Protein 4OHF (pdb70)

GO terms:
  GO:0042802 identical protein binding (F, IPI)

B-factor: mean 60.12, std 16.85, range [23.58, 120.41]

Solvent-accessible surface area: 79864 Å² total; per-residue (Å²): 126,21,35,15,29,44,94,3,22,0,95,137,3,101,2,1,0,0,17,0,28,34,1,3,3,44,7,56,35,110,40,7,7,30,14,1,2,67,13,3,18,93,22,0,20,98,49,64,164,10,45,126,107,2,116,171,27,151,19,63,55,82,40,5,21,9,22,18,2,7,0,3,137,29,0,1,5,0,8,3,0,31,15,6,0,1,86,29,2,18,44,1,69,138,107,19,55,136,78,81,16,89,168,70,18,172,8,52,22,9,39,47,64,63,123,19,36,35,36,79,11,13,30,14,16,18,5,8,6,8,3,0,3,30,0,1,38,71,16,71,108,54,90,118,144,5,59,66,53,84,31,0,0,114,26,0,39,109,0,4,74,72,0,53,97,70,15,33,2,40,73,74,0,29,149,60,27,164,101,9,5,57,110,26,45,68,5,2,56,8,0,52,29,0,60,158,35,61,18,81,1,0,0,0,2,62,5,100,22,73,13,0,77,94,0,0,71,40,6,4,31,55,37,9,68,153,68,59,123,13,82,67,10,15,50,2,9,0,0,69,1,63,18,28,114,0,10,56,37,119,60,171,2,44,39,9,53,74,142,98,30,83,89,93,93,36,162,47,92,10,94,80,30,16,10,35,13,1,12,3,137,58,0,14,104,40,34,64,26,31,6,88,38,0,0,12,0,3,11,30,2,85,32,90,11,56,109,6,23,85,58,11,86,4,52,2,0,0,7,0,68,47,1,20,121,12,38,39,8,18,83,122,2,45,87,17,20,118,106,10,31,79,2,33,52,93,10,87,103,15,33,44,105,8,4,58,24,14,27,120,52,23,114,108,132,168,120,131,70,30,94,80,8,36,92,85,9,49,94,10,17,113,57,1,43,152,15,64,130,92,9,55,93,54,18,27,126,38,0,42,27,6,2,9,0,40,63,23,27,4,48,2,5,42,16,3,42,44,8,0,2,0,6,0,58,54,1,3,11,0,3,108,56,14,0,39,8,68,13,72,34,59,76,60,55,53,53,87,15,116,60,7,103,120,83,124,60,5,41,19,56,33,32,16,60,1,34,0,139,143,5,104,2,1,0,0,11,0,28,38,1,3,2,46,4,50,41,102,32,14,16,32,13,1,2,68,16,4,22,86,45,0,18,106,62,62,157,14,27,131,86,0,113,149,30,162,42,69,58,87,42,6,24,5,19,19,1,8,1,4,122,33,0,0,6,0,5,2,2,24,29,2,16,6,112,22,1,16,43,3,71,157,98,23,58,147,71,72,8,86,126,74,27,197,29,51,59,12,41,52,66,47,127,46,35,40,30,74,11,31,22,27,19,13,4,10,7,7,3,0,5,32,0,0,54,34,28,69,109,49,76,119,142,7,54,60,51,61,30,0,0,104,24,0,39,102,0,2,70,86,2,64,91,69,17,56,8,45,101,55,2,60,154,53,20,178,98,9,7,69,103,20,85,39,8,0,49,2,0,38,23,0,58,162,95,64,10,88,2,0,0,0,2,70,4,88,20,79,11,0,78,64,1,0,65,42,6,2,37,72,54,26,90,211,58,81,131,11,81,67,13,16,56,5,10,0,0,74,0,58,13,41,113,0,5,52,41,113,64,169,2,43,39,8,54,65,132,101,28,88,89,86,87,29,164,44,89,7,93,81,30,19,10,33,14,0,12,4,132,54,0,19,107,45,30,63,32,29,6,56,38,0,0,0,0,0,14,32,2,41,29,82,10,47,97,1,12,66,64,17,49,3,54,3,0,0,5,0,56,47,9,22,113,11,32,32,7,14,64,119,0,12,81,18,16,96,92,2,17,113,2,50,41,93,28,78,113,16,18,95,102,51,4,69,13,18,12,115,20,86,76,76,84,21,152,123,21,69,120,83,41,85,64,6,86,86,92,18,65,90,10,56,89,91,18,66,147,18,76,133,87,20,61,92,52,15,21,123,44,3,32,32,4,19,33,4,29,91,70,49,2,32,2,7,44,9,2,29,29,1,0,3,0,35,0,54,19,2,1,4,0,2,3,17,7,0,40,7,62,8,27,31,102,81,72,43,28,23,3,4,90,88,106,125,21,28,19,33,45,91,2,22,0,99,140,3,104,3,1,0,0,18,0,28,33,1,3,2,42,6,45,37,112,40,8,7,30,14,2,3,65,14,4,19,94,22,0,20,94,48,64,165,10,45,127,105,2,115,171,27,151,20,62,55,82,41,5,19,7,20,18,2,7,1,3,136,29,0,0,3,0,5,2,0,32,13,5,0,1,84,31,2,18,44,1,69,139,107,19,55,137,78,80,17,91,169,69,18,180,9,51,26,11,44,48,63,63,123,18,36,33,34,80,10,12,30,14,15,15,4,9,6,9,3,0,3,30,0,1,38,72,15,71,107,56,90,120,142,6,58,66,56,82,32,0,0,111,26,0,38,109,0,4,75,73,0,52,95,71,16,32,2,39,73,76,0,27,148,62,27,111,99,9,6,60,115,26,68,78,5,0,74,8,0,43,33,0,63,158,36,61,18,86,2,0,0,0,2,60,6,99,20,73,12,0,75,96,0,0,71,41,7,4,38,67,42,13,58,74,44,76,129,12,81,67,13,15,50,2,9,0,0,69,1,61,18,28,114,0,9,57,38,119,58,170,1,42,40,8,53,73,143,98,31,84,86,93,94,35,163,46,91,10,95,83,30,16,10,33,13,1,12,3,140,56,0,14,106,40,35,65,28,32,5,88,38,0,0,12,0,2,12,32,1,79,28,90,8,47,106,6,16,67,58,11,77,4,50,2,0,0,8,0,62,49,0,23,114,22,45,33,8,23,92,117,2,64,68,42,38,141,94,17,46,82,6,42,48,82,12,152,76,10,32,56,92,15,18,95,156,159,136,27,23,118,98,15,20,84,11,23,116,66,0,61,130,24,58,121,98,13,65,94,56,21,28,129,35,1,33,34,6,5,15,0,33,60,23,14,4,46,1,9,40,12,3,43,30,6,0,2,0,6,0,61,57,0,4,12,0,4,108,58,21,0,42,15,71,13,64,38,81,125,99,78,24,34,2,32,85,157,124,44,107,19,20,17,11,13,61,2,30,1,113,143,5,105,1,2,0,1,12,0,28,39,1,4,2,47,5,50,43,104,34,13,16,30,12,1,2,66,16,4,22,88,43,0,16,104,62,62,155,14,27,128,87,0,112,149,28,164,42,71,59,82,42,5,24,5,19,18,0,8,1,4,123,33,0,0,5,0,7,1,4,18,18,1,21,7,127,32,1,20,42,2,71,158,95,22,60,148,70,71,8,87,127,75,26,196,19,50,40,7,42,52,67,50,126,46,35,39,30,72,12,31,22,27,18,14,4,10,6,7,2,0,5,32,0,0,55,34,28,69,108,48,78,120,144,7,53,60,52,62,31,0,0,106,23,0,40,102,0,3,72,85,2,64,92,69,18,53,8,45,100,54,1,58,155,55,19,178,97,9,6,69,105,21,107,64,9,0,71,0,0,39,32,1,58,161,78,64,7,88,2,0,0,0,2,71,4,87,19,79,10,0,77,68,1,0,66,42,6,3,37,70,51,27,91,211,59,81,130,11,79,67,13,16,57,4,10,0,0,74,0,58,14,40,114,0,6,52,42,114,63,168,2,42,39,9,54,64,133,103,27,86,89,87,89,30,162,44,89,7,95,81,30,17,10,33,13,0,12,4,139,55,0,19,104,45,30,64,32,28,6,61,39,0,0,1,0,0,14,31,2,43,27,79,11,44,95,3,18,72,66,16,54,4,56,2,0,0,5,0,59,45,0,18,114,10,42,37,6,19,85,125,2,45,77,23,76,117,110,27,33,110,4,63,40,81,14,86,109,26,30,129,88,46,16,66,10,21,11,108,29,85,78,84,96,32,135,125,31,69,131,85,26,107,56,8,78,110,81,16,64,75,19,58,96,87,10,61,125,22,77,121,84,17,75,94,53,23,22,123,43,2,34,35,6,1,19,5,23,70,63,45,2,29,2,3,33,10,2,16,50,2,0,3,0,4,0,53,41,1,0,3,0,1,30,18,9,0,29,7,54,12,32,16,85,92,75,81,29,36,13,11,90,145

CATH classification: 3.40.50.1000 (+1 more: 1.20.58.1160)

Radius of gyration: 46.02 Å; Cα contacts (8 Å, |Δi|>4): 3090; chains: 4; bounding box: 128×84×125 Å

InterPro domains:
  IPR008380 HAD-superfamily hydrolase, subfamily IG, 5'-nucleotidase [PF05761] (6-457)
  IPR008380 HAD-superfamily hydrolase, subfamily IG, 5'-nucleotidase [PTHR12103] (4-457)
  IPR008380 HAD-superfamily hydrolase, subfamily IG, 5'-nucleotidase [TIGR02244] (6-339)
  IPR016695 Purine 5'-nucleotidase [PIRSF017434] (2-458)
  IPR023214 HAD superfamily [G3DSA:3.40.50.1000] (156-358)
  IPR036412 HAD-like superfamily [SSF56784] (3-458)

Nearest PDB structures (foldseek):
  4ohf-assembly3_C  TM=1.002E+00  e=3.548E-86  Legionella pneumophila subsp. pneumophila str. Philadelphia 1
  4ohf-assembly1_A  TM=9.945E-01  e=1.325E-82  Legionella pneumophila subsp. pneumophila str. Philadelphia 1
  2bde-assembly1_A  TM=9.712E-01  e=4.718E-77  Legionella pneumophila
  5cqz-assembly1_A-2  TM=8.942E-01  e=8.001E-34  Homo sapiens
  2xcx-assembly1_A  TM=8.498E-01  e=1.090E-32  Homo sapiens

Secondary structure (DSSP, 8-state):
-EEESS-EETTT--EEEE-TBTTTBEE-HHHHHHHHHHHHHHHHHHHS---GGGGG----GGG--TT-EEETTTTEEEEEBTTSBEEEEEETTEE--HHHHHHH-SSSB--TTSTTEE----TTHHHHHHHHHHHHHTTTT-TTTS--HHHHHHHHHHHHHHHTTSSHHHHHHHTTHHHHEE--HHHHHHHHHHHHTT-EEEEE-SS-HHHHHHHHHHHHGGGS-TT--GGGG-SEEEES--TTHHHHS-PPEEEE-TTT--EEE--SS--SEEEEE--HHHHHHHTT--GGGEEEEESS--S-HHHHHHS---EEEEE-TTHHHHHHHHHHHHHHHHHHHHHHHHHHHHHHHHHHHHHHTTS---TTHHHHHHHHHHHHHHHHHHHHHHHGGGS-TTT--SSEETTEEBHHHHHHHHH-SEEESSHHHHHTS-TT-EE---THHHHHTTTTTT-/-----EESS-EEGGG--EEEE-TBTTTBEE-HHHHHHHHHHHHHHHHHHHS---GGGGGPPP-GGG--TT-EEETTTTEEEEEBTT-BEEEEEETTEEPPHHHHHHHHSSSB--TTSTTEE----TTHHHHHHHHHHHHHHHTTSTTTS--HHHHHHHHHHHHHHHHHHSHHHHHHHTTHHHHEEP-HHHHHHHHHHHHTT-EEEEE-SS-HHHHHHHHHHHHGGGSPTT--GGGG-SEEEES--TTHHHHS-PPEEEE-TTT--EEE--S---SEEEEE--HHHHHHHTT--GGGEEEEESS--S-HHHHHHH---EEEEE-TTHHHHHHHHHHTHHHHHHHHHHHHHHHHHHHHHHHHHHHHHHTT--SSHHHHHHHHHHHHHHHHHHHHHHHHHHTTS-TTT--SSEETTEEBHHHHHHHHH-SEEESSHHHHHTS-TT-EE-PPP---TTSPP-/-EEESS-EETTT--EEEE-TBTTTBEE-HHHHHHHHHHHHHHHHHHHS---GGGGG----GGG--TT-EEETTTTEEEEEBTTSBEEEEEETTEEPPHHHHHHH-SSSB--TTSTTEE----TTHHHHHHHHHHHHHTTTT-TTTS--HHHHHHHHHHHHHHHTTSSHHHHHHHTTHHHHEE--HHHHHHHHHHHHTT-EEEEE-SS-HHHHHHHHHHHHGGGSPTT--GGGG-SEEEES--TTHHHHS-PPEEEE-TTT--EEE--SS--SEEEEE--HHHHHHHTT--GGGEEEEESS--S-HHHHHHS---EEEEE-TTHHHHHHHHHHTHHHHHHHHHHTHHHHHHHHHHTT--TTHHHHHHHHHHHHHHHHHHGGGS-TTT--SSEETTEEBHHHHHHHHH-SEEESSHHHHHTS-TT-EE-------TT---/----EESS-EEGGG--EEEE-TBTTTBEE-HHHHHHHHHHHHHHHHHHHS---GGGGGPPP-GGG--TT-EEETTTTEEEEEBTT-BEEEEEETTEEPPHHHHHHHHSSSB--TTSTTEE----TTHHHHHHHHHHHHHHHTTSTTTS--HHHHHHHHHHHHHHHHHHSHHHHHHHTTHHHHEEP-HHHHHHHHHHHHTT-EEEEE-SS-HHHHHHHHHHHHGGGSPTT--GGGG-SEEEES--TTHHHHS-PPEEEE-TTT--EEE--S---SEEEEE--HHHHHHHTT--GGGEEEEESS--S-HHHHHHH---EEEEE-TTHHHHHHHHHHTHHHHHHHHHHHHHHHHHHHHHHHHHHHHHHTT--TTHHHHHHHHHHHHHHHHHHHHHHHHHGGGS-TTT--TTEETTEEBHHHHHHHHH-SEEESSHHHHHTS-TT-EE-------TT---

Sequence (1807 aa):
KVFVNRIINMRKIKLIGLDMDHTLIRYNSKNFESLVYDLVKERLAESFHYPEEIKKFKFNFDDAIRGLVIDSKNGNILKLSRYGAIRLSYHGTKQISFSDQKKIYRSIYVDLGDPNYMAIDTSFSIAFCILYGQLVDLKDTNPDKMPSYQAIAQDVQYCVDKVHSDGTLKNIIIKNLKKYVIREKEVVEGLKHFIRYGKKIFILTNSEYSYSKLLLDYALSPFLDKGEHWQGLFEFVITLANKPRFFYDNLRFLSVNPENGTMTNVHGPIVPGVYQGGNAKKFTEDLGVGGDEILYIGDHIYGDILRLKKDCNWRTALVVEELGEEIASQIRALPIEKKIGEAMAIKKELEQKYVDLCTRSIDESYDQEIHDLQLQISTVDLQISRLLQEQNSFYNPKWERVFRAGAEESYFAYQVDRFACIYMEKLSDLLEHSPMTYFRANRRLLAHDIDILEHDTHKVFVNRIINMRKIKLIGLDMDHTLIRYNSKNFESLVYDLVKERLAESFHYPEEIKKFKFNFDDAIRGLVIDSKNGNILKLSRYGAIRLSYHGTKQISFSDQKKIYRSIYVDLGDPNYMAIDTSFSIAFCILYGQLVDLKDTNPDKMPSYQAIAQDVQYCVDKVHSDGTLKNIIIKNLKKYVIREKEVVEGLKHFIRYGKKIFILTNSEYSYSKLLLDYALSPFLDKGEHWQGLFEFVITLANKPRFFYDNLRFLSVNPENGTMTNVHGPIVPGVYQGGNAKKFTEDLGVGGDEILYIGDHIYGDILRLKKDCNWRTALVVEELGEEIASQIRALPIEKKIGEAMAIKKELEQKYVDLCTRSIDESSQQYDQEIHDLQLQISTVDLQISRLLQEQNSFYNPKWERVFRAGAEESYFAYQVDRFACIYMEKLSDLLEHSPMTYFRANRRLLAHDIDIKVFVNRIINMRKIKLIGLDMDHTLIRYNSKNFESLVYDLVKERLAESFHYPEEIKKFKFNFDDAIRGLVIDSKNGNILKLSRYGAIRLSYHGTKQISFSDQKKIYRSIYVDLGDPNYMAIDTSFSIAFCILYGQLVDLKDTNPDKMPSYQAIAQDVQYCVDKVHSDGTLKNIIIKNLKKYVIREKEVVEGLKHFIRYGKKIFILTNSEYSYSKLLLDYALSPFLDKGEHWQGLFEFVITLANKPRFFYDNLRFLSVNPENGTMTNVHGPIVPGVYQGGNAKKFTEDLGVGGDEILYIGDHIYGDILRLKKDCNWRTALVVEELGEEIASQIRALPIEKKIGEAMAIKKELEQKYVDLHDLQLQISTVDLQISRLLQEQNSFYNPKWERVFRAGAEESYFAYQVDRFACIYMEKLSDLLEHSPMTYFRANRRLLAHDIDTHKVFVNRIINMRKIKLIGLDMDHTLIRYNSKNFESLVYDLVKERLAESFHYPEEIKKFKFNFDDAIRGLVIDSKNGNILKLSRYGAIRLSYHGTKQISFSDQKKIYRSIYVDLGDPNYMAIDTSFSIAFCILYGQLVDLKDTNPDKMPSYQAIAQDVQYCVDKVHSDGTLKNIIIKNLKKYVIREKEVVEGLKHFIRYGKKIFILTNSEYSYSKLLLDYALSPFLDKGEHWQGLFEFVITLANKPRFFYDNLRFLSVNPENGTMTNVHGPIVPGVYQGGNAKKFTEDLGVGGDEILYIGDHIYGDILRLKKDCNWRTALVVEELGEEIASQIRALPIEKKIGEAMAIKKELEQKYVDLCTRSIDESSQQYDQEIHDLQLQISTVDLQISRLLQEQNSFYNPKWERVFRAGAEESYFAYQVDRFACIYMEKLSDLLEHSPMTYFRANRRLLAHDID

Structure (mmCIF, N/CA/C/O backbone):
data_4OHF
#
_entry.id   4OHF
#
_cell.length_a   156.334
_cell.length_b   92.720
_cell.length_c   161.892
_cell.angle_alpha   90.00
_cell.angle_beta   96.60
_cell.angle_gamma   90.00
#
_symmetry.space_group_name_H-M   'C 1 2 1'
#
loop_
_entity.id
_entity.type
_entity.pdbx_description
1 polymer "Cytosolic IMP-GMP specific 5'-nucleotidase"
2 non-polymer "GUANOSINE-5'-MONOPHOSPHATE"
3 non-polymer 'PHOSPHATE ION'
4 non-polymer 'MAGNESIUM ION'
5 water water
#
loop_
_atom_site.group_PDB
_atom_site.id
_atom_site.type_symbol
_atom_site.label_atom_id
_atom_site.label_alt_id
_atom_site.label_comp_id
_atom_site.label_asym_id
_atom_site.label_entity_id
_atom_site.label_seq_id
_atom_site.pdbx_PDB_ins_code
_atom_site.Cartn_x
_atom_site.Cartn_y
_atom_site.Cartn_z
_atom_site.occupancy
_atom_site.B_iso_or_equiv
_atom_site.auth_seq_id
_atom_site.auth_comp_id
_atom_site.auth_asym_id
_atom_site.auth_atom_id
_atom_site.pdbx_PDB_model_num
ATOM 1 N N . LYS A 1 5 ? 39.482 53.702 50.525 1.00 45.02 5 LYS A N 1
ATOM 2 C CA . LYS A 1 5 ? 40.715 53.786 49.670 1.00 46.75 5 LYS A CA 1
ATOM 3 C C . LYS A 1 5 ? 41.892 54.428 50.435 1.00 45.75 5 LYS A C 1
ATOM 4 O O . LYS A 1 5 ? 42.880 53.759 50.723 1.00 45.11 5 LYS A O 1
ATOM 10 N N . VAL A 1 6 ? 41.796 55.717 50.759 1.00 44.71 6 VAL A N 1
ATOM 11 C CA . VAL A 1 6 ? 42.859 56.391 51.511 1.00 41.93 6 VAL A CA 1
ATOM 12 C C . VAL A 1 6 ? 42.338 56.881 52.845 1.00 41.41 6 VAL A C 1
ATOM 13 O O . VAL A 1 6 ? 41.454 57.738 52.891 1.00 43.27 6 VAL A O 1
ATOM 17 N N . PHE A 1 7 ? 42.908 56.362 53.925 1.00 39.96 7 PHE A N 1
ATOM 18 C CA . PHE A 1 7 ? 42.484 56.723 55.277 1.00 40.86 7 PHE A CA 1
ATOM 19 C C . PHE A 1 7 ? 43.328 57.832 55.888 1.00 39.75 7 PHE A C 1
ATOM 20 O O . PHE A 1 7 ? 44.547 57.746 55.928 1.00 41.61 7 PHE A O 1
ATOM 28 N N . VAL A 1 8 ? 42.666 58.868 56.384 1.00 40.82 8 VAL A N 1
ATOM 29 C CA . VAL A 1 8 ? 43.357 60.036 56.940 1.00 39.66 8 VAL A CA 1
ATOM 30 C C . VAL A 1 8 ? 43.388 60.135 58.456 1.00 40.38 8 VAL A C 1
ATOM 31 O O . VAL A 1 8 ? 42.366 60.016 59.115 1.00 42.18 8 VAL A O 1
ATOM 35 N N . ASN A 1 9 ? 44.572 60.370 59.004 1.00 41.62 9 ASN A N 1
ATOM 36 C CA . ASN A 1 9 ? 44.736 60.518 60.445 1.00 42.66 9 ASN A CA 1
ATOM 37 C C . ASN A 1 9 ? 44.949 61.990 60.732 1.00 43.84 9 ASN A C 1
ATOM 38 O O . ASN A 1 9 ? 44.431 62.528 61.709 1.00 42.83 9 ASN A O 1
ATOM 43 N N . ARG A 1 10 ? 45.726 62.629 59.862 1.00 44.60 10 ARG A N 1
ATOM 44 C CA . ARG A 1 10 ? 46.036 64.045 59.967 1.00 45.26 10 ARG A CA 1
ATOM 45 C C . ARG A 1 10 ? 45.980 64.694 58.585 1.00 47.02 10 ARG A C 1
ATOM 46 O O . ARG A 1 10 ? 46.300 64.065 57.568 1.00 45.47 10 ARG A O 1
ATOM 54 N N . ILE A 1 11 ? 45.592 65.965 58.569 1.00 46.69 11 ILE A N 1
ATOM 55 C CA . ILE A 1 11 ? 45.494 66.743 57.342 1.00 47.18 11 ILE A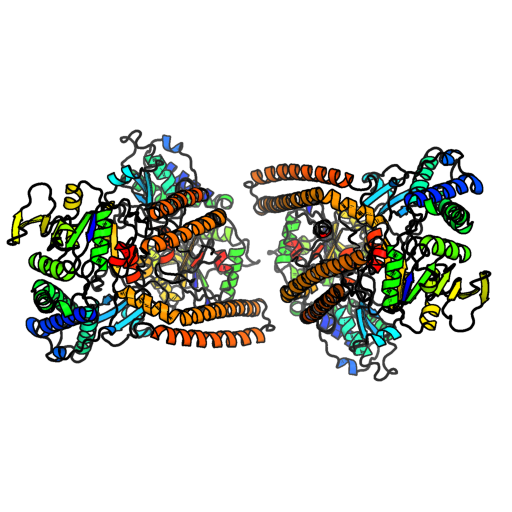 CA 1
ATOM 56 C C . ILE A 1 11 ? 46.770 66.758 56.498 1.00 45.85 11 ILE A C 1
ATOM 57 O O . ILE A 1 11 ? 47.879 66.824 57.017 1.00 45.32 11 ILE A O 1
ATOM 62 N N . ILE A 1 12 ? 46.598 66.694 55.187 1.00 45.76 12 ILE A N 1
ATOM 63 C CA . ILE A 1 12 ? 47.719 66.804 54.267 1.00 48.00 12 ILE A CA 1
ATOM 64 C C . ILE A 1 12 ? 47.186 67.249 52.909 1.00 49.67 12 ILE A C 1
ATOM 65 O O . ILE A 1 12 ? 46.412 66.542 52.253 1.00 51.50 12 ILE A O 1
ATOM 70 N N . ASN A 1 13 ? 47.565 68.457 52.516 1.00 50.54 13 ASN A N 1
ATOM 71 C CA . ASN A 1 13 ? 47.124 69.012 51.250 1.00 51.24 13 ASN A CA 1
ATOM 72 C C . ASN A 1 13 ? 48.183 68.668 50.216 1.00 51.53 13 ASN A C 1
ATOM 73 O O . ASN A 1 13 ? 49.305 69.179 50.263 1.00 49.50 13 ASN A O 1
ATOM 78 N N . MET A 1 14 ? 47.827 67.786 49.289 1.00 51.11 14 MET A N 1
ATOM 79 C CA . MET A 1 14 ? 48.777 67.359 48.276 1.00 52.21 14 MET A CA 1
ATOM 80 C C . MET A 1 14 ? 49.260 68.499 47.392 1.00 52.32 14 MET A C 1
ATOM 81 O O . MET A 1 14 ? 50.301 68.384 46.744 1.00 51.14 14 MET A O 1
ATOM 86 N N . ARG A 1 15 ? 48.509 69.597 47.362 1.00 53.24 15 ARG A N 1
ATOM 87 C CA . ARG A 1 15 ? 48.916 70.737 46.549 1.00 54.19 15 ARG A CA 1
ATOM 88 C C . ARG A 1 15 ? 50.224 71.305 47.089 1.00 53.79 15 ARG A C 1
ATOM 89 O O . ARG A 1 15 ? 51.035 71.835 46.326 1.00 53.08 15 ARG A O 1
ATOM 97 N N . LYS A 1 16 ? 50.428 71.178 48.402 1.00 52.51 16 LYS A N 1
ATOM 98 C CA . LYS A 1 16 ? 51.634 71.678 49.048 1.00 52.00 16 LYS A CA 1
ATOM 99 C C . LYS A 1 16 ? 52.819 70.730 48.970 1.00 51.21 16 LYS A C 1
ATOM 100 O O . LYS A 1 16 ? 53.957 71.139 49.168 1.00 52.48 16 LYS A O 1
ATOM 106 N N . ILE A 1 17 ? 52.561 69.460 48.690 1.00 49.90 17 ILE A N 1
ATOM 107 C CA . ILE A 1 17 ? 53.635 68.488 48.582 1.00 47.44 17 ILE A CA 1
ATOM 108 C C . ILE A 1 17 ? 54.367 68.698 47.258 1.00 47.13 17 ILE A C 1
ATOM 109 O O . ILE A 1 17 ? 53.753 68.699 46.196 1.00 47.42 17 ILE A O 1
ATOM 114 N N . LYS A 1 18 ? 55.681 68.882 47.332 1.00 47.09 18 LYS A N 1
ATOM 115 C CA . LYS A 1 18 ? 56.506 69.090 46.154 1.00 46.65 18 LYS A CA 1
ATOM 116 C C . LYS A 1 18 ? 57.231 67.816 45.761 1.00 47.22 18 LYS A C 1
ATOM 117 O O . LYS A 1 18 ? 57.499 67.590 44.578 1.00 47.61 18 LYS A O 1
ATOM 123 N N . LEU A 1 19 ? 57.573 66.996 46.752 1.00 46.50 19 LEU A N 1
ATOM 124 C CA . LEU A 1 19 ? 58.259 65.736 46.482 1.00 46.39 19 LEU A CA 1
ATOM 125 C C . LEU A 1 19 ? 57.624 64.592 47.236 1.00 46.29 19 LEU A C 1
ATOM 126 O O . LEU A 1 19 ? 57.190 64.743 48.377 1.00 47.94 19 LEU A O 1
ATOM 131 N N . ILE A 1 20 ? 57.578 63.440 46.587 1.00 44.42 20 ILE A N 1
ATOM 132 C CA . ILE A 1 20 ? 57.047 62.240 47.197 1.00 41.81 20 ILE A CA 1
ATOM 133 C C . ILE A 1 20 ? 58.194 61.249 47.159 1.00 41.64 20 ILE A C 1
ATOM 134 O O . ILE A 1 20 ? 58.707 60.921 46.081 1.00 41.07 20 ILE A O 1
ATOM 139 N N . GLY A 1 21 ? 58.620 60.814 48.344 1.00 40.44 21 GLY A N 1
ATOM 140 C CA . GLY A 1 21 ? 59.708 59.862 48.448 1.00 39.67 21 GLY A CA 1
ATOM 141 C C . GLY A 1 21 ? 59.104 58.500 48.661 1.00 40.70 21 GLY A C 1
ATOM 142 O O . GLY A 1 21 ? 58.231 58.331 49.504 1.00 39.98 21 GLY A O 1
ATOM 143 N N . LEU A 1 22 ? 59.567 57.518 47.902 1.00 42.07 22 LEU A N 1
ATOM 144 C CA . LEU A 1 22 ? 59.007 56.190 48.015 1.00 42.24 22 LEU A CA 1
ATOM 145 C C . LEU A 1 22 ? 59.974 55.106 48.413 1.00 43.97 22 LEU A C 1
ATOM 146 O O . LEU A 1 22 ? 61.124 55.060 47.972 1.00 45.71 22 LEU A O 1
ATOM 151 N N . ASP A 1 23 ? 59.471 54.229 49.265 1.00 44.62 23 ASP A N 1
ATOM 152 C CA . ASP A 1 23 ? 60.182 53.052 49.727 1.00 43.64 23 ASP A CA 1
ATOM 153 C C . ASP A 1 23 ? 60.072 52.163 48.486 1.00 43.89 23 ASP A C 1
ATOM 154 O O . ASP A 1 23 ? 59.054 52.208 47.786 1.00 45.18 23 ASP A O 1
ATOM 159 N N . MET A 1 24 ? 61.092 51.373 48.181 1.00 43.35 24 MET A N 1
ATOM 160 C CA . MET A 1 24 ? 61.014 50.522 46.994 1.00 43.95 24 MET A CA 1
ATOM 161 C C . MET A 1 24 ? 60.337 49.188 47.285 1.00 43.26 24 MET A C 1
ATOM 162 O O . MET A 1 24 ? 59.203 48.949 46.879 1.00 44.84 24 MET A O 1
ATOM 167 N N . ASP A 1 25 ? 61.042 48.319 47.992 1.00 43.09 25 ASP A N 1
ATOM 168 C CA . ASP A 1 25 ? 60.519 47.006 48.333 1.00 41.92 25 ASP A CA 1
ATOM 169 C C . ASP A 1 25 ? 59.291 47.078 49.219 1.00 41.56 25 ASP A C 1
ATOM 170 O O . ASP A 1 25 ? 59.334 47.658 50.308 1.00 43.02 25 ASP A O 1
ATOM 175 N N . HIS A 1 26 ? 58.206 46.474 48.740 1.00 39.90 26 HIS A N 1
ATOM 176 C CA . HIS A 1 26 ? 56.930 46.420 49.445 1.00 39.40 26 HIS A CA 1
ATOM 177 C C . HIS A 1 26 ? 56.091 47.685 49.469 1.00 38.63 26 HIS A C 1
ATOM 178 O O . HIS A 1 26 ? 55.033 47.688 50.085 1.00 39.89 26 HIS A O 1
ATOM 185 N N . THR A 1 27 ? 56.552 48.750 48.815 1.00 37.87 27 THR A N 1
ATOM 186 C CA . THR A 1 27 ? 55.781 49.987 48.735 1.00 38.16 27 THR A CA 1
ATOM 187 C C . THR A 1 27 ? 55.570 50.315 47.256 1.00 38.99 27 THR A C 1
ATOM 188 O O . THR A 1 27 ? 54.476 50.098 46.732 1.00 40.63 27 THR A O 1
ATOM 192 N N . LEU A 1 28 ? 56.596 50.830 46.582 1.00 37.62 28 LEU A N 1
ATOM 193 C CA . LEU A 1 28 ? 56.476 51.135 45.155 1.00 37.93 28 LEU A CA 1
ATOM 194 C C . LEU A 1 28 ? 56.321 49.809 44.405 1.00 38.95 28 LEU A C 1
ATOM 195 O O . LEU A 1 28 ? 55.450 49.660 43.540 1.00 37.23 28 LEU A O 1
ATOM 200 N N . ILE A 1 29 ? 57.163 48.846 44.760 1.00 38.68 29 ILE A N 1
ATOM 201 C CA . ILE A 1 29 ? 57.126 47.534 44.142 1.00 41.45 29 ILE A CA 1
ATOM 202 C C . ILE A 1 29 ? 56.465 46.524 45.075 1.00 44.91 29 ILE A C 1
ATOM 203 O O . ILE A 1 29 ? 56.942 46.274 46.186 1.00 46.19 29 ILE A O 1
ATOM 208 N N . ARG A 1 30 ? 55.358 45.944 44.617 1.00 46.31 30 ARG A N 1
ATOM 209 C CA . ARG A 1 30 ? 54.621 44.967 45.408 1.00 45.74 30 ARG A CA 1
ATOM 210 C C . ARG A 1 30 ? 55.172 43.552 45.251 1.00 47.22 30 ARG A C 1
ATOM 211 O O . ARG A 1 30 ? 55.594 43.151 44.161 1.00 46.53 30 ARG A O 1
ATOM 219 N N . TYR A 1 31 ? 55.194 42.812 46.357 1.00 48.12 31 TYR A N 1
ATOM 220 C CA . TYR A 1 31 ? 55.665 41.427 46.362 1.00 49.27 31 TYR A CA 1
ATOM 221 C C . TYR A 1 31 ? 54.506 40.506 46.733 1.00 49.67 31 TYR A C 1
ATOM 222 O O . TYR A 1 31 ? 53.547 40.932 47.359 1.00 49.23 31 TYR A O 1
ATOM 231 N N . ASN A 1 32 ? 54.591 39.243 46.342 1.00 51.96 32 ASN A N 1
ATOM 232 C CA . ASN A 1 32 ? 53.559 38.292 46.721 1.00 54.89 32 ASN A CA 1
ATOM 233 C C . ASN A 1 32 ? 53.939 37.973 48.161 1.00 56.54 32 ASN A C 1
ATOM 234 O O . ASN A 1 32 ? 54.890 37.221 48.404 1.00 56.40 32 ASN A O 1
ATOM 239 N N . SER A 1 33 ? 53.220 38.561 49.115 1.00 58.41 33 SER A N 1
ATOM 240 C CA . SER A 1 33 ? 53.536 38.358 50.531 1.00 59.83 33 SER A CA 1
ATOM 241 C C . SER A 1 33 ? 53.705 36.907 50.954 1.00 60.13 33 SER A C 1
ATOM 242 O O . SER A 1 33 ? 54.723 36.540 51.543 1.00 60.46 33 SER A O 1
ATOM 245 N N . LYS A 1 34 ? 52.703 36.091 50.659 1.00 60.66 34 LYS A N 1
ATOM 246 C CA . LYS A 1 34 ? 52.739 34.681 51.003 1.00 60.67 34 LYS A CA 1
ATOM 247 C C . LYS A 1 34 ? 54.072 34.076 50.551 1.00 59.41 34 LYS A C 1
ATOM 248 O O . LYS A 1 34 ? 54.821 33.535 51.356 1.00 60.12 34 LYS A O 1
ATOM 254 N N . ASN A 1 35 ? 54.370 34.190 49.264 1.00 58.63 35 ASN A N 1
ATOM 255 C CA . ASN A 1 35 ? 55.610 33.660 48.700 1.00 59.02 35 ASN A CA 1
ATOM 256 C C . ASN A 1 35 ? 56.866 34.204 49.374 1.00 58.87 35 ASN A C 1
ATOM 257 O O . ASN A 1 35 ? 57.743 33.446 49.792 1.00 59.37 35 ASN A O 1
ATOM 262 N N . PHE A 1 36 ? 56.956 35.528 49.441 1.00 57.99 36 PHE A N 1
ATOM 263 C CA . PHE A 1 36 ? 58.098 36.204 50.034 1.00 57.40 36 PHE A CA 1
ATOM 264 C C . PHE A 1 36 ? 58.320 35.800 51.487 1.00 57.54 36 PHE A C 1
ATOM 265 O O . PHE A 1 36 ? 59.450 35.525 51.894 1.00 55.78 36 PHE A O 1
ATOM 273 N N . GLU A 1 37 ? 57.246 35.770 52.272 1.00 58.41 37 GLU A N 1
ATOM 274 C CA . GLU A 1 37 ? 57.367 35.399 53.672 1.00 59.57 37 GLU A CA 1
ATOM 275 C C . GLU A 1 37 ? 57.974 34.019 53.830 1.00 59.04 37 GLU A C 1
ATOM 276 O O . GLU A 1 37 ? 58.865 33.820 54.656 1.00 58.81 37 GLU A O 1
ATOM 282 N N . SER A 1 38 ? 57.497 33.073 53.029 1.00 58.43 38 SER A N 1
ATOM 283 C CA . SER A 1 38 ? 57.999 31.713 53.102 1.00 59.76 38 SER A CA 1
ATOM 284 C C . SER A 1 38 ? 59.463 31.596 52.684 1.00 59.24 38 SER A C 1
ATOM 285 O O . SER A 1 38 ? 60.230 30.870 53.320 1.00 58.16 38 SER A O 1
ATOM 288 N N . LEU A 1 39 ? 59.849 32.304 51.622 1.00 59.39 39 LEU A N 1
ATOM 289 C CA . LEU A 1 39 ? 61.236 32.275 51.162 1.00 60.09 39 LEU A CA 1
ATOM 290 C C . LEU A 1 39 ? 62.140 32.674 52.327 1.00 61.90 39 LEU A C 1
ATOM 291 O O . LEU A 1 39 ? 63.095 31.972 52.645 1.00 63.73 39 LEU A O 1
ATOM 296 N N . VAL A 1 40 ? 61.833 33.804 52.960 1.00 63.79 40 VAL A N 1
ATOM 297 C CA . VAL A 1 40 ? 62.622 34.291 54.090 1.00 64.22 40 VAL A CA 1
ATOM 298 C C . VAL A 1 40 ? 62.550 33.286 55.225 1.00 65.59 40 VAL A C 1
ATOM 299 O O . VAL A 1 40 ? 63.515 33.078 55.958 1.00 65.58 40 VAL A O 1
ATOM 303 N N . TYR A 1 41 ? 61.394 32.654 55.354 1.00 67.52 41 TYR A N 1
ATOM 304 C CA . TYR A 1 41 ? 61.184 31.657 56.386 1.00 68.88 41 TYR A CA 1
ATOM 305 C C . TYR A 1 41 ? 62.126 30.478 56.174 1.00 69.88 41 TYR A C 1
ATOM 306 O O . TYR A 1 41 ? 62.785 30.040 57.117 1.00 71.41 41 TYR A O 1
ATOM 315 N N . ASP A 1 42 ? 62.190 29.975 54.939 1.00 69.53 42 ASP A N 1
ATOM 316 C CA . ASP A 1 42 ? 63.058 28.843 54.606 1.00 69.01 42 ASP A CA 1
ATOM 317 C C . ASP A 1 42 ? 64.535 29.191 54.722 1.00 69.90 42 ASP A C 1
ATOM 318 O O . ASP A 1 42 ? 65.323 28.414 55.261 1.00 70.46 42 ASP A O 1
ATOM 323 N N . LEU A 1 43 ? 64.913 30.352 54.205 1.00 69.63 43 LEU A N 1
ATOM 324 C CA . LEU A 1 43 ? 66.303 30.759 54.248 1.00 70.64 43 LEU A CA 1
ATOM 325 C C . LEU A 1 43 ? 66.826 30.933 55.665 1.00 72.04 43 LEU A C 1
ATOM 326 O O . LEU A 1 43 ? 68.014 30.741 55.917 1.00 73.72 43 LEU A O 1
ATOM 331 N N . VAL A 1 44 ? 65.952 31.290 56.598 1.00 73.32 44 VAL A N 1
ATOM 332 C CA . VAL A 1 44 ? 66.391 31.491 57.973 1.00 74.27 44 VAL A CA 1
ATOM 333 C C . VAL A 1 44 ? 66.539 30.190 58.737 1.00 75.00 44 VAL A C 1
ATOM 334 O O . VAL A 1 44 ? 67.518 30.014 59.454 1.00 74.90 44 VAL A O 1
ATOM 338 N N . LYS A 1 45 ? 65.579 29.283 58.594 1.00 76.21 45 LYS A N 1
ATOM 339 C CA . LYS A 1 45 ? 65.673 28.004 59.286 1.00 79.04 45 LYS A CA 1
ATOM 340 C C . LYS A 1 45 ? 66.875 27.272 58.704 1.00 81.30 45 LYS A C 1
ATOM 341 O O . LYS A 1 45 ? 67.626 26.595 59.413 1.00 80.66 45 LYS A O 1
ATOM 347 N N . GLU A 1 46 ? 67.056 27.440 57.400 1.00 84.37 46 GLU A N 1
ATOM 348 C CA . GLU A 1 46 ? 68.162 26.827 56.684 1.00 87.25 46 GLU A CA 1
ATOM 349 C C . GLU A 1 46 ? 69.480 27.338 57.248 1.00 88.88 46 GLU A C 1
ATOM 350 O O . GLU A 1 46 ? 70.384 26.554 57.533 1.00 89.86 46 GLU A O 1
ATOM 356 N N . ARG A 1 47 ? 69.585 28.653 57.418 1.00 89.86 47 ARG A N 1
ATOM 357 C CA . ARG A 1 47 ? 70.808 29.250 57.941 1.00 91.61 47 ARG A CA 1
ATOM 358 C C . ARG A 1 47 ? 71.029 28.923 59.422 1.00 93.58 47 ARG A C 1
ATOM 359 O O . ARG A 1 47 ? 72.155 28.997 59.919 1.00 93.66 47 ARG A O 1
ATOM 367 N N . LEU A 1 48 ? 69.958 28.568 60.129 1.00 95.32 48 LEU A N 1
ATOM 368 C CA . LEU A 1 48 ? 70.076 28.223 61.542 1.00 96.94 48 LEU A CA 1
ATOM 369 C C . LEU A 1 48 ? 70.728 26.852 61.683 1.00 98.40 48 LEU A C 1
ATOM 370 O O . LEU A 1 48 ? 71.740 26.705 62.379 1.00 98.43 48 LEU A O 1
ATOM 375 N N . ALA A 1 49 ? 70.145 25.853 61.021 1.00 99.46 49 ALA A N 1
ATOM 376 C CA . ALA A 1 49 ? 70.683 24.496 61.050 1.00 100.01 49 ALA A CA 1
ATOM 377 C C . ALA A 1 49 ? 71.905 24.469 60.137 1.00 100.62 49 ALA A C 1
ATOM 378 O O . ALA A 1 49 ? 71.961 23.716 59.166 1.00 100.04 49 ALA A O 1
ATOM 380 N N . GLU A 1 50 ? 72.879 25.312 60.460 1.00 101.59 50 GLU A N 1
ATOM 381 C CA . GLU A 1 50 ? 74.102 25.413 59.679 1.00 102.63 50 GLU A CA 1
ATOM 382 C C . GLU A 1 50 ? 75.118 26.302 60.391 1.00 102.72 50 GLU A C 1
ATOM 383 O O . GLU A 1 50 ? 76.093 25.804 60.955 1.00 103.76 50 GLU A O 1
ATOM 389 N N . SER A 1 51 ? 74.891 27.614 60.363 1.00 101.57 51 SER A N 1
ATOM 390 C CA . SER A 1 51 ? 75.799 28.552 61.014 1.00 100.66 51 SER A CA 1
ATOM 391 C C . SER A 1 51 ? 75.612 28.541 62.533 1.00 100.57 51 SER A C 1
ATOM 392 O O . SER A 1 51 ? 76.278 29.287 63.254 1.00 100.42 51 SER A O 1
ATOM 395 N N . PHE A 1 52 ? 74.709 27.688 63.013 1.00 100.25 52 PHE A N 1
ATOM 396 C CA . PHE A 1 52 ? 74.435 27.587 64.444 1.00 99.92 52 PHE A CA 1
ATOM 397 C C . PHE A 1 52 ? 74.188 26.148 64.895 1.00 99.70 52 PHE A C 1
ATOM 398 O O . PHE A 1 52 ? 73.925 25.889 66.067 1.00 99.58 52 PHE A O 1
ATOM 406 N N . HIS A 1 53 ? 74.273 25.217 63.953 1.00 99.81 53 HIS A N 1
ATOM 407 C CA . HIS A 1 53 ? 74.089 23.797 64.244 1.00 100.34 53 HIS A CA 1
ATOM 408 C C . HIS A 1 53 ? 72.827 23.491 65.047 1.00 99.47 53 HIS A C 1
ATOM 409 O O . HIS A 1 53 ? 72.898 22.791 66.057 1.00 100.04 53 HIS A O 1
ATOM 416 N N . TYR A 1 54 ? 71.678 24.003 64.614 1.00 98.43 54 TYR A N 1
ATOM 417 C CA . TYR A 1 54 ? 70.429 23.738 65.331 1.00 97.57 54 TYR A CA 1
ATOM 418 C C . TYR A 1 54 ? 69.890 22.344 64.987 1.00 96.91 54 TYR A C 1
ATOM 419 O O . TYR A 1 54 ? 70.122 21.836 63.890 1.00 96.22 54 TYR A O 1
ATOM 428 N N . PRO A 1 55 ? 69.158 21.712 65.926 1.00 96.73 55 PRO A N 1
ATOM 429 C CA . PRO A 1 55 ? 68.586 20.375 65.731 1.00 96.89 55 PRO A CA 1
ATOM 430 C C . PRO A 1 55 ? 68.048 20.146 64.327 1.00 97.60 55 PRO A C 1
ATOM 431 O O . PRO A 1 55 ? 67.109 20.808 63.902 1.00 98.49 55 PRO A O 1
ATOM 435 N N . GLU A 1 56 ? 68.651 19.203 63.611 1.00 98.47 56 GLU A N 1
ATOM 436 C CA . GLU A 1 56 ? 68.237 18.886 62.250 1.00 98.20 56 GLU A CA 1
ATOM 437 C C . GLU A 1 56 ? 66.72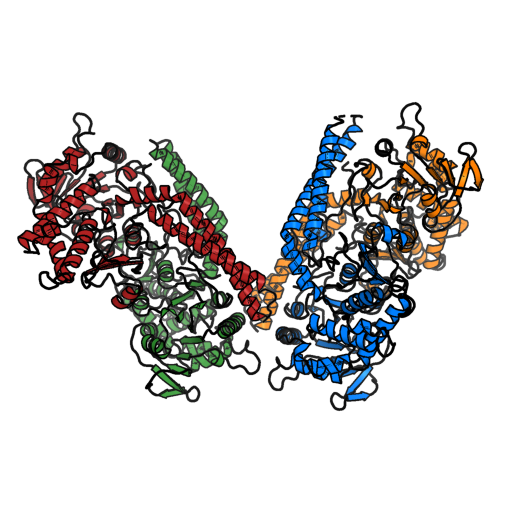8 18.760 62.082 1.00 97.42 56 GLU A C 1
ATOM 438 O O . GLU A 1 56 ? 66.211 18.891 60.973 1.00 97.34 56 GLU A O 1
ATOM 444 N N . GLU A 1 57 ? 66.021 18.514 63.178 1.00 96.70 57 GLU A N 1
ATOM 445 C CA . GLU A 1 57 ? 64.573 18.353 63.117 1.00 96.57 57 GLU A CA 1
ATOM 446 C C . GLU A 1 57 ? 63.794 19.605 62.702 1.00 95.94 57 GLU A C 1
ATOM 447 O O . GLU A 1 57 ? 62.650 19.506 62.248 1.00 95.45 57 GLU A O 1
ATOM 453 N N . ILE A 1 58 ? 64.406 20.776 62.848 1.00 95.40 58 ILE A N 1
ATOM 454 C CA . ILE A 1 58 ? 63.736 22.016 62.477 1.00 94.81 58 ILE A CA 1
ATOM 455 C C . ILE A 1 58 ? 63.461 22.076 60.978 1.00 95.57 58 ILE A C 1
ATOM 456 O O . ILE A 1 58 ? 62.546 22.776 60.543 1.00 96.41 58 ILE A O 1
ATOM 461 N N . LYS A 1 59 ? 64.245 21.343 60.191 1.00 95.72 59 LYS A N 1
ATOM 462 C CA . LYS A 1 59 ? 64.060 21.321 58.739 1.00 95.84 59 LYS A CA 1
ATOM 463 C C . LYS A 1 59 ? 62.681 20.754 58.405 1.00 95.22 59 LYS A C 1
ATOM 464 O O . LYS A 1 59 ? 62.153 20.959 57.309 1.00 94.08 59 LYS A O 1
ATOM 470 N N . LYS A 1 60 ? 62.106 20.044 59.372 1.00 94.83 60 LYS A N 1
ATOM 471 C CA . LYS A 1 60 ? 60.798 19.422 59.216 1.00 94.19 60 LYS A CA 1
ATOM 472 C C . LYS A 1 60 ? 59.666 20.434 59.378 1.00 93.08 60 LYS A C 1
ATOM 473 O O . LYS A 1 60 ? 58.575 20.242 58.842 1.00 92.92 60 LYS A O 1
ATOM 479 N N . PHE A 1 61 ? 59.943 21.507 60.119 1.00 91.55 61 PHE A N 1
ATOM 480 C CA . PHE A 1 61 ? 58.972 22.572 60.385 1.00 89.58 61 PHE A CA 1
ATOM 481 C C . PHE A 1 61 ? 58.308 23.116 59.133 1.00 88.15 61 PHE A C 1
ATOM 482 O O . PHE A 1 61 ? 58.978 23.473 58.163 1.00 88.34 61 PHE A O 1
ATOM 490 N N . LYS A 1 62 ? 56.983 23.184 59.165 1.00 86.81 62 LYS A N 1
ATOM 491 C CA . LYS A 1 62 ? 56.223 23.700 58.038 1.00 85.24 62 LYS A CA 1
ATOM 492 C C . LYS A 1 62 ? 55.861 25.169 58.285 1.00 84.08 62 LYS A C 1
ATOM 493 O O . LYS A 1 62 ? 55.842 25.634 59.432 1.00 83.25 62 LYS A O 1
ATOM 499 N N . PHE A 1 63 ? 55.574 25.892 57.204 1.00 81.88 63 PHE A N 1
ATOM 500 C CA . PHE A 1 63 ? 55.222 27.306 57.281 1.00 79.32 63 PHE A CA 1
ATOM 501 C C . PHE A 1 63 ? 53.741 27.541 57.019 1.00 78.10 63 PHE A C 1
ATOM 502 O O . PHE A 1 63 ? 53.240 27.265 55.928 1.00 77.60 63 PHE A O 1
ATOM 510 N N . ASN A 1 64 ? 53.039 28.039 58.031 1.00 76.67 64 ASN A N 1
ATOM 511 C CA . ASN A 1 64 ? 51.623 28.326 57.886 1.00 74.49 64 ASN A CA 1
ATOM 512 C C . ASN A 1 64 ? 51.380 29.804 58.104 1.00 72.77 64 ASN A C 1
ATOM 513 O O . ASN A 1 64 ? 51.229 30.270 59.234 1.00 71.97 64 ASN A O 1
ATOM 518 N N . PHE A 1 65 ? 51.352 30.528 56.993 1.00 70.38 65 PHE A N 1
ATOM 519 C CA . PHE A 1 65 ? 51.150 31.969 56.966 1.00 68.54 65 PHE A CA 1
ATOM 520 C C . PHE A 1 65 ? 50.179 32.521 58.011 1.00 67.99 65 PHE A C 1
ATOM 521 O O . PHE A 1 65 ? 50.356 33.644 58.482 1.00 68.95 65 PHE A O 1
ATOM 529 N N . ASP A 1 66 ? 49.164 31.748 58.383 1.00 67.34 66 ASP A N 1
ATOM 530 C CA . ASP A 1 66 ? 48.175 32.214 59.357 1.00 65.83 66 ASP A CA 1
ATOM 531 C C . ASP A 1 66 ? 48.492 31.920 60.824 1.00 65.10 66 ASP A C 1
ATOM 532 O O . ASP A 1 66 ? 47.645 32.129 61.690 1.00 66.13 66 ASP A O 1
ATOM 537 N N . ASP A 1 67 ? 49.691 31.436 61.121 1.00 63.84 67 ASP A N 1
ATOM 538 C CA . ASP A 1 67 ? 50.028 31.150 62.509 1.00 63.14 67 ASP A CA 1
ATOM 539 C C . ASP A 1 67 ? 50.421 32.406 63.265 1.00 61.20 67 ASP A C 1
ATOM 540 O O . ASP A 1 67 ? 50.463 32.411 64.497 1.00 59.94 67 ASP A O 1
ATOM 545 N N . ALA A 1 68 ? 50.730 33.462 62.519 1.00 58.76 68 ALA A N 1
ATOM 546 C CA . ALA A 1 68 ? 51.108 34.740 63.106 1.00 55.47 68 ALA A CA 1
ATOM 547 C C . ALA A 1 68 ? 50.383 35.873 62.390 1.00 54.50 68 ALA A C 1
ATOM 548 O O . ALA A 1 68 ? 49.847 35.710 61.295 1.00 52.75 68 ALA A O 1
ATOM 550 N N . ILE A 1 69 ? 50.377 37.034 63.026 1.00 54.72 69 ILE A N 1
ATOM 551 C CA . ILE A 1 69 ? 49.714 38.192 62.466 1.00 51.83 69 ILE A CA 1
ATOM 552 C C . ILE A 1 69 ? 50.645 39.371 62.640 1.00 51.59 69 ILE A C 1
ATOM 553 O O . ILE A 1 69 ? 51.589 39.320 63.423 1.00 51.82 69 ILE A O 1
ATOM 558 N N . ARG A 1 70 ? 50.407 40.432 61.891 1.00 50.95 70 ARG A N 1
ATOM 559 C CA . ARG A 1 70 ? 51.258 41.599 61.996 1.00 48.99 70 ARG A CA 1
ATOM 560 C C . ARG A 1 70 ? 51.056 42.295 63.340 1.00 49.04 70 ARG A C 1
ATOM 561 O O . ARG A 1 70 ? 49.999 42.175 63.950 1.00 48.97 70 ARG A O 1
ATOM 569 N N . GLY A 1 71 ? 52.078 43.009 63.807 1.00 48.49 71 GLY A N 1
ATOM 570 C CA . GLY A 1 71 ? 51.956 43.733 65.058 1.00 48.61 71 GLY A CA 1
ATOM 571 C C . GLY A 1 71 ? 52.345 43.022 66.335 1.00 48.23 71 GLY A C 1
ATOM 572 O O . GLY A 1 71 ? 52.517 43.662 67.368 1.00 48.66 71 GLY A O 1
ATOM 573 N N . LEU A 1 72 ? 52.491 41.708 66.278 1.00 48.94 72 LEU A N 1
ATOM 574 C CA . LEU A 1 72 ? 52.854 40.937 67.459 1.00 49.17 72 LEU A CA 1
ATOM 575 C C . LEU A 1 72 ? 54.236 41.311 67.999 1.00 50.45 72 LEU A C 1
ATOM 576 O O . LEU A 1 72 ? 55.076 41.846 67.271 1.00 51.31 72 LEU A O 1
ATOM 581 N N . VAL A 1 73 ? 54.448 41.040 69.287 1.00 50.88 73 VAL A N 1
ATOM 582 C CA . VAL A 1 73 ? 55.711 41.324 69.956 1.00 53.59 73 VAL A CA 1
ATOM 583 C C . VAL A 1 73 ? 56.307 40.046 70.535 1.00 54.62 73 VAL A C 1
ATOM 584 O O . VAL A 1 73 ? 55.587 39.192 71.054 1.00 54.02 73 VAL A O 1
ATOM 588 N N . ILE A 1 74 ? 57.626 39.922 70.449 1.00 56.05 74 ILE A N 1
ATOM 589 C CA . ILE A 1 74 ? 58.299 38.741 70.973 1.00 57.70 74 ILE A CA 1
ATOM 590 C C . ILE A 1 74 ? 58.970 39.025 72.311 1.00 58.93 74 ILE A C 1
ATOM 591 O O . ILE A 1 74 ? 59.697 40.005 72.472 1.00 58.15 74 ILE A O 1
ATOM 596 N N . ASP A 1 75 ? 58.701 38.149 73.269 1.00 61.67 75 ASP A N 1
ATOM 597 C CA . ASP A 1 75 ? 59.270 38.233 74.604 1.00 64.18 75 ASP A CA 1
ATOM 598 C C . ASP A 1 75 ? 60.412 37.216 74.604 1.00 64.98 75 ASP A C 1
ATOM 599 O O . ASP A 1 75 ? 60.216 36.059 74.962 1.00 64.73 75 ASP A O 1
ATOM 604 N N . SER A 1 76 ? 61.597 37.643 74.181 1.00 66.73 76 SER A N 1
ATOM 605 C CA . SER A 1 76 ? 62.739 36.738 74.122 1.00 68.37 76 SER A CA 1
ATOM 606 C C . SER A 1 76 ? 62.983 36.047 75.454 1.00 68.92 76 SER A C 1
ATOM 607 O O . SER A 1 76 ? 63.093 34.825 75.497 1.00 70.26 76 SER A O 1
ATOM 610 N N . LYS A 1 77 ? 63.055 36.824 76.533 1.00 68.99 77 LYS A N 1
ATOM 611 C CA . LYS A 1 77 ? 63.284 36.280 77.870 1.00 69.19 77 LYS A CA 1
ATOM 612 C C . LYS A 1 77 ? 62.464 35.022 78.170 1.00 68.80 77 LYS A C 1
ATOM 613 O O . LYS A 1 77 ? 63.022 33.991 78.538 1.00 68.93 77 LYS A O 1
ATOM 619 N N . ASN A 1 78 ? 61.145 35.095 78.005 1.00 67.86 78 ASN A N 1
ATOM 620 C CA . ASN A 1 78 ? 60.287 33.946 78.298 1.00 66.70 78 ASN A CA 1
ATOM 621 C C . ASN A 1 78 ? 59.845 33.130 77.089 1.00 64.76 78 ASN A C 1
ATOM 622 O O . ASN A 1 78 ? 59.012 32.226 77.215 1.00 63.52 78 ASN A O 1
ATOM 627 N N . GLY A 1 79 ? 60.397 33.439 75.922 1.00 63.30 79 GLY A N 1
ATOM 628 C CA . GLY A 1 79 ? 60.015 32.715 74.722 1.00 62.12 79 GLY A CA 1
ATOM 629 C C . GLY A 1 79 ? 58.522 32.814 74.430 1.00 61.67 79 GLY A C 1
ATOM 630 O O . GLY A 1 79 ? 57.851 31.801 74.185 1.00 60.44 79 GLY A O 1
ATOM 631 N N . ASN A 1 80 ? 57.992 34.038 74.460 1.00 60.89 80 ASN A N 1
ATOM 632 C CA . ASN A 1 80 ? 56.568 34.267 74.196 1.00 58.38 80 ASN A CA 1
ATOM 633 C C . ASN A 1 80 ? 56.298 35.290 73.105 1.00 57.02 80 ASN A C 1
ATOM 634 O O . ASN A 1 80 ? 57.141 36.120 72.765 1.00 56.16 80 ASN A O 1
ATOM 639 N N . ILE A 1 81 ? 55.098 35.209 72.558 1.00 56.01 81 ILE A N 1
ATOM 640 C CA . ILE A 1 81 ? 54.664 36.112 71.517 1.00 54.59 81 ILE A CA 1
ATOM 641 C C . ILE A 1 81 ? 53.443 36.784 72.114 1.00 53.42 81 ILE A C 1
ATOM 642 O O . ILE A 1 81 ? 52.487 36.111 72.500 1.00 51.95 81 ILE A O 1
ATOM 647 N N . LEU A 1 82 ? 53.489 38.110 72.192 1.00 52.08 82 LEU A N 1
ATOM 648 C CA . LEU A 1 82 ? 52.411 38.889 72.789 1.00 51.26 82 LEU A CA 1
ATOM 649 C C . LEU A 1 82 ? 51.716 39.887 71.853 1.00 50.65 82 LEU A C 1
ATOM 650 O O . LEU A 1 82 ? 52.336 40.474 70.966 1.00 49.71 82 LEU A O 1
ATOM 655 N N . LYS A 1 83 ? 50.417 40.067 72.063 1.00 49.66 83 LYS A N 1
ATOM 656 C CA . LYS A 1 83 ? 49.647 41.045 71.309 1.00 48.34 83 LYS A CA 1
ATOM 657 C C . LYS A 1 83 ? 49.253 42.120 72.329 1.00 48.31 83 LYS A C 1
ATOM 658 O O . LYS A 1 83 ? 48.374 41.916 73.181 1.00 44.86 83 LYS A O 1
ATOM 664 N N . LEU A 1 84 ? 49.922 43.263 72.243 1.00 48.48 84 LEU A N 1
ATOM 665 C CA . LEU A 1 84 ? 49.674 44.351 73.162 1.00 48.06 84 LEU A CA 1
ATOM 666 C C . LEU A 1 84 ? 48.639 45.362 72.674 1.00 47.91 84 LEU A C 1
ATOM 667 O O . LEU A 1 84 ? 48.415 45.519 71.470 1.00 47.19 84 LEU A O 1
ATOM 672 N N . SER A 1 85 ? 48.006 46.036 73.631 1.00 47.10 85 SER A N 1
ATOM 673 C CA . SER A 1 85 ? 47.028 47.081 73.338 1.00 45.45 85 SER A CA 1
ATOM 674 C C . SER A 1 85 ? 47.847 48.339 73.060 1.00 45.01 85 SER A C 1
ATOM 675 O O . SER A 1 85 ? 49.063 48.333 73.240 1.00 43.10 85 SER A O 1
ATOM 678 N N . ARG A 1 86 ? 47.200 49.422 72.641 1.00 46.20 86 ARG A N 1
ATOM 679 C CA . ARG A 1 86 ? 47.953 50.632 72.342 1.00 48.04 86 ARG A CA 1
ATOM 680 C C . ARG A 1 86 ? 48.785 51.106 73.533 1.00 49.12 86 ARG A C 1
ATOM 681 O O . ARG A 1 86 ? 49.791 51.785 73.353 1.00 48.62 86 ARG A O 1
ATOM 689 N N . TYR A 1 87 ? 48.381 50.741 74.746 1.00 49.55 87 TYR A N 1
ATOM 690 C CA . TYR A 1 87 ? 49.123 51.172 75.927 1.00 51.26 87 TYR A CA 1
ATOM 691 C C . TYR A 1 87 ? 50.106 50.167 76.496 1.00 52.35 87 TYR A C 1
ATOM 692 O O . TYR A 1 87 ? 50.680 50.395 77.567 1.00 52.91 87 TYR A O 1
ATOM 701 N N . GLY A 1 88 ? 50.305 49.064 75.780 1.00 52.51 88 GLY A N 1
ATOM 702 C CA . GLY A 1 88 ? 51.255 48.059 76.228 1.00 50.98 88 GLY A CA 1
ATOM 703 C C . GLY A 1 88 ? 50.692 46.955 77.096 1.00 49.82 88 GLY A C 1
ATOM 704 O O . GLY A 1 88 ? 51.447 46.233 77.743 1.00 50.40 88 GLY A O 1
ATOM 705 N N . ALA A 1 89 ? 49.374 46.820 77.124 1.00 48.98 89 ALA A N 1
ATOM 706 C CA . ALA A 1 89 ? 48.756 45.774 77.927 1.00 49.89 89 ALA A CA 1
ATOM 707 C C . ALA A 1 89 ? 48.639 44.492 77.119 1.00 50.43 89 ALA A C 1
ATOM 708 O O . ALA A 1 89 ? 48.233 44.512 75.952 1.00 50.20 89 ALA A O 1
ATOM 710 N N . ILE A 1 90 ? 48.991 43.378 77.747 1.00 51.45 90 ILE A N 1
ATOM 711 C CA . ILE A 1 90 ? 48.909 42.081 77.098 1.00 53.47 90 ILE A CA 1
ATOM 712 C C . ILE A 1 90 ? 47.439 41.703 77.030 1.00 54.18 90 ILE A C 1
ATOM 713 O O . ILE A 1 90 ? 46.772 41.645 78.057 1.00 55.70 90 ILE A O 1
ATOM 718 N N . ARG A 1 91 ? 46.928 41.462 75.829 1.00 54.17 91 ARG A N 1
ATOM 719 C CA . ARG A 1 91 ? 45.526 41.101 75.688 1.00 56.03 91 ARG A CA 1
ATOM 720 C C . ARG A 1 91 ? 45.362 39.710 75.086 1.00 57.27 91 ARG A C 1
ATOM 721 O O . ARG A 1 91 ? 44.245 39.223 74.925 1.00 56.71 91 ARG A O 1
ATOM 729 N N . LEU A 1 92 ? 46.488 39.078 74.770 1.00 57.83 92 LEU A N 1
ATOM 730 C CA . LEU A 1 92 ? 46.508 37.744 74.194 1.00 58.83 92 LEU A CA 1
ATOM 731 C C . LEU A 1 92 ? 47.969 37.319 74.208 1.00 60.71 92 LEU A C 1
ATOM 732 O O . LEU A 1 92 ? 48.830 38.049 73.717 1.00 61.24 92 LEU A O 1
ATOM 737 N N . SER A 1 93 ? 48.261 36.157 74.782 1.00 61.91 93 SER A N 1
ATOM 738 C CA . SER A 1 93 ? 49.643 35.695 74.851 1.00 63.21 93 SER A CA 1
ATOM 739 C C . SER A 1 93 ? 49.812 34.229 74.480 1.00 63.97 93 SER A C 1
ATOM 740 O O . SER A 1 93 ? 48.873 33.441 74.558 1.00 63.59 93 SER A O 1
ATOM 743 N N . TYR A 1 94 ? 51.025 33.880 74.073 1.00 64.99 94 TYR A N 1
ATOM 744 C CA . TYR A 1 94 ? 51.364 32.516 73.691 1.00 66.66 94 TYR A CA 1
ATOM 745 C C . TYR A 1 94 ? 52.815 32.197 74.035 1.00 67.42 94 TYR A C 1
ATOM 746 O O . TYR A 1 94 ? 53.673 33.082 74.079 1.00 66.36 94 TYR A O 1
ATOM 755 N N . HIS A 1 95 ? 53.069 30.916 74.280 1.00 69.79 95 HIS A N 1
ATOM 756 C CA . HIS A 1 95 ? 54.408 30.412 74.560 1.00 71.09 95 HIS A CA 1
ATOM 757 C C . HIS A 1 95 ? 54.569 29.416 73.423 1.00 71.10 95 HIS A C 1
ATOM 758 O O . HIS A 1 95 ? 53.996 28.330 73.457 1.00 71.90 95 HIS A O 1
ATOM 765 N N . GLY A 1 96 ? 55.320 29.793 72.402 1.00 71.56 96 GLY A N 1
ATOM 766 C CA . GLY A 1 96 ? 55.453 28.913 71.261 1.00 73.36 96 GLY A CA 1
ATOM 767 C C . GLY A 1 96 ? 54.121 28.927 70.529 1.00 74.63 96 GLY A C 1
ATOM 768 O O . GLY A 1 96 ? 53.625 29.990 70.153 1.00 75.52 96 GLY A O 1
ATOM 769 N N . THR A 1 97 ? 53.530 27.753 70.342 1.00 75.42 97 THR A N 1
ATOM 770 C CA . THR A 1 97 ? 52.248 27.638 69.654 1.00 76.78 97 THR A CA 1
ATOM 771 C C . THR A 1 97 ? 51.124 27.463 70.672 1.00 78.08 97 THR A C 1
ATOM 772 O O . THR A 1 97 ? 49.948 27.396 70.311 1.00 78.53 97 THR A O 1
ATOM 776 N N . LYS A 1 98 ? 51.497 27.411 71.949 1.00 79.19 98 LYS A N 1
ATOM 777 C CA . LYS A 1 98 ? 50.538 27.220 73.038 1.00 80.47 98 LYS A CA 1
ATOM 778 C C . LYS A 1 98 ? 50.047 28.518 73.694 1.00 79.87 98 LYS A C 1
ATOM 779 O O . LYS A 1 98 ? 50.832 29.274 74.269 1.00 78.95 98 LYS A O 1
ATOM 785 N N . GLN A 1 99 ? 48.740 28.756 73.619 1.00 79.44 99 GLN A N 1
ATOM 786 C CA . GLN A 1 99 ? 48.137 29.955 74.199 1.00 79.29 99 GLN A CA 1
ATOM 787 C C . GLN A 1 99 ? 48.213 29.951 75.720 1.00 79.91 99 GLN A C 1
ATOM 788 O O . GLN A 1 99 ? 47.603 29.104 76.368 1.00 79.77 99 GLN A O 1
ATOM 794 N N . ILE A 1 100 ? 48.955 30.908 76.277 1.00 80.87 100 ILE A N 1
ATOM 795 C CA . ILE A 1 100 ? 49.122 31.030 77.724 1.00 82.12 100 ILE A CA 1
ATOM 796 C C . ILE A 1 100 ? 47.806 31.347 78.426 1.00 84.47 100 ILE A C 1
ATOM 797 O O . ILE A 1 100 ? 47.105 32.292 78.067 1.00 85.08 100 ILE A O 1
ATOM 802 N N . SER A 1 101 ? 47.488 30.552 79.442 1.00 87.00 101 SER A N 1
ATOM 803 C CA . SER A 1 101 ? 46.256 30.711 80.208 1.00 89.30 101 SER A CA 1
ATOM 804 C C . SER A 1 101 ? 46.165 32.041 80.951 1.00 90.11 101 SER A C 1
ATOM 805 O O . SER A 1 101 ? 47.183 32.625 81.332 1.00 90.06 101 SER A O 1
ATOM 808 N N . PHE A 1 102 ? 44.936 32.509 81.156 1.00 90.97 102 PHE A N 1
ATOM 809 C CA . PHE A 1 102 ? 44.703 33.761 81.861 1.00 91.96 102 PHE A CA 1
ATOM 810 C C . PHE A 1 102 ? 45.452 33.727 83.191 1.00 92.14 102 PHE A C 1
ATOM 811 O O . PHE A 1 102 ? 46.123 34.690 83.564 1.00 91.90 102 PHE A O 1
ATOM 819 N N . SER A 1 103 ? 45.334 32.601 83.893 1.00 92.46 103 SER A N 1
ATOM 820 C CA . SER A 1 103 ? 45.986 32.408 85.186 1.00 92.57 103 SER A CA 1
ATOM 821 C C . SER A 1 103 ? 47.503 32.310 85.040 1.00 93.07 103 SER A C 1
ATOM 822 O O . SER A 1 103 ? 48.251 32.995 85.744 1.00 92.93 103 SER A O 1
ATOM 825 N N . ASP A 1 104 ? 47.952 31.449 84.131 1.00 92.65 104 ASP A N 1
ATOM 826 C CA . ASP A 1 104 ? 49.379 31.270 83.887 1.00 92.23 104 ASP A CA 1
ATOM 827 C C . ASP A 1 104 ? 50.038 32.596 83.525 1.00 91.16 104 ASP A C 1
ATOM 828 O O . ASP A 1 104 ? 51.176 32.862 83.914 1.00 90.81 104 ASP A O 1
ATOM 833 N N . GLN A 1 105 ? 49.315 33.421 82.775 1.00 90.20 105 GLN A N 1
ATOM 834 C CA . GLN A 1 105 ? 49.821 34.722 82.361 1.00 89.47 105 GLN A CA 1
ATOM 835 C C . GLN A 1 105 ? 50.122 35.573 83.593 1.00 89.35 105 GLN A C 1
ATOM 836 O O . GLN A 1 105 ? 51.155 36.248 83.663 1.00 88.57 105 GLN A O 1
ATOM 842 N N . LYS A 1 106 ? 49.213 35.522 84.564 1.00 89.40 106 LYS A N 1
ATOM 843 C CA . LYS A 1 106 ? 49.347 36.274 85.809 1.00 89.23 106 LYS A CA 1
ATOM 844 C C . LYS A 1 106 ? 50.649 35.963 86.542 1.00 88.70 106 LYS A C 1
ATOM 845 O O . LYS A 1 106 ? 51.292 36.864 87.084 1.00 88.79 106 LYS A O 1
ATOM 851 N N . LYS A 1 107 ? 51.037 34.689 86.560 1.00 87.72 107 LYS A N 1
ATOM 852 C CA . LYS A 1 107 ? 52.257 34.287 87.250 1.00 86.87 107 LYS A CA 1
ATOM 853 C C . LYS A 1 107 ? 53.527 34.741 86.531 1.00 85.39 107 LYS A C 1
ATOM 854 O O . LYS A 1 107 ? 54.473 35.217 87.163 1.00 84.97 107 LYS A O 1
ATOM 860 N N . ILE A 1 108 ? 53.539 34.603 85.210 1.00 83.68 108 ILE A N 1
ATOM 861 C CA . ILE A 1 108 ? 54.699 34.985 84.413 1.00 81.97 108 ILE A CA 1
ATOM 862 C C . ILE A 1 108 ? 54.934 36.490 84.434 1.00 80.00 108 ILE A C 1
ATOM 863 O O . ILE A 1 108 ? 56.059 36.951 84.629 1.00 79.05 108 ILE A O 1
ATOM 868 N N . TYR A 1 109 ? 53.865 37.249 84.223 1.00 78.35 109 TYR A N 1
ATOM 869 C CA . TYR A 1 109 ? 53.955 38.705 84.205 1.00 77.28 109 TYR A CA 1
ATOM 870 C C . TYR A 1 109 ? 53.285 39.336 85.422 1.00 77.60 109 TYR A C 1
ATOM 871 O O . TYR A 1 109 ? 52.076 39.194 85.617 1.00 78.01 109 TYR A O 1
ATOM 880 N N . ARG A 1 110 ? 54.070 40.045 86.230 1.00 77.76 110 ARG A N 1
ATOM 881 C CA . ARG A 1 110 ? 53.546 40.703 87.425 1.00 77.60 110 ARG A CA 1
ATOM 882 C C . ARG A 1 110 ? 52.382 41.603 87.019 1.00 75.65 110 ARG A C 1
ATOM 883 O O . ARG A 1 110 ? 51.255 41.458 87.508 1.00 75.80 110 ARG A O 1
ATOM 891 N N . SER A 1 111 ? 52.669 42.524 86.109 1.00 72.67 111 SER A N 1
ATOM 892 C CA . SER A 1 111 ? 51.670 43.451 85.604 1.00 70.18 111 SER A CA 1
ATOM 893 C C . SER A 1 111 ? 51.252 42.987 84.217 1.00 67.51 111 SER A C 1
ATOM 894 O O . SER A 1 111 ? 51.953 42.203 83.591 1.00 66.95 111 SER A O 1
ATOM 897 N N . ILE A 1 112 ? 50.109 43.468 83.741 1.00 65.64 112 ILE A N 1
ATOM 898 C CA . ILE A 1 112 ? 49.635 43.097 82.416 1.00 62.64 112 ILE A CA 1
ATOM 899 C C . ILE A 1 112 ? 50.267 44.039 81.378 1.00 61.86 112 ILE A C 1
ATOM 900 O O . ILE A 1 112 ? 50.160 43.825 80.172 1.00 61.33 112 ILE A O 1
ATOM 905 N N . TYR A 1 113 ? 50.942 45.075 81.865 1.00 60.30 113 TYR A N 1
ATOM 906 C CA . TYR A 1 113 ? 51.606 46.040 81.003 1.00 60.38 113 TYR A CA 1
ATOM 907 C C . TYR A 1 113 ? 53.090 45.724 80.883 1.00 60.72 113 TYR A C 1
ATOM 908 O O . TYR A 1 113 ? 53.769 45.498 81.882 1.00 60.71 113 TYR A O 1
ATOM 917 N N . VAL A 1 114 ? 53.598 45.713 79.660 1.00 61.33 114 VAL A N 1
ATOM 918 C CA . VAL A 1 114 ? 55.012 45.450 79.455 1.00 62.27 114 VAL A CA 1
ATOM 919 C C . VAL A 1 114 ? 55.676 46.755 79.053 1.00 63.41 114 VAL A C 1
ATOM 920 O O . VAL A 1 114 ? 55.022 47.642 78.505 1.00 62.79 114 VAL A O 1
ATOM 924 N N . ASP A 1 115 ? 56.968 46.878 79.344 1.00 64.07 115 ASP A N 1
ATOM 925 C CA . ASP A 1 115 ? 57.729 48.075 78.995 1.00 65.17 115 ASP A CA 1
ATOM 926 C C . ASP A 1 115 ? 58.558 47.746 77.751 1.00 64.77 115 ASP A C 1
ATOM 927 O O . ASP A 1 115 ? 59.551 47.024 77.833 1.00 65.70 115 ASP A O 1
ATOM 932 N N . LEU A 1 116 ? 58.144 48.259 76.599 1.00 63.76 116 LEU A N 1
ATOM 933 C CA . LEU A 1 116 ? 58.867 48.000 75.360 1.00 62.34 116 LEU A CA 1
ATOM 934 C C . LEU A 1 116 ? 60.196 48.749 75.343 1.00 62.71 116 LEU A C 1
ATOM 935 O O . LEU A 1 116 ? 60.939 48.689 74.367 1.00 62.66 116 LEU A O 1
ATOM 940 N N . GLY A 1 117 ? 60.486 49.461 76.428 1.00 63.37 117 GLY A N 1
ATOM 941 C CA . GLY A 1 117 ? 61.747 50.178 76.522 1.00 65.11 117 GLY A CA 1
ATOM 942 C C . GLY A 1 117 ? 62.827 49.176 76.898 1.00 66.04 117 GLY A C 1
ATOM 943 O O . GLY A 1 117 ? 64.023 49.385 76.656 1.00 65.25 117 GLY A O 1
ATOM 944 N N . ASP A 1 118 ? 62.382 48.076 77.503 1.00 66.07 118 ASP A N 1
ATOM 945 C CA . ASP A 1 118 ? 63.261 46.998 77.909 1.00 66.83 118 ASP A CA 1
ATOM 946 C C . ASP A 1 118 ? 63.659 46.275 76.634 1.00 68.79 118 ASP A C 1
ATOM 947 O O . ASP A 1 118 ? 62.824 45.658 75.970 1.00 68.25 118 ASP A O 1
ATOM 952 N N . PRO A 1 119 ? 64.947 46.350 76.270 1.00 69.94 119 PRO A N 1
ATOM 953 C CA . PRO A 1 119 ? 65.487 45.710 75.065 1.00 70.20 119 PRO A CA 1
ATOM 954 C C . PRO A 1 119 ? 65.207 44.209 74.967 1.00 69.81 119 PRO A C 1
ATOM 955 O O . PRO A 1 119 ? 65.485 43.580 73.948 1.00 68.93 119 PRO A O 1
ATOM 959 N N . ASN A 1 120 ? 64.644 43.641 76.026 1.00 69.90 120 ASN A N 1
ATOM 960 C CA . ASN A 1 120 ? 64.320 42.221 76.032 1.00 70.23 120 ASN A CA 1
ATOM 961 C C . ASN A 1 120 ? 63.165 41.899 75.088 1.00 69.88 120 ASN A C 1
ATOM 962 O O . ASN A 1 120 ? 63.059 40.779 74.582 1.00 70.08 120 ASN A O 1
ATOM 967 N N . TYR A 1 121 ? 62.277 42.867 74.882 1.00 68.02 121 TYR A N 1
ATOM 968 C CA . TYR A 1 121 ? 61.152 42.659 73.983 1.00 65.86 121 TYR A CA 1
ATOM 969 C C . TYR A 1 121 ? 61.551 43.032 72.557 1.00 66.95 121 TYR A C 1
ATOM 970 O O . TYR A 1 121 ? 62.260 44.019 72.333 1.00 65.95 121 TYR A O 1
ATOM 979 N N . MET A 1 122 ? 61.098 42.234 71.596 1.00 67.92 122 MET A N 1
ATOM 980 C CA . MET A 1 122 ? 61.389 42.496 70.193 1.00 68.46 122 MET A CA 1
ATOM 981 C C . MET A 1 122 ? 60.106 43.034 69.587 1.00 67.99 122 MET A C 1
ATOM 982 O O . MET A 1 122 ? 59.203 42.270 69.242 1.00 68.72 122 MET A O 1
ATOM 987 N N . ALA A 1 123 ? 60.025 44.356 69.476 1.00 66.94 123 ALA A N 1
ATOM 988 C CA . ALA A 1 123 ? 58.831 45.000 68.950 1.00 67.20 123 ALA A CA 1
ATOM 989 C C . ALA A 1 123 ? 59.064 45.787 67.661 1.00 67.35 123 ALA A C 1
ATOM 990 O O . ALA A 1 123 ? 58.616 46.929 67.522 1.00 67.85 123 ALA A O 1
ATOM 992 N N . ILE A 1 124 ? 59.745 45.164 66.707 1.00 67.30 124 ILE A N 1
ATOM 993 C CA . ILE A 1 124 ? 60.039 45.812 65.433 1.00 66.68 124 ILE A CA 1
ATOM 994 C C . ILE A 1 124 ? 59.144 45.359 64.283 1.00 64.57 124 ILE A C 1
ATOM 995 O O . ILE A 1 124 ? 59.086 44.173 63.939 1.00 63.83 124 ILE A O 1
ATOM 1000 N N . ASP A 1 125 ? 58.448 46.324 63.694 1.00 62.25 125 ASP A N 1
ATOM 1001 C CA . ASP A 1 125 ? 57.551 46.067 62.576 1.00 60.93 125 ASP A CA 1
ATOM 1002 C C . ASP A 1 125 ? 58.390 45.945 61.306 1.00 59.74 125 ASP A C 1
ATOM 1003 O O . ASP A 1 125 ? 58.921 46.936 60.808 1.00 57.41 125 ASP A O 1
ATOM 1008 N N . THR A 1 126 ? 58.509 44.719 60.802 1.00 60.46 126 THR A N 1
ATOM 1009 C CA . THR A 1 126 ? 59.281 44.435 59.594 1.00 61.05 126 THR A CA 1
ATOM 1010 C C . THR A 1 126 ? 58.463 43.636 58.596 1.00 61.97 126 THR A C 1
ATOM 1011 O O . THR A 1 126 ? 57.381 43.140 58.912 1.00 60.48 126 THR A O 1
ATOM 1015 N N . SER A 1 127 ? 58.998 43.512 57.386 1.00 64.49 127 SER A N 1
ATOM 1016 C CA . SER A 1 127 ? 58.334 42.767 56.323 1.00 65.77 127 SER A CA 1
ATOM 1017 C C . SER A 1 127 ? 58.481 41.261 56.533 1.00 66.97 127 SER A C 1
ATOM 1018 O O . SER A 1 127 ? 57.996 40.470 55.727 1.00 67.11 127 SER A O 1
ATOM 1021 N N . PHE A 1 128 ? 59.156 40.875 57.615 1.00 68.56 128 PHE A N 1
ATOM 1022 C CA . PHE A 1 128 ? 59.365 39.464 57.941 1.00 69.70 128 PHE A CA 1
ATOM 1023 C C . PHE A 1 128 ? 58.929 39.150 59.374 1.00 68.28 128 PHE A C 1
ATOM 1024 O O . PHE A 1 128 ? 59.259 38.098 59.927 1.00 67.32 128 PHE A O 1
ATOM 1032 N N . SER A 1 129 ? 58.169 40.072 59.956 1.00 67.26 129 SER A N 1
ATOM 1033 C CA . SER A 1 129 ? 57.664 39.924 61.316 1.00 67.28 129 SER A CA 1
ATOM 1034 C C . SER A 1 129 ? 56.893 38.623 61.478 1.00 66.00 129 SER A C 1
ATOM 1035 O O . SER A 1 129 ? 57.103 37.874 62.436 1.00 65.29 129 SER A O 1
ATOM 1038 N N . ILE A 1 130 ? 55.995 38.364 60.536 1.00 64.44 130 ILE A N 1
ATOM 1039 C CA . ILE A 1 130 ? 55.178 37.162 60.571 1.00 62.89 130 ILE A CA 1
ATOM 1040 C C . ILE A 1 130 ? 56.046 35.905 60.544 1.00 61.59 130 ILE A C 1
ATOM 1041 O O . ILE A 1 130 ? 55.879 35.011 61.370 1.00 60.73 130 ILE A O 1
ATOM 1046 N N . ALA A 1 131 ? 56.979 35.846 59.602 1.00 60.81 131 ALA A N 1
ATOM 1047 C CA . ALA A 1 131 ? 57.863 34.697 59.488 1.00 60.17 131 ALA A CA 1
ATOM 1048 C C . ALA A 1 131 ? 58.607 34.530 60.804 1.00 60.29 131 ALA A C 1
ATOM 1049 O O . ALA A 1 131 ? 58.726 33.422 61.327 1.00 59.51 131 ALA A O 1
ATOM 1051 N N . PHE A 1 132 ? 59.091 35.640 61.347 1.00 60.00 132 PHE A N 1
ATOM 1052 C CA . PHE A 1 132 ? 59.827 35.601 62.601 1.00 60.94 132 PHE A CA 1
ATOM 1053 C C . PHE A 1 132 ? 59.008 34.914 63.693 1.00 61.39 132 PHE A C 1
ATOM 1054 O O . PHE A 1 132 ? 59.468 33.951 64.306 1.00 62.50 132 PHE A O 1
ATOM 1062 N N . CYS A 1 133 ? 57.797 35.403 63.935 1.00 60.91 133 CYS A N 1
ATOM 1063 C CA . CYS A 1 133 ? 56.948 34.812 64.958 1.00 60.56 133 CYS A CA 1
ATOM 1064 C C . CYS A 1 133 ? 56.710 33.325 64.725 1.00 61.23 133 CYS A C 1
ATOM 1065 O O . CYS A 1 133 ? 57.045 32.502 65.576 1.00 62.00 133 CYS A O 1
ATOM 1068 N N . ILE A 1 134 ? 56.147 32.979 63.573 1.00 61.54 134 ILE A N 1
ATOM 1069 C CA . ILE A 1 134 ? 55.867 31.584 63.265 1.00 62.70 134 ILE A CA 1
ATOM 1070 C C . ILE A 1 134 ? 57.039 30.671 63.577 1.00 63.17 134 ILE A C 1
ATOM 1071 O O . ILE A 1 134 ? 56.887 29.699 64.304 1.00 63.91 134 ILE A O 1
ATOM 1076 N N . LEU A 1 135 ? 58.207 30.987 63.032 1.00 64.77 135 LEU A N 1
ATOM 1077 C CA . LEU A 1 135 ? 59.388 30.169 63.267 1.00 65.06 135 LEU A CA 1
ATOM 1078 C C . LEU A 1 135 ? 59.749 30.138 64.745 1.00 66.25 135 LEU A C 1
ATOM 1079 O O . LEU A 1 135 ? 59.811 29.068 65.349 1.00 66.57 135 LEU A O 1
ATOM 1084 N N . TYR A 1 136 ? 59.981 31.314 65.322 1.00 67.53 136 TYR A N 1
ATOM 1085 C CA . TYR A 1 136 ? 60.354 31.416 66.728 1.00 68.77 136 TYR A CA 1
ATOM 1086 C C . TYR A 1 136 ? 59.451 30.602 67.623 1.00 69.15 136 TYR A C 1
ATOM 1087 O O . TYR A 1 136 ? 59.884 30.102 68.654 1.00 68.53 136 TYR A O 1
ATOM 1096 N N . GLY A 1 137 ? 58.190 30.484 67.227 1.00 71.00 137 GLY A N 1
ATOM 1097 C CA . GLY A 1 137 ? 57.237 29.733 68.020 1.00 73.02 137 GLY A CA 1
ATOM 1098 C C . GLY A 1 137 ? 57.522 28.247 67.989 1.00 74.27 137 GLY A C 1
ATOM 1099 O O . GLY A 1 137 ? 57.577 27.593 69.029 1.00 74.80 137 GLY A O 1
ATOM 1100 N N . GLN A 1 138 ? 57.698 27.714 66.786 1.00 75.57 138 GLN A N 1
ATOM 1101 C CA . GLN A 1 138 ? 57.984 26.296 66.607 1.00 77.10 138 GLN A CA 1
ATOM 1102 C C . GLN A 1 138 ? 59.341 25.956 67.224 1.00 78.38 138 GLN A C 1
ATOM 1103 O O . GLN A 1 138 ? 59.526 24.871 67.784 1.00 78.02 138 GLN A O 1
ATOM 1109 N N . LEU A 1 139 ? 60.286 26.889 67.119 1.00 79.67 139 LEU A N 1
ATOM 1110 C CA . LEU A 1 139 ? 61.614 26.687 67.682 1.00 81.45 139 LEU A CA 1
ATOM 1111 C C . LEU A 1 139 ? 61.503 26.434 69.175 1.00 82.74 139 LEU A C 1
ATOM 1112 O O . LEU A 1 139 ? 62.077 25.476 69.687 1.00 83.66 139 LEU A O 1
ATOM 1117 N N . VAL A 1 140 ? 60.760 27.285 69.875 1.00 84.45 140 VAL A N 1
ATOM 1118 C CA . VAL A 1 140 ? 60.586 27.110 71.311 1.00 85.54 140 VAL A CA 1
ATOM 1119 C C . VAL A 1 140 ? 59.646 25.929 71.555 1.00 86.51 140 VAL A C 1
ATOM 1120 O O . VAL A 1 140 ? 59.752 25.237 72.569 1.00 86.81 140 VAL A O 1
ATOM 1124 N N . ASP A 1 141 ? 58.735 25.698 70.614 1.00 87.47 141 ASP A N 1
ATOM 1125 C CA . ASP A 1 141 ? 57.788 24.591 70.713 1.00 88.86 141 ASP A CA 1
ATOM 1126 C C . ASP A 1 141 ? 58.580 23.292 70.854 1.00 90.67 141 ASP A C 1
ATOM 1127 O O . ASP A 1 141 ? 58.296 22.463 71.721 1.00 91.02 141 ASP A O 1
ATOM 1132 N N . LEU A 1 142 ? 59.575 23.124 69.987 1.00 92.19 142 LEU A N 1
ATOM 1133 C CA . LEU A 1 142 ? 60.435 21.947 70.010 1.00 93.45 142 LEU A CA 1
ATOM 1134 C C . LEU A 1 142 ? 61.801 22.349 70.557 1.00 94.46 142 LEU A C 1
ATOM 1135 O O . LEU A 1 142 ? 62.834 22.133 69.918 1.00 94.34 142 LEU A O 1
ATOM 1140 N N . LYS A 1 143 ? 61.780 22.956 71.740 1.00 95.19 143 LYS A N 1
ATOM 1141 C CA . LYS A 1 143 ? 62.983 23.402 72.437 1.00 95.83 143 LYS A CA 1
ATOM 1142 C C . LYS A 1 143 ? 62.833 22.949 73.875 1.00 96.67 143 LYS A C 1
ATOM 1143 O O . LYS A 1 143 ? 63.819 22.686 74.564 1.00 96.27 143 LYS A O 1
ATOM 1149 N N . ASP A 1 144 ? 61.585 22.869 74.322 1.00 97.65 144 ASP A N 1
ATOM 1150 C CA . ASP A 1 144 ? 61.299 22.440 75.678 1.00 99.05 144 ASP A CA 1
ATOM 1151 C C . ASP A 1 144 ? 61.375 20.922 75.753 1.00 100.04 144 ASP A C 1
ATOM 1152 O O . ASP A 1 144 ? 61.421 20.348 76.843 1.00 100.14 144 ASP A O 1
ATOM 1157 N N . THR A 1 145 ? 61.401 20.278 74.587 1.00 101.34 145 THR A N 1
ATOM 1158 C CA . THR A 1 145 ? 61.481 18.820 74.516 1.00 102.48 145 THR A CA 1
ATOM 1159 C C . THR A 1 145 ? 62.897 18.344 74.852 1.00 103.10 145 THR A C 1
ATOM 1160 O O . THR A 1 145 ? 63.181 17.144 74.834 1.00 103.91 145 THR A O 1
ATOM 1164 N N . ASN A 1 146 ? 63.778 19.292 75.157 1.00 103.47 146 ASN A N 1
ATOM 1165 C CA . ASN A 1 146 ? 65.165 18.994 75.500 1.00 104.23 146 ASN A CA 1
ATOM 1166 C C . ASN A 1 146 ? 65.927 20.306 75.655 1.00 104.05 146 ASN A C 1
ATOM 1167 O O . ASN A 1 146 ? 66.707 20.696 74.786 1.00 103.89 146 ASN A O 1
ATOM 1172 N N . PRO A 1 147 ? 65.706 21.007 76.774 1.00 104.21 147 PRO A N 1
ATOM 1173 C CA . PRO A 1 147 ? 66.364 22.284 77.055 1.00 104.98 147 PRO A CA 1
ATOM 1174 C C . PRO A 1 147 ? 67.883 22.217 77.188 1.00 106.03 147 PRO A C 1
ATOM 1175 O O . PRO A 1 147 ? 68.489 23.063 77.843 1.00 106.53 147 PRO A O 1
ATOM 1179 N N . ASP A 1 148 ? 68.498 21.215 76.567 1.00 107.08 148 ASP A N 1
ATOM 1180 C CA . ASP A 1 148 ? 69.951 21.058 76.621 1.00 107.54 148 ASP A CA 1
ATOM 1181 C C . ASP A 1 148 ? 70.559 21.180 75.232 1.00 107.30 148 ASP A C 1
ATOM 1182 O O . ASP A 1 148 ? 71.768 21.372 75.084 1.00 106.93 148 ASP A O 1
ATOM 1187 N N . LYS A 1 149 ? 69.711 21.067 74.215 1.00 107.12 149 LYS A N 1
ATOM 1188 C CA . LYS A 1 149 ? 70.161 21.159 72.835 1.00 107.09 149 LYS A CA 1
ATOM 1189 C C . LYS A 1 149 ? 70.143 22.598 72.322 1.00 106.55 149 LYS A C 1
ATOM 1190 O O . LYS A 1 149 ? 71.199 23.214 72.142 1.00 106.72 149 LYS A O 1
ATOM 1196 N N . MET A 1 150 ? 68.947 23.132 72.092 1.00 105.47 150 MET A N 1
ATOM 1197 C CA . MET A 1 150 ? 68.800 24.501 71.603 1.00 103.65 150 MET A CA 1
ATOM 1198 C C . MET A 1 150 ? 69.028 25.476 72.751 1.00 102.29 150 MET A C 1
ATOM 1199 O O . MET A 1 150 ? 68.529 25.263 73.856 1.00 102.88 150 MET A O 1
ATOM 1204 N N . PRO A 1 151 ? 69.789 26.560 72.504 1.00 100.64 151 PRO A N 1
ATOM 1205 C CA . PRO A 1 151 ? 70.098 27.584 73.511 1.00 99.12 151 PRO A CA 1
ATOM 1206 C C . PRO A 1 151 ? 68.887 28.124 74.280 1.00 97.83 151 PRO A C 1
ATOM 1207 O O . PRO A 1 151 ? 67.778 27.594 74.179 1.00 97.58 151 PRO A O 1
ATOM 1211 N N . SER A 1 152 ? 69.110 29.183 75.051 1.00 96.45 152 SER A N 1
ATOM 1212 C CA . SER A 1 152 ? 68.047 29.793 75.846 1.00 94.96 152 SER A CA 1
ATOM 1213 C C . SER A 1 152 ? 67.037 30.562 74.995 1.00 94.24 152 SER A C 1
ATOM 1214 O O . SER A 1 152 ? 67.357 31.031 73.896 1.00 94.59 152 SER A O 1
ATOM 1217 N N . TYR A 1 153 ? 65.819 30.688 75.518 1.00 92.40 153 TYR A N 1
ATOM 1218 C CA . TYR A 1 153 ? 64.746 31.401 74.835 1.00 89.51 153 TYR A CA 1
ATOM 1219 C C . TYR A 1 153 ? 65.245 32.707 74.229 1.00 88.85 153 TYR A C 1
ATOM 1220 O O . TYR A 1 153 ? 64.981 33.003 73.069 1.00 87.96 153 TYR A O 1
ATOM 1229 N N . GLN A 1 154 ? 65.971 33.481 75.028 1.00 88.91 154 GLN A N 1
ATOM 1230 C CA . GLN A 1 154 ? 66.499 34.762 74.576 1.00 89.86 154 GLN A CA 1
ATOM 1231 C C . GLN A 1 154 ? 67.643 34.588 73.583 1.00 90.19 154 GLN A C 1
ATOM 1232 O O . GLN A 1 154 ? 67.899 35.459 72.748 1.00 90.46 154 GLN A O 1
ATOM 1238 N N . ALA A 1 155 ? 68.342 33.465 73.684 1.00 90.14 155 ALA A N 1
ATOM 1239 C CA . ALA A 1 155 ? 69.453 33.187 72.782 1.00 89.04 155 ALA A CA 1
ATOM 1240 C C . ALA A 1 155 ? 68.887 32.893 71.398 1.00 87.86 155 ALA A C 1
ATOM 1241 O O . ALA A 1 155 ? 69.300 33.494 70.404 1.00 87.76 155 ALA A O 1
ATOM 1243 N N . ILE A 1 156 ? 67.936 31.966 71.349 1.00 85.73 156 ILE A N 1
ATOM 1244 C CA . ILE A 1 156 ? 67.298 31.587 70.098 1.00 84.94 156 ILE A CA 1
ATOM 1245 C C . ILE A 1 156 ? 66.852 32.837 69.348 1.00 84.84 156 ILE A C 1
ATOM 1246 O O . ILE A 1 156 ? 67.217 33.052 68.187 1.00 85.52 156 ILE A O 1
ATOM 1251 N N . ALA A 1 157 ? 66.064 33.662 70.027 1.00 83.99 157 ALA A N 1
ATOM 1252 C CA . ALA A 1 157 ? 65.549 34.893 69.445 1.00 83.49 157 ALA A CA 1
ATOM 1253 C C . ALA A 1 157 ? 66.643 35.754 68.828 1.00 82.85 157 ALA A C 1
ATOM 1254 O O . ALA A 1 157 ? 66.458 36.325 67.753 1.00 83.58 157 ALA A O 1
ATOM 1256 N N . GLN A 1 158 ? 67.781 35.851 69.503 1.00 81.94 158 GLN A N 1
ATOM 1257 C CA . GLN A 1 158 ? 68.874 36.666 68.994 1.00 81.98 158 GLN A CA 1
ATOM 1258 C C . GLN A 1 158 ? 69.534 36.043 67.780 1.00 81.84 158 GLN A C 1
ATOM 1259 O O . GLN A 1 158 ? 70.042 36.756 66.911 1.00 81.53 158 GLN A O 1
ATOM 1265 N N . ASP A 1 159 ? 69.536 34.714 67.723 1.00 81.49 159 ASP A N 1
ATOM 1266 C CA . ASP A 1 159 ? 70.137 34.023 66.592 1.00 81.41 159 ASP A CA 1
ATOM 1267 C C . ASP A 1 159 ? 69.249 34.212 65.371 1.00 81.44 159 ASP A C 1
ATOM 1268 O O . ASP A 1 159 ? 69.710 34.668 64.317 1.00 80.76 159 ASP A O 1
ATOM 1273 N N . VAL A 1 160 ? 67.972 33.870 65.523 1.00 80.86 160 VAL A N 1
ATOM 1274 C CA . VAL A 1 160 ? 67.018 34.012 64.437 1.00 80.21 160 VAL A CA 1
ATOM 1275 C C . VAL A 1 160 ? 67.164 35.394 63.817 1.00 80.44 160 VAL A C 1
ATOM 1276 O O . VAL A 1 160 ? 67.124 35.541 62.598 1.00 81.25 160 VAL A O 1
ATOM 1280 N N . GLN A 1 161 ? 67.351 36.403 64.659 1.00 80.78 161 GLN A N 1
ATOM 1281 C CA . GLN A 1 161 ? 67.498 37.772 64.180 1.00 82.02 161 GLN A CA 1
ATOM 1282 C C . GLN A 1 161 ? 68.748 37.923 63.322 1.00 82.54 161 GLN A C 1
ATOM 1283 O O . GLN A 1 161 ? 68.733 38.580 62.277 1.00 83.21 161 GLN A O 1
ATOM 1289 N N . TYR A 1 162 ? 69.834 37.309 63.771 1.00 83.58 162 TYR A N 1
ATOM 1290 C CA . TYR A 1 162 ? 71.097 37.373 63.051 1.00 84.27 162 TYR A CA 1
ATOM 1291 C C . TYR A 1 162 ? 70.963 36.750 61.663 1.00 83.96 162 TYR A C 1
ATOM 1292 O O . TYR A 1 162 ? 71.523 37.261 60.692 1.00 84.65 162 TYR A O 1
ATOM 1301 N N . CYS A 1 163 ? 70.214 35.654 61.573 1.00 82.46 163 CYS A N 1
ATOM 1302 C CA . CYS A 1 163 ? 70.008 34.985 60.296 1.00 82.06 163 CYS A CA 1
ATOM 1303 C C . CYS A 1 163 ? 69.235 35.875 59.331 1.00 81.30 163 CYS A C 1
ATOM 1304 O O . CYS A 1 163 ? 69.605 36.017 58.167 1.00 80.83 163 CYS A O 1
ATOM 1307 N N . VAL A 1 164 ? 68.161 36.481 59.818 1.00 80.58 164 VAL A N 1
ATOM 1308 C CA . VAL A 1 164 ? 67.364 37.348 58.977 1.00 80.19 164 VAL A CA 1
ATOM 1309 C C . VAL A 1 164 ? 68.227 38.483 58.458 1.00 80.79 164 VAL A C 1
ATOM 1310 O O . VAL A 1 164 ? 68.163 38.832 57.280 1.00 81.37 164 VAL A O 1
ATOM 1314 N N . ASP A 1 165 ? 69.046 39.056 59.332 1.00 81.38 165 ASP A N 1
ATOM 1315 C CA . ASP A 1 165 ? 69.903 40.169 58.931 1.00 82.16 165 ASP A CA 1
ATOM 1316 C C . ASP A 1 165 ? 71.001 39.773 57.960 1.00 82.05 165 ASP A C 1
ATOM 1317 O O . ASP A 1 165 ? 71.305 40.512 57.021 1.00 80.86 165 ASP A O 1
ATOM 1322 N N . LYS A 1 166 ? 71.593 38.604 58.188 1.00 82.30 166 LYS A N 1
ATOM 1323 C CA . LYS A 1 166 ? 72.666 38.123 57.329 1.00 82.47 166 LYS A CA 1
ATOM 1324 C C . LYS A 1 166 ? 72.120 37.741 55.958 1.00 81.97 166 LYS A C 1
ATOM 1325 O O . LYS A 1 166 ? 72.617 38.204 54.934 1.00 81.15 166 LYS A O 1
ATOM 1331 N N . VAL A 1 167 ? 71.086 36.906 55.946 1.00 82.31 167 VAL A N 1
ATOM 1332 C CA . VAL A 1 167 ? 70.478 36.466 54.699 1.00 82.85 167 VAL A CA 1
ATOM 1333 C C . VAL A 1 167 ? 70.028 37.664 53.855 1.00 83.99 167 VAL A C 1
ATOM 1334 O O . VAL A 1 167 ? 69.882 37.549 52.633 1.00 84.18 167 VAL A O 1
ATOM 1338 N N . HIS A 1 168 ? 69.818 38.810 54.507 1.00 84.62 168 HIS A N 1
ATOM 1339 C CA . HIS A 1 168 ? 69.398 40.033 53.817 1.00 84.92 168 HIS A CA 1
ATOM 1340 C C . HIS A 1 168 ? 70.590 40.830 53.300 1.00 84.69 168 HIS A C 1
ATOM 1341 O O . HIS A 1 168 ? 70.417 41.857 52.638 1.00 84.83 168 HIS A O 1
ATOM 1348 N N . SER A 1 169 ? 71.794 40.351 53.601 1.00 83.76 169 SER A N 1
ATOM 1349 C CA . SER A 1 169 ? 73.016 41.017 53.167 1.00 82.99 169 SER A CA 1
ATOM 1350 C C . SER A 1 169 ? 73.923 40.069 52.399 1.00 82.51 169 SER A C 1
ATOM 1351 O O . SER A 1 169 ? 74.758 40.506 51.603 1.00 82.23 169 SER A O 1
ATOM 1354 N N . ASP A 1 170 ? 73.768 38.772 52.648 1.00 81.84 170 ASP A N 1
ATOM 1355 C CA . ASP A 1 170 ? 74.549 37.770 51.935 1.00 80.52 170 ASP A CA 1
ATOM 1356 C C . ASP A 1 170 ? 74.148 37.875 50.480 1.00 79.58 170 ASP A C 1
ATOM 1357 O O . ASP A 1 170 ? 74.894 37.476 49.587 1.00 80.02 170 ASP A O 1
ATOM 1362 N N . GLY A 1 171 ? 72.950 38.408 50.260 1.00 77.93 171 GLY A N 1
ATOM 1363 C CA . GLY A 1 171 ? 72.426 38.539 48.917 1.00 76.32 171 GLY A CA 1
ATOM 1364 C C . GLY A 1 171 ? 71.668 37.263 48.618 1.00 75.22 171 GLY A C 1
ATOM 1365 O O . GLY A 1 171 ? 71.091 37.091 47.542 1.00 75.22 171 GLY A O 1
ATOM 1366 N N . THR A 1 172 ? 71.672 36.362 49.595 1.00 73.35 172 THR A N 1
ATOM 1367 C CA . THR A 1 172 ? 70.999 35.080 49.463 1.00 71.88 172 THR A CA 1
ATOM 1368 C C . THR A 1 172 ? 69.549 35.263 49.054 1.00 71.08 172 THR A C 1
ATOM 1369 O O . THR A 1 172 ? 69.073 34.613 48.130 1.00 70.83 172 THR A O 1
ATOM 1373 N N . LEU A 1 173 ? 68.855 36.152 49.757 1.00 71.08 173 LEU A N 1
ATOM 1374 C CA . LEU A 1 173 ? 67.445 36.434 49.498 1.00 70.45 173 LEU A CA 1
ATOM 1375 C C . LEU A 1 173 ? 67.252 37.162 48.174 1.00 69.59 173 LEU A C 1
ATOM 1376 O O . LEU A 1 173 ? 66.422 36.771 47.357 1.00 68.82 173 LEU A O 1
ATOM 1381 N N . LYS A 1 174 ? 68.036 38.210 47.957 1.00 69.83 174 LYS A N 1
ATOM 1382 C CA . LYS A 1 174 ? 67.927 38.995 46.733 1.00 71.49 174 LYS A CA 1
ATOM 1383 C C . LYS A 1 174 ? 68.179 38.155 45.488 1.00 71.41 174 LYS A C 1
ATOM 1384 O O . LYS A 1 174 ? 67.430 38.236 44.515 1.00 71.37 174 LYS A O 1
ATOM 1390 N N . ASN A 1 175 ? 69.240 37.355 45.522 1.00 71.77 175 ASN A N 1
ATOM 1391 C CA . ASN A 1 175 ? 69.587 36.498 44.396 1.00 72.01 175 ASN A CA 1
ATOM 1392 C C . ASN A 1 175 ? 68.453 35.553 44.001 1.00 71.26 175 ASN A C 1
ATOM 1393 O O . ASN A 1 175 ? 68.173 35.376 42.812 1.00 71.27 175 ASN A O 1
ATOM 1398 N N . ILE A 1 176 ? 67.802 34.947 44.988 1.00 69.14 176 ILE A N 1
ATOM 1399 C CA . ILE A 1 176 ? 66.713 34.032 44.694 1.00 67.28 176 ILE A CA 1
ATOM 1400 C C . ILE A 1 176 ? 65.566 34.736 43.969 1.00 67.66 176 ILE A C 1
ATOM 1401 O O . ILE A 1 176 ? 65.145 34.293 42.898 1.00 68.26 176 ILE A O 1
ATOM 1406 N N . ILE A 1 177 ? 65.066 35.830 44.539 1.00 67.36 177 ILE A N 1
ATOM 1407 C CA . ILE A 1 177 ? 63.951 36.550 4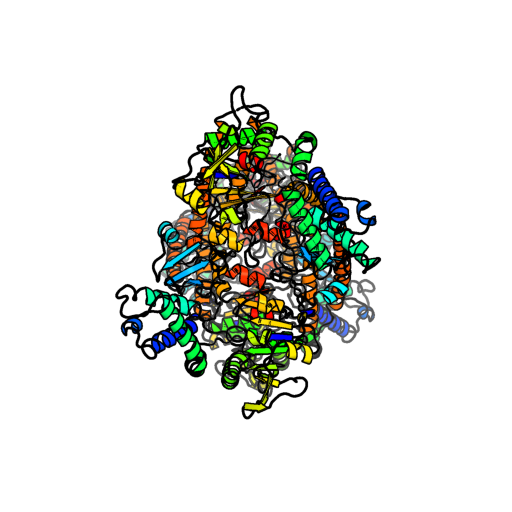3.925 1.00 67.77 177 ILE A CA 1
ATOM 1408 C C . ILE A 1 177 ? 64.316 37.226 42.609 1.00 67.35 177 ILE A C 1
ATOM 1409 O O . ILE A 1 177 ? 63.446 37.473 41.775 1.00 66.79 177 ILE A O 1
ATOM 1414 N N . ILE A 1 178 ? 65.599 37.515 42.413 1.00 66.56 178 ILE A N 1
ATOM 1415 C CA . ILE A 1 178 ? 66.031 38.152 41.177 1.00 66.36 178 ILE A CA 1
ATOM 1416 C C . ILE A 1 178 ? 66.021 37.127 40.034 1.00 66.86 178 ILE A C 1
ATOM 1417 O O . ILE A 1 178 ? 65.793 37.467 38.874 1.00 66.98 178 ILE A O 1
ATOM 1422 N N . LYS A 1 179 ? 66.260 35.865 40.379 1.00 67.30 179 LYS A N 1
ATOM 1423 C CA . LYS A 1 179 ? 66.275 34.782 39.402 1.00 67.62 179 LYS A CA 1
ATOM 1424 C C . LYS A 1 179 ? 64.892 34.154 39.215 1.00 67.30 179 LYS A C 1
ATOM 1425 O O . LYS A 1 179 ? 64.771 33.097 38.596 1.00 69.31 179 LYS A O 1
ATOM 1431 N N . ASN A 1 180 ? 63.854 34.783 39.757 1.00 65.29 180 ASN A N 1
ATOM 1432 C CA . ASN A 1 180 ? 62.499 34.260 39.611 1.00 62.99 180 ASN A CA 1
ATOM 1433 C C . ASN A 1 180 ? 61.484 35.369 39.911 1.00 61.39 180 ASN A C 1
ATOM 1434 O O . ASN A 1 180 ? 60.496 35.164 40.620 1.00 60.79 180 ASN A O 1
ATOM 1439 N N . LEU A 1 181 ? 61.744 36.544 39.346 1.00 59.89 181 LEU A N 1
ATOM 1440 C CA . LEU A 1 181 ? 60.903 37.719 39.533 1.00 59.28 181 LEU A CA 1
ATOM 1441 C C . LEU A 1 181 ? 59.408 37.453 39.393 1.00 59.78 181 LEU A C 1
ATOM 1442 O O . LEU A 1 181 ? 58.595 38.015 40.132 1.00 57.65 181 LEU A O 1
ATOM 1447 N N . LYS A 1 182 ? 59.043 36.588 38.452 1.00 61.09 182 LYS A N 1
ATOM 1448 C CA . LYS A 1 182 ? 57.635 36.277 38.219 1.00 60.91 182 LYS A CA 1
ATOM 1449 C C . LYS A 1 182 ? 56.949 35.674 39.442 1.00 59.76 182 LYS A C 1
ATOM 1450 O O . LYS A 1 182 ? 55.764 35.897 39.669 1.00 58.74 182 LYS A O 1
ATOM 1456 N N . LYS A 1 183 ? 57.704 34.921 40.235 1.00 58.58 183 LYS A N 1
ATOM 1457 C CA . LYS A 1 183 ? 57.151 34.269 41.416 1.00 57.91 183 LYS A CA 1
ATOM 1458 C C . LYS A 1 183 ? 57.038 35.161 42.653 1.00 57.72 183 LYS A C 1
ATOM 1459 O O . LYS A 1 183 ? 56.230 34.889 43.539 1.00 57.02 183 LYS A O 1
ATOM 1465 N N . TYR A 1 184 ? 57.833 36.226 42.718 1.00 56.58 184 TYR A N 1
ATOM 1466 C CA . TYR A 1 184 ? 57.828 37.080 43.905 1.00 54.96 184 TYR A CA 1
ATOM 1467 C C . TYR A 1 184 ? 57.290 38.501 43.793 1.00 53.23 184 TYR A C 1
ATOM 1468 O O . TYR A 1 184 ? 56.647 38.994 44.722 1.00 52.29 184 TYR A O 1
ATOM 1477 N N . VAL A 1 185 ? 57.539 39.169 42.676 1.00 50.77 185 VAL A N 1
ATOM 1478 C CA . VAL A 1 185 ? 57.054 40.532 42.551 1.00 49.61 185 VAL A CA 1
ATOM 1479 C C . VAL A 1 185 ? 55.809 40.583 41.684 1.00 51.11 185 VAL A C 1
ATOM 1480 O O . VAL A 1 185 ? 55.663 39.799 40.755 1.00 53.76 185 VAL A O 1
ATOM 1484 N N . ILE A 1 186 ? 54.895 41.496 41.986 1.00 51.22 186 ILE A N 1
ATOM 1485 C CA . ILE A 1 186 ? 53.703 41.582 41.179 1.00 51.03 186 ILE A CA 1
ATOM 1486 C C . ILE A 1 186 ? 53.646 42.916 40.458 1.00 51.67 186 ILE A C 1
ATOM 1487 O O . ILE A 1 186 ? 53.888 43.967 41.041 1.00 52.30 186 ILE A O 1
ATOM 1492 N N . ARG A 1 187 ? 53.348 42.858 39.166 1.00 52.18 187 ARG A N 1
ATOM 1493 C CA . ARG A 1 187 ? 53.263 44.049 38.340 1.00 51.79 187 ARG A CA 1
ATOM 1494 C C . ARG A 1 187 ? 51.897 44.709 38.457 1.00 51.84 187 ARG A C 1
ATOM 1495 O O . ARG A 1 187 ? 50.892 44.035 38.677 1.00 52.82 187 ARG A O 1
ATOM 1503 N N . GLU A 1 188 ? 51.864 46.031 38.314 1.00 51.86 188 GLU A N 1
ATOM 1504 C CA . GLU A 1 188 ? 50.612 46.767 38.398 1.00 50.53 188 GLU A CA 1
ATOM 1505 C C . GLU A 1 188 ? 50.669 48.060 37.622 1.00 50.08 188 GLU A C 1
ATOM 1506 O O . GLU A 1 188 ? 51.248 49.042 38.079 1.00 50.81 188 GLU A O 1
ATOM 1512 N N . LYS A 1 189 ? 50.058 48.044 36.444 1.00 50.59 189 LYS A N 1
ATOM 1513 C CA . LYS A 1 189 ? 50.006 49.195 35.542 1.00 49.74 189 LYS A CA 1
ATOM 1514 C C . LYS A 1 189 ? 49.641 50.477 36.271 1.00 49.32 189 LYS A C 1
ATOM 1515 O O . LYS A 1 189 ? 50.273 51.510 36.075 1.00 50.29 189 LYS A O 1
ATOM 1521 N N . GLU A 1 190 ? 48.609 50.398 37.105 1.00 49.24 190 GLU A N 1
ATOM 1522 C CA . GLU A 1 190 ? 48.120 51.541 37.863 1.00 49.50 190 GLU A CA 1
ATOM 1523 C C . GLU A 1 190 ? 49.239 52.373 38.485 1.00 48.79 190 GLU A C 1
ATOM 1524 O O . GLU A 1 190 ? 49.219 53.607 38.424 1.00 47.25 190 GLU A O 1
ATOM 1530 N N . VAL A 1 191 ? 50.211 51.689 39.084 1.00 47.19 191 VAL A N 1
ATOM 1531 C CA . VAL A 1 191 ? 51.339 52.336 39.736 1.00 44.22 191 VAL A CA 1
ATOM 1532 C C . VAL A 1 191 ? 52.081 53.299 38.816 1.00 45.01 191 VAL A C 1
ATOM 1533 O O . VAL A 1 191 ? 52.369 54.443 39.206 1.00 45.45 191 VAL A O 1
ATOM 1537 N N . VAL A 1 192 ? 52.400 52.843 37.605 1.00 44.41 192 VAL A N 1
ATOM 1538 C CA . VAL A 1 192 ? 53.120 53.686 36.662 1.00 44.92 192 VAL A CA 1
ATOM 1539 C C . VAL A 1 192 ? 52.249 54.835 36.166 1.00 45.78 192 VAL A C 1
ATOM 1540 O O . VAL A 1 192 ? 52.726 55.956 35.997 1.00 44.87 192 VAL A O 1
ATOM 1544 N N . GLU A 1 193 ? 50.975 54.556 35.932 1.00 47.11 193 GLU A N 1
ATOM 1545 C CA . GLU A 1 193 ? 50.058 55.595 35.474 1.00 49.88 193 GLU A CA 1
ATOM 1546 C C . GLU A 1 193 ? 49.956 56.714 36.509 1.00 48.84 193 GLU A C 1
ATOM 1547 O O . GLU A 1 193 ? 50.117 57.895 36.177 1.00 48.99 193 GLU A O 1
ATOM 1553 N N . GLY A 1 194 ? 49.697 56.334 37.760 1.00 47.07 194 GLY A N 1
ATOM 1554 C CA . GLY A 1 194 ? 49.578 57.304 38.835 1.00 45.31 194 GLY A CA 1
ATOM 1555 C C . GLY A 1 194 ? 50.837 58.119 38.998 1.00 44.77 194 GLY A C 1
ATOM 1556 O O . GLY A 1 194 ? 50.791 59.333 39.163 1.00 44.28 194 GLY A O 1
ATOM 1557 N N . LEU A 1 195 ? 51.980 57.457 38.962 1.00 45.75 195 LEU A N 1
ATOM 1558 C CA . LEU A 1 195 ? 53.223 58.181 39.093 1.00 46.29 195 LEU A CA 1
ATOM 1559 C C . LEU A 1 195 ? 53.287 59.252 38.014 1.00 48.17 195 LEU A C 1
ATOM 1560 O O . LEU A 1 195 ? 53.518 60.430 38.308 1.00 49.74 195 LEU A O 1
ATOM 1565 N N . LYS A 1 196 ? 53.067 58.850 36.765 1.00 48.70 196 LYS A N 1
ATOM 1566 C CA . LYS A 1 196 ? 53.120 59.786 35.644 1.00 49.13 196 LYS A CA 1
ATOM 1567 C C . LYS A 1 196 ? 52.083 60.899 35.795 1.00 49.10 196 LYS A C 1
ATOM 1568 O O . LYS A 1 196 ? 52.309 62.043 35.386 1.00 49.04 196 LYS A O 1
ATOM 1574 N N . HIS A 1 197 ? 50.951 60.565 36.401 1.00 49.21 197 HIS A N 1
ATOM 1575 C CA . HIS A 1 197 ? 49.901 61.551 36.624 1.00 50.00 197 HIS A CA 1
ATOM 1576 C C . HIS A 1 197 ? 50.420 62.630 37.583 1.00 49.20 197 HIS A C 1
ATOM 1577 O O . HIS A 1 197 ? 50.298 63.828 37.317 1.00 51.31 197 HIS A O 1
ATOM 1584 N N . PHE A 1 198 ? 51.006 62.200 38.698 1.00 48.53 198 PHE A N 1
ATOM 1585 C CA . PHE A 1 198 ? 51.555 63.129 39.686 1.00 46.48 198 PHE A CA 1
ATOM 1586 C C . PHE A 1 198 ? 52.712 63.941 39.112 1.00 45.80 198 PHE A C 1
ATOM 1587 O O . PHE A 1 198 ? 52.860 65.122 39.401 1.00 45.24 198 PHE A O 1
ATOM 1595 N N . ILE A 1 199 ? 53.544 63.302 38.302 1.00 46.13 199 ILE A N 1
ATOM 1596 C CA . ILE A 1 199 ? 54.665 64.004 37.711 1.00 46.90 199 ILE A CA 1
ATOM 1597 C C . ILE A 1 199 ? 54.116 65.030 36.736 1.00 48.75 199 ILE A C 1
ATOM 1598 O O . ILE A 1 199 ? 54.692 66.100 36.565 1.00 48.66 199 ILE A O 1
ATOM 1603 N N . ARG A 1 200 ? 52.987 64.706 36.114 1.00 50.49 200 ARG A N 1
ATOM 1604 C CA . ARG A 1 200 ? 52.347 65.617 35.168 1.00 53.89 200 ARG A CA 1
ATOM 1605 C C . ARG A 1 200 ? 51.831 66.850 35.909 1.00 54.32 200 ARG A C 1
ATOM 1606 O O . ARG A 1 200 ? 51.610 67.904 35.307 1.00 55.40 200 ARG A O 1
ATOM 1614 N N . TYR A 1 201 ? 51.635 66.706 37.217 1.00 53.71 201 TYR A N 1
ATOM 1615 C CA . TYR A 1 201 ? 51.155 67.804 38.051 1.00 52.55 201 TYR A CA 1
ATOM 1616 C C . TYR A 1 201 ? 52.260 68.507 38.842 1.00 50.05 201 TYR A C 1
ATOM 1617 O O . TYR A 1 201 ? 51.987 69.147 39.856 1.00 50.83 201 TYR A O 1
ATOM 1626 N N . GLY A 1 202 ? 53.504 68.377 38.395 1.00 48.96 202 GLY A N 1
ATOM 1627 C CA . GLY A 1 202 ? 54.604 69.047 39.074 1.00 47.25 202 GLY A CA 1
ATOM 1628 C C . GLY A 1 202 ? 55.308 68.305 40.190 1.00 46.26 202 GLY A C 1
ATOM 1629 O O . GLY A 1 202 ? 56.359 68.737 40.645 1.00 46.69 202 GLY A O 1
ATOM 1630 N N . LYS A 1 203 ? 54.744 67.197 40.649 1.00 46.81 203 LYS A N 1
ATOM 1631 C CA . LYS A 1 203 ? 55.378 66.436 41.721 1.00 46.92 203 LYS A CA 1
ATOM 1632 C C . LYS A 1 203 ? 56.710 65.802 41.303 1.00 45.78 203 LYS A C 1
ATOM 1633 O O . LYS A 1 203 ? 56.897 65.398 40.156 1.00 46.71 203 LYS A O 1
ATOM 1639 N N . LYS A 1 204 ? 57.651 65.745 42.233 1.00 44.73 204 LYS A N 1
ATOM 1640 C CA . LYS A 1 204 ? 58.932 65.115 41.969 1.00 44.01 204 LYS A CA 1
ATOM 1641 C C . LYS A 1 204 ? 58.948 63.841 42.804 1.00 42.61 204 LYS A C 1
ATOM 1642 O O . LYS A 1 204 ? 58.746 63.889 44.006 1.00 42.92 204 LYS A O 1
ATOM 1648 N N . ILE A 1 205 ? 59.166 62.703 42.161 1.00 41.16 205 ILE A N 1
ATOM 1649 C CA . ILE A 1 205 ? 59.175 61.440 42.859 1.00 41.10 205 ILE A CA 1
ATOM 1650 C C . ILE A 1 205 ? 60.597 60.944 43.028 1.00 41.40 205 ILE A C 1
ATOM 1651 O O . ILE A 1 205 ? 61.441 61.158 42.157 1.00 42.27 205 ILE A O 1
ATOM 1656 N N . PHE A 1 206 ? 60.867 60.291 44.153 1.00 38.89 206 PHE A N 1
ATOM 1657 C CA . PHE A 1 206 ? 62.190 59.742 44.369 1.00 37.86 206 PHE A CA 1
ATOM 1658 C C . PHE A 1 206 ? 62.113 58.467 45.179 1.00 38.46 206 PHE A C 1
ATOM 1659 O O . PHE A 1 206 ? 61.181 58.253 45.955 1.00 37.77 206 PHE A O 1
ATOM 1667 N N . ILE A 1 207 ? 63.091 57.605 44.961 1.00 38.74 207 ILE A N 1
ATOM 1668 C CA . ILE A 1 207 ? 63.142 56.339 45.651 1.00 40.80 207 ILE A CA 1
ATOM 1669 C C . ILE A 1 207 ? 64.124 56.425 46.819 1.00 42.79 207 ILE A C 1
ATOM 1670 O O . ILE A 1 207 ? 65.173 57.098 46.733 1.00 42.93 207 ILE A O 1
ATOM 1675 N N . LEU A 1 208 ? 63.763 55.756 47.912 1.00 41.27 208 LEU A N 1
ATOM 1676 C CA . LEU A 1 208 ? 64.592 55.721 49.104 1.00 41.34 208 LEU A CA 1
ATOM 1677 C C . LEU A 1 208 ? 64.537 54.281 49.587 1.00 40.36 208 LEU A C 1
ATOM 1678 O O . LEU A 1 208 ? 63.668 53.911 50.366 1.00 41.62 208 LEU A O 1
ATOM 1683 N N . THR A 1 209 ? 65.470 53.468 49.106 1.00 39.87 209 THR A N 1
ATOM 1684 C CA . THR A 1 209 ? 65.506 52.052 49.438 1.00 39.07 209 THR A CA 1
ATOM 1685 C C . THR A 1 209 ? 66.754 51.603 50.173 1.00 39.57 209 THR A C 1
ATOM 1686 O O . THR A 1 209 ? 67.836 52.137 49.949 1.00 39.09 209 THR A O 1
ATOM 1690 N N . ASN A 1 210 ? 66.599 50.599 51.036 1.00 40.61 210 ASN A N 1
ATOM 1691 C CA . ASN A 1 210 ? 67.727 50.053 51.782 1.00 42.24 210 ASN A CA 1
ATOM 1692 C C . ASN A 1 210 ? 68.498 49.070 50.907 1.00 44.69 210 ASN A C 1
ATOM 1693 O O . ASN A 1 210 ? 69.571 48.596 51.287 1.00 43.91 210 ASN A O 1
ATOM 1698 N N . SER A 1 211 ? 67.950 48.782 49.728 1.00 48.47 211 SER A N 1
ATOM 1699 C CA . SER A 1 211 ? 68.572 47.852 48.792 1.00 52.50 211 SER A CA 1
ATOM 1700 C C . SER A 1 211 ? 69.678 48.464 47.956 1.00 53.66 211 SER A C 1
ATOM 1701 O O . SER A 1 211 ? 69.749 49.678 47.767 1.00 53.82 211 SER A O 1
ATOM 1704 N N . GLU A 1 212 ? 70.537 47.592 47.448 1.00 55.29 212 GLU A N 1
ATOM 1705 C CA . GLU A 1 212 ? 71.662 47.993 46.617 1.00 57.01 212 GLU A CA 1
ATOM 1706 C C . GLU A 1 212 ? 71.145 48.458 45.251 1.00 56.45 212 GLU A C 1
ATOM 1707 O O . GLU A 1 212 ? 70.044 48.090 44.839 1.00 57.61 212 GLU A O 1
ATOM 1713 N N . TYR A 1 213 ? 71.938 49.257 44.546 1.00 55.12 213 TYR A N 1
ATOM 1714 C CA . TYR A 1 213 ? 71.533 49.767 43.245 1.00 54.01 213 TYR A CA 1
ATOM 1715 C C . TYR A 1 213 ? 71.409 48.693 42.162 1.00 53.85 213 TYR A C 1
ATOM 1716 O O . TYR A 1 213 ? 70.439 48.679 41.400 1.00 53.32 213 TYR A O 1
ATOM 1725 N N . SER A 1 214 ? 72.377 47.790 42.090 1.00 54.07 214 SER A N 1
ATOM 1726 C CA . SER A 1 214 ? 72.332 46.742 41.075 1.00 55.16 214 SER A CA 1
ATOM 1727 C C . SER A 1 214 ? 71.013 45.983 41.146 1.00 55.47 214 SER A C 1
ATOM 1728 O O . SER A 1 214 ? 70.417 45.643 40.122 1.00 57.07 214 SER A O 1
ATOM 1731 N N . TYR A 1 215 ? 70.565 45.719 42.366 1.00 55.11 215 TYR A N 1
ATOM 1732 C CA . TYR A 1 215 ? 69.331 44.989 42.599 1.00 52.68 215 TYR A CA 1
ATOM 1733 C C . TYR A 1 215 ? 68.144 45.862 42.256 1.00 51.99 215 TYR A C 1
ATOM 1734 O O . TYR A 1 215 ? 67.156 45.388 41.696 1.00 52.26 215 TYR A O 1
ATOM 1743 N N . SER A 1 216 ? 68.251 47.142 42.591 1.00 50.47 216 SER A N 1
ATOM 1744 C CA . SER A 1 216 ? 67.185 48.094 42.336 1.00 50.49 216 SER A CA 1
ATOM 1745 C C . SER A 1 216 ? 66.878 48.211 40.848 1.00 51.70 216 SER A C 1
ATOM 1746 O O . SER A 1 216 ? 65.712 48.227 40.443 1.00 50.94 216 SER A O 1
ATOM 1749 N N . LYS A 1 217 ? 67.930 48.300 40.035 1.00 52.20 217 LYS A N 1
ATOM 1750 C CA . LYS A 1 217 ? 67.770 48.422 38.587 1.00 53.11 217 LYS A CA 1
ATOM 1751 C C . LYS A 1 217 ? 66.974 47.251 38.040 1.00 52.53 217 LYS A C 1
ATOM 1752 O O . LYS A 1 217 ? 65.996 47.434 37.311 1.00 53.14 217 LYS A O 1
ATOM 1758 N N . LEU A 1 218 ? 67.405 46.047 38.390 1.00 50.72 218 LEU A N 1
ATOM 1759 C CA . LEU A 1 218 ? 66.735 44.845 37.936 1.00 50.31 218 LEU A CA 1
ATOM 1760 C C . LEU A 1 218 ? 65.250 44.816 38.318 1.00 51.01 218 LEU A C 1
ATOM 1761 O O . LEU A 1 218 ? 64.381 44.571 37.467 1.00 49.75 218 LEU A O 1
ATOM 1766 N N . LEU A 1 219 ? 64.954 45.090 39.586 1.00 50.89 219 LEU A N 1
ATOM 1767 C CA . LEU A 1 219 ? 63.574 45.058 40.057 1.00 51.32 219 LEU A CA 1
ATOM 1768 C C . LEU A 1 219 ? 62.706 46.156 39.452 1.00 50.90 219 LEU A C 1
ATOM 1769 O O . LEU A 1 219 ? 61.554 45.922 39.088 1.00 50.29 219 LEU A O 1
ATOM 1774 N N . LEU A 1 220 ? 63.259 47.355 39.341 1.00 51.44 220 LEU A N 1
ATOM 1775 C CA . LEU A 1 220 ? 62.514 48.484 38.786 1.00 50.97 220 LEU A CA 1
ATOM 1776 C C . LEU A 1 220 ? 62.215 48.320 37.295 1.00 53.05 220 LEU A C 1
ATOM 1777 O O . LEU A 1 220 ? 61.132 48.702 36.814 1.00 53.68 220 LEU A O 1
ATOM 1782 N N . ASP A 1 221 ? 63.178 47.761 36.566 1.00 52.48 221 ASP A N 1
ATOM 1783 C CA . ASP A 1 221 ? 63.015 47.553 35.143 1.00 53.21 221 ASP A CA 1
ATOM 1784 C C . ASP A 1 221 ? 61.926 46.500 34.931 1.00 53.59 221 ASP A C 1
ATOM 1785 O O . ASP A 1 221 ? 61.026 46.660 34.093 1.00 54.43 221 ASP A O 1
ATOM 1790 N N . TYR A 1 222 ? 62.000 45.431 35.711 1.00 51.88 222 TYR A N 1
ATOM 1791 C CA . TYR A 1 222 ? 61.024 44.367 35.612 1.00 50.66 222 TYR A CA 1
ATOM 1792 C C . TYR A 1 222 ? 59.602 44.814 35.930 1.00 50.89 222 TYR A C 1
ATOM 1793 O O . TYR A 1 222 ? 58.665 44.462 35.223 1.00 52.36 222 TYR A O 1
ATOM 1802 N N . ALA A 1 223 ? 59.442 45.579 37.004 1.00 50.70 223 ALA A N 1
ATOM 1803 C CA . ALA A 1 223 ? 58.117 46.012 37.439 1.00 48.90 223 ALA A CA 1
ATOM 1804 C C . ALA A 1 223 ? 57.520 47.286 36.859 1.00 47.01 223 ALA A C 1
ATOM 1805 O O . ALA A 1 223 ? 56.310 47.458 36.925 1.00 47.40 223 ALA A O 1
ATOM 1807 N N . LEU A 1 224 ? 58.336 48.178 36.305 1.00 46.39 224 LEU A N 1
ATOM 1808 C CA . LEU A 1 224 ? 57.796 49.430 35.770 1.00 46.31 224 LEU A CA 1
ATOM 1809 C C . LEU A 1 224 ? 57.861 49.562 34.248 1.00 47.69 224 LEU A C 1
ATOM 1810 O O . LEU A 1 224 ? 56.933 50.088 33.617 1.00 47.33 224 LEU A O 1
ATOM 1815 N N . SER A 1 225 ? 58.960 49.084 33.665 1.00 48.58 225 SER A N 1
ATOM 1816 C CA . SER A 1 225 ? 59.175 49.153 32.218 1.00 47.98 225 SER A CA 1
ATOM 1817 C C . SER A 1 225 ? 58.031 48.589 31.363 1.00 48.03 225 SER A C 1
ATOM 1818 O O . SER A 1 225 ? 57.661 49.185 30.352 1.00 49.10 225 SER A O 1
ATOM 1821 N N . PRO A 1 226 ? 57.469 47.424 31.740 1.00 48.30 226 PRO A N 1
ATOM 1822 C CA . PRO A 1 226 ? 56.369 46.818 30.974 1.00 48.93 226 PRO A CA 1
ATOM 1823 C C . PRO A 1 226 ? 55.184 47.746 30.780 1.00 49.89 226 PRO A C 1
ATOM 1824 O O . PRO A 1 226 ? 54.240 47.411 30.075 1.00 50.93 226 PRO A O 1
ATOM 1828 N N . PHE A 1 227 ? 55.237 48.910 31.416 1.00 50.71 227 PHE A N 1
ATOM 1829 C CA . PHE A 1 227 ? 54.165 49.885 31.315 1.00 49.20 227 PHE A CA 1
ATOM 1830 C C . PHE A 1 227 ? 54.684 51.207 30.769 1.00 50.26 227 PHE A C 1
ATOM 1831 O O . PHE A 1 227 ? 54.023 52.232 30.902 1.00 47.69 227 PHE A O 1
ATOM 1839 N N . LEU A 1 228 ? 55.866 51.160 30.151 1.00 53.35 228 LEU A N 1
ATOM 1840 C CA . LEU A 1 228 ? 56.532 52.332 29.569 1.00 59.31 228 LEU A CA 1
ATOM 1841 C C . LEU A 1 228 ? 56.743 52.235 28.050 1.00 63.39 228 LEU A C 1
ATOM 1842 O O . LEU A 1 228 ? 57.342 51.269 27.561 1.00 63.78 228 LEU A O 1
ATOM 1847 N N . ASP A 1 229 ? 56.271 53.240 27.312 1.00 66.67 229 ASP A N 1
ATOM 1848 C CA . ASP A 1 229 ? 56.432 53.263 25.857 1.00 70.38 229 ASP A CA 1
ATOM 1849 C C . ASP A 1 229 ? 57.846 52.859 25.476 1.00 72.74 229 ASP A C 1
ATOM 1850 O O . ASP A 1 229 ? 58.737 52.800 26.325 1.00 73.15 229 ASP A O 1
ATOM 1855 N N . LYS A 1 230 ? 58.052 52.599 24.187 1.00 75.53 230 LYS A N 1
ATOM 1856 C CA . LYS A 1 230 ? 59.362 52.199 23.682 1.00 76.86 230 LYS A CA 1
ATOM 1857 C C . LYS A 1 230 ? 60.307 53.391 23.772 1.00 77.26 230 LYS A C 1
ATOM 1858 O O . LYS A 1 230 ? 60.003 54.483 23.284 1.00 78.63 230 LYS A O 1
ATOM 1864 N N . GLY A 1 231 ? 61.450 53.186 24.414 1.00 77.06 231 GLY A N 1
ATOM 1865 C CA . GLY A 1 231 ? 62.399 54.274 24.558 1.00 75.93 231 GLY A CA 1
ATOM 1866 C C . GLY A 1 231 ? 62.158 55.119 25.801 1.00 75.03 231 GLY A C 1
ATOM 1867 O O . GLY A 1 231 ? 62.952 56.017 26.107 1.00 74.83 231 GLY A O 1
ATOM 1868 N N . GLU A 1 232 ? 61.051 54.861 26.501 1.00 73.44 232 GLU A N 1
ATOM 1869 C CA . GLU A 1 232 ? 60.741 55.581 27.737 1.00 70.34 232 GLU A CA 1
ATOM 1870 C C . GLU A 1 232 ? 61.433 54.774 28.829 1.00 67.51 232 GLU A C 1
ATOM 1871 O O . GLU A 1 232 ? 61.134 53.598 29.005 1.00 67.04 232 GLU A O 1
ATOM 1877 N N . HIS A 1 233 ? 62.377 55.390 29.532 1.00 64.70 233 HIS A N 1
ATOM 1878 C CA . HIS A 1 233 ? 63.097 54.690 30.588 1.00 63.98 233 HIS A CA 1
ATOM 1879 C C . HIS A 1 233 ? 62.473 54.959 31.953 1.00 61.04 233 HIS A C 1
ATOM 1880 O O . HIS A 1 233 ? 62.188 56.107 32.292 1.00 60.88 233 HIS A O 1
ATOM 1887 N N . TRP A 1 234 ? 62.251 53.899 32.729 1.00 57.50 234 TRP A N 1
ATOM 1888 C CA . TRP A 1 234 ? 61.668 54.037 34.059 1.00 54.74 234 TRP A CA 1
ATOM 1889 C C . TRP A 1 234 ? 62.398 55.087 34.903 1.00 54.03 234 TRP A C 1
ATOM 1890 O O . TRP A 1 234 ? 61.767 55.785 35.699 1.00 54.89 234 TRP A O 1
ATOM 1901 N N . GLN A 1 235 ? 63.714 55.214 34.733 1.00 52.54 235 GLN A N 1
ATOM 1902 C CA . GLN A 1 235 ? 64.454 56.195 35.520 1.00 51.73 235 GLN A CA 1
ATOM 1903 C C . GLN A 1 235 ? 63.962 57.623 35.333 1.00 50.12 235 GLN A C 1
ATOM 1904 O O . GLN A 1 235 ? 64.240 58.496 36.158 1.00 49.68 235 GLN A O 1
ATOM 1910 N N . GLY A 1 236 ? 63.220 57.858 34.257 1.00 49.21 236 GLY A N 1
ATOM 1911 C CA . GLY A 1 236 ? 62.687 59.187 34.013 1.00 48.55 236 GLY A CA 1
ATOM 1912 C C . GLY A 1 236 ? 61.502 59.482 34.924 1.00 48.29 236 GLY A C 1
ATOM 1913 O O . GLY A 1 236 ? 61.009 60.616 34.992 1.00 49.14 236 GLY A O 1
ATOM 1914 N N . LEU A 1 237 ? 61.028 58.451 35.620 1.00 45.56 237 LEU A N 1
ATOM 1915 C CA . LEU A 1 237 ? 59.907 58.603 36.536 1.00 43.57 237 LEU A CA 1
ATOM 1916 C C . LEU A 1 237 ? 60.413 59.180 37.846 1.00 42.75 237 LEU A C 1
ATOM 1917 O O . LEU A 1 237 ? 59.659 59.766 38.622 1.00 42.08 237 LEU A O 1
ATOM 1922 N N . PHE A 1 238 ? 61.709 59.035 38.080 1.00 43.06 238 PHE A N 1
ATOM 1923 C CA . PHE A 1 238 ? 62.278 59.493 39.335 1.00 43.79 238 PHE A CA 1
ATOM 1924 C C . PHE A 1 238 ? 63.331 60.589 39.273 1.00 43.79 238 PHE A C 1
ATOM 1925 O O . PHE A 1 238 ? 64.324 60.475 38.560 1.00 44.79 238 PHE A O 1
ATOM 1933 N N . GLU A 1 239 ? 63.101 61.648 40.045 1.00 44.11 239 GLU A N 1
ATOM 1934 C CA . GLU A 1 239 ? 64.024 62.776 40.119 1.00 45.40 239 GLU A CA 1
ATOM 1935 C C . GLU A 1 239 ? 65.320 62.306 40.780 1.00 43.61 239 GLU A C 1
ATOM 1936 O O . GLU A 1 239 ? 66.418 62.616 40.327 1.00 45.15 239 GLU A O 1
ATOM 1942 N N . PHE A 1 240 ? 65.182 61.564 41.867 1.00 41.86 240 PHE A N 1
ATOM 1943 C CA . PHE A 1 240 ? 66.337 61.032 42.587 1.00 42.55 240 PHE A CA 1
ATOM 1944 C C . PHE A 1 240 ? 66.103 59.569 42.949 1.00 41.05 240 PHE A C 1
ATOM 1945 O O . PHE A 1 240 ? 64.985 59.154 43.241 1.00 40.03 240 PHE A O 1
ATOM 1953 N N . VAL A 1 241 ? 67.163 58.785 42.939 1.00 40.84 241 VAL A N 1
ATOM 1954 C CA . VAL A 1 241 ? 67.038 57.399 43.341 1.00 42.75 241 VAL A CA 1
ATOM 1955 C C . VAL A 1 241 ? 68.203 57.142 44.297 1.00 42.40 241 VAL A C 1
ATOM 1956 O O . VAL A 1 241 ? 69.364 57.001 43.899 1.00 42.03 241 VAL A O 1
ATOM 1960 N N . ILE A 1 242 ? 67.858 57.131 45.582 1.00 42.69 242 ILE A N 1
ATOM 1961 C CA . ILE A 1 242 ? 68.806 56.952 46.672 1.00 41.69 242 ILE A CA 1
ATOM 1962 C C . ILE A 1 242 ? 68.843 55.502 47.139 1.00 42.86 242 ILE A C 1
ATOM 1963 O O . ILE A 1 242 ? 67.845 54.978 47.633 1.00 45.44 242 ILE A O 1
ATOM 1968 N N . THR A 1 243 ? 69.997 54.858 46.982 1.00 42.12 243 THR A N 1
ATOM 1969 C CA . THR A 1 243 ? 70.159 53.460 47.354 1.00 41.63 243 THR A CA 1
ATOM 1970 C C . THR A 1 243 ? 70.973 53.242 48.625 1.00 43.61 243 THR A C 1
ATOM 1971 O O . THR A 1 243 ? 71.739 54.117 49.035 1.00 43.92 243 THR A O 1
ATOM 1975 N N . LEU A 1 244 ? 70.830 52.063 49.234 1.00 44.03 244 LEU A N 1
ATOM 1976 C CA . LEU A 1 244 ? 71.533 51.762 50.486 1.00 45.21 244 LEU A CA 1
ATOM 1977 C C . LEU A 1 244 ? 71.325 52.959 51.399 1.00 45.22 244 LEU A C 1
ATOM 1978 O O . LEU A 1 244 ? 72.257 53.443 52.051 1.00 46.28 244 LEU A O 1
ATOM 1983 N N . ALA A 1 245 ? 70.091 53.449 51.405 1.00 44.40 245 ALA A N 1
ATOM 1984 C CA . ALA A 1 245 ? 69.714 54.600 52.206 1.00 44.28 245 ALA A CA 1
ATOM 1985 C C . ALA A 1 245 ? 70.046 54.402 53.685 1.00 42.84 245 ALA A C 1
ATOM 1986 O O . ALA A 1 245 ? 70.248 55.370 54.408 1.00 41.68 245 ALA A O 1
ATOM 1988 N N . ASN A 1 246 ? 70.100 53.149 54.122 1.00 43.59 246 ASN A N 1
ATOM 1989 C CA . ASN A 1 246 ? 70.396 52.844 55.510 1.00 43.97 246 ASN A CA 1
ATOM 1990 C C . ASN A 1 246 ? 69.364 53.493 56.440 1.00 44.03 246 ASN A C 1
ATOM 1991 O O . ASN A 1 246 ? 69.709 54.264 57.348 1.00 43.36 246 ASN A O 1
ATOM 1996 N N . LYS A 1 247 ? 68.091 53.207 56.183 1.00 43.89 247 LYS A N 1
ATOM 1997 C CA . LYS A 1 247 ? 67.017 53.708 57.026 1.00 42.99 247 LYS A CA 1
ATOM 1998 C C . LYS A 1 247 ? 67.030 52.764 58.232 1.00 41.76 247 LYS A C 1
ATOM 1999 O O . LYS A 1 247 ? 67.459 51.622 58.118 1.00 40.47 247 LYS A O 1
ATOM 2005 N N . PRO A 1 248 ? 66.562 53.225 59.396 1.00 42.13 248 PRO A N 1
ATOM 2006 C CA . PRO A 1 248 ? 66.010 54.552 59.703 1.00 42.26 248 PRO A CA 1
ATOM 2007 C C . PRO A 1 248 ? 67.007 55.689 59.816 1.00 43.96 248 PRO A C 1
ATOM 2008 O O . PRO A 1 248 ? 66.656 56.852 59.613 1.00 45.97 248 PRO A O 1
ATOM 2012 N N . ARG A 1 249 ? 68.253 55.364 60.131 1.00 46.21 249 ARG A N 1
ATOM 2013 C CA . ARG A 1 249 ? 69.272 56.399 60.305 1.00 47.51 249 ARG A CA 1
ATOM 2014 C C . ARG A 1 249 ? 69.282 57.468 59.230 1.00 46.36 249 ARG A C 1
ATOM 2015 O O . ARG A 1 249 ? 69.637 58.617 59.500 1.00 46.10 249 ARG A O 1
ATOM 2023 N N . PHE A 1 250 ? 68.910 57.094 58.009 1.00 42.95 250 PHE A N 1
ATOM 2024 C CA . PHE A 1 250 ? 68.897 58.060 56.935 1.00 40.39 250 PHE A CA 1
ATOM 2025 C C . PHE A 1 250 ? 68.091 59.279 57.371 1.00 42.65 250 PHE A C 1
ATOM 2026 O O . PHE A 1 250 ? 68.450 60.425 57.064 1.00 43.06 250 PHE A O 1
ATOM 2034 N N . PHE A 1 251 ? 67.008 59.027 58.102 1.00 41.16 251 PHE A N 1
ATOM 2035 C CA . PHE A 1 251 ? 66.124 60.095 58.519 1.00 41.99 251 PHE A CA 1
ATOM 2036 C C . PHE A 1 251 ? 66.609 61.045 59.586 1.00 43.08 251 PHE A C 1
ATOM 2037 O O . PHE A 1 251 ? 66.405 62.248 59.470 1.00 45.80 251 PHE A O 1
ATOM 2045 N N . TYR A 1 252 ? 67.237 60.522 60.626 1.00 44.14 252 TYR A N 1
ATOM 2046 C CA . TYR A 1 252 ? 67.690 61.373 61.720 1.00 46.13 252 TYR A CA 1
ATOM 2047 C C . TYR A 1 252 ? 69.196 61.505 61.898 1.00 46.67 252 TYR A C 1
ATOM 2048 O O . TYR A 1 252 ? 69.662 62.419 62.577 1.00 48.42 252 TYR A O 1
ATOM 2057 N N . ASP A 1 253 ? 69.956 60.606 61.289 1.00 45.76 253 ASP A N 1
ATOM 2058 C CA . ASP A 1 253 ? 71.402 60.632 61.412 1.00 46.62 253 ASP A CA 1
ATOM 2059 C C . ASP A 1 253 ? 72.044 61.651 60.459 1.00 47.40 253 ASP A C 1
ATOM 2060 O O . ASP A 1 253 ? 71.352 62.503 59.903 1.00 46.65 253 ASP A O 1
ATOM 2065 N N . ASN A 1 254 ? 73.360 61.562 60.263 1.00 47.23 254 ASN A N 1
ATOM 2066 C CA . ASN A 1 254 ? 74.064 62.510 59.393 1.00 47.23 254 ASN A CA 1
ATOM 2067 C C . ASN A 1 254 ? 75.065 61.843 58.441 1.00 47.11 254 ASN A C 1
ATOM 2068 O O . ASN A 1 254 ? 76.099 62.429 58.111 1.00 46.02 254 ASN A O 1
ATOM 2073 N N . LEU A 1 255 ? 74.765 60.624 58.003 1.00 46.52 255 LEU A N 1
ATOM 2074 C CA . LEU A 1 255 ? 75.656 59.917 57.093 1.00 43.99 255 LEU A CA 1
ATOM 2075 C C . LEU A 1 255 ? 75.693 60.643 55.761 1.00 44.61 255 LEU A C 1
ATOM 2076 O O . LEU A 1 255 ? 74.702 61.231 55.329 1.00 44.21 255 LEU A O 1
ATOM 2081 N N . ARG A 1 256 ? 76.843 60.604 55.101 1.00 46.48 256 ARG A N 1
ATOM 2082 C CA . ARG A 1 256 ? 77.004 61.319 53.844 1.00 46.97 256 ARG A CA 1
ATOM 2083 C C . ARG A 1 256 ? 76.474 60.629 52.594 1.00 46.12 256 ARG A C 1
ATOM 2084 O O . ARG A 1 256 ? 76.327 59.406 52.528 1.00 45.85 256 ARG A O 1
ATOM 2092 N N . PHE A 1 257 ? 76.202 61.447 51.591 1.00 44.55 257 PHE A N 1
ATOM 2093 C CA . PHE A 1 257 ? 75.712 60.969 50.311 1.00 45.01 257 PHE A CA 1
ATOM 2094 C C . PHE A 1 257 ? 76.874 60.567 49.410 1.00 45.60 257 PHE A C 1
ATOM 2095 O O . PHE A 1 257 ? 77.955 61.138 49.488 1.00 46.66 257 PHE A O 1
ATOM 2103 N N . LEU A 1 258 ? 76.642 59.583 48.554 1.00 46.35 258 LEU A N 1
ATOM 2104 C CA . LEU A 1 258 ? 77.651 59.165 47.598 1.00 47.65 258 LEU A CA 1
ATOM 2105 C C . LEU A 1 258 ? 76.986 59.249 46.239 1.00 47.94 258 LEU A C 1
ATOM 2106 O O . LEU A 1 258 ? 75.875 58.753 46.056 1.00 47.28 258 LEU A O 1
ATOM 2111 N N . SER A 1 259 ? 77.649 59.911 45.301 1.00 48.32 259 SER A N 1
ATOM 2112 C CA . SER A 1 259 ? 77.115 60.048 43.955 1.00 48.74 259 SER A CA 1
ATOM 2113 C C . SER A 1 259 ? 77.379 58.742 43.218 1.00 49.01 259 SER A C 1
ATOM 2114 O O . SER A 1 259 ? 78.492 58.217 43.242 1.00 48.19 259 SER A O 1
ATOM 2117 N N . VAL A 1 260 ? 76.352 58.199 42.582 1.00 50.39 260 VAL A N 1
ATOM 2118 C CA . VAL A 1 260 ? 76.528 56.953 41.854 1.00 52.38 260 VAL A CA 1
ATOM 2119 C C . VAL A 1 260 ? 76.488 57.165 40.344 1.00 54.44 260 VAL A C 1
ATOM 2120 O O . VAL A 1 260 ? 75.554 57.781 39.807 1.00 53.65 260 VAL A O 1
ATOM 2124 N N . ASN A 1 261 ? 77.519 56.666 39.670 1.00 56.28 261 ASN A N 1
ATOM 2125 C CA . ASN A 1 261 ? 77.618 56.750 38.222 1.00 58.36 261 ASN A CA 1
ATOM 2126 C C . ASN A 1 261 ? 76.690 55.631 37.707 1.00 60.74 261 ASN A C 1
ATOM 2127 O O . ASN A 1 261 ? 77.016 54.443 37.798 1.00 60.56 261 ASN A O 1
ATOM 2132 N N . PRO A 1 262 ? 75.522 56.006 37.157 1.00 61.94 262 PRO A N 1
ATOM 2133 C CA . PRO A 1 262 ? 74.521 55.069 36.632 1.00 64.60 262 PRO A CA 1
ATOM 2134 C C . PRO A 1 262 ? 75.090 54.007 35.697 1.00 66.80 262 PRO A C 1
ATOM 2135 O O . PRO A 1 262 ? 74.521 52.925 35.535 1.00 66.59 262 PRO A O 1
ATOM 2139 N N . GLU A 1 263 ? 76.227 54.328 35.097 1.00 69.61 263 GLU A N 1
ATOM 2140 C CA . GLU A 1 263 ? 76.891 53.435 34.169 1.00 72.43 263 GLU A CA 1
ATOM 2141 C C . GLU A 1 263 ? 77.669 52.342 34.910 1.00 73.57 263 GLU A C 1
ATOM 2142 O O . GLU A 1 263 ? 77.126 51.266 35.189 1.00 74.10 263 GLU A O 1
ATOM 2148 N N . ASN A 1 264 ? 78.931 52.632 35.236 1.00 73.60 264 ASN A N 1
ATOM 2149 C CA . ASN A 1 264 ? 79.819 51.689 35.925 1.00 72.63 264 ASN A CA 1
ATOM 2150 C C . ASN A 1 264 ? 79.489 51.393 37.395 1.00 71.75 264 ASN A C 1
ATOM 2151 O O . ASN A 1 264 ? 80.079 50.488 37.995 1.00 72.63 264 ASN A O 1
ATOM 2156 N N . GLY A 1 265 ? 78.564 52.152 37.978 1.00 69.61 265 GLY A N 1
ATOM 2157 C CA . GLY A 1 265 ? 78.200 51.926 39.368 1.00 66.58 265 GLY A CA 1
ATOM 2158 C C . GLY A 1 265 ? 79.170 52.507 40.396 1.00 65.77 265 GLY A C 1
ATOM 2159 O O . GLY A 1 265 ? 78.807 52.678 41.567 1.00 65.54 265 GLY A O 1
ATOM 2160 N N . THR A 1 266 ? 80.400 52.808 39.979 1.00 61.82 266 THR A N 1
ATOM 2161 C CA . THR A 1 266 ? 81.386 53.375 40.896 1.00 59.03 266 THR A CA 1
ATOM 2162 C C . THR A 1 266 ? 80.814 54.647 41.521 1.00 57.07 266 THR A C 1
ATOM 2163 O O . THR A 1 266 ? 79.861 55.227 40.991 1.00 54.88 266 THR A O 1
ATOM 2167 N N . MET A 1 267 ? 81.400 55.082 42.637 1.00 54.08 267 MET A N 1
ATOM 2168 C CA . MET A 1 267 ? 80.913 56.266 43.338 1.00 51.61 267 MET A CA 1
ATOM 2169 C C . MET A 1 267 ? 81.979 57.296 43.675 1.00 50.49 267 MET A C 1
ATOM 2170 O O . MET A 1 267 ? 83.158 56.974 43.794 1.00 51.42 267 MET A O 1
ATOM 2175 N N . THR A 1 268 ? 81.542 58.540 43.840 1.00 48.49 268 THR A N 1
ATOM 2176 C CA . THR A 1 268 ? 82.419 59.641 44.209 1.00 48.50 268 THR A CA 1
ATOM 2177 C C . THR A 1 268 ? 81.805 60.389 45.384 1.00 47.60 268 THR A C 1
ATOM 2178 O O . THR A 1 268 ? 80.590 60.403 45.546 1.00 46.61 268 THR A O 1
ATOM 2182 N N . ASN A 1 269 ? 82.649 60.999 46.208 1.00 47.90 269 ASN A N 1
ATOM 2183 C CA . ASN A 1 269 ? 82.160 61.747 47.351 1.00 48.96 269 ASN A CA 1
ATOM 2184 C C . ASN A 1 269 ? 81.450 62.980 46.861 1.00 50.11 269 ASN A C 1
ATOM 2185 O O . ASN A 1 269 ? 81.771 63.516 45.798 1.00 50.81 269 ASN A O 1
ATOM 2190 N N . VAL A 1 270 ? 80.492 63.440 47.653 1.00 51.59 270 VAL A N 1
ATOM 2191 C CA . VAL A 1 270 ? 79.722 64.610 47.283 1.00 54.43 270 VAL A CA 1
ATOM 2192 C C . VAL A 1 270 ? 80.224 65.912 47.895 1.00 54.58 270 VAL A C 1
ATOM 2193 O O . VAL A 1 270 ? 80.494 65.994 49.086 1.00 54.21 270 VAL A O 1
ATOM 2197 N N . HIS A 1 271 ? 80.344 66.921 47.046 1.00 56.41 271 HIS A N 1
ATOM 2198 C CA . HIS A 1 271 ? 80.759 68.259 47.447 1.00 57.32 271 HIS A CA 1
ATOM 2199 C C . HIS A 1 271 ? 79.631 69.099 46.871 1.00 56.77 271 HIS A C 1
ATOM 2200 O O . HIS A 1 271 ? 79.160 68.823 45.763 1.00 57.04 271 HIS A O 1
ATOM 2207 N N . GLY A 1 272 ? 79.173 70.097 47.618 1.00 55.67 272 GLY A N 1
ATOM 2208 C CA . GLY A 1 272 ? 78.066 70.909 47.136 1.00 54.89 272 GLY A CA 1
ATOM 2209 C C . GLY A 1 272 ? 76.722 70.191 47.237 1.00 53.93 272 GLY A C 1
ATOM 2210 O O . GLY A 1 272 ? 76.661 69.035 47.675 1.00 52.84 272 GLY A O 1
ATOM 2211 N N . PRO A 1 273 ? 75.618 70.851 46.837 1.00 53.20 273 PRO A N 1
ATOM 2212 C CA . PRO A 1 273 ? 74.269 70.271 46.886 1.00 51.09 273 PRO A CA 1
ATOM 2213 C C . PRO A 1 273 ? 74.100 69.131 45.895 1.00 49.46 273 PRO A C 1
ATOM 2214 O O . PRO A 1 273 ? 74.812 69.064 44.899 1.00 49.02 273 PRO A O 1
ATOM 2218 N N . ILE A 1 274 ? 73.161 68.232 46.173 1.00 49.02 274 ILE A N 1
ATOM 2219 C CA . ILE A 1 274 ? 72.922 67.099 45.294 1.00 48.16 274 ILE A CA 1
ATOM 2220 C C . ILE A 1 274 ? 72.041 67.551 44.151 1.00 48.28 274 ILE A C 1
ATOM 2221 O O . ILE A 1 274 ? 71.283 68.512 44.282 1.00 47.78 274 ILE A O 1
ATOM 2226 N N . VAL A 1 275 ? 72.149 66.847 43.031 1.00 49.00 275 VAL A N 1
ATOM 2227 C CA . VAL A 1 275 ? 71.362 67.137 41.836 1.00 49.18 275 VAL A CA 1
ATOM 2228 C C . VAL A 1 275 ? 70.702 65.854 41.358 1.00 48.72 275 VAL A C 1
ATOM 2229 O O . VAL A 1 275 ? 71.184 64.762 41.649 1.00 49.72 275 VAL A O 1
ATOM 2233 N N . PRO A 1 276 ? 69.589 65.969 40.612 1.00 48.42 276 PRO A N 1
ATOM 2234 C CA . PRO A 1 276 ? 68.879 64.796 40.103 1.00 47.50 276 PRO A CA 1
ATOM 2235 C C . PRO A 1 276 ? 69.829 63.703 39.607 1.00 47.18 276 PRO A C 1
ATOM 2236 O O . PRO A 1 276 ? 70.644 63.936 38.718 1.00 48.40 276 PRO A O 1
ATOM 2240 N N . GLY A 1 277 ? 69.714 62.511 40.184 1.00 45.71 277 GLY A N 1
ATOM 2241 C CA . GLY A 1 277 ? 70.578 61.417 39.787 1.00 45.33 277 GLY A CA 1
ATOM 2242 C C . GLY A 1 277 ? 70.541 60.291 40.801 1.00 45.75 277 GLY A C 1
ATOM 2243 O O . GLY A 1 277 ? 69.655 60.255 41.657 1.00 46.94 277 GLY A O 1
ATOM 2244 N N . VAL A 1 278 ? 71.495 59.369 40.713 1.00 45.35 278 VAL A N 1
ATOM 2245 C CA . VAL A 1 278 ? 71.545 58.236 41.631 1.00 45.36 278 VAL A CA 1
ATOM 2246 C C . VAL A 1 278 ? 72.567 58.432 42.743 1.00 46.36 278 VAL A C 1
ATOM 2247 O O . VAL A 1 278 ? 73.716 58.815 42.506 1.00 46.31 278 VAL A O 1
ATOM 2251 N N . TYR A 1 279 ? 72.139 58.151 43.965 1.00 46.51 279 TYR A N 1
ATOM 2252 C CA . TYR A 1 279 ? 73.004 58.293 45.118 1.00 45.42 279 TYR A CA 1
ATOM 2253 C C . TYR A 1 279 ? 72.947 57.077 46.024 1.00 45.12 279 TYR A C 1
ATOM 2254 O O . TYR A 1 279 ? 72.099 56.196 45.880 1.00 45.03 279 TYR A O 1
ATOM 2263 N N . GLN A 1 280 ? 73.867 57.052 46.975 1.00 45.59 280 GLN A N 1
ATOM 2264 C CA . GLN A 1 280 ? 73.946 55.991 47.968 1.00 44.86 280 GLN A CA 1
ATOM 2265 C C . GLN A 1 280 ? 74.077 56.677 49.343 1.00 42.47 280 GLN A C 1
ATOM 2266 O O . GLN A 1 280 ? 74.640 57.759 49.439 1.00 42.32 280 GLN A O 1
ATOM 2272 N N . GLY A 1 281 ? 73.535 56.068 50.391 1.00 43.07 281 GLY A N 1
ATOM 2273 C CA . GLY A 1 281 ? 73.632 56.657 51.723 1.00 42.13 281 GLY A CA 1
ATOM 2274 C C . GLY A 1 281 ? 72.855 57.950 51.905 1.00 41.65 281 GLY A C 1
ATOM 2275 O O . GLY A 1 281 ? 71.689 58.034 51.548 1.00 41.83 281 GLY A O 1
ATOM 2276 N N . GLY A 1 282 ? 73.486 58.965 52.484 1.00 41.83 282 GLY A N 1
ATOM 2277 C CA . GLY A 1 282 ? 72.799 60.237 52.656 1.00 40.22 282 GLY A CA 1
ATOM 2278 C C . GLY A 1 282 ? 71.992 60.368 53.932 1.00 39.70 282 GLY A C 1
ATOM 2279 O O . GLY A 1 282 ? 71.982 59.459 54.769 1.00 40.75 282 GLY A O 1
ATOM 2280 N N . ASN A 1 283 ? 71.327 61.510 54.082 1.00 37.02 283 ASN A N 1
ATOM 2281 C CA . ASN A 1 283 ? 70.502 61.777 55.253 1.00 39.35 283 ASN A CA 1
ATOM 2282 C C . ASN A 1 283 ? 69.430 62.786 54.870 1.00 38.41 283 ASN A C 1
ATOM 2283 O O . ASN A 1 283 ? 69.668 63.645 54.025 1.00 39.22 283 ASN A O 1
ATOM 2288 N N . ALA A 1 284 ? 68.253 62.670 55.481 1.00 38.86 284 ALA A N 1
ATOM 2289 C CA . ALA A 1 284 ? 67.130 63.560 55.172 1.00 42.19 284 ALA A CA 1
ATOM 2290 C C . ALA A 1 284 ? 67.427 65.054 55.299 1.00 42.76 284 ALA A C 1
ATOM 2291 O O . ALA A 1 284 ? 66.891 65.874 54.556 1.00 43.79 284 ALA A O 1
ATOM 2293 N N . LYS A 1 285 ? 68.292 65.396 56.241 1.00 44.48 285 LYS A N 1
ATOM 2294 C CA . LYS A 1 285 ? 68.660 66.781 56.490 1.00 46.60 285 LYS A CA 1
ATOM 2295 C C . LYS A 1 285 ? 69.261 67.437 55.251 1.00 46.83 285 LYS A C 1
ATOM 2296 O O . LYS A 1 285 ? 68.720 68.424 54.749 1.00 47.37 285 LYS A O 1
ATOM 2302 N N . LYS A 1 286 ? 70.376 66.895 54.766 1.00 46.07 286 LYS A N 1
ATOM 2303 C CA . LYS A 1 286 ? 71.031 67.462 53.596 1.00 49.12 286 LYS A CA 1
ATOM 2304 C C . LYS A 1 286 ? 70.120 67.467 52.368 1.00 50.39 286 LYS A C 1
ATOM 2305 O O . LYS A 1 286 ? 70.151 68.406 51.567 1.00 51.35 286 LYS A O 1
ATOM 2311 N N . PHE A 1 287 ? 69.311 66.418 52.230 1.00 50.05 287 PHE A N 1
ATOM 2312 C CA . PHE A 1 287 ? 68.391 66.293 51.101 1.00 50.10 287 PHE A CA 1
ATOM 2313 C C . PHE A 1 287 ? 67.383 67.446 51.100 1.00 49.15 287 PHE A C 1
ATOM 2314 O O . PHE A 1 287 ? 67.232 68.149 50.109 1.00 51.04 287 PHE A O 1
ATOM 2322 N N . THR A 1 288 ? 66.710 67.650 52.219 1.00 48.43 288 THR A N 1
ATOM 2323 C CA . THR A 1 288 ? 65.720 68.705 52.314 1.00 50.26 288 THR A CA 1
ATOM 2324 C C . THR A 1 288 ? 66.292 70.083 51.996 1.00 52.59 288 THR A C 1
ATOM 2325 O O . THR A 1 288 ? 65.686 70.869 51.260 1.00 53.14 288 THR A O 1
ATOM 2329 N N . GLU A 1 289 ? 67.458 70.385 52.555 1.00 54.62 289 GLU A N 1
ATOM 2330 C CA . GLU A 1 289 ? 68.062 71.685 52.319 1.00 55.45 289 GLU A CA 1
ATOM 2331 C C . GLU A 1 289 ? 68.496 71.825 50.873 1.00 54.71 289 GLU A C 1
ATOM 2332 O O . GLU A 1 289 ? 68.220 72.845 50.242 1.00 54.55 289 GLU A O 1
ATOM 2338 N N . ASP A 1 290 ? 69.147 70.794 50.342 1.00 54.10 290 ASP A N 1
ATOM 2339 C CA . ASP A 1 290 ? 69.609 70.827 48.962 1.00 54.84 290 ASP A CA 1
ATOM 2340 C C . ASP A 1 290 ? 68.476 71.080 47.981 1.00 54.93 290 ASP A C 1
ATOM 2341 O O . ASP A 1 290 ? 68.687 71.666 46.920 1.00 56.38 290 ASP A O 1
ATOM 2346 N N . LEU A 1 291 ? 67.272 70.641 48.325 1.00 54.28 291 LEU A N 1
ATOM 2347 C CA . LEU A 1 291 ? 66.133 70.859 47.446 1.00 54.75 291 LEU A CA 1
ATOM 2348 C C . LEU A 1 291 ? 65.430 72.177 47.767 1.00 55.85 291 LEU A C 1
ATOM 2349 O O . LEU A 1 291 ? 64.415 72.518 47.156 1.00 56.37 291 LEU A O 1
ATOM 2354 N N . GLY A 1 292 ? 65.983 72.912 48.731 1.00 56.13 292 GLY A N 1
ATOM 2355 C CA . GLY A 1 292 ? 65.435 74.203 49.116 1.00 56.02 292 GLY A CA 1
ATOM 2356 C C . GLY A 1 292 ? 63.951 74.233 49.431 1.00 55.40 292 GLY A C 1
ATOM 2357 O O . GLY A 1 292 ? 63.223 75.144 49.015 1.00 55.56 292 GLY A O 1
ATOM 2358 N N . VAL A 1 293 ? 63.494 73.237 50.175 1.00 53.78 293 VAL A N 1
ATOM 2359 C CA . VAL A 1 293 ? 62.092 73.173 50.544 1.00 52.07 293 VAL A CA 1
ATOM 2360 C C . VAL A 1 293 ? 61.981 72.900 52.037 1.00 51.14 293 VAL A C 1
ATOM 2361 O O . VAL A 1 293 ? 62.980 72.662 52.718 1.00 50.44 293 VAL A O 1
ATOM 2365 N N . GLY A 1 294 ? 60.763 72.959 52.552 1.00 50.48 294 GLY A N 1
ATOM 2366 C CA . GLY A 1 294 ? 60.563 72.663 53.952 1.00 49.33 294 GLY A CA 1
ATOM 2367 C C . GLY A 1 294 ? 60.196 71.197 54.086 1.00 49.41 294 GLY A C 1
ATOM 2368 O O . GLY A 1 294 ? 59.598 70.606 53.172 1.00 49.85 294 GLY A O 1
ATOM 2369 N N . GLY A 1 295 ? 60.557 70.599 55.215 1.00 48.62 295 GLY A N 1
ATOM 2370 C CA . GLY A 1 295 ? 60.244 69.200 55.432 1.00 49.36 295 GLY A CA 1
ATOM 2371 C C . GLY A 1 295 ? 58.775 68.872 55.191 1.00 50.41 295 GLY A C 1
ATOM 2372 O O . GLY A 1 295 ? 58.449 67.789 54.680 1.00 50.81 295 GLY A O 1
ATOM 2373 N N . ASP A 1 296 ? 57.884 69.803 55.537 1.00 48.32 296 ASP A N 1
ATOM 2374 C CA . ASP A 1 296 ? 56.455 69.573 55.371 1.00 47.17 296 ASP A CA 1
ATOM 2375 C C . ASP A 1 296 ? 55.971 69.577 53.917 1.00 46.98 296 ASP A C 1
ATOM 2376 O O . ASP A 1 296 ? 54.772 69.418 53.656 1.00 44.38 296 ASP A O 1
ATOM 2381 N N . GLU A 1 297 ? 56.900 69.743 52.977 1.00 45.57 297 GLU A N 1
ATOM 2382 C CA . GLU A 1 297 ? 56.549 69.755 51.566 1.00 46.73 297 GLU A CA 1
ATOM 2383 C C . GLU A 1 297 ? 57.005 68.451 50.946 1.00 47.07 297 GLU A C 1
ATOM 2384 O O . GLU A 1 297 ? 56.906 68.256 49.729 1.00 47.15 297 GLU A O 1
ATOM 2390 N N . ILE A 1 298 ? 57.518 67.566 51.798 1.00 45.84 298 ILE A N 1
ATOM 2391 C CA . ILE A 1 298 ? 57.988 66.246 51.381 1.00 44.53 298 ILE A CA 1
ATOM 2392 C C . ILE A 1 298 ? 57.144 65.155 52.036 1.00 44.16 298 ILE A C 1
ATOM 2393 O O . ILE A 1 298 ? 56.918 65.170 53.241 1.00 44.62 298 ILE A O 1
ATOM 2398 N N . LEU A 1 299 ? 56.657 64.222 51.231 1.00 42.52 299 LEU A N 1
ATOM 2399 C CA . LEU A 1 299 ? 55.873 63.118 51.742 1.00 40.98 299 LEU A CA 1
ATOM 2400 C C . LEU A 1 299 ? 56.586 61.811 51.452 1.00 41.68 299 LEU A C 1
ATOM 2401 O O . LEU A 1 299 ? 56.825 61.464 50.294 1.00 41.75 299 LEU A O 1
ATOM 2406 N N . TYR A 1 300 ? 56.930 61.085 52.511 1.00 41.52 300 TYR A N 1
ATOM 2407 C CA . TYR A 1 300 ? 57.596 59.808 52.361 1.00 39.30 300 TYR A CA 1
ATOM 2408 C C . TYR A 1 300 ? 56.612 58.693 52.657 1.00 38.16 300 TYR A C 1
ATOM 2409 O O . TYR A 1 300 ? 55.845 58.761 53.617 1.00 38.82 300 TYR A O 1
ATOM 2418 N N . ILE A 1 301 ? 56.622 57.664 51.820 1.00 38.81 301 ILE A N 1
ATOM 2419 C CA . ILE A 1 301 ? 55.720 56.532 52.000 1.00 37.23 301 ILE A CA 1
ATOM 2420 C C . ILE A 1 301 ? 56.509 55.247 52.125 1.00 37.59 301 ILE A C 1
ATOM 2421 O O . ILE A 1 301 ? 57.296 54.902 51.240 1.00 39.63 301 ILE A O 1
ATOM 2426 N N . GLY A 1 302 ? 56.317 54.553 53.240 1.00 36.91 302 GLY A N 1
ATOM 2427 C CA . GLY A 1 302 ? 56.998 53.289 53.459 1.00 35.91 302 GLY A CA 1
ATOM 2428 C C . GLY A 1 302 ? 55.965 52.209 53.729 1.00 37.79 302 GLY A C 1
ATOM 2429 O O . GLY A 1 302 ? 54.753 52.442 53.567 1.00 38.22 302 GLY A O 1
ATOM 2430 N N . ASP A 1 303 ? 56.418 51.026 54.138 1.00 38.73 303 ASP A N 1
ATOM 2431 C CA . ASP A 1 303 ? 55.494 49.935 54.422 1.00 40.14 303 ASP A CA 1
ATOM 2432 C C . ASP A 1 303 ? 55.620 49.420 55.840 1.00 41.74 303 ASP A C 1
ATOM 2433 O O . ASP A 1 303 ? 54.732 48.727 56.335 1.00 39.92 303 ASP A O 1
ATOM 2438 N N . HIS A 1 304 ? 56.717 49.761 56.503 1.00 46.33 304 HIS A N 1
ATOM 2439 C CA . HIS A 1 304 ? 56.913 49.319 57.870 1.00 50.88 304 HIS A CA 1
ATOM 2440 C C . HIS A 1 304 ? 57.475 50.410 58.747 1.00 54.53 304 HIS A C 1
ATOM 2441 O O . HIS A 1 304 ? 58.348 51.159 58.335 1.00 55.83 304 HIS A O 1
ATOM 2448 N N . ILE A 1 305 ? 56.943 50.498 59.961 1.00 59.92 305 ILE A N 1
ATOM 2449 C CA . ILE A 1 305 ? 57.367 51.493 60.932 1.00 64.36 305 ILE A CA 1
ATOM 2450 C C . ILE A 1 305 ? 58.730 51.112 61.470 1.00 68.84 305 ILE A C 1
ATOM 2451 O O . ILE A 1 305 ? 58.843 50.488 62.524 1.00 70.63 305 ILE A O 1
ATOM 2456 N N . TYR A 1 306 ? 59.763 51.493 60.724 1.00 74.41 306 TYR A N 1
ATOM 2457 C CA . TYR A 1 306 ? 61.150 51.193 61.077 1.00 79.44 306 TYR A CA 1
ATOM 2458 C C . TYR A 1 306 ? 61.680 51.986 62.275 1.00 80.64 306 TYR A C 1
ATOM 2459 O O . TYR A 1 306 ? 61.791 53.213 62.223 1.00 81.30 306 TYR A O 1
ATOM 2468 N N . GLY A 1 307 ? 61.990 51.266 63.353 1.00 81.55 307 GLY A N 1
ATOM 2469 C CA . GLY A 1 307 ? 62.534 51.883 64.550 1.00 81.81 307 GLY A CA 1
ATOM 2470 C C . GLY A 1 307 ? 61.574 52.634 65.452 1.00 82.26 307 GLY A C 1
ATOM 2471 O O . GLY A 1 307 ? 60.352 52.448 65.399 1.00 80.83 307 GLY A O 1
ATOM 2472 N N . ASP A 1 308 ? 62.161 53.486 66.290 1.00 82.95 308 ASP A N 1
ATOM 2473 C CA . ASP A 1 308 ? 61.428 54.313 67.242 1.00 83.68 308 ASP A CA 1
ATOM 2474 C C . ASP A 1 308 ? 60.786 55.510 66.545 1.00 82.89 308 ASP A C 1
ATOM 2475 O O . ASP A 1 308 ? 61.471 56.391 66.028 1.00 82.04 308 ASP A O 1
ATOM 2480 N N . ILE A 1 309 ? 59.459 55.531 66.553 1.00 83.17 309 ILE A N 1
ATOM 2481 C CA . ILE A 1 309 ? 58.676 56.591 65.924 1.00 82.97 309 ILE A CA 1
ATOM 2482 C C . ILE A 1 309 ? 59.015 58.000 66.419 1.00 83.18 309 ILE A C 1
ATOM 2483 O O . ILE A 1 309 ? 59.125 58.929 65.615 1.00 83.06 309 ILE A O 1
ATOM 2488 N N . LEU A 1 310 ? 59.174 58.154 67.734 1.00 83.17 310 LEU A N 1
ATOM 2489 C CA . LEU A 1 310 ? 59.469 59.456 68.342 1.00 82.87 310 LEU A CA 1
ATOM 2490 C C . LEU A 1 310 ? 60.769 60.085 67.825 1.00 81.93 310 LEU A C 1
ATOM 2491 O O . LEU A 1 310 ? 60.812 61.282 67.526 1.00 81.80 310 LEU A O 1
ATOM 2496 N N . ARG A 1 311 ? 61.820 59.277 67.719 1.00 80.87 311 ARG A N 1
ATOM 2497 C CA . ARG A 1 311 ? 63.112 59.759 67.229 1.00 80.50 311 ARG A CA 1
ATOM 2498 C C . ARG A 1 311 ? 62.979 60.115 65.743 1.00 80.27 311 ARG A C 1
ATOM 2499 O O . ARG A 1 311 ? 63.573 61.079 65.254 1.00 80.59 311 ARG A O 1
ATOM 2507 N N . LEU A 1 312 ? 62.164 59.335 65.044 1.00 79.25 312 LEU A N 1
ATOM 2508 C CA . LEU A 1 312 ? 61.940 59.518 63.625 1.00 77.83 312 LEU A CA 1
ATOM 2509 C C . LEU A 1 312 ? 60.965 60.652 63.293 1.00 77.52 312 LEU A C 1
ATOM 2510 O O . LEU A 1 312 ? 61.021 61.205 62.202 1.00 78.68 312 LEU A O 1
ATOM 2515 N N . LYS A 1 313 ? 60.075 61.007 64.217 1.00 76.84 313 LYS A N 1
ATOM 2516 C CA . LYS A 1 313 ? 59.110 62.080 63.956 1.00 76.13 313 LYS A CA 1
ATOM 2517 C C . LYS A 1 313 ? 59.532 63.410 64.577 1.00 77.86 313 LYS A C 1
ATOM 2518 O O . LYS A 1 313 ? 59.053 64.478 64.167 1.00 78.57 313 LYS A O 1
ATOM 2524 N N . LYS A 1 314 ? 60.418 63.347 65.569 1.00 78.48 314 LYS A N 1
ATOM 2525 C CA . LYS A 1 314 ? 60.891 64.555 66.243 1.00 78.84 314 LYS A CA 1
ATOM 2526 C C . LYS A 1 314 ? 62.068 65.150 65.498 1.00 77.65 314 LYS A C 1
ATOM 2527 O O . LYS A 1 314 ? 62.190 66.369 65.385 1.00 78.78 314 LYS A O 1
ATOM 2533 N N . ASP A 1 315 ? 62.924 64.278 64.979 1.00 75.99 315 ASP A N 1
ATOM 2534 C CA . ASP A 1 315 ? 64.117 64.715 64.277 1.00 74.69 315 ASP A CA 1
ATOM 2535 C C . ASP A 1 315 ? 64.001 64.802 62.758 1.00 72.64 315 ASP A C 1
ATOM 2536 O O . ASP A 1 315 ? 64.947 65.242 62.101 1.00 73.09 315 ASP A O 1
ATOM 2541 N N . CYS A 1 316 ? 62.865 64.403 62.185 1.00 69.17 316 CYS A N 1
ATOM 2542 C CA . CYS A 1 316 ? 62.747 64.464 60.729 1.00 64.94 316 CYS A CA 1
ATOM 2543 C C . CYS A 1 316 ? 61.932 65.626 60.188 1.00 63.60 316 CYS A C 1
ATOM 2544 O O . CYS A 1 316 ? 62.460 66.451 59.430 1.00 65.48 316 CYS A O 1
ATOM 2547 N N . ASN A 1 317 ? 60.653 65.683 60.552 1.00 59.01 317 ASN A N 1
ATOM 2548 C CA . ASN A 1 317 ? 59.769 66.764 60.109 1.00 55.20 317 ASN A CA 1
ATOM 2549 C C . ASN A 1 317 ? 59.114 66.538 58.728 1.00 52.19 317 ASN A C 1
ATOM 2550 O O . ASN A 1 317 ? 58.256 67.316 58.296 1.00 50.81 317 ASN A O 1
ATOM 2555 N N . TRP A 1 318 ? 59.508 65.461 58.053 1.00 48.70 318 TRP A N 1
ATOM 2556 C CA . TRP A 1 318 ? 58.923 65.091 56.762 1.00 45.34 318 TRP A CA 1
ATOM 2557 C C . TRP A 1 318 ? 57.531 64.515 57.030 1.00 43.49 318 TRP A C 1
ATOM 2558 O O . TRP A 1 318 ? 57.279 63.966 58.105 1.00 42.24 318 TRP A O 1
ATOM 2569 N N . ARG A 1 319 ? 56.627 64.642 56.062 1.00 42.38 319 ARG A N 1
ATOM 2570 C CA . ARG A 1 319 ? 55.294 64.061 56.207 1.00 41.32 319 ARG A CA 1
ATOM 2571 C C . ARG A 1 319 ? 55.497 62.577 55.906 1.00 41.79 319 ARG A C 1
ATOM 2572 O O . ARG A 1 319 ? 56.228 62.214 54.972 1.00 42.14 319 ARG A O 1
ATOM 2580 N N . THR A 1 320 ? 54.880 61.707 56.694 1.00 41.02 320 THR A N 1
ATOM 2581 C CA . THR A 1 320 ? 55.053 60.286 56.458 1.00 40.58 320 THR A CA 1
ATOM 2582 C C . THR A 1 320 ? 53.740 59.562 56.331 1.00 40.51 320 THR A C 1
ATOM 2583 O O . THR A 1 320 ? 52.818 59.760 57.117 1.00 39.70 320 THR A O 1
ATOM 2587 N N . ALA A 1 321 ? 53.672 58.732 55.299 1.00 40.87 321 ALA A N 1
ATOM 2588 C CA . ALA A 1 321 ? 52.494 57.930 55.011 1.00 40.65 321 ALA A CA 1
ATOM 2589 C C . ALA A 1 321 ? 52.926 56.465 55.062 1.00 39.94 321 ALA A C 1
ATOM 2590 O O . ALA A 1 321 ? 54.121 56.132 54.970 1.00 39.79 321 ALA A O 1
ATOM 2592 N N . LEU A 1 322 ? 51.945 55.593 55.179 1.00 39.05 322 LEU A N 1
ATOM 2593 C CA . LEU A 1 322 ? 52.223 54.180 55.311 1.00 39.85 322 LEU A CA 1
ATOM 2594 C C . LEU A 1 322 ? 51.319 53.309 54.450 1.00 39.72 322 LEU A C 1
ATOM 2595 O O . LEU A 1 322 ? 50.120 53.564 54.295 1.00 37.72 322 LEU A O 1
ATOM 2600 N N . VAL A 1 323 ? 51.916 52.277 53.876 1.00 41.08 323 VAL A N 1
ATOM 2601 C CA . VAL A 1 323 ? 51.172 51.326 53.074 1.00 40.90 323 VAL A CA 1
ATOM 2602 C C . VAL A 1 323 ? 51.058 50.116 53.999 1.00 41.19 323 VAL A C 1
ATOM 2603 O O . VAL A 1 323 ? 52.059 49.647 54.535 1.00 41.52 323 VAL A O 1
ATOM 2607 N N . VAL A 1 324 ? 49.840 49.639 54.221 1.00 41.66 324 VAL A N 1
ATOM 2608 C CA . VAL A 1 324 ? 49.633 48.488 55.089 1.00 43.75 324 VAL A CA 1
ATOM 2609 C C . VAL A 1 324 ? 48.847 47.434 54.321 1.00 44.65 324 VAL A C 1
ATOM 2610 O O . VAL A 1 324 ? 47.622 47.484 54.253 1.00 42.55 324 VAL A O 1
ATOM 2614 N N . GLU A 1 325 ? 49.560 46.478 53.735 1.00 46.52 325 GLU A N 1
ATOM 2615 C CA . GLU A 1 325 ? 48.922 45.436 52.934 1.00 46.56 325 GLU A CA 1
ATOM 2616 C C . GLU A 1 325 ? 47.829 44.616 53.616 1.00 45.03 325 GLU A C 1
ATOM 2617 O O . GLU A 1 325 ? 46.862 44.217 52.970 1.00 43.28 325 GLU A O 1
ATOM 2623 N N . GLU A 1 326 ? 47.990 44.374 54.914 1.00 44.18 326 GLU A N 1
ATOM 2624 C CA . GLU A 1 326 ? 47.041 43.591 55.685 1.00 42.82 326 GLU A CA 1
ATOM 2625 C C . GLU A 1 326 ? 45.666 44.230 55.758 1.00 45.10 326 GLU A C 1
ATOM 2626 O O . GLU A 1 326 ? 44.714 43.613 56.257 1.00 46.33 326 GLU A O 1
ATOM 2632 N N . LEU A 1 327 ? 45.543 45.460 55.270 1.00 45.61 327 LEU A N 1
ATOM 2633 C CA . LEU A 1 327 ? 44.246 46.132 55.307 1.00 47.05 327 LEU A CA 1
ATOM 2634 C C . LEU A 1 327 ? 43.202 45.417 54.472 1.00 46.67 327 LEU A C 1
ATOM 2635 O O . LEU A 1 327 ? 42.032 45.353 54.863 1.00 46.55 327 LEU A O 1
ATOM 2640 N N . GLY A 1 328 ? 43.630 44.890 53.326 1.00 46.05 328 GLY A N 1
ATOM 2641 C CA . GLY A 1 328 ? 42.723 44.193 52.438 1.00 46.85 328 GLY A CA 1
ATOM 2642 C C . GLY A 1 328 ? 41.854 43.214 53.195 1.00 49.53 328 GLY A C 1
ATOM 2643 O O . GLY A 1 328 ? 40.625 43.334 53.209 1.00 50.78 328 GLY A O 1
ATOM 2644 N N . GLU A 1 329 ? 42.495 42.249 53.844 1.00 50.10 329 GLU A N 1
ATOM 2645 C CA . GLU A 1 329 ? 41.772 41.246 54.599 1.00 51.15 329 GLU A CA 1
ATOM 2646 C C . GLU A 1 329 ? 41.046 41.819 55.789 1.00 50.23 329 GLU A C 1
ATOM 2647 O O . GLU A 1 329 ? 39.911 41.435 56.063 1.00 52.86 329 GLU A O 1
ATOM 2653 N N . GLU A 1 330 ? 41.687 42.734 56.505 1.00 48.97 330 GLU A N 1
ATOM 2654 C CA . GLU A 1 330 ? 41.042 43.320 57.669 1.00 47.87 330 GLU A CA 1
ATOM 2655 C C . GLU A 1 330 ? 39.722 43.965 57.281 1.00 45.15 330 GLU A C 1
ATOM 2656 O O . GLU A 1 330 ? 38.724 43.755 57.952 1.00 41.53 330 GLU A O 1
ATOM 2662 N N . ILE A 1 331 ? 39.718 44.749 56.203 1.00 44.14 331 ILE A N 1
ATOM 2663 C CA . ILE A 1 331 ? 38.496 45.424 55.774 1.00 44.38 331 ILE A CA 1
ATOM 2664 C C . ILE A 1 331 ? 37.440 44.387 55.393 1.00 46.11 331 ILE A C 1
ATOM 2665 O O . ILE A 1 331 ? 36.349 44.345 55.977 1.00 45.37 331 ILE A O 1
ATOM 2670 N N . ALA A 1 332 ? 37.772 43.542 54.421 1.00 47.40 332 ALA A N 1
ATOM 2671 C CA . ALA A 1 332 ? 36.854 42.493 53.967 1.00 48.80 332 ALA A CA 1
ATOM 2672 C C . ALA A 1 332 ? 36.187 41.789 55.153 1.00 48.70 332 ALA A C 1
ATOM 2673 O O . ALA A 1 332 ? 34.964 41.663 55.207 1.00 48.74 332 ALA A O 1
ATOM 2675 N N . SER A 1 333 ? 37.000 41.343 56.103 1.00 47.87 333 SER A N 1
ATOM 2676 C CA . SER A 1 333 ? 36.489 40.651 57.281 1.00 49.59 333 SER A CA 1
ATOM 2677 C C . SER A 1 333 ? 35.556 41.522 58.112 1.00 49.88 333 SER A C 1
ATOM 2678 O O . SER A 1 333 ? 34.564 41.050 58.647 1.00 50.13 333 SER A O 1
ATOM 2681 N N . GLN A 1 334 ? 35.862 42.803 58.215 1.00 51.86 334 GLN A N 1
ATOM 2682 C CA . GLN A 1 334 ? 35.012 43.693 58.987 1.00 55.22 334 GLN A CA 1
ATOM 2683 C C . GLN A 1 334 ? 33.695 43.913 58.250 1.00 56.15 334 GLN A C 1
ATOM 2684 O O . GLN A 1 334 ? 32.637 44.061 58.862 1.00 55.50 334 GLN A O 1
ATOM 2690 N N . ILE A 1 335 ? 33.770 43.912 56.924 1.00 57.55 335 ILE A N 1
ATOM 2691 C CA . ILE A 1 335 ? 32.589 44.079 56.095 1.00 58.09 335 ILE A CA 1
ATOM 2692 C C . ILE A 1 335 ? 31.680 42.850 56.258 1.00 59.03 335 ILE A C 1
ATOM 2693 O O . ILE A 1 335 ? 30.451 42.958 56.207 1.00 58.93 335 ILE A O 1
ATOM 2698 N N . ARG A 1 336 ? 32.282 41.680 56.458 1.00 59.23 336 ARG A N 1
ATOM 2699 C CA . ARG A 1 336 ? 31.496 40.462 56.646 1.00 58.66 336 ARG A CA 1
ATOM 2700 C C . ARG A 1 336 ? 30.877 40.483 58.047 1.00 57.82 336 ARG A C 1
ATOM 2701 O O . ARG A 1 336 ? 29.740 40.051 58.242 1.00 56.11 336 ARG A O 1
ATOM 2709 N N . ALA A 1 337 ? 31.626 41.003 59.017 1.00 55.83 337 ALA A N 1
ATOM 2710 C CA . ALA A 1 337 ? 31.136 41.072 60.385 1.00 54.18 337 ALA A CA 1
ATOM 2711 C C . ALA A 1 337 ? 30.262 42.291 60.603 1.00 53.91 337 ALA A C 1
ATOM 2712 O O . ALA A 1 337 ? 29.727 42.478 61.684 1.00 53.66 337 ALA A O 1
ATOM 2714 N N . LEU A 1 338 ? 30.102 43.110 59.570 1.00 55.22 338 LEU A N 1
ATOM 2715 C CA . LEU A 1 338 ? 29.300 44.320 59.683 1.00 56.13 338 LEU A CA 1
ATOM 2716 C C . LEU A 1 338 ? 27.941 44.109 60.355 1.00 57.22 338 LEU A C 1
ATOM 2717 O O . LEU A 1 338 ? 27.559 44.871 61.242 1.00 58.80 338 LEU A O 1
ATOM 2722 N N . PRO A 1 339 ? 27.177 43.088 59.938 1.00 57.63 339 PRO A N 1
ATOM 2723 C CA . PRO A 1 339 ? 25.881 42.915 60.606 1.00 57.21 339 PRO A CA 1
ATOM 2724 C C . PRO A 1 339 ? 25.947 42.634 62.116 1.00 55.89 339 PRO A C 1
ATOM 2725 O O . PRO A 1 339 ? 25.048 43.027 62.853 1.00 56.32 339 PRO A O 1
ATOM 2729 N N . ILE A 1 340 ? 27.000 41.964 62.575 1.00 55.07 340 ILE A N 1
ATOM 2730 C CA . ILE A 1 340 ? 27.159 41.681 64.000 1.00 54.68 340 ILE A CA 1
ATOM 2731 C C . ILE A 1 340 ? 27.426 43.004 64.709 1.00 55.10 340 ILE A C 1
ATOM 2732 O O . ILE A 1 340 ? 26.850 43.300 65.754 1.00 54.44 340 ILE A O 1
ATOM 2737 N N . GLU A 1 341 ? 28.326 43.794 64.137 1.00 56.30 341 GLU A N 1
ATOM 2738 C CA . GLU A 1 341 ? 28.685 45.080 64.718 1.00 57.06 341 GLU A CA 1
ATOM 2739 C C . GLU A 1 341 ? 27.430 45.909 64.958 1.00 55.66 341 GLU A C 1
ATOM 2740 O O . GLU A 1 341 ? 27.221 46.441 66.044 1.00 54.65 341 GLU A O 1
ATOM 2746 N N . LYS A 1 342 ? 26.601 46.008 63.928 1.00 55.60 342 LYS A N 1
ATOM 2747 C CA . LYS A 1 342 ? 25.360 46.752 64.007 1.00 56.20 342 LYS A CA 1
ATOM 2748 C C . LYS A 1 342 ? 24.560 46.263 65.213 1.00 55.62 342 LYS A C 1
ATOM 2749 O O . LYS A 1 342 ? 24.002 47.061 65.962 1.00 56.29 342 LYS A O 1
ATOM 2755 N N . LYS A 1 343 ? 24.523 44.951 65.407 1.00 54.49 343 LYS A N 1
ATOM 2756 C CA . LYS A 1 343 ? 23.800 44.367 66.533 1.00 54.19 343 LYS A CA 1
ATOM 2757 C C . LYS A 1 343 ? 24.410 44.804 67.862 1.00 52.92 343 LYS A C 1
ATOM 2758 O O . LYS A 1 343 ? 23.703 45.214 68.784 1.00 53.57 343 LYS A O 1
ATOM 2764 N N . ILE A 1 344 ? 25.728 44.712 67.965 1.00 51.21 344 ILE A N 1
ATOM 2765 C CA . ILE A 1 344 ? 26.404 45.103 69.194 1.00 49.06 344 ILE A CA 1
ATOM 2766 C C . ILE A 1 344 ? 26.114 46.576 69.513 1.00 48.33 344 ILE A C 1
ATOM 2767 O O . ILE A 1 344 ? 25.953 46.955 70.674 1.00 46.03 344 ILE A O 1
ATOM 2772 N N . GLY A 1 345 ? 26.022 47.395 68.473 1.00 47.62 345 GLY A N 1
ATOM 2773 C CA . GLY A 1 345 ? 25.759 48.808 68.682 1.00 49.15 345 GLY A CA 1
ATOM 2774 C C . GLY A 1 345 ? 24.398 49.065 69.296 1.00 50.68 345 GLY A C 1
ATOM 2775 O O . GLY A 1 345 ? 24.244 49.929 70.166 1.00 51.02 345 GLY A O 1
ATOM 2776 N N . GLU A 1 346 ? 23.407 48.307 68.842 1.00 51.07 346 GLU A N 1
ATOM 2777 C CA . GLU A 1 346 ? 22.045 48.439 69.333 1.00 52.61 346 GLU A CA 1
ATOM 2778 C C . GLU A 1 346 ? 21.914 48.012 70.789 1.00 51.70 346 GLU A C 1
ATOM 2779 O O . GLU A 1 346 ? 21.200 48.653 71.564 1.00 52.03 346 GLU A O 1
ATOM 2785 N N . ALA A 1 347 ? 22.605 46.932 71.155 1.00 50.28 347 ALA A N 1
ATOM 2786 C CA . ALA A 1 347 ? 22.567 46.405 72.517 1.00 47.36 347 ALA A CA 1
ATOM 2787 C C . ALA A 1 347 ? 23.267 47.351 73.483 1.00 46.39 347 ALA A C 1
ATOM 2788 O O . ALA A 1 347 ? 22.836 47.522 74.624 1.00 46.63 347 ALA A O 1
ATOM 2790 N N . MET A 1 348 ? 24.351 47.963 73.032 1.00 45.41 348 MET A N 1
ATOM 2791 C CA . MET A 1 348 ? 25.063 48.908 73.875 1.00 46.00 348 MET A CA 1
ATOM 2792 C C . MET A 1 348 ? 24.119 50.068 74.189 1.00 45.87 348 MET A C 1
ATOM 2793 O O . MET A 1 348 ? 24.082 50.558 75.321 1.00 47.69 348 MET A O 1
ATOM 2798 N N . ALA A 1 349 ? 23.349 50.481 73.185 1.00 44.48 349 ALA A N 1
ATOM 2799 C CA . ALA A 1 349 ? 22.409 51.593 73.316 1.00 43.70 349 ALA A CA 1
ATOM 2800 C C . ALA A 1 349 ? 21.275 51.253 74.252 1.00 44.29 349 ALA A C 1
ATOM 2801 O O . ALA A 1 349 ? 20.766 52.110 74.976 1.00 46.41 349 ALA A O 1
ATOM 2803 N N . ILE A 1 350 ? 20.868 49.995 74.233 1.00 43.38 350 ILE A N 1
ATOM 2804 C CA . ILE A 1 350 ? 19.800 49.541 75.096 1.00 41.52 350 ILE A CA 1
ATOM 2805 C C . ILE A 1 350 ? 20.390 49.373 76.475 1.00 42.64 350 ILE A C 1
ATOM 2806 O O . ILE A 1 350 ? 19.703 49.504 77.487 1.00 44.88 350 ILE A O 1
ATOM 2811 N N . LYS A 1 351 ? 21.678 49.074 76.522 1.00 42.34 351 LYS A N 1
ATOM 2812 C CA . LYS A 1 351 ? 22.324 48.900 77.799 1.00 42.94 351 LYS A CA 1
ATOM 2813 C C . LYS A 1 351 ? 22.402 50.271 78.458 1.00 44.06 351 LYS A C 1
ATOM 2814 O O . LYS A 1 351 ? 22.079 50.431 79.633 1.00 44.41 351 LYS A O 1
ATOM 2820 N N . LYS A 1 352 ? 22.832 51.266 77.695 1.00 45.46 352 LYS A N 1
ATOM 2821 C CA . LYS A 1 352 ? 22.949 52.600 78.236 1.00 46.27 352 LYS A CA 1
ATOM 2822 C C . LYS A 1 352 ? 21.587 53.085 78.732 1.00 47.24 352 LYS A C 1
ATOM 2823 O O . LYS A 1 352 ? 21.481 53.647 79.828 1.00 45.89 352 LYS A O 1
ATOM 2829 N N . GLU A 1 353 ? 20.540 52.858 77.946 1.00 48.00 353 GLU A N 1
ATOM 2830 C CA . GLU A 1 353 ? 19.209 53.298 78.361 1.00 51.77 353 GLU A CA 1
ATOM 2831 C C . GLU A 1 353 ? 18.826 52.690 79.723 1.00 52.03 353 GLU A C 1
ATOM 2832 O O . GLU A 1 353 ? 18.413 53.404 80.644 1.00 52.11 353 GLU A O 1
ATOM 2838 N N . LEU A 1 354 ? 18.977 51.372 79.844 1.00 49.79 354 LEU A N 1
ATOM 2839 C CA . LEU A 1 354 ? 18.668 50.675 81.083 1.00 48.46 354 LEU A CA 1
ATOM 2840 C C . LEU A 1 354 ? 19.549 51.075 82.274 1.00 47.17 354 LEU A C 1
ATOM 2841 O O . LEU A 1 354 ? 19.043 51.279 83.378 1.00 47.06 354 LEU A O 1
ATOM 2846 N N . GLU A 1 355 ? 20.859 51.174 82.083 1.00 46.62 355 GLU A N 1
ATOM 2847 C CA . GLU A 1 355 ? 21.700 51.556 83.215 1.00 48.98 355 GLU A CA 1
ATOM 2848 C C . GLU A 1 355 ? 21.372 52.979 83.676 1.00 49.42 355 GLU A C 1
ATOM 2849 O O . GLU A 1 355 ? 21.548 53.323 84.841 1.00 48.99 355 GLU A O 1
ATOM 2855 N N . GLN A 1 356 ? 20.874 53.811 82.773 1.00 50.30 356 GLN A N 1
ATOM 2856 C CA . GLN A 1 356 ? 20.528 55.163 83.172 1.00 50.83 356 GLN A CA 1
ATOM 2857 C C . GLN A 1 356 ? 19.248 55.114 83.995 1.00 51.61 356 GLN A C 1
ATOM 2858 O O . GLN A 1 356 ? 19.165 55.750 85.040 1.00 51.88 356 GLN A O 1
ATOM 2864 N N . LYS A 1 357 ? 18.244 54.380 83.520 1.00 51.62 357 LYS A N 1
ATOM 2865 C CA . LYS A 1 357 ? 17.008 54.269 84.275 1.00 54.41 357 LYS A CA 1
ATOM 2866 C C . LYS A 1 357 ? 17.371 53.681 85.632 1.00 54.90 357 LYS A C 1
ATOM 2867 O O . LYS A 1 357 ? 16.738 53.998 86.640 1.00 56.74 357 LYS A O 1
ATOM 2873 N N . TYR A 1 358 ? 18.396 52.829 85.663 1.00 54.38 358 TYR A N 1
ATOM 2874 C CA . TYR A 1 358 ? 18.826 52.223 86.929 1.00 55.50 358 TYR A CA 1
ATOM 2875 C C . TYR A 1 358 ? 19.314 53.277 87.925 1.00 55.10 358 TYR A C 1
ATOM 2876 O O . TYR A 1 358 ? 18.792 53.380 89.028 1.00 53.50 358 TYR A O 1
ATOM 2885 N N . VAL A 1 359 ? 20.332 54.039 87.529 1.00 56.31 359 VAL A N 1
ATOM 2886 C CA . VAL A 1 359 ? 20.889 55.070 88.387 1.00 58.40 359 VAL A CA 1
ATOM 2887 C C . VAL A 1 359 ? 19.832 56.098 88.768 1.00 59.94 359 VAL A C 1
ATOM 2888 O O . VAL A 1 359 ? 19.844 56.602 89.885 1.00 60.42 359 VAL A O 1
ATOM 2892 N N . ASP A 1 360 ? 18.909 56.405 87.860 1.00 61.99 360 ASP A N 1
ATOM 2893 C CA . ASP A 1 360 ? 17.856 57.363 88.182 1.00 64.30 360 ASP A CA 1
ATOM 2894 C C . ASP A 1 360 ? 17.070 56.867 89.394 1.00 66.97 360 ASP A C 1
ATOM 2895 O O . ASP A 1 360 ? 16.896 57.603 90.360 1.00 69.00 360 ASP A O 1
ATOM 2900 N N . LEU A 1 361 ? 16.611 55.620 89.362 1.00 69.39 361 LEU A N 1
ATOM 2901 C CA . LEU A 1 361 ? 15.871 55.068 90.495 1.00 71.78 361 LEU A CA 1
ATOM 2902 C C . LEU A 1 361 ? 16.759 54.978 91.729 1.00 73.35 361 LEU A C 1
ATOM 2903 O O . LEU A 1 361 ? 16.346 55.342 92.819 1.00 73.09 361 LEU A O 1
ATOM 2908 N N . CYS A 1 362 ? 17.982 54.496 91.548 1.00 77.47 362 CYS A N 1
ATOM 2909 C CA . CYS A 1 362 ? 18.945 54.372 92.645 1.00 81.74 362 CYS A CA 1
ATOM 2910 C C . CYS A 1 362 ? 19.245 55.750 93.246 1.00 83.55 362 CYS A C 1
ATOM 2911 O O . CYS A 1 362 ? 19.525 55.879 94.441 1.00 84.52 362 CYS A O 1
ATOM 2914 N N . THR A 1 363 ? 19.186 56.774 92.400 1.00 85.34 363 THR A N 1
ATOM 2915 C CA . THR A 1 363 ? 19.441 58.152 92.809 1.00 85.86 363 THR A CA 1
ATOM 2916 C C . THR A 1 363 ? 18.127 58.772 93.289 1.00 87.09 363 THR A C 1
ATOM 2917 O O . THR A 1 363 ? 18.119 59.824 93.924 1.00 87.36 363 THR A O 1
ATOM 2921 N N . ARG A 1 364 ? 17.021 58.099 92.982 1.00 88.57 364 ARG A N 1
ATOM 2922 C CA . ARG A 1 364 ? 15.682 58.550 93.355 1.00 90.13 364 ARG A CA 1
ATOM 2923 C C . ARG A 1 364 ? 15.285 57.987 94.713 1.00 91.00 364 ARG A C 1
ATOM 2924 O O . ARG A 1 364 ? 14.273 58.377 95.287 1.00 91.38 364 ARG A O 1
ATOM 2932 N N . SER A 1 365 ? 16.086 57.057 95.219 1.00 92.52 365 SER A N 1
ATOM 2933 C CA . SER A 1 365 ? 15.824 56.446 96.512 1.00 93.59 365 SER A CA 1
ATOM 2934 C C . SER A 1 365 ? 16.592 57.184 97.601 1.00 94.97 365 SER A C 1
ATOM 2935 O O . SER A 1 365 ? 16.555 56.803 98.768 1.00 95.20 365 SER A O 1
ATOM 2938 N N . ILE A 1 366 ? 17.299 58.237 97.205 1.00 97.06 366 ILE A N 1
ATOM 2939 C CA . ILE A 1 366 ? 18.071 59.051 98.143 1.00 99.52 366 ILE A CA 1
ATOM 2940 C C . ILE A 1 366 ? 17.367 60.406 98.305 1.00 100.64 366 ILE A C 1
ATOM 2941 O O . ILE A 1 366 ? 17.507 61.076 99.337 1.00 100.47 366 ILE A O 1
ATOM 2946 N N . ASP A 1 367 ? 16.617 60.795 97.272 1.00 101.66 367 ASP A N 1
ATOM 2947 C CA . ASP A 1 367 ? 15.853 62.042 97.276 1.00 102.14 367 ASP A CA 1
ATOM 2948 C C . ASP A 1 367 ? 14.493 61.782 97.931 1.00 102.40 367 ASP A C 1
ATOM 2949 O O . ASP A 1 367 ? 13.559 62.578 97.791 1.00 102.19 367 ASP A O 1
ATOM 2954 N N . GLU A 1 368 ? 14.393 60.655 98.633 1.00 101.93 368 GLU A N 1
ATOM 2955 C CA . GLU A 1 368 ? 13.170 60.269 99.327 1.00 101.27 368 GLU A CA 1
ATOM 2956 C C . GLU A 1 368 ? 13.347 58.907 99.988 1.00 101.65 368 GLU A C 1
ATOM 2957 O O . GLU A 1 368 ? 12.395 58.128 100.093 1.00 101.85 368 GLU A O 1
ATOM 2963 N N . SER A 1 369 ? 14.574 58.640 100.431 1.00 101.84 369 SER A N 1
ATOM 2964 C CA . SER A 1 369 ? 14.942 57.385 101.090 1.00 102.50 369 SER A CA 1
ATOM 2965 C C . SER A 1 369 ? 13.986 56.230 100.791 1.00 102.85 369 SER A C 1
ATOM 2966 O O . SER A 1 369 ? 13.029 55.991 101.529 1.00 102.85 369 SER A O 1
ATOM 2969 N N . TYR A 1 373 ? 9.497 49.984 96.233 1.00 106.05 373 TYR A N 1
ATOM 2970 C CA . TYR A 1 373 ? 10.181 50.181 94.961 1.00 106.36 373 TYR A CA 1
ATOM 2971 C C . TYR A 1 373 ? 11.590 49.594 95.019 1.00 105.29 373 TYR A C 1
ATOM 2972 O O . TYR A 1 373 ? 12.459 49.959 94.227 1.00 104.74 373 TYR A O 1
ATOM 2981 N N . ASP A 1 374 ? 11.804 48.676 95.956 1.00 104.14 374 ASP A N 1
ATOM 2982 C CA . ASP A 1 374 ? 13.110 48.048 96.134 1.00 102.77 374 ASP A CA 1
ATOM 2983 C C . ASP A 1 374 ? 13.386 46.910 95.144 1.00 101.48 374 ASP A C 1
ATOM 2984 O O . ASP A 1 374 ? 14.539 46.527 94.937 1.00 101.29 374 ASP A O 1
ATOM 2989 N N . GLN A 1 375 ? 12.333 46.369 94.539 1.00 100.05 375 GLN A N 1
ATOM 2990 C CA . GLN A 1 375 ? 12.481 45.275 93.582 1.00 97.96 375 GLN A CA 1
ATOM 2991 C C . GLN A 1 375 ? 12.455 45.758 92.140 1.00 96.18 375 GLN A C 1
ATOM 2992 O O . GLN A 1 375 ? 12.979 45.090 91.246 1.00 96.10 375 GLN A O 1
ATOM 2998 N N . GLU A 1 376 ? 11.836 46.912 91.912 1.00 93.70 376 GLU A N 1
ATOM 2999 C CA . GLU A 1 376 ? 11.767 47.479 90.573 1.00 91.26 376 GLU A CA 1
ATOM 3000 C C . GLU A 1 376 ? 13.177 47.563 90.004 1.00 89.51 376 GLU A C 1
ATOM 3001 O O . GLU A 1 376 ? 13.400 47.384 88.803 1.00 88.99 376 GLU A O 1
ATOM 3007 N N . ILE A 1 377 ? 14.122 47.847 90.892 1.00 86.16 377 ILE A N 1
ATOM 3008 C CA . ILE A 1 377 ? 15.527 47.943 90.542 1.00 83.13 377 ILE A CA 1
ATOM 3009 C C . ILE A 1 377 ? 16.038 46.558 90.136 1.00 82.24 377 ILE A C 1
ATOM 3010 O O . ILE A 1 377 ? 16.725 46.405 89.124 1.00 81.32 377 ILE A O 1
ATOM 3015 N N . HIS A 1 378 ? 15.685 45.561 90.944 1.00 80.94 378 HIS A N 1
ATOM 3016 C CA . HIS A 1 378 ? 16.063 44.168 90.722 1.00 78.72 378 HIS A CA 1
ATOM 3017 C C . HIS A 1 378 ? 15.771 43.710 89.287 1.00 77.44 378 HIS A C 1
ATOM 3018 O O . HIS A 1 378 ? 16.659 43.207 88.597 1.00 77.90 378 HIS A O 1
ATOM 3025 N N . ASP A 1 379 ? 14.531 43.886 88.841 1.00 75.23 379 ASP A N 1
ATOM 3026 C CA . ASP A 1 379 ? 14.143 43.474 87.495 1.00 73.13 379 ASP A CA 1
ATOM 3027 C C . ASP A 1 379 ? 14.950 44.243 86.448 1.00 70.45 379 ASP A C 1
ATOM 3028 O O . ASP A 1 379 ? 15.168 43.776 85.326 1.00 69.12 379 ASP A O 1
ATOM 3033 N N . LEU A 1 380 ? 15.406 45.426 86.838 1.00 67.88 380 LEU A N 1
ATOM 3034 C CA . LEU A 1 380 ? 16.182 46.283 85.958 1.00 63.12 380 LEU A CA 1
ATOM 3035 C C . LEU A 1 380 ? 17.610 45.764 85.882 1.00 60.10 380 LEU A C 1
ATOM 3036 O O . LEU A 1 380 ? 18.222 45.761 84.817 1.00 59.04 380 LEU A O 1
ATOM 3041 N N . GLN A 1 381 ? 18.135 45.327 87.022 1.00 57.56 381 GLN A N 1
ATOM 3042 C CA . GLN A 1 381 ? 19.483 44.779 87.083 1.00 56.06 381 GLN A CA 1
ATOM 3043 C C . GLN A 1 381 ? 19.495 43.561 86.172 1.00 54.86 381 GLN A C 1
ATOM 3044 O O . GLN A 1 381 ? 20.413 43.370 85.367 1.00 53.55 381 GLN A O 1
ATOM 3050 N N . LEU A 1 382 ? 18.448 42.753 86.315 1.00 54.13 382 LEU A N 1
ATOM 3051 C CA . LEU A 1 382 ? 18.254 41.529 85.543 1.00 53.87 382 LEU A CA 1
ATOM 3052 C C . LEU A 1 382 ? 18.366 41.789 84.040 1.00 52.40 382 LEU A C 1
ATOM 3053 O O . LEU A 1 382 ? 19.086 41.080 83.330 1.00 50.78 382 LEU A O 1
ATOM 3058 N N . GLN A 1 383 ? 17.652 42.802 83.559 1.00 51.29 383 GLN A N 1
ATOM 3059 C CA . GLN A 1 383 ? 17.698 43.147 82.144 1.00 51.46 383 GLN A CA 1
ATOM 3060 C C . GLN A 1 383 ? 19.124 43.548 81.758 1.00 50.81 383 GLN A C 1
ATOM 3061 O O . GLN A 1 383 ? 19.618 43.163 80.693 1.00 50.69 383 GLN A O 1
ATOM 3067 N N . ILE A 1 384 ? 19.788 44.309 82.628 1.00 48.84 384 ILE A N 1
ATOM 3068 C CA . ILE A 1 384 ? 21.150 44.752 82.349 1.00 47.13 384 ILE A CA 1
ATOM 3069 C C . ILE A 1 384 ? 22.007 43.525 82.103 1.00 45.75 384 ILE A C 1
ATOM 3070 O O . ILE A 1 384 ? 22.677 43.408 81.076 1.00 45.08 384 ILE A O 1
ATOM 3075 N N . SER A 1 385 ? 21.974 42.603 83.056 1.00 44.93 385 SER A N 1
ATOM 3076 C CA . SER A 1 385 ? 22.749 41.378 82.957 1.00 43.98 385 SER A CA 1
ATOM 3077 C C . SER A 1 385 ? 22.508 40.614 81.663 1.00 43.90 385 SER A C 1
ATOM 3078 O O . SER A 1 385 ? 23.445 40.083 81.067 1.00 43.85 385 SER A O 1
ATOM 3081 N N . THR A 1 386 ? 21.254 40.576 81.227 1.00 42.37 386 THR A N 1
ATOM 3082 C CA . THR A 1 386 ? 20.891 39.841 80.033 1.00 42.42 386 THR A CA 1
ATOM 3083 C C . THR A 1 386 ? 21.453 40.465 78.771 1.00 44.83 386 THR A C 1
ATOM 3084 O O . THR A 1 386 ? 21.956 39.749 77.895 1.00 45.33 386 THR A O 1
ATOM 3088 N N . VAL A 1 387 ? 21.365 41.790 78.659 1.00 45.98 387 VAL A N 1
ATOM 3089 C CA . VAL A 1 387 ? 21.880 42.467 77.471 1.00 46.31 387 VAL A CA 1
ATOM 3090 C C . VAL A 1 387 ? 23.409 42.426 77.461 1.00 46.29 387 VAL A C 1
ATOM 3091 O O . VAL A 1 387 ? 24.036 42.408 76.402 1.00 47.07 387 VAL A O 1
ATOM 3095 N N . ASP A 1 388 ? 24.014 42.403 78.641 1.00 47.25 388 ASP A N 1
ATOM 3096 C CA . ASP A 1 388 ? 25.466 42.322 78.718 1.00 47.99 388 ASP A CA 1
ATOM 3097 C C . ASP A 1 388 ? 25.926 40.979 78.192 1.00 47.62 388 ASP A C 1
ATOM 3098 O O . ASP A 1 388 ? 26.871 40.904 77.402 1.00 49.01 388 ASP A O 1
ATOM 3103 N N . LEU A 1 389 ? 25.254 39.917 78.633 1.00 47.08 389 LEU A N 1
ATOM 3104 C CA . LEU A 1 389 ? 25.590 38.562 78.199 1.00 45.71 389 LEU A CA 1
ATOM 3105 C C . LEU A 1 389 ? 25.515 38.508 76.681 1.00 44.85 389 LEU A C 1
ATOM 3106 O O . LEU A 1 389 ? 26.416 37.979 76.020 1.00 44.86 389 LEU A O 1
ATOM 3111 N N . GLN A 1 390 ? 24.438 39.076 76.140 1.00 44.11 390 GLN A N 1
ATOM 3112 C CA . GLN A 1 390 ? 24.230 39.147 74.693 1.00 44.49 390 GLN A CA 1
ATOM 3113 C C . GLN A 1 390 ? 25.364 39.884 73.984 1.00 44.97 390 GLN A C 1
ATOM 3114 O O . GLN A 1 390 ? 25.731 39.538 72.866 1.00 44.59 390 GLN A O 1
ATOM 3120 N N . ILE A 1 391 ? 25.891 40.919 74.635 1.00 46.28 391 ILE A N 1
ATOM 3121 C CA . ILE A 1 391 ? 26.954 41.725 74.060 1.00 46.44 391 ILE A CA 1
ATOM 3122 C C . ILE A 1 391 ? 28.273 40.976 73.971 1.00 46.72 391 ILE A C 1
ATOM 3123 O O . ILE A 1 391 ? 28.939 41.015 72.926 1.00 46.12 391 ILE A O 1
ATOM 3128 N N . SER A 1 392 ? 28.656 40.300 75.052 1.00 46.39 392 SER A N 1
ATOM 3129 C CA . SER A 1 392 ? 29.920 39.578 75.044 1.00 47.07 392 SER A CA 1
ATOM 3130 C C . SER A 1 392 ? 29.849 38.365 74.141 1.00 48.52 392 SER A C 1
ATOM 3131 O O . SER A 1 392 ? 30.857 37.956 73.565 1.00 49.36 392 SER A O 1
ATOM 3134 N N . ARG A 1 393 ? 28.660 37.789 73.994 1.00 51.87 393 ARG A N 1
ATOM 3135 C CA . ARG A 1 393 ? 28.536 36.637 73.108 1.00 53.22 393 ARG A CA 1
ATOM 3136 C C . ARG A 1 393 ? 28.579 37.160 71.681 1.00 51.45 393 ARG A C 1
ATOM 3137 O O . ARG A 1 393 ? 29.089 36.489 70.787 1.00 53.75 393 ARG A O 1
ATOM 3145 N N . LEU A 1 394 ? 28.060 38.364 71.470 1.00 49.34 394 LEU A N 1
ATOM 3146 C CA . LEU A 1 394 ? 28.098 38.966 70.139 1.00 50.01 394 LEU A CA 1
ATOM 3147 C C . LEU A 1 394 ? 29.544 39.247 69.712 1.00 50.34 394 LEU A C 1
ATOM 3148 O O . LEU A 1 394 ? 29.919 38.977 68.573 1.00 48.51 394 LEU A O 1
ATOM 3153 N N . LEU A 1 395 ? 30.337 39.800 70.632 1.00 51.27 395 LEU A N 1
ATOM 3154 C CA . LEU A 1 395 ? 31.742 40.098 70.364 1.00 52.14 395 LEU A CA 1
ATOM 3155 C C . LEU A 1 395 ? 32.474 38.792 70.065 1.00 54.00 395 LEU A C 1
ATOM 3156 O O . LEU A 1 395 ? 33.373 38.742 69.223 1.00 51.73 395 LEU A O 1
ATOM 3161 N N . GLN A 1 396 ? 32.090 37.736 70.775 1.00 56.81 396 GLN A N 1
ATOM 3162 C CA . GLN A 1 396 ? 32.707 36.438 70.567 1.00 59.68 396 GLN A CA 1
ATOM 3163 C C . GLN A 1 396 ? 32.329 35.978 69.169 1.00 59.74 396 GLN A C 1
ATOM 3164 O O . GLN A 1 396 ? 33.182 35.547 68.400 1.00 58.80 396 GLN A O 1
ATOM 3170 N N . GLU A 1 397 ? 31.045 36.094 68.839 1.00 61.38 397 GLU A N 1
ATOM 3171 C CA . GLU A 1 397 ? 30.555 35.687 67.522 1.00 63.32 397 GLU A CA 1
ATOM 3172 C C . GLU A 1 397 ? 31.422 36.364 66.463 1.00 64.33 397 GLU A C 1
ATOM 3173 O O . GLU A 1 397 ? 31.837 35.737 65.487 1.00 66.05 397 GLU A O 1
ATOM 3179 N N . GLN A 1 398 ? 31.720 37.641 66.690 1.00 63.92 398 GLN A N 1
ATOM 3180 C CA . GLN A 1 398 ? 32.519 38.437 65.771 1.00 63.74 398 GLN A CA 1
ATOM 3181 C C . GLN A 1 398 ? 33.967 37.946 65.588 1.00 63.93 398 GLN A C 1
ATOM 3182 O O . GLN A 1 398 ? 34.569 38.173 64.540 1.00 64.57 398 GLN A O 1
ATOM 3188 N N . ASN A 1 399 ? 34.517 37.267 66.594 1.00 63.58 399 ASN A N 1
ATOM 3189 C CA . ASN A 1 399 ? 35.898 36.779 66.538 1.00 62.57 399 ASN A CA 1
ATOM 3190 C C . ASN A 1 399 ? 36.174 35.730 65.476 1.00 61.74 399 ASN A C 1
ATOM 3191 O O . ASN A 1 399 ? 37.329 35.483 65.137 1.00 62.33 399 ASN A O 1
ATOM 3196 N N . SER A 1 400 ? 35.130 35.102 64.955 1.00 60.04 400 SER A N 1
ATOM 3197 C CA . SER A 1 400 ? 35.321 34.051 63.969 1.00 58.66 400 SER A CA 1
ATOM 3198 C C . SER A 1 400 ? 35.569 34.577 62.568 1.00 58.14 400 SER A C 1
ATOM 3199 O O . SER A 1 400 ? 35.934 33.815 61.665 1.00 58.44 400 SER A O 1
ATOM 3202 N N . PHE A 1 401 ? 35.379 35.878 62.387 1.00 56.37 401 PHE A N 1
ATOM 3203 C CA . PHE A 1 401 ? 35.579 36.499 61.088 1.00 54.54 401 PHE A CA 1
ATOM 3204 C C . PHE A 1 401 ? 36.993 36.991 60.923 1.00 52.84 401 PHE A C 1
ATOM 3205 O O . PHE A 1 401 ? 37.335 37.599 59.906 1.00 52.10 401 PHE A O 1
ATOM 3213 N N . TYR A 1 402 ? 37.827 36.733 61.915 1.00 51.34 402 TYR A N 1
ATOM 3214 C CA . TYR A 1 402 ? 39.195 37.213 61.843 1.00 52.80 402 TYR A CA 1
ATOM 3215 C C . TYR A 1 402 ? 40.169 36.110 62.156 1.00 53.87 402 TYR A C 1
ATOM 3216 O O . TYR A 1 402 ? 39.751 35.021 62.525 1.00 55.27 402 TYR A O 1
ATOM 3225 N N . ASN A 1 403 ? 41.465 36.381 62.012 1.00 55.82 403 ASN A N 1
ATOM 3226 C CA . ASN A 1 403 ? 42.456 35.356 62.306 1.00 56.69 403 ASN A CA 1
ATOM 3227 C C . ASN A 1 403 ? 42.012 34.656 63.574 1.00 56.48 403 ASN A C 1
ATOM 3228 O O . ASN A 1 403 ? 41.848 35.293 64.610 1.00 57.09 403 ASN A O 1
ATOM 3233 N N . PRO A 1 404 ? 41.796 33.334 63.495 1.00 56.81 404 PRO A N 1
ATOM 3234 C CA . PRO A 1 404 ? 41.357 32.477 64.598 1.00 55.54 404 PRO A CA 1
ATOM 3235 C C . PRO A 1 404 ? 42.317 32.419 65.766 1.00 54.34 404 PRO A C 1
ATOM 3236 O O . PRO A 1 404 ? 41.908 32.182 66.891 1.00 54.51 404 PRO A O 1
ATOM 3240 N N . LYS A 1 405 ? 43.597 32.644 65.512 1.00 53.81 405 LYS A N 1
ATOM 3241 C CA . LYS A 1 405 ? 44.571 32.583 66.593 1.00 52.30 405 LYS A CA 1
ATOM 3242 C C . LYS A 1 405 ? 44.920 33.921 67.255 1.00 52.69 405 LYS A C 1
ATOM 3243 O O . LYS A 1 405 ? 45.209 33.957 68.448 1.00 51.81 405 LYS A O 1
ATOM 3249 N N . TRP A 1 406 ? 44.897 35.017 66.495 1.00 53.06 406 TRP A N 1
ATOM 3250 C CA . TRP A 1 406 ? 45.273 36.311 67.052 1.00 53.26 406 TRP A CA 1
ATOM 3251 C C . TRP A 1 406 ? 44.295 37.467 66.872 1.00 53.88 406 TRP A C 1
ATOM 3252 O O . TRP A 1 406 ? 44.580 38.589 67.293 1.00 53.07 406 TRP A O 1
ATOM 3263 N N . GLU A 1 407 ? 43.150 37.200 66.259 1.00 55.66 407 GLU A N 1
ATOM 3264 C CA . GLU A 1 407 ? 42.138 38.232 66.029 1.00 57.40 407 GLU A CA 1
ATOM 3265 C C . GLU A 1 407 ? 42.621 39.340 65.085 1.00 56.97 407 GLU A C 1
ATOM 3266 O O . GLU A 1 407 ? 43.554 39.123 64.297 1.00 55.85 407 GLU A O 1
ATOM 3272 N N . ARG A 1 408 ? 41.993 40.517 65.153 1.00 56.17 408 ARG A N 1
ATOM 3273 C CA . ARG A 1 408 ? 42.357 41.613 64.252 1.00 54.14 408 ARG A CA 1
ATOM 3274 C C . ARG A 1 408 ? 43.734 42.221 64.523 1.00 52.79 408 ARG A C 1
ATOM 3275 O O . ARG A 1 408 ? 44.291 42.103 65.612 1.00 53.30 408 ARG A O 1
ATOM 3283 N N . VAL A 1 409 ? 44.271 42.873 63.504 1.00 51.46 409 VAL A N 1
ATOM 3284 C CA . VAL A 1 409 ? 45.565 43.530 63.560 1.00 51.27 409 VAL A CA 1
ATOM 3285 C C . VAL A 1 409 ? 45.517 44.882 64.274 1.00 51.31 409 VAL A C 1
ATOM 3286 O O . VAL A 1 409 ? 46.430 45.232 65.017 1.00 50.59 409 VAL A O 1
ATOM 3290 N N . PHE A 1 410 ? 44.444 45.632 64.037 1.00 51.61 410 PHE A N 1
ATOM 3291 C CA . PHE A 1 410 ? 44.271 46.960 64.607 1.00 51.77 410 PHE A CA 1
ATOM 3292 C C . PHE A 1 410 ? 43.578 46.982 65.971 1.00 52.58 410 PHE A C 1
ATOM 3293 O O . PHE A 1 410 ? 43.499 48.028 66.617 1.00 50.42 410 PHE A O 1
ATOM 3301 N N . ARG A 1 411 ? 43.079 45.835 66.415 1.00 53.99 411 ARG A N 1
ATOM 3302 C CA . ARG A 1 411 ? 42.397 45.769 67.702 1.00 56.34 411 ARG A CA 1
ATOM 3303 C C . ARG A 1 411 ? 43.015 44.759 68.654 1.00 56.74 411 ARG A C 1
ATOM 3304 O O . ARG A 1 411 ? 43.279 43.623 68.277 1.00 57.41 411 ARG A O 1
ATOM 3312 N N . ALA A 1 412 ? 43.251 45.180 69.891 1.00 57.61 412 ALA A N 1
ATOM 3313 C CA . ALA A 1 412 ? 43.813 44.305 70.915 1.00 58.20 412 ALA A CA 1
ATOM 3314 C C . ALA A 1 412 ? 42.671 44.176 71.888 1.00 59.70 412 ALA A C 1
ATOM 3315 O O . ALA A 1 412 ? 42.492 45.018 72.768 1.00 60.57 412 ALA A O 1
ATOM 3317 N N . GLY A 1 413 ? 41.890 43.119 71.730 1.00 60.42 413 GLY A N 1
ATOM 3318 C CA . GLY A 1 413 ? 40.739 42.969 72.588 1.00 60.68 413 GLY A CA 1
ATOM 3319 C C . GLY A 1 413 ? 39.785 44.029 72.084 1.00 60.29 413 GLY A C 1
ATOM 3320 O O . GLY A 1 413 ? 39.609 44.174 70.877 1.00 60.47 413 GLY A O 1
ATOM 3321 N N . ALA A 1 414 ? 39.184 44.792 72.986 1.00 61.03 414 ALA A N 1
ATOM 3322 C CA . ALA A 1 414 ? 38.251 45.830 72.567 1.00 61.03 414 ALA A CA 1
ATOM 3323 C C . ALA A 1 414 ? 38.982 47.102 72.166 1.00 60.84 414 ALA A C 1
ATOM 3324 O O . ALA A 1 414 ? 38.483 47.877 71.353 1.00 60.14 414 ALA A O 1
ATOM 3326 N N . GLU A 1 415 ? 40.168 47.308 72.735 1.00 60.44 415 GLU A N 1
ATOM 3327 C CA . GLU A 1 415 ? 40.959 48.510 72.462 1.00 59.77 415 GLU A CA 1
ATOM 3328 C C . GLU A 1 415 ? 41.708 48.401 71.147 1.00 59.19 415 GLU A C 1
ATOM 3329 O O . GLU A 1 415 ? 41.743 47.344 70.521 1.00 59.97 415 GLU A O 1
ATOM 3335 N N . GLU A 1 416 ? 42.302 49.503 70.712 1.00 57.97 416 GLU A N 1
ATOM 3336 C CA . GLU A 1 416 ? 43.103 49.443 69.508 1.00 56.57 416 GLU A CA 1
ATOM 3337 C C . GLU A 1 416 ? 44.411 48.795 69.946 1.00 53.27 416 GLU A C 1
ATOM 3338 O O . GLU A 1 416 ? 44.809 48.898 71.106 1.00 54.11 416 GLU A O 1
ATOM 3344 N N . SER A 1 417 ? 45.077 48.116 69.028 1.00 49.35 417 SER A N 1
ATOM 3345 C CA . SER A 1 417 ? 46.331 47.459 69.343 1.00 46.50 417 SER A CA 1
ATOM 3346 C C . SER A 1 417 ? 47.512 48.436 69.332 1.00 45.86 417 SER A C 1
ATOM 3347 O O . SER A 1 417 ? 47.381 49.608 68.960 1.00 44.28 417 SER A O 1
ATOM 3350 N N . TYR A 1 418 ? 48.673 47.951 69.749 1.00 44.31 418 TYR A N 1
ATOM 3351 C CA . TYR A 1 418 ? 49.860 48.788 69.756 1.00 44.16 418 TYR A CA 1
ATOM 3352 C C . TYR A 1 418 ? 50.149 49.193 68.305 1.00 45.36 418 TYR A C 1
ATOM 3353 O O . TYR A 1 418 ? 50.552 50.331 68.028 1.00 47.24 418 TYR A O 1
ATOM 3362 N N . PHE A 1 419 ? 49.937 48.260 67.377 1.00 43.51 419 PHE A N 1
ATOM 3363 C CA . PHE A 1 419 ? 50.176 48.541 65.972 1.00 41.11 419 PHE A CA 1
ATOM 3364 C C . PHE A 1 419 ? 49.273 49.662 65.480 1.00 39.08 419 PHE A C 1
ATOM 3365 O O . PHE A 1 419 ? 49.695 50.517 64.709 1.00 37.61 419 PHE A O 1
ATOM 3373 N N . ALA A 1 420 ? 48.019 49.638 65.909 1.00 38.79 420 ALA A N 1
ATOM 3374 C CA . ALA A 1 420 ? 47.054 50.663 65.510 1.00 38.96 420 ALA A CA 1
ATOM 3375 C C . ALA A 1 420 ? 47.544 52.033 65.967 1.00 39.75 420 ALA A C 1
ATOM 3376 O O . ALA A 1 420 ? 47.389 53.031 65.263 1.00 37.46 420 ALA A O 1
ATOM 3378 N N . TYR A 1 421 ? 48.125 52.059 67.167 1.00 41.09 421 TYR A N 1
ATOM 3379 C CA . TYR A 1 421 ? 48.649 53.283 67.755 1.00 41.45 421 TYR A CA 1
ATOM 3380 C C . TYR A 1 421 ? 49.790 53.794 66.889 1.00 41.48 421 TYR A C 1
ATOM 3381 O O . TYR A 1 421 ? 49.856 54.981 66.548 1.00 41.37 421 TYR A O 1
ATOM 3390 N N . GLN A 1 422 ? 50.683 52.884 66.532 1.00 40.25 422 GLN A N 1
ATOM 3391 C CA . GLN A 1 422 ? 51.820 53.236 65.716 1.00 40.55 422 GLN A CA 1
ATOM 3392 C C . GLN A 1 422 ? 51.388 53.845 64.394 1.00 41.36 422 GLN A C 1
ATOM 3393 O O . GLN A 1 422 ? 51.962 54.832 63.938 1.00 42.46 422 GLN A O 1
ATOM 3399 N N . VAL A 1 423 ? 50.376 53.258 63.770 1.00 42.63 423 VAL A N 1
ATOM 3400 C CA . VAL A 1 423 ? 49.897 53.774 62.499 1.00 42.34 423 VAL A CA 1
ATOM 3401 C C . VAL A 1 423 ? 49.348 55.177 62.708 1.00 43.55 423 VAL A C 1
ATOM 3402 O O . VAL A 1 423 ? 49.679 56.107 61.972 1.00 44.35 423 VAL A O 1
ATOM 3406 N N . ASP A 1 424 ? 48.514 55.319 63.728 1.00 44.22 424 ASP A N 1
ATOM 3407 C CA . ASP A 1 424 ? 47.907 56.595 64.050 1.00 45.13 424 ASP A CA 1
ATOM 3408 C C . ASP A 1 424 ? 48.970 57.668 64.269 1.00 45.08 424 ASP A C 1
ATOM 3409 O O . ASP A 1 424 ? 48.893 58.763 63.734 1.00 45.89 424 ASP A O 1
ATOM 3414 N N . ARG A 1 425 ? 49.965 57.348 65.075 1.00 45.44 425 ARG A N 1
ATOM 3415 C CA . ARG A 1 425 ? 51.024 58.295 65.357 1.00 46.28 425 ARG A CA 1
ATOM 3416 C C . ARG A 1 425 ? 51.984 58.535 64.178 1.00 44.96 425 ARG A C 1
ATOM 3417 O O . ARG A 1 425 ? 52.329 59.671 63.883 1.00 46.25 425 ARG A O 1
ATOM 3425 N N . PHE A 1 426 ? 52.414 57.476 63.507 1.00 42.50 426 PHE A N 1
ATOM 3426 C CA . PHE A 1 426 ? 53.359 57.628 62.419 1.00 42.90 426 PHE A CA 1
ATOM 3427 C C . PHE A 1 426 ? 52.795 58.087 61.084 1.00 43.78 426 PHE A C 1
ATOM 3428 O O . PHE A 1 426 ? 53.435 58.872 60.377 1.00 44.93 426 PHE A O 1
ATOM 3436 N N . ALA A 1 427 ? 51.606 57.621 60.729 1.00 42.79 427 ALA A N 1
ATOM 3437 C CA . ALA A 1 427 ? 51.057 57.983 59.427 1.00 44.16 427 ALA A CA 1
ATOM 3438 C C . ALA A 1 427 ? 49.964 59.059 59.387 1.00 43.99 427 ALA A C 1
ATOM 3439 O O . ALA A 1 427 ? 49.011 59.018 60.172 1.00 43.98 427 ALA A O 1
ATOM 3441 N N . CYS A 1 428 ? 50.106 60.019 58.469 1.00 41.99 428 CYS A N 1
ATOM 3442 C CA . CYS A 1 428 ? 49.098 61.067 58.320 1.00 40.96 428 CYS A CA 1
ATOM 3443 C C . CYS A 1 428 ? 47.970 60.480 57.472 1.00 41.01 428 CYS A C 1
ATOM 3444 O O . CYS A 1 428 ? 46.793 60.822 57.635 1.00 38.45 428 CYS A O 1
ATOM 3447 N N . ILE A 1 429 ? 48.350 59.593 56.560 1.00 41.50 429 ILE A N 1
ATOM 3448 C CA . ILE A 1 429 ? 47.392 58.874 55.724 1.00 43.24 429 ILE A CA 1
ATOM 3449 C C . ILE A 1 429 ? 47.953 57.486 55.511 1.00 43.92 429 ILE A C 1
ATOM 3450 O O . ILE A 1 429 ? 49.179 57.302 55.472 1.00 45.10 429 ILE A O 1
ATOM 3455 N N . TYR A 1 430 ? 47.067 56.506 55.397 1.00 43.36 430 TYR A N 1
ATOM 3456 C CA . TYR A 1 430 ? 47.496 55.139 55.155 1.00 44.76 430 TYR A CA 1
ATOM 3457 C C . TYR A 1 430 ? 46.533 54.455 54.197 1.00 46.01 430 TYR A C 1
ATOM 3458 O O . TYR A 1 430 ? 45.346 54.803 54.123 1.00 45.79 430 TYR A O 1
ATOM 3467 N N . MET A 1 431 ? 47.055 53.489 53.451 1.00 46.85 431 MET A N 1
ATOM 3468 C CA . MET A 1 431 ? 46.256 52.767 52.467 1.00 46.49 431 MET A CA 1
ATOM 3469 C C . MET A 1 431 ? 46.717 51.338 52.355 1.00 45.38 431 MET A C 1
ATOM 3470 O O . MET A 1 431 ? 47.727 50.971 52.935 1.00 46.43 431 MET A O 1
ATOM 3475 N N . GLU A 1 432 ? 45.974 50.523 51.614 1.00 45.28 432 GLU A N 1
ATOM 3476 C CA . GLU A 1 432 ? 46.357 49.129 51.447 1.00 44.19 432 GLU A CA 1
ATOM 3477 C C . GLU A 1 432 ? 47.590 49.013 50.541 1.00 43.72 432 GLU A C 1
ATOM 3478 O O . GLU A 1 432 ? 48.528 48.253 50.821 1.00 43.22 432 GLU A O 1
ATOM 3484 N N . LYS A 1 433 ? 47.591 49.766 49.448 1.00 42.42 433 LYS A N 1
ATOM 3485 C CA . LYS A 1 433 ? 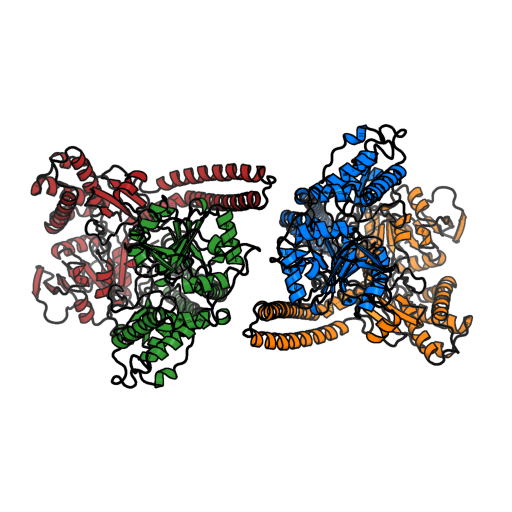48.731 49.756 48.544 1.00 41.58 433 LYS A CA 1
ATOM 3486 C C . LYS A 1 433 ? 48.936 51.150 47.974 1.00 39.75 433 LYS A C 1
ATOM 3487 O O . LYS A 1 433 ? 48.024 51.976 47.988 1.00 40.41 433 LYS A O 1
ATOM 3493 N N . LEU A 1 434 ? 50.133 51.406 47.471 1.00 37.29 434 LEU A N 1
ATOM 3494 C CA . LEU A 1 434 ? 50.475 52.712 46.926 1.00 37.89 434 LEU A CA 1
ATOM 3495 C C . LEU A 1 434 ? 49.570 53.276 45.824 1.00 39.07 434 LEU A C 1
ATOM 3496 O O . LEU A 1 434 ? 49.288 54.485 45.796 1.00 38.10 434 LEU A O 1
ATOM 3501 N N . SER A 1 435 ? 49.117 52.425 44.907 1.00 39.95 435 SER A N 1
ATOM 3502 C CA . SER A 1 435 ? 48.269 52.916 43.827 1.00 39.46 435 SER A CA 1
ATOM 3503 C C . SER A 1 435 ? 46.975 53.517 44.368 1.00 38.43 435 SER A C 1
ATOM 3504 O O . SER A 1 435 ? 46.335 54.316 43.704 1.00 39.87 435 SER A O 1
ATOM 3507 N N . ASP A 1 436 ? 46.590 53.149 45.578 1.00 39.44 436 ASP A N 1
ATOM 3508 C CA . ASP A 1 436 ? 45.364 53.700 46.159 1.00 41.08 436 ASP A CA 1
ATOM 3509 C C . ASP A 1 436 ? 45.495 55.220 46.329 1.00 40.73 436 ASP A C 1
ATOM 3510 O O . ASP A 1 436 ? 44.537 55.972 46.141 1.00 39.02 436 ASP A O 1
ATOM 3515 N N . LEU A 1 437 ? 46.695 55.666 46.682 1.00 41.43 437 LEU A N 1
ATOM 3516 C CA . LEU A 1 437 ? 46.958 57.081 46.871 1.00 40.38 437 LEU A CA 1
ATOM 3517 C C . LEU A 1 437 ? 47.133 57.710 45.495 1.00 41.52 437 LEU A C 1
ATOM 3518 O O . LEU A 1 437 ? 46.512 58.717 45.180 1.00 40.81 437 LEU A O 1
ATOM 3523 N N . LEU A 1 438 ? 47.950 57.082 44.660 1.00 44.14 438 LEU A N 1
ATOM 3524 C CA . LEU A 1 438 ? 48.212 57.592 43.326 1.00 46.31 438 LEU A CA 1
ATOM 3525 C C . LEU A 1 438 ? 46.975 57.679 42.430 1.00 47.79 438 LEU A C 1
ATOM 3526 O O . LEU A 1 438 ? 46.993 58.359 41.399 1.00 47.45 438 LEU A O 1
ATOM 3531 N N . GLU A 1 439 ? 45.901 57.005 42.827 1.00 49.03 439 GLU A N 1
ATOM 3532 C CA . GLU A 1 439 ? 44.663 57.017 42.058 1.00 49.88 439 GLU A CA 1
ATOM 3533 C C . GLU A 1 439 ? 43.964 58.360 42.256 1.00 48.38 439 GLU A C 1
ATOM 3534 O O . GLU A 1 439 ? 43.290 58.848 41.369 1.00 49.43 439 GLU A O 1
ATOM 3540 N N . HIS A 1 440 ? 44.131 58.961 43.425 1.00 47.39 440 HIS A N 1
ATOM 3541 C CA . HIS A 1 440 ? 43.518 60.255 43.715 1.00 46.72 440 HIS A CA 1
ATOM 3542 C C . HIS A 1 440 ? 44.177 61.398 42.947 1.00 46.66 440 HIS A C 1
ATOM 3543 O O . HIS A 1 440 ? 45.315 61.289 42.488 1.00 45.17 440 HIS A O 1
ATOM 3550 N N . SER A 1 441 ? 43.462 62.510 42.852 1.00 46.64 441 SER A N 1
ATOM 3551 C CA . SER A 1 441 ? 43.969 63.679 42.159 1.00 46.70 441 SER A CA 1
ATOM 3552 C C . SER A 1 441 ? 45.193 64.231 42.866 1.00 48.52 441 SER A C 1
ATOM 3553 O O . SER A 1 441 ? 45.201 64.336 44.086 1.00 50.09 441 SER A O 1
ATOM 3556 N N . PRO A 1 442 ? 46.242 64.591 42.106 1.00 47.91 442 PRO A N 1
ATOM 3557 C CA . PRO A 1 442 ? 47.487 65.143 42.641 1.00 47.81 442 PRO A CA 1
ATOM 3558 C C . PRO A 1 442 ? 47.276 66.437 43.416 1.00 49.36 442 PRO A C 1
ATOM 3559 O O . PRO A 1 442 ? 48.185 66.922 44.078 1.00 48.94 442 PRO A O 1
ATOM 3563 N N . MET A 1 443 ? 46.083 67.014 43.316 1.00 52.12 443 MET A N 1
ATOM 3564 C CA . MET A 1 443 ? 45.796 68.244 44.046 1.00 54.66 443 MET A CA 1
ATOM 3565 C C . MET A 1 443 ? 44.685 68.041 45.061 1.00 55.12 443 MET A C 1
ATOM 3566 O O . MET A 1 443 ? 43.972 68.980 45.415 1.00 57.39 443 MET A O 1
ATOM 3571 N N . THR A 1 444 ? 44.549 66.808 45.535 1.00 54.20 444 THR A N 1
ATOM 3572 C CA . THR A 1 444 ? 43.530 66.467 46.524 1.00 53.93 444 THR A CA 1
ATOM 3573 C C . THR A 1 444 ? 43.923 66.950 47.923 1.00 53.98 444 THR A C 1
ATOM 3574 O O . THR A 1 444 ? 45.101 67.052 48.261 1.00 54.44 444 THR A O 1
ATOM 3578 N N . TYR A 1 445 ? 42.925 67.248 48.737 1.00 54.06 445 TYR A N 1
ATOM 3579 C CA . TYR A 1 445 ? 43.154 67.720 50.090 1.00 53.57 445 TYR A CA 1
ATOM 3580 C C . TYR A 1 445 ? 42.543 66.690 51.040 1.00 53.96 445 TYR A C 1
ATOM 3581 O O . TYR A 1 445 ? 41.321 66.550 51.116 1.00 54.04 445 TYR A O 1
ATOM 3590 N N . PHE A 1 446 ? 43.403 65.952 51.743 1.00 54.39 446 PHE A N 1
ATOM 3591 C CA . PHE A 1 446 ? 42.961 64.915 52.684 1.00 53.30 446 PHE A CA 1
ATOM 3592 C C . PHE A 1 446 ? 42.614 65.480 54.060 1.00 53.31 446 PHE A C 1
ATOM 3593 O O . PHE A 1 446 ? 43.429 66.147 54.687 1.00 54.04 446 PHE A O 1
ATOM 3601 N N . ARG A 1 447 ? 41.400 65.218 54.524 1.00 54.65 447 ARG A N 1
ATOM 3602 C CA . ARG A 1 447 ? 40.977 65.702 55.828 1.00 57.70 447 ARG A CA 1
ATOM 3603 C C . ARG A 1 447 ? 40.656 64.548 56.747 1.00 58.86 447 ARG A C 1
ATOM 3604 O O . ARG A 1 447 ? 40.044 63.570 56.338 1.00 57.84 447 ARG A O 1
ATOM 3612 N N . ALA A 1 448 ? 41.092 64.659 57.995 1.00 62.23 448 ALA A N 1
ATOM 3613 C CA . ALA A 1 448 ? 40.851 63.617 58.978 1.00 64.65 448 ALA A CA 1
ATOM 3614 C C . ALA A 1 448 ? 39.363 63.566 59.245 1.00 67.30 448 ALA A C 1
ATOM 3615 O O . ALA A 1 448 ? 38.694 64.595 59.258 1.00 67.26 448 ALA A O 1
ATOM 3617 N N . ASN A 1 449 ? 38.849 62.359 59.437 1.00 71.54 449 ASN A N 1
ATOM 3618 C CA . ASN A 1 449 ? 37.434 62.160 59.712 1.00 74.86 449 ASN A CA 1
ATOM 3619 C C . ASN A 1 449 ? 37.002 62.980 60.915 1.00 76.50 449 ASN A C 1
ATOM 3620 O O . ASN A 1 449 ? 37.669 63.011 61.949 1.00 76.28 449 ASN A O 1
ATOM 3625 N N . ARG A 1 450 ? 35.876 63.656 60.763 1.00 78.92 450 ARG A N 1
ATOM 3626 C CA . ARG A 1 450 ? 35.330 64.465 61.835 1.00 81.02 450 ARG A CA 1
ATOM 3627 C C . ARG A 1 450 ? 34.554 63.507 62.754 1.00 82.12 450 ARG A C 1
ATOM 3628 O O . ARG A 1 450 ? 33.475 63.825 63.254 1.00 81.59 450 ARG A O 1
ATOM 3636 N N . ARG A 1 451 ? 35.127 62.322 62.954 1.00 83.50 451 ARG A N 1
ATOM 3637 C CA . ARG A 1 451 ? 34.526 61.286 63.790 1.00 84.80 451 ARG A CA 1
ATOM 3638 C C . ARG A 1 451 ? 34.469 61.729 65.235 1.00 85.22 451 ARG A C 1
ATOM 3639 O O . ARG A 1 451 ? 33.534 61.387 65.950 1.00 84.56 451 ARG A O 1
ATOM 3647 N N . LEU A 1 452 ? 35.475 62.484 65.668 1.00 86.68 452 LEU A N 1
ATOM 3648 C CA . LEU A 1 452 ? 35.502 62.966 67.039 1.00 87.81 452 LEU A CA 1
ATOM 3649 C C . LEU A 1 452 ? 34.469 64.089 67.196 1.00 89.79 452 LEU A C 1
ATOM 3650 O O . LEU A 1 452 ? 33.989 64.351 68.301 1.00 89.66 452 LEU A O 1
ATOM 3655 N N . LEU A 1 453 ? 34.124 64.739 66.082 1.00 91.46 453 LEU A N 1
ATOM 3656 C CA . LEU A 1 453 ? 33.113 65.807 66.074 1.00 92.68 453 LEU A CA 1
ATOM 3657 C C . LEU A 1 453 ? 31.732 65.212 66.407 1.00 93.31 453 LEU A C 1
ATOM 3658 O O . LEU A 1 453 ? 31.090 65.605 67.385 1.00 92.53 453 LEU A O 1
ATOM 3663 N N . ALA A 1 454 ? 31.284 64.268 65.579 1.00 94.34 454 ALA A N 1
ATOM 3664 C CA . ALA A 1 454 ? 30.002 63.603 65.779 1.00 95.77 454 ALA A CA 1
ATOM 3665 C C . ALA A 1 454 ? 30.095 62.710 67.010 1.00 97.60 454 ALA A C 1
ATOM 3666 O O . ALA A 1 454 ? 29.080 62.253 67.536 1.00 97.78 454 ALA A O 1
ATOM 3668 N N . HIS A 1 455 ? 31.326 62.451 67.451 1.00 99.48 455 HIS A N 1
ATOM 3669 C CA . HIS A 1 455 ? 31.577 61.625 68.630 1.00 100.66 455 HIS A CA 1
ATOM 3670 C C . HIS A 1 455 ? 30.982 62.334 69.829 1.00 101.27 455 HIS A C 1
ATOM 3671 O O . HIS A 1 455 ? 30.391 61.700 70.702 1.00 102.44 455 HIS A O 1
ATOM 3678 N N . ASP A 1 456 ? 31.130 63.656 69.862 1.00 101.18 456 ASP A N 1
ATOM 3679 C CA . ASP A 1 456 ? 30.605 64.443 70.966 1.00 101.15 456 ASP A CA 1
ATOM 3680 C C . ASP A 1 456 ? 29.141 64.851 70.770 1.00 101.86 456 ASP A C 1
ATOM 3681 O O . ASP A 1 456 ? 28.751 65.981 71.058 1.00 101.60 456 ASP A O 1
ATOM 3686 N N . ILE A 1 457 ? 28.341 63.912 70.268 1.00 102.74 457 ILE A N 1
ATOM 3687 C CA . ILE A 1 457 ? 26.911 64.125 70.074 1.00 103.01 457 ILE A CA 1
ATOM 3688 C C . ILE A 1 457 ? 26.286 63.509 71.311 1.00 102.98 457 ILE A C 1
ATOM 3689 O O . ILE A 1 457 ? 25.081 63.602 71.531 1.00 103.05 457 ILE A O 1
ATOM 3694 N N . ASP A 1 458 ? 27.135 62.863 72.106 1.00 103.22 458 ASP A N 1
ATOM 3695 C CA . ASP A 1 458 ? 26.723 62.227 73.352 1.00 103.30 458 ASP A CA 1
ATOM 3696 C C . ASP A 1 458 ? 26.346 63.322 74.333 1.00 103.77 458 ASP A C 1
ATOM 3697 O O . ASP A 1 458 ? 25.842 63.062 75.427 1.00 103.55 458 ASP A O 1
ATOM 3702 N N . ILE A 1 459 ? 26.602 64.555 73.922 1.00 104.44 459 ILE A N 1
ATOM 3703 C CA . ILE A 1 459 ? 26.309 65.712 74.741 1.00 105.06 459 ILE A CA 1
ATOM 3704 C C . ILE A 1 459 ? 24.810 66.019 74.723 1.00 105.36 459 ILE A C 1
ATOM 3705 O O . ILE A 1 459 ? 24.259 66.485 75.721 1.00 105.27 459 ILE A O 1
ATOM 3710 N N . LEU A 1 463 ? 24.151 65.746 73.596 1.00 105.99 460 LEU A N 1
ATOM 3711 C CA . LEU A 1 463 ? 22.710 65.990 73.478 1.00 106.59 460 LEU A CA 1
ATOM 3712 C C . LEU A 1 463 ? 21.930 64.923 74.243 1.00 106.71 460 LEU A C 1
ATOM 3713 O O . LEU A 1 463 ? 20.761 65.121 74.584 1.00 106.56 460 LEU A O 1
ATOM 3718 N N . GLU A 1 464 ? 22.584 63.795 74.515 1.00 106.53 461 GLU A N 1
ATOM 3719 C CA . GLU A 1 464 ? 21.951 62.715 75.262 1.00 106.82 461 GLU A CA 1
ATOM 3720 C C . GLU A 1 464 ? 21.440 63.309 76.572 1.00 106.42 461 GLU A C 1
ATOM 3721 O O . GLU A 1 464 ? 20.535 62.763 77.204 1.00 106.79 461 GLU A O 1
ATOM 3727 N N . HIS A 1 465 ? 22.026 64.441 76.960 1.00 105.65 462 HIS A N 1
ATOM 3728 C CA . HIS A 1 465 ? 21.650 65.144 78.183 1.00 104.54 462 HIS A CA 1
ATOM 3729 C C . HIS A 1 465 ? 20.600 66.220 77.879 1.00 104.55 462 HIS A C 1
ATOM 3730 O O . HIS A 1 465 ? 19.436 66.044 78.299 1.00 104.79 462 HIS A O 1
ATOM 3737 N N . ASP B 1 2 ? 20.774 65.466 88.017 1.00 70.65 2 ASP B N 1
ATOM 3738 C CA . ASP B 1 2 ? 22.131 64.838 88.117 1.00 69.74 2 ASP B CA 1
ATOM 3739 C C . ASP B 1 2 ? 22.152 63.456 87.432 1.00 69.01 2 ASP B C 1
ATOM 3740 O O . ASP B 1 2 ? 21.682 62.455 87.985 1.00 68.88 2 ASP B O 1
ATOM 3745 N N . THR B 1 3 ? 22.702 63.423 86.221 1.00 67.16 3 THR B N 1
ATOM 3746 C CA . THR B 1 3 ? 22.824 62.201 85.428 1.00 65.51 3 THR B CA 1
ATOM 3747 C C . THR B 1 3 ? 23.783 61.147 86.011 1.00 63.32 3 THR B C 1
ATOM 3748 O O . THR B 1 3 ? 23.606 59.956 85.762 1.00 62.19 3 THR B O 1
ATOM 3752 N N . HIS B 1 4 ? 24.801 61.584 86.756 1.00 61.15 4 HIS B N 1
ATOM 3753 C CA . HIS B 1 4 ? 25.773 60.670 87.361 1.00 60.49 4 HIS B CA 1
ATOM 3754 C C . HIS B 1 4 ? 26.418 59.738 86.324 1.00 58.98 4 HIS B C 1
ATOM 3755 O O . HIS B 1 4 ? 26.516 58.532 86.533 1.00 58.16 4 HIS B O 1
ATOM 3762 N N . LYS B 1 5 ? 26.876 60.302 85.216 1.00 56.27 5 LYS B N 1
ATOM 3763 C CA . LYS B 1 5 ? 27.487 59.521 84.152 1.00 54.29 5 LYS B CA 1
ATOM 3764 C C . LYS B 1 5 ? 28.902 59.059 84.444 1.00 51.90 5 LYS B C 1
ATOM 3765 O O . LYS B 1 5 ? 29.703 59.788 85.017 1.00 51.72 5 LYS B O 1
ATOM 3771 N N . VAL B 1 6 ? 29.199 57.829 84.043 1.00 49.14 6 VAL B N 1
ATOM 3772 C CA . VAL B 1 6 ? 30.525 57.260 84.213 1.00 45.10 6 VAL B CA 1
ATOM 3773 C C . VAL B 1 6 ? 31.046 56.942 82.818 1.00 43.92 6 VAL B C 1
ATOM 3774 O O . VAL B 1 6 ? 30.435 56.193 82.075 1.00 44.12 6 VAL B O 1
ATOM 3778 N N . PHE B 1 7 ? 32.175 57.534 82.461 1.00 42.73 7 PHE B N 1
ATOM 3779 C CA . PHE B 1 7 ? 32.768 57.330 81.155 1.00 43.08 7 PHE B CA 1
ATOM 3780 C C . PHE B 1 7 ? 33.744 56.182 81.210 1.00 41.55 7 PHE B C 1
ATOM 3781 O O . PHE B 1 7 ? 34.534 56.086 82.143 1.00 41.14 7 PHE B O 1
ATOM 3789 N N . VAL B 1 8 ? 33.671 55.308 80.207 1.00 39.44 8 VAL B N 1
ATOM 3790 C CA . VAL B 1 8 ? 34.499 54.110 80.163 1.00 38.51 8 VAL B CA 1
ATOM 3791 C C . VAL B 1 8 ? 35.545 54.090 79.056 1.00 37.87 8 VAL B C 1
ATOM 3792 O O . VAL B 1 8 ? 35.221 54.240 77.882 1.00 36.44 8 VAL B O 1
ATOM 3796 N N . ASN B 1 9 ? 36.804 53.908 79.447 1.00 37.46 9 ASN B N 1
ATOM 3797 C CA . ASN B 1 9 ? 37.900 53.828 78.487 1.00 39.64 9 ASN B CA 1
ATOM 3798 C C . ASN B 1 9 ? 38.272 52.369 78.224 1.00 40.67 9 ASN B C 1
ATOM 3799 O O . ASN B 1 9 ? 38.699 52.013 77.133 1.00 41.38 9 ASN B O 1
ATOM 3804 N N . ARG B 1 10 ? 38.104 51.533 79.239 1.00 42.57 10 ARG B N 1
ATOM 3805 C CA . ARG B 1 10 ? 38.435 50.116 79.146 1.00 44.09 10 ARG B CA 1
ATOM 3806 C C . ARG B 1 10 ? 37.516 49.321 80.048 1.00 45.56 10 ARG B C 1
ATOM 3807 O O . ARG B 1 10 ? 37.078 49.810 81.087 1.00 44.48 10 ARG B O 1
ATOM 3815 N N . ILE B 1 11 ? 37.252 48.083 79.650 1.00 46.23 11 ILE B N 1
ATOM 3816 C CA . ILE B 1 11 ? 36.404 47.194 80.421 1.00 46.72 11 ILE B CA 1
ATOM 3817 C C . ILE B 1 11 ? 36.889 47.020 81.858 1.00 44.74 11 ILE B C 1
ATOM 3818 O O . ILE B 1 11 ? 38.081 46.910 82.105 1.00 43.30 11 ILE B O 1
ATOM 3823 N N . ILE B 1 12 ? 35.943 47.031 82.790 1.00 44.53 12 ILE B N 1
ATOM 3824 C CA . ILE B 1 12 ? 36.213 46.747 84.192 1.00 45.12 12 ILE B CA 1
ATOM 3825 C C . ILE B 1 12 ? 34.926 46.135 84.751 1.00 46.69 12 ILE B C 1
ATOM 3826 O O . ILE B 1 12 ? 33.858 46.754 84.722 1.00 46.30 12 ILE B O 1
ATOM 3831 N N . ASN B 1 13 ? 35.037 44.891 85.213 1.00 47.17 13 ASN B N 1
ATOM 3832 C CA . ASN B 1 13 ? 33.913 44.146 85.771 1.00 48.56 13 ASN B CA 1
ATOM 3833 C C . ASN B 1 13 ? 33.856 44.419 87.273 1.00 47.98 13 ASN B C 1
ATOM 3834 O O . ASN B 1 13 ? 34.546 43.771 88.042 1.00 47.27 13 ASN B O 1
ATOM 3839 N N . MET B 1 14 ? 33.047 45.383 87.696 1.00 49.65 14 MET B N 1
ATOM 3840 C CA . MET B 1 14 ? 32.978 45.709 89.121 1.00 52.85 14 MET B CA 1
ATOM 3841 C C . MET B 1 14 ? 32.652 44.504 89.999 1.00 54.86 14 MET B C 1
ATOM 3842 O O . MET B 1 14 ? 33.006 44.477 91.178 1.00 54.39 14 MET B O 1
ATOM 3847 N N . ARG B 1 15 ? 31.979 43.515 89.420 1.00 56.80 15 ARG B N 1
ATOM 3848 C CA . ARG B 1 15 ? 31.606 42.302 90.139 1.00 57.98 15 ARG B CA 1
ATOM 3849 C C . ARG B 1 15 ? 32.847 41.600 90.671 1.00 57.15 15 ARG B C 1
ATOM 3850 O O . ARG B 1 15 ? 32.832 41.052 91.773 1.00 58.65 15 ARG B O 1
ATOM 3858 N N . LYS B 1 16 ? 33.923 41.635 89.889 1.00 55.67 16 LYS B N 1
ATOM 3859 C CA . LYS B 1 16 ? 35.171 40.981 90.268 1.00 54.04 16 LYS B CA 1
ATOM 3860 C C . LYS B 1 16 ? 36.121 41.854 91.076 1.00 51.35 16 LYS B C 1
ATOM 3861 O O . LYS B 1 16 ? 37.262 41.470 91.332 1.00 51.80 16 LYS B O 1
ATOM 3867 N N . ILE B 1 17 ? 35.651 43.030 91.473 1.00 48.20 17 ILE B N 1
ATOM 3868 C CA . ILE B 1 17 ? 36.457 43.944 92.275 1.00 45.15 17 ILE B CA 1
ATOM 3869 C C . ILE B 1 17 ? 36.108 43.745 93.749 1.00 44.41 17 ILE B C 1
ATOM 3870 O O . ILE B 1 17 ? 34.964 43.941 94.159 1.00 41.04 17 ILE B O 1
ATOM 3875 N N . LYS B 1 18 ? 37.100 43.372 94.547 1.00 43.71 18 LYS B N 1
ATOM 3876 C CA . LYS B 1 18 ? 36.848 43.124 95.957 1.00 45.80 18 LYS B CA 1
ATOM 3877 C C . LYS B 1 18 ? 37.094 44.323 96.864 1.00 45.36 18 LYS B C 1
ATOM 3878 O O . LYS B 1 18 ? 36.346 44.564 97.814 1.00 45.14 18 LYS B O 1
ATOM 3884 N N . LEU B 1 19 ? 38.148 45.073 96.582 1.00 44.85 19 LEU B N 1
ATOM 3885 C CA . LEU B 1 19 ? 38.463 46.242 97.384 1.00 42.45 19 LEU B CA 1
ATOM 3886 C C . LEU B 1 19 ? 38.533 47.504 96.527 1.00 41.96 19 LEU B C 1
ATOM 3887 O O . LEU B 1 19 ? 39.083 47.494 95.423 1.00 41.19 19 LEU B O 1
ATOM 3892 N N . ILE B 1 20 ? 37.948 48.583 97.038 1.00 40.14 20 ILE B N 1
ATOM 3893 C CA . ILE B 1 20 ? 37.990 49.869 96.366 1.00 40.13 20 ILE B CA 1
ATOM 3894 C C . ILE B 1 20 ? 38.782 50.850 97.240 1.00 39.86 20 ILE B C 1
ATOM 3895 O O . ILE B 1 20 ? 38.352 51.212 98.334 1.00 39.93 20 ILE B O 1
ATOM 3900 N N . GLY B 1 21 ? 39.948 51.253 96.749 1.00 40.09 21 GLY B N 1
ATOM 3901 C CA . GLY B 1 21 ? 40.787 52.189 97.473 1.00 40.52 21 GLY B CA 1
ATOM 3902 C C . GLY B 1 21 ? 40.457 53.606 97.058 1.00 39.67 21 GLY B C 1
ATOM 3903 O O . GLY B 1 21 ? 40.483 53.937 95.871 1.00 37.07 21 GLY B O 1
ATOM 3904 N N . LEU B 1 22 ? 40.143 54.445 98.039 1.00 38.67 22 LEU B N 1
ATOM 3905 C CA . LEU B 1 22 ? 39.785 55.826 97.749 1.00 38.46 22 LEU B CA 1
ATOM 3906 C C . LEU B 1 22 ? 40.786 56.849 98.236 1.00 38.27 22 LEU B C 1
ATOM 3907 O O . LEU B 1 22 ? 41.223 56.813 99.382 1.00 40.16 22 LEU B O 1
ATOM 3912 N N . ASP B 1 23 ? 41.132 57.762 97.341 1.00 38.75 23 ASP B N 1
ATOM 3913 C CA . ASP B 1 23 ? 42.010 58.884 97.630 1.00 38.37 23 ASP B CA 1
ATOM 3914 C C . ASP B 1 23 ? 41.090 59.772 98.476 1.00 37.46 23 ASP B C 1
ATOM 3915 O O . ASP B 1 23 ? 39.903 59.846 98.199 1.00 37.76 23 ASP B O 1
ATOM 3920 N N . MET B 1 24 ? 41.602 60.432 99.507 1.00 37.65 24 MET B N 1
ATOM 3921 C CA . MET B 1 24 ? 40.729 61.269 100.336 1.00 36.97 24 MET B CA 1
ATOM 3922 C C . MET B 1 24 ? 40.511 62.707 99.853 1.00 37.11 24 MET B C 1
ATOM 3923 O O . MET B 1 24 ? 39.407 63.064 99.437 1.00 38.42 24 MET B O 1
ATOM 3928 N N . ASP B 1 25 ? 41.544 63.537 99.915 1.00 36.79 25 ASP B N 1
ATOM 3929 C CA . ASP B 1 25 ? 41.403 64.923 99.499 1.00 38.29 25 ASP B CA 1
ATOM 3930 C C . ASP B 1 25 ? 41.154 65.084 98.003 1.00 38.05 25 ASP B C 1
ATOM 3931 O O . ASP B 1 25 ? 42.026 64.812 97.190 1.00 39.33 25 ASP B O 1
ATOM 3936 N N . HIS B 1 26 ? 39.940 65.512 97.665 1.00 37.14 26 HIS B N 1
ATOM 3937 C CA . HIS B 1 26 ? 39.470 65.748 96.292 1.00 36.12 26 HIS B CA 1
ATOM 3938 C C . HIS B 1 26 ? 38.815 64.554 95.608 1.00 36.92 26 HIS B C 1
ATOM 3939 O O . HIS B 1 26 ? 38.290 64.696 94.504 1.00 37.76 26 HIS B O 1
ATOM 3946 N N . THR B 1 27 ? 38.840 63.379 96.236 1.00 35.49 27 THR B N 1
ATOM 3947 C CA . THR B 1 27 ? 38.167 62.235 95.633 1.00 35.05 27 THR B CA 1
ATOM 3948 C C . THR B 1 27 ? 36.989 61.901 96.538 1.00 36.05 27 THR B C 1
ATOM 3949 O O . THR B 1 27 ? 35.847 62.208 96.200 1.00 36.61 27 THR B O 1
ATOM 3953 N N . LEU B 1 28 ? 37.264 61.300 97.693 1.00 37.20 28 LEU B N 1
ATOM 3954 C CA . LEU B 1 28 ? 36.212 60.948 98.652 1.00 38.56 28 LEU B CA 1
ATOM 3955 C C . LEU B 1 28 ? 35.596 62.184 99.284 1.00 40.37 28 LEU B C 1
ATOM 3956 O O . LEU B 1 28 ? 34.391 62.229 99.516 1.00 40.71 28 LEU B O 1
ATOM 3961 N N . ILE B 1 29 ? 36.431 63.172 99.591 1.00 40.30 29 ILE B N 1
ATOM 3962 C CA . ILE B 1 29 ? 35.958 64.412 100.190 1.00 41.16 29 ILE B CA 1
ATOM 3963 C C . ILE B 1 29 ? 36.093 65.557 99.188 1.00 41.62 29 ILE B C 1
ATOM 3964 O O . ILE B 1 29 ? 37.188 65.878 98.738 1.00 41.31 29 ILE B O 1
ATOM 3969 N N . ARG B 1 30 ? 34.975 66.176 98.834 1.00 42.80 30 ARG B N 1
ATOM 3970 C CA . ARG B 1 30 ? 35.012 67.262 97.853 1.00 45.60 30 ARG B CA 1
ATOM 3971 C C . ARG B 1 30 ? 35.403 68.636 98.410 1.00 45.19 30 ARG B C 1
ATOM 3972 O O . ARG B 1 30 ? 35.035 69.011 99.525 1.00 43.29 30 ARG B O 1
ATOM 3980 N N . TYR B 1 31 ? 36.176 69.372 97.619 1.00 45.99 31 TYR B N 1
ATOM 3981 C CA . TYR B 1 31 ? 36.619 70.711 97.985 1.00 46.04 31 TYR B CA 1
ATOM 3982 C C . TYR B 1 31 ? 36.112 71.731 96.986 1.00 45.82 31 TYR B C 1
ATOM 3983 O O . TYR B 1 31 ? 35.893 71.421 95.816 1.00 45.52 31 TYR B O 1
ATOM 3992 N N . ASN B 1 32 ? 35.935 72.952 97.465 1.00 46.70 32 ASN B N 1
ATOM 3993 C CA . ASN B 1 32 ? 35.512 74.061 96.626 1.00 48.48 32 ASN B CA 1
ATOM 3994 C C . ASN B 1 32 ? 36.760 74.452 95.819 1.00 49.87 32 ASN B C 1
ATOM 3995 O O . ASN B 1 32 ? 37.655 75.134 96.334 1.00 51.25 32 ASN B O 1
ATOM 4000 N N . SER B 1 33 ? 36.821 74.010 94.565 1.00 49.97 33 SER B N 1
ATOM 4001 C CA . SER B 1 33 ? 37.976 74.267 93.711 1.00 50.38 33 SER B CA 1
ATOM 4002 C C . SER B 1 33 ? 38.516 75.690 93.660 1.00 49.60 33 SER B C 1
ATOM 4003 O O . SER B 1 33 ? 39.711 75.904 93.852 1.00 49.95 33 SER B O 1
ATOM 4006 N N . LYS B 1 34 ? 37.649 76.656 93.387 1.00 49.26 34 LYS B N 1
ATOM 4007 C CA . LYS B 1 34 ? 38.075 78.043 93.297 1.00 47.92 34 LYS B CA 1
ATOM 4008 C C . LYS B 1 34 ? 38.713 78.481 94.602 1.00 45.77 34 LYS B C 1
ATOM 4009 O O . LYS B 1 34 ? 39.853 78.942 94.619 1.00 46.28 34 LYS B O 1
ATOM 4015 N N . ASN B 1 35 ? 37.985 78.326 95.698 1.00 42.84 35 ASN B N 1
ATOM 4016 C CA . ASN B 1 35 ? 38.514 78.731 96.984 1.00 44.88 35 ASN B CA 1
ATOM 4017 C C . ASN B 1 35 ? 39.822 78.043 97.333 1.00 44.52 35 ASN B C 1
ATOM 4018 O O . ASN B 1 35 ? 40.757 78.681 97.829 1.00 43.14 35 ASN B O 1
ATOM 4023 N N . PHE B 1 36 ? 39.883 76.743 97.069 1.00 44.46 36 PHE B N 1
ATOM 4024 C CA . PHE B 1 36 ? 41.076 75.974 97.369 1.00 45.11 36 PHE B CA 1
ATOM 4025 C C . PHE B 1 36 ? 42.259 76.379 96.484 1.00 46.08 36 PHE B C 1
ATOM 4026 O O . PHE B 1 36 ? 43.382 76.525 96.985 1.00 45.12 36 PHE B O 1
ATOM 4034 N N . GLU B 1 37 ? 42.023 76.563 95.183 1.00 46.19 37 GLU B N 1
ATOM 4035 C CA . GLU B 1 37 ? 43.107 76.965 94.284 1.00 48.26 37 GLU B CA 1
ATOM 4036 C C . GLU B 1 37 ? 43.629 78.310 94.756 1.00 48.05 37 GLU B C 1
ATOM 4037 O O . GLU B 1 37 ? 44.827 78.510 94.888 1.00 48.70 37 GLU B O 1
ATOM 4043 N N . SER B 1 38 ? 42.705 79.228 95.004 1.00 49.05 38 SER B N 1
ATOM 4044 C CA . SER B 1 38 ? 43.043 80.561 95.472 1.00 49.72 38 SER B CA 1
ATOM 4045 C C . SER B 1 38 ? 43.918 80.536 96.721 1.00 48.55 38 SER B C 1
ATOM 4046 O O . SER B 1 38 ? 44.904 81.273 96.801 1.00 49.36 38 SER B O 1
ATOM 4049 N N . LEU B 1 39 ? 43.564 79.694 97.690 1.00 46.12 39 LEU B N 1
ATOM 4050 C CA . LEU B 1 39 ? 44.344 79.598 98.913 1.00 45.87 39 LEU B CA 1
ATOM 4051 C C . LEU B 1 39 ? 45.770 79.210 98.530 1.00 47.13 39 LEU B C 1
ATOM 4052 O O . LEU B 1 39 ? 46.728 79.910 98.878 1.00 48.13 39 LEU B O 1
ATOM 4057 N N . VAL B 1 40 ? 45.908 78.097 97.807 1.00 47.08 40 VAL B N 1
ATOM 4058 C CA . VAL B 1 40 ? 47.220 77.629 97.380 1.00 47.78 40 VAL B CA 1
ATOM 4059 C C . VAL B 1 40 ? 47.963 78.745 96.672 1.00 47.66 40 VAL B C 1
ATOM 4060 O O . VAL B 1 40 ? 49.149 78.947 96.905 1.00 50.19 40 VAL B O 1
ATOM 4064 N N . TYR B 1 41 ? 47.273 79.473 95.810 1.00 46.54 41 TYR B N 1
ATOM 4065 C CA . TYR B 1 41 ? 47.906 80.574 95.110 1.00 47.96 41 TYR B CA 1
ATOM 4066 C C . TYR B 1 41 ? 48.480 81.553 96.142 1.00 49.66 41 TYR B C 1
ATOM 4067 O O . TYR B 1 41 ? 49.688 81.825 96.136 1.00 49.11 41 TYR B O 1
ATOM 4076 N N . ASP B 1 42 ? 47.630 82.061 97.039 1.00 49.59 42 ASP B N 1
ATOM 4077 C CA . ASP B 1 42 ? 48.092 82.994 98.065 1.00 49.84 42 ASP B CA 1
ATOM 4078 C C . ASP B 1 42 ? 49.264 82.437 98.874 1.00 51.30 42 ASP B C 1
ATOM 4079 O O . ASP B 1 42 ? 50.346 83.007 98.875 1.00 52.57 42 ASP B O 1
ATOM 4084 N N . LEU B 1 43 ? 49.057 81.322 99.564 1.00 52.45 43 LEU B N 1
ATOM 4085 C CA . LEU B 1 43 ? 50.129 80.742 100.363 1.00 52.76 43 LEU B CA 1
ATOM 4086 C C . LEU B 1 43 ? 51.446 80.631 99.590 1.00 55.00 43 LEU B C 1
ATOM 4087 O O . LEU B 1 43 ? 52.502 80.952 100.129 1.00 57.00 43 LEU B O 1
ATOM 4092 N N . VAL B 1 44 ? 51.385 80.178 98.337 1.00 56.81 44 VAL B N 1
ATOM 4093 C CA . VAL B 1 44 ? 52.582 80.007 97.504 1.00 57.85 44 VAL B CA 1
ATOM 4094 C C . VAL B 1 44 ? 53.199 81.330 97.091 1.00 59.26 44 VAL B C 1
ATOM 4095 O O . VAL B 1 44 ? 54.419 81.472 97.070 1.00 58.79 44 VAL B O 1
ATOM 4099 N N . LYS B 1 45 ? 52.353 82.293 96.749 1.00 62.05 45 LYS B N 1
ATOM 4100 C CA . LYS B 1 45 ? 52.832 83.606 96.344 1.00 65.31 45 LYS B CA 1
ATOM 4101 C C . LYS B 1 45 ? 53.494 84.279 97.541 1.00 67.49 45 LYS B C 1
ATOM 4102 O O . LYS B 1 45 ? 54.496 84.983 97.406 1.00 68.68 45 LYS B O 1
ATOM 4108 N N . GLU B 1 46 ? 52.928 84.043 98.715 1.00 69.60 46 GLU B N 1
ATOM 4109 C CA . GLU B 1 46 ? 53.446 84.604 99.950 1.00 72.40 46 GLU B CA 1
ATOM 4110 C C . GLU B 1 46 ? 54.822 84.032 100.254 1.00 73.47 46 GLU B C 1
ATOM 4111 O O . GLU B 1 46 ? 55.785 84.773 100.427 1.00 74.71 46 GLU B O 1
ATOM 4117 N N . ARG B 1 47 ? 54.907 82.707 100.309 1.00 75.23 47 ARG B N 1
ATOM 4118 C CA . ARG B 1 47 ? 56.161 82.015 100.604 1.00 76.97 47 ARG B CA 1
ATOM 4119 C C . ARG B 1 47 ? 57.304 82.434 99.680 1.00 77.99 47 ARG B C 1
ATOM 4120 O O . ARG B 1 47 ? 58.476 82.266 100.019 1.00 77.93 47 ARG B O 1
ATOM 4128 N N . LEU B 1 48 ? 56.962 82.979 98.515 1.00 79.33 48 LEU B N 1
ATOM 4129 C CA . LEU B 1 48 ? 57.970 83.430 97.560 1.00 80.53 48 LEU B CA 1
ATOM 4130 C C . LEU B 1 48 ? 58.572 84.768 97.969 1.00 81.21 48 LEU B C 1
ATOM 4131 O O . LEU B 1 48 ? 59.790 84.933 97.996 1.00 81.26 48 LEU B O 1
ATOM 4136 N N . ALA B 1 49 ? 57.705 85.721 98.284 1.00 82.46 49 ALA B N 1
ATOM 4137 C CA . ALA B 1 49 ? 58.139 87.049 98.684 1.00 84.83 49 ALA B CA 1
ATOM 4138 C C . ALA B 1 49 ? 58.840 87.038 100.034 1.00 86.16 49 ALA B C 1
ATOM 4139 O O . ALA B 1 49 ? 59.499 88.013 100.401 1.00 86.76 49 ALA B O 1
ATOM 4141 N N . GLU B 1 50 ? 58.706 85.937 100.768 1.00 86.85 50 GLU B N 1
ATOM 4142 C CA . GLU B 1 50 ? 59.316 85.844 102.086 1.00 87.37 50 GLU B CA 1
ATOM 4143 C C . GLU B 1 50 ? 60.584 85.008 102.161 1.00 87.29 50 GLU B C 1
ATOM 4144 O O . GLU B 1 50 ? 61.652 85.532 102.470 1.00 87.50 50 GLU B O 1
ATOM 4150 N N . SER B 1 51 ? 60.482 83.715 101.877 1.00 87.45 51 SER B N 1
ATOM 4151 C CA . SER B 1 51 ? 61.654 82.854 101.955 1.00 87.74 51 SER B CA 1
ATOM 4152 C C . SER B 1 51 ? 62.532 82.889 100.707 1.00 87.84 51 SER B C 1
ATOM 4153 O O . SER B 1 51 ? 63.629 82.325 100.698 1.00 88.26 51 SER B O 1
ATOM 4156 N N . PHE B 1 52 ? 62.065 83.551 99.654 1.00 87.18 52 PHE B N 1
ATOM 4157 C CA . PHE B 1 52 ? 62.850 83.632 98.429 1.00 86.41 52 PHE B CA 1
ATOM 4158 C C . PHE B 1 52 ? 63.232 85.042 98.033 1.00 87.07 52 PHE B C 1
ATOM 4159 O O . PHE B 1 52 ? 63.973 85.239 97.072 1.00 87.17 52 PHE B O 1
ATOM 4167 N N . HIS B 1 53 ? 62.722 86.022 98.769 1.00 87.61 53 HIS B N 1
ATOM 4168 C CA . HIS B 1 53 ? 63.064 87.415 98.514 1.00 88.79 53 HIS B CA 1
ATOM 4169 C C . HIS B 1 53 ? 62.845 87.841 97.060 1.00 88.66 53 HIS B C 1
ATOM 4170 O O . HIS B 1 53 ? 63.791 88.198 96.356 1.00 88.41 53 HIS B O 1
ATOM 4177 N N . TYR B 1 54 ? 61.592 87.793 96.618 1.00 88.77 54 TYR B N 1
ATOM 4178 C CA . TYR B 1 54 ? 61.224 88.195 95.260 1.00 88.17 54 TYR B CA 1
ATOM 4179 C C . TYR B 1 54 ? 60.694 89.630 95.317 1.00 88.28 54 TYR B C 1
ATOM 4180 O O . TYR B 1 54 ? 60.363 90.132 96.394 1.00 88.26 54 TYR B O 1
ATOM 4189 N N . PRO B 1 55 ? 60.601 90.307 94.159 1.00 88.22 55 PRO B N 1
ATOM 4190 C CA . PRO B 1 55 ? 60.101 91.686 94.126 1.00 88.33 55 PRO B CA 1
ATOM 4191 C C . PRO B 1 55 ? 58.848 91.889 94.977 1.00 88.92 55 PRO B C 1
ATOM 4192 O O . PRO B 1 55 ? 57.942 91.057 94.972 1.00 89.60 55 PRO B O 1
ATOM 4196 N N . GLU B 1 56 ? 58.811 92.996 95.710 1.00 89.25 56 GLU B N 1
ATOM 4197 C CA . GLU B 1 56 ? 57.675 93.320 96.565 1.00 89.69 56 GLU B CA 1
ATOM 4198 C C . GLU B 1 56 ? 56.424 93.476 95.711 1.00 89.36 56 GLU B C 1
ATOM 4199 O O . GLU B 1 56 ? 55.300 93.499 96.216 1.00 89.41 56 GLU B O 1
ATOM 4205 N N . GLU B 1 57 ? 56.633 93.572 94.406 1.00 88.71 57 GLU B N 1
ATOM 4206 C CA . GLU B 1 57 ? 55.538 93.743 93.466 1.00 88.76 57 GLU B CA 1
ATOM 4207 C C . GLU B 1 57 ? 54.618 92.517 93.345 1.00 87.58 57 GLU B C 1
ATOM 4208 O O . GLU B 1 57 ? 53.418 92.660 93.106 1.00 87.41 57 GLU B O 1
ATOM 4214 N N . ILE B 1 58 ? 55.168 91.317 93.525 1.00 85.74 58 ILE B N 1
ATOM 4215 C CA . ILE B 1 58 ? 54.371 90.098 93.404 1.00 84.28 58 ILE B CA 1
ATOM 4216 C C . ILE B 1 58 ? 53.191 90.026 94.371 1.00 84.92 58 ILE B C 1
ATOM 4217 O O . ILE B 1 58 ? 52.148 89.454 94.045 1.00 85.12 58 ILE B O 1
ATOM 4222 N N . LYS B 1 59 ? 53.350 90.594 95.561 1.00 84.56 59 LYS B N 1
ATOM 4223 C CA . LYS B 1 59 ? 52.276 90.569 96.548 1.00 83.99 59 LYS B CA 1
ATOM 4224 C C . LYS B 1 59 ? 51.017 91.203 95.960 1.00 82.74 59 LYS B C 1
ATOM 4225 O O . LYS B 1 59 ? 49.906 90.945 96.418 1.00 83.40 59 LYS B O 1
ATOM 4231 N N . LYS B 1 60 ? 51.201 92.029 94.938 1.00 81.01 60 LYS B N 1
ATOM 4232 C CA . LYS B 1 60 ? 50.090 92.721 94.291 1.00 79.48 60 LYS B CA 1
ATOM 4233 C C . LYS B 1 60 ? 49.346 91.840 93.274 1.00 77.55 60 LYS B C 1
ATOM 4234 O O . LYS B 1 60 ? 48.209 92.133 92.899 1.00 76.64 60 LYS B O 1
ATOM 4240 N N . PHE B 1 61 ? 49.994 90.765 92.833 1.00 75.08 61 PHE B N 1
ATOM 4241 C CA . PHE B 1 61 ? 49.405 89.844 91.862 1.00 72.44 61 PHE B CA 1
ATOM 4242 C C . PHE B 1 61 ? 47.982 89.415 92.210 1.00 71.74 61 PHE B C 1
ATOM 4243 O O . PHE B 1 61 ? 47.699 89.007 93.334 1.00 71.66 61 PHE B O 1
ATOM 4251 N N . LYS B 1 62 ? 47.092 89.500 91.228 1.00 70.88 62 LYS B N 1
ATOM 4252 C CA . LYS B 1 62 ? 45.698 89.124 91.422 1.00 68.93 62 LYS B CA 1
ATOM 4253 C C . LYS B 1 62 ? 45.435 87.747 90.836 1.00 66.27 62 LYS B C 1
ATOM 4254 O O . LYS B 1 62 ? 45.921 87.419 89.755 1.00 65.90 62 LYS B O 1
ATOM 4260 N N . PHE B 1 63 ? 44.662 86.946 91.559 1.00 63.17 63 PHE B N 1
ATOM 4261 C CA . PHE B 1 63 ? 44.335 85.596 91.122 1.00 59.65 63 PHE B CA 1
ATOM 4262 C C . PHE B 1 63 ? 42.988 85.496 90.426 1.00 56.84 63 PHE B C 1
ATOM 4263 O O . PHE B 1 63 ? 41.955 85.832 90.994 1.00 54.65 63 PHE B O 1
ATOM 4271 N N . ASN B 1 64 ? 43.016 85.041 89.179 1.00 55.41 64 ASN B N 1
ATOM 4272 C CA . ASN B 1 64 ? 41.796 84.850 88.405 1.00 54.42 64 ASN B CA 1
ATOM 4273 C C . ASN B 1 64 ? 41.735 83.405 87.917 1.00 53.68 64 ASN B C 1
ATOM 4274 O O . ASN B 1 64 ? 42.440 83.014 86.978 1.00 52.39 64 ASN B O 1
ATOM 4279 N N . PHE B 1 65 ? 40.879 82.624 88.569 1.00 51.48 65 PHE B N 1
ATOM 4280 C CA . PHE B 1 65 ? 40.697 81.212 88.264 1.00 49.68 65 PHE B CA 1
ATOM 4281 C C . PHE B 1 65 ? 40.694 80.862 86.777 1.00 49.19 65 PHE B C 1
ATOM 4282 O O . PHE B 1 65 ? 41.250 79.849 86.376 1.00 48.65 65 PHE B O 1
ATOM 4290 N N . ASP B 1 66 ? 40.079 81.696 85.951 1.00 48.82 66 ASP B N 1
ATOM 4291 C CA . ASP B 1 66 ? 40.018 81.393 84.536 1.00 49.32 66 ASP B CA 1
ATOM 4292 C C . ASP B 1 66 ? 41.244 81.723 83.691 1.00 49.71 66 ASP B C 1
ATOM 4293 O O . ASP B 1 66 ? 41.237 81.448 82.495 1.00 51.00 66 ASP B O 1
ATOM 4298 N N . ASP B 1 67 ? 42.291 82.298 84.278 1.00 49.56 67 ASP B N 1
ATOM 4299 C CA . ASP B 1 67 ? 43.491 82.619 83.499 1.00 49.35 67 ASP B CA 1
ATOM 4300 C C . ASP B 1 67 ? 44.200 81.376 82.982 1.00 48.39 67 ASP B C 1
ATOM 4301 O O . ASP B 1 67 ? 45.027 81.443 82.061 1.00 48.49 67 ASP B O 1
ATOM 4306 N N . ALA B 1 68 ? 43.884 80.238 83.583 1.00 47.05 68 ALA B N 1
ATOM 4307 C CA . ALA B 1 68 ? 44.471 78.976 83.168 1.00 45.49 68 ALA B CA 1
ATOM 4308 C C . ALA B 1 68 ? 43.440 77.841 83.220 1.00 44.43 68 ALA B C 1
ATOM 4309 O O . ALA B 1 68 ? 42.344 77.985 83.772 1.00 44.45 68 ALA B O 1
ATOM 4311 N N . ILE B 1 69 ? 43.800 76.712 82.627 1.00 43.08 69 ILE B N 1
ATOM 4312 C CA . ILE B 1 69 ? 42.924 75.561 82.585 1.00 41.02 69 ILE B CA 1
ATOM 4313 C C . ILE B 1 69 ? 43.716 74.311 82.952 1.00 41.44 69 ILE B C 1
ATOM 4314 O O . ILE B 1 69 ? 44.946 74.346 82.974 1.00 40.49 69 ILE B O 1
ATOM 4319 N N . ARG B 1 70 ? 43.031 73.212 83.267 1.00 40.79 70 ARG B N 1
ATOM 4320 C CA . ARG B 1 70 ? 43.739 71.992 83.638 1.00 37.14 70 ARG B CA 1
ATOM 4321 C C . ARG B 1 70 ? 44.391 71.326 82.430 1.00 36.89 70 ARG B C 1
ATOM 4322 O O . ARG B 1 70 ? 43.896 71.446 81.316 1.00 36.38 70 ARG B O 1
ATOM 4330 N N . GLY B 1 71 ? 45.511 70.641 82.662 1.00 36.66 71 GLY B N 1
ATOM 4331 C CA . GLY B 1 71 ? 46.201 69.932 81.595 1.00 37.51 71 GLY B CA 1
ATOM 4332 C C . GLY B 1 71 ? 47.351 70.642 80.900 1.00 37.80 71 GLY B C 1
ATOM 4333 O O . GLY B 1 71 ? 48.059 70.032 80.110 1.00 37.42 71 GLY B O 1
ATOM 4334 N N . LEU B 1 72 ? 47.557 71.920 81.202 1.00 38.85 72 LEU B N 1
ATOM 4335 C CA . LEU B 1 72 ? 48.619 72.686 80.566 1.00 39.41 72 LEU B CA 1
ATOM 4336 C C . LEU B 1 72 ? 50.014 72.210 80.944 1.00 40.70 72 LEU B C 1
ATOM 4337 O O . LEU B 1 72 ? 50.209 71.580 81.985 1.00 40.56 72 LEU B O 1
ATOM 4342 N N . VAL B 1 73 ? 50.980 72.525 80.085 1.00 41.01 73 VAL B N 1
ATOM 4343 C CA . VAL B 1 73 ? 52.372 72.140 80.300 1.00 42.38 73 VAL B CA 1
ATOM 4344 C C . VAL B 1 73 ? 53.277 73.365 80.436 1.00 43.81 73 VAL B C 1
ATOM 4345 O O . VAL B 1 73 ? 53.166 74.327 79.668 1.00 42.90 73 VAL B O 1
ATOM 4349 N N . ILE B 1 74 ? 54.183 73.326 81.404 1.00 45.58 74 ILE B N 1
ATOM 4350 C CA . ILE B 1 74 ? 55.094 74.443 81.599 1.00 49.58 74 ILE B CA 1
ATOM 4351 C C . ILE B 1 74 ? 56.486 74.213 81.009 1.00 50.95 74 ILE B C 1
ATOM 4352 O O . ILE B 1 74 ? 57.161 73.229 81.317 1.00 51.79 74 ILE B O 1
ATOM 4357 N N . ASP B 1 75 ? 56.888 75.123 80.132 1.00 53.24 75 ASP B N 1
ATOM 4358 C CA . ASP B 1 75 ? 58.203 75.077 79.496 1.00 56.54 75 ASP B CA 1
ATOM 4359 C C . ASP B 1 75 ? 59.054 76.025 80.334 1.00 56.86 75 ASP B C 1
ATOM 4360 O O . ASP B 1 75 ? 59.128 77.219 80.046 1.00 54.90 75 ASP B O 1
ATOM 4365 N N . SER B 1 76 ? 59.664 75.484 81.387 1.00 58.68 76 SER B N 1
ATOM 4366 C CA . SER B 1 76 ? 60.477 76.277 82.306 1.00 60.75 76 SER B CA 1
ATOM 4367 C C . SER B 1 76 ? 61.644 76.956 81.612 1.00 61.88 76 SER B C 1
ATOM 4368 O O . SER B 1 76 ? 62.011 78.082 81.944 1.00 60.68 76 SER B O 1
ATOM 4371 N N . LYS B 1 77 ? 62.210 76.269 80.631 1.00 63.85 77 LYS B N 1
ATOM 4372 C CA . LYS B 1 77 ? 63.337 76.799 79.888 1.00 65.36 77 LYS B CA 1
ATOM 4373 C C . LYS B 1 77 ? 63.032 78.192 79.339 1.00 65.38 77 LYS B C 1
ATOM 4374 O O . LYS B 1 77 ? 63.772 79.136 79.590 1.00 66.99 77 LYS B O 1
ATOM 4380 N N . ASN B 1 78 ? 61.929 78.330 78.614 1.00 64.18 78 ASN B N 1
ATOM 4381 C CA . ASN B 1 78 ? 61.588 79.615 78.014 1.00 62.61 78 ASN B CA 1
ATOM 4382 C C . ASN B 1 78 ? 60.445 80.390 78.666 1.00 61.74 78 ASN B C 1
ATOM 4383 O O . ASN B 1 78 ? 59.902 81.319 78.058 1.00 60.04 78 ASN B O 1
ATOM 4388 N N . GLY B 1 79 ? 60.083 80.020 79.894 1.00 60.29 79 GLY B N 1
ATOM 4389 C CA . GLY B 1 79 ? 59.001 80.704 80.584 1.00 57.45 79 GLY B CA 1
ATOM 4390 C C . GLY B 1 79 ? 57.698 80.730 79.795 1.00 55.59 79 GLY B C 1
ATOM 4391 O O . GLY B 1 79 ? 57.019 81.754 79.737 1.00 53.92 79 GLY B O 1
ATOM 4392 N N . ASN B 1 80 ? 57.349 79.598 79.190 1.00 54.41 80 ASN B N 1
ATOM 4393 C CA . ASN B 1 80 ? 56.119 79.494 78.402 1.00 53.72 80 ASN B CA 1
ATOM 4394 C C . ASN B 1 80 ? 55.151 78.436 78.940 1.00 51.64 80 ASN B C 1
ATOM 4395 O O . ASN B 1 80 ? 55.541 77.535 79.685 1.00 50.68 80 ASN B O 1
ATOM 4400 N N . ILE B 1 81 ? 53.887 78.553 78.550 1.00 49.66 81 ILE B N 1
ATOM 4401 C CA . ILE B 1 81 ? 52.870 77.609 78.970 1.00 47.52 81 ILE B CA 1
ATOM 4402 C C . ILE B 1 81 ? 52.223 77.061 77.711 1.00 46.28 81 ILE B C 1
ATOM 4403 O O . ILE B 1 81 ? 51.788 77.821 76.854 1.00 44.53 81 ILE B O 1
ATOM 4408 N N . LEU B 1 82 ? 52.147 75.735 77.615 1.00 45.68 82 LEU B N 1
ATOM 4409 C CA . LEU B 1 82 ? 51.609 75.085 76.425 1.00 45.65 82 LEU B CA 1
ATOM 4410 C C . LEU B 1 82 ? 50.367 74.205 76.556 1.00 43.80 82 LEU B C 1
ATOM 4411 O O . LEU B 1 82 ? 50.145 73.562 77.579 1.00 44.84 82 LEU B O 1
ATOM 4416 N N . LYS B 1 83 ? 49.582 74.184 75.483 1.00 42.64 83 LYS B N 1
ATOM 4417 C CA . LYS B 1 83 ? 48.370 73.369 75.351 1.00 42.21 83 LYS B CA 1
ATOM 4418 C C . LYS B 1 83 ? 48.803 72.316 74.311 1.00 42.19 83 LYS B C 1
ATOM 4419 O O . LYS B 1 83 ? 48.962 72.634 73.129 1.00 40.45 83 LYS B O 1
ATOM 4425 N N . LEU B 1 84 ? 48.994 71.077 74.739 1.00 42.46 84 LEU B N 1
ATOM 4426 C CA . LEU B 1 84 ? 49.438 70.028 73.826 1.00 43.60 84 LEU B CA 1
ATOM 4427 C C . LEU B 1 84 ? 48.364 69.041 73.389 1.00 44.64 84 LEU B C 1
ATOM 4428 O O . LEU B 1 84 ? 47.352 68.867 74.056 1.00 46.52 84 LEU B O 1
ATOM 4433 N N . SER B 1 85 ? 48.601 68.391 72.256 1.00 45.37 85 SER B N 1
ATOM 4434 C CA . SER B 1 85 ? 47.684 67.390 71.723 1.00 44.56 85 SER B CA 1
ATOM 4435 C C . SER B 1 85 ? 48.168 66.106 72.341 1.00 43.94 85 SER B C 1
ATOM 4436 O O . SER B 1 85 ? 49.226 66.092 72.966 1.00 42.89 85 SER B O 1
ATOM 4439 N N . ARG B 1 86 ? 47.426 65.021 72.154 1.00 45.13 86 ARG B N 1
ATOM 4440 C CA . ARG B 1 86 ? 47.834 63.751 72.748 1.00 47.03 86 ARG B CA 1
ATOM 4441 C C . ARG B 1 86 ? 49.224 63.294 72.318 1.00 47.54 86 ARG B C 1
ATOM 4442 O O . ARG B 1 86 ? 49.868 62.543 73.033 1.00 47.67 86 ARG B O 1
ATOM 4450 N N . TYR B 1 87 ? 49.696 63.742 71.160 1.00 48.69 87 TYR B N 1
ATOM 4451 C CA . TYR B 1 87 ? 51.022 63.342 70.706 1.00 49.32 87 TYR B CA 1
ATOM 4452 C C . TYR B 1 87 ? 52.053 64.426 70.940 1.00 50.81 87 TYR B C 1
ATOM 4453 O O . TYR B 1 87 ? 53.155 64.372 70.404 1.00 52.24 87 TYR B O 1
ATOM 4462 N N . GLY B 1 88 ? 51.695 65.415 71.746 1.00 51.84 88 GLY B N 1
ATOM 4463 C CA . GLY B 1 88 ? 52.624 66.486 72.042 1.00 51.61 88 GLY B CA 1
ATOM 4464 C C . GLY B 1 88 ? 52.669 67.611 71.028 1.00 51.86 88 GLY B C 1
ATOM 4465 O O . GLY B 1 88 ? 53.638 68.356 71.004 1.00 51.92 88 GLY B O 1
ATOM 4466 N N . ALA B 1 89 ? 51.643 67.741 70.191 1.00 51.94 89 ALA B N 1
ATOM 4467 C CA . ALA B 1 89 ? 51.617 68.823 69.213 1.00 52.58 89 ALA B CA 1
ATOM 4468 C C . ALA B 1 89 ? 51.166 70.106 69.903 1.00 53.99 89 ALA B C 1
ATOM 4469 O O . ALA B 1 89 ? 50.197 70.105 70.665 1.00 55.01 89 ALA B O 1
ATOM 4471 N N . ILE B 1 90 ? 51.872 71.201 69.642 1.00 54.46 90 ILE B N 1
ATOM 4472 C CA . ILE B 1 90 ? 51.521 72.473 70.246 1.00 54.41 90 ILE B CA 1
ATOM 4473 C C . ILE B 1 90 ? 50.290 73.071 69.579 1.00 55.33 90 ILE B C 1
ATOM 4474 O O . ILE B 1 90 ? 50.353 73.565 68.457 1.00 56.86 90 ILE B O 1
ATOM 4479 N N . ARG B 1 91 ? 49.168 73.005 70.284 1.00 56.32 91 ARG B N 1
ATOM 4480 C CA . ARG B 1 91 ? 47.913 73.552 69.805 1.00 57.11 91 ARG B CA 1
ATOM 4481 C C . ARG B 1 91 ? 47.990 75.066 69.988 1.00 56.86 91 ARG B C 1
ATOM 4482 O O . ARG B 1 91 ? 47.635 75.840 69.095 1.00 57.68 91 ARG B O 1
ATOM 4490 N N . LEU B 1 92 ? 48.441 75.489 71.162 1.00 55.96 92 LEU B N 1
ATOM 4491 C CA . LEU B 1 92 ? 48.602 76.910 71.422 1.00 55.81 92 LEU B CA 1
ATOM 4492 C C . LEU B 1 92 ? 49.547 77.169 72.588 1.00 54.25 92 LEU B C 1
ATOM 4493 O O . LEU B 1 92 ? 49.729 76.319 73.454 1.00 52.29 92 LEU B O 1
ATOM 4498 N N . SER B 1 93 ? 50.178 78.337 72.578 1.00 54.28 93 SER B N 1
ATOM 4499 C CA . SER B 1 93 ? 51.135 78.680 73.614 1.00 55.70 93 SER B CA 1
ATOM 4500 C C . SER B 1 93 ? 51.143 80.145 74.034 1.00 55.25 93 SER B C 1
ATOM 4501 O O . SER B 1 93 ? 50.725 81.032 73.289 1.00 54.10 93 SER B O 1
ATOM 4504 N N . TYR B 1 94 ? 51.631 80.377 75.247 1.00 55.39 94 TYR B N 1
ATOM 4505 C CA . TYR B 1 94 ? 51.730 81.713 75.805 1.00 56.50 94 TYR B CA 1
ATOM 4506 C C . TYR B 1 94 ? 53.079 81.887 76.512 1.00 56.87 94 TYR B C 1
ATOM 4507 O O . TYR B 1 94 ? 53.639 80.930 77.061 1.00 54.59 94 TYR B O 1
ATOM 4516 N N . HIS B 1 95 ? 53.612 83.104 76.459 1.00 57.12 95 HIS B N 1
ATOM 4517 C CA . HIS B 1 95 ? 54.846 83.418 77.169 1.00 58.45 95 HIS B CA 1
ATOM 4518 C C . HIS B 1 95 ? 54.297 84.320 78.268 1.00 58.89 95 HIS B C 1
ATOM 4519 O O . HIS B 1 95 ? 53.990 85.485 78.029 1.00 57.31 95 HIS B O 1
ATOM 4526 N N . GLY B 1 96 ? 54.136 83.767 79.463 1.00 60.64 96 GLY B N 1
ATOM 4527 C CA . GLY B 1 96 ? 53.561 84.543 80.541 1.00 62.95 96 GLY B CA 1
ATOM 4528 C C . GLY B 1 96 ? 52.084 84.696 80.243 1.00 65.26 96 GLY B C 1
ATOM 4529 O O . GLY B 1 96 ? 51.384 83.702 80.054 1.00 66.78 96 GLY B O 1
ATOM 4530 N N . THR B 1 97 ? 51.605 85.932 80.177 1.00 66.63 97 THR B N 1
ATOM 4531 C CA . THR B 1 97 ? 50.197 86.180 79.890 1.00 68.23 97 THR B CA 1
ATOM 4532 C C . THR B 1 97 ? 50.004 86.436 78.406 1.00 68.97 97 THR B C 1
ATOM 4533 O O . THR B 1 97 ? 48.915 86.244 77.868 1.00 69.67 97 THR B O 1
ATOM 4537 N N . LYS B 1 98 ? 51.073 86.872 77.752 1.00 69.68 98 LYS B N 1
ATOM 4538 C CA . LYS B 1 98 ? 51.034 87.177 76.328 1.00 71.10 98 LYS B CA 1
ATOM 4539 C C . LYS B 1 98 ? 50.996 85.898 75.494 1.00 69.64 98 LYS B C 1
ATOM 4540 O O . LYS B 1 98 ? 51.777 84.975 75.729 1.00 69.70 98 LYS B O 1
ATOM 4546 N N . GLN B 1 99 ? 50.083 85.842 74.530 1.00 67.48 99 GLN B N 1
ATOM 4547 C CA . GLN B 1 99 ? 49.976 84.676 73.670 1.00 66.77 99 GLN B CA 1
ATOM 4548 C C . GLN B 1 99 ? 51.010 84.756 72.563 1.00 66.66 99 GLN B C 1
ATOM 4549 O O . GLN B 1 99 ? 51.184 85.806 71.959 1.00 67.06 99 GLN B O 1
ATOM 4555 N N . ILE B 1 100 ? 51.691 83.646 72.298 1.00 66.20 100 ILE B N 1
ATOM 4556 C CA . ILE B 1 100 ? 52.689 83.599 71.238 1.00 66.88 100 ILE B CA 1
ATOM 4557 C C . ILE B 1 100 ? 51.980 83.371 69.896 1.00 69.05 100 ILE B C 1
ATOM 4558 O O . ILE B 1 100 ? 51.002 82.626 69.825 1.00 68.68 100 ILE B O 1
ATOM 4563 N N . SER B 1 101 ? 52.466 84.023 68.842 1.00 71.26 101 SER B N 1
ATOM 4564 C CA . SER B 1 101 ? 51.875 83.891 67.511 1.00 72.96 101 SER B CA 1
ATOM 4565 C C . SER B 1 101 ? 52.370 82.615 66.836 1.00 73.95 101 SER B C 1
ATOM 4566 O O . SER B 1 101 ? 53.422 82.077 67.194 1.00 73.03 101 SER B O 1
ATOM 4569 N N . PHE B 1 102 ? 51.611 82.138 65.854 1.00 75.26 102 PHE B N 1
ATOM 4570 C CA . PHE B 1 102 ? 51.978 80.921 65.134 1.00 77.71 102 PHE B CA 1
ATOM 4571 C C . PHE B 1 102 ? 53.398 81.036 64.592 1.00 77.94 102 PHE B C 1
ATOM 4572 O O . PHE B 1 102 ? 54.179 80.086 64.659 1.00 77.40 102 PHE B O 1
ATOM 4580 N N . SER B 1 103 ? 53.725 82.212 64.063 1.00 78.59 103 SER B N 1
ATOM 4581 C CA . SER B 1 103 ? 55.044 82.471 63.504 1.00 79.67 103 SER B CA 1
ATOM 4582 C C . SER B 1 103 ? 56.152 82.321 64.533 1.00 80.09 103 SER B C 1
ATOM 4583 O O . SER B 1 103 ? 57.087 81.544 64.341 1.00 79.59 103 SER B O 1
ATOM 4586 N N . ASP B 1 104 ? 56.045 83.075 65.622 1.00 80.98 104 ASP B N 1
ATOM 4587 C CA . ASP B 1 104 ? 57.051 83.029 66.671 1.00 81.97 104 ASP B CA 1
ATOM 4588 C C . ASP B 1 104 ? 57.132 81.671 67.347 1.00 81.53 104 ASP B C 1
ATOM 4589 O O . ASP B 1 104 ? 58.169 81.309 67.904 1.00 81.53 104 ASP B O 1
ATOM 4594 N N . GLN B 1 105 ? 56.040 80.917 67.298 1.00 81.27 105 GLN B N 1
ATOM 4595 C CA . GLN B 1 105 ? 56.029 79.595 67.908 1.00 80.81 105 GLN B CA 1
ATOM 4596 C C . GLN B 1 105 ? 56.998 78.700 67.151 1.00 80.25 105 GLN B C 1
ATOM 4597 O O . GLN B 1 105 ? 57.819 78.000 67.754 1.00 78.92 105 GLN B O 1
ATOM 4603 N N . LYS B 1 106 ? 56.904 78.734 65.825 1.00 80.54 106 LYS B N 1
ATOM 4604 C CA . LYS B 1 106 ? 57.786 77.929 64.993 1.00 81.02 106 LYS B CA 1
ATOM 4605 C C . LYS B 1 106 ? 59.232 78.361 65.129 1.00 80.48 106 LYS B C 1
ATOM 4606 O O . LYS B 1 106 ? 60.141 77.561 64.933 1.00 81.30 106 LYS B O 1
ATOM 4612 N N . LYS B 1 107 ? 59.445 79.623 65.477 1.00 79.83 107 LYS B N 1
ATOM 4613 C CA . LYS B 1 107 ? 60.797 80.129 65.664 1.00 79.88 107 LYS B CA 1
ATOM 4614 C C . LYS B 1 107 ? 61.394 79.492 66.914 1.00 79.20 107 LYS B C 1
ATOM 4615 O O . LYS B 1 107 ? 62.518 78.982 66.886 1.00 79.56 107 LYS B O 1
ATOM 4621 N N . ILE B 1 108 ? 60.621 79.513 68.001 1.00 77.45 108 ILE B N 1
ATOM 4622 C CA . ILE B 1 108 ? 61.050 78.967 69.285 1.00 75.76 108 ILE B CA 1
ATOM 4623 C C . ILE B 1 108 ? 61.207 77.449 69.374 1.00 75.29 108 ILE B C 1
ATOM 4624 O O . ILE B 1 108 ? 62.222 76.960 69.875 1.00 74.89 108 ILE B O 1
ATOM 4629 N N . TYR B 1 109 ? 60.218 76.698 68.898 1.00 74.72 109 TYR B N 1
ATOM 4630 C CA . TYR B 1 109 ? 60.290 75.244 69.006 1.00 74.84 109 TYR B CA 1
ATOM 4631 C C . TYR B 1 109 ? 60.846 74.482 67.812 1.00 76.80 109 TYR B C 1
ATOM 4632 O O . TYR B 1 109 ? 61.136 73.283 67.916 1.00 77.73 109 TYR B O 1
ATOM 4641 N N . ARG B 1 110 ? 61.000 75.170 66.686 1.00 78.73 110 ARG B N 1
ATOM 4642 C CA . ARG B 1 110 ? 61.551 74.555 65.480 1.00 81.00 110 ARG B CA 1
ATOM 4643 C C . ARG B 1 110 ? 60.922 73.176 65.255 1.00 80.62 110 ARG B C 1
ATOM 4644 O O . ARG B 1 110 ? 61.606 72.210 64.903 1.00 80.18 110 ARG B O 1
ATOM 4652 N N . SER B 1 111 ? 59.614 73.105 65.480 1.00 79.73 111 SER B N 1
ATOM 4653 C CA . SER B 1 111 ? 58.838 71.878 65.331 1.00 77.32 111 SER B CA 1
ATOM 4654 C C . SER B 1 111 ? 57.453 72.162 65.897 1.00 76.99 111 SER B C 1
ATOM 4655 O O . SER B 1 111 ? 57.215 73.235 66.459 1.00 76.98 111 SER B O 1
ATOM 4658 N N . ILE B 1 112 ? 56.536 71.217 65.731 1.00 75.86 112 ILE B N 1
ATOM 4659 C CA . ILE B 1 112 ? 55.193 71.388 66.262 1.00 75.46 112 ILE B CA 1
ATOM 4660 C C . ILE B 1 112 ? 55.067 70.471 67.482 1.00 75.21 112 ILE B C 1
ATOM 4661 O O . ILE B 1 112 ? 54.218 70.684 68.351 1.00 74.01 112 ILE B O 1
ATOM 4666 N N . TYR B 1 113 ? 55.939 69.463 67.541 1.00 74.48 113 TYR B N 1
ATOM 4667 C CA . TYR B 1 113 ? 55.942 68.497 68.637 1.00 74.36 113 TYR B CA 1
ATOM 4668 C C . TYR B 1 113 ? 57.020 68.814 69.676 1.00 73.48 113 TYR B C 1
ATOM 4669 O O . TYR B 1 113 ? 58.089 69.312 69.336 1.00 73.02 113 TYR B O 1
ATOM 4678 N N . VAL B 1 114 ? 56.733 68.510 70.940 1.00 72.50 114 VAL B N 1
ATOM 4679 C CA . VAL B 1 114 ? 57.675 68.751 72.033 1.00 71.06 114 VAL B CA 1
ATOM 4680 C C . VAL B 1 114 ? 57.931 67.427 72.732 1.00 70.95 114 VAL B C 1
ATOM 4681 O O . VAL B 1 114 ? 57.041 66.578 72.809 1.00 72.55 114 VAL B O 1
ATOM 4685 N N . ASP B 1 115 ? 59.141 67.245 73.243 1.00 69.52 115 ASP B N 1
ATOM 4686 C CA . ASP B 1 115 ? 59.482 66.002 73.920 1.00 69.18 115 ASP B CA 1
ATOM 4687 C C . ASP B 1 115 ? 59.284 66.150 75.418 1.00 68.65 115 ASP B C 1
ATOM 4688 O O . ASP B 1 115 ? 60.101 66.783 76.087 1.00 67.50 115 ASP B O 1
ATOM 4693 N N . LEU B 1 116 ? 58.207 65.566 75.942 1.00 68.50 116 LEU B N 1
ATOM 4694 C CA . LEU B 1 116 ? 57.916 65.653 77.374 1.00 68.55 116 LEU B CA 1
ATOM 4695 C C . LEU B 1 116 ? 58.996 64.932 78.155 1.00 68.69 116 LEU B C 1
ATOM 4696 O O . LEU B 1 116 ? 59.170 65.161 79.347 1.00 68.14 116 LEU B O 1
ATOM 4701 N N . GLY B 1 117 ? 59.719 64.053 77.467 1.00 70.64 117 GLY B N 1
ATOM 4702 C CA . GLY B 1 117 ? 60.800 63.319 78.103 1.00 70.61 117 GLY B CA 1
ATOM 4703 C C . GLY B 1 117 ? 61.857 64.293 78.597 1.00 70.71 117 GLY B C 1
ATOM 4704 O O . GLY B 1 117 ? 62.491 64.069 79.630 1.00 71.21 117 GLY B O 1
ATOM 4705 N N . ASP B 1 118 ? 62.045 65.375 77.848 1.00 69.41 118 ASP B N 1
ATOM 4706 C CA . ASP B 1 118 ? 62.999 66.414 78.203 1.00 69.76 118 ASP B CA 1
ATOM 4707 C C . ASP B 1 118 ? 62.585 67.007 79.561 1.00 69.73 118 ASP B C 1
ATOM 4708 O O . ASP B 1 118 ? 61.461 67.465 79.730 1.00 70.25 118 ASP B O 1
ATOM 4713 N N . PRO B 1 119 ? 63.495 67.005 80.546 1.00 70.09 119 PRO B N 1
ATOM 4714 C CA . PRO B 1 119 ? 63.211 67.538 81.885 1.00 70.15 119 PRO B CA 1
ATOM 4715 C C . PRO B 1 119 ? 62.842 69.016 81.952 1.00 70.31 119 PRO B C 1
ATOM 4716 O O . PRO B 1 119 ? 62.358 69.487 82.983 1.00 70.52 119 PRO B O 1
ATOM 4720 N N . ASN B 1 120 ? 63.069 69.747 80.864 1.00 70.74 120 ASN B N 1
ATOM 4721 C CA . ASN B 1 120 ? 62.742 71.176 80.829 1.00 70.60 120 ASN B CA 1
ATOM 4722 C C . ASN B 1 120 ? 61.240 71.423 80.944 1.00 69.88 120 ASN B C 1
ATOM 4723 O O . ASN B 1 120 ? 60.807 72.467 81.425 1.00 70.52 120 ASN B O 1
ATOM 4728 N N . TYR B 1 121 ? 60.446 70.463 80.489 1.00 68.07 121 TYR B N 1
ATOM 4729 C CA . TYR B 1 121 ? 59.005 70.602 80.547 1.00 67.00 121 TYR B CA 1
ATOM 4730 C C . TYR B 1 121 ? 58.442 70.021 81.832 1.00 65.79 121 TYR B C 1
ATOM 4731 O O . TYR B 1 121 ? 58.849 68.942 82.261 1.00 67.34 121 TYR B O 1
ATOM 4740 N N . MET B 1 122 ? 57.516 70.749 82.446 1.00 64.36 122 MET B N 1
ATOM 4741 C CA . MET B 1 122 ? 56.863 70.302 83.670 1.00 63.16 122 MET B CA 1
ATOM 4742 C C . MET B 1 122 ? 55.431 69.973 83.271 1.00 61.59 122 MET B C 1
ATOM 4743 O O . MET B 1 122 ? 54.665 70.860 82.898 1.00 59.54 122 MET B O 1
ATOM 4748 N N . ALA B 1 123 ? 55.084 68.690 83.324 1.00 60.75 123 ALA B N 1
ATOM 4749 C CA . ALA B 1 123 ? 53.750 68.247 82.930 1.00 60.77 123 ALA B CA 1
ATOM 4750 C C . ALA B 1 123 ? 53.046 67.381 83.965 1.00 60.66 123 ALA B C 1
ATOM 4751 O O . ALA B 1 123 ? 52.383 66.401 83.621 1.00 62.28 123 ALA B O 1
ATOM 4753 N N . ILE B 1 124 ? 53.171 67.748 85.232 1.00 59.63 124 ILE B N 1
ATOM 4754 C CA . ILE B 1 124 ? 52.526 66.986 86.288 1.00 59.25 124 ILE B CA 1
ATOM 4755 C C . ILE B 1 124 ? 51.124 67.479 86.630 1.00 56.75 124 ILE B C 1
ATOM 4756 O O . ILE B 1 124 ? 50.907 68.656 86.931 1.00 56.47 124 ILE B O 1
ATOM 4761 N N . ASP B 1 125 ? 50.178 66.550 86.580 1.00 53.93 125 ASP B N 1
ATOM 4762 C CA . ASP B 1 125 ? 48.786 66.826 86.889 1.00 50.76 125 ASP B CA 1
ATOM 4763 C C . ASP B 1 125 ? 48.614 66.811 88.403 1.00 49.74 125 ASP B C 1
ATOM 4764 O O . ASP B 1 125 ? 48.675 65.757 89.030 1.00 47.47 125 ASP B O 1
ATOM 4769 N N . THR B 1 126 ? 48.406 67.983 88.990 1.00 49.93 126 THR B N 1
ATOM 4770 C CA . THR B 1 126 ? 48.213 68.075 90.432 1.00 50.75 126 THR B CA 1
ATOM 4771 C C . THR B 1 126 ? 47.022 68.961 90.763 1.00 51.21 126 THR B C 1
ATOM 4772 O O . THR B 1 126 ? 46.432 69.590 89.887 1.00 51.69 126 THR B O 1
ATOM 4776 N N . SER B 1 127 ? 46.672 68.998 92.041 1.00 52.56 127 SER B N 1
ATOM 4777 C CA . SER B 1 127 ? 45.562 69.808 92.517 1.00 53.62 127 SER B CA 1
ATOM 4778 C C . SER B 1 127 ? 45.926 71.294 92.562 1.00 54.54 127 SER B C 1
ATOM 4779 O O . SER B 1 127 ? 45.073 72.142 92.828 1.00 52.70 127 SER B O 1
ATOM 4782 N N . PHE B 1 128 ? 47.201 71.603 92.324 1.00 56.58 128 PHE B N 1
ATOM 4783 C CA . PHE B 1 128 ? 47.672 72.988 92.334 1.00 57.58 128 PHE B CA 1
ATOM 4784 C C . PHE B 1 128 ? 48.278 73.411 91.006 1.00 55.16 128 PHE B C 1
ATOM 4785 O O . PHE B 1 128 ? 48.970 74.419 90.938 1.00 55.42 128 PHE B O 1
ATOM 4793 N N . SER B 1 129 ? 47.997 72.645 89.953 1.00 52.19 129 SER B N 1
ATOM 4794 C CA . SER B 1 129 ? 48.509 72.936 88.621 1.00 50.60 129 SER B CA 1
ATOM 4795 C C . SER B 1 129 ? 48.008 74.255 88.061 1.00 48.58 129 SER B C 1
ATOM 4796 O O . SER B 1 129 ? 48.769 75.033 87.501 1.00 46.75 129 SER B O 1
ATOM 4799 N N . ILE B 1 130 ? 46.716 74.493 88.202 1.00 47.97 130 ILE B N 1
ATOM 4800 C CA . ILE B 1 130 ? 46.118 75.705 87.701 1.00 46.54 130 ILE B CA 1
ATOM 4801 C C . ILE B 1 130 ? 46.693 76.922 88.403 1.00 47.03 130 ILE B C 1
ATOM 4802 O O . ILE B 1 130 ? 47.000 77.919 87.759 1.00 47.77 130 ILE B O 1
ATOM 4807 N N . ALA B 1 131 ? 46.859 76.847 89.715 1.00 47.52 131 ALA B N 1
ATOM 4808 C CA . ALA B 1 131 ? 47.434 77.969 90.446 1.00 48.61 131 ALA B CA 1
ATOM 4809 C C . ALA B 1 131 ? 48.878 78.153 89.968 1.00 49.87 131 ALA B C 1
ATOM 4810 O O . ALA B 1 131 ? 49.335 79.280 89.730 1.00 51.67 131 ALA B O 1
ATOM 4812 N N . PHE B 1 132 ? 49.587 77.040 89.813 1.00 48.62 132 PHE B N 1
ATOM 4813 C CA . PHE B 1 132 ? 50.968 77.080 89.364 1.00 49.24 132 PHE B CA 1
ATOM 4814 C C . PHE B 1 132 ? 51.081 77.861 88.059 1.00 48.66 132 PHE B C 1
ATOM 4815 O O . PHE B 1 132 ? 51.917 78.760 87.941 1.00 48.87 132 PHE B O 1
ATOM 4823 N N . CYS B 1 133 ? 50.239 77.515 87.087 1.00 47.39 133 CYS B N 1
ATOM 4824 C CA . CYS B 1 133 ? 50.250 78.170 85.780 1.00 46.10 133 CYS B CA 1
ATOM 4825 C C . CYS B 1 133 ? 49.979 79.660 85.856 1.00 46.29 133 CYS B C 1
ATOM 4826 O O . CYS B 1 133 ? 50.712 80.453 85.276 1.00 45.41 133 CYS B O 1
ATOM 4829 N N . ILE B 1 134 ? 48.927 80.043 86.565 1.00 47.44 134 ILE B N 1
ATOM 4830 C CA . ILE B 1 134 ? 48.597 81.454 86.694 1.00 48.96 134 ILE B CA 1
ATOM 4831 C C . ILE B 1 134 ? 49.762 82.218 87.324 1.00 50.77 134 ILE B C 1
ATOM 4832 O O . ILE B 1 134 ? 50.226 83.226 86.779 1.00 50.16 134 ILE B O 1
ATOM 4837 N N . LEU B 1 135 ? 50.242 81.730 88.466 1.00 50.90 135 LEU B N 1
ATOM 4838 C CA . LEU B 1 135 ? 51.353 82.381 89.135 1.00 50.56 135 LEU B CA 1
ATOM 4839 C C . LEU B 1 135 ? 52.585 82.455 88.230 1.00 52.45 135 LEU B C 1
ATOM 4840 O O . LEU B 1 135 ? 53.130 83.534 88.015 1.00 53.95 135 LEU B O 1
ATOM 4845 N N . TYR B 1 136 ? 53.021 81.314 87.696 1.00 52.54 136 TYR B N 1
ATOM 4846 C CA . TYR B 1 136 ? 54.194 81.284 86.833 1.00 51.39 136 TYR B CA 1
ATOM 4847 C C . TYR B 1 136 ? 54.042 82.266 85.686 1.00 52.52 136 TYR B C 1
ATOM 4848 O O . TYR B 1 136 ? 54.980 82.971 85.327 1.00 51.85 136 TYR B O 1
ATOM 4857 N N . GLY B 1 137 ? 52.852 82.312 85.110 1.00 52.58 137 GLY B N 1
ATOM 4858 C CA . GLY B 1 137 ? 52.629 83.229 84.015 1.00 53.76 137 GLY B CA 1
ATOM 4859 C C . GLY B 1 137 ? 52.925 84.656 84.426 1.00 54.51 137 GLY B C 1
ATOM 4860 O O . GLY B 1 137 ? 53.676 85.359 83.756 1.00 55.08 137 GLY B O 1
ATOM 4861 N N . GLN B 1 138 ? 52.334 85.089 85.536 1.00 55.48 138 GLN B N 1
ATOM 4862 C CA . GLN B 1 138 ? 52.536 86.446 86.032 1.00 53.98 138 GLN B CA 1
ATOM 4863 C C . GLN B 1 138 ? 53.987 86.702 86.406 1.00 54.56 138 GLN B C 1
ATOM 4864 O O . GLN B 1 138 ? 54.517 87.776 86.140 1.00 53.64 138 GLN B O 1
ATOM 4870 N N . LEU B 1 139 ? 54.628 85.709 87.012 1.00 56.27 139 LEU B N 1
ATOM 4871 C CA . LEU B 1 139 ? 56.011 85.852 87.416 1.00 58.72 139 LEU B CA 1
ATOM 4872 C C . LEU B 1 139 ? 56.906 86.181 86.225 1.00 61.84 139 LEU B C 1
ATOM 4873 O O . LEU B 1 139 ? 57.710 87.112 86.296 1.00 63.29 139 LEU B O 1
ATOM 4878 N N . VAL B 1 140 ? 56.770 85.441 85.126 1.00 63.17 140 VAL B N 1
ATOM 4879 C CA . VAL B 1 140 ? 57.601 85.709 83.959 1.00 63.86 140 VAL B CA 1
ATOM 4880 C C . VAL B 1 140 ? 57.249 87.075 83.368 1.00 65.98 140 VAL B C 1
ATOM 4881 O O . VAL B 1 140 ? 58.114 87.762 82.823 1.00 67.58 140 VAL B O 1
ATOM 4885 N N . ASP B 1 141 ? 55.985 87.475 83.479 1.00 66.55 141 ASP B N 1
ATOM 4886 C CA . ASP B 1 141 ? 55.567 88.780 82.978 1.00 67.50 141 ASP B CA 1
ATOM 4887 C C . ASP B 1 141 ? 56.342 89.893 83.671 1.00 69.53 141 ASP B C 1
ATOM 4888 O O . ASP B 1 141 ? 56.663 90.919 83.062 1.00 69.25 141 ASP B O 1
ATOM 4893 N N . LEU B 1 142 ? 56.618 89.675 84.955 1.00 71.35 142 LEU B N 1
ATOM 4894 C CA . LEU B 1 142 ? 57.340 90.620 85.804 1.00 72.56 142 LEU B CA 1
ATOM 4895 C C . LEU B 1 142 ? 58.842 90.502 85.548 1.00 73.13 142 LEU B C 1
ATOM 4896 O O . LEU B 1 142 ? 59.563 91.502 85.548 1.00 74.30 142 LEU B O 1
ATOM 4901 N N . LYS B 1 143 ? 59.302 89.273 85.333 1.00 73.30 143 LYS B N 1
ATOM 4902 C CA . LYS B 1 143 ? 60.709 89.003 85.054 1.00 74.57 143 LYS B CA 1
ATOM 4903 C C . LYS B 1 143 ? 61.139 89.698 83.764 1.00 75.45 143 LYS B C 1
ATOM 4904 O O . LYS B 1 143 ? 62.304 90.051 83.604 1.00 75.92 143 LYS B O 1
ATOM 4910 N N . ASP B 1 144 ? 60.194 89.892 82.848 1.00 76.28 144 ASP B N 1
ATOM 4911 C CA . ASP B 1 144 ? 60.483 90.549 81.579 1.00 76.95 144 ASP B CA 1
ATOM 4912 C C . ASP B 1 144 ? 60.592 92.063 81.726 1.00 78.81 144 ASP B C 1
ATOM 4913 O O . ASP B 1 144 ? 61.210 92.725 80.898 1.00 79.62 144 ASP B O 1
ATOM 4918 N N . THR B 1 145 ? 59.987 92.615 82.772 1.00 80.48 145 THR B N 1
ATOM 4919 C CA . THR B 1 145 ? 60.041 94.054 82.995 1.00 82.38 145 THR B CA 1
ATOM 4920 C C . THR B 1 145 ? 61.460 94.491 83.364 1.00 83.61 145 THR B C 1
ATOM 4921 O O . THR B 1 145 ? 62.020 95.398 82.750 1.00 84.37 145 THR B O 1
ATOM 4925 N N . ASN B 1 146 ? 62.032 93.841 84.370 1.00 84.58 146 ASN B N 1
ATOM 4926 C CA . ASN B 1 146 ? 63.384 94.144 84.822 1.00 85.19 146 ASN B CA 1
ATOM 4927 C C . ASN B 1 146 ? 64.106 92.813 84.998 1.00 85.24 146 ASN B C 1
ATOM 4928 O O . ASN B 1 146 ? 64.319 92.350 86.119 1.00 85.68 146 ASN B O 1
ATOM 4933 N N . PRO B 1 147 ? 64.489 92.179 83.881 1.00 85.09 147 PRO B N 1
ATOM 4934 C CA . PRO B 1 147 ? 65.186 90.888 83.848 1.00 86.41 147 PRO B CA 1
ATOM 4935 C C . PRO B 1 147 ? 66.447 90.738 84.702 1.00 87.72 147 PRO B C 1
ATOM 4936 O O . PRO B 1 147 ? 67.355 89.985 84.346 1.00 88.16 147 PRO B O 1
ATOM 4940 N N . ASP B 1 148 ? 66.503 91.448 85.825 1.00 88.76 148 ASP B N 1
ATOM 4941 C CA . ASP B 1 148 ? 67.652 91.366 86.723 1.00 89.28 148 ASP B CA 1
ATOM 4942 C C . ASP B 1 148 ? 67.166 91.184 88.148 1.00 88.97 148 ASP B C 1
ATOM 4943 O O . ASP B 1 148 ? 67.794 90.489 88.952 1.00 89.37 148 ASP B O 1
ATOM 4948 N N . LYS B 1 149 ? 66.039 91.818 88.451 1.00 88.10 149 LYS B N 1
ATOM 4949 C CA . LYS B 1 149 ? 65.455 91.738 89.778 1.00 87.58 149 LYS B CA 1
ATOM 4950 C C . LYS B 1 149 ? 64.910 90.341 90.069 1.00 86.88 149 LYS B C 1
ATOM 4951 O O . LYS B 1 149 ? 64.580 90.033 91.217 1.00 87.23 149 LYS B O 1
ATOM 4957 N N . MET B 1 150 ? 64.824 89.497 89.039 1.00 85.20 150 MET B N 1
ATOM 4958 C CA . MET B 1 150 ? 64.304 88.137 89.209 1.00 83.31 150 MET B CA 1
ATOM 4959 C C . MET B 1 150 ? 65.161 87.069 88.548 1.00 81.55 150 MET B C 1
ATOM 4960 O O . MET B 1 150 ? 65.836 87.333 87.554 1.00 82.03 150 MET B O 1
ATOM 4965 N N . PRO B 1 151 ? 65.138 85.840 89.095 1.00 80.07 151 PRO B N 1
ATOM 4966 C CA . PRO B 1 151 ? 65.913 84.712 88.561 1.00 79.01 151 PRO B CA 1
ATOM 4967 C C . PRO B 1 151 ? 65.584 84.412 87.095 1.00 78.20 151 PRO B C 1
ATOM 4968 O O . PRO B 1 151 ? 64.905 85.193 86.421 1.00 78.33 151 PRO B O 1
ATOM 4972 N N . SER B 1 152 ? 66.075 83.281 86.601 1.00 77.08 152 SER B N 1
ATOM 4973 C CA . SER B 1 152 ? 65.804 82.883 85.220 1.00 75.83 152 SER B CA 1
ATOM 4974 C C . SER B 1 152 ? 64.481 82.120 85.181 1.00 74.80 152 SER B C 1
ATOM 4975 O O . SER B 1 152 ? 64.023 81.589 86.205 1.00 74.20 152 SER B O 1
ATOM 4978 N N . TYR B 1 153 ? 63.875 82.067 84.000 1.00 72.52 153 TYR B N 1
ATOM 4979 C CA . TYR B 1 153 ? 62.613 81.362 83.824 1.00 70.34 153 TYR B CA 1
ATOM 4980 C C . TYR B 1 153 ? 62.673 80.003 84.517 1.00 70.69 153 TYR B C 1
ATOM 4981 O O . TYR B 1 153 ? 61.779 79.638 85.285 1.00 70.27 153 TYR B O 1
ATOM 4990 N N . GLN B 1 154 ? 63.743 79.268 84.234 1.00 70.67 154 GLN B N 1
ATOM 4991 C CA . GLN B 1 154 ? 63.974 77.950 84.810 1.00 70.89 154 GLN B CA 1
ATOM 4992 C C . GLN B 1 154 ? 63.998 78.003 86.336 1.00 70.86 154 GLN B C 1
ATOM 4993 O O . GLN B 1 154 ? 63.378 77.179 87.015 1.00 71.71 154 GLN B O 1
ATOM 4999 N N . ALA B 1 155 ? 64.733 78.975 86.867 1.00 70.02 155 ALA B N 1
ATOM 5000 C CA . ALA B 1 155 ? 64.867 79.158 88.309 1.00 69.40 155 ALA B CA 1
ATOM 5001 C C . ALA B 1 155 ? 63.528 79.477 88.984 1.00 67.93 155 ALA B C 1
ATOM 5002 O O . ALA B 1 155 ? 63.209 78.941 90.049 1.00 66.92 155 ALA B O 1
ATOM 5004 N N . ILE B 1 156 ? 62.754 80.361 88.363 1.00 66.40 156 ILE B N 1
ATOM 5005 C CA . ILE B 1 156 ? 61.450 80.739 88.888 1.00 64.45 156 ILE B CA 1
ATOM 5006 C C . ILE B 1 156 ? 60.551 79.509 89.009 1.00 63.58 156 ILE B C 1
ATOM 5007 O O . ILE B 1 156 ? 59.990 79.250 90.070 1.00 65.01 156 ILE B O 1
ATOM 5012 N N . ALA B 1 157 ? 60.428 78.743 87.931 1.00 62.43 157 ALA B N 1
ATOM 5013 C CA . ALA B 1 157 ? 59.603 77.541 87.947 1.00 62.36 157 ALA B CA 1
ATOM 5014 C C . ALA B 1 157 ? 59.985 76.604 89.083 1.00 62.40 157 ALA B C 1
ATOM 5015 O O . ALA B 1 157 ? 59.113 76.038 89.740 1.00 62.49 157 ALA B O 1
ATOM 5017 N N . GLN B 1 158 ? 61.284 76.436 89.319 1.00 63.02 158 GLN B N 1
ATOM 5018 C CA . GLN B 1 158 ? 61.744 75.553 90.393 1.00 63.27 158 GLN B CA 1
ATOM 5019 C C . GLN B 1 158 ? 61.474 76.143 91.775 1.00 62.79 158 GLN B C 1
ATOM 5020 O O . GLN B 1 158 ? 61.121 75.417 92.715 1.00 62.02 158 GLN B O 1
ATOM 5026 N N . ASP B 1 159 ? 61.626 77.457 91.902 1.00 61.44 159 ASP B N 1
ATOM 5027 C CA . ASP B 1 159 ? 61.355 78.101 93.180 1.00 62.81 159 ASP B CA 1
ATOM 5028 C C . ASP B 1 159 ? 59.892 77.887 93.529 1.00 63.25 159 ASP B C 1
ATOM 5029 O O . ASP B 1 159 ? 59.561 77.431 94.631 1.00 63.32 159 ASP B O 1
ATOM 5034 N N . VAL B 1 160 ? 59.023 78.217 92.575 1.00 63.20 160 VAL B N 1
ATOM 5035 C CA . VAL B 1 160 ? 57.591 78.065 92.754 1.00 62.15 160 VAL B CA 1
ATOM 5036 C C . VAL B 1 160 ? 57.251 76.635 93.155 1.00 63.49 160 VAL B C 1
ATOM 5037 O O . VAL B 1 160 ? 56.462 76.429 94.077 1.00 64.66 160 VAL B O 1
ATOM 5041 N N . GLN B 1 161 ? 57.850 75.647 92.487 1.00 64.65 161 GLN B N 1
ATOM 5042 C CA . GLN B 1 161 ? 57.571 74.245 92.815 1.00 65.67 161 GLN B CA 1
ATOM 5043 C C . GLN B 1 161 ? 57.996 73.962 94.243 1.00 66.53 161 GLN B C 1
ATOM 5044 O O . GLN B 1 161 ? 57.338 73.212 94.962 1.00 67.49 161 GLN B O 1
ATOM 5050 N N . TYR B 1 162 ? 59.103 74.572 94.650 1.00 67.42 162 TYR B N 1
ATOM 5051 C CA . TYR B 1 162 ? 59.611 74.397 95.997 1.00 68.31 162 TYR B CA 1
ATOM 5052 C C . TYR B 1 162 ? 58.589 74.901 97.009 1.00 67.36 162 TYR B C 1
ATOM 5053 O O . TYR B 1 162 ? 58.302 74.225 97.999 1.00 68.04 162 TYR B O 1
ATOM 5062 N N . CYS B 1 163 ? 58.041 76.085 96.763 1.00 65.47 163 CYS B N 1
ATOM 5063 C CA . CYS B 1 163 ? 57.048 76.647 97.663 1.00 65.77 163 CYS B CA 1
ATOM 5064 C C . CYS B 1 163 ? 55.814 75.769 97.769 1.00 65.80 163 CYS B C 1
ATOM 5065 O O . CYS B 1 163 ? 55.292 75.559 98.871 1.00 65.86 163 CYS B O 1
ATOM 5068 N N . VAL B 1 164 ? 55.349 75.264 96.626 1.00 65.07 164 VAL B N 1
ATOM 5069 C CA . VAL B 1 164 ? 54.172 74.403 96.594 1.00 64.86 164 VAL B CA 1
ATOM 5070 C C . VAL B 1 164 ? 54.394 73.173 97.473 1.00 65.71 164 VAL B C 1
ATOM 5071 O O . VAL B 1 164 ? 53.521 72.794 98.259 1.00 63.59 164 VAL B O 1
ATOM 5075 N N . ASP B 1 165 ? 55.564 72.550 97.333 1.00 67.76 165 ASP B N 1
ATOM 5076 C CA . ASP B 1 165 ? 55.883 71.366 98.128 1.00 70.95 165 ASP B CA 1
ATOM 5077 C C . ASP B 1 165 ? 55.976 71.750 99.599 1.00 71.46 165 ASP B C 1
ATOM 5078 O O . ASP B 1 165 ? 55.500 71.021 100.476 1.00 72.52 165 ASP B O 1
ATOM 5083 N N . LYS B 1 166 ? 56.586 72.901 99.863 1.00 70.99 166 LYS B N 1
ATOM 5084 C CA . LYS B 1 166 ? 56.748 73.374 101.227 1.00 71.95 166 LYS B CA 1
ATOM 5085 C C . LYS B 1 166 ? 55.398 73.627 101.873 1.00 72.04 166 LYS B C 1
ATOM 5086 O O . LYS B 1 166 ? 55.092 73.085 102.934 1.00 71.70 166 LYS B O 1
ATOM 5092 N N . VAL B 1 167 ? 54.591 74.453 101.218 1.00 72.23 167 VAL B N 1
ATOM 5093 C CA . VAL B 1 167 ? 53.272 74.797 101.726 1.00 72.61 167 VAL B CA 1
ATOM 5094 C C . VAL B 1 167 ? 52.419 73.546 101.962 1.00 73.18 167 VAL B C 1
ATOM 5095 O O . VAL B 1 167 ? 51.504 73.556 102.789 1.00 72.94 167 VAL B O 1
ATOM 5099 N N . HIS B 1 168 ? 52.727 72.471 101.240 1.00 73.97 168 HIS B N 1
ATOM 5100 C CA . HIS B 1 168 ? 51.996 71.216 101.394 1.00 75.05 168 HIS B CA 1
ATOM 5101 C C . HIS B 1 168 ? 52.596 70.343 102.489 1.00 73.88 168 HIS B C 1
ATOM 5102 O O . HIS B 1 168 ? 52.083 69.264 102.781 1.00 73.76 168 HIS B O 1
ATOM 5109 N N . SER B 1 169 ? 53.677 70.820 103.098 1.00 73.03 169 SER B N 1
ATOM 5110 C CA . SER B 1 169 ? 54.355 70.088 104.162 1.00 71.95 169 SER B CA 1
ATOM 5111 C C . SER B 1 169 ? 54.347 70.908 105.439 1.00 71.65 169 SER B C 1
ATOM 5112 O O . SER B 1 169 ? 54.341 70.359 106.541 1.00 71.20 169 SER B O 1
ATOM 5115 N N . ASP B 1 170 ? 54.361 72.226 105.280 1.00 71.88 170 ASP B N 1
ATOM 5116 C CA . ASP B 1 170 ? 54.338 73.145 106.412 1.00 72.27 170 ASP B CA 1
ATOM 5117 C C . ASP B 1 170 ? 53.150 72.855 107.297 1.00 71.81 170 ASP B C 1
ATOM 5118 O O . ASP B 1 170 ? 53.233 72.920 108.522 1.00 72.52 170 ASP B O 1
ATOM 5123 N N . GLY B 1 171 ? 52.034 72.541 106.659 1.00 70.57 171 GLY B N 1
ATOM 5124 C CA . GLY B 1 171 ? 50.827 72.291 107.408 1.00 69.69 171 GLY B CA 1
ATOM 5125 C C . GLY B 1 171 ? 50.086 73.612 107.433 1.00 68.60 171 GLY B C 1
ATOM 5126 O O . GLY B 1 171 ? 48.992 73.721 107.987 1.00 69.26 171 GLY B O 1
ATOM 5127 N N . THR B 1 172 ? 50.697 74.628 106.833 1.00 67.22 172 THR B N 1
ATOM 5128 C CA . THR B 1 172 ? 50.086 75.952 106.760 1.00 66.03 172 THR B CA 1
ATOM 5129 C C . THR B 1 172 ? 48.754 75.872 106.006 1.00 63.57 172 THR B C 1
ATOM 5130 O O . THR B 1 172 ? 47.775 76.506 106.390 1.00 62.09 172 THR B O 1
ATOM 5134 N N . LEU B 1 173 ? 48.723 75.076 104.939 1.00 61.23 173 LEU B N 1
ATOM 5135 C CA . LEU B 1 173 ? 47.519 74.904 104.140 1.00 58.20 173 LEU B CA 1
ATOM 5136 C C . LEU B 1 173 ? 46.484 74.142 104.963 1.00 58.44 173 LEU B C 1
ATOM 5137 O O . LEU B 1 173 ? 45.311 74.518 104.996 1.00 56.83 173 LEU B O 1
ATOM 5142 N N . LYS B 1 174 ? 46.931 73.078 105.633 1.00 57.77 174 LYS B N 1
ATOM 5143 C CA . LYS B 1 174 ? 46.044 72.242 106.440 1.00 58.66 174 LYS B CA 1
ATOM 5144 C C . LYS B 1 174 ? 45.343 73.033 107.540 1.00 58.15 174 LYS B C 1
ATOM 5145 O O . LYS B 1 174 ? 44.122 72.963 107.687 1.00 56.50 174 LYS B O 1
ATOM 5151 N N . ASN B 1 175 ? 46.118 73.784 108.313 1.00 58.10 175 ASN B N 1
ATOM 5152 C CA . ASN B 1 175 ? 45.555 74.555 109.415 1.00 59.10 175 ASN B CA 1
ATOM 5153 C C . ASN B 1 175 ? 44.517 75.563 108.952 1.00 58.11 175 ASN B C 1
ATOM 5154 O O . ASN B 1 175 ? 43.482 75.736 109.598 1.00 57.17 175 ASN B O 1
ATOM 5159 N N . ILE B 1 176 ? 44.789 76.227 107.835 1.00 57.29 176 ILE B N 1
ATOM 5160 C CA . ILE B 1 176 ? 43.856 77.203 107.309 1.00 54.71 176 ILE B CA 1
ATOM 5161 C C . ILE B 1 176 ? 42.536 76.567 106.874 1.00 54.75 176 ILE B C 1
ATOM 5162 O O . ILE B 1 176 ? 41.471 77.122 107.142 1.00 54.18 176 ILE B O 1
ATOM 5167 N N . ILE B 1 177 ? 42.578 75.413 106.207 1.00 54.72 177 ILE B N 1
ATOM 5168 C CA . ILE B 1 177 ? 41.314 74.809 105.797 1.00 55.05 177 ILE B CA 1
ATOM 5169 C C . ILE B 1 177 ? 40.601 74.208 107.011 1.00 54.81 177 ILE B C 1
ATOM 5170 O O . ILE B 1 177 ? 39.377 74.150 107.042 1.00 55.00 177 ILE B O 1
ATOM 5175 N N . ILE B 1 178 ? 41.355 73.780 108.018 1.00 55.69 178 ILE B N 1
ATOM 5176 C CA . ILE B 1 178 ? 40.741 73.220 109.224 1.00 56.48 178 ILE B CA 1
ATOM 5177 C C . ILE B 1 178 ? 39.949 74.310 109.937 1.00 56.64 178 ILE B C 1
ATOM 5178 O O . ILE B 1 178 ? 38.837 74.083 110.398 1.00 55.20 178 ILE B O 1
ATOM 5183 N N . LYS B 1 179 ? 40.528 75.503 110.019 1.00 58.14 179 LYS B N 1
ATOM 5184 C CA . LYS B 1 179 ? 39.870 76.617 110.684 1.00 57.86 179 LYS B CA 1
ATOM 5185 C C . LYS B 1 179 ? 38.767 77.223 109.830 1.00 57.51 179 LYS B C 1
ATOM 5186 O O . LYS B 1 179 ? 38.133 78.199 110.229 1.00 57.44 179 LYS B O 1
ATOM 5192 N N . ASN B 1 180 ? 38.536 76.658 108.653 1.00 56.47 180 ASN B N 1
ATOM 5193 C CA . ASN B 1 180 ? 37.519 77.200 107.760 1.00 54.15 180 ASN B CA 1
ATOM 5194 C C . ASN B 1 180 ? 36.819 76.147 106.923 1.00 51.96 180 ASN B C 1
ATOM 5195 O O . ASN B 1 180 ? 36.411 76.412 105.796 1.00 49.99 180 ASN B O 1
ATOM 5200 N N . LEU B 1 181 ? 36.667 74.962 107.494 1.00 51.08 181 LEU B N 1
ATOM 5201 C CA . LEU B 1 181 ? 36.056 73.841 106.806 1.00 50.67 181 LEU B CA 1
ATOM 5202 C C . LEU B 1 181 ? 34.835 74.138 105.945 1.00 50.91 181 LEU B C 1
ATOM 5203 O O . LEU B 1 181 ? 34.780 73.705 104.787 1.00 50.15 181 LEU B O 1
ATOM 5208 N N . LYS B 1 182 ? 33.865 74.883 106.461 1.00 51.16 182 LYS B N 1
ATOM 5209 C CA . LYS B 1 182 ? 32.691 75.128 105.634 1.00 53.00 182 LYS B CA 1
ATOM 5210 C C . LYS B 1 182 ? 32.916 76.007 104.414 1.00 51.17 182 LYS B C 1
ATOM 5211 O O . LYS B 1 182 ? 32.049 76.113 103.557 1.00 51.33 182 LYS B O 1
ATOM 5217 N N . LYS B 1 183 ? 34.080 76.629 104.328 1.00 50.48 183 LYS B N 1
ATOM 5218 C CA . LYS B 1 183 ? 34.390 77.449 103.172 1.00 49.43 183 LYS B CA 1
ATOM 5219 C C . LYS B 1 183 ? 35.190 76.619 102.158 1.00 47.94 183 LYS B C 1
ATOM 5220 O O . LYS B 1 183 ? 35.232 76.947 100.977 1.00 45.16 183 LYS B O 1
ATOM 5226 N N . TYR B 1 184 ? 35.814 75.540 102.624 1.00 47.24 184 TYR B N 1
ATOM 5227 C CA . TYR B 1 184 ? 36.637 74.720 101.743 1.00 47.55 184 TYR B CA 1
ATOM 5228 C C . TYR B 1 184 ? 36.102 73.356 101.344 1.00 47.24 184 TYR B C 1
ATOM 5229 O O . TYR B 1 184 ? 36.200 72.987 100.176 1.00 47.47 184 TYR B O 1
ATOM 5238 N N . VAL B 1 185 ? 35.521 72.609 102.277 1.00 46.49 185 VAL B N 1
ATOM 5239 C CA . VAL B 1 185 ? 35.010 71.289 101.916 1.00 45.12 185 VAL B CA 1
ATOM 5240 C C . VAL B 1 185 ? 33.498 71.215 101.703 1.00 45.59 185 VAL B C 1
ATOM 5241 O O . VAL B 1 185 ? 32.708 71.729 102.488 1.00 45.09 185 VAL B O 1
ATOM 5245 N N . ILE B 1 186 ? 33.116 70.570 100.607 1.00 46.23 186 ILE B N 1
ATOM 5246 C CA . ILE B 1 186 ? 31.723 70.404 100.239 1.00 47.04 186 ILE B CA 1
ATOM 5247 C C . ILE B 1 186 ? 31.214 69.074 100.775 1.00 48.60 186 ILE B C 1
ATOM 5248 O O . ILE B 1 186 ? 31.859 68.042 100.617 1.00 48.08 186 ILE B O 1
ATOM 5253 N N . ARG B 1 187 ? 30.054 69.106 101.415 1.00 51.06 187 ARG B N 1
ATOM 5254 C CA . ARG B 1 187 ? 29.440 67.900 101.956 1.00 53.82 187 ARG B CA 1
ATOM 5255 C C . ARG B 1 187 ? 28.414 67.370 100.963 1.00 55.13 187 ARG B C 1
ATOM 5256 O O . ARG B 1 187 ? 27.785 68.132 100.233 1.00 56.56 187 ARG B O 1
ATOM 5264 N N . GLU B 1 188 ? 28.246 66.059 100.924 1.00 56.91 188 GLU B N 1
ATOM 5265 C CA . GLU B 1 188 ? 27.311 65.463 99.983 1.00 57.67 188 GLU B CA 1
ATOM 5266 C C . GLU B 1 188 ? 26.761 64.160 100.530 1.00 57.61 188 GLU B C 1
ATOM 5267 O O . GLU B 1 188 ? 27.488 63.175 100.641 1.00 58.97 188 GLU B O 1
ATOM 5273 N N . LYS B 1 189 ? 25.478 64.161 100.870 1.00 56.70 189 LYS B N 1
ATOM 5274 C CA . LYS B 1 189 ? 24.822 62.969 101.392 1.00 56.80 189 LYS B CA 1
ATOM 5275 C C . LYS B 1 189 ? 25.039 61.749 100.500 1.00 54.64 189 LYS B C 1
ATOM 5276 O O . LYS B 1 189 ? 25.348 60.664 100.981 1.00 54.73 189 LYS B O 1
ATOM 5282 N N . GLU B 1 190 ? 24.888 61.933 99.200 1.00 53.30 190 GLU B N 1
ATOM 5283 C CA . GLU B 1 190 ? 25.050 60.835 98.260 1.00 54.20 190 GLU B CA 1
ATOM 5284 C C . GLU B 1 190 ? 26.313 59.987 98.475 1.00 53.29 190 GLU B C 1
ATOM 5285 O O . GLU B 1 190 ? 26.267 58.762 98.356 1.00 53.07 190 GLU B O 1
ATOM 5291 N N . VAL B 1 191 ? 27.438 60.626 98.788 1.00 51.16 191 VAL B N 1
ATOM 5292 C CA . VAL B 1 191 ? 28.684 59.894 98.995 1.00 49.46 191 VAL B CA 1
ATOM 5293 C C . VAL B 1 191 ? 28.503 58.822 100.055 1.00 49.33 191 VAL B C 1
ATOM 5294 O O . VAL B 1 191 ? 28.849 57.666 99.833 1.00 48.56 191 VAL B O 1
ATOM 5298 N N . VAL B 1 192 ? 27.960 59.213 101.206 1.00 49.33 192 VAL B N 1
ATOM 5299 C CA . VAL B 1 192 ? 27.734 58.274 102.296 1.00 48.85 192 VAL B CA 1
ATOM 5300 C C . VAL B 1 192 ? 26.755 57.177 101.890 1.00 49.05 192 VAL B C 1
ATOM 5301 O O . VAL B 1 192 ? 27.009 55.992 102.124 1.00 48.17 192 VAL B O 1
ATOM 5305 N N . GLU B 1 193 ? 25.643 57.558 101.278 1.00 48.90 193 GLU B N 1
ATOM 5306 C CA . GLU B 1 193 ? 24.680 56.554 100.844 1.00 51.01 193 GLU B CA 1
ATOM 5307 C C . GLU B 1 193 ? 25.372 55.599 99.879 1.00 49.61 193 GLU B C 1
ATOM 5308 O O . GLU B 1 193 ? 25.189 54.378 99.949 1.00 50.12 193 GLU B O 1
ATOM 5314 N N . GLY B 1 194 ? 26.178 56.167 98.987 1.00 47.81 194 GLY B N 1
ATOM 5315 C CA . GLY B 1 194 ? 26.896 55.380 98.003 1.00 45.91 194 GLY B CA 1
ATOM 5316 C C . GLY B 1 194 ? 27.820 54.348 98.605 1.00 46.04 194 GLY B C 1
ATOM 5317 O O . GLY B 1 194 ? 27.830 53.190 98.186 1.00 45.51 194 GLY B O 1
ATOM 5318 N N . LEU B 1 195 ? 28.613 54.764 99.582 1.00 46.03 195 LEU B N 1
ATOM 5319 C CA . LEU B 1 195 ? 29.510 53.841 100.234 1.00 47.97 195 LEU B CA 1
ATOM 5320 C C . LEU B 1 195 ? 28.689 52.721 100.861 1.00 48.90 195 LEU B C 1
ATOM 5321 O O . LEU B 1 195 ? 28.976 51.537 100.660 1.00 48.93 195 LEU B O 1
ATOM 5326 N N . LYS B 1 196 ? 27.658 53.094 101.610 1.00 49.22 196 LYS B N 1
ATOM 5327 C CA . LYS B 1 196 ? 26.811 52.102 102.243 1.00 49.93 196 LYS B CA 1
ATOM 5328 C C . LYS B 1 196 ? 26.299 51.150 101.179 1.00 51.39 196 LYS B C 1
ATOM 5329 O O . LYS B 1 196 ? 26.352 49.934 101.334 1.00 52.05 196 LYS B O 1
ATOM 5335 N N . HIS B 1 197 ? 25.816 51.708 100.083 1.00 53.07 197 HIS B N 1
ATOM 5336 C CA . HIS B 1 197 ? 25.331 50.882 99.003 1.00 54.97 197 HIS B CA 1
ATOM 5337 C C . HIS B 1 197 ? 26.370 49.805 98.692 1.00 55.35 197 HIS B C 1
ATOM 5338 O O . HIS B 1 197 ? 26.112 48.615 98.850 1.00 55.04 197 HIS B O 1
ATOM 5345 N N . PHE B 1 198 ? 27.552 50.232 98.256 1.00 55.22 198 PHE B N 1
ATOM 5346 C CA . PHE B 1 198 ? 28.627 49.302 97.913 1.00 54.11 198 PHE B CA 1
ATOM 5347 C C . PHE B 1 198 ? 28.985 48.300 99.005 1.00 54.22 198 PHE B C 1
ATOM 5348 O O . PHE B 1 198 ? 29.178 47.119 98.723 1.00 55.38 198 PHE B O 1
ATOM 5356 N N . ILE B 1 199 ? 29.095 48.760 100.242 1.00 54.62 199 ILE B N 1
ATOM 5357 C CA . ILE B 1 199 ? 29.447 47.861 101.331 1.00 55.91 199 ILE B CA 1
ATOM 5358 C C . ILE B 1 199 ? 28.368 46.798 101.480 1.00 56.85 199 ILE B C 1
ATOM 5359 O O . ILE B 1 199 ? 28.650 45.617 101.688 1.00 56.51 199 ILE B O 1
ATOM 5364 N N . ARG B 1 200 ? 27.126 47.239 101.354 1.00 57.78 200 ARG B N 1
ATOM 5365 C CA . ARG B 1 200 ? 25.971 46.371 101.466 1.00 59.28 200 ARG B CA 1
ATOM 5366 C C . ARG B 1 200 ? 26.125 45.151 100.558 1.00 59.71 200 ARG B C 1
ATOM 5367 O O . ARG B 1 200 ? 25.705 44.055 100.918 1.00 61.16 200 ARG B O 1
ATOM 5375 N N . TYR B 1 201 ? 26.741 45.339 99.393 1.00 59.52 201 TYR B N 1
ATOM 5376 C CA . TYR B 1 201 ? 26.953 44.255 98.438 1.00 59.35 201 TYR B CA 1
ATOM 5377 C C . TYR B 1 201 ? 28.268 43.503 98.630 1.00 58.71 201 TYR B C 1
ATOM 5378 O O . TYR B 1 201 ? 28.744 42.838 97.708 1.00 59.81 201 TYR B O 1
ATOM 5387 N N . GLY B 1 202 ? 28.867 43.616 99.810 1.00 56.73 202 GLY B N 1
ATOM 5388 C CA . GLY B 1 202 ? 30.104 42.897 100.071 1.00 53.96 202 GLY B CA 1
ATOM 5389 C C . GLY B 1 202 ? 31.394 43.552 99.620 1.00 51.73 202 GLY B C 1
ATOM 5390 O O . GLY B 1 202 ? 32.454 42.936 99.636 1.00 50.43 202 GLY B O 1
ATOM 5391 N N . LYS B 1 203 ? 31.308 44.808 99.215 1.00 51.92 203 LYS B N 1
ATOM 5392 C CA . LYS B 1 203 ? 32.480 45.544 98.766 1.00 50.16 203 LYS B CA 1
ATOM 5393 C C . LYS B 1 203 ? 33.264 46.064 99.972 1.00 49.83 203 LYS B C 1
ATOM 5394 O O . LYS B 1 203 ? 32.680 46.495 100.958 1.00 49.32 203 LYS B O 1
ATOM 5400 N N . LYS B 1 204 ? 34.587 46.013 99.900 1.00 49.64 204 LYS B N 1
ATOM 5401 C CA . LYS B 1 204 ? 35.412 46.529 100.985 1.00 49.40 204 LYS B CA 1
ATOM 5402 C C . LYS B 1 204 ? 35.955 47.869 100.510 1.00 46.95 204 LYS B C 1
ATOM 5403 O O . LYS B 1 204 ? 36.432 47.987 99.391 1.00 44.47 204 LYS B O 1
ATOM 5409 N N . ILE B 1 205 ? 35.878 48.878 101.365 1.00 45.04 205 ILE B N 1
ATOM 5410 C CA . ILE B 1 205 ? 36.352 50.193 100.989 1.00 43.69 205 ILE B CA 1
ATOM 5411 C C . ILE B 1 205 ? 37.454 50.675 101.910 1.00 43.12 205 ILE B C 1
ATOM 5412 O O . ILE B 1 205 ? 37.322 50.605 103.132 1.00 43.79 205 ILE B O 1
ATOM 5417 N N . PHE B 1 206 ? 38.545 51.160 101.331 1.00 41.41 206 PHE B N 1
ATOM 5418 C CA . PHE B 1 206 ? 39.638 51.681 102.140 1.00 39.99 206 PHE B CA 1
ATOM 5419 C C . PHE B 1 206 ? 40.088 53.051 101.649 1.00 40.63 206 PHE B C 1
ATOM 5420 O O . PHE B 1 206 ? 39.938 53.386 100.471 1.00 42.28 206 PHE B O 1
ATOM 5428 N N . ILE B 1 207 ? 40.619 53.849 102.569 1.00 39.45 207 ILE B N 1
ATOM 5429 C CA . ILE B 1 207 ? 41.117 55.170 102.255 1.00 39.27 207 ILE B CA 1
ATOM 5430 C C . ILE B 1 207 ? 42.627 55.107 102.070 1.00 40.10 207 ILE B C 1
ATOM 5431 O O . ILE B 1 207 ? 43.324 54.417 102.815 1.00 41.53 207 ILE B O 1
ATOM 5436 N N . LEU B 1 208 ? 43.135 55.818 101.073 1.00 38.51 208 LEU B N 1
ATOM 5437 C CA . LEU B 1 208 ? 44.575 55.844 100.815 1.00 39.37 208 LEU B CA 1
ATOM 5438 C C . LEU B 1 208 ? 44.896 57.316 100.545 1.00 40.38 208 LEU B C 1
ATOM 5439 O O . LEU B 1 208 ? 44.806 57.788 99.404 1.00 38.25 208 LEU B O 1
ATOM 5444 N N . THR B 1 209 ? 45.260 58.031 101.610 1.00 39.76 209 THR B N 1
ATOM 5445 C CA . THR B 1 209 ? 45.547 59.459 101.527 1.00 38.82 209 THR B CA 1
ATOM 5446 C C . THR B 1 209 ? 46.982 59.861 101.826 1.00 39.91 209 THR B C 1
ATOM 5447 O O . THR B 1 209 ? 47.705 59.178 102.540 1.00 42.85 209 THR B O 1
ATOM 5451 N N . ASN B 1 210 ? 47.396 60.997 101.297 1.00 41.09 210 ASN B N 1
ATOM 5452 C CA . ASN B 1 210 ? 48.741 61.483 101.563 1.00 42.24 210 ASN B CA 1
ATOM 5453 C C . ASN B 1 210 ? 48.729 62.400 102.801 1.00 42.44 210 ASN B C 1
ATOM 5454 O O . ASN B 1 210 ? 49.775 62.850 103.247 1.00 43.44 210 ASN B O 1
ATOM 5459 N N . SER B 1 211 ? 47.540 62.669 103.344 1.00 42.73 211 SER B N 1
ATOM 5460 C CA . SER B 1 211 ? 47.383 63.522 104.527 1.00 42.98 211 SER B CA 1
ATOM 5461 C C . SER B 1 211 ? 47.627 62.671 105.748 1.00 44.49 211 SER B C 1
ATOM 5462 O O . SER B 1 211 ? 47.448 61.453 105.696 1.00 45.28 211 SER B O 1
ATOM 5465 N N . GLU B 1 212 ? 48.030 63.297 106.849 1.00 45.91 212 GLU B N 1
ATOM 5466 C CA . GLU B 1 212 ? 48.271 62.540 108.065 1.00 48.23 212 GLU B CA 1
ATOM 5467 C C . GLU B 1 212 ? 46.957 62.218 108.767 1.00 47.50 212 GLU B C 1
ATOM 5468 O O . GLU B 1 212 ? 45.916 62.825 108.487 1.00 47.13 212 GLU B O 1
ATOM 5474 N N . TYR B 1 213 ? 47.004 61.247 109.668 1.00 47.12 213 TYR B N 1
ATOM 5475 C CA . TYR B 1 213 ? 45.803 60.802 110.356 1.00 46.64 213 TYR B CA 1
ATOM 5476 C C . TYR B 1 213 ? 45.059 61.851 111.171 1.00 46.68 213 TYR B C 1
ATOM 5477 O O . TYR B 1 213 ? 43.830 61.917 111.123 1.00 46.59 213 TYR B O 1
ATOM 5486 N N . SER B 1 214 ? 45.786 62.663 111.927 1.00 46.79 214 SER B N 1
ATOM 5487 C CA . SER B 1 214 ? 45.133 63.684 112.742 1.00 48.22 214 SER B CA 1
ATOM 5488 C C . SER B 1 214 ? 44.209 64.550 111.881 1.00 47.62 214 SER B C 1
ATOM 5489 O O . SER B 1 214 ? 43.107 64.909 112.297 1.00 46.50 214 SER B O 1
ATOM 5492 N N . TYR B 1 215 ? 44.661 64.859 110.669 1.00 48.15 215 TYR B N 1
ATOM 5493 C CA . TYR B 1 215 ? 43.896 65.679 109.734 1.00 47.69 215 TYR B CA 1
ATOM 5494 C C . TYR B 1 215 ? 42.771 64.885 109.076 1.00 46.28 215 TYR B C 1
ATOM 5495 O O . TYR B 1 215 ? 41.680 65.411 108.872 1.00 46.30 215 TYR B O 1
ATOM 5504 N N . SER B 1 216 ? 43.035 63.624 108.754 1.00 44.35 216 SER B N 1
ATOM 5505 C CA . SER B 1 216 ? 42.034 62.780 108.116 1.00 45.37 216 SER B CA 1
ATOM 5506 C C . SER B 1 216 ? 40.883 62.455 109.034 1.00 46.27 216 SER B C 1
ATOM 5507 O O . SER B 1 216 ? 39.746 62.330 108.592 1.00 47.07 216 SER B O 1
ATOM 5510 N N . LYS B 1 217 ? 41.182 62.294 110.315 1.00 49.04 217 LYS B N 1
ATOM 5511 C CA . LYS B 1 217 ? 40.155 61.965 111.295 1.00 51.55 217 LYS B CA 1
ATOM 5512 C C . LYS B 1 217 ? 39.175 63.118 111.418 1.00 51.56 217 LYS B C 1
ATOM 5513 O O . LYS B 1 217 ? 37.969 62.903 111.525 1.00 52.33 217 LYS B O 1
ATOM 5519 N N . LEU B 1 218 ? 39.706 64.339 111.384 1.00 51.96 218 LEU B N 1
ATOM 5520 C CA . LEU B 1 218 ? 38.899 65.552 111.480 1.00 52.87 218 LEU B CA 1
ATOM 5521 C C . LEU B 1 218 ? 38.001 65.704 110.250 1.00 53.67 218 LEU B C 1
ATOM 5522 O O . LEU B 1 218 ? 36.769 65.790 110.353 1.00 52.86 218 LEU B O 1
ATOM 5527 N N . LEU B 1 219 ? 38.635 65.732 109.082 1.00 53.45 219 LEU B N 1
ATOM 5528 C CA . LEU B 1 219 ? 37.931 65.906 107.825 1.00 53.56 219 LEU B CA 1
ATOM 5529 C C . LEU B 1 219 ? 36.906 64.810 107.513 1.00 52.82 219 LEU B C 1
ATOM 5530 O O . LEU B 1 219 ? 35.809 65.095 107.030 1.00 51.01 219 LEU B O 1
ATOM 5535 N N . LEU B 1 220 ? 37.258 63.557 107.777 1.00 51.77 220 LEU B N 1
ATOM 5536 C CA . LEU B 1 220 ? 36.337 62.464 107.504 1.00 52.26 220 LEU B CA 1
ATOM 5537 C C . LEU B 1 220 ? 35.104 62.601 108.369 1.00 53.36 220 LEU B C 1
ATOM 5538 O O . LEU B 1 220 ? 33.982 62.398 107.906 1.00 54.25 220 LEU B O 1
ATOM 5543 N N . ASP B 1 221 ? 35.321 62.950 109.629 1.00 54.36 221 ASP B N 1
ATOM 5544 C CA . ASP B 1 221 ? 34.239 63.153 110.582 1.00 53.65 221 ASP B CA 1
ATOM 5545 C C . ASP B 1 221 ? 33.365 64.309 110.101 1.00 51.77 221 ASP B C 1
ATOM 5546 O O . ASP B 1 221 ? 32.166 64.148 109.937 1.00 52.04 221 ASP B O 1
ATOM 5551 N N . TYR B 1 222 ? 33.977 65.468 109.861 1.00 50.17 222 TYR B N 1
ATOM 5552 C CA . TYR B 1 222 ? 33.248 66.645 109.402 1.00 49.67 222 TYR B CA 1
ATOM 5553 C C . TYR B 1 222 ? 32.389 66.400 108.157 1.00 50.60 222 TYR B C 1
ATOM 5554 O O . TYR B 1 222 ? 31.243 66.860 108.085 1.00 52.28 222 TYR B O 1
ATOM 5563 N N . ALA B 1 223 ? 32.929 65.673 107.183 1.00 50.22 223 ALA B N 1
ATOM 5564 C CA . ALA B 1 223 ? 32.212 65.442 105.931 1.00 50.92 223 ALA B CA 1
ATOM 5565 C C . ALA B 1 223 ? 31.349 64.189 105.780 1.00 50.34 223 ALA B C 1
ATOM 5566 O O . ALA B 1 223 ? 30.543 64.113 104.855 1.00 51.10 223 ALA B O 1
ATOM 5568 N N . LEU B 1 224 ? 31.493 63.211 106.664 1.00 49.73 224 LEU B N 1
ATOM 5569 C CA . LEU B 1 224 ? 30.691 62.000 106.534 1.00 49.84 224 LEU B CA 1
ATOM 5570 C C . LEU B 1 224 ? 29.673 61.782 107.656 1.00 51.52 224 LEU B C 1
ATOM 5571 O O . LEU B 1 224 ? 28.521 61.419 107.412 1.00 52.32 224 LEU B O 1
ATOM 5576 N N . SER B 1 225 ? 30.103 61.997 108.890 1.00 52.53 225 SER B N 1
ATOM 5577 C CA . SER B 1 225 ? 29.239 61.794 110.044 1.00 53.73 225 SER B CA 1
ATOM 5578 C C . SER B 1 225 ? 27.842 62.379 109.893 1.00 54.69 225 SER B C 1
ATOM 5579 O O . SER B 1 225 ? 26.848 61.694 110.136 1.00 55.46 225 SER B O 1
ATOM 5582 N N . PRO B 1 226 ? 27.739 63.649 109.473 1.00 55.50 226 PRO B N 1
ATOM 5583 C CA . PRO B 1 226 ? 26.422 64.271 109.313 1.00 56.36 226 PRO B CA 1
ATOM 5584 C C . PRO B 1 226 ? 25.358 63.415 108.616 1.00 56.39 226 PRO B C 1
ATOM 5585 O O . PRO B 1 226 ? 24.175 63.692 108.746 1.00 56.78 226 PRO B O 1
ATOM 5589 N N . PHE B 1 227 ? 25.768 62.374 107.899 1.00 58.11 227 PHE B N 1
ATOM 5590 C CA . PHE B 1 227 ? 24.815 61.530 107.170 1.00 59.45 227 PHE B CA 1
ATOM 5591 C C . PHE B 1 227 ? 24.774 60.082 107.642 1.00 60.43 227 PHE B C 1
ATOM 5592 O O . PHE B 1 227 ? 24.289 59.199 106.929 1.00 60.04 227 PHE B O 1
ATOM 5600 N N . LEU B 1 228 ? 25.298 59.835 108.833 1.00 62.96 228 LEU B N 1
ATOM 5601 C CA . LEU B 1 228 ? 25.304 58.490 109.395 1.00 66.20 228 LEU B CA 1
ATOM 5602 C C . LEU B 1 228 ? 24.157 58.364 110.398 1.00 68.87 228 LEU B C 1
ATOM 5603 O O . LEU B 1 228 ? 23.820 59.328 111.082 1.00 69.40 228 LEU B O 1
ATOM 5608 N N . ASP B 1 229 ? 23.548 57.186 110.478 1.00 72.14 229 ASP B N 1
ATOM 5609 C CA . ASP B 1 229 ? 22.450 56.976 111.417 1.00 74.63 229 ASP B CA 1
ATOM 5610 C C . ASP B 1 229 ? 22.942 57.147 112.847 1.00 75.63 229 ASP B C 1
ATOM 5611 O O . ASP B 1 229 ? 24.129 56.963 113.127 1.00 75.76 229 ASP B O 1
ATOM 5616 N N . LYS B 1 230 ? 22.032 57.508 113.747 1.00 76.72 230 LYS B N 1
ATOM 5617 C CA . LYS B 1 230 ? 22.387 57.699 115.153 1.00 77.73 230 LYS B CA 1
ATOM 5618 C C . LYS B 1 230 ? 23.126 56.455 115.657 1.00 76.48 230 LYS B C 1
ATOM 5619 O O . LYS B 1 230 ? 22.617 55.338 115.552 1.00 75.70 230 LYS B O 1
ATOM 5625 N N . GLY B 1 231 ? 24.330 56.649 116.189 1.00 75.23 231 GLY B N 1
ATOM 5626 C CA . GLY B 1 231 ? 25.100 55.519 116.681 1.00 74.29 231 GLY B CA 1
ATOM 5627 C C . GLY B 1 231 ? 26.219 55.043 115.759 1.00 73.94 231 GLY B C 1
ATOM 5628 O O . GLY B 1 231 ? 27.275 54.598 116.231 1.00 73.80 231 GLY B O 1
ATOM 5629 N N . GLU B 1 232 ? 25.998 55.120 114.446 1.00 71.67 232 GLU B N 1
ATOM 5630 C CA . GLU B 1 232 ? 27.009 54.700 113.478 1.00 69.34 232 GLU B CA 1
ATOM 5631 C C . GLU B 1 232 ? 28.277 55.548 113.597 1.00 66.63 232 GLU B C 1
ATOM 5632 O O . GLU B 1 232 ? 28.251 56.634 114.164 1.00 66.30 232 GLU B O 1
ATOM 5638 N N . HIS B 1 233 ? 29.385 55.032 113.073 1.00 64.17 233 HIS B N 1
ATOM 5639 C CA . HIS B 1 233 ? 30.667 55.727 113.106 1.00 61.98 233 HIS B CA 1
ATOM 5640 C C . HIS B 1 233 ? 31.268 55.680 111.719 1.00 59.68 233 HIS B C 1
ATOM 5641 O O . HIS B 1 233 ? 31.284 54.623 111.100 1.00 58.93 233 HIS B O 1
ATOM 5648 N N . TRP B 1 234 ? 31.777 56.807 111.228 1.00 57.17 234 TRP B N 1
ATOM 5649 C CA . TRP B 1 234 ? 32.335 56.814 109.881 1.00 55.42 234 TRP B CA 1
ATOM 5650 C C . TRP B 1 234 ? 33.361 55.726 109.671 1.00 53.38 234 TRP B C 1
ATOM 5651 O O . TRP B 1 234 ? 33.514 55.230 108.565 1.00 55.03 234 TRP B O 1
ATOM 5662 N N . GLN B 1 235 ? 34.047 55.342 110.737 1.00 50.95 235 GLN B N 1
ATOM 5663 C CA . GLN B 1 235 ? 35.067 54.312 110.656 1.00 49.34 235 GLN B CA 1
ATOM 5664 C C . GLN B 1 235 ? 34.536 52.957 110.182 1.00 49.01 235 GLN B C 1
ATOM 5665 O O . GLN B 1 235 ? 35.298 52.132 109.676 1.00 46.80 235 GLN B O 1
ATOM 5671 N N . GLY B 1 236 ? 33.239 52.717 110.375 1.00 48.58 236 GLY B N 1
ATOM 5672 C CA . GLY B 1 236 ? 32.645 51.453 109.959 1.00 47.18 236 GLY B CA 1
ATOM 5673 C C . GLY B 1 236 ? 32.539 51.348 108.444 1.00 47.29 236 GLY B C 1
ATOM 5674 O O . GLY B 1 236 ? 32.380 50.259 107.885 1.00 45.55 236 GLY B O 1
ATOM 5675 N N . LEU B 1 237 ? 32.629 52.496 107.781 1.00 45.31 237 LEU B N 1
ATOM 5676 C CA . LEU B 1 237 ? 32.564 52.555 106.336 1.00 44.86 237 LEU B CA 1
ATOM 5677 C C . LEU B 1 237 ? 33.861 52.053 105.709 1.00 46.30 237 LEU B C 1
ATOM 5678 O O . LEU B 1 237 ? 33.867 51.564 104.578 1.00 45.91 237 LEU B O 1
ATOM 5683 N N . PHE B 1 238 ? 34.961 52.148 106.451 1.00 46.82 238 PHE B N 1
ATOM 5684 C CA . PHE B 1 238 ? 36.254 51.743 105.912 1.00 47.59 238 PHE B CA 1
ATOM 5685 C C . PHE B 1 238 ? 36.967 50.561 106.570 1.00 48.32 238 PHE B C 1
ATOM 5686 O O . PHE B 1 238 ? 37.123 50.500 107.787 1.00 48.55 238 PHE B O 1
ATOM 5694 N N . GLU B 1 239 ? 37.403 49.623 105.732 1.00 50.19 239 GLU B N 1
ATOM 5695 C CA . GLU B 1 239 ? 38.112 48.431 106.182 1.00 50.68 239 GLU B CA 1
ATOM 5696 C C . GLU B 1 239 ? 39.478 48.871 106.696 1.00 50.74 239 GLU B C 1
ATOM 5697 O O . GLU B 1 239 ? 39.857 48.552 107.816 1.00 52.07 239 GLU B O 1
ATOM 5703 N N . PHE B 1 240 ? 40.212 49.603 105.859 1.00 50.00 240 PHE B N 1
ATOM 5704 C CA . PHE B 1 240 ? 41.525 50.135 106.215 1.00 48.32 240 PHE B CA 1
ATOM 5705 C C . PHE B 1 240 ? 41.539 51.611 105.906 1.00 48.10 240 PHE B C 1
ATOM 5706 O O . PHE B 1 240 ? 40.790 52.101 105.045 1.00 46.85 240 PHE B O 1
ATOM 5714 N N . VAL B 1 241 ? 42.408 52.323 106.598 1.00 46.20 241 VAL B N 1
ATOM 5715 C CA . VAL B 1 241 ? 42.555 53.734 106.346 1.00 46.11 241 VAL B CA 1
ATOM 5716 C C . VAL B 1 241 ? 44.050 53.971 106.446 1.00 44.37 241 VAL B C 1
ATOM 5717 O O . VAL B 1 241 ? 44.617 53.942 107.528 1.00 44.32 241 VAL B O 1
ATOM 5721 N N . ILE B 1 242 ? 44.673 54.156 105.283 1.00 43.12 242 ILE B N 1
ATOM 5722 C CA . ILE B 1 242 ? 46.111 54.370 105.158 1.00 42.77 242 ILE B CA 1
ATOM 5723 C C . ILE B 1 242 ? 46.469 55.853 104.960 1.00 42.60 242 ILE B C 1
ATOM 5724 O O . ILE B 1 242 ? 46.090 56.476 103.963 1.00 41.98 242 ILE B O 1
ATOM 5729 N N . THR B 1 243 ? 47.222 56.399 105.913 1.00 42.64 243 THR B N 1
ATOM 5730 C CA . THR B 1 243 ? 47.619 57.800 105.893 1.00 41.27 243 THR B CA 1
ATOM 5731 C C . THR B 1 243 ? 49.097 58.053 105.563 1.00 41.86 243 THR B C 1
ATOM 5732 O O . THR B 1 243 ? 49.932 57.151 105.677 1.00 40.73 243 THR B O 1
ATOM 5736 N N . LEU B 1 244 ? 49.412 59.293 105.175 1.00 42.88 244 LEU B N 1
ATOM 5737 C CA . LEU B 1 244 ? 50.763 59.659 104.759 1.00 42.54 244 LEU B CA 1
ATOM 5738 C C . LEU B 1 244 ? 51.207 58.507 103.850 1.00 43.50 244 LEU B C 1
ATOM 5739 O O . LEU B 1 244 ? 52.300 57.949 103.983 1.00 43.38 244 LEU B O 1
ATOM 5744 N N . ALA B 1 245 ? 50.319 58.153 102.927 1.00 41.73 245 ALA B N 1
ATOM 5745 C CA . ALA B 1 245 ? 50.556 57.058 102.009 1.00 42.03 245 ALA B CA 1
ATOM 5746 C C . ALA B 1 245 ? 51.802 57.257 101.182 1.00 41.41 245 ALA B C 1
ATOM 5747 O O . ALA B 1 245 ? 52.463 56.300 100.807 1.00 41.42 245 ALA B O 1
ATOM 5749 N N . ASN B 1 246 ? 52.116 58.509 100.902 1.00 41.76 246 ASN B N 1
ATOM 5750 C CA . ASN B 1 246 ? 53.286 58.838 100.107 1.00 42.86 246 ASN B CA 1
ATOM 5751 C C . ASN B 1 246 ? 53.154 58.306 98.667 1.00 42.18 246 ASN B C 1
ATOM 5752 O O . ASN B 1 246 ? 54.029 57.601 98.156 1.00 42.94 246 ASN B O 1
ATOM 5757 N N . LYS B 1 247 ? 52.041 58.640 98.028 1.00 40.65 247 LYS B N 1
ATOM 5758 C CA . LYS B 1 247 ? 51.818 58.257 96.644 1.00 40.19 247 LYS B CA 1
ATOM 5759 C C . LYS B 1 247 ? 52.638 59.260 95.817 1.00 39.49 247 LYS B C 1
ATOM 5760 O O . LYS B 1 247 ? 52.872 60.392 96.248 1.00 39.93 247 LYS B O 1
ATOM 5766 N N . PRO B 1 248 ? 53.050 58.881 94.606 1.00 36.26 248 PRO B N 1
ATOM 5767 C CA . PRO B 1 248 ? 52.814 57.606 93.934 1.00 36.99 248 PRO B CA 1
ATOM 5768 C C . PRO B 1 248 ? 53.680 56.458 94.432 1.00 38.48 248 PRO B C 1
ATOM 5769 O O . PRO B 1 248 ? 53.356 55.282 94.204 1.00 38.92 248 PRO B O 1
ATOM 5773 N N . ARG B 1 249 ? 54.780 56.787 95.101 1.00 39.69 249 ARG B N 1
ATOM 5774 C CA . ARG B 1 249 ? 55.696 55.758 95.585 1.00 39.17 249 ARG B CA 1
ATOM 5775 C C . ARG B 1 249 ? 55.014 54.636 96.343 1.00 39.79 249 ARG B C 1
ATOM 5776 O O . ARG B 1 249 ? 55.506 53.505 96.344 1.00 42.74 249 ARG B O 1
ATOM 5784 N N . PHE B 1 250 ? 53.888 54.922 96.987 1.00 37.48 250 PHE B N 1
ATOM 5785 C CA . PHE B 1 250 ? 53.179 53.864 97.696 1.00 36.52 250 PHE B CA 1
ATOM 5786 C C . PHE B 1 250 ? 52.864 52.708 96.729 1.00 38.49 250 PHE B C 1
ATOM 5787 O O . PHE B 1 250 ? 52.925 51.535 97.093 1.00 38.57 250 PHE B O 1
ATOM 5795 N N . PHE B 1 251 ? 52.506 53.056 95.500 1.00 39.48 251 PHE B N 1
ATOM 5796 C CA . PHE B 1 251 ? 52.152 52.077 94.491 1.00 39.69 251 PHE B CA 1
ATOM 5797 C C . PHE B 1 251 ? 53.312 51.238 93.960 1.00 41.25 251 PHE B C 1
ATOM 5798 O O . PHE B 1 251 ? 53.152 50.048 93.738 1.00 40.19 251 PHE B O 1
ATOM 5806 N N . TYR B 1 252 ? 54.479 51.844 93.766 1.00 42.91 252 TYR B N 1
ATOM 5807 C CA . TYR B 1 252 ? 55.599 51.095 93.204 1.00 45.28 252 TYR B CA 1
ATOM 5808 C C . TYR B 1 252 ? 56.837 50.916 94.070 1.00 46.11 252 TYR B C 1
ATOM 5809 O O . TYR B 1 252 ? 57.685 50.074 93.765 1.00 48.64 252 TYR B O 1
ATOM 5818 N N . ASP B 1 253 ? 56.960 51.700 95.133 1.00 45.38 253 ASP B N 1
ATOM 5819 C CA . ASP B 1 253 ? 58.124 51.589 95.999 1.00 43.55 253 ASP B CA 1
ATOM 5820 C C . ASP B 1 253 ? 57.944 50.485 97.041 1.00 44.15 253 ASP B C 1
ATOM 5821 O O . ASP B 1 253 ? 57.040 49.659 96.919 1.00 44.45 253 ASP B O 1
ATOM 5826 N N . ASN B 1 254 ? 58.801 50.453 98.057 1.00 44.58 254 ASN B N 1
ATOM 5827 C CA . ASN B 1 254 ? 58.703 49.410 99.076 1.00 46.40 254 ASN B CA 1
ATOM 5828 C C . ASN B 1 254 ? 58.795 49.954 100.506 1.00 46.81 254 ASN B C 1
ATOM 5829 O O . ASN B 1 254 ? 59.280 49.270 101.414 1.00 47.56 254 ASN B O 1
ATOM 5834 N N . LEU B 1 255 ? 58.342 51.187 100.696 1.00 45.17 255 LEU B N 1
ATOM 5835 C CA . LEU B 1 255 ? 58.352 51.818 102.002 1.00 44.07 255 LEU B CA 1
ATOM 5836 C C . LEU B 1 255 ? 57.482 50.979 102.953 1.00 44.92 255 LEU B C 1
ATOM 5837 O O . LEU B 1 255 ? 56.487 50.390 102.539 1.00 43.82 255 LEU B O 1
ATOM 5842 N N . ARG B 1 256 ? 57.857 50.909 104.223 1.00 46.24 256 ARG B N 1
ATOM 5843 C CA . ARG B 1 256 ? 57.103 50.091 105.164 1.00 49.33 256 ARG B CA 1
ATOM 5844 C C . ARG B 1 256 ? 55.862 50.718 105.792 1.00 48.49 256 ARG B C 1
ATOM 5845 O O . ARG B 1 256 ? 55.699 51.938 105.831 1.00 47.65 256 ARG B O 1
ATOM 5853 N N . PHE B 1 257 ? 54.981 49.846 106.264 1.00 46.96 257 PHE B N 1
ATOM 5854 C CA . PHE B 1 257 ? 53.755 50.244 106.930 1.00 46.64 257 PHE B CA 1
ATOM 5855 C C . PHE B 1 257 ? 54.070 50.528 108.395 1.00 47.68 257 PHE B C 1
ATOM 5856 O O . PHE B 1 257 ? 55.036 50.006 108.956 1.00 48.00 257 PHE B O 1
ATOM 5864 N N . LEU B 1 258 ? 53.246 51.365 109.006 1.00 47.56 258 LEU B N 1
ATOM 5865 C CA . LEU B 1 258 ? 53.379 51.707 110.412 1.00 47.39 258 LEU B CA 1
ATOM 5866 C C . LEU B 1 258 ? 51.968 51.597 110.964 1.00 47.01 258 LEU B C 1
ATOM 5867 O O . LEU B 1 258 ? 51.018 52.088 110.367 1.00 47.42 258 LEU B O 1
ATOM 5872 N N . SER B 1 259 ? 51.816 50.920 112.088 1.00 47.46 259 SER B N 1
ATOM 5873 C CA . SER B 1 259 ? 50.491 50.763 112.663 1.00 47.91 259 SER B CA 1
ATOM 5874 C C . SER B 1 259 ? 50.156 51.980 113.511 1.00 47.80 259 SER B C 1
ATOM 5875 O O . SER B 1 259 ? 50.954 52.390 114.354 1.00 49.19 259 SER B O 1
ATOM 5878 N N . VAL B 1 260 ? 48.985 52.565 113.285 1.00 47.41 260 VAL B N 1
ATOM 5879 C CA . VAL B 1 260 ? 48.594 53.745 114.038 1.00 49.19 260 VAL B CA 1
ATOM 5880 C C . VAL B 1 260 ? 47.561 53.444 115.102 1.00 50.62 260 VAL B C 1
ATOM 5881 O O . VAL B 1 260 ? 46.543 52.804 114.825 1.00 50.08 260 VAL B O 1
ATOM 5885 N N . ASN B 1 261 ? 47.839 53.898 116.321 1.00 52.75 261 ASN B N 1
ATOM 5886 C CA . ASN B 1 261 ? 46.916 53.740 117.435 1.00 55.14 261 ASN B CA 1
ATOM 5887 C C . ASN B 1 261 ? 45.842 54.788 117.135 1.00 56.95 261 ASN B C 1
ATOM 5888 O O . ASN B 1 261 ? 46.117 55.987 117.165 1.00 56.34 261 ASN B O 1
ATOM 5893 N N . PRO B 1 262 ? 44.610 54.344 116.832 1.00 59.23 262 PRO B N 1
ATOM 5894 C CA . PRO B 1 262 ? 43.483 55.228 116.508 1.00 62.44 262 PRO B CA 1
ATOM 5895 C C . PRO B 1 262 ? 43.120 56.276 117.555 1.00 65.86 262 PRO B C 1
ATOM 5896 O O . PRO B 1 262 ? 42.538 57.316 117.218 1.00 66.35 262 PRO B O 1
ATOM 5900 N N . GLU B 1 263 ? 43.469 56.012 118.814 1.00 68.29 263 GLU B N 1
ATOM 5901 C CA . GLU B 1 263 ? 43.176 56.951 119.891 1.00 70.87 263 GLU B CA 1
ATOM 5902 C C . GLU B 1 263 ? 44.181 58.091 119.932 1.00 70.83 263 GLU B C 1
ATOM 5903 O O . GLU B 1 263 ? 43.905 59.196 119.454 1.00 71.25 263 GLU B O 1
ATOM 5909 N N . ASN B 1 264 ? 45.352 57.804 120.496 1.00 70.86 264 ASN B N 1
ATOM 5910 C CA . ASN B 1 264 ? 46.410 58.796 120.655 1.00 70.84 264 ASN B CA 1
ATOM 5911 C C . ASN B 1 264 ? 47.215 59.134 119.401 1.00 69.72 264 ASN B C 1
ATOM 5912 O O . ASN B 1 264 ? 47.711 60.255 119.271 1.00 71.02 264 ASN B O 1
ATOM 5917 N N . GLY B 1 265 ? 47.362 58.177 118.490 1.00 67.88 265 GLY B N 1
ATOM 5918 C CA . GLY B 1 265 ? 48.102 58.449 117.266 1.00 66.09 265 GLY B CA 1
ATOM 5919 C C . GLY B 1 265 ? 49.516 57.886 117.178 1.00 64.15 265 GLY B C 1
ATOM 5920 O O . GLY B 1 265 ? 50.120 57.869 116.097 1.00 63.83 265 GLY B O 1
ATOM 5921 N N . THR B 1 266 ? 50.053 57.426 118.303 1.00 60.43 266 THR B N 1
ATOM 5922 C CA . THR B 1 266 ? 51.394 56.864 118.321 1.00 57.82 266 THR B CA 1
ATOM 5923 C C . THR B 1 266 ? 51.454 55.707 117.331 1.00 56.53 266 THR B C 1
ATOM 5924 O O . THR B 1 266 ? 50.425 55.129 116.981 1.00 56.29 266 THR B O 1
ATOM 5928 N N . MET B 1 267 ? 52.654 55.362 116.878 1.00 53.40 267 MET B N 1
ATOM 5929 C CA . MET B 1 267 ? 52.791 54.286 115.911 1.00 51.96 267 MET B CA 1
ATOM 5930 C C . MET B 1 267 ? 53.810 53.222 116.312 1.00 50.86 267 MET B C 1
ATOM 5931 O O . MET B 1 267 ? 54.714 53.461 117.124 1.00 50.42 267 MET B O 1
ATOM 5936 N N . THR B 1 268 ? 53.646 52.037 115.739 1.00 48.56 268 THR B N 1
ATOM 5937 C CA . THR B 1 268 ? 54.557 50.935 115.992 1.00 48.96 268 THR B CA 1
ATOM 5938 C C . THR B 1 268 ? 54.902 50.299 114.650 1.00 47.89 268 THR B C 1
ATOM 5939 O O . THR B 1 268 ? 54.086 50.312 113.731 1.00 47.31 268 THR B O 1
ATOM 5943 N N . ASN B 1 269 ? 56.111 49.761 114.529 1.00 47.66 269 ASN B N 1
ATOM 5944 C CA . ASN B 1 269 ? 56.513 49.117 113.284 1.00 48.01 269 ASN B CA 1
ATOM 5945 C C . ASN B 1 269 ? 55.632 47.896 113.125 1.00 49.29 269 ASN B C 1
ATOM 5946 O O . ASN B 1 269 ? 55.196 47.309 114.115 1.00 49.35 269 ASN B O 1
ATOM 5951 N N . VAL B 1 270 ? 55.360 47.521 111.881 1.00 51.62 270 VAL B N 1
ATOM 5952 C CA . VAL B 1 270 ? 54.515 46.367 111.612 1.00 53.07 270 VAL B CA 1
ATOM 5953 C C . VAL B 1 270 ? 55.357 45.119 111.429 1.00 55.46 270 VAL B C 1
ATOM 5954 O O . VAL B 1 270 ? 56.432 45.162 110.840 1.00 56.06 270 VAL B O 1
ATOM 5958 N N . HIS B 1 271 ? 54.865 44.011 111.966 1.00 58.66 271 HIS B N 1
ATOM 5959 C CA . HIS B 1 271 ? 55.534 42.717 111.873 1.00 62.27 271 HIS B CA 1
ATOM 5960 C C . HIS B 1 271 ? 54.419 41.738 111.523 1.00 63.23 271 HIS B C 1
ATOM 5961 O O . HIS B 1 271 ? 53.473 41.549 112.294 1.00 63.88 271 HIS B O 1
ATOM 5968 N N . GLY B 1 272 ? 54.514 41.130 110.350 1.00 62.84 272 GLY B N 1
ATOM 5969 C CA . GLY B 1 272 ? 53.471 40.214 109.943 1.00 62.29 272 GLY B CA 1
ATOM 5970 C C . GLY B 1 272 ? 52.484 40.945 109.053 1.00 62.60 272 GLY B C 1
ATOM 5971 O O . GLY B 1 272 ? 52.727 42.090 108.671 1.00 62.36 272 GLY B O 1
ATOM 5972 N N . PRO B 1 273 ? 51.354 40.313 108.704 1.00 62.01 273 PRO B N 1
ATOM 5973 C CA . PRO B 1 273 ? 50.341 40.934 107.845 1.00 62.22 273 PRO B CA 1
ATOM 5974 C C . PRO B 1 273 ? 49.563 42.066 108.518 1.00 61.29 273 PRO B C 1
ATOM 5975 O O . PRO B 1 273 ? 49.324 42.040 109.727 1.00 61.84 273 PRO B O 1
ATOM 5979 N N . ILE B 1 274 ? 49.171 43.061 107.733 1.00 60.31 274 ILE B N 1
ATOM 5980 C CA . ILE B 1 274 ? 48.400 44.175 108.271 1.00 59.18 274 ILE B CA 1
ATOM 5981 C C . ILE B 1 274 ? 46.944 43.731 108.385 1.00 58.10 274 ILE B C 1
ATOM 5982 O O . ILE B 1 274 ? 46.426 43.013 107.531 1.00 57.84 274 ILE B O 1
ATOM 5987 N N . VAL B 1 275 ? 46.288 44.154 109.453 1.00 56.76 275 VAL B N 1
ATOM 5988 C CA . VAL B 1 275 ? 44.906 43.779 109.678 1.00 54.77 275 VAL B CA 1
ATOM 5989 C C . VAL B 1 275 ? 44.067 45.042 109.719 1.00 53.62 275 VAL B C 1
ATOM 5990 O O . VAL B 1 275 ? 44.557 46.104 110.095 1.00 53.30 275 VAL B O 1
ATOM 5994 N N . PRO B 1 276 ? 42.787 44.934 109.346 1.00 52.29 276 PRO B N 1
ATOM 5995 C CA . PRO B 1 276 ? 41.897 46.092 109.345 1.00 51.95 276 PRO B CA 1
ATOM 5996 C C . PRO B 1 276 ? 42.263 47.080 110.442 1.00 51.80 276 PRO B C 1
ATOM 5997 O O . PRO B 1 276 ? 42.474 46.699 111.592 1.00 51.90 276 PRO B O 1
ATOM 6001 N N . GLY B 1 277 ? 42.362 48.350 110.066 1.00 51.93 277 GLY B N 1
ATOM 6002 C CA . GLY B 1 277 ? 42.718 49.382 111.023 1.00 49.47 277 GLY B CA 1
ATOM 6003 C C . GLY B 1 277 ? 43.343 50.583 110.340 1.00 48.11 277 GLY B C 1
ATOM 6004 O O . GLY B 1 277 ? 43.257 50.732 109.120 1.00 47.46 277 GLY B O 1
ATOM 6005 N N . VAL B 1 278 ? 43.983 51.439 111.131 1.00 47.27 278 VAL B N 1
ATOM 6006 C CA . VAL B 1 278 ? 44.617 52.634 110.604 1.00 43.72 278 VAL B CA 1
ATOM 6007 C C . VAL B 1 278 ? 46.119 52.402 110.471 1.00 43.74 278 VAL B C 1
ATOM 6008 O O . VAL B 1 278 ? 46.707 51.720 111.303 1.00 43.54 278 VAL B O 1
ATOM 6012 N N . TYR B 1 279 ? 46.724 52.961 109.422 1.00 41.36 279 TYR B N 1
ATOM 6013 C CA . TYR B 1 279 ? 48.152 52.825 109.183 1.00 41.27 279 TYR B CA 1
ATOM 6014 C C . TYR B 1 279 ? 48.750 54.101 108.588 1.00 42.97 279 TYR B C 1
ATOM 6015 O O . TYR B 1 279 ? 48.032 55.053 108.255 1.00 43.25 279 TYR B O 1
ATOM 6024 N N . GLN B 1 280 ? 50.077 54.107 108.465 1.00 42.05 280 GLN B N 1
ATOM 6025 C CA . GLN B 1 280 ? 50.804 55.227 107.876 1.00 41.50 280 GLN B CA 1
ATOM 6026 C C . GLN B 1 280 ? 51.819 54.630 106.898 1.00 40.90 280 GLN B C 1
ATOM 6027 O O . GLN B 1 280 ? 52.368 53.558 107.162 1.00 38.78 280 GLN B O 1
ATOM 6033 N N . GLY B 1 281 ? 52.049 55.312 105.774 1.00 40.12 281 GLY B N 1
ATOM 6034 C CA . GLY B 1 281 ? 52.988 54.816 104.774 1.00 40.42 281 GLY B CA 1
ATOM 6035 C C . GLY B 1 281 ? 52.526 53.554 104.049 1.00 41.22 281 GLY B C 1
ATOM 6036 O O . GLY B 1 281 ? 51.382 53.472 103.577 1.00 39.89 281 GLY B O 1
ATOM 6037 N N . GLY B 1 282 ? 53.413 52.564 103.956 1.00 41.53 282 GLY B N 1
ATOM 6038 C CA . GLY B 1 282 ? 53.063 51.312 103.299 1.00 39.75 282 GLY B CA 1
ATOM 6039 C C . GLY B 1 282 ? 53.379 51.253 101.809 1.00 41.26 282 GLY B C 1
ATOM 6040 O O . GLY B 1 282 ? 53.935 52.190 101.216 1.00 40.12 282 GLY B O 1
ATOM 6041 N N . ASN B 1 283 ? 53.025 50.131 101.196 1.00 40.43 283 ASN B N 1
ATOM 6042 C CA . ASN B 1 283 ? 53.252 49.943 99.772 1.00 40.97 283 ASN B CA 1
ATOM 6043 C C . ASN B 1 283 ? 52.221 48.949 99.257 1.00 41.13 283 ASN B C 1
ATOM 6044 O O . ASN B 1 283 ? 51.831 48.019 99.971 1.00 40.38 283 ASN B O 1
ATOM 6049 N N . ALA B 1 284 ? 51.767 49.168 98.028 1.00 41.44 284 ALA B N 1
ATOM 6050 C CA . ALA B 1 284 ? 50.747 48.321 97.409 1.00 43.27 284 ALA B CA 1
ATOM 6051 C C . ALA B 1 284 ? 51.070 46.841 97.419 1.00 44.33 284 ALA B C 1
ATOM 6052 O O . ALA B 1 284 ? 50.198 46.014 97.679 1.00 44.71 284 ALA B O 1
ATOM 6054 N N . LYS B 1 285 ? 52.318 46.513 97.113 1.00 45.47 285 LYS B N 1
ATOM 6055 C CA . LYS B 1 285 ? 52.760 45.129 97.078 1.00 47.74 285 LYS B CA 1
ATOM 6056 C C . LYS B 1 285 ? 52.351 44.381 98.350 1.00 47.57 285 LYS B C 1
ATOM 6057 O O . LYS B 1 285 ? 51.615 43.391 98.293 1.00 45.96 285 LYS B O 1
ATOM 6063 N N . LYS B 1 286 ? 52.814 44.867 99.499 1.00 47.18 286 LYS B N 1
ATOM 6064 C CA . LYS B 1 286 ? 52.489 44.217 100.762 1.00 47.74 286 LYS B CA 1
ATOM 6065 C C . LYS B 1 286 ? 50.999 44.203 101.075 1.00 48.71 286 LYS B C 1
ATOM 6066 O O . LYS B 1 286 ? 50.484 43.215 101.589 1.00 48.62 286 LYS B O 1
ATOM 6072 N N . PHE B 1 287 ? 50.315 45.299 100.757 1.00 49.71 287 PHE B N 1
ATOM 6073 C CA . PHE B 1 287 ? 48.884 45.426 101.018 1.00 51.47 287 PHE B CA 1
ATOM 6074 C C . PHE B 1 287 ? 48.103 44.353 100.288 1.00 52.70 287 PHE B C 1
ATOM 6075 O O . PHE B 1 287 ? 47.241 43.685 100.860 1.00 52.53 287 PHE B O 1
ATOM 6083 N N . THR B 1 288 ? 48.417 44.195 99.012 1.00 55.08 288 THR B N 1
ATOM 6084 C CA . THR B 1 288 ? 47.751 43.216 98.172 1.00 56.97 288 THR B CA 1
ATOM 6085 C C . THR B 1 288 ? 48.043 41.783 98.627 1.00 59.08 288 THR B C 1
ATOM 6086 O O . THR B 1 288 ? 47.159 40.913 98.602 1.00 58.81 288 THR B O 1
ATOM 6090 N N . GLU B 1 289 ? 49.279 41.535 99.049 1.00 59.44 289 GLU B N 1
ATOM 6091 C CA . GLU B 1 289 ? 49.651 40.203 99.507 1.00 60.36 289 GLU B CA 1
ATOM 6092 C C . GLU B 1 289 ? 48.925 39.863 100.801 1.00 60.56 289 GLU B C 1
ATOM 6093 O O . GLU B 1 289 ? 48.255 38.835 100.891 1.00 59.42 289 GLU B O 1
ATOM 6099 N N . ASP B 1 290 ? 49.040 40.742 101.793 1.00 61.23 290 ASP B N 1
ATOM 6100 C CA . ASP B 1 290 ? 48.407 40.524 103.086 1.00 61.58 290 ASP B CA 1
ATOM 6101 C C . ASP B 1 290 ? 46.889 40.393 103.034 1.00 62.08 290 ASP B C 1
ATOM 6102 O O . ASP B 1 290 ? 46.289 39.866 103.964 1.00 64.05 290 ASP B O 1
ATOM 6107 N N . LEU B 1 291 ? 46.255 40.874 101.970 1.00 61.61 291 LEU B N 1
ATOM 6108 C CA . LEU B 1 291 ? 44.806 40.738 101.858 1.00 60.75 291 LEU B CA 1
ATOM 6109 C C . LEU B 1 291 ? 44.488 39.491 101.047 1.00 60.14 291 LEU B C 1
ATOM 6110 O O . LEU B 1 291 ? 43.325 39.155 100.823 1.00 60.41 291 LEU B O 1
ATOM 6115 N N . GLY B 1 292 ? 45.541 38.811 100.608 1.00 59.12 292 GLY B N 1
ATOM 6116 C CA . GLY B 1 292 ? 45.382 37.601 99.827 1.00 57.37 292 GLY B CA 1
ATOM 6117 C C . GLY B 1 292 ? 44.396 37.728 98.682 1.00 57.07 292 GLY B C 1
ATOM 6118 O O . GLY B 1 292 ? 43.419 36.981 98.611 1.00 56.93 292 GLY B O 1
ATOM 6119 N N . VAL B 1 293 ? 44.639 38.684 97.791 1.00 55.46 293 VAL B N 1
ATOM 6120 C CA . VAL B 1 293 ? 43.777 38.882 96.632 1.00 53.72 293 VAL B CA 1
ATOM 6121 C C . VAL B 1 293 ? 44.645 39.256 95.452 1.00 52.31 293 VAL B C 1
ATOM 6122 O O . VAL B 1 293 ? 45.838 39.493 95.603 1.00 49.87 293 VAL B O 1
ATOM 6126 N N . GLY B 1 294 ? 44.034 39.295 94.275 1.00 53.14 294 GLY B N 1
ATOM 6127 C CA . GLY B 1 294 ? 44.762 39.667 93.081 1.00 52.47 294 GLY B CA 1
ATOM 6128 C C . GLY B 1 294 ? 44.719 41.173 92.942 1.00 52.56 294 GLY B C 1
ATOM 6129 O O . GLY B 1 294 ? 43.710 41.812 93.270 1.00 51.14 294 GLY B O 1
ATOM 6130 N N . GLY B 1 295 ? 45.818 41.741 92.465 1.00 52.31 295 GLY B N 1
ATOM 6131 C CA . GLY B 1 295 ? 45.886 43.178 92.286 1.00 52.96 295 GLY B CA 1
ATOM 6132 C C . GLY B 1 295 ? 44.745 43.708 91.446 1.00 52.94 295 GLY B C 1
ATOM 6133 O O . GLY B 1 295 ? 44.188 44.764 91.739 1.00 54.19 295 GLY B O 1
ATOM 6134 N N . ASP B 1 296 ? 44.386 42.969 90.401 1.00 52.20 296 ASP B N 1
ATOM 6135 C CA . ASP B 1 296 ? 43.309 43.381 89.512 1.00 50.96 296 ASP B CA 1
ATOM 6136 C C . ASP B 1 296 ? 41.933 43.277 90.177 1.00 49.53 296 ASP B C 1
ATOM 6137 O O . ASP B 1 296 ? 40.907 43.545 89.553 1.00 47.49 296 ASP B O 1
ATOM 6142 N N . GLU B 1 297 ? 41.917 42.881 91.443 1.00 48.36 297 GLU B N 1
ATOM 6143 C CA . GLU B 1 297 ? 40.671 42.776 92.186 1.00 48.96 297 GLU B CA 1
ATOM 6144 C C . GLU B 1 297 ? 40.496 44.031 93.053 1.00 47.22 297 GLU B C 1
ATOM 6145 O O . GLU B 1 297 ? 39.512 44.179 93.782 1.00 45.86 297 GLU B O 1
ATOM 6151 N N . ILE B 1 298 ? 41.475 44.925 92.957 1.00 45.74 298 ILE B N 1
ATOM 6152 C CA . ILE B 1 298 ? 41.474 46.190 93.688 1.00 44.94 298 ILE B CA 1
ATOM 6153 C C . ILE B 1 298 ? 41.318 47.369 92.717 1.00 43.60 298 ILE B C 1
ATOM 6154 O O . ILE B 1 298 ? 41.990 47.434 91.689 1.00 44.09 298 ILE B O 1
ATOM 6159 N N . LEU B 1 299 ? 40.420 48.286 93.051 1.00 41.41 299 LEU B N 1
ATOM 6160 C CA . LEU B 1 299 ? 40.225 49.479 92.250 1.00 39.46 299 LEU B CA 1
ATOM 6161 C C . LEU B 1 299 ? 40.595 50.694 93.101 1.00 39.28 299 LEU B C 1
ATOM 6162 O O . LEU B 1 299 ? 40.038 50.902 94.183 1.00 38.03 299 LEU B O 1
ATOM 6167 N N . TYR B 1 300 ? 41.553 51.477 92.619 1.00 37.76 300 TYR B N 1
ATOM 6168 C CA . TYR B 1 300 ? 41.957 52.685 93.308 1.00 36.73 300 TYR B CA 1
ATOM 6169 C C . TYR B 1 300 ? 41.405 53.871 92.515 1.00 36.43 300 TYR B C 1
ATOM 6170 O O . TYR B 1 300 ? 41.528 53.919 91.289 1.00 36.98 300 TYR B O 1
ATOM 6179 N N . ILE B 1 301 ? 40.783 54.812 93.215 1.00 34.15 301 ILE B N 1
ATOM 6180 C CA . ILE B 1 301 ? 40.228 55.986 92.565 1.00 34.08 301 ILE B CA 1
ATOM 6181 C C . ILE B 1 301 ? 40.888 57.246 93.084 1.00 35.05 301 ILE B C 1
ATOM 6182 O O . ILE B 1 301 ? 40.856 57.513 94.293 1.00 35.98 301 ILE B O 1
ATOM 6187 N N . GLY B 1 302 ? 41.485 58.012 92.169 1.00 35.13 302 GLY B N 1
ATOM 6188 C CA . GLY B 1 302 ? 42.154 59.256 92.525 1.00 35.40 302 GLY B CA 1
ATOM 6189 C C . GLY B 1 302 ? 41.574 60.453 91.779 1.00 37.21 302 GLY B C 1
ATOM 6190 O O . GLY B 1 302 ? 40.599 60.312 91.024 1.00 38.03 302 GLY B O 1
ATOM 6191 N N . ASP B 1 303 ? 42.168 61.629 91.978 1.00 36.36 303 ASP B N 1
ATOM 6192 C CA . ASP B 1 303 ? 41.698 62.844 91.321 1.00 37.20 303 ASP B CA 1
ATOM 6193 C C . ASP B 1 303 ? 42.718 63.456 90.372 1.00 38.02 303 ASP B C 1
ATOM 6194 O O . ASP B 1 303 ? 42.379 64.318 89.573 1.00 36.77 303 ASP B O 1
ATOM 6199 N N . HIS B 1 304 ? 43.969 63.021 90.458 1.00 42.01 304 HIS B N 1
ATOM 6200 C CA . HIS B 1 304 ? 44.998 63.534 89.554 1.00 47.35 304 HIS B CA 1
ATOM 6201 C C . HIS B 1 304 ? 46.011 62.461 89.174 1.00 49.24 304 HIS B C 1
ATOM 6202 O O . HIS B 1 304 ? 46.295 61.585 89.974 1.00 49.34 304 HIS B O 1
ATOM 6209 N N . ILE B 1 305 ? 46.540 62.526 87.950 1.00 55.00 305 ILE B N 1
ATOM 6210 C CA . ILE B 1 305 ? 47.510 61.535 87.479 1.00 59.85 305 ILE B CA 1
ATOM 6211 C C . ILE B 1 305 ? 48.852 61.674 88.159 1.00 63.65 305 ILE B C 1
ATOM 6212 O O . ILE B 1 305 ? 49.471 62.734 88.107 1.00 65.12 305 ILE B O 1
ATOM 6217 N N . TYR B 1 306 ? 49.307 60.589 88.780 1.00 68.76 306 TYR B N 1
ATOM 6218 C CA . TYR B 1 306 ? 50.593 60.563 89.492 1.00 73.74 306 TYR B CA 1
ATOM 6219 C C . TYR B 1 306 ? 51.817 60.569 88.578 1.00 75.12 306 TYR B C 1
ATOM 6220 O O . TYR B 1 306 ? 52.513 59.558 88.448 1.00 77.02 306 TYR B O 1
ATOM 6229 N N . GLY B 1 307 ? 52.081 61.708 87.952 1.00 75.52 307 GLY B N 1
ATOM 6230 C CA . GLY B 1 307 ? 53.230 61.806 87.080 1.00 76.19 307 GLY B CA 1
ATOM 6231 C C . GLY B 1 307 ? 53.300 60.728 86.018 1.00 77.30 307 GLY B C 1
ATOM 6232 O O . GLY B 1 307 ? 52.413 60.640 85.164 1.00 79.18 307 GLY B O 1
ATOM 6233 N N . ASP B 1 308 ? 54.344 59.898 86.074 1.00 76.78 308 ASP B N 1
ATOM 6234 C CA . ASP B 1 308 ? 54.542 58.840 85.082 1.00 76.07 308 ASP B CA 1
ATOM 6235 C C . ASP B 1 308 ? 53.567 57.673 85.180 1.00 74.83 308 ASP B C 1
ATOM 6236 O O . ASP B 1 308 ? 53.632 56.861 86.105 1.00 74.01 308 ASP B O 1
ATOM 6241 N N . ILE B 1 309 ? 52.684 57.594 84.188 1.00 73.18 309 ILE B N 1
ATOM 6242 C CA . ILE B 1 309 ? 51.659 56.564 84.116 1.00 71.84 309 ILE B CA 1
ATOM 6243 C C . ILE B 1 309 ? 52.254 55.179 83.880 1.00 71.51 309 ILE B C 1
ATOM 6244 O O . ILE B 1 309 ? 51.750 54.182 84.385 1.00 71.05 309 ILE B O 1
ATOM 6249 N N . LEU B 1 310 ? 53.335 55.126 83.115 1.00 72.35 310 LEU B N 1
ATOM 6250 C CA . LEU B 1 310 ? 53.995 53.864 82.794 1.00 73.20 310 LEU B CA 1
ATOM 6251 C C . LEU B 1 310 ? 54.636 53.184 84.004 1.00 73.10 310 LEU B C 1
ATOM 6252 O O . LEU B 1 310 ? 54.311 52.037 84.326 1.00 72.43 310 LEU B O 1
ATOM 6257 N N . ARG B 1 311 ? 55.547 53.888 84.669 1.00 73.07 311 ARG B N 1
ATOM 6258 C CA . ARG B 1 311 ? 56.224 53.338 85.838 1.00 73.08 311 ARG B CA 1
ATOM 6259 C C . ARG B 1 311 ? 55.228 52.868 86.891 1.00 72.42 311 ARG B C 1
ATOM 6260 O O . ARG B 1 311 ? 55.480 51.899 87.604 1.00 73.78 311 ARG B O 1
ATOM 6268 N N . LEU B 1 312 ? 54.089 53.550 86.970 1.00 70.85 312 LEU B N 1
ATOM 6269 C CA . LEU B 1 312 ? 53.058 53.215 87.939 1.00 68.97 312 LEU B CA 1
ATOM 6270 C C . LEU B 1 312 ? 52.199 52.013 87.533 1.00 67.91 312 LEU B C 1
ATOM 6271 O O . LEU B 1 312 ? 51.967 51.118 88.341 1.00 67.73 312 LEU B O 1
ATOM 6276 N N . LYS B 1 313 ? 51.718 51.991 86.295 1.00 66.83 313 LYS B N 1
ATOM 6277 C CA . LYS B 1 313 ? 50.897 50.873 85.844 1.00 66.20 313 LYS B CA 1
ATOM 6278 C C . LYS B 1 313 ? 51.773 49.644 85.599 1.00 66.11 313 LYS B C 1
ATOM 6279 O O . LYS B 1 313 ? 51.266 48.532 85.467 1.00 66.42 313 LYS B O 1
ATOM 6285 N N . LYS B 1 314 ? 53.086 49.842 85.553 1.00 66.43 314 LYS B N 1
ATOM 6286 C CA . LYS B 1 314 ? 54.016 48.738 85.312 1.00 66.54 314 LYS B CA 1
ATOM 6287 C C . LYS B 1 314 ? 54.348 47.936 86.570 1.00 65.20 314 LYS B C 1
ATOM 6288 O O . LYS B 1 314 ? 54.447 46.712 86.528 1.00 65.04 314 LYS B O 1
ATOM 6294 N N . ASP B 1 315 ? 54.515 48.626 87.690 1.00 63.38 315 ASP B N 1
ATOM 6295 C CA . ASP B 1 315 ? 54.871 47.953 88.932 1.00 62.26 315 ASP B CA 1
ATOM 6296 C C . ASP B 1 315 ? 53.731 47.788 89.914 1.00 60.33 315 ASP B C 1
ATOM 6297 O O . ASP B 1 315 ? 53.950 47.328 91.030 1.00 60.55 315 ASP B O 1
ATOM 6302 N N . CYS B 1 316 ? 52.518 48.168 89.533 1.00 57.83 316 CYS B N 1
ATOM 6303 C CA . CYS B 1 316 ? 51.417 48.031 90.464 1.00 54.96 316 CYS B CA 1
ATOM 6304 C C . CYS B 1 316 ? 50.490 46.881 90.104 1.00 55.61 316 CYS B C 1
ATOM 6305 O O . CYS B 1 316 ? 50.548 45.818 90.730 1.00 57.79 316 CYS B O 1
ATOM 6308 N N . ASN B 1 317 ? 49.639 47.109 89.111 1.00 52.55 317 ASN B N 1
ATOM 6309 C CA . ASN B 1 317 ? 48.672 46.131 88.596 1.00 51.58 317 ASN B CA 1
ATOM 6310 C C . ASN B 1 317 ? 47.258 46.223 89.176 1.00 49.10 317 ASN B C 1
ATOM 6311 O O . ASN B 1 317 ? 46.401 45.376 88.902 1.00 46.21 317 ASN B O 1
ATOM 6316 N N . TRP B 1 318 ? 47.026 47.273 89.960 1.00 47.70 318 TRP B N 1
ATOM 6317 C CA . TRP B 1 318 ? 45.708 47.556 90.534 1.00 44.95 318 TRP B CA 1
ATOM 6318 C C . TRP B 1 318 ? 44.911 48.267 89.440 1.00 42.51 318 TRP B C 1
ATOM 6319 O O . TRP B 1 318 ? 45.484 48.962 88.599 1.00 40.31 318 TRP B O 1
ATOM 6330 N N . ARG B 1 319 ? 43.596 48.118 89.451 1.00 40.83 319 ARG B N 1
ATOM 6331 C CA . ARG B 1 319 ? 42.803 48.836 88.473 1.00 39.73 319 ARG B CA 1
ATOM 6332 C C . ARG B 1 319 ? 42.748 50.280 88.972 1.00 40.47 319 ARG B C 1
ATOM 6333 O O . ARG B 1 319 ? 42.536 50.529 90.163 1.00 40.86 319 ARG B O 1
ATOM 6341 N N . THR B 1 320 ? 42.964 51.236 88.075 1.00 40.37 320 THR B N 1
ATOM 6342 C CA . THR B 1 320 ? 42.915 52.641 88.460 1.00 39.70 320 THR B CA 1
ATOM 6343 C C . THR B 1 320 ? 41.782 53.404 87.763 1.00 39.08 320 THR B C 1
ATOM 6344 O O . THR B 1 320 ? 41.577 53.285 86.556 1.00 40.32 320 THR B O 1
ATOM 6348 N N . ALA B 1 321 ? 41.039 54.179 88.545 1.00 37.42 321 ALA B N 1
ATOM 6349 C CA . ALA B 1 321 ? 39.942 54.978 88.024 1.00 34.86 321 ALA B CA 1
ATOM 6350 C C . ALA B 1 321 ? 40.228 56.427 88.392 1.00 34.27 321 ALA B C 1
ATOM 6351 O O . ALA B 1 321 ? 41.047 56.714 89.255 1.00 34.85 321 ALA B O 1
ATOM 6353 N N . LEU B 1 322 ? 39.538 57.347 87.755 1.00 33.64 322 LEU B N 1
ATOM 6354 C CA . LEU B 1 322 ? 39.790 58.746 88.015 1.00 34.19 322 LEU B CA 1
ATOM 6355 C C . LEU B 1 322 ? 38.530 59.607 88.144 1.00 34.26 322 LEU B C 1
ATOM 6356 O O . LEU B 1 322 ? 37.491 59.346 87.532 1.00 33.79 322 LEU B O 1
ATOM 6361 N N . VAL B 1 323 ? 38.635 60.628 88.978 1.00 34.41 323 VAL B N 1
ATOM 6362 C CA . VAL B 1 323 ? 37.563 61.584 89.173 1.00 35.10 323 VAL B CA 1
ATOM 6363 C C . VAL B 1 323 ? 38.144 62.886 88.609 1.00 35.40 323 VAL B C 1
ATOM 6364 O O . VAL B 1 323 ? 39.225 63.313 89.020 1.00 34.70 323 VAL B O 1
ATOM 6368 N N . VAL B 1 324 ? 37.464 63.485 87.636 1.00 35.83 324 VAL B N 1
ATOM 6369 C CA . VAL B 1 324 ? 37.927 64.742 87.048 1.00 36.73 324 VAL B CA 1
ATOM 6370 C C . VAL B 1 324 ? 36.889 65.835 87.305 1.00 38.79 324 VAL B C 1
ATOM 6371 O O . VAL B 1 324 ? 35.933 66.000 86.549 1.00 39.40 324 VAL B O 1
ATOM 6375 N N . GLU B 1 325 ? 37.088 66.571 88.391 1.00 41.02 325 GLU B N 1
ATOM 6376 C CA . GLU B 1 325 ? 36.185 67.639 88.797 1.00 43.18 325 GLU B CA 1
ATOM 6377 C C . GLU B 1 325 ? 35.775 68.577 87.662 1.00 42.60 325 GLU B C 1
ATOM 6378 O O . GLU B 1 325 ? 34.608 68.948 87.565 1.00 44.01 325 GLU B O 1
ATOM 6384 N N . GLU B 1 326 ? 36.721 68.954 86.803 1.00 40.55 326 GLU B N 1
ATOM 6385 C CA . GLU B 1 326 ? 36.429 69.877 85.709 1.00 39.98 326 GLU B CA 1
ATOM 6386 C C . GLU B 1 326 ? 35.433 69.397 84.658 1.00 40.55 326 GLU B C 1
ATOM 6387 O O . GLU B 1 326 ? 34.937 70.202 83.873 1.00 44.12 326 GLU B O 1
ATOM 6393 N N . LEU B 1 327 ? 35.145 68.104 84.615 1.00 39.22 327 LEU B N 1
ATOM 6394 C CA . LEU B 1 327 ? 34.167 67.600 83.657 1.00 39.60 327 LEU B CA 1
ATOM 6395 C C . LEU B 1 327 ? 32.870 68.364 83.828 1.00 39.96 327 LEU B C 1
ATOM 6396 O O . LEU B 1 327 ? 32.116 68.530 82.880 1.00 39.26 327 LEU B O 1
ATOM 6401 N N . GLY B 1 328 ? 32.608 68.806 85.055 1.00 42.31 328 GLY B N 1
ATOM 6402 C CA . GLY B 1 328 ? 31.396 69.555 85.333 1.00 43.37 328 GLY B CA 1
ATOM 6403 C C . GLY B 1 328 ? 31.188 70.647 84.294 1.00 46.18 328 GLY B C 1
ATOM 6404 O O . GLY B 1 328 ? 30.271 70.583 83.457 1.00 45.05 328 GLY B O 1
ATOM 6405 N N . GLU B 1 329 ? 32.056 71.651 84.321 1.00 47.19 329 GLU B N 1
ATOM 6406 C CA . GLU B 1 329 ? 31.929 72.734 83.369 1.00 47.96 329 GLU B CA 1
ATOM 6407 C C . GLU B 1 329 ? 32.138 72.360 81.897 1.00 46.08 329 GLU B C 1
ATOM 6408 O O . GLU B 1 329 ? 31.467 72.916 81.037 1.00 47.73 329 GLU B O 1
ATOM 6414 N N . GLU B 1 330 ? 33.029 71.420 81.591 1.00 43.91 330 GLU B N 1
ATOM 6415 C CA . GLU B 1 330 ? 33.232 71.021 80.196 1.00 41.95 330 GLU B CA 1
ATOM 6416 C C . GLU B 1 330 ? 31.925 70.512 79.591 1.00 41.70 330 GLU B C 1
ATOM 6417 O O . GLU B 1 330 ? 31.516 70.947 78.523 1.00 41.09 330 GLU B O 1
ATOM 6423 N N . ILE B 1 331 ? 31.277 69.573 80.272 1.00 41.95 331 ILE B N 1
ATOM 6424 C CA . ILE B 1 331 ? 30.016 69.025 79.786 1.00 40.78 331 ILE B CA 1
ATOM 6425 C C . ILE B 1 331 ? 29.001 70.159 79.659 1.00 39.30 331 ILE B C 1
ATOM 6426 O O . ILE B 1 331 ? 28.360 70.322 78.620 1.00 39.48 331 ILE B O 1
ATOM 6431 N N . ALA B 1 332 ? 28.861 70.940 80.725 1.00 38.39 332 ALA B N 1
ATOM 6432 C CA . ALA B 1 332 ? 27.910 72.049 80.736 1.00 37.37 332 ALA B CA 1
ATOM 6433 C C . ALA B 1 332 ? 28.143 72.944 79.534 1.00 36.93 332 ALA B C 1
ATOM 6434 O O . ALA B 1 332 ? 27.194 73.423 78.916 1.00 36.66 332 ALA B O 1
ATOM 6436 N N . SER B 1 333 ? 29.408 73.163 79.203 1.00 36.56 333 SER B N 1
ATOM 6437 C CA . SER B 1 333 ? 29.744 73.991 78.058 1.00 38.71 333 SER B CA 1
ATOM 6438 C C . SER B 1 333 ? 29.506 73.325 76.697 1.00 39.21 333 SER B C 1
ATOM 6439 O O . SER B 1 333 ? 29.126 73.988 75.739 1.00 39.02 333 SER B O 1
ATOM 6442 N N . GLN B 1 334 ? 29.726 72.023 76.594 1.00 41.34 334 GLN B N 1
ATOM 6443 C CA . GLN B 1 334 ? 29.515 71.363 75.307 1.00 45.13 334 GLN B CA 1
ATOM 6444 C C . GLN B 1 334 ? 28.017 71.340 74.969 1.00 46.47 334 GLN B C 1
ATOM 6445 O O . GLN B 1 334 ? 27.629 71.355 73.793 1.00 48.20 334 GLN B O 1
ATOM 6451 N N . ILE B 1 335 ? 27.187 71.310 76.009 1.00 45.09 335 ILE B N 1
ATOM 6452 C CA . ILE B 1 335 ? 25.745 71.304 75.854 1.00 45.00 335 ILE B CA 1
ATOM 6453 C C . ILE B 1 335 ? 25.275 72.685 75.400 1.00 46.67 335 ILE B C 1
ATOM 6454 O O . ILE B 1 335 ? 24.406 72.812 74.545 1.00 47.69 335 ILE B O 1
ATOM 6459 N N . ARG B 1 336 ? 25.847 73.723 75.995 1.00 48.45 336 ARG B N 1
ATOM 6460 C CA . ARG B 1 336 ? 25.497 75.094 75.654 1.00 48.86 336 ARG B CA 1
ATOM 6461 C C . ARG B 1 336 ? 26.007 75.445 74.274 1.00 48.53 336 ARG B C 1
ATOM 6462 O O . ARG B 1 336 ? 25.643 76.477 73.713 1.00 49.86 336 ARG B O 1
ATOM 6470 N N . ALA B 1 337 ? 26.846 74.581 73.719 1.00 47.83 337 ALA B N 1
ATOM 6471 C CA . ALA B 1 337 ? 27.433 74.848 72.421 1.00 47.50 337 ALA B CA 1
ATOM 6472 C C . ALA B 1 337 ? 26.869 73.928 71.360 1.00 47.39 337 ALA B C 1
ATOM 6473 O O . ALA B 1 337 ? 27.202 74.053 70.170 1.00 47.87 337 ALA B O 1
ATOM 6475 N N . LEU B 1 338 ? 26.008 73.013 71.786 1.00 46.31 338 LEU B N 1
ATOM 6476 C CA . LEU B 1 338 ? 25.409 72.066 70.856 1.00 46.77 338 LEU B CA 1
ATOM 6477 C C . LEU B 1 338 ? 24.873 72.704 69.583 1.00 46.14 338 LEU B C 1
ATOM 6478 O O . LEU B 1 338 ? 25.360 72.427 68.494 1.00 47.49 338 LEU B O 1
ATOM 6483 N N . PRO B 1 339 ? 23.878 73.582 69.700 1.00 46.31 339 PRO B N 1
ATOM 6484 C CA . PRO B 1 339 ? 23.381 74.176 68.464 1.00 46.15 339 PRO B CA 1
ATOM 6485 C C . PRO B 1 339 ? 24.486 74.697 67.538 1.00 47.80 339 PRO B C 1
ATOM 6486 O O . PRO B 1 339 ? 24.393 74.528 66.322 1.00 49.35 339 PRO B O 1
ATOM 6490 N N . ILE B 1 340 ? 25.528 75.318 68.086 1.00 47.70 340 ILE B N 1
ATOM 6491 C CA . ILE B 1 340 ? 26.607 75.810 67.234 1.00 49.22 340 ILE B CA 1
ATOM 6492 C C . ILE B 1 340 ? 27.443 74.646 66.688 1.00 50.06 340 ILE B C 1
ATOM 6493 O O . ILE B 1 340 ? 27.878 74.671 65.537 1.00 49.85 340 ILE B O 1
ATOM 6498 N N . GLU B 1 341 ? 27.658 73.629 67.516 1.00 50.84 341 GLU B N 1
ATOM 6499 C CA . GLU B 1 341 ? 28.442 72.457 67.121 1.00 52.03 341 GLU B CA 1
ATOM 6500 C C . GLU B 1 341 ? 27.788 71.788 65.922 1.00 50.49 341 GLU B C 1
ATOM 6501 O O . GLU B 1 341 ? 28.457 71.279 65.027 1.00 47.53 341 GLU B O 1
ATOM 6507 N N . LYS B 1 342 ? 26.464 71.785 65.923 1.00 52.18 342 LYS B N 1
ATOM 6508 C CA . LYS B 1 342 ? 25.707 71.188 64.836 1.00 54.42 342 LYS B CA 1
ATOM 6509 C C . LYS B 1 342 ? 25.845 72.065 63.602 1.00 53.87 342 LYS B C 1
ATOM 6510 O O . LYS B 1 342 ? 26.035 71.569 62.495 1.00 53.57 342 LYS B O 1
ATOM 6516 N N . LYS B 1 343 ? 25.756 73.373 63.812 1.00 55.12 343 LYS B N 1
ATOM 6517 C CA . LYS B 1 343 ? 25.857 74.346 62.731 1.00 56.92 343 LYS B CA 1
ATOM 6518 C C . LYS B 1 343 ? 27.196 74.176 62.038 1.00 56.72 343 LYS B C 1
ATOM 6519 O O . LYS B 1 343 ? 27.282 74.213 60.808 1.00 55.68 343 LYS B O 1
ATOM 6525 N N . ILE B 1 344 ? 28.238 73.982 62.839 1.00 56.55 344 ILE B N 1
ATOM 6526 C CA . ILE B 1 344 ? 29.578 73.796 62.308 1.00 56.48 344 ILE B CA 1
ATOM 6527 C C . ILE B 1 344 ? 29.681 72.476 61.540 1.00 57.06 344 ILE B C 1
ATOM 6528 O O . ILE B 1 344 ? 30.435 72.367 60.577 1.00 57.09 344 ILE B O 1
ATOM 6533 N N . GLY B 1 345 ? 28.906 71.482 61.953 1.00 57.38 345 GLY B N 1
ATOM 6534 C CA . GLY B 1 345 ? 28.929 70.205 61.265 1.00 58.85 345 GLY B CA 1
ATOM 6535 C C . GLY B 1 345 ? 28.297 70.281 59.883 1.00 59.54 345 GLY B C 1
ATOM 6536 O O . GLY B 1 345 ? 28.873 69.800 58.905 1.00 60.24 345 GLY B O 1
ATOM 6537 N N . GLU B 1 346 ? 27.109 70.880 59.798 1.00 60.20 346 GLU B N 1
ATOM 6538 C CA . GLU B 1 346 ? 26.404 71.022 58.521 1.00 60.48 346 GLU B CA 1
ATOM 6539 C C . GLU B 1 346 ? 27.237 71.853 57.555 1.00 60.06 346 GLU B C 1
ATOM 6540 O O . GLU B 1 346 ? 27.233 71.609 56.352 1.00 61.29 346 GLU B O 1
ATOM 6546 N N . ALA B 1 347 ? 27.945 72.841 58.097 1.00 59.66 347 ALA B N 1
ATOM 6547 C CA . ALA B 1 347 ? 28.776 73.736 57.309 1.00 58.11 347 ALA B CA 1
ATOM 6548 C C . ALA B 1 347 ? 30.026 73.042 56.804 1.00 57.56 347 ALA B C 1
ATOM 6549 O O . ALA B 1 347 ? 30.485 73.303 55.698 1.00 57.36 347 ALA B O 1
ATOM 6551 N N . MET B 1 348 ? 30.593 72.165 57.613 1.00 57.52 348 MET B N 1
ATOM 6552 C CA . MET B 1 348 ? 31.785 71.479 57.166 1.00 57.98 348 MET B CA 1
ATOM 6553 C C . MET B 1 348 ? 31.392 70.486 56.091 1.00 56.98 348 MET B C 1
ATOM 6554 O O . MET B 1 348 ? 32.081 70.348 55.088 1.00 56.25 348 MET B O 1
ATOM 6559 N N . ALA B 1 349 ? 30.266 69.811 56.300 1.00 56.92 349 ALA B N 1
ATOM 6560 C CA . ALA B 1 349 ? 29.744 68.843 55.336 1.00 55.12 349 ALA B CA 1
ATOM 6561 C C . ALA B 1 349 ? 29.665 69.495 53.957 1.00 54.84 349 ALA B C 1
ATOM 6562 O O . ALA B 1 349 ? 30.207 68.978 52.973 1.00 54.29 349 ALA B O 1
ATOM 6564 N N . ILE B 1 350 ? 28.985 70.637 53.897 1.00 53.52 350 ILE B N 1
ATOM 6565 C CA . ILE B 1 350 ? 28.837 71.380 52.655 1.00 53.60 350 ILE B CA 1
ATOM 6566 C C . ILE B 1 350 ? 30.204 71.754 52.084 1.00 53.64 350 ILE B C 1
ATOM 6567 O O . ILE B 1 350 ? 30.457 71.569 50.892 1.00 53.75 350 ILE B O 1
ATOM 6572 N N . LYS B 1 351 ? 31.075 72.281 52.942 1.00 52.78 351 LYS B N 1
ATOM 6573 C CA . LYS B 1 351 ? 32.418 72.683 52.540 1.00 52.75 351 LYS B CA 1
ATOM 6574 C C . LYS B 1 351 ? 33.182 71.560 51.841 1.00 54.97 351 LYS B C 1
ATOM 6575 O O . LYS B 1 351 ? 33.731 71.768 50.756 1.00 56.40 351 LYS B O 1
ATOM 6581 N N . LYS B 1 352 ? 33.224 70.378 52.460 1.00 55.67 352 LYS B N 1
ATOM 6582 C CA . LYS B 1 352 ? 33.938 69.239 51.891 1.00 56.58 352 LYS B CA 1
ATOM 6583 C C . LYS B 1 352 ? 33.246 68.785 50.613 1.00 56.67 352 LYS B C 1
ATOM 6584 O O . LYS B 1 352 ? 33.878 68.225 49.723 1.00 55.16 352 LYS B O 1
ATOM 6590 N N . GLU B 1 353 ? 31.941 69.032 50.539 1.00 57.21 353 GLU B N 1
ATOM 6591 C CA . GLU B 1 353 ? 31.142 68.690 49.366 1.00 57.56 353 GLU B CA 1
ATOM 6592 C C . GLU B 1 353 ? 31.646 69.545 48.214 1.00 57.35 353 GLU B C 1
ATOM 6593 O O . GLU B 1 353 ? 31.983 69.052 47.136 1.00 56.87 353 GLU B O 1
ATOM 6599 N N . LEU B 1 354 ? 31.687 70.844 48.469 1.00 57.05 354 LEU B N 1
ATOM 6600 C CA . LEU B 1 354 ? 32.143 71.811 47.492 1.00 56.62 354 LEU B CA 1
ATOM 6601 C C . LEU B 1 354 ? 33.586 71.550 47.107 1.00 56.22 354 LEU B C 1
ATOM 6602 O O . LEU B 1 354 ? 33.953 71.630 45.941 1.00 56.77 354 LEU B O 1
ATOM 6607 N N . GLU B 1 355 ? 34.405 71.217 48.089 1.00 57.61 355 GLU B N 1
ATOM 6608 C CA . GLU B 1 355 ? 35.812 70.986 47.823 1.00 59.09 355 GLU B CA 1
ATOM 6609 C C . GLU B 1 355 ? 36.090 69.783 46.920 1.00 57.91 355 GLU B C 1
ATOM 6610 O O . GLU B 1 355 ? 36.960 69.849 46.056 1.00 57.59 355 GLU B O 1
ATOM 6616 N N . GLN B 1 356 ? 35.347 68.696 47.108 1.00 57.80 356 GLN B N 1
ATOM 6617 C CA . GLN B 1 356 ? 35.542 67.490 46.309 1.00 58.20 356 GLN B CA 1
ATOM 6618 C C . GLN B 1 356 ? 35.185 67.783 44.859 1.00 57.49 356 GLN B C 1
ATOM 6619 O O . GLN B 1 356 ? 35.969 67.521 43.949 1.00 56.03 356 GLN B O 1
ATOM 6625 N N . LYS B 1 357 ? 33.993 68.331 44.659 1.00 56.85 357 LYS B N 1
ATOM 6626 C CA . LYS B 1 357 ? 33.515 68.678 43.328 1.00 57.23 357 LYS B CA 1
ATOM 6627 C C . LYS B 1 357 ? 34.558 69.553 42.625 1.00 56.40 357 LYS B C 1
ATOM 6628 O O . LYS B 1 357 ? 34.877 69.341 41.443 1.00 55.18 357 LYS B O 1
ATOM 6634 N N . TYR B 1 358 ? 35.085 70.524 43.375 1.00 54.46 358 TYR B N 1
ATOM 6635 C CA . TYR B 1 358 ? 36.092 71.465 42.890 1.00 52.66 358 TYR B CA 1
ATOM 6636 C C . TYR B 1 358 ? 37.394 70.761 42.509 1.00 52.47 358 TYR B C 1
ATOM 6637 O O . TYR B 1 358 ? 37.960 71.020 41.456 1.00 52.28 358 TYR B O 1
ATOM 6646 N N . VAL B 1 359 ? 37.878 69.881 43.376 1.00 53.38 359 VAL B N 1
ATOM 6647 C CA . VAL B 1 359 ? 39.108 69.133 43.101 1.00 53.71 359 VAL B CA 1
ATOM 6648 C C . VAL B 1 359 ? 38.982 68.379 41.772 1.00 53.36 359 VAL B C 1
ATOM 6649 O O . VAL B 1 359 ? 39.827 68.499 40.882 1.00 53.16 359 VAL B O 1
ATOM 6653 N N . ASP B 1 360 ? 37.906 67.614 41.651 1.00 52.95 360 ASP B N 1
ATOM 6654 C CA . ASP B 1 360 ? 37.649 66.818 40.465 1.00 53.49 360 ASP B CA 1
ATOM 6655 C C . ASP B 1 360 ? 37.429 67.646 39.205 1.00 51.53 360 ASP B C 1
ATOM 6656 O O . ASP B 1 360 ? 37.908 67.282 38.127 1.00 49.94 360 ASP B O 1
ATOM 6661 N N . LEU B 1 361 ? 36.722 68.759 39.326 1.00 49.70 361 LEU B N 1
ATOM 6662 C CA . LEU B 1 361 ? 36.517 69.597 38.158 1.00 49.85 361 LEU B CA 1
ATOM 6663 C C . LEU B 1 361 ? 37.857 70.150 37.663 1.00 49.33 361 LEU B C 1
ATOM 6664 O O . LEU B 1 361 ? 38.119 70.181 36.454 1.00 49.21 361 LEU B O 1
ATOM 6669 N N . CYS B 1 362 ? 38.709 70.571 38.596 1.00 48.14 362 CYS B N 1
ATOM 6670 C CA . CYS B 1 362 ? 40.015 71.120 38.237 1.00 47.75 362 CYS B CA 1
ATOM 6671 C C . CYS B 1 362 ? 40.938 70.093 37.593 1.00 48.50 362 CYS B C 1
ATOM 6672 O O . CYS B 1 362 ? 41.634 70.393 36.619 1.00 47.75 362 CYS B O 1
ATOM 6675 N N . THR B 1 363 ? 40.946 68.879 38.126 1.00 50.47 363 THR B N 1
ATOM 6676 C CA . THR B 1 363 ? 41.800 67.841 37.558 1.00 52.77 363 THR B CA 1
ATOM 6677 C C . THR B 1 363 ? 41.223 67.366 36.219 1.00 52.83 363 THR B C 1
ATOM 6678 O O . THR B 1 363 ? 41.944 66.835 35.368 1.00 52.79 363 THR B O 1
ATOM 6682 N N . ARG B 1 364 ? 39.921 67.547 36.031 1.00 53.06 364 ARG B N 1
ATOM 6683 C CA . ARG B 1 364 ? 39.336 67.170 34.760 1.00 53.30 364 ARG B CA 1
ATOM 6684 C C . ARG B 1 364 ? 39.835 68.177 33.733 1.00 52.32 364 ARG B C 1
ATOM 6685 O O . ARG B 1 364 ? 40.398 67.788 32.708 1.00 53.34 364 ARG B O 1
ATOM 6693 N N . SER B 1 365 ? 39.672 69.467 34.019 1.00 49.37 365 SER B N 1
ATOM 6694 C CA . SER B 1 365 ? 40.124 70.505 33.092 1.00 48.36 365 SER B CA 1
ATOM 6695 C C . SER B 1 365 ? 41.600 70.349 32.720 1.00 47.90 365 SER B C 1
ATOM 6696 O O . SER B 1 365 ? 42.015 70.710 31.620 1.00 45.82 365 SER B O 1
ATOM 6699 N N . ILE B 1 366 ? 42.392 69.814 33.643 1.00 48.38 366 ILE B N 1
ATOM 6700 C CA . ILE B 1 366 ? 43.813 69.614 33.396 1.00 48.67 366 ILE B CA 1
ATOM 6701 C C . ILE B 1 366 ? 44.048 68.277 32.699 1.00 50.18 366 ILE B C 1
ATOM 6702 O O . ILE B 1 366 ? 44.795 68.199 31.725 1.00 49.49 366 ILE B O 1
ATOM 6707 N N . ASP B 1 367 ? 43.406 67.225 33.189 1.00 51.61 367 ASP B N 1
ATOM 6708 C CA . ASP B 1 367 ? 43.546 65.918 32.555 1.00 54.72 367 ASP B CA 1
ATOM 6709 C C . ASP B 1 367 ? 43.014 65.989 31.123 1.00 55.21 367 ASP B C 1
ATOM 6710 O O . ASP B 1 367 ? 43.619 65.459 30.196 1.00 56.78 367 ASP B O 1
ATOM 6715 N N . GLU B 1 368 ? 41.879 66.659 30.953 1.00 55.01 368 GLU B N 1
ATOM 6716 C CA . GLU B 1 368 ? 41.236 66.786 29.650 1.00 53.69 368 GLU B CA 1
ATOM 6717 C C . GLU B 1 368 ? 41.742 67.960 28.799 1.00 53.04 368 GLU B C 1
ATOM 6718 O O . GLU B 1 368 ? 41.434 68.047 27.608 1.00 53.31 368 GLU B O 1
ATOM 6724 N N . SER B 1 369 ? 42.527 68.850 29.403 1.00 51.80 369 SER B N 1
ATOM 6725 C CA . SER B 1 369 ? 43.060 70.026 28.706 1.00 49.55 369 SER B CA 1
ATOM 6726 C C . SER B 1 369 ? 41.891 70.791 28.084 1.00 48.99 369 SER B C 1
ATOM 6727 O O . SER B 1 369 ? 41.890 71.085 26.898 1.00 48.88 369 SER B O 1
ATOM 6730 N N . SER B 1 370 ? 40.896 71.116 28.906 1.00 49.56 370 SER B N 1
ATOM 6731 C CA . SER B 1 370 ? 39.693 71.811 28.447 1.00 48.39 370 SER B CA 1
ATOM 6732 C C . SER B 1 370 ? 39.322 73.027 29.289 1.00 48.58 370 SER B C 1
ATOM 6733 O O . SER B 1 370 ? 39.662 73.106 30.461 1.00 46.43 370 SER B O 1
ATOM 6736 N N . GLN B 1 371 ? 38.592 73.964 28.698 1.00 50.06 371 GLN B N 1
ATOM 6737 C CA . GLN B 1 371 ? 38.193 75.153 29.437 1.00 52.17 371 GLN B CA 1
ATOM 6738 C C . GLN B 1 371 ? 36.687 75.284 29.631 1.00 53.43 371 GLN B C 1
ATOM 6739 O O . GLN B 1 371 ? 36.186 76.358 29.978 1.00 55.72 371 GLN B O 1
ATOM 6745 N N . GLN B 1 372 ? 35.969 74.184 29.444 1.00 54.72 372 GLN B N 1
ATOM 6746 C CA . GLN B 1 372 ? 34.515 74.188 29.586 1.00 56.35 372 GLN B CA 1
ATOM 6747 C C . GLN B 1 372 ? 34.054 74.226 31.050 1.00 56.92 372 GLN B C 1
ATOM 6748 O O . GLN B 1 372 ? 32.928 74.629 31.349 1.00 57.82 372 GLN B O 1
ATOM 6754 N N . TYR B 1 373 ? 34.921 73.805 31.962 1.00 56.82 373 TYR B N 1
ATOM 6755 C CA . TYR B 1 373 ? 34.577 73.795 33.378 1.00 58.17 373 TYR B CA 1
ATOM 6756 C C . TYR B 1 373 ? 35.040 75.083 34.047 1.00 59.74 373 TYR B C 1
ATOM 6757 O O . TYR B 1 373 ? 34.692 75.364 35.198 1.00 58.24 373 TYR B O 1
ATOM 6766 N N . ASP B 1 374 ? 35.840 75.855 33.320 1.00 61.71 374 ASP B N 1
ATOM 6767 C CA . ASP B 1 374 ? 36.380 77.097 33.848 1.00 62.58 374 ASP B CA 1
ATOM 6768 C C . ASP B 1 374 ? 35.335 78.000 34.500 1.00 62.54 374 ASP B C 1
ATOM 6769 O O . ASP B 1 374 ? 35.630 78.682 35.480 1.00 62.35 374 ASP B O 1
ATOM 6774 N N . GLN B 1 375 ? 34.111 78.002 33.987 1.00 63.41 375 GLN B N 1
ATOM 6775 C CA . GLN B 1 375 ? 33.092 78.847 34.592 1.00 62.84 375 GLN B CA 1
ATOM 6776 C C . GLN B 1 375 ? 32.704 78.314 35.968 1.00 62.33 375 GLN B C 1
ATOM 6777 O O . GLN B 1 375 ? 32.792 79.026 36.973 1.00 62.67 375 GLN B O 1
ATOM 6783 N N . GLU B 1 376 ? 32.278 77.056 36.012 1.00 60.93 376 GLU B N 1
ATOM 6784 C CA . GLU B 1 376 ? 31.879 76.434 37.268 1.00 60.34 376 GLU B CA 1
ATOM 6785 C C . GLU B 1 376 ? 33.003 76.518 38.322 1.00 60.36 376 GLU B C 1
ATOM 6786 O O . GLU B 1 376 ? 32.767 76.931 39.458 1.00 59.01 376 GLU B O 1
ATOM 6792 N N . ILE B 1 377 ? 34.225 76.146 37.944 1.00 60.08 377 ILE B N 1
ATOM 6793 C CA . ILE B 1 377 ? 35.340 76.189 38.885 1.00 61.69 377 ILE B CA 1
ATOM 6794 C C . ILE B 1 377 ? 35.480 77.544 39.587 1.00 62.28 377 ILE B C 1
ATOM 6795 O O . ILE B 1 377 ? 35.736 77.597 40.791 1.00 62.26 377 ILE B O 1
ATOM 6800 N N . HIS B 1 378 ? 35.308 78.637 38.842 1.00 62.99 378 HIS B N 1
ATOM 6801 C CA . HIS B 1 378 ? 35.414 79.977 39.422 1.00 62.88 378 HIS B CA 1
ATOM 6802 C C . HIS B 1 378 ? 34.314 80.230 40.466 1.00 62.92 378 HIS B C 1
ATOM 6803 O O . HIS B 1 378 ? 34.553 80.898 41.475 1.00 62.47 378 HIS B O 1
ATOM 6810 N N . ASP B 1 379 ? 33.113 79.702 40.219 1.00 61.78 379 ASP B N 1
ATOM 6811 C CA . ASP B 1 379 ? 32.007 79.873 41.151 1.00 60.63 379 ASP B CA 1
ATOM 6812 C C . ASP B 1 379 ? 32.259 79.050 42.400 1.00 60.32 379 ASP B C 1
ATOM 6813 O O . ASP B 1 379 ? 32.109 79.553 43.516 1.00 60.38 379 ASP B O 1
ATOM 6818 N N . LEU B 1 380 ? 32.647 77.789 42.222 1.00 59.10 380 LEU B N 1
ATOM 6819 C CA . LEU B 1 380 ? 32.955 76.948 43.366 1.00 58.56 380 LEU B CA 1
ATOM 6820 C C . LEU B 1 380 ? 33.955 77.696 44.253 1.00 59.17 380 LEU B C 1
ATOM 6821 O O . LEU B 1 380 ? 33.850 77.667 45.477 1.00 60.06 380 LEU B O 1
ATOM 6826 N N . GLN B 1 381 ? 34.917 78.376 43.633 1.00 60.12 381 GLN B N 1
ATOM 6827 C CA . GLN B 1 381 ? 35.930 79.119 44.382 1.00 61.87 381 GLN B CA 1
ATOM 6828 C C . GLN B 1 381 ? 35.300 80.157 45.314 1.00 62.06 381 GLN B C 1
ATOM 6829 O O . GLN B 1 381 ? 35.600 80.185 46.508 1.00 61.34 381 GLN B O 1
ATOM 6835 N N . LEU B 1 382 ? 34.433 81.009 44.769 1.00 61.94 382 LEU B N 1
ATOM 6836 C CA . LEU B 1 382 ? 33.759 82.041 45.568 1.00 62.72 382 LEU B CA 1
ATOM 6837 C C . LEU B 1 382 ? 32.883 81.390 46.635 1.00 61.86 382 LEU B C 1
ATOM 6838 O O . LEU B 1 382 ? 32.952 81.730 47.819 1.00 61.86 382 LEU B O 1
ATOM 6843 N N . GLN B 1 383 ? 32.064 80.446 46.192 1.00 60.76 383 GLN B N 1
ATOM 6844 C CA . GLN B 1 383 ? 31.178 79.690 47.063 1.00 59.99 383 GLN B CA 1
ATOM 6845 C C . GLN B 1 383 ? 31.968 79.094 48.249 1.00 58.75 383 GLN B C 1
ATOM 6846 O O . GLN B 1 383 ? 31.539 79.153 49.404 1.00 58.91 383 GLN B O 1
ATOM 6852 N N . ILE B 1 384 ? 33.126 78.516 47.960 1.00 56.07 384 ILE B N 1
ATOM 6853 C CA . ILE B 1 384 ? 33.930 77.929 49.007 1.00 53.03 384 ILE B CA 1
ATOM 6854 C C . ILE B 1 384 ? 34.483 79.035 49.882 1.00 53.76 384 ILE B C 1
ATOM 6855 O O . ILE B 1 384 ? 34.659 78.855 51.084 1.00 55.29 384 ILE B O 1
ATOM 6860 N N . SER B 1 385 ? 34.737 80.192 49.286 1.00 54.36 385 SER B N 1
ATOM 6861 C CA . SER B 1 385 ? 35.258 81.322 50.047 1.00 54.68 385 SER B CA 1
ATOM 6862 C C . SER B 1 385 ? 34.189 81.824 51.013 1.00 55.84 385 SER B C 1
ATOM 6863 O O . SER B 1 385 ? 34.501 82.299 52.111 1.00 55.04 385 SER B O 1
ATOM 6866 N N . THR B 1 386 ? 32.929 81.707 50.587 1.00 55.35 386 THR B N 1
ATOM 6867 C CA . THR B 1 386 ? 31.785 82.133 51.386 1.00 54.31 386 THR B CA 1
ATOM 6868 C C . THR B 1 386 ? 31.525 81.173 52.557 1.00 54.68 386 THR B C 1
ATOM 6869 O O . THR B 1 386 ? 31.372 81.605 53.706 1.00 53.98 386 THR B O 1
ATOM 6873 N N . VAL B 1 387 ? 31.485 79.875 52.279 1.00 54.02 387 VAL B N 1
ATOM 6874 C CA . VAL B 1 387 ? 31.255 78.924 53.353 1.00 54.21 387 VAL B CA 1
ATOM 6875 C C . VAL B 1 387 ? 32.446 78.950 54.316 1.00 53.55 387 VAL B C 1
ATOM 6876 O O . VAL B 1 387 ? 32.263 78.867 55.527 1.00 52.00 387 VAL B O 1
ATOM 6880 N N . ASP B 1 388 ? 33.660 79.091 53.776 1.00 54.34 388 ASP B N 1
ATOM 6881 C CA . ASP B 1 388 ? 34.867 79.141 54.605 1.00 54.20 388 ASP B CA 1
ATOM 6882 C C . ASP B 1 388 ? 34.779 80.289 55.589 1.00 54.67 388 ASP B C 1
ATOM 6883 O O . ASP B 1 388 ? 35.363 80.236 56.677 1.00 55.07 388 ASP B O 1
ATOM 6888 N N . LEU B 1 389 ? 34.047 81.329 55.197 1.00 54.91 389 LEU B N 1
ATOM 6889 C CA . LEU B 1 389 ? 33.867 82.510 56.035 1.00 54.04 389 LEU B CA 1
ATOM 6890 C C . LEU B 1 389 ? 32.778 82.257 57.069 1.00 52.88 389 LEU B C 1
ATOM 6891 O O . LEU B 1 389 ? 32.911 82.652 58.225 1.00 53.13 389 LEU B O 1
ATOM 6896 N N . GLN B 1 390 ? 31.704 81.600 56.644 1.00 52.43 390 GLN B N 1
ATOM 6897 C CA . GLN B 1 390 ? 30.594 81.272 57.531 1.00 53.78 390 GLN B CA 1
ATOM 6898 C C . GLN B 1 390 ? 31.149 80.457 58.715 1.00 54.38 390 GLN B C 1
ATOM 6899 O O . GLN B 1 390 ? 30.884 80.762 59.881 1.00 53.25 390 GLN B O 1
ATOM 6905 N N . ILE B 1 391 ? 31.937 79.434 58.378 1.00 53.67 391 ILE B N 1
ATOM 6906 C CA . ILE B 1 391 ? 32.571 78.525 59.331 1.00 51.13 391 ILE B CA 1
ATOM 6907 C C . ILE B 1 391 ? 33.541 79.225 60.274 1.00 51.43 391 ILE B C 1
ATOM 6908 O O . ILE B 1 391 ? 33.468 79.061 61.493 1.00 50.61 391 ILE B O 1
ATOM 6913 N N . SER B 1 392 ? 34.461 79.988 59.701 1.00 51.84 392 SER B N 1
ATOM 6914 C CA . SER B 1 392 ? 35.466 80.686 60.497 1.00 52.73 392 SER B CA 1
ATOM 6915 C C . SER B 1 392 ? 34.796 81.496 61.601 1.00 52.65 392 SER B C 1
ATOM 6916 O O . SER B 1 392 ? 35.322 81.616 62.721 1.00 51.17 392 SER B O 1
ATOM 6919 N N . ARG B 1 393 ? 33.627 82.043 61.273 1.00 52.51 393 ARG B N 1
ATOM 6920 C CA . ARG B 1 393 ? 32.850 82.836 62.215 1.00 52.36 393 ARG B CA 1
ATOM 6921 C C . ARG B 1 393 ? 32.140 81.906 63.197 1.00 51.85 393 ARG B C 1
ATOM 6922 O O . ARG B 1 393 ? 32.166 82.149 64.404 1.00 53.71 393 ARG B O 1
ATOM 6930 N N . LEU B 1 394 ? 31.518 80.841 62.695 1.00 50.55 394 LEU B N 1
ATOM 6931 C CA . LEU B 1 394 ? 30.854 79.881 63.575 1.00 49.64 394 LEU B CA 1
ATOM 6932 C C . LEU B 1 394 ? 31.850 79.347 64.603 1.00 50.70 394 LEU B C 1
ATOM 6933 O O . LEU B 1 394 ? 31.498 79.149 65.759 1.00 51.92 394 LEU B O 1
ATOM 6938 N N . LEU B 1 395 ? 33.094 79.117 64.187 1.00 50.49 395 LEU B N 1
ATOM 6939 C CA . LEU B 1 395 ? 34.110 78.628 65.108 1.00 51.88 395 LEU B CA 1
ATOM 6940 C C . LEU B 1 395 ? 34.359 79.645 66.226 1.00 52.93 395 LEU B C 1
ATOM 6941 O O . LEU B 1 395 ? 34.283 79.295 67.402 1.00 52.63 395 LEU B O 1
ATOM 6946 N N . GLN B 1 396 ? 34.661 80.894 65.861 1.00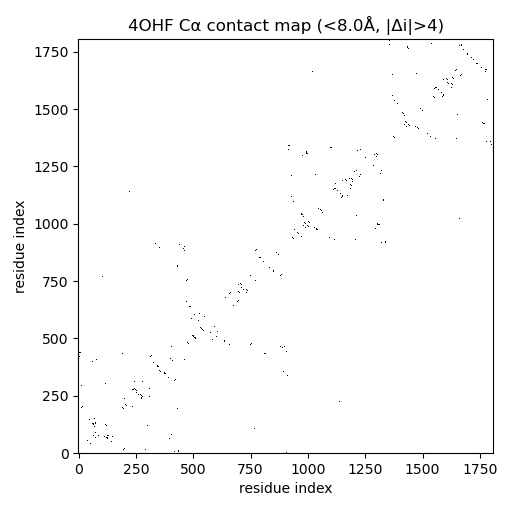 54.34 396 GLN B N 1
ATOM 6947 C CA . GLN B 1 396 ? 34.897 81.968 66.839 1.00 54.26 396 GLN B CA 1
ATOM 6948 C C . GLN B 1 396 ? 33.753 81.990 67.859 1.00 53.09 396 GLN B C 1
ATOM 6949 O O . GLN B 1 396 ? 33.948 82.230 69.048 1.00 51.77 396 GLN B O 1
ATOM 6955 N N . GLU B 1 397 ? 32.550 81.737 67.364 1.00 53.55 397 GLU B N 1
ATOM 6956 C CA . GLU B 1 397 ? 31.350 81.703 68.185 1.00 52.09 397 GLU B CA 1
ATOM 6957 C C . GLU B 1 397 ? 31.397 80.511 69.138 1.00 51.94 397 GLU B C 1
ATOM 6958 O O . GLU B 1 397 ? 30.966 80.598 70.299 1.00 50.90 397 GLU B O 1
ATOM 6964 N N . GLN B 1 398 ? 31.915 79.392 68.642 1.00 50.26 398 GLN B N 1
ATOM 6965 C CA . GLN B 1 398 ? 32.015 78.195 69.459 1.00 50.64 398 GLN B CA 1
ATOM 6966 C C . GLN B 1 398 ? 33.002 78.395 70.596 1.00 49.80 398 GLN B C 1
ATOM 6967 O O . GLN B 1 398 ? 32.842 77.829 71.670 1.00 51.05 398 GLN B O 1
ATOM 6973 N N . ASN B 1 399 ? 34.020 79.205 70.353 1.00 48.97 399 ASN B N 1
ATOM 6974 C CA . ASN B 1 399 ? 35.041 79.459 71.355 1.00 50.23 399 ASN B CA 1
ATOM 6975 C C . ASN B 1 399 ? 34.541 80.184 72.604 1.00 48.82 399 ASN B C 1
ATOM 6976 O O . ASN B 1 399 ? 35.058 79.967 73.707 1.00 48.96 399 ASN B O 1
ATOM 6981 N N . SER B 1 400 ? 33.533 81.028 72.432 1.00 45.41 400 SER B N 1
ATOM 6982 C CA . SER B 1 400 ? 32.977 81.775 73.548 1.00 44.22 400 SER B CA 1
ATOM 6983 C C . SER B 1 400 ? 32.319 80.894 74.625 1.00 43.52 400 SER B C 1
ATOM 6984 O O . SER B 1 400 ? 32.002 81.396 75.711 1.00 42.57 400 SER B O 1
ATOM 6987 N N . PHE B 1 401 ? 32.105 79.605 74.328 1.00 41.59 401 PHE B N 1
ATOM 6988 C CA . PHE B 1 401 ? 31.507 78.682 75.300 1.00 40.11 401 PHE B CA 1
ATOM 6989 C C . PHE B 1 401 ? 32.550 78.042 76.227 1.00 39.17 401 PHE B C 1
ATOM 6990 O O . PHE B 1 401 ? 32.205 77.421 77.227 1.00 37.88 401 PHE B O 1
ATOM 6998 N N . TYR B 1 402 ? 33.823 78.206 75.892 1.00 38.67 402 TYR B N 1
ATOM 6999 C CA . TYR B 1 402 ? 34.895 77.632 76.686 1.00 39.48 402 TYR B CA 1
ATOM 7000 C C . TYR B 1 402 ? 35.884 78.709 77.092 1.00 40.18 402 TYR B C 1
ATOM 7001 O O . TYR B 1 402 ? 35.806 79.840 76.615 1.00 43.39 402 TYR B O 1
ATOM 7010 N N . ASN B 1 403 ? 36.808 78.344 77.974 1.00 38.89 403 ASN B N 1
ATOM 7011 C CA . ASN B 1 403 ? 37.836 79.245 78.461 1.00 39.81 403 ASN B CA 1
ATOM 7012 C C . ASN B 1 403 ? 38.457 80.016 77.285 1.00 41.22 403 ASN B C 1
ATOM 7013 O O . ASN B 1 403 ? 39.019 79.418 76.364 1.00 41.92 403 ASN B O 1
ATOM 7018 N N . PRO B 1 404 ? 38.350 81.357 77.292 1.00 41.15 404 PRO B N 1
ATOM 7019 C CA . PRO B 1 404 ? 38.903 82.176 76.206 1.00 39.91 404 PRO B CA 1
ATOM 7020 C C . PRO B 1 404 ? 40.368 81.975 75.817 1.00 38.89 404 PRO B C 1
ATOM 7021 O O . PRO B 1 404 ? 40.709 82.026 74.633 1.00 38.66 404 PRO B O 1
ATOM 7025 N N . LYS B 1 405 ? 41.237 81.743 76.794 1.00 36.50 405 LYS B N 1
ATOM 7026 C CA . LYS B 1 405 ? 42.639 81.537 76.485 1.00 35.77 405 LYS B CA 1
ATOM 7027 C C . LYS B 1 405 ? 43.008 80.116 76.061 1.00 36.98 405 LYS B C 1
ATOM 7028 O O . LYS B 1 405 ? 43.856 79.927 75.183 1.00 37.17 405 LYS B O 1
ATOM 7034 N N . TRP B 1 406 ? 42.369 79.112 76.660 1.00 37.36 406 TRP B N 1
ATOM 7035 C CA . TRP B 1 406 ? 42.761 77.731 76.394 1.00 36.66 406 TRP B CA 1
ATOM 7036 C C . TRP B 1 406 ? 41.802 76.749 75.748 1.00 38.04 406 TRP B C 1
ATOM 7037 O O . TRP B 1 406 ? 42.207 75.643 75.395 1.00 39.04 406 TRP B O 1
ATOM 7048 N N . GLU B 1 407 ? 40.548 77.131 75.580 1.00 39.08 407 GLU B N 1
ATOM 7049 C CA . GLU B 1 407 ? 39.589 76.228 74.971 1.00 39.49 407 GLU B CA 1
ATOM 7050 C C . GLU B 1 407 ? 39.336 75.064 75.935 1.00 37.27 407 GLU B C 1
ATOM 7051 O O . GLU B 1 407 ? 39.518 75.220 77.138 1.00 32.84 407 GLU B O 1
ATOM 7057 N N . ARG B 1 408 ? 38.933 73.912 75.407 1.00 37.32 408 ARG B N 1
ATOM 7058 C CA . ARG B 1 408 ? 38.615 72.738 76.229 1.00 38.25 408 ARG B CA 1
ATOM 7059 C C . ARG B 1 408 ? 39.765 71.995 76.879 1.00 38.33 408 ARG B C 1
ATOM 7060 O O . ARG B 1 408 ? 40.890 71.967 76.371 1.00 38.77 408 ARG B O 1
ATOM 7068 N N . VAL B 1 409 ? 39.457 71.375 78.010 1.00 36.80 409 VAL B N 1
ATOM 7069 C CA . VAL B 1 409 ? 40.436 70.599 78.749 1.00 35.42 409 VAL B CA 1
ATOM 7070 C C . VAL B 1 409 ? 40.778 69.322 77.993 1.00 36.81 409 VAL B C 1
ATOM 7071 O O . VAL B 1 409 ? 41.944 68.943 77.928 1.00 37.75 409 VAL B O 1
ATOM 7075 N N . PHE B 1 410 ? 39.767 68.672 77.413 1.00 37.13 410 PHE B N 1
ATOM 7076 C CA . PHE B 1 410 ? 39.972 67.406 76.710 1.00 38.39 410 PHE B CA 1
ATOM 7077 C C . PHE B 1 410 ? 40.293 67.488 75.220 1.00 38.98 410 PHE B C 1
ATOM 7078 O O . PHE B 1 410 ? 40.686 66.492 74.611 1.00 38.36 410 PHE B O 1
ATOM 7086 N N . ARG B 1 411 ? 40.144 68.662 74.624 1.00 41.92 411 ARG B N 1
ATOM 7087 C CA . ARG B 1 411 ? 40.421 68.797 73.193 1.00 43.58 411 ARG B CA 1
ATOM 7088 C C . ARG B 1 411 ? 41.534 69.781 72.896 1.00 42.73 411 ARG B C 1
ATOM 7089 O O . ARG B 1 411 ? 41.608 70.836 73.512 1.00 42.56 411 ARG B O 1
ATOM 7097 N N . ALA B 1 412 ? 42.409 69.403 71.966 1.00 44.54 412 ALA B N 1
ATOM 7098 C CA . ALA B 1 412 ? 43.526 70.239 71.521 1.00 46.24 412 ALA B CA 1
ATOM 7099 C C . ALA B 1 412 ? 43.310 70.421 70.019 1.00 49.72 412 ALA B C 1
ATOM 7100 O O . ALA B 1 412 ? 44.032 69.870 69.188 1.00 52.68 412 ALA B O 1
ATOM 7102 N N . GLY B 1 413 ? 42.304 71.209 69.678 1.00 51.62 413 GLY B N 1
ATOM 7103 C CA . GLY B 1 413 ? 41.976 71.419 68.288 1.00 52.19 413 GLY B CA 1
ATOM 7104 C C . GLY B 1 413 ? 40.844 70.455 68.012 1.00 53.36 413 GLY B C 1
ATOM 7105 O O . GLY B 1 413 ? 39.839 70.422 68.747 1.00 53.48 413 GLY B O 1
ATOM 7106 N N . ALA B 1 414 ? 40.994 69.662 66.960 1.00 52.15 414 ALA B N 1
ATOM 7107 C CA . ALA B 1 414 ? 39.980 68.679 66.629 1.00 51.24 414 ALA B CA 1
ATOM 7108 C C . ALA B 1 414 ? 40.345 67.360 67.303 1.00 51.38 414 ALA B C 1
ATOM 7109 O O . ALA B 1 414 ? 39.518 66.467 67.414 1.00 53.19 414 ALA B O 1
ATOM 7111 N N . GLU B 1 415 ? 41.590 67.237 67.750 1.00 52.50 415 GLU B N 1
ATOM 7112 C CA . GLU B 1 415 ? 42.029 66.017 68.415 1.00 53.33 415 GLU B CA 1
ATOM 7113 C C . GLU B 1 415 ? 42.051 66.150 69.917 1.00 53.09 415 GLU B C 1
ATOM 7114 O O . GLU B 1 415 ? 41.749 67.204 70.487 1.00 53.06 415 GLU B O 1
ATOM 7120 N N . GLU B 1 416 ? 42.427 65.059 70.559 1.00 51.17 416 GLU B N 1
ATOM 7121 C CA . GLU B 1 416 ? 42.479 65.040 71.999 1.00 50.46 416 GLU B CA 1
ATOM 7122 C C . GLU B 1 416 ? 43.650 65.843 72.556 1.00 47.46 416 GLU B C 1
ATOM 7123 O O . GLU B 1 416 ? 44.702 65.966 71.930 1.00 46.75 416 GLU B O 1
ATOM 7129 N N . SER B 1 417 ? 43.442 66.409 73.736 1.00 44.22 417 SER B N 1
ATOM 7130 C CA . SER B 1 417 ? 44.482 67.169 74.384 1.00 41.31 417 SER B CA 1
ATOM 7131 C C . SER B 1 417 ? 45.406 66.152 75.038 1.00 40.58 417 SER B C 1
ATOM 7132 O O . SER B 1 417 ? 45.032 64.990 75.246 1.00 39.15 417 SER B O 1
ATOM 7135 N N . TYR B 1 418 ? 46.624 66.581 75.326 1.00 38.78 418 TYR B N 1
ATOM 7136 C CA . TYR B 1 418 ? 47.589 65.714 75.964 1.00 37.39 418 TYR B CA 1
ATOM 7137 C C . TYR B 1 418 ? 46.983 65.226 77.286 1.00 36.35 418 TYR B C 1
ATOM 7138 O O . TYR B 1 418 ? 47.199 64.081 77.687 1.00 34.65 418 TYR B O 1
ATOM 7147 N N . PHE B 1 419 ? 46.221 66.088 77.960 1.00 34.09 419 PHE B N 1
ATOM 7148 C CA . PHE B 1 419 ? 45.601 65.682 79.211 1.00 34.71 419 PHE B CA 1
ATOM 7149 C C . PHE B 1 419 ? 44.561 64.583 78.952 1.00 36.56 419 PHE B C 1
ATOM 7150 O O . PHE B 1 419 ? 44.368 63.681 79.784 1.00 38.07 419 PHE B O 1
ATOM 7158 N N . ALA B 1 420 ? 43.893 64.656 77.806 1.00 35.90 420 ALA B N 1
ATOM 7159 C CA . ALA B 1 420 ? 42.907 63.644 77.449 1.00 37.13 420 ALA B CA 1
ATOM 7160 C C . ALA B 1 420 ? 43.604 62.287 77.352 1.00 37.36 420 ALA B C 1
ATOM 7161 O O . ALA B 1 420 ? 43.097 61.285 77.849 1.00 38.07 420 ALA B O 1
ATOM 7163 N N . TYR B 1 421 ? 44.769 62.266 76.715 1.00 38.58 421 TYR B N 1
ATOM 7164 C CA . TYR B 1 421 ? 45.541 61.038 76.574 1.00 39.73 421 TYR B CA 1
ATOM 7165 C C . TYR B 1 421 ? 45.875 60.459 77.950 1.00 38.78 421 TYR B C 1
ATOM 7166 O O . TYR B 1 421 ? 45.713 59.263 78.185 1.00 37.11 421 TYR B O 1
ATOM 7175 N N . GLN B 1 422 ? 46.351 61.313 78.851 1.00 40.00 422 GLN B N 1
ATOM 7176 C CA . GLN B 1 422 ? 46.706 60.880 80.198 1.00 39.79 422 GLN B CA 1
ATOM 7177 C C . GLN B 1 422 ? 45.521 60.217 80.875 1.00 39.97 422 GLN B C 1
ATOM 7178 O O . GLN B 1 422 ? 45.643 59.127 81.447 1.00 40.37 422 GLN B O 1
ATOM 7184 N N . VAL B 1 423 ? 44.374 60.888 80.828 1.00 39.63 423 VAL B N 1
ATOM 7185 C CA . VAL B 1 423 ? 43.166 60.332 81.428 1.00 39.16 423 VAL B CA 1
ATOM 7186 C C . VAL B 1 423 ? 42.870 58.963 80.807 1.00 38.72 423 VAL B C 1
ATOM 7187 O O . VAL B 1 423 ? 42.608 57.989 81.508 1.00 36.46 423 VAL B O 1
ATOM 7191 N N . ASP B 1 424 ? 42.931 58.898 79.483 1.00 38.72 424 ASP B N 1
ATOM 7192 C CA . ASP B 1 424 ? 42.668 57.658 78.791 1.00 40.34 424 ASP B CA 1
ATOM 7193 C C . ASP B 1 424 ? 43.651 56.544 79.161 1.00 41.04 424 ASP B C 1
ATOM 7194 O O . ASP B 1 424 ? 43.254 55.389 79.276 1.00 41.62 424 ASP B O 1
ATOM 7199 N N . ARG B 1 425 ? 44.926 56.879 79.352 1.00 40.87 425 ARG B N 1
ATOM 7200 C CA . ARG B 1 425 ? 45.927 55.860 79.659 1.00 40.41 425 ARG B CA 1
ATOM 7201 C C . ARG B 1 425 ? 45.933 55.411 81.118 1.00 40.17 425 ARG B C 1
ATOM 7202 O O . ARG B 1 425 ? 46.257 54.263 81.427 1.00 38.06 425 ARG B O 1
ATOM 7210 N N . PHE B 1 426 ? 45.560 56.313 82.013 1.00 38.62 426 PHE B N 1
ATOM 7211 C CA . PHE B 1 426 ? 45.556 55.999 83.424 1.00 36.99 426 PHE B CA 1
ATOM 7212 C C . PHE B 1 426 ? 44.230 55.508 83.974 1.00 36.00 426 PHE B C 1
ATOM 7213 O O . PHE B 1 426 ? 44.212 54.665 84.859 1.00 37.31 426 PHE B O 1
ATOM 7221 N N . ALA B 1 427 ? 43.121 56.024 83.469 1.00 33.97 427 ALA B N 1
ATOM 7222 C CA . ALA B 1 427 ? 41.825 55.626 84.002 1.00 35.27 427 ALA B CA 1
ATOM 7223 C C . ALA B 1 427 ? 41.026 54.682 83.142 1.00 35.89 427 ALA B C 1
ATOM 7224 O O . ALA B 1 427 ? 40.795 54.963 81.970 1.00 36.04 427 ALA B O 1
ATOM 7226 N N . CYS B 1 428 ? 40.578 53.574 83.730 1.00 36.69 428 CYS B N 1
ATOM 7227 C CA . CYS B 1 428 ? 39.762 52.636 82.976 1.00 37.05 428 CYS B CA 1
ATOM 7228 C C . CYS B 1 428 ? 38.390 53.295 82.873 1.00 35.32 428 CYS B C 1
ATOM 7229 O O . CYS B 1 428 ? 37.676 53.117 81.894 1.00 36.17 428 CYS B O 1
ATOM 7232 N N . ILE B 1 429 ? 38.047 54.086 83.887 1.00 35.45 429 ILE B N 1
ATOM 7233 C CA . ILE B 1 429 ? 36.787 54.835 83.905 1.00 34.74 429 ILE B CA 1
ATOM 7234 C C . ILE B 1 429 ? 37.026 56.131 84.664 1.00 35.56 429 ILE B C 1
ATOM 7235 O O . ILE B 1 429 ? 37.933 56.217 85.505 1.00 35.37 429 ILE B O 1
ATOM 7240 N N . TYR B 1 430 ? 36.233 57.146 84.343 1.00 35.17 430 TYR B N 1
ATOM 7241 C CA . TYR B 1 430 ? 36.336 58.429 85.008 1.00 33.46 430 TYR B CA 1
ATOM 7242 C C . TYR B 1 430 ? 34.965 59.092 85.074 1.00 34.92 430 TYR B C 1
ATOM 7243 O O . TYR B 1 430 ? 34.084 58.805 84.280 1.00 34.23 430 TYR B O 1
ATOM 7252 N N . MET B 1 431 ? 34.781 59.957 86.061 1.00 37.13 431 MET B N 1
ATOM 7253 C CA . MET B 1 431 ? 33.509 60.623 86.267 1.00 37.98 431 MET B CA 1
ATOM 7254 C C . MET B 1 431 ? 33.800 61.974 86.901 1.00 39.00 431 MET B C 1
ATOM 7255 O O . MET B 1 431 ? 34.905 62.213 87.366 1.00 40.28 431 MET B O 1
ATOM 7260 N N . GLU B 1 432 ? 32.825 62.869 86.915 1.00 39.51 432 GLU B N 1
ATOM 7261 C CA . GLU B 1 432 ? 33.070 64.162 87.520 1.00 39.48 432 GLU B CA 1
ATOM 7262 C C . GLU B 1 432 ? 33.274 64.039 89.026 1.00 39.08 432 GLU B C 1
ATOM 7263 O O . GLU B 1 432 ? 34.052 64.794 89.603 1.00 41.41 432 GLU B O 1
ATOM 7269 N N . LYS B 1 433 ? 32.575 63.106 89.668 1.00 36.51 433 LYS B N 1
ATOM 7270 C CA . LYS B 1 433 ? 32.726 62.913 91.109 1.00 35.19 433 LYS B CA 1
ATOM 7271 C C . LYS B 1 433 ? 32.373 61.493 91.552 1.00 34.35 433 LYS B C 1
ATOM 7272 O O . LYS B 1 433 ? 31.593 60.796 90.913 1.00 33.09 433 LYS B O 1
ATOM 7278 N N . LEU B 1 434 ? 32.957 61.079 92.663 1.00 34.33 434 LEU B N 1
ATOM 7279 C CA . LEU B 1 434 ? 32.774 59.745 93.214 1.00 35.80 434 LEU B CA 1
ATOM 7280 C C . LEU B 1 434 ? 31.335 59.225 93.342 1.00 37.98 434 LEU B C 1
ATOM 7281 O O . LEU B 1 434 ? 31.070 58.042 93.064 1.00 37.93 434 LEU B O 1
ATOM 7286 N N . SER B 1 435 ? 30.404 60.078 93.764 1.00 36.91 435 SER B N 1
ATOM 7287 C CA . SER B 1 435 ? 29.030 59.619 93.921 1.00 37.22 435 SER B CA 1
ATOM 7288 C C . SER B 1 435 ? 28.462 59.222 92.556 1.00 37.36 435 SER B C 1
ATOM 7289 O O . SER B 1 435 ? 27.475 58.489 92.472 1.00 36.16 435 SER B O 1
ATOM 7292 N N . ASP B 1 436 ? 29.078 59.711 91.482 1.00 37.46 436 ASP B N 1
ATOM 7293 C CA . ASP B 1 436 ? 28.622 59.338 90.147 1.00 37.18 436 ASP B CA 1
ATOM 7294 C C . ASP B 1 436 ? 28.830 57.824 90.063 1.00 36.62 436 ASP B C 1
ATOM 7295 O O . ASP B 1 436 ? 27.930 57.068 89.707 1.00 37.13 436 ASP B O 1
ATOM 7300 N N . LEU B 1 437 ? 30.020 57.375 90.420 1.00 36.70 437 LEU B N 1
ATOM 7301 C CA . LEU B 1 437 ? 30.291 55.951 90.397 1.00 37.74 437 LEU B CA 1
ATOM 7302 C C . LEU B 1 437 ? 29.464 55.198 91.443 1.00 38.26 437 LEU B C 1
ATOM 7303 O O . LEU B 1 437 ? 28.806 54.208 91.119 1.00 39.40 437 LEU B O 1
ATOM 7308 N N . LEU B 1 438 ? 29.478 55.667 92.688 1.00 38.60 438 LEU B N 1
ATOM 7309 C CA . LEU B 1 438 ? 28.766 54.963 93.752 1.00 40.58 438 LEU B CA 1
ATOM 7310 C C . LEU B 1 438 ? 27.261 54.870 93.563 1.00 42.27 438 LEU B C 1
ATOM 7311 O O . LEU B 1 438 ? 26.584 54.157 94.296 1.00 42.99 438 LEU B O 1
ATOM 7316 N N . GLU B 1 439 ? 26.741 55.578 92.570 1.00 44.97 439 GLU B N 1
ATOM 7317 C CA . GLU B 1 439 ? 25.310 55.577 92.294 1.00 46.55 439 GLU B CA 1
ATOM 7318 C C . GLU B 1 439 ? 24.979 54.442 91.314 1.00 46.52 439 GLU B C 1
ATOM 7319 O O . GLU B 1 439 ? 23.821 54.148 91.039 1.00 44.53 439 GLU B O 1
ATOM 7325 N N . HIS B 1 440 ? 26.022 53.842 90.757 1.00 47.40 440 HIS B N 1
ATOM 7326 C CA . HIS B 1 440 ? 25.877 52.726 89.836 1.00 45.84 440 HIS B CA 1
ATOM 7327 C C . HIS B 1 440 ? 25.830 51.438 90.638 1.00 45.61 440 HIS B C 1
ATOM 7328 O O . HIS B 1 440 ? 26.088 51.418 91.842 1.00 43.69 440 HIS B O 1
ATOM 7335 N N . SER B 1 441 ? 25.509 50.355 89.953 1.00 48.21 441 SER B N 1
ATOM 7336 C CA . SER B 1 441 ? 25.434 49.047 90.587 1.00 48.75 441 SER B CA 1
ATOM 7337 C C . SER B 1 441 ? 26.829 48.534 90.916 1.00 48.59 441 SER B C 1
ATOM 7338 O O . SER B 1 441 ? 27.700 48.492 90.054 1.00 48.60 441 SER B O 1
ATOM 7341 N N . PRO B 1 442 ? 27.064 48.141 92.170 1.00 48.90 442 PRO B N 1
ATOM 7342 C CA . PRO B 1 442 ? 28.394 47.636 92.506 1.00 49.29 442 PRO B CA 1
ATOM 7343 C C . PRO B 1 442 ? 28.713 46.323 91.790 1.00 50.03 442 PRO B C 1
ATOM 7344 O O . PRO B 1 442 ? 29.664 45.643 92.150 1.00 50.02 442 PRO B O 1
ATOM 7348 N N . MET B 1 443 ? 27.911 45.980 90.778 1.00 51.36 443 MET B N 1
ATOM 7349 C CA . MET B 1 443 ? 28.105 44.753 89.987 1.00 52.94 443 MET B CA 1
ATOM 7350 C C . MET B 1 443 ? 28.267 45.102 88.500 1.00 52.15 443 MET B C 1
ATOM 7351 O O . MET B 1 443 ? 28.558 44.234 87.668 1.00 51.61 443 MET B O 1
ATOM 7356 N N . THR B 1 444 ? 28.059 46.383 88.189 1.00 50.20 444 THR B N 1
ATOM 7357 C CA . THR B 1 444 ? 28.148 46.935 86.839 1.00 46.24 444 THR B CA 1
ATOM 7358 C C . THR B 1 444 ? 29.344 46.470 86.007 1.00 45.67 444 THR B C 1
ATOM 7359 O O . THR B 1 444 ? 30.480 46.504 86.465 1.00 44.51 444 THR B O 1
ATOM 7363 N N . TYR B 1 445 ? 29.087 46.036 84.778 1.00 44.53 445 TYR B N 1
ATOM 7364 C CA . TYR B 1 445 ? 30.177 45.629 83.894 1.00 44.15 445 TYR B CA 1
ATOM 7365 C C . TYR B 1 445 ? 30.351 46.815 82.935 1.00 44.82 445 TYR B C 1
ATOM 7366 O O . TYR B 1 445 ? 29.508 47.038 82.057 1.00 46.31 445 TYR B O 1
ATOM 7375 N N . PHE B 1 446 ? 31.425 47.577 83.121 1.00 43.05 446 PHE B N 1
ATOM 7376 C CA . PHE B 1 446 ? 31.710 48.739 82.295 1.00 43.12 446 PHE B CA 1
ATOM 7377 C C . PHE B 1 446 ? 32.427 48.401 80.987 1.00 45.15 446 PHE B C 1
ATOM 7378 O O . PHE B 1 446 ? 33.488 47.765 80.992 1.00 46.58 446 PHE B O 1
ATOM 7386 N N . ARG B 1 447 ? 31.845 48.831 79.872 1.00 47.19 447 ARG B N 1
ATOM 7387 C CA . ARG B 1 447 ? 32.432 48.623 78.545 1.00 50.46 447 ARG B CA 1
ATOM 7388 C C . ARG B 1 447 ? 32.584 49.973 77.852 1.00 52.08 447 ARG B C 1
ATOM 7389 O O . ARG B 1 447 ? 31.860 50.931 78.146 1.00 51.82 447 ARG B O 1
ATOM 7397 N N . ALA B 1 448 ? 33.519 50.046 76.916 1.00 53.16 448 ALA B N 1
ATOM 7398 C CA . ALA B 1 448 ? 33.735 51.278 76.185 1.00 53.56 448 ALA B CA 1
ATOM 7399 C C . ALA B 1 448 ? 33.062 51.212 74.826 1.00 55.64 448 ALA B C 1
ATOM 7400 O O . ALA B 1 448 ? 33.015 50.154 74.197 1.00 56.71 448 ALA B O 1
ATOM 7402 N N . ASN B 1 449 ? 32.532 52.341 74.378 1.00 57.79 449 ASN B N 1
ATOM 7403 C CA . ASN B 1 449 ? 31.901 52.411 73.070 1.00 61.13 449 ASN B CA 1
ATOM 7404 C C . ASN B 1 449 ? 33.064 52.398 72.088 1.00 63.62 449 ASN B C 1
ATOM 7405 O O . ASN B 1 449 ? 34.098 53.002 72.367 1.00 63.81 449 ASN B O 1
ATOM 7410 N N . ARG B 1 450 ? 32.915 51.715 70.953 1.00 66.72 450 ARG B N 1
ATOM 7411 C CA . ARG B 1 450 ? 33.997 51.664 69.958 1.00 69.89 450 ARG B CA 1
ATOM 7412 C C . ARG B 1 450 ? 34.499 53.070 69.639 1.00 69.28 450 ARG B C 1
ATOM 7413 O O . ARG B 1 450 ? 33.714 54.012 69.553 1.00 69.30 450 ARG B O 1
ATOM 7421 N N . ARG B 1 451 ? 35.803 53.209 69.448 1.00 69.53 451 ARG B N 1
ATOM 7422 C CA . ARG B 1 451 ? 36.374 54.513 69.136 1.00 70.04 451 ARG B CA 1
ATOM 7423 C C . ARG B 1 451 ? 36.376 54.784 67.624 1.00 69.59 451 ARG B C 1
ATOM 7424 O O . ARG B 1 451 ? 36.521 55.935 67.194 1.00 71.49 451 ARG B O 1
ATOM 7426 N N . LEU B 1 452 ? 36.204 53.733 66.823 1.00 66.81 452 LEU B N 1
ATOM 7427 C CA . LEU B 1 452 ? 36.192 53.863 65.359 1.00 65.36 452 LEU B CA 1
ATOM 7428 C C . LEU B 1 452 ? 37.518 54.336 64.729 1.00 63.58 452 LEU B C 1
ATOM 7429 O O . LEU B 1 452 ? 37.951 55.478 64.909 1.00 63.55 452 LEU B O 1
ATOM 7434 N N . LEU B 1 453 ? 38.150 53.436 63.985 1.00 60.63 453 LEU B N 1
ATOM 7435 C CA . LEU B 1 453 ? 39.405 53.711 63.313 1.00 58.98 453 LEU B CA 1
ATOM 7436 C C . LEU B 1 453 ? 39.095 54.310 61.947 1.00 58.50 453 LEU B C 1
ATOM 7437 O O . LEU B 1 453 ? 38.051 54.020 61.371 1.00 59.99 453 LEU B O 1
ATOM 7442 N N . ALA B 1 454 ? 39.999 55.133 61.425 1.00 56.92 454 ALA B N 1
ATOM 7443 C CA . ALA B 1 454 ? 39.794 55.774 60.129 1.00 55.76 454 ALA B CA 1
ATOM 7444 C C . ALA B 1 454 ? 39.363 54.804 59.030 1.00 55.90 454 ALA B C 1
ATOM 7445 O O . ALA B 1 454 ? 38.629 55.188 58.122 1.00 56.39 454 ALA B O 1
ATOM 7447 N N . HIS B 1 455 ? 39.801 53.549 59.097 1.00 56.17 455 HIS B N 1
ATOM 7448 C CA . HIS B 1 455 ? 39.383 52.597 58.070 1.00 57.74 455 HIS B CA 1
ATOM 7449 C C . HIS B 1 455 ? 38.076 51.883 58.437 1.00 59.63 455 HIS B C 1
ATOM 7450 O O . HIS B 1 455 ? 37.530 51.136 57.626 1.00 60.40 455 HIS B O 1
ATOM 7457 N N . ASP B 1 456 ? 37.575 52.125 59.649 1.00 61.49 456 ASP B N 1
ATOM 7458 C CA . ASP B 1 456 ? 36.318 51.530 60.104 1.00 64.62 456 ASP B CA 1
ATOM 7459 C C . ASP B 1 456 ? 35.112 52.153 59.426 1.00 67.24 456 ASP B C 1
ATOM 7460 O O . ASP B 1 456 ? 35.038 53.371 59.263 1.00 67.67 456 ASP B O 1
ATOM 7465 N N . ILE B 1 457 ? 34.156 51.310 59.055 1.00 70.16 457 ILE B N 1
ATOM 7466 C CA . ILE B 1 457 ? 32.930 51.776 58.426 1.00 74.21 457 ILE B CA 1
ATOM 7467 C C . ILE B 1 457 ? 31.950 52.245 59.507 1.00 75.62 457 ILE B C 1
ATOM 7468 O O . ILE B 1 457 ? 31.668 51.520 60.463 1.00 76.28 457 ILE B O 1
ATOM 7473 N N . ASP B 1 458 ? 31.439 53.461 59.349 1.00 77.30 458 ASP B N 1
ATOM 7474 C CA . ASP B 1 458 ? 30.510 54.042 60.313 1.00 80.19 458 ASP B CA 1
ATOM 7475 C C . ASP B 1 458 ? 29.117 53.413 60.172 1.00 81.24 458 ASP B C 1
ATOM 7476 O O . ASP B 1 458 ? 28.703 53.042 59.072 1.00 81.57 458 ASP B O 1
ATOM 7481 N N . ILE B 1 459 ? 28.399 53.288 61.285 1.00 81.86 459 ILE B N 1
ATOM 7482 C CA . ILE B 1 459 ? 27.061 52.696 61.262 1.00 82.54 459 ILE B CA 1
ATOM 7483 C C . ILE B 1 459 ? 25.996 53.631 61.847 1.00 83.05 459 ILE B C 1
ATOM 7484 O O . ILE B 1 459 ? 25.446 53.311 62.923 1.00 83.22 459 ILE B O 1
ATOM 7489 N N . LYS C 1 5 ? 21.641 50.160 35.930 1.00 46.69 5 LYS C N 1
ATOM 7490 C CA . LYS C 1 5 ? 22.777 50.042 34.957 1.00 47.50 5 LYS C CA 1
ATOM 7491 C C . LYS C 1 5 ? 22.325 49.398 33.623 1.00 47.01 5 LYS C C 1
ATOM 7492 O O . LYS C 1 5 ? 22.315 50.069 32.588 1.00 47.54 5 LYS C O 1
ATOM 7498 N N . VAL C 1 6 ? 21.964 48.112 33.636 1.00 45.59 6 VAL C N 1
ATOM 7499 C CA . VAL C 1 6 ? 21.507 47.441 32.413 1.00 43.12 6 VAL C CA 1
ATOM 7500 C C . VAL C 1 6 ? 20.068 46.986 32.564 1.00 43.66 6 VAL C C 1
ATOM 7501 O O . VAL C 1 6 ? 19.771 46.141 33.401 1.00 46.39 6 VAL C O 1
ATOM 7505 N N . PHE C 1 7 ? 19.180 47.530 31.739 1.00 44.54 7 PHE C N 1
ATOM 7506 C CA . PHE C 1 7 ? 17.752 47.205 31.792 1.00 43.06 7 PHE C CA 1
ATOM 7507 C C . PHE C 1 7 ? 17.367 46.112 30.804 1.00 43.10 7 PHE C C 1
ATOM 7508 O O . PHE C 1 7 ? 17.652 46.210 29.613 1.00 43.08 7 PHE C O 1
ATOM 7516 N N . VAL C 1 8 ? 16.704 45.075 31.315 1.00 43.31 8 VAL C N 1
ATOM 7517 C CA . VAL C 1 8 ? 16.322 43.916 30.513 1.00 41.76 8 VAL C CA 1
ATOM 7518 C C . VAL C 1 8 ? 14.863 43.854 30.086 1.00 44.02 8 VAL C C 1
ATOM 7519 O O . VAL C 1 8 ? 13.962 44.017 30.902 1.00 46.42 8 VAL C O 1
ATOM 7523 N N . ASN C 1 9 ? 14.639 43.610 28.800 1.00 44.95 9 ASN C N 1
ATOM 7524 C CA . ASN C 1 9 ? 13.291 43.497 28.261 1.00 45.70 9 ASN C CA 1
ATOM 7525 C C . ASN C 1 9 ? 13.026 42.034 27.980 1.00 46.10 9 ASN C C 1
ATOM 7526 O O . ASN C 1 9 ? 11.922 41.548 28.183 1.00 46.66 9 ASN C O 1
ATOM 7531 N N . ARG C 1 10 ? 14.059 41.355 27.487 1.00 46.70 10 ARG C N 1
ATOM 7532 C CA . ARG C 1 10 ? 14.005 39.937 27.164 1.00 47.11 10 ARG C CA 1
ATOM 7533 C C . ARG C 1 10 ? 15.302 39.259 27.599 1.00 48.00 10 ARG C C 1
ATOM 7534 O O . ARG C 1 10 ? 16.377 39.860 27.585 1.00 47.75 10 ARG C O 1
ATOM 7542 N N . ILE C 1 11 ? 15.186 37.993 27.965 1.00 48.15 11 ILE C N 1
ATOM 7543 C CA . ILE C 1 11 ? 16.321 37.195 28.400 1.00 49.13 11 ILE C CA 1
ATOM 7544 C C . ILE C 1 11 ? 17.470 37.138 27.387 1.00 48.83 11 ILE C C 1
ATOM 7545 O O . ILE C 1 11 ? 17.250 37.041 26.178 1.00 48.53 11 ILE C O 1
ATOM 7550 N N . ILE C 1 12 ? 18.696 37.199 27.895 1.00 47.92 12 ILE C N 1
ATOM 7551 C CA . ILE C 1 12 ? 19.877 37.051 27.058 1.00 47.95 12 ILE C CA 1
ATOM 7552 C C . ILE C 1 12 ? 21.037 36.574 27.933 1.00 48.76 12 ILE C C 1
ATOM 7553 O O . ILE C 1 12 ? 21.490 37.267 28.839 1.00 48.30 12 ILE C O 1
ATOM 7558 N N . ASN C 1 13 ? 21.480 35.351 27.681 1.00 50.01 13 ASN C N 1
ATOM 7559 C CA . ASN C 1 13 ? 22.571 34.777 28.446 1.00 52.13 13 ASN C CA 1
ATOM 7560 C C . ASN C 1 13 ? 23.865 35.093 27.706 1.00 52.63 13 ASN C C 1
ATOM 7561 O O . ASN C 1 13 ? 24.123 34.554 26.626 1.00 50.73 13 ASN C O 1
ATOM 7566 N N . MET C 1 14 ? 24.679 35.971 28.288 1.00 53.15 14 MET C N 1
ATOM 7567 C CA . MET C 1 14 ? 25.925 36.356 27.632 1.00 54.85 14 MET C CA 1
ATOM 7568 C C . MET C 1 14 ? 26.877 35.182 27.407 1.00 55.56 14 MET C C 1
ATOM 7569 O O . MET C 1 14 ? 27.777 35.265 26.570 1.00 54.61 14 MET C O 1
ATOM 7574 N N . ARG C 1 15 ? 26.681 34.091 28.146 1.00 55.50 15 ARG C N 1
ATOM 7575 C CA . ARG C 1 15 ? 27.546 32.936 27.972 1.00 56.30 15 ARG C CA 1
ATOM 7576 C C . ARG C 1 15 ? 27.350 32.359 26.571 1.00 55.35 15 ARG C C 1
ATOM 7577 O O . ARG C 1 15 ? 28.271 31.789 25.995 1.00 54.14 15 ARG C O 1
ATOM 7585 N N . LYS C 1 16 ? 26.147 32.517 26.023 1.00 54.64 16 LYS C N 1
ATOM 7586 C CA . LYS C 1 16 ? 25.844 32.002 24.690 1.00 54.41 16 LYS C CA 1
ATOM 7587 C C . LYS C 1 16 ? 26.265 32.948 23.560 1.00 54.01 16 LYS C C 1
ATOM 7588 O O . LYS C 1 16 ? 26.394 32.533 22.402 1.00 53.71 16 LYS C O 1
ATOM 7594 N N . ILE C 1 17 ? 26.465 34.222 23.884 1.00 51.99 17 ILE C N 1
ATOM 7595 C CA . ILE C 1 17 ? 26.876 35.179 22.870 1.00 50.64 17 ILE C CA 1
ATOM 7596 C C . ILE C 1 17 ? 28.337 34.938 22.503 1.00 51.58 17 ILE C C 1
ATOM 7597 O O . ILE C 1 17 ? 29.206 34.934 23.375 1.00 53.02 17 ILE C O 1
ATOM 7602 N N . LYS C 1 18 ? 28.601 34.732 21.214 1.00 50.49 18 LYS C N 1
ATOM 7603 C CA . LYS C 1 18 ? 29.957 34.475 20.741 1.00 49.83 18 LYS C CA 1
ATOM 7604 C C . LYS C 1 18 ? 30.566 35.717 20.131 1.00 49.96 18 LYS C C 1
ATOM 7605 O O . LYS C 1 18 ? 31.784 35.894 20.166 1.00 50.35 18 LYS C O 1
ATOM 7611 N N . LEU C 1 19 ? 29.721 36.559 19.539 1.00 49.02 19 LEU C N 1
ATOM 7612 C CA . LEU C 1 19 ? 30.191 37.805 18.935 1.00 47.78 19 LEU C CA 1
ATOM 7613 C C . LEU C 1 19 ? 29.319 38.978 19.331 1.00 47.51 19 LEU C C 1
ATOM 7614 O O . LEU C 1 19 ? 28.093 38.861 19.425 1.00 48.84 19 LEU C O 1
ATOM 7619 N N . ILE C 1 20 ? 29.964 40.114 19.558 1.00 44.98 20 ILE C N 1
ATOM 7620 C CA . ILE C 1 20 ? 29.265 41.334 19.900 1.00 42.57 20 ILE C CA 1
ATOM 7621 C C . ILE C 1 20 ? 29.615 42.314 18.794 1.00 41.81 20 ILE C C 1
ATOM 7622 O O . ILE C 1 20 ? 30.783 42.625 18.584 1.00 41.41 20 ILE C O 1
ATOM 7627 N N . GLY C 1 21 ? 28.600 42.755 18.059 1.00 41.76 21 GLY C N 1
ATOM 7628 C CA . GLY C 1 21 ? 28.816 43.698 16.977 1.00 40.91 21 GLY C CA 1
ATOM 7629 C C . GLY C 1 21 ? 28.499 45.080 17.493 1.00 40.99 21 GLY C C 1
ATOM 7630 O O . GLY C 1 21 ? 27.461 45.286 18.106 1.00 40.96 21 GLY C O 1
ATOM 7631 N N . LEU C 1 22 ? 29.378 46.038 17.238 1.00 40.82 22 LEU C N 1
ATOM 7632 C CA . LEU C 1 22 ? 29.145 47.368 17.749 1.00 41.51 22 LEU C CA 1
ATOM 7633 C C . LEU C 1 22 ? 29.034 48.457 16.721 1.00 42.00 22 LEU C C 1
ATOM 7634 O O . LEU C 1 22 ? 29.762 48.499 15.741 1.00 43.78 22 LEU C O 1
ATOM 7639 N N . ASP C 1 23 ? 28.090 49.341 16.974 1.00 42.65 23 ASP C N 1
ATOM 7640 C CA . ASP C 1 23 ? 27.864 50.528 16.166 1.00 43.75 23 ASP C CA 1
ATOM 7641 C C . ASP C 1 23 ? 29.064 51.399 16.593 1.00 42.80 23 ASP C C 1
ATOM 7642 O O . ASP C 1 23 ? 29.476 51.348 17.748 1.00 42.87 23 ASP C O 1
ATOM 7647 N N . MET C 1 24 ? 29.642 52.172 15.685 1.00 42.61 24 MET C N 1
ATOM 7648 C CA . MET C 1 24 ? 30.790 52.995 16.055 1.00 42.69 24 MET C CA 1
ATOM 7649 C C . MET C 1 24 ? 30.364 54.337 16.620 1.00 41.92 24 MET C C 1
ATOM 7650 O O . MET C 1 24 ? 30.468 54.586 17.826 1.00 41.83 24 MET C O 1
ATOM 7655 N N . ASP C 1 25 ? 29.882 55.205 15.742 1.00 41.08 25 ASP C N 1
ATOM 7656 C CA . ASP C 1 25 ? 29.434 56.532 16.147 1.00 40.76 25 ASP C CA 1
ATOM 7657 C C . ASP C 1 25 ? 28.253 56.496 17.111 1.00 40.73 25 ASP C C 1
ATOM 7658 O O . ASP C 1 25 ? 27.200 55.938 16.796 1.00 41.05 25 ASP C O 1
ATOM 7663 N N . HIS C 1 26 ? 28.454 57.103 18.280 1.00 39.59 26 HIS C N 1
ATOM 7664 C CA . HIS C 1 26 ? 27.449 57.208 19.331 1.00 37.99 26 HIS C CA 1
ATOM 7665 C C . HIS C 1 26 ? 27.200 55.951 20.164 1.00 38.33 26 HIS C C 1
ATOM 7666 O O . HIS C 1 26 ? 26.365 55.963 21.050 1.00 38.83 26 HIS C O 1
ATOM 7673 N N . THR C 1 27 ? 27.915 54.869 19.885 1.00 37.71 27 THR C N 1
ATOM 7674 C CA . THR C 1 27 ? 27.755 53.651 20.668 1.00 37.44 27 THR C CA 1
ATOM 7675 C C . THR C 1 27 ? 29.125 53.283 21.252 1.00 36.82 27 THR C C 1
ATOM 7676 O O . THR C 1 27 ? 29.356 53.491 22.436 1.00 36.57 27 THR C O 1
ATOM 7680 N N . LEU C 1 28 ? 30.023 52.736 20.437 1.00 36.14 28 LEU C N 1
ATOM 7681 C CA . LEU C 1 28 ? 31.360 52.390 20.919 1.00 37.04 28 LEU C CA 1
ATOM 7682 C C . LEU C 1 28 ? 32.076 53.708 21.238 1.00 38.83 28 LEU C C 1
ATOM 7683 O O . LEU C 1 28 ? 32.706 53.851 22.283 1.00 37.41 28 LEU C O 1
ATOM 7688 N N . ILE C 1 29 ? 31.965 54.671 20.329 1.00 38.63 29 ILE C N 1
ATOM 7689 C CA . ILE C 1 29 ? 32.580 55.968 20.530 1.00 39.65 29 ILE C CA 1
ATOM 7690 C C . ILE C 1 29 ? 31.523 57.004 20.902 1.00 41.04 29 ILE C C 1
ATOM 7691 O O . ILE C 1 29 ? 30.592 57.269 20.142 1.00 38.79 29 ILE C O 1
ATOM 7696 N N . ARG C 1 30 ? 31.682 57.587 22.087 1.00 42.93 30 ARG C N 1
ATOM 7697 C CA . ARG C 1 30 ? 30.759 58.594 22.596 1.00 43.15 30 ARG C CA 1
ATOM 7698 C C . ARG C 1 30 ? 31.089 60.009 22.098 1.00 43.81 30 ARG C C 1
ATOM 7699 O O . ARG C 1 30 ? 32.251 60.392 21.981 1.00 42.67 30 ARG C O 1
ATOM 7707 N N . TYR C 1 31 ? 30.054 60.776 21.790 1.00 44.99 31 TYR C N 1
ATOM 7708 C CA . TYR C 1 31 ? 30.218 62.143 21.319 1.00 47.62 31 TYR C CA 1
ATOM 7709 C C . TYR C 1 31 ? 29.584 63.080 22.339 1.00 49.45 31 TYR C C 1
ATOM 7710 O O . TYR C 1 31 ? 28.748 62.664 23.136 1.00 50.39 31 TYR C O 1
ATOM 7719 N N . ASN C 1 32 ? 29.989 64.342 22.333 1.00 51.09 32 ASN C N 1
ATOM 7720 C CA . ASN C 1 32 ? 29.374 65.312 23.222 1.00 53.31 32 ASN C CA 1
ATOM 7721 C C . ASN C 1 32 ? 28.087 65.651 22.478 1.00 54.31 32 ASN C C 1
ATOM 7722 O O . ASN C 1 32 ? 28.106 66.391 21.496 1.00 53.73 32 ASN C O 1
ATOM 7727 N N . SER C 1 33 ? 26.972 65.095 22.929 1.00 56.39 33 SER C N 1
ATOM 7728 C CA . SER C 1 33 ? 25.707 65.321 22.246 1.00 58.78 33 SER C CA 1
ATOM 7729 C C . SER C 1 33 ? 25.381 66.770 21.973 1.00 59.51 33 SER C C 1
ATOM 7730 O O . SER C 1 33 ? 25.096 67.135 20.831 1.00 59.90 33 SER C O 1
ATOM 7733 N N . LYS C 1 34 ? 25.412 67.591 23.017 1.00 60.31 34 LYS C N 1
ATOM 7734 C CA . LYS C 1 34 ? 25.117 69.007 22.876 1.00 60.99 34 LYS C CA 1
ATOM 7735 C C . LYS C 1 34 ? 25.916 69.586 21.691 1.00 60.38 34 LYS C C 1
ATOM 7736 O O . LYS C 1 34 ? 25.336 70.113 20.735 1.00 60.45 34 LYS C O 1
ATOM 7742 N N . ASN C 1 35 ? 27.240 69.457 21.743 1.00 58.42 35 ASN C N 1
ATOM 7743 C CA . ASN C 1 35 ? 28.122 69.954 20.686 1.00 58.15 35 ASN C CA 1
ATOM 7744 C C . ASN C 1 35 ? 27.784 69.410 19.306 1.00 58.22 35 ASN C C 1
ATOM 7745 O O . ASN C 1 35 ? 27.612 70.164 18.342 1.00 57.52 35 ASN C O 1
ATOM 7750 N N . PHE C 1 36 ? 27.721 68.087 19.215 1.00 58.19 36 PHE C N 1
ATOM 7751 C CA . PHE C 1 36 ? 27.425 67.410 17.960 1.00 57.53 36 PHE C CA 1
ATOM 7752 C C . PHE C 1 36 ? 26.082 67.842 17.360 1.00 58.86 36 PHE C C 1
ATOM 7753 O O . PHE C 1 36 ? 25.987 68.110 16.155 1.00 57.07 36 PHE C O 1
ATOM 7761 N N . GLU C 1 37 ? 25.045 67.909 18.191 1.00 59.37 37 GLU C N 1
ATOM 7762 C CA . GLU C 1 37 ? 23.735 68.303 17.694 1.00 61.50 37 GLU C CA 1
ATOM 7763 C C . GLU C 1 37 ? 23.776 69.677 17.052 1.00 62.41 37 GLU C C 1
ATOM 7764 O O . GLU C 1 37 ? 23.215 69.880 15.972 1.00 63.22 37 GLU C O 1
ATOM 7770 N N . SER C 1 38 ? 24.448 70.618 17.713 1.00 62.79 38 SER C N 1
ATOM 7771 C CA . SER C 1 38 ? 24.550 71.980 17.198 1.00 61.72 38 SER C CA 1
ATOM 7772 C C . SER C 1 38 ? 25.342 72.059 15.897 1.00 60.10 38 SER C C 1
ATOM 7773 O O . SER C 1 38 ? 24.955 72.781 14.982 1.00 58.95 38 SER C O 1
ATOM 7776 N N . LEU C 1 39 ? 26.446 71.323 15.817 1.00 58.36 39 LEU C N 1
ATOM 7777 C CA . LEU C 1 39 ? 27.251 71.319 14.608 1.00 59.66 39 LEU C CA 1
ATOM 7778 C C . LEU C 1 39 ? 26.361 70.934 13.428 1.00 62.03 39 LEU C C 1
ATOM 7779 O O . LEU C 1 39 ? 26.331 71.628 12.407 1.00 62.85 39 LEU C O 1
ATOM 7784 N N . VAL C 1 40 ? 25.642 69.821 13.570 1.00 62.82 40 VAL C N 1
ATOM 7785 C CA . VAL C 1 40 ? 24.755 69.342 12.515 1.00 62.97 40 VAL C CA 1
ATOM 7786 C C . VAL C 1 40 ? 23.666 70.371 12.280 1.00 64.49 40 VAL C C 1
ATOM 7787 O O . VAL C 1 40 ? 23.218 70.577 11.153 1.00 64.91 40 VAL C O 1
ATOM 7791 N N . TYR C 1 41 ? 23.246 71.020 13.356 1.00 65.78 41 TYR C N 1
ATOM 7792 C CA . TYR C 1 41 ? 22.223 72.045 13.273 1.00 67.39 41 TYR C CA 1
ATOM 7793 C C . TYR C 1 41 ? 22.708 73.215 12.413 1.00 68.10 41 TYR C C 1
ATOM 7794 O O . TYR C 1 41 ? 21.988 73.679 11.524 1.00 67.99 41 TYR C O 1
ATOM 7803 N N . ASP C 1 42 ? 23.927 73.687 12.678 1.00 68.10 42 ASP C N 1
ATOM 7804 C CA . ASP C 1 42 ? 24.507 74.801 11.922 1.00 67.74 42 ASP C CA 1
ATOM 7805 C C . ASP C 1 42 ? 24.775 74.444 10.459 1.00 68.66 42 ASP C C 1
ATOM 7806 O O . ASP C 1 42 ? 24.476 75.226 9.555 1.00 68.46 42 ASP C O 1
ATOM 7811 N N . LEU C 1 43 ? 25.347 73.265 10.231 1.00 69.19 43 LEU C N 1
ATOM 7812 C CA . LEU C 1 43 ? 25.658 72.826 8.879 1.00 69.38 43 LEU C CA 1
ATOM 7813 C C . LEU C 1 43 ? 24.423 72.675 7.996 1.00 70.19 43 LEU C C 1
ATOM 7814 O O . LEU C 1 43 ? 24.495 72.856 6.781 1.00 69.89 43 LEU C O 1
ATOM 7819 N N . VAL C 1 44 ? 23.285 72.355 8.597 1.00 71.88 44 VAL C N 1
ATOM 7820 C CA . VAL C 1 44 ? 22.070 72.178 7.817 1.00 72.96 44 VAL C CA 1
ATOM 7821 C C . VAL C 1 44 ? 21.406 73.497 7.468 1.00 74.81 44 VAL C C 1
ATOM 7822 O O . VAL C 1 44 ? 20.978 73.685 6.330 1.00 74.72 44 VAL C O 1
ATOM 7826 N N . LYS C 1 45 ? 21.313 74.409 8.432 1.00 76.59 45 LYS C N 1
ATOM 7827 C CA . LYS C 1 45 ? 20.697 75.701 8.154 1.00 79.76 45 LYS C CA 1
ATOM 7828 C C . LYS C 1 45 ? 21.591 76.398 7.143 1.00 82.35 45 LYS C C 1
ATOM 7829 O O . LYS C 1 45 ? 21.120 77.068 6.223 1.00 83.09 45 LYS C O 1
ATOM 7835 N N . GLU C 1 46 ? 22.892 76.208 7.316 1.00 85.01 46 GLU C N 1
ATOM 7836 C CA . GLU C 1 46 ? 23.885 76.789 6.429 1.00 87.62 46 GLU C CA 1
ATOM 7837 C C . GLU C 1 46 ? 23.685 76.268 5.011 1.00 88.13 46 GLU C C 1
ATOM 7838 O O . GLU C 1 46 ? 23.681 77.037 4.059 1.00 88.70 46 GLU C O 1
ATOM 7844 N N . ARG C 1 47 ? 23.514 74.958 4.877 1.00 89.47 47 ARG C N 1
ATOM 7845 C CA . ARG C 1 47 ? 23.323 74.355 3.565 1.00 91.05 47 ARG C CA 1
ATOM 7846 C C . ARG C 1 47 ? 21.961 74.711 2.964 1.00 92.96 47 ARG C C 1
ATOM 7847 O O . ARG C 1 47 ? 21.774 74.634 1.749 1.00 93.42 47 ARG C O 1
ATOM 7855 N N . LEU C 1 48 ? 21.008 75.095 3.810 1.00 94.84 48 LEU C N 1
ATOM 7856 C CA . LEU C 1 48 ? 19.685 75.468 3.318 1.00 96.86 48 LEU C CA 1
ATOM 7857 C C . LEU C 1 48 ? 19.749 76.833 2.643 1.00 98.06 48 LEU C C 1
ATOM 7858 O O . LEU C 1 48 ? 19.337 76.983 1.489 1.00 97.88 48 LEU C O 1
ATOM 7863 N N . ALA C 1 49 ? 20.266 77.823 3.369 1.00 99.20 49 ALA C N 1
ATOM 7864 C CA . ALA C 1 49 ? 20.407 79.173 2.834 1.00 99.97 49 ALA C CA 1
ATOM 7865 C C . ALA C 1 49 ? 21.605 79.165 1.891 1.00 100.44 49 ALA C C 1
ATOM 7866 O O . ALA C 1 49 ? 22.574 79.900 2.081 1.00 100.63 49 ALA C O 1
ATOM 7868 N N . GLU C 1 50 ? 21.531 78.316 0.874 1.00 101.00 50 GLU C N 1
ATOM 7869 C CA . GLU C 1 50 ? 22.602 78.186 -0.098 1.00 101.73 50 GLU C CA 1
ATOM 7870 C C . GLU C 1 50 ? 22.163 77.301 -1.260 1.00 101.58 50 GLU C C 1
ATOM 7871 O O . GLU C 1 50 ? 21.887 77.794 -2.352 1.00 102.10 50 GLU C O 1
ATOM 7877 N N . SER C 1 51 ? 22.101 75.995 -1.026 1.00 100.93 51 SER C N 1
ATOM 7878 C CA . SER C 1 51 ? 21.690 75.058 -2.066 1.00 100.59 51 SER C CA 1
ATOM 7879 C C . SER C 1 51 ? 20.176 75.103 -2.286 1.00 100.49 51 SER C C 1
ATOM 7880 O O . SER C 1 51 ? 19.639 74.361 -3.113 1.00 100.36 51 SER C O 1
ATOM 7883 N N . PHE C 1 52 ? 19.494 75.978 -1.550 1.00 100.08 52 PHE C N 1
ATOM 7884 C CA . PHE C 1 52 ? 18.043 76.114 -1.663 1.00 99.56 52 PHE C CA 1
ATOM 7885 C C . PHE C 1 52 ? 17.574 77.565 -1.556 1.00 99.37 52 PHE C C 1
ATOM 7886 O O . PHE C 1 52 ? 16.378 77.850 -1.615 1.00 99.06 52 PHE C O 1
ATOM 7894 N N . HIS C 1 53 ? 18.527 78.477 -1.400 1.00 99.42 53 HIS C N 1
ATOM 7895 C CA . HIS C 1 53 ? 18.231 79.904 -1.303 1.00 99.77 53 HIS C CA 1
ATOM 7896 C C . HIS C 1 53 ? 17.121 80.234 -0.301 1.00 99.16 53 HIS C C 1
ATOM 7897 O O . HIS C 1 53 ? 16.168 80.936 -0.644 1.00 99.04 53 HIS C O 1
ATOM 7904 N N . TYR C 1 54 ? 17.230 79.734 0.927 1.00 98.27 54 TYR C N 1
ATOM 7905 C CA . TYR C 1 54 ? 16.215 80.025 1.942 1.00 97.43 54 TYR C CA 1
ATOM 7906 C C . TYR C 1 54 ? 16.441 81.421 2.536 1.00 96.70 54 TYR C C 1
ATOM 7907 O O . TYR C 1 54 ? 17.570 81.904 2.589 1.00 96.38 54 TYR C O 1
ATOM 7916 N N . PRO C 1 55 ? 15.363 82.082 2.993 1.00 96.75 55 PRO C N 1
ATOM 7917 C CA . PRO C 1 55 ? 15.436 83.426 3.582 1.00 97.32 55 PRO C CA 1
ATOM 7918 C C . PRO C 1 55 ? 16.654 83.637 4.474 1.00 97.97 55 PRO C C 1
ATOM 7919 O O . PRO C 1 55 ? 16.797 82.983 5.504 1.00 99.10 55 PRO C O 1
ATOM 7923 N N . GLU C 1 56 ? 17.524 84.557 4.074 1.00 98.01 56 GLU C N 1
ATOM 7924 C CA . GLU C 1 56 ? 18.733 84.847 4.834 1.00 97.80 56 GLU C CA 1
ATOM 7925 C C . GLU C 1 56 ? 18.498 84.986 6.333 1.00 96.85 56 GLU C C 1
ATOM 7926 O O . GLU C 1 56 ? 19.427 84.837 7.125 1.00 96.72 56 GLU C O 1
ATOM 7932 N N . GLU C 1 57 ? 17.260 85.265 6.722 1.00 95.81 57 GLU C N 1
ATOM 7933 C CA . GLU C 1 57 ? 16.944 85.443 8.133 1.00 95.85 57 GLU C CA 1
ATOM 7934 C C . GLU C 1 57 ? 17.122 84.197 9.004 1.00 94.85 57 GLU C C 1
ATOM 7935 O O . GLU C 1 57 ? 17.278 84.304 10.221 1.00 93.71 57 GLU C O 1
ATOM 7941 N N . ILE C 1 58 ? 17.110 83.020 8.385 1.00 94.70 58 ILE C N 1
ATOM 7942 C CA . ILE C 1 58 ? 17.262 81.778 9.137 1.00 94.45 58 ILE C CA 1
ATOM 7943 C C . ILE C 1 58 ? 18.631 81.685 9.795 1.00 94.94 58 ILE C C 1
ATOM 7944 O O . ILE C 1 58 ? 18.796 80.978 10.786 1.00 95.36 58 ILE C O 1
ATOM 7949 N N . LYS C 1 59 ? 19.611 82.398 9.245 1.00 95.15 59 LYS C N 1
ATOM 7950 C CA . LYS C 1 59 ? 20.961 82.390 9.804 1.00 95.10 59 LYS C CA 1
ATOM 7951 C C . LYS C 1 59 ? 20.931 82.969 11.218 1.00 94.89 59 LYS C C 1
ATOM 7952 O O . LYS C 1 59 ? 21.842 82.744 12.019 1.00 94.05 59 LYS C O 1
ATOM 7958 N N . LYS C 1 60 ? 19.867 83.712 11.512 1.00 94.79 60 LYS C N 1
ATOM 7959 C CA . LYS C 1 60 ? 19.687 84.345 12.813 1.00 94.22 60 LYS C CA 1
ATOM 7960 C C . LYS C 1 60 ? 19.209 83.352 13.869 1.00 93.12 60 LYS C C 1
ATOM 7961 O O . LYS C 1 60 ? 19.445 83.549 15.063 1.00 92.91 60 LYS C O 1
ATOM 7967 N N . PHE C 1 61 ? 18.541 82.290 13.415 1.00 92.04 61 PHE C N 1
ATOM 7968 C CA . PHE C 1 61 ? 18.002 81.240 14.289 1.00 90.30 61 PHE C CA 1
ATOM 7969 C C . PHE C 1 61 ? 19.023 80.673 15.265 1.00 89.08 61 PHE C C 1
ATOM 7970 O O . PHE C 1 61 ? 20.126 80.279 14.878 1.00 88.37 61 PHE C O 1
ATOM 7978 N N . LYS C 1 62 ? 18.641 80.625 16.536 1.00 87.81 62 LYS C N 1
ATOM 7979 C CA . LYS C 1 62 ? 19.516 80.097 17.568 1.00 86.01 62 LYS C CA 1
ATOM 7980 C C . LYS C 1 62 ? 19.149 78.641 17.856 1.00 84.59 62 LYS C C 1
ATOM 7981 O O . LYS C 1 62 ? 18.034 78.200 17.566 1.00 84.20 62 LYS C O 1
ATOM 7987 N N . PHE C 1 63 ? 20.096 77.901 18.425 1.00 82.86 63 PHE C N 1
ATOM 7988 C CA . PHE C 1 63 ? 19.894 76.497 18.751 1.00 80.54 63 PHE C CA 1
ATOM 7989 C C . PHE C 1 63 ? 19.750 76.277 20.254 1.00 79.46 63 PHE C C 1
ATOM 7990 O O . PHE C 1 63 ? 20.679 76.535 21.025 1.00 79.53 63 PHE C O 1
ATOM 7998 N N . ASN C 1 64 ? 18.575 75.811 20.667 1.00 77.35 64 ASN C N 1
ATOM 7999 C CA . ASN C 1 64 ? 18.334 75.537 22.073 1.00 76.10 64 ASN C CA 1
ATOM 8000 C C . ASN C 1 64 ? 18.025 74.062 22.271 1.00 74.15 64 ASN C C 1
ATOM 8001 O O . ASN C 1 64 ? 16.881 73.622 22.148 1.00 73.97 64 ASN C O 1
ATOM 8006 N N . PHE C 1 65 ? 19.074 73.312 22.580 1.00 71.80 65 PHE C N 1
ATOM 8007 C CA . PHE C 1 65 ? 19.007 71.873 22.799 1.00 69.80 65 PHE C CA 1
ATOM 8008 C C . PHE C 1 65 ? 17.736 71.363 23.483 1.00 69.25 65 PHE C C 1
ATOM 8009 O O . PHE C 1 65 ? 17.311 70.237 23.228 1.00 69.79 65 PHE C O 1
ATOM 8017 N N . ASP C 1 66 ? 17.128 72.177 24.339 1.00 67.91 66 ASP C N 1
ATOM 8018 C CA . ASP C 1 66 ? 15.928 71.751 25.045 1.00 66.71 66 ASP C CA 1
ATOM 8019 C C . ASP C 1 66 ? 14.607 72.070 24.352 1.00 66.29 66 ASP C C 1
ATOM 8020 O O . ASP C 1 66 ? 13.538 71.888 24.942 1.00 68.37 66 ASP C O 1
ATOM 8025 N N . ASP C 1 67 ? 14.653 72.542 23.114 1.00 64.44 67 ASP C N 1
ATOM 8026 C CA . ASP C 1 67 ? 13.409 72.840 22.417 1.00 63.76 67 ASP C CA 1
ATOM 8027 C C . ASP C 1 67 ? 12.748 71.586 21.847 1.00 62.01 67 ASP C C 1
ATOM 8028 O O . ASP C 1 67 ? 11.565 71.600 21.498 1.00 61.91 67 ASP C O 1
ATOM 8033 N N . ALA C 1 68 ? 13.524 70.510 21.741 1.00 59.17 68 ALA C N 1
ATOM 8034 C CA . ALA C 1 68 ? 13.021 69.239 21.231 1.00 56.86 68 ALA C CA 1
ATOM 8035 C C . ALA C 1 68 ? 13.473 68.101 22.133 1.00 55.09 68 ALA C C 1
ATOM 8036 O O . ALA C 1 68 ? 14.377 68.258 22.959 1.00 54.48 68 ALA C O 1
ATOM 8038 N N . ILE C 1 69 ? 12.826 66.955 21.975 1.00 52.91 69 ILE C N 1
ATOM 8039 C CA . ILE C 1 69 ? 13.163 65.797 22.769 1.00 51.99 69 ILE C CA 1
ATOM 8040 C C . ILE C 1 69 ? 13.225 64.605 21.832 1.00 51.13 69 ILE C C 1
ATOM 8041 O O . ILE C 1 69 ? 12.725 64.653 20.715 1.00 50.88 69 ILE C O 1
ATOM 8046 N N . ARG C 1 70 ? 13.868 63.541 22.268 1.00 51.16 70 ARG C N 1
ATOM 8047 C CA . ARG C 1 70 ? 13.964 62.362 21.431 1.00 50.11 70 ARG C CA 1
ATOM 8048 C C . ARG C 1 70 ? 12.589 61.701 21.274 1.00 50.37 70 ARG C C 1
ATOM 8049 O O . ARG C 1 70 ? 11.713 61.865 22.125 1.00 49.59 70 ARG C O 1
ATOM 8057 N N . GLY C 1 71 ? 12.401 60.968 20.176 1.00 50.46 71 GLY C N 1
ATOM 8058 C CA . GLY C 1 71 ? 11.145 60.269 19.954 1.00 49.22 71 GLY C CA 1
ATOM 8059 C C . GLY C 1 71 ? 10.036 61.014 19.238 1.00 49.15 71 GLY C C 1
ATOM 8060 O O . GLY C 1 71 ? 9.076 60.402 18.787 1.00 48.94 71 GLY C O 1
ATOM 8061 N N . LEU C 1 72 ? 10.150 62.331 19.129 1.00 50.19 72 LEU C N 1
ATOM 8062 C CA . LEU C 1 72 ? 9.121 63.119 18.457 1.00 50.23 72 LEU C CA 1
ATOM 8063 C C . LEU C 1 72 ? 8.964 62.735 16.986 1.00 50.73 72 LEU C C 1
ATOM 8064 O O . LEU C 1 72 ? 9.872 62.174 16.377 1.00 48.31 72 LEU C O 1
ATOM 8069 N N . VAL C 1 73 ? 7.794 63.040 16.430 1.00 52.78 73 VAL C N 1
ATOM 8070 C CA . VAL C 1 73 ? 7.476 62.743 15.035 1.00 54.73 73 VAL C CA 1
ATOM 8071 C C . VAL C 1 73 ? 7.101 64.026 14.304 1.00 56.86 73 VAL C C 1
ATOM 8072 O O . VAL C 1 73 ? 6.427 64.899 14.857 1.00 56.95 73 VAL C O 1
ATOM 8076 N N . ILE C 1 74 ? 7.528 64.131 13.052 1.00 58.86 74 ILE C N 1
ATOM 8077 C CA . ILE C 1 74 ? 7.226 65.315 12.261 1.00 60.04 74 ILE C CA 1
ATOM 8078 C C . ILE C 1 74 ? 6.110 65.045 11.265 1.00 61.56 74 ILE C C 1
ATOM 8079 O O . ILE C 1 74 ? 6.129 64.049 10.535 1.00 61.59 74 ILE C O 1
ATOM 8084 N N . ASP C 1 75 ? 5.136 65.948 11.260 1.00 62.86 75 ASP C N 1
ATOM 8085 C CA . ASP C 1 75 ? 4.001 65.881 10.357 1.00 64.14 75 ASP C CA 1
ATOM 8086 C C . ASP C 1 75 ? 4.328 66.885 9.253 1.00 64.88 75 ASP C C 1
ATOM 8087 O O . ASP C 1 75 ? 3.970 68.058 9.345 1.00 63.38 75 ASP C O 1
ATOM 8092 N N . SER C 1 76 ? 5.032 66.427 8.220 1.00 66.51 76 SER C N 1
ATOM 8093 C CA . SER C 1 76 ? 5.412 67.316 7.124 1.00 68.55 76 SER C CA 1
ATOM 8094 C C . SER C 1 76 ? 4.206 68.030 6.529 1.00 69.53 76 SER C C 1
ATOM 8095 O O . SER C 1 76 ? 4.218 69.247 6.389 1.00 70.86 76 SER C O 1
ATOM 8098 N N . LYS C 1 77 ? 3.164 67.273 6.197 1.00 70.68 77 LYS C N 1
ATOM 8099 C CA . LYS C 1 77 ? 1.950 67.841 5.620 1.00 71.46 77 LYS C CA 1
ATOM 8100 C C . LYS C 1 77 ? 1.477 69.123 6.314 1.00 71.35 77 LYS C C 1
ATOM 8101 O O . LYS C 1 77 ? 1.295 70.151 5.665 1.00 72.61 77 LYS C O 1
ATOM 8107 N N . ASN C 1 78 ? 1.285 69.072 7.630 1.00 71.09 78 ASN C N 1
ATOM 8108 C CA . ASN C 1 78 ? 0.796 70.240 8.367 1.00 69.33 78 ASN C CA 1
ATOM 8109 C C . ASN C 1 78 ? 1.870 71.034 9.103 1.00 68.30 78 ASN C C 1
ATOM 8110 O O . ASN C 1 78 ? 1.554 71.957 9.863 1.00 68.87 78 ASN C O 1
ATOM 8115 N N . GLY C 1 79 ? 3.133 70.684 8.886 1.00 66.27 79 GLY C N 1
ATOM 8116 C CA . GLY C 1 79 ? 4.206 71.386 9.565 1.00 63.76 79 GLY C CA 1
ATOM 8117 C C . GLY C 1 79 ? 4.091 71.296 11.076 1.00 62.62 79 GLY C C 1
ATOM 8118 O O . GLY C 1 79 ? 4.170 72.311 11.778 1.00 63.27 79 GLY C O 1
ATOM 8119 N N . ASN C 1 80 ? 3.905 70.080 11.585 1.00 61.89 80 ASN C N 1
ATOM 8120 C CA . ASN C 1 80 ? 3.774 69.868 13.028 1.00 60.48 80 ASN C CA 1
ATOM 8121 C C . ASN C 1 80 ? 4.734 68.829 13.585 1.00 59.52 80 ASN C C 1
ATOM 8122 O O . ASN C 1 80 ? 5.256 67.977 12.863 1.00 58.70 80 ASN C O 1
ATOM 8127 N N . ILE C 1 81 ? 4.951 68.917 14.889 1.00 58.13 81 ILE C N 1
ATOM 8128 C CA . ILE C 1 81 ? 5.813 67.996 15.595 1.00 57.63 81 ILE C CA 1
ATOM 8129 C C . ILE C 1 81 ? 4.890 67.347 16.617 1.00 58.22 81 ILE C C 1
ATOM 8130 O O . ILE C 1 81 ? 4.252 68.039 17.420 1.00 59.31 81 ILE C O 1
ATOM 8135 N N . LEU C 1 82 ? 4.810 66.019 16.574 1.00 57.03 82 LEU C N 1
ATOM 8136 C CA . LEU C 1 82 ? 3.920 65.272 17.457 1.00 55.11 82 LEU C CA 1
ATOM 8137 C C . LEU C 1 82 ? 4.614 64.261 18.376 1.00 54.17 82 LEU C C 1
ATOM 8138 O O . LEU C 1 82 ? 5.606 63.643 18.006 1.00 54.27 82 LEU C O 1
ATOM 8143 N N . LYS C 1 83 ? 4.075 64.105 19.579 1.00 53.45 83 LYS C N 1
ATOM 8144 C CA . LYS C 1 83 ? 4.581 63.130 20.527 1.00 52.49 83 LYS C CA 1
ATOM 8145 C C . LYS C 1 83 ? 3.473 62.089 20.635 1.00 52.64 83 LYS C C 1
ATOM 8146 O O . LYS C 1 83 ? 2.426 62.344 21.237 1.00 52.38 83 LYS C O 1
ATOM 8152 N N . LEU C 1 84 ? 3.704 60.926 20.040 1.00 51.92 84 LEU C N 1
ATOM 8153 C CA . LEU C 1 84 ? 2.721 59.859 20.047 1.00 51.26 84 LEU C CA 1
ATOM 8154 C C . LEU C 1 84 ? 2.894 58.851 21.183 1.00 51.96 84 LEU C C 1
ATOM 8155 O O . LEU C 1 84 ? 3.995 58.667 21.724 1.00 53.10 84 LEU C O 1
ATOM 8160 N N . SER C 1 85 ? 1.787 58.201 21.539 1.00 51.56 85 SER C N 1
ATOM 8161 C CA . SER C 1 85 ? 1.781 57.166 22.571 1.00 49.63 85 SER C CA 1
ATOM 8162 C C . SER C 1 85 ? 2.245 55.893 21.858 1.00 49.33 85 SER C C 1
ATOM 8163 O O . SER C 1 85 ? 2.413 55.893 20.633 1.00 48.38 85 SER C O 1
ATOM 8166 N N . ARG C 1 86 ? 2.439 54.807 22.598 1.00 48.61 86 ARG C N 1
ATOM 8167 C CA . ARG C 1 86 ? 2.896 53.580 21.957 1.00 48.98 86 ARG C CA 1
ATOM 8168 C C . ARG C 1 86 ? 1.955 53.115 20.839 1.00 49.36 86 ARG C C 1
ATOM 8169 O O . ARG C 1 86 ? 2.373 52.399 19.931 1.00 46.86 86 ARG C O 1
ATOM 8177 N N . TYR C 1 87 ? 0.690 53.532 20.892 1.00 50.60 87 TYR C N 1
ATOM 8178 C CA . TYR C 1 87 ? -0.267 53.111 19.875 1.00 51.11 87 TYR C CA 1
ATOM 8179 C C . TYR C 1 87 ? -0.522 54.114 18.774 1.00 51.92 87 TYR C C 1
ATOM 8180 O O . TYR C 1 87 ? -1.389 53.895 17.922 1.00 53.18 87 TYR C O 1
ATOM 8189 N N . GLY C 1 88 ? 0.239 55.203 18.779 1.00 52.15 88 GLY C N 1
ATOM 8190 C CA . GLY C 1 88 ? 0.087 56.204 17.739 1.00 51.62 88 GLY C CA 1
ATOM 8191 C C . GLY C 1 88 ? -0.870 57.338 18.051 1.00 52.03 88 GLY C C 1
ATOM 8192 O O . GLY C 1 88 ? -1.259 58.095 17.157 1.00 52.23 88 GLY C O 1
ATOM 8193 N N . ALA C 1 89 ? -1.258 57.471 19.313 1.00 50.61 89 ALA C N 1
ATOM 8194 C CA . ALA C 1 89 ? -2.165 58.551 19.680 1.00 51.17 89 ALA C CA 1
ATOM 8195 C C . ALA C 1 89 ? -1.391 59.820 19.998 1.00 50.64 89 ALA C C 1
ATOM 8196 O O . ALA C 1 89 ? -0.395 59.789 20.718 1.00 50.64 89 ALA C O 1
ATOM 8198 N N . ILE C 1 90 ? -1.858 60.937 19.463 1.00 51.94 90 ILE C N 1
ATOM 8199 C CA . ILE C 1 90 ? -1.219 62.223 19.714 1.00 54.64 90 ILE C CA 1
ATOM 8200 C C . ILE C 1 90 ? -1.548 62.622 21.153 1.00 56.21 90 ILE C C 1
ATOM 8201 O O . ILE C 1 90 ? -2.714 62.713 21.528 1.00 58.96 90 ILE C O 1
ATOM 8206 N N . ARG C 1 91 ? -0.524 62.856 21.958 1.00 56.54 91 ARG C N 1
ATOM 8207 C CA . ARG C 1 91 ? -0.730 63.221 23.352 1.00 58.00 91 ARG C CA 1
ATOM 8208 C C . ARG C 1 91 ? -0.179 64.604 23.662 1.00 59.66 91 ARG C C 1
ATOM 8209 O O . ARG C 1 91 ? -0.297 65.089 24.785 1.00 59.70 91 ARG C O 1
ATOM 8217 N N . LEU C 1 92 ? 0.428 65.226 22.656 1.00 61.07 92 LEU C N 1
ATOM 8218 C CA . LEU C 1 92 ? 1.026 66.548 22.785 1.00 61.63 92 LEU C CA 1
ATOM 8219 C C . LEU C 1 92 ? 1.418 66.948 21.368 1.00 62.91 92 LEU C C 1
ATOM 8220 O O . LEU C 1 92 ? 2.115 66.195 20.682 1.00 63.18 92 LEU C O 1
ATOM 8225 N N . SER C 1 93 ? 0.968 68.115 20.919 1.00 63.85 93 SER C N 1
ATOM 8226 C CA . SER C 1 93 ? 1.281 68.551 19.560 1.00 65.30 93 SER C CA 1
ATOM 8227 C C . SER C 1 93 ? 1.708 70.002 19.484 1.00 66.69 93 SER C C 1
ATOM 8228 O O . SER C 1 93 ? 1.394 70.801 20.364 1.00 67.30 93 SER C O 1
ATOM 8231 N N . TYR C 1 94 ? 2.431 70.329 18.416 1.00 68.17 94 TYR C N 1
ATOM 8232 C CA . TYR C 1 94 ? 2.918 71.684 18.177 1.00 68.21 94 TYR C CA 1
ATOM 8233 C C . TYR C 1 94 ? 2.962 71.988 16.685 1.00 68.81 94 TYR C C 1
ATOM 8234 O O . TYR C 1 94 ? 3.078 71.091 15.845 1.00 67.79 94 TYR C O 1
ATOM 8243 N N . HIS C 1 95 ? 2.854 73.272 16.373 1.00 70.52 95 HIS C N 1
ATOM 8244 C CA . HIS C 1 95 ? 2.942 73.761 15.008 1.00 71.95 95 HIS C CA 1
ATOM 8245 C C . HIS C 1 95 ? 4.103 74.730 15.146 1.00 72.76 95 HIS C C 1
ATOM 8246 O O . HIS C 1 95 ? 3.944 75.826 15.678 1.00 73.91 95 HIS C O 1
ATOM 8253 N N . GLY C 1 96 ? 5.278 74.319 14.697 1.00 73.34 96 GLY C N 1
ATOM 8254 C CA . GLY C 1 96 ? 6.430 75.178 14.863 1.00 74.33 96 GLY C CA 1
ATOM 8255 C C . GLY C 1 96 ? 6.776 75.157 16.339 1.00 75.32 96 GLY C C 1
ATOM 8256 O O . GLY C 1 96 ? 6.962 74.086 16.923 1.00 75.51 96 GLY C O 1
ATOM 8257 N N . THR C 1 97 ? 6.838 76.334 16.953 1.00 76.65 97 THR C N 1
ATOM 8258 C CA . THR C 1 97 ? 7.167 76.449 18.372 1.00 77.42 97 THR C CA 1
ATOM 8259 C C . THR C 1 97 ? 5.894 76.654 19.192 1.00 78.73 97 THR C C 1
ATOM 8260 O O . THR C 1 97 ? 5.933 76.707 20.424 1.00 78.93 97 THR C O 1
ATOM 8264 N N . LYS C 1 98 ? 4.766 76.743 18.492 1.00 80.09 98 LYS C N 1
ATOM 8265 C CA . LYS C 1 98 ? 3.463 76.973 19.122 1.00 81.44 98 LYS C CA 1
ATOM 8266 C C . LYS C 1 98 ? 2.665 75.703 19.432 1.00 80.67 98 LYS C C 1
ATOM 8267 O O . LYS C 1 98 ? 2.293 74.959 18.524 1.00 80.98 98 LYS C O 1
ATOM 8273 N N . GLN C 1 99 ? 2.390 75.473 20.714 1.00 79.44 99 GLN C N 1
ATOM 8274 C CA . GLN C 1 99 ? 1.641 74.294 21.145 1.00 79.05 99 GLN C CA 1
ATOM 8275 C C . GLN C 1 99 ? 0.201 74.325 20.663 1.00 79.73 99 GLN C C 1
ATOM 8276 O O . GLN C 1 99 ? -0.569 75.199 21.049 1.00 80.09 99 GLN C O 1
ATOM 8282 N N . ILE C 1 100 ? -0.161 73.361 19.822 1.00 81.24 100 ILE C N 1
ATOM 8283 C CA . ILE C 1 100 ? -1.516 73.275 19.280 1.00 83.14 100 ILE C CA 1
ATOM 8284 C C . ILE C 1 100 ? -2.553 72.989 20.369 1.00 85.66 100 ILE C C 1
ATOM 8285 O O . ILE C 1 100 ? -2.415 72.039 21.145 1.00 85.89 100 ILE C O 1
ATOM 8290 N N . SER C 1 101 ? -3.598 73.814 20.403 1.00 87.81 101 SER C N 1
ATOM 8291 C CA . SER C 1 101 ? -4.670 73.689 21.380 1.00 89.03 101 SER C CA 1
ATOM 8292 C C . SER C 1 101 ? -5.440 72.380 21.274 1.00 89.85 101 SER C C 1
ATOM 8293 O O . SER C 1 101 ? -5.563 71.800 20.195 1.00 89.27 101 SER C O 1
ATOM 8296 N N . PHE C 1 102 ? -5.962 71.926 22.409 1.00 91.32 102 PHE C N 1
ATOM 8297 C CA . PHE C 1 102 ? -6.732 70.691 22.455 1.00 93.01 102 PHE C CA 1
ATOM 8298 C C . PHE C 1 102 ? -7.817 70.744 21.385 1.00 93.31 102 PHE C C 1
ATOM 8299 O O . PHE C 1 102 ? -8.033 69.779 20.651 1.00 93.22 102 PHE C O 1
ATOM 8307 N N . SER C 1 103 ? -8.494 71.886 21.308 1.00 93.90 103 SER C N 1
ATOM 8308 C CA . SER C 1 103 ? -9.568 72.099 20.342 1.00 93.73 103 SER C CA 1
ATOM 8309 C C . SER C 1 103 ? -9.025 72.173 18.913 1.00 93.46 103 SER C C 1
ATOM 8310 O O . SER C 1 103 ? -9.523 71.496 18.011 1.00 93.03 103 SER C O 1
ATOM 8313 N N . ASP C 1 104 ? -8.006 73.002 18.718 1.00 92.81 104 ASP C N 1
ATOM 8314 C CA . ASP C 1 104 ? -7.397 73.165 17.408 1.00 92.60 104 ASP C CA 1
ATOM 8315 C C . ASP C 1 104 ? -6.914 71.827 16.872 1.00 91.49 104 ASP C C 1
ATOM 8316 O O . ASP C 1 104 ? -7.004 71.557 15.674 1.00 90.53 104 ASP C O 1
ATOM 8321 N N . GLN C 1 105 ? -6.397 70.994 17.771 1.00 90.68 105 GLN C N 1
ATOM 8322 C CA . GLN C 1 105 ? -5.895 69.676 17.401 1.00 89.53 105 GLN C CA 1
ATOM 8323 C C . GLN C 1 105 ? -7.020 68.844 16.793 1.00 89.27 105 GLN C C 1
ATOM 8324 O O . GLN C 1 105 ? -6.828 68.151 15.789 1.00 88.53 105 GLN C O 1
ATOM 8330 N N . LYS C 1 106 ? -8.197 68.931 17.407 1.00 89.04 106 LYS C N 1
ATOM 8331 C CA . LYS C 1 106 ? -9.376 68.199 16.953 1.00 88.94 106 LYS C CA 1
ATOM 8332 C C . LYS C 1 106 ? -9.738 68.513 15.497 1.00 88.38 106 LYS C C 1
ATOM 8333 O O . LYS C 1 106 ? -10.115 67.621 14.732 1.00 88.10 106 LYS C O 1
ATOM 8339 N N . LYS C 1 107 ? -9.623 69.780 15.115 1.00 87.81 107 LYS C N 1
ATOM 8340 C CA . LYS C 1 107 ? -9.960 70.187 13.758 1.00 87.44 107 LYS C CA 1
ATOM 8341 C C . LYS C 1 107 ? -8.943 69.701 12.724 1.00 86.40 107 LYS C C 1
ATOM 8342 O O . LYS C 1 107 ? -9.320 69.222 11.649 1.00 85.97 107 LYS C O 1
ATOM 8348 N N . ILE C 1 108 ? -7.657 69.820 13.054 1.00 84.51 108 ILE C N 1
ATOM 8349 C CA . ILE C 1 108 ? -6.584 69.398 12.151 1.00 82.47 108 ILE C CA 1
ATOM 8350 C C . ILE C 1 108 ? -6.570 67.883 11.926 1.00 80.89 108 ILE C C 1
ATOM 8351 O O . ILE C 1 108 ? -6.453 67.413 10.791 1.00 79.73 108 ILE C O 1
ATOM 8356 N N . TYR C 1 109 ? -6.677 67.126 13.016 1.00 79.20 109 TYR C N 1
ATOM 8357 C CA . TYR C 1 109 ? -6.672 65.672 12.942 1.00 77.54 109 TYR C CA 1
ATOM 8358 C C . TYR C 1 109 ? -8.044 65.091 13.271 1.00 78.35 109 TYR C C 1
ATOM 8359 O O . TYR C 1 109 ? -8.557 65.279 14.379 1.00 78.42 109 TYR C O 1
ATOM 8368 N N . ARG C 1 110 ? -8.633 64.381 12.311 1.00 78.24 110 ARG C N 1
ATOM 8369 C CA . ARG C 1 110 ? -9.942 63.757 12.510 1.00 77.57 110 ARG C CA 1
ATOM 8370 C C . ARG C 1 110 ? -9.881 62.853 13.752 1.00 75.85 110 ARG C C 1
ATOM 8371 O O . ARG C 1 110 ? -10.652 63.013 14.707 1.00 75.46 110 ARG C O 1
ATOM 8379 N N . SER C 1 111 ? -8.949 61.907 13.725 1.00 72.71 111 SER C N 1
ATOM 8380 C CA . SER C 1 111 ? -8.749 60.977 14.825 1.00 69.52 111 SER C CA 1
ATOM 8381 C C . SER C 1 111 ? -7.519 61.422 15.590 1.00 67.74 111 SER C C 1
ATOM 8382 O O . SER C 1 111 ? -6.724 62.205 15.081 1.00 67.89 111 SER C O 1
ATOM 8385 N N . ILE C 1 112 ? -7.361 60.930 16.813 1.00 66.16 112 ILE C N 1
ATOM 8386 C CA . ILE C 1 112 ? -6.199 61.292 17.620 1.00 64.45 112 ILE C CA 1
ATOM 8387 C C . ILE C 1 112 ? -5.060 60.325 17.294 1.00 63.20 112 ILE C C 1
ATOM 8388 O O . ILE C 1 112 ? -3.928 60.503 17.732 1.00 63.85 112 ILE C O 1
ATOM 8393 N N . TYR C 1 113 ? -5.375 59.305 16.508 1.00 62.38 113 TYR C N 1
ATOM 8394 C CA . TYR C 1 113 ? -4.388 58.312 16.107 1.00 62.89 113 TYR C CA 1
ATOM 8395 C C . TYR C 1 113 ? -3.877 58.602 14.708 1.00 62.72 113 TYR C C 1
ATOM 8396 O O . TYR C 1 113 ? -4.664 58.822 13.789 1.00 63.35 113 TYR C O 1
ATOM 8405 N N . VAL C 1 114 ? -2.563 58.598 14.543 1.00 62.57 114 VAL C N 1
ATOM 8406 C CA . VAL C 1 114 ? -1.980 58.832 13.233 1.00 62.92 114 VAL C CA 1
ATOM 8407 C C . VAL C 1 114 ? -1.437 57.508 12.710 1.00 63.34 114 VAL C C 1
ATOM 8408 O O . VAL C 1 114 ? -1.090 56.619 13.490 1.00 62.27 114 VAL C O 1
ATOM 8412 N N . ASP C 1 115 ? -1.384 57.377 11.390 1.00 64.12 115 ASP C N 1
ATOM 8413 C CA . ASP C 1 115 ? -0.874 56.164 10.758 1.00 65.48 115 ASP C CA 1
ATOM 8414 C C . ASP C 1 115 ? 0.553 56.459 10.283 1.00 65.40 115 ASP C C 1
ATOM 8415 O O . ASP C 1 115 ? 0.757 57.178 9.303 1.00 65.11 115 ASP C O 1
ATOM 8420 N N . LEU C 1 116 ? 1.541 55.919 10.988 1.00 64.44 116 LEU C N 1
ATOM 8421 C CA . LEU C 1 116 ? 2.934 56.137 10.616 1.00 63.84 116 LEU C CA 1
ATOM 8422 C C . LEU C 1 116 ? 3.294 55.367 9.346 1.00 64.08 116 LEU C C 1
ATOM 8423 O O . LEU C 1 116 ? 4.441 55.376 8.905 1.00 63.05 116 LEU C O 1
ATOM 8428 N N . GLY C 1 117 ? 2.305 54.688 8.772 1.00 64.91 117 GLY C N 1
ATOM 8429 C CA . GLY C 1 117 ? 2.532 53.953 7.540 1.00 65.29 117 GLY C CA 1
ATOM 8430 C C . GLY C 1 117 ? 2.470 54.946 6.396 1.00 65.58 117 GLY C C 1
ATOM 8431 O O . GLY C 1 117 ? 3.009 54.719 5.310 1.00 65.30 117 GLY C O 1
ATOM 8432 N N . ASP C 1 118 ? 1.792 56.058 6.659 1.00 66.66 118 ASP C N 1
ATOM 8433 C CA . ASP C 1 118 ? 1.654 57.134 5.694 1.00 68.12 118 ASP C CA 1
ATOM 8434 C C . ASP C 1 118 ? 3.002 57.823 5.640 1.00 68.68 118 ASP C C 1
ATOM 8435 O O . ASP C 1 118 ? 3.434 58.435 6.612 1.00 67.59 118 ASP C O 1
ATOM 8440 N N . PRO C 1 119 ? 3.689 57.726 4.493 1.00 70.72 119 PRO C N 1
ATOM 8441 C CA . PRO C 1 119 ? 5.010 58.335 4.283 1.00 70.78 119 PRO C CA 1
ATOM 8442 C C . PRO C 1 119 ? 5.064 59.833 4.578 1.00 70.29 119 PRO C C 1
ATOM 8443 O O . PRO C 1 119 ? 6.140 60.433 4.582 1.00 70.08 119 PRO C O 1
ATOM 8447 N N . ASN C 1 120 ? 3.905 60.433 4.830 1.00 69.80 120 ASN C N 1
ATOM 8448 C CA . ASN C 1 120 ? 3.850 61.853 5.137 1.00 69.82 120 ASN C CA 1
ATOM 8449 C C . ASN C 1 120 ? 4.467 62.169 6.494 1.00 68.92 120 ASN C C 1
ATOM 8450 O O . ASN C 1 120 ? 4.955 63.273 6.715 1.00 69.86 120 ASN C O 1
ATOM 8455 N N . TYR C 1 121 ? 4.419 61.212 7.415 1.00 67.51 121 TYR C N 1
ATOM 8456 C CA . TYR C 1 121 ? 4.991 61.417 8.741 1.00 65.31 121 TYR C CA 1
ATOM 8457 C C . TYR C 1 121 ? 6.458 61.010 8.746 1.00 66.44 121 TYR C C 1
ATOM 8458 O O . TYR C 1 121 ? 6.837 60.000 8.144 1.00 66.60 121 TYR C O 1
ATOM 8467 N N . MET C 1 122 ? 7.282 61.800 9.423 1.00 66.64 122 MET C N 1
ATOM 8468 C CA . MET C 1 122 ? 8.698 61.501 9.517 1.00 67.13 122 MET C CA 1
ATOM 8469 C C . MET C 1 122 ? 8.933 60.962 10.918 1.00 67.23 122 MET C C 1
ATOM 8470 O O . MET C 1 122 ? 9.053 61.724 11.880 1.00 67.74 122 MET C O 1
ATOM 8475 N N . ALA C 1 123 ? 8.978 59.638 11.029 1.00 66.35 123 ALA C N 1
ATOM 8476 C CA . ALA C 1 123 ? 9.159 58.995 12.322 1.00 67.45 123 ALA C CA 1
ATOM 8477 C C . ALA C 1 123 ? 10.448 58.179 12.439 1.00 67.39 123 ALA C C 1
ATOM 8478 O O . ALA C 1 123 ? 10.431 57.037 12.912 1.00 67.25 123 ALA C O 1
ATOM 8480 N N . ILE C 1 124 ? 11.563 58.774 12.029 1.00 67.03 124 ILE C N 1
ATOM 8481 C CA . ILE C 1 124 ? 12.850 58.089 12.087 1.00 66.55 124 ILE C CA 1
ATOM 8482 C C . ILE C 1 124 ? 13.723 58.537 13.253 1.00 64.24 124 ILE C C 1
ATOM 8483 O O . ILE C 1 124 ? 14.037 59.719 13.389 1.00 64.20 124 ILE C O 1
ATOM 8488 N N . ASP C 1 125 ? 14.101 57.574 14.088 1.00 61.91 125 ASP C N 1
ATOM 8489 C CA . ASP C 1 125 ? 14.947 57.821 15.249 1.00 61.21 125 ASP C CA 1
ATOM 8490 C C . ASP C 1 125 ? 16.400 57.914 14.780 1.00 60.86 125 ASP C C 1
ATOM 8491 O O . ASP C 1 125 ? 17.004 56.909 14.417 1.00 59.94 125 ASP C O 1
ATOM 8496 N N . THR C 1 126 ? 16.946 59.127 14.787 1.00 61.06 126 THR C N 1
ATOM 8497 C CA . THR C 1 126 ? 18.319 59.367 14.352 1.00 62.25 126 THR C CA 1
ATOM 8498 C C . THR C 1 126 ? 19.089 60.144 15.405 1.00 63.17 126 THR C C 1
ATOM 8499 O O . THR C 1 126 ? 18.509 60.647 16.365 1.00 63.37 126 THR C O 1
ATOM 8503 N N . SER C 1 127 ? 20.398 60.243 15.207 1.00 64.65 127 SER C N 1
ATOM 8504 C CA . SER C 1 127 ? 21.262 60.966 16.127 1.00 65.74 127 SER C CA 1
ATOM 8505 C C . SER C 1 127 ? 21.132 62.472 15.924 1.00 66.76 127 SER C C 1
ATOM 8506 O O . SER C 1 127 ? 21.784 63.248 16.615 1.00 67.56 127 SER C O 1
ATOM 8509 N N . PHE C 1 128 ? 20.290 62.874 14.971 1.00 68.33 128 PHE C N 1
ATOM 8510 C CA . PHE C 1 128 ? 20.064 64.294 14.675 1.00 69.97 128 PHE C CA 1
ATOM 8511 C C . PHE C 1 128 ? 18.573 64.645 14.715 1.00 68.54 128 PHE C C 1
ATOM 8512 O O . PHE C 1 128 ? 18.157 65.704 14.244 1.00 68.25 128 PHE C O 1
ATOM 8520 N N . SER C 1 129 ? 17.785 63.744 15.295 1.00 67.67 129 SER C N 1
ATOM 8521 C CA . SER C 1 129 ? 16.345 63.926 15.429 1.00 66.75 129 SER C CA 1
ATOM 8522 C C . SER C 1 129 ? 16.016 65.238 16.124 1.00 65.14 129 SER C C 1
ATOM 8523 O O . SER C 1 129 ? 15.152 65.993 15.671 1.00 64.07 129 SER C O 1
ATOM 8526 N N . ILE C 1 130 ? 16.700 65.494 17.233 1.00 63.07 130 ILE C N 1
ATOM 8527 C CA . ILE C 1 130 ? 16.478 66.707 18.001 1.00 62.72 130 ILE C CA 1
ATOM 8528 C C . ILE C 1 130 ? 16.764 67.955 17.171 1.00 61.99 130 ILE C C 1
ATOM 8529 O O . ILE C 1 130 ? 15.944 68.867 17.110 1.00 61.30 130 ILE C O 1
ATOM 8534 N N . ALA C 1 131 ? 17.923 67.988 16.526 1.00 61.88 131 ALA C N 1
ATOM 8535 C CA . ALA C 1 131 ? 18.288 69.125 15.696 1.00 61.33 131 ALA C CA 1
ATOM 8536 C C . ALA C 1 131 ? 17.223 69.305 14.626 1.00 61.45 131 ALA C C 1
ATOM 8537 O O . ALA C 1 131 ? 16.780 70.416 14.365 1.00 60.56 131 ALA C O 1
ATOM 8539 N N . PHE C 1 132 ? 16.804 68.201 14.017 1.00 62.14 132 PHE C N 1
ATOM 8540 C CA . PHE C 1 132 ? 15.779 68.252 12.977 1.00 62.78 132 PHE C CA 1
ATOM 8541 C C . PHE C 1 132 ? 14.515 68.967 13.470 1.00 61.99 132 PHE C C 1
ATOM 8542 O O . PHE C 1 132 ? 14.048 69.915 12.845 1.00 62.92 132 PHE C O 1
ATOM 8550 N N . CYS C 1 133 ? 13.961 68.511 14.585 1.00 60.98 133 CYS C N 1
ATOM 8551 C CA . CYS C 1 133 ? 12.759 69.130 15.120 1.00 61.21 133 CYS C CA 1
ATOM 8552 C C . CYS C 1 133 ? 12.963 70.611 15.404 1.00 62.47 133 CYS C C 1
ATOM 8553 O O . CYS C 1 133 ? 12.262 71.447 14.842 1.00 64.22 133 CYS C O 1
ATOM 8556 N N . ILE C 1 134 ? 13.924 70.939 16.263 1.00 62.96 134 ILE C N 1
ATOM 8557 C CA . ILE C 1 134 ? 14.181 72.333 16.600 1.00 63.54 134 ILE C CA 1
ATOM 8558 C C . ILE C 1 134 ? 14.213 73.242 15.380 1.00 64.53 134 ILE C C 1
ATOM 8559 O O . ILE C 1 134 ? 13.495 74.244 15.336 1.00 64.36 134 ILE C O 1
ATOM 8564 N N . LEU C 1 135 ? 15.042 72.897 14.398 1.00 65.60 135 LEU C N 1
ATOM 8565 C CA . LEU C 1 135 ? 15.150 73.702 13.182 1.00 67.23 135 LEU C CA 1
ATOM 8566 C C . LEU C 1 135 ? 13.820 73.761 12.435 1.00 68.15 135 LEU C C 1
ATOM 8567 O O . LEU C 1 135 ? 13.283 74.847 12.201 1.00 69.05 135 LEU C O 1
ATOM 8572 N N . TYR C 1 136 ? 13.295 72.593 12.069 1.00 68.66 136 TYR C N 1
ATOM 8573 C CA . TYR C 1 136 ? 12.035 72.508 11.338 1.00 69.63 136 TYR C CA 1
ATOM 8574 C C . TYR C 1 136 ? 10.943 73.346 11.971 1.00 69.93 136 TYR C C 1
ATOM 8575 O O . TYR C 1 136 ? 10.060 73.846 11.282 1.00 69.00 136 TYR C O 1
ATOM 8584 N N . GLY C 1 137 ? 11.001 73.481 13.290 1.00 71.31 137 GLY C N 1
ATOM 8585 C CA . GLY C 1 137 ? 10.007 74.265 13.995 1.00 73.12 137 GLY C CA 1
ATOM 8586 C C . GLY C 1 137 ? 10.159 75.746 13.717 1.00 74.03 137 GLY C C 1
ATOM 8587 O O . GLY C 1 137 ? 9.189 76.422 13.375 1.00 74.32 137 GLY C O 1
ATOM 8588 N N . GLN C 1 138 ? 11.379 76.252 13.865 1.00 74.94 138 GLN C N 1
ATOM 8589 C CA . GLN C 1 138 ? 11.661 77.664 13.626 1.00 76.18 138 GLN C CA 1
ATOM 8590 C C . GLN C 1 138 ? 11.435 78.004 12.155 1.00 77.69 138 GLN C C 1
ATOM 8591 O O . GLN C 1 138 ? 10.976 79.100 11.827 1.00 77.57 138 GLN C O 1
ATOM 8597 N N . LEU C 1 139 ? 11.762 77.061 11.275 1.00 78.96 139 LEU C N 1
ATOM 8598 C CA . LEU C 1 139 ? 11.566 77.253 9.846 1.00 80.63 139 LEU C CA 1
ATOM 8599 C C . LEU C 1 139 ? 10.095 77.536 9.561 1.00 82.44 139 LEU C C 1
ATOM 8600 O O . LEU C 1 139 ? 9.766 78.499 8.872 1.00 84.08 139 LEU C O 1
ATOM 8605 N N . VAL C 1 140 ? 9.204 76.705 10.092 1.00 83.68 140 VAL C N 1
ATOM 8606 C CA . VAL C 1 140 ? 7.780 76.919 9.874 1.00 84.87 140 VAL C CA 1
ATOM 8607 C C . VAL C 1 140 ? 7.329 78.117 10.705 1.00 85.65 140 VAL C C 1
ATOM 8608 O O . VAL C 1 140 ? 6.402 78.826 10.330 1.00 85.50 140 VAL C O 1
ATOM 8612 N N . ASP C 1 141 ? 8.001 78.342 11.830 1.00 86.99 141 ASP C N 1
ATOM 8613 C CA . ASP C 1 141 ? 7.681 79.459 12.711 1.00 88.85 141 ASP C CA 1
ATOM 8614 C C . ASP C 1 141 ? 7.788 80.745 11.904 1.00 90.71 141 ASP C C 1
ATOM 8615 O O . ASP C 1 141 ? 6.897 81.596 11.943 1.00 91.69 141 ASP C O 1
ATOM 8620 N N . LEU C 1 142 ? 8.892 80.880 11.175 1.00 92.22 142 LEU C N 1
ATOM 8621 C CA . LEU C 1 142 ? 9.124 82.046 10.333 1.00 93.10 142 LEU C CA 1
ATOM 8622 C C . LEU C 1 142 ? 8.945 81.643 8.871 1.00 93.60 142 LEU C C 1
ATOM 8623 O O . LEU C 1 142 ? 9.828 81.851 8.033 1.00 92.78 142 LEU C O 1
ATOM 8628 N N . LYS C 1 143 ? 7.790 81.047 8.592 1.00 94.13 143 LYS C N 1
ATOM 8629 C CA . LYS C 1 143 ? 7.416 80.605 7.254 1.00 95.21 143 LYS C CA 1
ATOM 8630 C C . LYS C 1 143 ? 5.999 81.099 7.014 1.00 96.25 143 LYS C C 1
ATOM 8631 O O . LYS C 1 143 ? 5.601 81.378 5.881 1.00 95.85 143 LYS C O 1
ATOM 8637 N N . ASP C 1 144 ? 5.240 81.203 8.100 1.00 97.29 144 ASP C N 1
ATOM 8638 C CA . ASP C 1 144 ? 3.869 81.671 8.018 1.00 98.67 144 ASP C CA 1
ATOM 8639 C C . ASP C 1 144 ? 3.855 83.191 7.911 1.00 99.99 144 ASP C C 1
ATOM 8640 O O . ASP C 1 144 ? 2.833 83.790 7.572 1.00 100.85 144 ASP C O 1
ATOM 8645 N N . THR C 1 145 ? 5.001 83.810 8.186 1.00 101.05 145 THR C N 1
ATOM 8646 C CA . THR C 1 145 ? 5.125 85.265 8.114 1.00 102.01 145 THR C CA 1
ATOM 8647 C C . THR C 1 145 ? 5.183 85.731 6.658 1.00 102.70 145 THR C C 1
ATOM 8648 O O . THR C 1 145 ? 5.302 86.924 6.385 1.00 102.94 145 THR C O 1
ATOM 8652 N N . ASN C 1 146 ? 5.095 84.779 5.732 1.00 103.68 146 ASN C N 1
ATOM 8653 C CA . ASN C 1 146 ? 5.135 85.066 4.300 1.00 104.27 146 ASN C CA 1
ATOM 8654 C C . ASN C 1 146 ? 5.160 83.747 3.531 1.00 104.37 146 ASN C C 1
ATOM 8655 O O . ASN C 1 146 ? 6.196 83.337 3.004 1.00 104.48 146 ASN C O 1
ATOM 8660 N N . PRO C 1 147 ? 4.009 83.064 3.458 1.00 104.71 147 PRO C N 1
ATOM 8661 C CA . PRO C 1 147 ? 3.880 81.782 2.757 1.00 105.38 147 PRO C CA 1
ATOM 8662 C C . PRO C 1 147 ? 4.158 81.831 1.253 1.00 106.07 147 PRO C C 1
ATOM 8663 O O . PRO C 1 147 ? 3.674 80.985 0.500 1.00 106.14 147 PRO C O 1
ATOM 8667 N N . ASP C 1 148 ? 4.940 82.815 0.820 1.00 106.89 148 ASP C N 1
ATOM 8668 C CA . ASP C 1 148 ? 5.275 82.955 -0.594 1.00 107.58 148 ASP C CA 1
ATOM 8669 C C . ASP C 1 148 ? 6.768 82.797 -0.810 1.00 107.15 148 ASP C C 1
ATOM 8670 O O . ASP C 1 148 ? 7.221 82.581 -1.932 1.00 107.01 148 ASP C O 1
ATOM 8675 N N . LYS C 1 149 ? 7.530 82.906 0.271 1.00 106.97 149 LYS C N 1
ATOM 8676 C CA . LYS C 1 149 ? 8.978 82.775 0.198 1.00 107.10 149 LYS C CA 1
ATOM 8677 C C . LYS C 1 149 ? 9.437 81.322 0.362 1.00 106.50 149 LYS C C 1
ATOM 8678 O O . LYS C 1 149 ? 9.875 80.685 -0.601 1.00 106.25 149 LYS C O 1
ATOM 8684 N N . MET C 1 150 ? 9.333 80.801 1.581 1.00 105.45 150 MET C N 1
ATOM 8685 C CA . MET C 1 150 ? 9.728 79.424 1.861 1.00 103.75 150 MET C CA 1
ATOM 8686 C C . MET C 1 150 ? 8.657 78.467 1.343 1.00 102.63 150 MET C C 1
ATOM 8687 O O . MET C 1 150 ? 7.463 78.702 1.532 1.00 103.27 150 MET C O 1
ATOM 8692 N N . PRO C 1 151 ? 9.070 77.373 0.682 1.00 101.02 151 PRO C N 1
ATOM 8693 C CA . PRO C 1 151 ? 8.157 76.366 0.127 1.00 99.60 151 PRO C CA 1
ATOM 8694 C C . PRO C 1 151 ? 7.086 75.858 1.099 1.00 98.63 151 PRO C C 1
ATOM 8695 O O . PRO C 1 151 ? 6.907 76.397 2.196 1.00 98.52 151 PRO C O 1
ATOM 8699 N N . SER C 1 152 ? 6.379 74.809 0.688 1.00 96.89 152 SER C N 1
ATOM 8700 C CA . SER C 1 152 ? 5.318 74.230 1.508 1.00 95.26 152 SER C CA 1
ATOM 8701 C C . SER C 1 152 ? 5.855 73.461 2.712 1.00 94.46 152 SER C C 1
ATOM 8702 O O . SER C 1 152 ? 6.988 72.970 2.698 1.00 94.41 152 SER C O 1
ATOM 8705 N N . TYR C 1 153 ? 5.026 73.362 3.750 1.00 92.47 153 TYR C N 1
ATOM 8706 C CA . TYR C 1 153 ? 5.384 72.650 4.968 1.00 89.43 153 TYR C CA 1
ATOM 8707 C C . TYR C 1 153 ? 6.068 71.326 4.651 1.00 88.62 153 TYR C C 1
ATOM 8708 O O . TYR C 1 153 ? 7.109 71.006 5.214 1.00 87.90 153 TYR C O 1
ATOM 8717 N N . GLN C 1 154 ? 5.472 70.561 3.743 1.00 88.66 154 GLN C N 1
ATOM 8718 C CA . GLN C 1 154 ? 6.011 69.260 3.365 1.00 89.26 154 GLN C CA 1
ATOM 8719 C C . GLN C 1 154 ? 7.277 69.393 2.533 1.00 89.26 154 GLN C C 1
ATOM 8720 O O . GLN C 1 154 ? 8.129 68.501 2.530 1.00 89.47 154 GLN C O 1
ATOM 8726 N N . ALA C 1 155 ? 7.392 70.506 1.817 1.00 89.01 155 ALA C N 1
ATOM 8727 C CA . ALA C 1 155 ? 8.565 70.751 0.984 1.00 87.49 155 ALA C CA 1
ATOM 8728 C C . ALA C 1 155 ? 9.753 71.025 1.896 1.00 85.98 155 ALA C C 1
ATOM 8729 O O . ALA C 1 155 ? 10.805 70.396 1.769 1.00 85.60 155 ALA C O 1
ATOM 8731 N N . ILE C 1 156 ? 9.568 71.967 2.816 1.00 83.90 156 ILE C N 1
ATOM 8732 C CA . ILE C 1 156 ? 10.609 72.331 3.763 1.00 83.05 156 ILE C CA 1
ATOM 8733 C C . ILE C 1 156 ? 11.190 71.074 4.397 1.00 83.44 156 ILE C C 1
ATOM 8734 O O . ILE C 1 156 ? 12.398 70.839 4.343 1.00 84.11 156 ILE C O 1
ATOM 8739 N N . ALA C 1 157 ? 10.314 70.268 4.990 1.00 83.15 157 ALA C N 1
ATOM 8740 C CA . ALA C 1 157 ? 10.708 69.027 5.649 1.00 81.89 157 ALA C CA 1
ATOM 8741 C C . ALA C 1 157 ? 11.564 68.129 4.768 1.00 81.51 157 ALA C C 1
ATOM 8742 O O . ALA C 1 157 ? 12.516 67.515 5.246 1.00 81.19 157 ALA C O 1
ATOM 8744 N N . GLN C 1 158 ? 11.225 68.046 3.485 1.00 81.46 158 GLN C N 1
ATOM 8745 C CA . GLN C 1 158 ? 11.980 67.201 2.568 1.00 81.49 158 GLN C CA 1
ATOM 8746 C C . GLN C 1 158 ? 13.339 67.794 2.248 1.00 80.82 158 GLN C C 1
ATOM 8747 O O . GLN C 1 158 ? 14.303 67.064 2.004 1.00 79.52 158 GLN C O 1
ATOM 8753 N N . ASP C 1 159 ? 13.419 69.120 2.245 1.00 80.78 159 ASP C N 1
ATOM 8754 C CA . ASP C 1 159 ? 14.686 69.775 1.961 1.00 81.09 159 ASP C CA 1
ATOM 8755 C C . ASP C 1 159 ? 15.628 69.574 3.142 1.00 80.68 159 ASP C C 1
ATOM 8756 O O . ASP C 1 159 ? 16.755 69.095 2.974 1.00 80.43 159 ASP C O 1
ATOM 8761 N N . VAL C 1 160 ? 15.157 69.933 4.335 1.00 79.82 160 VAL C N 1
ATOM 8762 C CA . VAL C 1 160 ? 15.953 69.786 5.544 1.00 78.70 160 VAL C CA 1
ATOM 8763 C C . VAL C 1 160 ? 16.556 68.395 5.591 1.00 78.79 160 VAL C C 1
ATOM 8764 O O . VAL C 1 160 ? 17.707 68.225 5.972 1.00 78.82 160 VAL C O 1
ATOM 8768 N N . GLN C 1 161 ? 15.775 67.402 5.184 1.00 80.16 161 GLN C N 1
ATOM 8769 C CA . GLN C 1 161 ? 16.237 66.016 5.182 1.00 81.42 161 GLN C CA 1
ATOM 8770 C C . GLN C 1 161 ? 17.394 65.824 4.208 1.00 81.50 161 GLN C C 1
ATOM 8771 O O . GLN C 1 161 ? 18.374 65.143 4.519 1.00 80.86 161 GLN C O 1
ATOM 8777 N N . TYR C 1 162 ? 17.265 66.428 3.030 1.00 82.25 162 TYR C N 1
ATOM 8778 C CA . TYR C 1 162 ? 18.284 66.338 1.996 1.00 82.51 162 TYR C CA 1
ATOM 8779 C C . TYR C 1 162 ? 19.599 66.931 2.487 1.00 81.88 162 TYR C C 1
ATOM 8780 O O . TYR C 1 162 ? 20.676 66.388 2.218 1.00 80.66 162 TYR C O 1
ATOM 8789 N N . CYS C 1 163 ? 19.509 68.037 3.221 1.00 80.87 163 CYS C N 1
ATOM 8790 C CA . CYS C 1 163 ? 20.699 68.687 3.757 1.00 80.94 163 CYS C CA 1
ATOM 8791 C C . CYS C 1 163 ? 21.404 67.794 4.772 1.00 80.30 163 CYS C C 1
ATOM 8792 O O . CYS C 1 163 ? 22.622 67.633 4.728 1.00 80.33 163 CYS C O 1
ATOM 8795 N N . VAL C 1 164 ? 20.638 67.216 5.687 1.00 79.01 164 VAL C N 1
ATOM 8796 C CA . VAL C 1 164 ? 21.221 66.339 6.683 1.00 78.63 164 VAL C CA 1
ATOM 8797 C C . VAL C 1 164 ? 21.920 65.176 5.991 1.00 79.04 164 VAL C C 1
ATOM 8798 O O . VAL C 1 164 ? 23.026 64.801 6.366 1.00 78.41 164 VAL C O 1
ATOM 8802 N N . ASP C 1 165 ? 21.278 64.608 4.977 1.00 80.41 165 ASP C N 1
ATOM 8803 C CA . ASP C 1 165 ? 21.864 63.478 4.258 1.00 81.88 165 ASP C CA 1
ATOM 8804 C C . ASP C 1 165 ? 23.097 63.851 3.452 1.00 81.80 165 ASP C C 1
ATOM 8805 O O . ASP C 1 165 ? 24.074 63.101 3.418 1.00 81.45 165 ASP C O 1
ATOM 8810 N N . LYS C 1 166 ? 23.052 65.012 2.808 1.00 81.78 166 LYS C N 1
ATOM 8811 C CA . LYS C 1 166 ? 24.175 65.458 1.999 1.00 81.90 166 LYS C CA 1
ATOM 8812 C C . LYS C 1 166 ? 25.367 65.814 2.885 1.00 80.93 166 LYS C C 1
ATOM 8813 O O . LYS C 1 166 ? 26.473 65.321 2.675 1.00 80.05 166 LYS C O 1
ATOM 8819 N N . VAL C 1 167 ? 25.132 66.660 3.881 1.00 81.05 167 VAL C N 1
ATOM 8820 C CA . VAL C 1 167 ? 26.188 67.076 4.797 1.00 81.64 167 VAL C CA 1
ATOM 8821 C C . VAL C 1 167 ? 26.856 65.867 5.468 1.00 82.36 167 VAL C C 1
ATOM 8822 O O . VAL C 1 167 ? 27.992 65.953 5.945 1.00 82.56 167 VAL C O 1
ATOM 8826 N N . HIS C 1 168 ? 26.149 64.739 5.498 1.00 83.08 168 HIS C N 1
ATOM 8827 C CA . HIS C 1 168 ? 26.674 63.512 6.093 1.00 83.19 168 HIS C CA 1
ATOM 8828 C C . HIS C 1 168 ? 27.469 62.694 5.088 1.00 82.58 168 HIS C C 1
ATOM 8829 O O . HIS C 1 168 ? 28.048 61.672 5.439 1.00 82.53 168 HIS C O 1
ATOM 8836 N N . SER C 1 169 ? 27.492 63.150 3.839 1.00 82.15 169 SER C N 1
ATOM 8837 C CA . SER C 1 169 ? 28.221 62.462 2.779 1.00 81.51 169 SER C CA 1
ATOM 8838 C C . SER C 1 169 ? 29.228 63.387 2.100 1.00 81.24 169 SER C C 1
ATOM 8839 O O . SER C 1 169 ? 30.211 62.926 1.524 1.00 81.61 169 SER C O 1
ATOM 8842 N N . ASP C 1 170 ? 28.974 64.690 2.156 1.00 80.16 170 ASP C N 1
ATOM 8843 C CA . ASP C 1 170 ? 29.892 65.662 1.586 1.00 78.90 170 ASP C CA 1
ATOM 8844 C C . ASP C 1 170 ? 31.192 65.528 2.353 1.00 78.42 170 ASP C C 1
ATOM 8845 O O . ASP C 1 170 ? 32.259 65.894 1.861 1.00 79.10 170 ASP C O 1
ATOM 8850 N N . GLY C 1 171 ? 31.083 65.004 3.568 1.00 76.89 171 GLY C N 1
ATOM 8851 C CA . GLY C 1 171 ? 32.238 64.860 4.429 1.00 74.79 171 GLY C CA 1
ATOM 8852 C C . GLY C 1 171 ? 32.335 66.137 5.239 1.00 73.23 171 GLY C C 1
ATOM 8853 O O . GLY C 1 171 ? 33.203 66.288 6.094 1.00 73.98 171 GLY C O 1
ATOM 8854 N N . THR C 1 172 ? 31.422 67.062 4.966 1.00 71.19 172 THR C N 1
ATOM 8855 C CA . THR C 1 172 ? 31.396 68.345 5.652 1.00 70.41 172 THR C CA 1
ATOM 8856 C C . THR C 1 172 ? 31.405 68.176 7.162 1.00 69.48 172 THR C C 1
ATOM 8857 O O . THR C 1 172 ? 32.186 68.818 7.858 1.00 69.44 172 THR C O 1
ATOM 8861 N N . LEU C 1 173 ? 30.526 67.309 7.654 1.00 69.03 173 LEU C N 1
ATOM 8862 C CA . LEU C 1 173 ? 30.400 67.043 9.082 1.00 68.57 173 LEU C CA 1
ATOM 8863 C C . LEU C 1 173 ? 31.607 66.287 9.632 1.00 67.79 173 LEU C C 1
ATOM 8864 O O . LEU C 1 173 ? 32.174 66.669 10.654 1.00 66.54 173 LEU C O 1
ATOM 8869 N N . LYS C 1 174 ? 32.007 65.224 8.943 1.00 68.17 174 LYS C N 1
ATOM 8870 C CA . LYS C 1 174 ? 33.140 64.416 9.375 1.00 69.71 174 LYS C CA 1
ATOM 8871 C C . LYS C 1 174 ? 34.423 65.231 9.452 1.00 69.61 174 LYS C C 1
ATOM 8872 O O . LYS C 1 174 ? 35.159 65.143 10.431 1.00 69.62 174 LYS C O 1
ATOM 8878 N N . ASN C 1 175 ? 34.690 66.018 8.414 1.00 70.22 175 ASN C N 1
ATOM 8879 C CA . ASN C 1 175 ? 35.885 66.851 8.372 1.00 70.19 175 ASN C CA 1
ATOM 8880 C C . ASN C 1 175 ? 35.977 67.799 9.559 1.00 69.32 175 ASN C C 1
ATOM 8881 O O . ASN C 1 175 ? 37.041 67.950 10.154 1.00 69.71 175 ASN C O 1
ATOM 8886 N N . ILE C 1 176 ? 34.871 68.439 9.910 1.00 67.24 176 ILE C N 1
ATOM 8887 C CA . ILE C 1 176 ? 34.894 69.354 11.036 1.00 66.38 176 ILE C CA 1
ATOM 8888 C C . ILE C 1 176 ? 35.283 68.646 12.338 1.00 67.26 176 ILE C C 1
ATOM 8889 O O . ILE C 1 176 ? 36.232 69.056 13.006 1.00 67.39 176 ILE C O 1
ATOM 8894 N N . ILE C 1 177 ? 34.562 67.584 12.696 1.00 66.88 177 ILE C N 1
ATOM 8895 C CA . ILE C 1 177 ? 34.851 66.865 13.934 1.00 66.87 177 ILE C CA 1
ATOM 8896 C C . ILE C 1 177 ? 36.203 66.161 13.925 1.00 66.34 177 ILE C C 1
ATOM 8897 O O . ILE C 1 177 ? 36.782 65.916 14.984 1.00 66.41 177 ILE C O 1
ATOM 8902 N N . ILE C 1 178 ? 36.718 65.848 12.742 1.00 65.65 178 ILE C N 1
ATOM 8903 C CA . ILE C 1 178 ? 38.008 65.173 12.656 1.00 65.62 178 ILE C CA 1
ATOM 8904 C C . ILE C 1 178 ? 39.133 66.162 12.954 1.00 66.19 178 ILE C C 1
ATOM 8905 O O . ILE C 1 178 ? 40.188 65.787 13.463 1.00 66.50 178 ILE C O 1
ATOM 8910 N N . LYS C 1 179 ? 38.892 67.433 12.642 1.00 66.83 179 LYS C N 1
ATOM 8911 C CA . LYS C 1 179 ? 39.876 68.488 12.875 1.00 66.69 179 LYS C CA 1
ATOM 8912 C C . LYS C 1 179 ? 39.721 69.133 14.251 1.00 65.20 179 LYS C C 1
ATOM 8913 O O . LYS C 1 179 ? 40.319 70.174 14.513 1.00 65.06 179 LYS C O 1
ATOM 8919 N N . ASN C 1 180 ? 38.921 68.525 15.122 1.00 63.26 180 ASN C N 1
ATOM 8920 C CA . ASN C 1 180 ? 38.714 69.069 16.465 1.00 62.28 180 ASN C CA 1
ATOM 8921 C C . ASN C 1 180 ? 38.118 67.983 17.355 1.00 61.64 180 ASN C C 1
ATOM 8922 O O . ASN C 1 180 ? 37.165 68.211 18.107 1.00 60.89 180 ASN C O 1
ATOM 8927 N N . LEU C 1 181 ? 38.708 66.797 17.263 1.00 61.03 181 LEU C N 1
ATOM 8928 C CA . LEU C 1 181 ? 38.270 65.639 18.025 1.00 59.97 181 LEU C CA 1
ATOM 8929 C C . LEU C 1 181 ? 38.007 65.928 19.495 1.00 60.11 181 LEU C C 1
ATOM 8930 O O . LEU C 1 181 ? 37.059 65.390 20.078 1.00 60.48 181 LEU C O 1
ATOM 8935 N N . LYS C 1 182 ? 38.838 66.778 20.091 1.00 59.66 182 LYS C N 1
ATOM 8936 C CA . LYS C 1 182 ? 38.700 67.105 21.509 1.00 59.93 182 LYS C CA 1
ATOM 8937 C C . LYS C 1 182 ? 37.351 67.738 21.847 1.00 57.45 182 LYS C C 1
ATOM 8938 O O . LYS C 1 182 ? 36.806 67.527 22.927 1.00 55.62 182 LYS C O 1
ATOM 8944 N N . LYS C 1 183 ? 36.807 68.497 20.905 1.00 56.35 183 LYS C N 1
ATOM 8945 C CA . LYS C 1 183 ? 35.535 69.177 21.112 1.00 54.98 183 LYS C CA 1
ATOM 8946 C C . LYS C 1 183 ? 34.283 68.316 20.916 1.00 54.01 183 LYS C C 1
ATOM 8947 O O . LYS C 1 183 ? 33.229 68.623 21.479 1.00 52.64 183 LYS C O 1
ATOM 8953 N N . TYR C 1 184 ? 34.396 67.242 20.135 1.00 52.08 184 TYR C N 1
ATOM 8954 C CA . TYR C 1 184 ? 33.241 66.409 19.837 1.00 50.34 184 TYR C CA 1
ATOM 8955 C C . TYR C 1 184 ? 33.188 64.993 20.397 1.00 49.10 184 TYR C C 1
ATOM 8956 O O . TYR C 1 184 ? 32.120 64.516 20.765 1.00 48.47 184 TYR C O 1
ATOM 8965 N N . VAL C 1 185 ? 34.317 64.304 20.464 1.00 47.68 185 VAL C N 1
ATOM 8966 C CA . VAL C 1 185 ? 34.285 62.943 20.974 1.00 46.70 185 VAL C CA 1
ATOM 8967 C C . VAL C 1 185 ? 34.794 62.876 22.400 1.00 48.53 185 VAL C C 1
ATOM 8968 O O . VAL C 1 185 ? 35.689 63.624 22.785 1.00 50.14 185 VAL C O 1
ATOM 8972 N N . ILE C 1 186 ? 34.217 61.995 23.204 1.00 48.83 186 ILE C N 1
ATOM 8973 C CA . ILE C 1 186 ? 34.679 61.905 24.567 1.00 50.30 186 ILE C CA 1
ATOM 8974 C C . ILE C 1 186 ? 35.332 60.557 24.821 1.00 50.62 186 ILE C C 1
ATOM 8975 O O . ILE C 1 186 ? 34.820 59.515 24.411 1.00 50.76 186 ILE C O 1
ATOM 8980 N N . ARG C 1 187 ? 36.484 60.595 25.487 1.00 50.21 187 ARG C N 1
ATOM 8981 C CA . ARG C 1 187 ? 37.238 59.396 25.791 1.00 50.49 187 ARG C CA 1
ATOM 8982 C C . ARG C 1 187 ? 36.761 58.749 27.073 1.00 49.62 187 ARG C C 1
ATOM 8983 O O . ARG C 1 187 ? 36.311 59.433 27.988 1.00 48.41 187 ARG C O 1
ATOM 8991 N N . GLU C 1 188 ? 36.857 57.424 27.132 1.00 49.36 188 GLU C N 1
ATOM 8992 C CA . GLU C 1 188 ? 36.429 56.696 28.317 1.00 48.85 188 GLU C CA 1
ATOM 8993 C C . GLU C 1 188 ? 37.158 55.384 28.487 1.00 47.94 188 GLU C C 1
ATOM 8994 O O . GLU C 1 188 ? 36.839 54.397 27.835 1.00 49.31 188 GLU C O 1
ATOM 9000 N N . LYS C 1 189 ? 38.138 55.389 29.378 1.00 48.07 189 LYS C N 1
ATOM 9001 C CA . LYS C 1 189 ? 38.954 54.221 29.682 1.00 48.97 189 LYS C CA 1
ATOM 9002 C C . LYS C 1 189 ? 38.132 52.950 29.852 1.00 49.27 189 LYS C C 1
ATOM 9003 O O . LYS C 1 189 ? 38.479 51.894 29.325 1.00 49.51 189 LYS C O 1
ATOM 9009 N N . GLU C 1 190 ? 37.048 53.064 30.609 1.00 49.49 190 GLU C N 1
ATOM 9010 C CA . GLU C 1 190 ? 36.176 51.940 30.898 1.00 48.77 190 GLU C CA 1
ATOM 9011 C C . GLU C 1 190 ? 35.859 51.118 29.651 1.00 47.60 190 GLU C C 1
ATOM 9012 O O . GLU C 1 190 ? 35.912 49.885 29.677 1.00 45.52 190 GLU C O 1
ATOM 9018 N N . VAL C 1 191 ? 35.530 51.805 28.559 1.00 45.58 191 VAL C N 1
ATOM 9019 C CA . VAL C 1 191 ? 35.196 51.148 27.300 1.00 43.58 191 VAL C CA 1
ATOM 9020 C C . VAL C 1 191 ? 36.264 50.156 26.837 1.00 43.41 191 VAL C C 1
ATOM 9021 O O . VAL C 1 191 ? 35.949 49.007 26.494 1.00 44.21 191 VAL C O 1
ATOM 9025 N N . VAL C 1 192 ? 37.521 50.582 26.829 1.00 41.46 192 VAL C N 1
ATOM 9026 C CA . VAL C 1 192 ? 38.588 49.703 26.396 1.00 42.90 192 VAL C CA 1
ATOM 9027 C C . VAL C 1 192 ? 38.795 48.567 27.385 1.00 45.29 192 VAL C C 1
ATOM 9028 O O . VAL C 1 192 ? 39.047 47.429 26.988 1.00 46.22 192 VAL C O 1
ATOM 9032 N N . GLU C 1 193 ? 38.700 48.864 28.676 1.00 46.90 193 GLU C N 1
ATOM 9033 C CA . GLU C 1 193 ? 38.878 47.820 29.686 1.00 49.52 193 GLU C CA 1
ATOM 9034 C C . GLU C 1 193 ? 37.828 46.720 29.527 1.00 48.51 193 GLU C C 1
ATOM 9035 O O . GLU C 1 193 ? 38.152 45.533 29.472 1.00 46.93 193 GLU C O 1
ATOM 9041 N N . GLY C 1 194 ? 36.566 47.128 29.454 1.00 48.62 194 GLY C N 1
ATOM 9042 C CA . GLY C 1 194 ? 35.489 46.171 29.294 1.00 48.01 194 GLY C CA 1
ATOM 9043 C C . GLY C 1 194 ? 35.644 45.352 28.031 1.00 47.39 194 GLY C C 1
ATOM 9044 O O . GLY C 1 194 ? 35.453 44.138 28.054 1.00 48.07 194 GLY C O 1
ATOM 9045 N N . LEU C 1 195 ? 35.980 46.001 26.923 1.00 46.09 195 LEU C N 1
ATOM 9046 C CA . LEU C 1 195 ? 36.163 45.260 25.692 1.00 46.73 195 LEU C CA 1
ATOM 9047 C C . LEU C 1 195 ? 37.203 44.175 25.915 1.00 48.60 195 LEU C C 1
ATOM 9048 O O . LEU C 1 195 ? 36.970 43.005 25.610 1.00 51.08 195 LEU C O 1
ATOM 9053 N N . LYS C 1 196 ? 38.349 44.553 26.468 1.00 48.81 196 LYS C N 1
ATOM 9054 C CA . LYS C 1 196 ? 39.417 43.590 26.715 1.00 48.78 196 LYS C CA 1
ATOM 9055 C C . LYS C 1 196 ? 38.971 42.485 27.672 1.00 47.57 196 LYS C C 1
ATOM 9056 O O . LYS C 1 196 ? 39.380 41.326 27.551 1.00 46.09 196 LYS C O 1
ATOM 9062 N N . HIS C 1 197 ? 38.120 42.843 28.619 1.00 47.59 197 HIS C N 1
ATOM 9063 C CA . HIS C 1 197 ? 37.613 41.872 29.580 1.00 48.94 197 HIS C CA 1
ATOM 9064 C C . HIS C 1 197 ? 36.787 40.810 28.830 1.00 49.42 197 HIS C C 1
ATOM 9065 O O . HIS C 1 197 ? 36.968 39.603 29.027 1.00 48.20 197 HIS C O 1
ATOM 9072 N N . PHE C 1 198 ? 35.881 41.269 27.966 1.00 48.42 198 PHE C N 1
ATOM 9073 C CA . PHE C 1 198 ? 35.049 40.367 27.184 1.00 46.68 198 PHE C CA 1
ATOM 9074 C C . PHE C 1 198 ? 35.885 39.516 26.236 1.00 46.00 198 PHE C C 1
ATOM 9075 O O . PHE C 1 198 ? 35.627 38.328 26.054 1.00 45.29 198 PHE C O 1
ATOM 9083 N N . ILE C 1 199 ? 36.888 40.126 25.623 1.00 46.30 199 ILE C N 1
ATOM 9084 C CA . ILE C 1 199 ? 37.741 39.391 24.703 1.00 45.83 199 ILE C CA 1
ATOM 9085 C C . ILE C 1 199 ? 38.515 38.362 25.502 1.00 48.11 199 ILE C C 1
ATOM 9086 O O . ILE C 1 199 ? 38.826 37.284 24.996 1.00 48.70 199 ILE C O 1
ATOM 9091 N N . ARG C 1 200 ? 38.814 38.689 26.757 1.00 49.90 200 ARG C N 1
ATOM 9092 C CA . ARG C 1 200 ? 39.545 37.767 27.622 1.00 52.69 200 ARG C CA 1
ATOM 9093 C C . ARG C 1 200 ? 38.674 36.554 27.911 1.00 53.22 200 ARG C C 1
ATOM 9094 O O . ARG C 1 200 ? 39.176 35.484 28.247 1.00 55.16 200 ARG C O 1
ATOM 9102 N N . TYR C 1 201 ? 37.364 36.723 27.774 1.00 53.20 201 TYR C N 1
ATOM 9103 C CA . TYR C 1 201 ? 36.422 35.635 28.024 1.00 52.42 201 TYR C CA 1
ATOM 9104 C C . TYR C 1 201 ? 35.927 34.941 26.764 1.00 50.75 201 TYR C C 1
ATOM 9105 O O . TYR C 1 201 ? 34.848 34.349 26.776 1.00 50.67 201 TYR C O 1
ATOM 9114 N N . GLY C 1 202 ? 36.688 35.032 25.675 1.00 49.25 202 GLY C N 1
ATOM 9115 C CA . GLY C 1 202 ? 36.289 34.368 24.439 1.00 46.19 202 GLY C CA 1
ATOM 9116 C C . GLY C 1 202 ? 35.406 35.126 23.461 1.00 45.00 202 GLY C C 1
ATOM 9117 O O . GLY C 1 202 ? 35.243 34.696 22.321 1.00 44.90 202 GLY C O 1
ATOM 9118 N N . LYS C 1 203 ? 34.825 36.240 23.884 1.00 44.39 203 LYS C N 1
ATOM 9119 C CA . LYS C 1 203 ? 33.986 37.034 22.988 1.00 45.25 203 LYS C CA 1
ATOM 9120 C C . LYS C 1 203 ? 34.775 37.652 21.812 1.00 45.43 203 LYS C C 1
ATOM 9121 O O . LYS C 1 203 ? 35.936 38.035 21.952 1.00 45.32 203 LYS C O 1
ATOM 9127 N N . LYS C 1 204 ? 34.144 37.724 20.645 1.00 44.70 204 LYS C N 1
ATOM 9128 C CA . LYS C 1 204 ? 34.760 38.335 19.482 1.00 42.83 204 LYS C CA 1
ATOM 9129 C C . LYS C 1 204 ? 33.984 39.619 19.224 1.00 42.41 204 LYS C C 1
ATOM 9130 O O . LYS C 1 204 ? 32.767 39.594 19.065 1.00 42.54 204 LYS C O 1
ATOM 9136 N N . ILE C 1 205 ? 34.682 40.745 19.204 1.00 41.21 205 ILE C N 1
ATOM 9137 C CA . ILE C 1 205 ? 34.033 42.028 18.985 1.00 39.99 205 ILE C CA 1
ATOM 9138 C C . ILE C 1 205 ? 34.254 42.505 17.569 1.00 39.89 205 ILE C C 1
ATOM 9139 O O . ILE C 1 205 ? 35.307 42.264 16.979 1.00 41.83 205 ILE C O 1
ATOM 9144 N N . PHE C 1 206 ? 33.253 43.156 17.001 1.00 38.44 206 PHE C N 1
ATOM 9145 C CA . PHE C 1 206 ? 33.410 43.691 15.662 1.00 38.02 206 PHE C CA 1
ATOM 9146 C C . PHE C 1 206 ? 32.633 44.987 15.512 1.00 38.51 206 PHE C C 1
ATOM 9147 O O . PHE C 1 206 ? 31.627 45.220 16.196 1.00 38.86 206 PHE C O 1
ATOM 9155 N N . ILE C 1 207 ? 33.129 45.841 14.631 1.00 37.46 207 ILE C N 1
ATOM 9156 C CA . ILE C 1 207 ? 32.501 47.122 14.381 1.00 38.13 207 ILE C CA 1
ATOM 9157 C C . ILE C 1 207 ? 31.625 47.036 13.138 1.00 39.47 207 ILE C C 1
ATOM 9158 O O . ILE C 1 207 ? 31.953 46.343 12.165 1.00 39.62 207 ILE C O 1
ATOM 9163 N N . LEU C 1 208 ? 30.502 47.742 13.191 1.00 39.72 208 LEU C N 1
ATOM 9164 C CA . LEU C 1 208 ? 29.558 47.801 12.086 1.00 40.66 208 LEU C CA 1
ATOM 9165 C C . LEU C 1 208 ? 29.116 49.255 12.023 1.00 39.37 208 LEU C C 1
ATOM 9166 O O . LEU C 1 208 ? 28.173 49.655 12.685 1.00 38.04 208 LEU C O 1
ATOM 9171 N N . THR C 1 209 ? 29.820 50.044 11.223 1.00 39.70 209 THR C N 1
ATOM 9172 C CA . THR C 1 209 ? 29.536 51.465 11.106 1.00 38.51 209 THR C CA 1
ATOM 9173 C C . THR C 1 209 ? 29.158 51.909 9.703 1.00 38.60 209 THR C C 1
ATOM 9174 O O . THR C 1 209 ? 29.610 51.334 8.711 1.00 39.57 209 THR C O 1
ATOM 9178 N N . ASN C 1 210 ? 28.338 52.951 9.626 1.00 38.66 210 ASN C N 1
ATOM 9179 C CA . ASN C 1 210 ? 27.930 53.498 8.345 1.00 40.70 210 ASN C CA 1
ATOM 9180 C C . ASN C 1 210 ? 28.991 54.447 7.814 1.00 43.38 210 ASN C C 1
ATOM 9181 O O . ASN C 1 210 ? 28.899 54.916 6.681 1.00 43.16 210 ASN C O 1
ATOM 9186 N N . SER C 1 211 ? 30.006 54.711 8.638 1.00 46.15 211 SER C N 1
ATOM 9187 C CA . SER C 1 211 ? 31.098 55.602 8.273 1.00 48.34 211 SER C CA 1
ATOM 9188 C C . SER C 1 211 ? 32.181 54.951 7.430 1.00 50.04 211 SER C C 1
ATOM 9189 O O . SER C 1 211 ? 32.351 53.729 7.430 1.00 49.71 211 SER C O 1
ATOM 9192 N N . GLU C 1 212 ? 32.914 55.796 6.716 1.00 52.37 212 GLU C N 1
ATOM 9193 C CA . GLU C 1 212 ? 34.007 55.361 5.860 1.00 54.39 212 GLU C CA 1
ATOM 9194 C C . GLU C 1 212 ? 35.179 54.879 6.739 1.00 53.56 212 GLU C C 1
ATOM 9195 O O . GLU C 1 212 ? 35.309 55.274 7.902 1.00 52.77 212 GLU C O 1
ATOM 9201 N N . TYR C 1 213 ? 36.027 54.026 6.181 1.00 52.63 213 TYR C N 1
ATOM 9202 C CA . TYR C 1 213 ? 37.171 53.500 6.912 1.00 51.75 213 TYR C CA 1
ATOM 9203 C C . TYR C 1 213 ? 38.208 54.560 7.302 1.00 52.19 213 TYR C C 1
ATOM 9204 O O . TYR C 1 213 ? 38.691 54.557 8.430 1.00 51.30 213 TYR C O 1
ATOM 9213 N N . SER C 1 214 ? 38.543 55.468 6.383 1.00 52.58 214 SER C N 1
ATOM 9214 C CA . SER C 1 214 ? 39.539 56.502 6.667 1.00 53.46 214 SER C CA 1
ATOM 9215 C C . SER C 1 214 ? 39.165 57.286 7.909 1.00 52.71 214 SER C C 1
ATOM 9216 O O . SER C 1 214 ? 40.016 57.621 8.733 1.00 53.46 214 SER C O 1
ATOM 9219 N N . TYR C 1 215 ? 37.878 57.572 8.030 1.00 53.01 215 TYR C N 1
ATOM 9220 C CA . TYR C 1 215 ? 37.346 58.325 9.154 1.00 52.12 215 TYR C CA 1
ATOM 9221 C C . TYR C 1 215 ? 37.342 57.461 10.405 1.00 51.62 215 TYR C C 1
ATOM 9222 O O . TYR C 1 215 ? 37.632 57.936 11.507 1.00 50.90 215 TYR C O 1
ATOM 9231 N N . SER C 1 216 ? 37.008 56.189 10.222 1.00 49.91 216 SER C N 1
ATOM 9232 C CA . SER C 1 216 ? 36.956 55.246 11.323 1.00 50.02 216 SER C CA 1
ATOM 9233 C C . SER C 1 216 ? 38.308 55.100 12.003 1.00 50.46 216 SER C C 1
ATOM 9234 O O . SER C 1 216 ? 38.391 55.106 13.230 1.00 50.78 216 SER C O 1
ATOM 9237 N N . LYS C 1 217 ? 39.362 54.956 11.206 1.00 50.76 217 LYS C N 1
ATOM 9238 C CA . LYS C 1 217 ? 40.715 54.821 11.739 1.00 52.03 217 LYS C CA 1
ATOM 9239 C C . LYS C 1 217 ? 41.062 56.000 12.639 1.00 51.02 217 LYS C C 1
ATOM 9240 O O . LYS C 1 217 ? 41.493 55.819 13.778 1.00 50.65 217 LYS C O 1
ATOM 9246 N N . LEU C 1 218 ? 40.890 57.207 12.114 1.00 49.87 218 LEU C N 1
ATOM 9247 C CA . LEU C 1 218 ? 41.179 58.411 12.877 1.00 50.14 218 LEU C CA 1
ATOM 9248 C C . LEU C 1 218 ? 40.413 58.467 14.203 1.00 51.42 218 LEU C C 1
ATOM 9249 O O . LEU C 1 218 ? 41.014 58.709 15.265 1.00 51.85 218 LEU C O 1
ATOM 9254 N N . LEU C 1 219 ? 39.101 58.227 14.156 1.00 50.18 219 LEU C N 1
ATOM 9255 C CA . LEU C 1 219 ? 38.283 58.279 15.370 1.00 49.54 219 LEU C CA 1
ATOM 9256 C C . LEU C 1 219 ? 38.609 57.176 16.371 1.00 48.26 219 LEU C C 1
ATOM 9257 O O . LEU C 1 219 ? 38.641 57.416 17.572 1.00 47.60 219 LEU C O 1
ATOM 9262 N N . LEU C 1 220 ? 38.852 55.969 15.875 1.00 47.77 220 LEU C N 1
ATOM 9263 C CA . LEU C 1 220 ? 39.154 54.840 16.742 1.00 47.68 220 LEU C CA 1
ATOM 9264 C C . LEU C 1 220 ? 40.510 54.956 17.434 1.00 49.74 220 LEU C C 1
ATOM 9265 O O . LEU C 1 220 ? 40.670 54.557 18.600 1.00 49.06 220 LEU C O 1
ATOM 9270 N N . ASP C 1 221 ? 41.486 55.497 16.709 1.00 50.73 221 ASP C N 1
ATOM 9271 C CA . ASP C 1 221 ? 42.827 55.671 17.236 1.00 50.27 221 ASP C CA 1
ATOM 9272 C C . ASP C 1 221 ? 42.772 56.730 18.336 1.00 50.43 221 ASP C C 1
ATOM 9273 O O . ASP C 1 221 ? 43.338 56.563 19.428 1.00 51.11 221 ASP C O 1
ATOM 9278 N N . TYR C 1 222 ? 42.071 57.818 18.051 1.00 49.25 222 TYR C N 1
ATOM 9279 C CA . TYR C 1 222 ? 41.932 58.892 19.016 1.00 48.06 222 TYR C CA 1
ATOM 9280 C C . TYR C 1 222 ? 41.244 58.441 20.304 1.00 48.24 222 TYR C C 1
ATOM 9281 O O . TYR C 1 222 ? 41.707 58.740 21.402 1.00 48.60 222 TYR C O 1
ATOM 9290 N N . ALA C 1 223 ? 40.138 57.719 20.165 1.00 46.79 223 ALA C N 1
ATOM 9291 C CA . ALA C 1 223 ? 39.354 57.309 21.316 1.00 45.57 223 ALA C CA 1
ATOM 9292 C C . ALA C 1 223 ? 39.721 56.035 22.053 1.00 44.32 223 ALA C C 1
ATOM 9293 O O . ALA C 1 223 ? 39.343 55.870 23.211 1.00 43.40 223 ALA C O 1
ATOM 9295 N N . LEU C 1 224 ? 40.453 55.134 21.417 1.00 43.62 224 LEU C N 1
ATOM 9296 C CA . LEU C 1 224 ? 40.785 53.884 22.095 1.00 43.49 224 LEU C CA 1
ATOM 9297 C C . LEU C 1 224 ? 42.254 53.718 22.426 1.00 44.29 224 LEU C C 1
ATOM 9298 O O . LEU C 1 224 ? 42.598 53.190 23.489 1.00 43.99 224 LEU C O 1
ATOM 9303 N N . SER C 1 225 ? 43.113 54.161 21.511 1.00 44.45 225 SER C N 1
ATOM 9304 C CA . SER C 1 225 ? 44.555 54.050 21.702 1.00 44.86 225 SER C CA 1
ATOM 9305 C C . SER C 1 225 ? 45.103 54.568 23.050 1.00 44.14 225 SER C C 1
ATOM 9306 O O . SER C 1 225 ? 46.006 53.966 23.602 1.00 45.52 225 SER C O 1
ATOM 9309 N N . PRO C 1 226 ? 44.542 55.649 23.618 1.00 42.86 226 PRO C N 1
ATOM 9310 C CA . PRO C 1 226 ? 45.120 56.089 24.891 1.00 44.20 226 PRO C CA 1
ATOM 9311 C C . PRO C 1 226 ? 45.001 55.107 26.053 1.00 44.36 226 PRO C C 1
ATOM 9312 O O . PRO C 1 226 ? 45.729 55.210 27.028 1.00 45.14 226 PRO C O 1
ATOM 9316 N N . PHE C 1 227 ? 44.116 54.132 25.947 1.00 45.73 227 PHE C N 1
ATOM 9317 C CA . PHE C 1 227 ? 43.920 53.207 27.057 1.00 45.71 227 PHE C CA 1
ATOM 9318 C C . PHE C 1 227 ? 44.464 51.814 26.818 1.00 46.30 227 PHE C C 1
ATOM 9319 O O . PHE C 1 227 ? 44.143 50.869 27.548 1.00 45.31 227 PHE C O 1
ATOM 9327 N N . LEU C 1 228 ? 45.316 51.711 25.806 1.00 47.65 228 LEU C N 1
ATOM 9328 C CA . LEU C 1 228 ? 45.945 50.451 25.429 1.00 50.27 228 LEU C CA 1
ATOM 9329 C C . LEU C 1 228 ? 47.300 50.246 26.098 1.00 51.76 228 LEU C C 1
ATOM 9330 O O . LEU C 1 228 ? 48.003 51.208 26.410 1.00 51.83 228 LEU C O 1
ATOM 9335 N N . ASP C 1 229 ? 47.664 48.987 26.311 1.00 52.94 229 ASP C N 1
ATOM 9336 C CA . ASP C 1 229 ? 48.950 48.681 26.912 1.00 55.03 229 ASP C CA 1
ATOM 9337 C C . ASP C 1 229 ? 50.005 49.003 25.871 1.00 55.25 229 ASP C C 1
ATOM 9338 O O . ASP C 1 229 ? 49.718 48.995 24.684 1.00 55.68 229 ASP C O 1
ATOM 9343 N N . LYS C 1 230 ? 51.215 49.314 26.312 1.00 56.98 230 LYS C N 1
ATOM 9344 C CA . LYS C 1 230 ? 52.296 49.626 25.391 1.00 58.36 230 LYS C CA 1
ATOM 9345 C C . LYS C 1 230 ? 52.485 48.471 24.417 1.00 59.62 230 LYS C C 1
ATOM 9346 O O . LYS C 1 230 ? 52.614 47.309 24.817 1.00 58.56 230 LYS C O 1
ATOM 9352 N N . GLY C 1 231 ? 52.485 48.799 23.130 1.00 60.98 231 GLY C N 1
ATOM 9353 C CA . GLY C 1 231 ? 52.639 47.781 22.110 1.00 61.90 231 GLY C CA 1
ATOM 9354 C C . GLY C 1 231 ? 51.339 47.458 21.384 1.00 63.37 231 GLY C C 1
ATOM 9355 O O . GLY C 1 231 ? 51.348 47.239 20.174 1.00 65.33 231 GLY C O 1
ATOM 9356 N N . GLU C 1 232 ? 50.220 47.430 22.106 1.00 62.67 232 GLU C N 1
ATOM 9357 C CA . GLU C 1 232 ? 48.923 47.114 21.507 1.00 61.22 232 GLU C CA 1
ATOM 9358 C C . GLU C 1 232 ? 48.445 48.114 20.467 1.00 60.19 232 GLU C C 1
ATOM 9359 O O . GLU C 1 232 ? 48.833 49.282 20.469 1.00 61.04 232 GLU C O 1
ATOM 9365 N N . HIS C 1 233 ? 47.589 47.630 19.575 1.00 58.90 233 HIS C N 1
ATOM 9366 C CA . HIS C 1 233 ? 46.989 48.452 18.535 1.00 56.36 233 HIS C CA 1
ATOM 9367 C C . HIS C 1 233 ? 45.483 48.324 18.734 1.00 53.72 233 HIS C C 1
ATOM 9368 O O . HIS C 1 233 ? 45.006 47.267 19.159 1.00 52.33 233 HIS C O 1
ATOM 9375 N N . TRP C 1 234 ? 44.735 49.384 18.445 1.00 51.21 234 TRP C N 1
ATOM 9376 C CA . TRP C 1 234 ? 43.296 49.303 18.625 1.00 50.12 234 TRP C CA 1
ATOM 9377 C C . TRP C 1 234 ? 42.643 48.266 17.709 1.00 50.04 234 TRP C C 1
ATOM 9378 O O . TRP C 1 234 ? 41.711 47.575 18.129 1.00 49.13 234 TRP C O 1
ATOM 9389 N N . GLN C 1 235 ? 43.129 48.134 16.474 1.00 50.22 235 GLN C N 1
ATOM 9390 C CA . GLN C 1 235 ? 42.534 47.166 15.549 1.00 49.73 235 GLN C CA 1
ATOM 9391 C C . GLN C 1 235 ? 42.581 45.744 16.073 1.00 47.18 235 GLN C C 1
ATOM 9392 O O . GLN C 1 235 ? 41.835 44.880 15.612 1.00 47.58 235 GLN C O 1
ATOM 9398 N N . GLY C 1 236 ? 43.452 45.500 17.041 1.00 45.70 236 GLY C N 1
ATOM 9399 C CA . GLY C 1 236 ? 43.544 44.173 17.620 1.00 46.27 236 GLY C CA 1
ATOM 9400 C C . GLY C 1 236 ? 42.351 43.874 18.524 1.00 46.65 236 GLY C C 1
ATOM 9401 O O . GLY C 1 236 ? 42.134 42.725 18.925 1.00 46.75 236 GLY C O 1
ATOM 9402 N N . LEU C 1 237 ? 41.588 44.915 18.855 1.00 44.38 237 LEU C N 1
ATOM 9403 C CA . LEU C 1 237 ? 40.409 44.780 19.696 1.00 42.70 237 LEU C CA 1
ATOM 9404 C C . LEU C 1 237 ? 39.245 44.228 18.887 1.00 43.25 237 LEU C C 1
ATOM 9405 O O . LEU C 1 237 ? 38.307 43.649 19.445 1.00 43.04 237 LEU C O 1
ATOM 9410 N N . PHE C 1 238 ? 39.318 44.393 17.568 1.00 43.08 238 PHE C N 1
ATOM 9411 C CA . PHE C 1 238 ? 38.237 43.965 16.696 1.00 43.42 238 PHE C CA 1
ATOM 9412 C C . PHE C 1 238 ? 38.547 42.872 15.685 1.00 44.62 238 PHE C C 1
ATOM 9413 O O . PHE C 1 238 ? 39.501 42.976 14.915 1.00 45.16 238 PHE C O 1
ATOM 9421 N N . GLU C 1 239 ? 37.717 41.828 15.698 1.00 45.36 239 GLU C N 1
ATOM 9422 C CA . GLU C 1 239 ? 37.851 40.702 14.785 1.00 45.62 239 GLU C CA 1
ATOM 9423 C C . GLU C 1 239 ? 37.532 41.178 13.365 1.00 44.50 239 GLU C C 1
ATOM 9424 O O . GLU C 1 239 ? 38.232 40.829 12.408 1.00 44.49 239 GLU C O 1
ATOM 9430 N N . PHE C 1 240 ? 36.465 41.962 13.237 1.00 41.55 240 PHE C N 1
ATOM 9431 C CA . PHE C 1 240 ? 36.056 42.511 11.944 1.00 41.62 240 PHE C CA 1
ATOM 9432 C C . PHE C 1 240 ? 35.681 43.983 12.101 1.00 41.21 240 PHE C C 1
ATOM 9433 O O . PHE C 1 240 ? 35.146 44.408 13.123 1.00 41.67 240 PHE C O 1
ATOM 9441 N N . VAL C 1 241 ? 35.957 44.772 11.084 1.00 41.85 241 VAL C N 1
ATOM 9442 C CA . VAL C 1 241 ? 35.557 46.165 11.132 1.00 42.43 241 VAL C CA 1
ATOM 9443 C C . VAL C 1 241 ? 34.926 46.419 9.764 1.00 42.33 241 VAL C C 1
ATOM 9444 O O . VAL C 1 241 ? 35.611 46.508 8.737 1.00 42.93 241 VAL C O 1
ATOM 9448 N N . ILE C 1 242 ? 33.596 46.478 9.780 1.00 41.17 242 ILE C N 1
ATOM 9449 C CA . ILE C 1 242 ? 32.777 46.674 8.593 1.00 41.15 242 ILE C CA 1
ATOM 9450 C C . ILE C 1 242 ? 32.358 48.140 8.457 1.00 41.79 242 ILE C C 1
ATOM 9451 O O . ILE C 1 242 ? 31.664 48.680 9.318 1.00 41.73 242 ILE C O 1
ATOM 9456 N N . THR C 1 243 ? 32.781 48.779 7.370 1.00 41.74 243 THR C N 1
ATOM 9457 C CA . THR C 1 243 ? 32.487 50.193 7.144 1.00 42.04 243 THR C CA 1
ATOM 9458 C C . THR C 1 243 ? 31.461 50.441 6.053 1.00 42.47 243 THR C C 1
ATOM 9459 O O . THR C 1 243 ? 31.235 49.573 5.213 1.00 43.71 243 THR C O 1
ATOM 9463 N N . LEU C 1 244 ? 30.858 51.635 6.055 1.00 42.69 244 LEU C N 1
ATOM 9464 C CA . LEU C 1 244 ? 29.828 51.975 5.077 1.00 43.90 244 LEU C CA 1
ATOM 9465 C C . LEU C 1 244 ? 28.871 50.791 5.044 1.00 43.85 244 LEU C C 1
ATOM 9466 O O . LEU C 1 244 ? 28.453 50.326 3.981 1.00 44.36 244 LEU C O 1
ATOM 9471 N N . ALA C 1 245 ? 28.545 50.306 6.235 1.00 43.07 245 ALA C N 1
ATOM 9472 C CA . ALA C 1 245 ? 27.663 49.165 6.395 1.00 43.77 245 ALA C CA 1
ATOM 9473 C C . ALA C 1 245 ? 26.315 49.382 5.724 1.00 44.54 245 ALA C C 1
ATOM 9474 O O . ALA C 1 245 ? 25.640 48.426 5.349 1.00 44.40 245 ALA C O 1
ATOM 9476 N N . ASN C 1 246 ? 25.927 50.644 5.581 1.00 45.65 246 ASN C N 1
ATOM 9477 C CA . ASN C 1 246 ? 24.664 50.982 4.952 1.00 45.26 246 ASN C CA 1
ATOM 9478 C C . ASN C 1 246 ? 23.498 50.356 5.712 1.00 46.26 246 ASN C C 1
ATOM 9479 O O . ASN C 1 246 ? 22.678 49.628 5.138 1.00 47.70 246 ASN C O 1
ATOM 9484 N N . LYS C 1 247 ? 23.449 50.614 7.016 1.00 44.69 247 LYS C N 1
ATOM 9485 C CA . LYS C 1 247 ? 22.355 50.137 7.852 1.00 43.73 247 LYS C CA 1
ATOM 9486 C C . LYS C 1 247 ? 21.217 51.116 7.558 1.00 43.35 247 LYS C C 1
ATOM 9487 O O . LYS C 1 247 ? 21.465 52.274 7.213 1.00 42.88 247 LYS C O 1
ATOM 9493 N N . PRO C 1 248 ? 19.959 50.681 7.716 1.00 42.26 248 PRO C N 1
ATOM 9494 C CA . PRO C 1 248 ? 19.497 49.358 8.152 1.00 42.66 248 PRO C CA 1
ATOM 9495 C C . PRO C 1 248 ? 19.599 48.216 7.143 1.00 43.88 248 PRO C C 1
ATOM 9496 O O . PRO C 1 248 ? 19.668 47.048 7.530 1.00 44.04 248 PRO C O 1
ATOM 9500 N N . ARG C 1 249 ? 19.600 48.545 5.856 1.00 45.56 249 ARG C N 1
ATOM 9501 C CA . ARG C 1 249 ? 19.657 47.519 4.818 1.00 46.72 249 ARG C CA 1
ATOM 9502 C C . ARG C 1 249 ? 20.692 46.437 5.075 1.00 45.82 249 ARG C C 1
ATOM 9503 O O . ARG C 1 249 ? 20.501 45.287 4.681 1.00 47.00 249 ARG C O 1
ATOM 9511 N N . PHE C 1 250 ? 21.791 46.791 5.728 1.00 42.84 250 PHE C N 1
ATOM 9512 C CA . PHE C 1 250 ? 22.810 45.790 6.014 1.00 40.81 250 PHE C CA 1
ATOM 9513 C C . PHE C 1 250 ? 22.164 44.572 6.687 1.00 40.76 250 PHE C C 1
ATOM 9514 O O . PHE C 1 250 ? 22.513 43.416 6.421 1.00 40.11 250 PHE C O 1
ATOM 9522 N N . PHE C 1 251 ? 21.204 44.840 7.554 1.00 41.26 251 PHE C N 1
ATOM 9523 C CA . PHE C 1 251 ? 20.557 43.773 8.301 1.00 42.95 251 PHE C CA 1
ATOM 9524 C C . PHE C 1 251 ? 19.605 42.847 7.549 1.00 43.83 251 PHE C C 1
ATOM 9525 O O . PHE C 1 251 ? 19.623 41.636 7.754 1.00 42.89 251 PHE C O 1
ATOM 9533 N N . TYR C 1 252 ? 18.774 43.404 6.684 1.00 44.25 252 TYR C N 1
ATOM 9534 C CA . TYR C 1 252 ? 17.810 42.573 5.979 1.00 45.43 252 TYR C CA 1
ATOM 9535 C C . TYR C 1 252 ? 18.002 42.456 4.469 1.00 46.11 252 TYR C C 1
ATOM 9536 O O . TYR C 1 252 ? 17.415 41.577 3.842 1.00 46.40 252 TYR C O 1
ATOM 9545 N N . ASP C 1 253 ? 18.821 43.328 3.887 1.00 45.27 253 ASP C N 1
ATOM 9546 C CA . ASP C 1 253 ? 19.031 43.319 2.448 1.00 44.41 253 ASP C CA 1
ATOM 9547 C C . ASP C 1 253 ? 20.080 42.295 2.026 1.00 43.46 253 ASP C C 1
ATOM 9548 O O . ASP C 1 253 ? 20.418 41.416 2.794 1.00 43.63 253 ASP C O 1
ATOM 9553 N N . ASN C 1 254 ? 20.594 42.399 0.810 1.00 43.59 254 ASN C N 1
ATOM 9554 C CA . ASN C 1 254 ? 21.584 41.434 0.343 1.00 45.41 254 ASN C CA 1
ATOM 9555 C C . ASN C 1 254 ? 22.761 42.073 -0.377 1.00 45.23 254 ASN C C 1
ATOM 9556 O O . ASN C 1 254 ? 23.331 41.464 -1.278 1.00 46.36 254 ASN C O 1
ATOM 9561 N N . LEU C 1 255 ? 23.124 43.291 0.016 1.00 44.61 255 LEU C N 1
ATOM 9562 C CA . LEU C 1 255 ? 24.252 43.976 -0.604 1.00 43.09 255 LEU C CA 1
ATOM 9563 C C . LEU C 1 255 ? 25.547 43.210 -0.318 1.00 43.31 255 LEU C C 1
ATOM 9564 O O . LEU C 1 255 ? 25.699 42.603 0.751 1.00 41.14 255 LEU C O 1
ATOM 9569 N N . ARG C 1 256 ? 26.467 43.231 -1.281 1.00 44.29 256 ARG C N 1
ATOM 9570 C CA . ARG C 1 256 ? 27.720 42.498 -1.150 1.00 45.72 256 ARG C CA 1
ATOM 9571 C C . ARG C 1 256 ? 28.816 43.170 -0.337 1.00 44.86 256 ARG C C 1
ATOM 9572 O O . ARG C 1 256 ? 28.859 44.388 -0.183 1.00 43.65 256 ARG C O 1
ATOM 9580 N N . PHE C 1 257 ? 29.707 42.338 0.180 1.00 44.56 257 PHE C N 1
ATOM 9581 C CA . PHE C 1 257 ? 30.842 42.784 0.968 1.00 44.15 257 PHE C CA 1
ATOM 9582 C C . PHE C 1 257 ? 32.009 43.176 0.062 1.00 44.64 257 PHE C C 1
ATOM 9583 O O . PHE C 1 257 ? 32.189 42.629 -1.022 1.00 44.21 257 PHE C O 1
ATOM 9591 N N . LEU C 1 258 ? 32.805 44.127 0.516 1.00 45.60 258 LEU C N 1
ATOM 9592 C CA . LEU C 1 258 ? 33.984 44.522 -0.231 1.00 46.86 258 LEU C CA 1
ATOM 9593 C C . LEU C 1 258 ? 35.134 44.400 0.749 1.00 47.42 258 LEU C C 1
ATOM 9594 O O . LEU C 1 258 ? 35.047 44.873 1.876 1.00 46.79 258 LEU C O 1
ATOM 9599 N N . SER C 1 259 ? 36.196 43.729 0.332 1.00 48.35 259 SER C N 1
ATOM 9600 C CA . SER C 1 259 ? 37.360 43.553 1.179 1.00 47.74 259 SER C CA 1
ATOM 9601 C C . SER C 1 259 ? 38.150 44.855 1.104 1.00 50.56 259 SER C C 1
ATOM 9602 O O . SER C 1 259 ? 38.377 45.388 0.006 1.00 50.64 259 SER C O 1
ATOM 9605 N N . VAL C 1 260 ? 38.546 45.387 2.261 1.00 52.13 260 VAL C N 1
ATOM 9606 C CA . VAL C 1 260 ? 39.317 46.626 2.289 1.00 52.61 260 VAL C CA 1
ATOM 9607 C C . VAL C 1 260 ? 40.765 46.394 2.689 1.00 54.53 260 VAL C C 1
ATOM 9608 O O . VAL C 1 260 ? 41.047 45.772 3.717 1.00 54.60 260 VAL C O 1
ATOM 9612 N N . ASN C 1 261 ? 41.679 46.882 1.854 1.00 56.64 261 ASN C N 1
ATOM 9613 C CA . ASN C 1 261 ? 43.107 46.764 2.109 1.00 58.61 261 ASN C CA 1
ATOM 9614 C C . ASN C 1 261 ? 43.410 47.848 3.144 1.00 60.30 261 ASN C C 1
ATOM 9615 O O . ASN C 1 261 ? 43.435 49.038 2.819 1.00 60.55 261 ASN C O 1
ATOM 9620 N N . PRO C 1 262 ? 43.648 47.448 4.407 1.00 62.05 262 PRO C N 1
ATOM 9621 C CA . PRO C 1 262 ? 43.938 48.369 5.517 1.00 64.57 262 PRO C CA 1
ATOM 9622 C C . PRO C 1 262 ? 44.997 49.423 5.208 1.00 66.84 262 PRO C C 1
ATOM 9623 O O . PRO C 1 262 ? 45.028 50.501 5.814 1.00 65.90 262 PRO C O 1
ATOM 9627 N N . GLU C 1 263 ? 45.848 49.099 4.243 1.00 69.93 263 GLU C N 1
ATOM 9628 C CA . GLU C 1 263 ? 46.929 49.972 3.828 1.00 72.15 263 GLU C CA 1
ATOM 9629 C C . GLU C 1 263 ? 46.421 51.085 2.908 1.00 73.00 263 GLU C C 1
ATOM 9630 O O . GLU C 1 263 ? 46.040 52.160 3.380 1.00 73.01 263 GLU C O 1
ATOM 9636 N N . ASN C 1 264 ? 46.406 50.809 1.600 1.00 74.08 264 ASN C N 1
ATOM 9637 C CA . ASN C 1 264 ? 45.977 51.768 0.572 1.00 72.31 264 ASN C CA 1
ATOM 9638 C C . ASN C 1 264 ? 44.478 52.082 0.534 1.00 71.09 264 ASN C C 1
ATOM 9639 O O . ASN C 1 264 ? 44.053 52.996 -0.179 1.00 71.61 264 ASN C O 1
ATOM 9644 N N . GLY C 1 265 ? 43.679 51.325 1.280 1.00 68.38 265 GLY C N 1
ATOM 9645 C CA . GLY C 1 265 ? 42.248 51.579 1.308 1.00 65.66 265 GLY C CA 1
ATOM 9646 C C . GLY C 1 265 ? 41.467 51.021 0.126 1.00 64.17 265 GLY C C 1
ATOM 9647 O O . GLY C 1 265 ? 40.242 50.874 0.201 1.00 63.39 265 GLY C O 1
ATOM 9648 N N . THR C 1 266 ? 42.163 50.710 -0.965 1.00 61.10 266 THR C N 1
ATOM 9649 C CA . THR C 1 266 ? 41.511 50.167 -2.150 1.00 58.19 266 THR C CA 1
ATOM 9650 C C . THR C 1 266 ? 40.728 48.906 -1.771 1.00 56.62 266 THR C C 1
ATOM 9651 O O . THR C 1 266 ? 40.993 48.288 -0.737 1.00 56.11 266 THR C O 1
ATOM 9655 N N . MET C 1 267 ? 39.769 48.521 -2.610 1.00 54.29 267 MET C N 1
ATOM 9656 C CA . MET C 1 267 ? 38.944 47.349 -2.334 1.00 51.94 267 MET C CA 1
ATOM 9657 C C . MET C 1 267 ? 38.844 46.343 -3.475 1.00 51.83 267 MET C C 1
ATOM 9658 O O . MET C 1 267 ? 39.000 46.679 -4.650 1.00 52.46 267 MET C O 1
ATOM 9663 N N . THR C 1 268 ? 38.564 45.101 -3.105 1.00 51.59 268 THR C N 1
ATOM 9664 C CA . THR C 1 268 ? 38.401 44.018 -4.062 1.00 51.06 268 THR C CA 1
ATOM 9665 C C . THR C 1 268 ? 37.091 43.300 -3.754 1.00 49.93 268 THR C C 1
ATOM 9666 O O . THR C 1 268 ? 36.626 43.295 -2.615 1.00 49.49 268 THR C O 1
ATOM 9670 N N . ASN C 1 269 ? 36.494 42.700 -4.773 1.00 49.61 269 ASN C N 1
ATOM 9671 C CA . ASN C 1 269 ? 35.258 41.968 -4.569 1.00 49.26 269 ASN C CA 1
ATOM 9672 C C . ASN C 1 269 ? 35.534 40.715 -3.764 1.00 50.07 269 ASN C C 1
ATOM 9673 O O . ASN C 1 269 ? 36.623 40.155 -3.817 1.00 51.22 269 ASN C O 1
ATOM 9678 N N . VAL C 1 270 ? 34.534 40.269 -3.022 1.00 51.88 270 VAL C N 1
ATOM 9679 C CA . VAL C 1 270 ? 34.686 39.094 -2.193 1.00 52.56 270 VAL C CA 1
ATOM 9680 C C . VAL C 1 270 ? 34.198 37.815 -2.841 1.00 53.28 270 VAL C C 1
ATOM 9681 O O . VAL C 1 270 ? 33.114 37.762 -3.399 1.00 53.15 270 VAL C O 1
ATOM 9685 N N . HIS C 1 271 ? 35.035 36.789 -2.762 1.00 55.68 271 HIS C N 1
ATOM 9686 C CA . HIS C 1 271 ? 34.716 35.464 -3.274 1.00 56.25 271 HIS C CA 1
ATOM 9687 C C . HIS C 1 271 ? 34.973 34.593 -2.048 1.00 55.59 271 HIS C C 1
ATOM 9688 O O . HIS C 1 271 ? 35.948 34.811 -1.325 1.00 55.45 271 HIS C O 1
ATOM 9695 N N . GLY C 1 272 ? 34.092 33.640 -1.784 1.00 54.07 272 GLY C N 1
ATOM 9696 C CA . GLY C 1 272 ? 34.293 32.798 -0.618 1.00 54.79 272 GLY C CA 1
ATOM 9697 C C . GLY C 1 272 ? 33.905 33.503 0.671 1.00 54.68 272 GLY C C 1
ATOM 9698 O O . GLY C 1 272 ? 33.526 34.673 0.648 1.00 55.16 272 GLY C O 1
ATOM 9699 N N . PRO C 1 273 ? 33.989 32.816 1.821 1.00 54.71 273 PRO C N 1
ATOM 9700 C CA . PRO C 1 273 ? 33.635 33.395 3.122 1.00 53.81 273 PRO C CA 1
ATOM 9701 C C . PRO C 1 273 ? 34.569 34.517 3.543 1.00 52.57 273 PRO C C 1
ATOM 9702 O O . PRO C 1 273 ? 35.725 34.561 3.116 1.00 53.22 273 PRO C O 1
ATOM 9706 N N . ILE C 1 274 ? 34.071 35.424 4.378 1.00 50.68 274 ILE C N 1
ATOM 9707 C CA . ILE C 1 274 ? 34.889 36.533 4.847 1.00 49.61 274 ILE C CA 1
ATOM 9708 C C . ILE C 1 274 ? 35.766 36.043 5.994 1.00 49.82 274 ILE C C 1
ATOM 9709 O O . ILE C 1 274 ? 35.412 35.081 6.692 1.00 47.07 274 ILE C O 1
ATOM 9714 N N . VAL C 1 275 ? 36.910 36.714 6.165 1.00 49.38 275 VAL C N 1
ATOM 9715 C CA . VAL C 1 275 ? 37.875 36.406 7.211 1.00 47.77 275 VAL C CA 1
ATOM 9716 C C . VAL C 1 275 ? 38.204 37.679 7.976 1.00 47.20 275 VAL C C 1
ATOM 9717 O O . VAL C 1 275 ? 38.061 38.785 7.452 1.00 45.20 275 VAL C O 1
ATOM 9721 N N . PRO C 1 276 ? 38.663 37.536 9.224 1.00 46.60 276 PRO C N 1
ATOM 9722 C CA . PRO C 1 276 ? 39.009 38.697 10.047 1.00 45.98 276 PRO C CA 1
ATOM 9723 C C . PRO C 1 276 ? 39.746 39.778 9.259 1.00 45.66 276 PRO C C 1
ATOM 9724 O O . PRO C 1 276 ? 40.798 39.523 8.681 1.00 47.14 276 PRO C O 1
ATOM 9728 N N . GLY C 1 277 ? 39.194 40.989 9.249 1.00 44.79 277 GLY C N 1
ATOM 9729 C CA . GLY C 1 277 ? 39.808 42.076 8.511 1.00 42.18 277 GLY C CA 1
ATOM 9730 C C . GLY C 1 277 ? 38.831 43.218 8.304 1.00 42.58 277 GLY C C 1
ATOM 9731 O O . GLY C 1 277 ? 37.784 43.254 8.951 1.00 43.89 277 GLY C O 1
ATOM 9732 N N . VAL C 1 278 ? 39.163 44.148 7.412 1.00 42.03 278 VAL C N 1
ATOM 9733 C CA . VAL C 1 278 ? 38.300 45.294 7.164 1.00 43.14 278 VAL C CA 1
ATOM 9734 C C . VAL C 1 278 ? 37.461 45.115 5.912 1.00 43.91 278 VAL C C 1
ATOM 9735 O O . VAL C 1 278 ? 37.965 44.689 4.861 1.00 43.30 278 VAL C O 1
ATOM 9739 N N . TYR C 1 279 ? 36.179 45.446 6.030 1.00 43.90 279 TYR C N 1
ATOM 9740 C CA . TYR C 1 279 ? 35.260 45.322 4.910 1.00 45.22 279 TYR C CA 1
ATOM 9741 C C . TYR C 1 279 ? 34.398 46.555 4.753 1.00 44.83 279 TYR C C 1
ATOM 9742 O O . TYR C 1 279 ? 34.377 47.428 5.615 1.00 46.28 279 TYR C O 1
ATOM 9751 N N . GLN C 1 280 ? 33.687 46.610 3.635 1.00 45.00 280 GLN C N 1
ATOM 9752 C CA . GLN C 1 280 ? 32.772 47.702 3.334 1.00 44.00 280 GLN C CA 1
ATOM 9753 C C . GLN C 1 280 ? 31.468 47.044 2.851 1.00 42.59 280 GLN C C 1
ATOM 9754 O O . GLN C 1 280 ? 31.508 45.981 2.235 1.00 41.06 280 GLN C O 1
ATOM 9760 N N . GLY C 1 281 ? 30.324 47.658 3.147 1.00 41.72 281 GLY C N 1
ATOM 9761 C CA . GLY C 1 281 ? 29.052 47.104 2.712 1.00 39.60 281 GLY C CA 1
ATOM 9762 C C . GLY C 1 281 ? 28.688 45.800 3.388 1.00 39.15 281 GLY C C 1
ATOM 9763 O O . GLY C 1 281 ? 28.822 45.665 4.594 1.00 40.20 281 GLY C O 1
ATOM 9764 N N . GLY C 1 282 ? 28.210 44.832 2.621 1.00 37.69 282 GLY C N 1
ATOM 9765 C CA . GLY C 1 282 ? 27.862 43.552 3.206 1.00 37.62 282 GLY C CA 1
ATOM 9766 C C . GLY C 1 282 ? 26.429 43.451 3.689 1.00 38.79 282 GLY C C 1
ATOM 9767 O O . GLY C 1 282 ? 25.627 44.381 3.524 1.00 38.30 282 GLY C O 1
ATOM 9768 N N . ASN C 1 283 ? 26.106 42.310 4.292 1.00 38.40 283 ASN C N 1
ATOM 9769 C CA . ASN C 1 283 ? 24.770 42.069 4.822 1.00 39.75 283 ASN C CA 1
ATOM 9770 C C . ASN C 1 283 ? 24.880 41.045 5.951 1.00 39.09 283 ASN C C 1
ATOM 9771 O O . ASN C 1 283 ? 25.745 40.174 5.922 1.00 38.58 283 ASN C O 1
ATOM 9776 N N . ALA C 1 284 ? 24.003 41.156 6.943 1.00 39.70 284 ALA C N 1
ATOM 9777 C CA . ALA C 1 284 ? 24.013 40.257 8.094 1.00 41.17 284 ALA C CA 1
ATOM 9778 C C . ALA C 1 284 ? 23.942 38.774 7.746 1.00 42.39 284 ALA C C 1
ATOM 9779 O O . ALA C 1 284 ? 24.540 37.938 8.426 1.00 42.02 284 ALA C O 1
ATOM 9781 N N . LYS C 1 285 ? 23.211 38.453 6.687 1.00 44.91 285 LYS C N 1
ATOM 9782 C CA . LYS C 1 285 ? 23.037 37.071 6.256 1.00 47.25 285 LYS C CA 1
ATOM 9783 C C . LYS C 1 285 ? 24.374 36.374 5.973 1.00 48.49 285 LYS C C 1
ATOM 9784 O O . LYS C 1 285 ? 24.718 35.364 6.603 1.00 47.68 285 LYS C O 1
ATOM 9790 N N . LYS C 1 286 ? 25.126 36.913 5.020 1.00 48.25 286 LYS C N 1
ATOM 9791 C CA . LYS C 1 286 ? 26.403 36.324 4.662 1.00 48.02 286 LYS C CA 1
ATOM 9792 C C . LYS C 1 286 ? 27.362 36.300 5.844 1.00 49.13 286 LYS C C 1
ATOM 9793 O O . LYS C 1 286 ? 28.136 35.355 6.006 1.00 49.84 286 LYS C O 1
ATOM 9799 N N . PHE C 1 287 ? 27.315 37.347 6.665 1.00 49.07 287 PHE C N 1
ATOM 9800 C CA . PHE C 1 287 ? 28.190 37.445 7.827 1.00 49.08 287 PHE C CA 1
ATOM 9801 C C . PHE C 1 287 ? 27.937 36.284 8.782 1.00 48.65 287 PHE C C 1
ATOM 9802 O O . PHE C 1 287 ? 28.852 35.539 9.122 1.00 49.18 287 PHE C O 1
ATOM 9810 N N . THR C 1 288 ? 26.688 36.121 9.198 1.00 49.28 288 THR C N 1
ATOM 9811 C CA . THR C 1 288 ? 26.328 35.048 10.116 1.00 50.76 288 THR C CA 1
ATOM 9812 C C . THR C 1 288 ? 26.747 33.659 9.614 1.00 52.65 288 THR C C 1
ATOM 9813 O O . THR C 1 288 ? 27.312 32.854 10.363 1.00 52.07 288 THR C O 1
ATOM 9817 N N . GLU C 1 289 ? 26.474 33.376 8.348 1.00 53.43 289 GLU C N 1
ATOM 9818 C CA . GLU C 1 289 ? 26.827 32.080 7.806 1.00 55.56 289 GLU C CA 1
ATOM 9819 C C . GLU C 1 289 ? 28.332 31.910 7.729 1.00 54.94 289 GLU C C 1
ATOM 9820 O O . GLU C 1 289 ? 28.870 30.871 8.115 1.00 54.33 289 GLU C O 1
ATOM 9826 N N . ASP C 1 290 ? 29.019 32.936 7.250 1.00 55.65 290 ASP C N 1
ATOM 9827 C CA . ASP C 1 290 ? 30.473 32.866 7.132 1.00 55.74 290 ASP C CA 1
ATOM 9828 C C . ASP C 1 290 ? 31.151 32.581 8.465 1.00 55.39 290 ASP C C 1
ATOM 9829 O O . ASP C 1 290 ? 32.213 31.968 8.509 1.00 55.10 290 ASP C O 1
ATOM 9834 N N . LEU C 1 291 ? 30.542 33.026 9.555 1.00 56.13 291 LEU C N 1
ATOM 9835 C CA . LEU C 1 291 ? 31.110 32.784 10.874 1.00 55.13 291 LEU C CA 1
ATOM 9836 C C . LEU C 1 291 ? 30.604 31.471 11.466 1.00 55.78 291 LEU C C 1
ATOM 9837 O O . LEU C 1 291 ? 30.950 31.115 12.595 1.00 56.71 291 LEU C O 1
ATOM 9842 N N . GLY C 1 292 ? 29.784 30.757 10.693 1.00 55.82 292 GLY C N 1
ATOM 9843 C CA . GLY C 1 292 ? 29.248 29.475 11.128 1.00 55.21 292 GLY C CA 1
ATOM 9844 C C . GLY C 1 292 ? 28.566 29.448 12.488 1.00 55.09 292 GLY C C 1
ATOM 9845 O O . GLY C 1 292 ? 28.750 28.520 13.278 1.00 56.18 292 GLY C O 1
ATOM 9846 N N . VAL C 1 293 ? 27.763 30.463 12.769 1.00 53.34 293 VAL C N 1
ATOM 9847 C CA . VAL C 1 293 ? 27.064 30.522 14.032 1.00 51.31 293 VAL C CA 1
ATOM 9848 C C . VAL C 1 293 ? 25.598 30.835 13.769 1.00 50.97 293 VAL C C 1
ATOM 9849 O O . VAL C 1 293 ? 25.198 31.098 12.636 1.00 50.45 293 VAL C O 1
ATOM 9853 N N . GLY C 1 294 ? 24.794 30.792 14.819 1.00 51.34 294 GLY C N 1
ATOM 9854 C CA . GLY C 1 294 ? 23.394 31.116 14.668 1.00 50.80 294 GLY C CA 1
ATOM 9855 C C . GLY C 1 294 ? 23.216 32.583 14.999 1.00 51.28 294 GLY C C 1
ATOM 9856 O O . GLY C 1 294 ? 23.971 33.147 15.805 1.00 51.75 294 GLY C O 1
ATOM 9857 N N . GLY C 1 295 ? 22.231 33.212 14.371 1.00 50.26 295 GLY C N 1
ATOM 9858 C CA . GLY C 1 295 ? 21.968 34.609 14.641 1.00 49.62 295 GLY C CA 1
ATOM 9859 C C . GLY C 1 295 ? 21.834 34.917 16.125 1.00 49.99 295 GLY C C 1
ATOM 9860 O O . GLY C 1 295 ? 22.261 35.984 16.574 1.00 50.74 295 GLY C O 1
ATOM 9861 N N . ASP C 1 296 ? 21.255 33.996 16.897 1.00 49.11 296 ASP C N 1
ATOM 9862 C CA . ASP C 1 296 ? 21.072 34.222 18.332 1.00 48.95 296 ASP C CA 1
ATOM 9863 C C . ASP C 1 296 ? 22.362 34.180 19.163 1.00 49.12 296 ASP C C 1
ATOM 9864 O O . ASP C 1 296 ? 22.328 34.329 20.387 1.00 49.51 296 ASP C O 1
ATOM 9869 N N . GLU C 1 297 ? 23.497 33.985 18.495 1.00 49.11 297 GLU C N 1
ATOM 9870 C CA . GLU C 1 297 ? 24.787 33.939 19.170 1.00 48.56 297 GLU C CA 1
ATOM 9871 C C . GLU C 1 297 ? 25.533 35.236 18.891 1.00 48.65 297 GLU C C 1
ATOM 9872 O O . GLU C 1 297 ? 26.698 35.396 19.280 1.00 49.48 297 GLU C O 1
ATOM 9878 N N . ILE C 1 298 ? 24.853 36.148 18.199 1.00 47.47 298 ILE C N 1
ATOM 9879 C CA . ILE C 1 298 ? 25.396 37.455 17.853 1.00 44.85 298 ILE C CA 1
ATOM 9880 C C . ILE C 1 298 ? 24.562 38.555 18.506 1.00 44.14 298 ILE C C 1
ATOM 9881 O O . ILE C 1 298 ? 23.333 38.568 18.392 1.00 42.60 298 ILE C O 1
ATOM 9886 N N . LEU C 1 299 ? 25.239 39.463 19.201 1.00 42.30 299 LEU C N 1
ATOM 9887 C CA . LEU C 1 299 ? 24.573 40.578 19.843 1.00 41.59 299 LEU C CA 1
ATOM 9888 C C . LEU C 1 299 ? 25.050 41.888 19.225 1.00 42.89 299 LEU C C 1
ATOM 9889 O O . LEU C 1 299 ? 26.243 42.221 19.286 1.00 43.18 299 LEU C O 1
ATOM 9894 N N . TYR C 1 300 ? 24.121 42.625 18.622 1.00 41.27 300 TYR C N 1
ATOM 9895 C CA . TYR C 1 300 ? 24.461 43.903 18.031 1.00 39.14 300 TYR C CA 1
ATOM 9896 C C . TYR C 1 300 ? 23.942 45.026 18.925 1.00 39.85 300 TYR C C 1
ATOM 9897 O O . TYR C 1 300 ? 22.808 44.974 19.407 1.00 40.73 300 TYR C O 1
ATOM 9906 N N . ILE C 1 301 ? 24.777 46.036 19.150 1.00 39.84 301 ILE C N 1
ATOM 9907 C CA . ILE C 1 301 ? 24.398 47.166 19.988 1.00 39.57 301 ILE C CA 1
ATOM 9908 C C . ILE C 1 301 ? 24.508 48.457 19.199 1.00 38.95 301 ILE C C 1
ATOM 9909 O O . ILE C 1 301 ? 25.568 48.762 18.658 1.00 41.00 301 ILE C O 1
ATOM 9914 N N . GLY C 1 302 ? 23.406 49.197 19.125 1.00 37.32 302 GLY C N 1
ATOM 9915 C CA . GLY C 1 302 ? 23.392 50.457 18.412 1.00 35.74 302 GLY C CA 1
ATOM 9916 C C . GLY C 1 302 ? 22.894 51.534 19.354 1.00 37.86 302 GLY C C 1
ATOM 9917 O O . GLY C 1 302 ? 22.737 51.281 20.554 1.00 39.44 302 GLY C O 1
ATOM 9918 N N . ASP C 1 303 ? 22.648 52.732 18.831 1.00 37.39 303 ASP C N 1
ATOM 9919 C CA . ASP C 1 303 ? 22.158 53.829 19.656 1.00 38.80 303 ASP C CA 1
ATOM 9920 C C . ASP C 1 303 ? 20.833 54.386 19.183 1.00 40.47 303 ASP C C 1
ATOM 9921 O O . ASP C 1 303 ? 20.171 55.119 19.915 1.00 39.57 303 ASP C O 1
ATOM 9926 N N . HIS C 1 304 ? 20.443 54.052 17.961 1.00 43.94 304 HIS C N 1
ATOM 9927 C CA . HIS C 1 304 ? 19.169 54.522 17.443 1.00 49.08 304 HIS C CA 1
ATOM 9928 C C . HIS C 1 304 ? 18.425 53.453 16.668 1.00 52.41 304 HIS C C 1
ATOM 9929 O O . HIS C 1 304 ? 19.013 52.699 15.907 1.00 52.71 304 HIS C O 1
ATOM 9936 N N . ILE C 1 305 ? 17.120 53.388 16.898 1.00 57.23 305 ILE C N 1
ATOM 9937 C CA . ILE C 1 305 ? 16.265 52.417 16.252 1.00 62.41 305 ILE C CA 1
ATOM 9938 C C . ILE C 1 305 ? 16.094 52.824 14.801 1.00 67.86 305 ILE C C 1
ATOM 9939 O O . ILE C 1 305 ? 15.130 53.491 14.431 1.00 68.53 305 ILE C O 1
ATOM 9944 N N . TYR C 1 306 ? 17.055 52.417 13.981 1.00 74.15 306 TYR C N 1
ATOM 9945 C CA . TYR C 1 306 ? 17.053 52.735 12.553 1.00 78.88 306 TYR C CA 1
ATOM 9946 C C . TYR C 1 306 ? 15.996 51.974 11.740 1.00 79.44 306 TYR C C 1
ATOM 9947 O O . TYR C 1 306 ? 16.040 50.747 11.635 1.00 79.43 306 TYR C O 1
ATOM 9956 N N . GLY C 1 307 ? 15.044 52.718 11.183 1.00 79.86 307 GLY C N 1
ATOM 9957 C CA . GLY C 1 307 ? 14.010 52.121 10.359 1.00 80.48 307 GLY C CA 1
ATOM 9958 C C . GLY C 1 307 ? 12.895 51.374 11.059 1.00 80.91 307 GLY C C 1
ATOM 9959 O O . GLY C 1 307 ? 12.668 51.535 12.260 1.00 80.84 307 GLY C O 1
ATOM 9960 N N . ASP C 1 308 ? 12.199 50.552 10.277 1.00 81.21 308 ASP C N 1
ATOM 9961 C CA . ASP C 1 308 ? 11.081 49.747 10.755 1.00 82.45 308 ASP C CA 1
ATOM 9962 C C . ASP C 1 308 ? 11.569 48.537 11.535 1.00 81.97 308 ASP C C 1
ATOM 9963 O O . ASP C 1 308 ? 12.216 47.648 10.980 1.00 81.58 308 ASP C O 1
ATOM 9968 N N . ILE C 1 309 ? 11.232 48.510 12.822 1.00 81.60 309 ILE C N 1
ATOM 9969 C CA . ILE C 1 309 ? 11.632 47.432 13.720 1.00 81.56 309 ILE C CA 1
ATOM 9970 C C . ILE C 1 309 ? 11.208 46.029 13.270 1.00 80.94 309 ILE C C 1
ATOM 9971 O O . ILE C 1 309 ? 11.986 45.083 13.368 1.00 80.27 309 ILE C O 1
ATOM 9976 N N . LEU C 1 310 ? 9.977 45.901 12.781 1.00 81.20 310 LEU C N 1
ATOM 9977 C CA . LEU C 1 310 ? 9.443 44.606 12.346 1.00 80.82 310 LEU C CA 1
ATOM 9978 C C . LEU C 1 310 ? 10.251 43.968 11.207 1.00 79.76 310 LEU C C 1
ATOM 9979 O O . LEU C 1 310 ? 10.537 42.769 11.226 1.00 78.62 310 LEU C O 1
ATOM 9984 N N . ARG C 1 311 ? 10.615 44.776 10.219 1.00 79.04 311 ARG C N 1
ATOM 9985 C CA . ARG C 1 311 ? 11.393 44.296 9.082 1.00 78.90 311 ARG C CA 1
ATOM 9986 C C . ARG C 1 311 ? 12.792 43.912 9.579 1.00 78.22 311 ARG C C 1
ATOM 9987 O O . ARG C 1 311 ? 13.394 42.937 9.130 1.00 77.79 311 ARG C O 1
ATOM 9995 N N . LEU C 1 312 ? 13.285 44.686 10.535 1.00 77.37 312 LEU C N 1
ATOM 9996 C CA . LEU C 1 312 ? 14.601 44.472 11.110 1.00 76.40 312 LEU C CA 1
ATOM 9997 C C . LEU C 1 312 ? 14.668 43.323 12.126 1.00 75.51 312 LEU C C 1
ATOM 9998 O O . LEU C 1 312 ? 15.732 42.751 12.339 1.00 75.29 312 LEU C O 1
ATOM 10003 N N . LYS C 1 313 ? 13.543 42.981 12.752 1.00 75.25 313 LYS C N 1
ATOM 10004 C CA . LYS C 1 313 ? 13.530 41.897 13.741 1.00 74.63 313 LYS C CA 1
ATOM 10005 C C . LYS C 1 313 ? 13.001 40.579 13.172 1.00 75.89 313 LYS C C 1
ATOM 10006 O O . LYS C 1 313 ? 13.271 39.503 13.720 1.00 75.64 313 LYS C O 1
ATOM 10012 N N . LYS C 1 314 ? 12.247 40.664 12.078 1.00 76.38 314 LYS C N 1
ATOM 10013 C CA . LYS C 1 314 ? 11.694 39.469 11.444 1.00 77.03 314 LYS C CA 1
ATOM 10014 C C . LYS C 1 314 ? 12.696 38.863 10.468 1.00 76.75 314 LYS C C 1
ATOM 10015 O O . LYS C 1 314 ? 12.804 37.637 10.352 1.00 76.54 314 LYS C O 1
ATOM 10021 N N . ASP C 1 315 ? 13.431 39.732 9.776 1.00 75.63 315 ASP C N 1
ATOM 10022 C CA . ASP C 1 315 ? 14.402 39.296 8.783 1.00 74.08 315 ASP C CA 1
ATOM 10023 C C . ASP C 1 315 ? 15.849 39.178 9.255 1.00 71.86 315 ASP C C 1
ATOM 10024 O O . ASP C 1 315 ? 16.707 38.737 8.489 1.00 73.16 315 ASP C O 1
ATOM 10029 N N . CYS C 1 316 ? 16.137 39.548 10.501 1.00 67.64 316 CYS C N 1
ATOM 10030 C CA . CYS C 1 316 ? 17.514 39.454 10.963 1.00 63.05 316 CYS C CA 1
ATOM 10031 C C . CYS C 1 316 ? 17.806 38.272 11.884 1.00 61.18 316 CYS C C 1
ATOM 10032 O O . CYS C 1 316 ? 18.636 37.421 11.560 1.00 62.62 316 CYS C O 1
ATOM 10035 N N . ASN C 1 317 ? 17.150 38.229 13.034 1.00 56.77 317 ASN C N 1
ATOM 10036 C CA . ASN C 1 317 ? 17.344 37.133 13.987 1.00 54.45 317 ASN C CA 1
ATOM 10037 C C . ASN C 1 317 ? 18.517 37.334 14.962 1.00 52.12 317 ASN C C 1
ATOM 10038 O O . ASN C 1 317 ? 18.698 36.555 15.901 1.00 50.91 317 ASN C O 1
ATOM 10043 N N . TRP C 1 318 ? 19.291 38.399 14.748 1.00 50.02 318 TRP C N 1
ATOM 10044 C CA . TRP C 1 318 ? 20.407 38.749 15.627 1.00 46.79 318 TRP C CA 1
ATOM 10045 C C . TRP C 1 318 ? 19.830 39.325 16.920 1.00 44.18 318 TRP C C 1
ATOM 10046 O O . TRP C 1 318 ? 18.745 39.915 16.897 1.00 42.23 318 TRP C O 1
ATOM 10057 N N . ARG C 1 319 ? 20.536 39.148 18.036 1.00 42.00 319 ARG C N 1
ATOM 10058 C CA . ARG C 1 319 ? 20.079 39.735 19.291 1.00 42.15 319 ARG C CA 1
ATOM 10059 C C . ARG C 1 319 ? 20.445 41.217 19.175 1.00 42.20 319 ARG C C 1
ATOM 10060 O O . ARG C 1 319 ? 21.543 41.560 18.709 1.00 42.24 319 ARG C O 1
ATOM 10068 N N . THR C 1 320 ? 19.532 42.100 19.563 1.00 40.39 320 THR C N 1
ATOM 10069 C CA . THR C 1 320 ? 19.835 43.512 19.483 1.00 41.70 320 THR C CA 1
ATOM 10070 C C . THR C 1 320 ? 19.672 44.249 20.797 1.00 42.08 320 THR C C 1
ATOM 10071 O O . THR C 1 320 ? 18.679 44.082 21.503 1.00 42.87 320 THR C O 1
ATOM 10075 N N . ALA C 1 321 ? 20.686 45.048 21.118 1.00 41.60 321 ALA C N 1
ATOM 10076 C CA . ALA C 1 321 ? 20.717 45.845 22.332 1.00 41.37 321 ALA C CA 1
ATOM 10077 C C . ALA C 1 321 ? 20.784 47.309 21.936 1.00 40.04 321 ALA C C 1
ATOM 10078 O O . ALA C 1 321 ? 21.166 47.657 20.818 1.00 38.21 321 ALA C O 1
ATOM 10080 N N . LEU C 1 322 ? 20.435 48.174 22.871 1.00 40.20 322 LEU C N 1
ATOM 10081 C CA . LEU C 1 322 ? 20.403 49.595 22.581 1.00 40.05 322 LEU C CA 1
ATOM 10082 C C . LEU C 1 322 ? 21.033 50.448 23.682 1.00 40.95 322 LEU C C 1
ATOM 10083 O O . LEU C 1 322 ? 20.892 50.174 24.878 1.00 39.19 322 LEU C O 1
ATOM 10088 N N . VAL C 1 323 ? 21.740 51.483 23.259 1.00 41.48 323 VAL C N 1
ATOM 10089 C CA . VAL C 1 323 ? 22.363 52.413 24.185 1.00 41.28 323 VAL C CA 1
ATOM 10090 C C . VAL C 1 323 ? 21.480 53.651 24.066 1.00 42.02 323 VAL C C 1
ATOM 10091 O O . VAL C 1 323 ? 21.231 54.146 22.968 1.00 40.63 323 VAL C O 1
ATOM 10095 N N . VAL C 1 324 ? 20.973 54.132 25.190 1.00 44.02 324 VAL C N 1
ATOM 10096 C CA . VAL C 1 324 ? 20.099 55.294 25.174 1.00 45.38 324 VAL C CA 1
ATOM 10097 C C . VAL C 1 324 ? 20.650 56.347 26.117 1.00 46.73 324 VAL C C 1
ATOM 10098 O O . VAL C 1 324 ? 20.430 56.291 27.327 1.00 46.23 324 VAL C O 1
ATOM 10102 N N . GLU C 1 325 ? 21.357 57.320 25.548 1.00 50.32 325 GLU C N 1
ATOM 10103 C CA . GLU C 1 325 ? 21.985 58.375 26.346 1.00 53.96 325 GLU C CA 1
ATOM 10104 C C . GLU C 1 325 ? 21.011 59.216 27.172 1.00 54.42 325 GLU C C 1
ATOM 10105 O O . GLU C 1 325 ? 21.277 59.523 28.328 1.00 53.06 325 GLU C O 1
ATOM 10111 N N . GLU C 1 326 ? 19.883 59.582 26.580 1.00 55.20 326 GLU C N 1
ATOM 10112 C CA . GLU C 1 326 ? 18.914 60.392 27.285 1.00 55.97 326 GLU C CA 1
ATOM 10113 C C . GLU C 1 326 ? 18.391 59.735 28.558 1.00 56.31 326 GLU C C 1
ATOM 10114 O O . GLU C 1 326 ? 17.668 60.371 29.324 1.00 55.82 326 GLU C O 1
ATOM 10120 N N . LEU C 1 327 ? 18.755 58.474 28.787 1.00 56.29 327 LEU C N 1
ATOM 10121 C CA . LEU C 1 327 ? 18.310 57.759 29.988 1.00 58.72 327 LEU C CA 1
ATOM 10122 C C . LEU C 1 327 ? 18.822 58.431 31.268 1.00 60.84 327 LEU C C 1
ATOM 10123 O O . LEU C 1 327 ? 18.136 58.432 32.300 1.00 60.44 327 LEU C O 1
ATOM 10128 N N . GLY C 1 328 ? 20.034 58.985 31.189 1.00 62.42 328 GLY C N 1
ATOM 10129 C CA . GLY C 1 328 ? 20.637 59.662 32.322 1.00 63.01 328 GLY C CA 1
ATOM 10130 C C . GLY C 1 328 ? 19.726 60.738 32.879 1.00 64.53 328 GLY C C 1
ATOM 10131 O O . GLY C 1 328 ? 19.484 60.783 34.088 1.00 66.05 328 GLY C O 1
ATOM 10132 N N . GLU C 1 329 ? 19.214 61.608 32.011 1.00 64.63 329 GLU C N 1
ATOM 10133 C CA . GLU C 1 329 ? 18.320 62.666 32.472 1.00 64.93 329 GLU C CA 1
ATOM 10134 C C . GLU C 1 329 ? 16.927 62.150 32.778 1.00 64.63 329 GLU C C 1
ATOM 10135 O O . GLU C 1 329 ? 16.253 62.686 33.648 1.00 65.31 329 GLU C O 1
ATOM 10141 N N . GLU C 1 330 ? 16.485 61.121 32.064 1.00 64.35 330 GLU C N 1
ATOM 10142 C CA . GLU C 1 330 ? 15.162 60.567 32.315 1.00 64.69 330 GLU C CA 1
ATOM 10143 C C . GLU C 1 330 ? 15.125 59.972 33.707 1.00 65.12 330 GLU C C 1
ATOM 10144 O O . GLU C 1 330 ? 14.136 60.114 34.422 1.00 63.84 330 GLU C O 1
ATOM 10150 N N . ILE C 1 331 ? 16.210 59.298 34.085 1.00 66.05 331 ILE C N 1
ATOM 10151 C CA . ILE C 1 331 ? 16.283 58.669 35.393 1.00 66.10 331 ILE C CA 1
ATOM 10152 C C . ILE C 1 331 ? 16.477 59.695 36.512 1.00 66.89 331 ILE C C 1
ATOM 10153 O O . ILE C 1 331 ? 15.754 59.662 37.509 1.00 67.52 331 ILE C O 1
ATOM 10158 N N . ALA C 1 332 ? 17.423 60.614 36.351 1.00 67.15 332 ALA C N 1
ATOM 10159 C CA . ALA C 1 332 ? 17.646 61.632 37.383 1.00 67.79 332 ALA C CA 1
ATOM 10160 C C . ALA C 1 332 ? 16.323 62.332 37.721 1.00 67.69 332 ALA C C 1
ATOM 10161 O O . ALA C 1 332 ? 15.913 62.386 38.887 1.00 66.90 332 ALA C O 1
ATOM 10163 N N . SER C 1 333 ? 15.660 62.862 36.698 1.00 67.33 333 SER C N 1
ATOM 10164 C CA . SER C 1 333 ? 14.388 63.546 36.888 1.00 69.10 333 SER C CA 1
ATOM 10165 C C . SER C 1 333 ? 13.370 62.646 37.565 1.00 70.72 333 SER C C 1
ATOM 10166 O O . SER C 1 333 ? 12.614 63.097 38.423 1.00 71.56 333 SER C O 1
ATOM 10169 N N . GLN C 1 334 ? 13.340 61.375 37.180 1.00 72.28 334 GLN C N 1
ATOM 10170 C CA . GLN C 1 334 ? 12.396 60.437 37.776 1.00 73.59 334 GLN C CA 1
ATOM 10171 C C . GLN C 1 334 ? 12.610 60.381 39.282 1.00 73.55 334 GLN C C 1
ATOM 10172 O O . GLN C 1 334 ? 11.657 60.359 40.061 1.00 73.87 334 GLN C O 1
ATOM 10178 N N . ILE C 1 335 ? 13.873 60.357 39.683 1.00 73.02 335 ILE C N 1
ATOM 10179 C CA . ILE C 1 335 ? 14.214 60.298 41.092 1.00 73.77 335 ILE C CA 1
ATOM 10180 C C . ILE C 1 335 ? 13.799 61.581 41.820 1.00 73.99 335 ILE C C 1
ATOM 10181 O O . ILE C 1 335 ? 13.383 61.534 42.980 1.00 74.13 335 ILE C O 1
ATOM 10186 N N . ARG C 1 336 ? 13.893 62.720 41.141 1.00 73.80 336 ARG C N 1
ATOM 10187 C CA . ARG C 1 336 ? 13.504 63.982 41.757 1.00 73.95 336 ARG C CA 1
ATOM 10188 C C . ARG C 1 336 ? 12.001 64.025 42.049 1.00 75.20 336 ARG C C 1
ATOM 10189 O O . ARG C 1 336 ? 11.576 64.518 43.094 1.00 76.19 336 ARG C O 1
ATOM 10197 N N . ALA C 1 337 ? 11.195 63.500 41.135 1.00 75.23 337 ALA C N 1
ATOM 10198 C CA . ALA C 1 337 ? 9.752 63.501 41.325 1.00 74.88 337 ALA C CA 1
ATOM 10199 C C . ALA C 1 337 ? 9.321 62.369 42.238 1.00 74.98 337 ALA C C 1
ATOM 10200 O O . ALA C 1 337 ? 8.135 62.193 42.494 1.00 74.21 337 ALA C O 1
ATOM 10202 N N . LEU C 1 338 ? 10.286 61.611 42.742 1.00 76.52 338 LEU C N 1
ATOM 10203 C CA . LEU C 1 338 ? 9.976 60.477 43.609 1.00 78.05 338 LEU C CA 1
ATOM 10204 C C . LEU C 1 338 ? 9.016 60.825 44.745 1.00 79.51 338 LEU C C 1
ATOM 10205 O O . LEU C 1 338 ? 7.996 60.164 44.915 1.00 80.56 338 LEU C O 1
ATOM 10210 N N . PRO C 1 339 ? 9.325 61.863 45.543 1.00 80.96 339 PRO C N 1
ATOM 10211 C CA . PRO C 1 339 ? 8.405 62.203 46.634 1.00 81.19 339 PRO C CA 1
ATOM 10212 C C . PRO C 1 339 ? 7.026 62.619 46.112 1.00 81.49 339 PRO C C 1
ATOM 10213 O O . PRO C 1 339 ? 6.006 62.352 46.752 1.00 80.81 339 PRO C O 1
ATOM 10217 N N . ILE C 1 340 ? 7.007 63.267 44.948 1.00 81.31 340 ILE C N 1
ATOM 10218 C CA . ILE C 1 340 ? 5.763 63.718 44.324 1.00 81.57 340 ILE C CA 1
ATOM 10219 C C . ILE C 1 340 ? 5.044 62.501 43.744 1.00 81.99 340 ILE C C 1
ATOM 10220 O O . ILE C 1 340 ? 3.837 62.519 43.500 1.00 81.73 340 ILE C O 1
ATOM 10225 N N . GLU C 1 341 ? 5.817 61.450 43.513 1.00 82.12 341 GLU C N 1
ATOM 10226 C CA . GLU C 1 341 ? 5.304 60.201 42.982 1.00 82.49 341 GLU C CA 1
ATOM 10227 C C . GLU C 1 341 ? 4.634 59.493 44.148 1.00 82.30 341 GLU C C 1
ATOM 10228 O O . GLU C 1 341 ? 3.543 58.941 44.017 1.00 82.60 341 GLU C O 1
ATOM 10234 N N . LYS C 1 342 ? 5.301 59.531 45.296 1.00 82.00 342 LYS C N 1
ATOM 10235 C CA . LYS C 1 342 ? 4.797 58.904 46.506 1.00 81.64 342 LYS C CA 1
ATOM 10236 C C . LYS C 1 342 ? 3.399 59.409 46.822 1.00 80.98 342 LYS C C 1
ATOM 10237 O O . LYS C 1 342 ? 2.496 58.620 47.099 1.00 81.26 342 LYS C O 1
ATOM 10243 N N . LYS C 1 343 ? 3.225 60.726 46.756 1.00 80.77 343 LYS C N 1
ATOM 10244 C CA . LYS C 1 343 ? 1.947 61.365 47.057 1.00 80.17 343 LYS C CA 1
ATOM 10245 C C . LYS C 1 343 ? 0.847 61.034 46.060 1.00 79.97 343 LYS C C 1
ATOM 10246 O O . LYS C 1 343 ? -0.331 61.016 46.416 1.00 79.97 343 LYS C O 1
ATOM 10252 N N . ILE C 1 344 ? 1.226 60.776 44.813 1.00 80.42 344 ILE C N 1
ATOM 10253 C CA . ILE C 1 344 ? 0.245 60.420 43.791 1.00 80.28 344 ILE C CA 1
ATOM 10254 C C . ILE C 1 344 ? -0.293 59.021 44.111 1.00 80.66 344 ILE C C 1
ATOM 10255 O O . ILE C 1 344 ? -1.495 58.762 44.009 1.00 79.89 344 ILE C O 1
ATOM 10260 N N . GLY C 1 345 ? 0.614 58.130 44.506 1.00 81.21 345 GLY C N 1
ATOM 10261 C CA . GLY C 1 345 ? 0.234 56.773 44.851 1.00 82.04 345 GLY C CA 1
ATOM 10262 C C . GLY C 1 345 ? -0.559 56.729 46.144 1.00 82.77 345 GLY C C 1
ATOM 10263 O O . GLY C 1 345 ? -1.077 55.685 46.538 1.00 82.28 345 GLY C O 1
ATOM 10264 N N . GLU C 1 346 ? -0.633 57.873 46.814 1.00 83.59 346 GLU C N 1
ATOM 10265 C CA . GLU C 1 346 ? -1.384 57.992 48.056 1.00 83.83 346 GLU C CA 1
ATOM 10266 C C . GLU C 1 346 ? -2.832 58.346 47.706 1.00 83.26 346 GLU C C 1
ATOM 10267 O O . GLU C 1 346 ? -3.763 57.628 48.065 1.00 82.69 346 GLU C O 1
ATOM 10273 N N . ALA C 1 347 ? -3.009 59.450 46.987 1.00 82.90 347 ALA C N 1
ATOM 10274 C CA . ALA C 1 347 ? -4.336 59.904 46.591 1.00 82.92 347 ALA C CA 1
ATOM 10275 C C . ALA C 1 347 ? -4.986 58.932 45.614 1.00 82.91 347 ALA C C 1
ATOM 10276 O O . ALA C 1 347 ? -6.199 58.945 45.422 1.00 82.60 347 ALA C O 1
ATOM 10278 N N . MET C 1 348 ? -4.164 58.087 45.002 1.00 83.52 348 MET C N 1
ATOM 10279 C CA . MET C 1 348 ? -4.634 57.105 44.032 1.00 84.27 348 MET C CA 1
ATOM 10280 C C . MET C 1 348 ? -5.350 55.935 44.714 1.00 84.88 348 MET C C 1
ATOM 10281 O O . MET C 1 348 ? -6.310 55.377 44.174 1.00 84.88 348 MET C O 1
ATOM 10286 N N . ALA C 1 349 ? -4.869 55.565 45.897 1.00 85.11 349 ALA C N 1
ATOM 10287 C CA . ALA C 1 349 ? -5.451 54.468 46.656 1.00 84.55 349 ALA C CA 1
ATOM 10288 C C . ALA C 1 349 ? -6.658 54.940 47.459 1.00 84.83 349 ALA C C 1
ATOM 10289 O O . ALA C 1 349 ? -7.541 54.147 47.777 1.00 84.48 349 ALA C O 1
ATOM 10291 N N . ILE C 1 350 ? -6.687 56.226 47.799 1.00 85.93 350 ILE C N 1
ATOM 10292 C CA . ILE C 1 350 ? -7.813 56.783 48.545 1.00 87.47 350 ILE C CA 1
ATOM 10293 C C . ILE C 1 350 ? -8.974 56.805 47.561 1.00 88.65 350 ILE C C 1
ATOM 10294 O O . ILE C 1 350 ? -10.144 56.885 47.942 1.00 88.73 350 ILE C O 1
ATOM 10299 N N . LYS C 1 351 ? -8.619 56.734 46.281 1.00 89.71 351 LYS C N 1
ATOM 10300 C CA . LYS C 1 351 ? -9.585 56.720 45.193 1.00 89.70 351 LYS C CA 1
ATOM 10301 C C . LYS C 1 351 ? -10.148 55.308 45.077 1.00 90.35 351 LYS C C 1
ATOM 10302 O O . LYS C 1 351 ? -11.360 55.118 45.046 1.00 90.27 351 LYS C O 1
ATOM 10308 N N . LYS C 1 352 ? -9.254 54.321 45.030 1.00 90.97 352 LYS C N 1
ATOM 10309 C CA . LYS C 1 352 ? -9.640 52.917 44.909 1.00 91.49 352 LYS C CA 1
ATOM 10310 C C . LYS C 1 352 ? -10.672 52.487 45.952 1.00 91.70 352 LYS C C 1
ATOM 10311 O O . LYS C 1 352 ? -11.540 51.664 45.667 1.00 92.13 352 LYS C O 1
ATOM 10317 N N . GLU C 1 353 ? -10.574 53.035 47.158 1.00 92.23 353 GLU C N 1
ATOM 10318 C CA . GLU C 1 353 ? -11.505 52.682 48.224 1.00 92.78 353 GLU C CA 1
ATOM 10319 C C . GLU C 1 353 ? -12.831 53.421 48.096 1.00 92.21 353 GLU C C 1
ATOM 10320 O O . GLU C 1 353 ? -13.892 52.811 48.193 1.00 90.73 353 GLU C O 1
ATOM 10326 N N . LEU C 1 354 ? -12.768 54.734 47.883 1.00 92.44 354 LEU C N 1
ATOM 10327 C CA . LEU C 1 354 ? -13.976 55.539 47.727 1.00 92.84 354 LEU C CA 1
ATOM 10328 C C . LEU C 1 354 ? -14.675 55.098 46.451 1.00 93.28 354 LEU C C 1
ATOM 10329 O O . LEU C 1 354 ? -15.871 55.322 46.271 1.00 93.22 354 LEU C O 1
ATOM 10334 N N . GLU C 1 355 ? -13.904 54.479 45.563 1.00 94.11 355 GLU C N 1
ATOM 10335 C CA . GLU C 1 355 ? -14.419 53.985 44.292 1.00 95.09 355 GLU C CA 1
ATOM 10336 C C . GLU C 1 355 ? -15.148 52.684 44.612 1.00 95.57 355 GLU C C 1
ATOM 10337 O O . GLU C 1 355 ? -16.299 52.488 44.221 1.00 95.71 355 GLU C O 1
ATOM 10343 N N . GLN C 1 356 ? -14.469 51.800 45.336 1.00 96.10 356 GLN C N 1
ATOM 10344 C CA . GLN C 1 356 ? -15.054 50.522 45.720 1.00 96.97 356 GLN C CA 1
ATOM 10345 C C . GLN C 1 356 ? -16.184 50.774 46.728 1.00 97.60 356 GLN C C 1
ATOM 10346 O O . GLN C 1 356 ? -17.009 49.896 46.975 1.00 97.25 356 GLN C O 1
ATOM 10352 N N . LYS C 1 357 ? -16.213 51.976 47.304 1.00 98.18 357 LYS C N 1
ATOM 10353 C CA . LYS C 1 357 ? -17.252 52.346 48.261 1.00 98.79 357 LYS C CA 1
ATOM 10354 C C . LYS C 1 357 ? -18.537 52.641 47.506 1.00 98.75 357 LYS C C 1
ATOM 10355 O O . LYS C 1 357 ? -19.615 52.187 47.891 1.00 99.93 357 LYS C O 1
ATOM 10361 N N . TYR C 1 358 ? -18.415 53.410 46.429 1.00 97.94 358 TYR C N 1
ATOM 10362 C CA . TYR C 1 358 ? -19.562 53.768 45.606 1.00 96.86 358 TYR C CA 1
ATOM 10363 C C . TYR C 1 358 ? -20.222 52.515 45.029 1.00 96.18 358 TYR C C 1
ATOM 10364 O O . TYR C 1 358 ? -21.437 52.357 45.127 1.00 95.29 358 TYR C O 1
ATOM 10373 N N . VAL C 1 359 ? -19.426 51.627 44.431 1.00 95.99 359 VAL C N 1
ATOM 10374 C CA . VAL C 1 359 ? -19.970 50.399 43.856 1.00 96.26 359 VAL C CA 1
ATOM 10375 C C . VAL C 1 359 ? -20.590 49.526 44.940 1.00 96.59 359 VAL C C 1
ATOM 10376 O O . VAL C 1 359 ? -21.351 48.601 44.646 1.00 97.25 359 VAL C O 1
ATOM 10380 N N . ASP C 1 360 ? -20.260 49.819 46.195 1.00 96.62 360 ASP C N 1
ATOM 10381 C CA . ASP C 1 360 ? -20.820 49.068 47.311 1.00 96.66 360 ASP C CA 1
ATOM 10382 C C . ASP C 1 360 ? -22.235 49.567 47.578 1.00 96.19 360 ASP C C 1
ATOM 10383 O O . ASP C 1 360 ? -22.694 49.572 48.718 1.00 96.95 360 ASP C O 1
ATOM 10388 N N . LEU C 1 361 ? -22.917 49.987 46.515 1.00 95.39 361 LEU C N 1
ATOM 10389 C CA . LEU C 1 361 ? -24.283 50.486 46.619 1.00 94.85 361 LEU C CA 1
ATOM 10390 C C . LEU C 1 361 ? -25.155 49.959 45.478 1.00 94.32 361 LEU C C 1
ATOM 10391 O O . LEU C 1 361 ? -24.671 49.284 44.565 1.00 93.44 361 LEU C O 1
ATOM 10396 N N . HIS C 1 378 ? -24.335 60.350 46.170 1.00 119.82 378 HIS C N 1
ATOM 10397 C CA . HIS C 1 378 ? -24.011 61.729 45.805 1.00 120.28 378 HIS C CA 1
ATOM 10398 C C . HIS C 1 378 ? -23.096 62.351 46.860 1.00 120.37 378 HIS C C 1
ATOM 10399 O O . HIS C 1 378 ? -22.218 63.158 46.542 1.00 120.41 378 HIS C O 1
ATOM 10406 N N . ASP C 1 379 ? -23.302 61.968 48.117 1.00 120.41 379 ASP C N 1
ATOM 10407 C CA . ASP C 1 379 ? -22.494 62.489 49.216 1.00 119.86 379 ASP C CA 1
ATOM 10408 C C . ASP C 1 379 ? -21.116 61.845 49.116 1.00 119.66 379 ASP C C 1
ATOM 10409 O O . ASP C 1 379 ? -20.128 62.358 49.647 1.00 119.49 379 ASP C O 1
ATOM 10414 N N . LEU C 1 380 ? -21.070 60.718 48.413 1.00 119.42 380 LEU C N 1
ATOM 10415 C CA . LEU C 1 380 ? -19.837 59.973 48.204 1.00 119.06 380 LEU C CA 1
ATOM 10416 C C . LEU C 1 380 ? -19.202 60.344 46.863 1.00 118.70 380 LEU C C 1
ATOM 10417 O O . LEU C 1 380 ? -17.986 60.522 46.772 1.00 118.54 380 LEU C O 1
ATOM 10422 N N . GLN C 1 381 ? -20.035 60.465 45.832 1.00 118.18 381 GLN C N 1
ATOM 10423 C CA . GLN C 1 381 ? -19.572 60.799 44.487 1.00 117.64 381 GLN C CA 1
ATOM 10424 C C . GLN C 1 381 ? -18.873 62.153 44.424 1.00 116.99 381 GLN C C 1
ATOM 10425 O O . GLN C 1 381 ? -17.977 62.359 43.606 1.00 117.61 381 GLN C O 1
ATOM 10431 N N . LEU C 1 382 ? -19.291 63.077 45.280 1.00 115.89 382 LEU C N 1
ATOM 10432 C CA . LEU C 1 382 ? -18.691 64.405 45.307 1.00 114.50 382 LEU C CA 1
ATOM 10433 C C . LEU C 1 382 ? -17.462 64.392 46.210 1.00 113.24 382 LEU C C 1
ATOM 10434 O O . LEU C 1 382 ? -16.516 65.153 46.001 1.00 113.06 382 LEU C O 1
ATOM 10439 N N . GLN C 1 383 ? -17.488 63.516 47.212 1.00 111.74 383 GLN C N 1
ATOM 10440 C CA . GLN C 1 383 ? -16.391 63.373 48.167 1.00 110.16 383 GLN C CA 1
ATOM 10441 C C . GLN C 1 383 ? -15.149 62.812 47.481 1.00 108.66 383 GLN C C 1
ATOM 10442 O O . GLN C 1 383 ? -14.014 63.135 47.842 1.00 108.63 383 GLN C O 1
ATOM 10448 N N . ILE C 1 384 ? -15.385 61.968 46.486 1.00 106.61 384 ILE C N 1
ATOM 10449 C CA . ILE C 1 384 ? -14.318 61.334 45.733 1.00 104.15 384 ILE C CA 1
ATOM 10450 C C . ILE C 1 384 ? -13.890 62.211 44.553 1.00 102.62 384 ILE C C 1
ATOM 10451 O O . ILE C 1 384 ? -12.720 62.214 44.165 1.00 102.26 384 ILE C O 1
ATOM 10456 N N . SER C 1 385 ? -14.839 62.960 43.993 1.00 100.41 385 SER C N 1
ATOM 10457 C CA . SER C 1 385 ? -14.571 63.841 42.857 1.00 98.12 385 SER C CA 1
ATOM 10458 C C . SER C 1 385 ? -13.593 64.957 43.230 1.00 96.53 385 SER C C 1
ATOM 10459 O O . SER C 1 385 ? -13.222 65.779 42.388 1.00 95.89 385 SER C O 1
ATOM 10462 N N . THR C 1 386 ? -13.189 64.977 44.500 1.00 94.99 386 THR C N 1
ATOM 10463 C CA . THR C 1 386 ? -12.240 65.963 45.020 1.00 92.53 386 THR C CA 1
ATOM 10464 C C . THR C 1 386 ? -10.833 65.393 44.889 1.00 91.05 386 THR C C 1
ATOM 10465 O O . THR C 1 386 ? -9.880 66.114 44.602 1.00 90.83 386 THR C O 1
ATOM 10469 N N . VAL C 1 387 ? -10.716 64.088 45.113 1.00 89.57 387 VAL C N 1
ATOM 10470 C CA . VAL C 1 387 ? -9.437 63.404 45.010 1.00 88.11 387 VAL C CA 1
ATOM 10471 C C . VAL C 1 387 ? -8.956 63.443 43.555 1.00 87.78 387 VAL C C 1
ATOM 10472 O O . VAL C 1 387 ? -7.752 63.456 43.301 1.00 88.62 387 VAL C O 1
ATOM 10476 N N . ASP C 1 388 ? -9.900 63.466 42.610 1.00 86.77 388 ASP C N 1
ATOM 10477 C CA . ASP C 1 388 ? -9.585 63.532 41.174 1.00 85.51 388 ASP C CA 1
ATOM 10478 C C . ASP C 1 388 ? -8.843 64.831 40.878 1.00 85.09 388 ASP C C 1
ATOM 10479 O O . ASP C 1 388 ? -7.777 64.826 40.261 1.00 85.35 388 ASP C O 1
ATOM 10484 N N . LEU C 1 389 ? -9.432 65.941 41.313 1.00 84.81 389 LEU C N 1
ATOM 10485 C CA . LEU C 1 389 ? -8.841 67.258 41.118 1.00 84.41 389 LEU C CA 1
ATOM 10486 C C . LEU C 1 389 ? -7.513 67.334 41.857 1.00 84.01 389 LEU C C 1
ATOM 10487 O O . LEU C 1 389 ? -6.656 68.153 41.527 1.00 83.40 389 LEU C O 1
ATOM 10492 N N . GLN C 1 390 ? -7.352 66.470 42.856 1.00 84.03 390 GLN C N 1
ATOM 10493 C CA . GLN C 1 390 ? -6.125 66.407 43.643 1.00 84.11 390 GLN C CA 1
ATOM 10494 C C . GLN C 1 390 ? -5.099 65.659 42.799 1.00 84.46 390 GLN C C 1
ATOM 10495 O O . GLN C 1 390 ? -3.907 65.973 42.829 1.00 84.01 390 GLN C O 1
ATOM 10501 N N . ILE C 1 391 ? -5.587 64.675 42.043 1.00 84.72 391 ILE C N 1
ATOM 10502 C CA . ILE C 1 391 ? -4.755 63.866 41.156 1.00 84.79 391 ILE C CA 1
ATOM 10503 C C . ILE C 1 391 ? -4.315 64.738 39.983 1.00 85.53 391 ILE C C 1
ATOM 10504 O O . ILE C 1 391 ? -3.190 64.629 39.498 1.00 84.88 391 ILE C O 1
ATOM 10509 N N . SER C 1 392 ? -5.219 65.606 39.539 1.00 86.97 392 SER C N 1
ATOM 10510 C CA . SER C 1 392 ? -4.958 66.505 38.420 1.00 88.94 392 SER C CA 1
ATOM 10511 C C . SER C 1 392 ? -3.788 67.458 38.689 1.00 89.82 392 SER C C 1
ATOM 10512 O O . SER C 1 392 ? -2.926 67.645 37.827 1.00 89.85 392 SER C O 1
ATOM 10515 N N . ARG C 1 393 ? -3.760 68.061 39.878 1.00 91.07 393 ARG C N 1
ATOM 10516 C CA . ARG C 1 393 ? -2.685 68.988 40.241 1.00 91.28 393 ARG C CA 1
ATOM 10517 C C . ARG C 1 393 ? -1.378 68.249 40.486 1.00 90.36 393 ARG C C 1
ATOM 10518 O O . ARG C 1 393 ? -0.337 68.646 39.966 1.00 90.58 393 ARG C O 1
ATOM 10526 N N . LEU C 1 394 ? -1.430 67.183 41.280 1.00 89.29 394 LEU C N 1
ATOM 10527 C CA . LEU C 1 394 ? -0.237 66.391 41.569 1.00 89.10 394 LEU C CA 1
ATOM 10528 C C . LEU C 1 394 ? 0.495 66.018 40.278 1.00 89.63 394 LEU C C 1
ATOM 10529 O O . LEU C 1 394 ? 1.634 66.438 40.054 1.00 90.11 394 LEU C O 1
ATOM 10534 N N . LEU C 1 395 ? -0.160 65.231 39.429 1.00 89.50 395 LEU C N 1
ATOM 10535 C CA . LEU C 1 395 ? 0.444 64.816 38.166 1.00 89.48 395 LEU C CA 1
ATOM 10536 C C . LEU C 1 395 ? 0.998 66.015 37.392 1.00 89.31 395 LEU C C 1
ATOM 10537 O O . LEU C 1 395 ? 1.999 65.897 36.683 1.00 89.39 395 LEU C O 1
ATOM 10542 N N . GLN C 1 396 ? 0.350 67.166 37.543 1.00 88.97 396 GLN C N 1
ATOM 10543 C CA . GLN C 1 396 ? 0.768 68.378 36.850 1.00 89.37 396 GLN C CA 1
ATOM 10544 C C . GLN C 1 396 ? 2.036 69.002 37.450 1.00 89.52 396 GLN C C 1
ATOM 10545 O O . GLN C 1 396 ? 2.936 69.418 36.717 1.00 88.89 396 GLN C O 1
ATOM 10551 N N . GLU C 1 397 ? 2.105 69.070 38.778 1.00 89.68 397 GLU C N 1
ATOM 10552 C CA . GLU C 1 397 ? 3.273 69.633 39.451 1.00 89.52 397 GLU C CA 1
ATOM 10553 C C . GLU C 1 397 ? 4.448 68.683 39.254 1.00 88.99 397 GLU C C 1
ATOM 10554 O O . GLU C 1 397 ? 5.593 69.017 39.566 1.00 88.62 397 GLU C O 1
ATOM 10560 N N . GLN C 1 398 ? 4.148 67.493 38.735 1.00 88.31 398 GLN C N 1
ATOM 10561 C CA . GLN C 1 398 ? 5.162 66.473 38.475 1.00 86.99 398 GLN C CA 1
ATOM 10562 C C . GLN C 1 398 ? 5.871 66.722 37.138 1.00 86.44 398 GLN C C 1
ATOM 10563 O O . GLN C 1 398 ? 7.026 66.331 36.962 1.00 86.63 398 GLN C O 1
ATOM 10569 N N . ASN C 1 399 ? 5.181 67.372 36.202 1.00 85.24 399 ASN C N 1
ATOM 10570 C CA . ASN C 1 399 ? 5.773 67.682 34.904 1.00 84.95 399 ASN C CA 1
ATOM 10571 C C . ASN C 1 399 ? 6.933 68.661 35.089 1.00 84.35 399 ASN C C 1
ATOM 10572 O O . ASN C 1 399 ? 7.806 68.784 34.227 1.00 84.35 399 ASN C O 1
ATOM 10577 N N . SER C 1 400 ? 6.929 69.353 36.222 1.00 82.93 400 SER C N 1
ATOM 10578 C CA . SER C 1 400 ? 7.957 70.333 36.540 1.00 81.98 400 SER C CA 1
ATOM 10579 C C . SER C 1 400 ? 9.363 69.728 36.545 1.00 80.80 400 SER C C 1
ATOM 10580 O O . SER C 1 400 ? 10.349 70.422 36.295 1.00 80.53 400 SER C O 1
ATOM 10583 N N . PHE C 1 401 ? 9.457 68.432 36.815 1.00 79.59 401 PHE C N 1
ATOM 10584 C CA . PHE C 1 401 ? 10.755 67.766 36.866 1.00 79.19 401 PHE C CA 1
ATOM 10585 C C . PHE C 1 401 ? 11.288 67.257 35.521 1.00 77.35 401 PHE C C 1
ATOM 10586 O O . PHE C 1 401 ? 12.428 66.798 35.444 1.00 76.75 401 PHE C O 1
ATOM 10594 N N . TYR C 1 402 ? 10.472 67.340 34.471 1.00 75.64 402 TYR C N 1
ATOM 10595 C CA . TYR C 1 402 ? 10.871 66.875 33.140 1.00 73.71 402 TYR C CA 1
ATOM 10596 C C . TYR C 1 402 ? 10.877 68.015 32.125 1.00 72.13 402 TYR C C 1
ATOM 10597 O O . TYR C 1 402 ? 10.565 69.154 32.468 1.00 72.36 402 TYR C O 1
ATOM 10606 N N . ASN C 1 403 ? 11.220 67.707 30.876 1.00 69.43 403 ASN C N 1
ATOM 10607 C CA . ASN C 1 403 ? 11.271 68.731 29.840 1.00 67.53 403 ASN C CA 1
ATOM 10608 C C . ASN C 1 403 ? 10.028 69.618 29.859 1.00 66.96 403 ASN C C 1
ATOM 10609 O O . ASN C 1 403 ? 8.902 69.131 29.777 1.00 66.18 403 ASN C O 1
ATOM 10614 N N . PRO C 1 404 ? 10.224 70.944 29.945 1.00 66.67 404 PRO C N 1
ATOM 10615 C CA . PRO C 1 404 ? 9.097 71.876 29.981 1.00 66.54 404 PRO C CA 1
ATOM 10616 C C . PRO C 1 404 ? 8.147 71.825 28.791 1.00 66.16 404 PRO C C 1
ATOM 10617 O O . PRO C 1 404 ? 6.939 72.003 28.956 1.00 64.51 404 PRO C O 1
ATOM 10621 N N . LYS C 1 405 ? 8.686 71.567 27.603 1.00 66.60 405 LYS C N 1
ATOM 10622 C CA . LYS C 1 405 ? 7.872 71.539 26.391 1.00 67.58 405 LYS C CA 1
ATOM 10623 C C . LYS C 1 405 ? 7.316 70.181 25.921 1.00 66.91 405 LYS C C 1
ATOM 10624 O O . LYS C 1 405 ? 6.266 70.143 25.280 1.00 66.00 405 LYS C O 1
ATOM 10630 N N . TRP C 1 406 ? 7.992 69.079 26.251 1.00 66.19 406 TRP C N 1
ATOM 10631 C CA . TRP C 1 406 ? 7.543 67.761 25.805 1.00 65.21 406 TRP C CA 1
ATOM 10632 C C . TRP C 1 406 ? 7.445 66.628 26.845 1.00 66.93 406 TRP C C 1
ATOM 10633 O O . TRP C 1 406 ? 7.194 65.476 26.472 1.00 66.87 406 TRP C O 1
ATOM 10644 N N . GLU C 1 407 ? 7.627 66.934 28.126 1.00 68.04 407 GLU C N 1
ATOM 10645 C CA . GLU C 1 407 ? 7.590 65.922 29.199 1.00 69.30 407 GLU C CA 1
ATOM 10646 C C . GLU C 1 407 ? 8.576 64.769 28.977 1.00 67.77 407 GLU C C 1
ATOM 10647 O O . GLU C 1 407 ? 9.627 64.973 28.373 1.00 67.35 407 GLU C O 1
ATOM 10653 N N . ARG C 1 408 ? 8.252 63.569 29.453 1.00 67.35 408 ARG C N 1
ATOM 10654 C CA . ARG C 1 408 ? 9.178 62.433 29.343 1.00 66.64 408 ARG C CA 1
ATOM 10655 C C . ARG C 1 408 ? 9.433 61.819 27.963 1.00 64.94 408 ARG C C 1
ATOM 10656 O O . ARG C 1 408 ? 8.581 61.854 27.071 1.00 64.86 408 ARG C O 1
ATOM 10664 N N . VAL C 1 409 ? 10.624 61.240 27.802 1.00 60.90 409 VAL C N 1
ATOM 10665 C CA . VAL C 1 409 ? 10.975 60.585 26.550 1.00 57.65 409 VAL C CA 1
ATOM 10666 C C . VAL C 1 409 ? 10.254 59.237 26.419 1.00 56.24 409 VAL C C 1
ATOM 10667 O O . VAL C 1 409 ? 9.765 58.889 25.347 1.00 55.53 409 VAL C O 1
ATOM 10671 N N . PHE C 1 410 ? 10.188 58.493 27.519 1.00 55.72 410 PHE C N 1
ATOM 10672 C CA . PHE C 1 410 ? 9.560 57.175 27.537 1.00 54.82 410 PHE C CA 1
ATOM 10673 C C . PHE C 1 410 ? 8.060 57.182 27.826 1.00 55.08 410 PHE C C 1
ATOM 10674 O O . PHE C 1 410 ? 7.395 56.150 27.722 1.00 54.32 410 PHE C O 1
ATOM 10682 N N . ARG C 1 411 ? 7.521 58.341 28.174 1.00 56.24 411 ARG C N 1
ATOM 10683 C CA . ARG C 1 411 ? 6.099 58.429 28.491 1.00 59.06 411 ARG C CA 1
ATOM 10684 C C . ARG C 1 411 ? 5.356 59.477 27.642 1.00 59.53 411 ARG C C 1
ATOM 10685 O O . ARG C 1 411 ? 5.809 60.614 27.492 1.00 59.18 411 ARG C O 1
ATOM 10693 N N . ALA C 1 412 ? 4.229 59.072 27.066 1.00 59.94 412 ALA C N 1
ATOM 10694 C CA . ALA C 1 412 ? 3.408 59.973 26.254 1.00 61.20 412 ALA C CA 1
ATOM 10695 C C . ALA C 1 412 ? 2.161 60.143 27.089 1.00 61.74 412 ALA C C 1
ATOM 10696 O O . ALA C 1 412 ? 1.240 59.330 27.014 1.00 62.61 412 ALA C O 1
ATOM 10698 N N . GLY C 1 413 ? 2.128 61.203 27.885 1.00 62.21 413 GLY C N 1
ATOM 10699 C CA . GLY C 1 413 ? 0.999 61.383 28.767 1.00 61.99 413 GLY C CA 1
ATOM 10700 C C . GLY C 1 413 ? 1.206 60.323 29.837 1.00 61.72 413 GLY C C 1
ATOM 10701 O O . GLY C 1 413 ? 2.317 60.177 30.355 1.00 60.74 413 GLY C O 1
ATOM 10702 N N . ALA C 1 414 ? 0.164 59.562 30.152 1.00 62.25 414 ALA C N 1
ATOM 10703 C CA . ALA C 1 414 ? 0.282 58.523 31.172 1.00 62.11 414 ALA C CA 1
ATOM 10704 C C . ALA C 1 414 ? 0.822 57.229 30.581 1.00 62.30 414 ALA C C 1
ATOM 10705 O O . ALA C 1 414 ? 1.437 56.424 31.287 1.00 61.86 414 ALA C O 1
ATOM 10707 N N . GLU C 1 415 ? 0.601 57.043 29.279 1.00 62.53 415 GLU C N 1
ATOM 10708 C CA . GLU C 1 415 ? 1.045 55.834 28.575 1.00 61.79 415 GLU C CA 1
ATOM 10709 C C . GLU C 1 415 ? 2.518 55.904 28.204 1.00 61.06 415 GLU C C 1
ATOM 10710 O O . GLU C 1 415 ? 3.149 56.958 28.311 1.00 60.92 415 GLU C O 1
ATOM 10716 N N . GLU C 1 416 ? 3.076 54.779 27.770 1.00 60.04 416 GLU C N 1
ATOM 10717 C CA . GLU C 1 416 ? 4.458 54.807 27.325 1.00 59.96 416 GLU C CA 1
ATOM 10718 C C . GLU C 1 416 ? 4.402 55.459 25.941 1.00 56.66 416 GLU C C 1
ATOM 10719 O O . GLU C 1 416 ? 3.387 55.361 25.242 1.00 56.31 416 GLU C O 1
ATOM 10725 N N . SER C 1 417 ? 5.475 56.142 25.560 1.00 52.88 417 SER C N 1
ATOM 10726 C CA . SER C 1 417 ? 5.531 56.807 24.268 1.00 49.52 417 SER C CA 1
ATOM 10727 C C . SER C 1 417 ? 5.841 55.818 23.138 1.00 48.28 417 SER C C 1
ATOM 10728 O O . SER C 1 417 ? 6.134 54.637 23.378 1.00 44.87 417 SER C O 1
ATOM 10731 N N . TYR C 1 418 ? 5.768 56.304 21.902 1.00 48.13 418 TYR C N 1
ATOM 10732 C CA . TYR C 1 418 ? 6.064 55.458 20.751 1.00 47.62 418 TYR C CA 1
ATOM 10733 C C . TYR C 1 418 ? 7.529 55.019 20.865 1.00 47.87 418 TYR C C 1
ATOM 10734 O O . TYR C 1 418 ? 7.875 53.875 20.553 1.00 49.51 418 TYR C O 1
ATOM 10743 N N . PHE C 1 419 ? 8.387 55.928 21.324 1.00 44.85 419 PHE C N 1
ATOM 10744 C CA . PHE C 1 419 ? 9.793 55.604 21.471 1.00 43.36 419 PHE C CA 1
ATOM 10745 C C . PHE C 1 419 ? 9.982 54.467 22.478 1.00 42.03 419 PHE C C 1
ATOM 10746 O O . PHE C 1 419 ? 10.797 53.563 22.273 1.00 41.66 419 PHE C O 1
ATOM 10754 N N . ALA C 1 420 ? 9.243 54.523 23.577 1.00 41.42 420 ALA C N 1
ATOM 10755 C CA . ALA C 1 420 ? 9.338 53.483 24.608 1.00 42.34 420 ALA C CA 1
ATOM 10756 C C . ALA C 1 420 ? 8.997 52.120 23.994 1.00 41.80 420 ALA C C 1
ATOM 10757 O O . ALA C 1 420 ? 9.626 51.102 24.295 1.00 42.83 420 ALA C O 1
ATOM 10759 N N . TYR C 1 421 ? 7.993 52.121 23.130 1.00 40.81 421 TYR C N 1
ATOM 10760 C CA . TYR C 1 421 ? 7.557 50.912 22.460 1.00 42.12 421 TYR C CA 1
ATOM 10761 C C . TYR C 1 421 ? 8.682 50.373 21.582 1.00 43.22 421 TYR C C 1
ATOM 10762 O O . TYR C 1 421 ? 8.953 49.162 21.566 1.00 43.61 421 TYR C O 1
ATOM 10771 N N . GLN C 1 422 ? 9.331 51.279 20.854 1.00 42.45 422 GLN C N 1
ATOM 10772 C CA . GLN C 1 422 ? 10.404 50.900 19.958 1.00 41.28 422 GLN C CA 1
ATOM 10773 C C . GLN C 1 422 ? 11.544 50.254 20.716 1.00 41.93 422 GLN C C 1
ATOM 10774 O O . GLN C 1 422 ? 12.101 49.235 20.281 1.00 42.84 422 GLN C O 1
ATOM 10780 N N . VAL C 1 423 ? 11.889 50.834 21.859 1.00 41.98 423 VAL C N 1
ATOM 10781 C CA . VAL C 1 423 ? 12.967 50.295 22.677 1.00 42.69 423 VAL C CA 1
ATOM 10782 C C . VAL C 1 423 ? 12.583 48.907 23.150 1.00 43.64 423 VAL C C 1
ATOM 10783 O O . VAL C 1 423 ? 13.366 47.957 23.030 1.00 43.77 423 VAL C O 1
ATOM 10787 N N . ASP C 1 424 ? 11.368 48.796 23.680 1.00 44.50 424 ASP C N 1
ATOM 10788 C CA . ASP C 1 424 ? 10.863 47.527 24.173 1.00 45.21 424 ASP C CA 1
ATOM 10789 C C . ASP C 1 424 ? 10.914 46.452 23.077 1.00 44.76 424 ASP C C 1
ATOM 10790 O O . ASP C 1 424 ? 11.397 45.339 23.290 1.00 45.06 424 ASP C O 1
ATOM 10795 N N . ARG C 1 425 ? 10.426 46.795 21.896 1.00 43.55 425 ARG C N 1
ATOM 10796 C CA . ARG C 1 425 ? 10.402 45.846 20.805 1.00 45.70 425 ARG C CA 1
ATOM 10797 C C . ARG C 1 425 ? 11.769 45.563 20.195 1.00 45.41 425 ARG C C 1
ATOM 10798 O O . ARG C 1 425 ? 12.101 44.414 19.901 1.00 44.05 425 ARG C O 1
ATOM 10806 N N . PHE C 1 426 ? 12.566 46.607 20.001 1.00 45.75 426 PHE C N 1
ATOM 10807 C CA . PHE C 1 426 ? 13.873 46.427 19.379 1.00 45.93 426 PHE C CA 1
ATOM 10808 C C . PHE C 1 426 ? 14.998 45.931 20.279 1.00 44.64 426 PHE C C 1
ATOM 10809 O O . PHE C 1 426 ? 15.837 45.129 19.852 1.00 43.29 426 PHE C O 1
ATOM 10817 N N . ALA C 1 427 ? 15.021 46.391 21.520 1.00 43.56 427 ALA C N 1
ATOM 10818 C CA . ALA C 1 427 ? 16.119 46.007 22.403 1.00 45.05 427 ALA C CA 1
ATOM 10819 C C . ALA C 1 427 ? 15.827 44.937 23.453 1.00 43.34 427 ALA C C 1
ATOM 10820 O O . ALA C 1 427 ? 14.810 44.994 24.130 1.00 42.49 427 ALA C O 1
ATOM 10822 N N . CYS C 1 428 ? 16.735 43.967 23.576 1.00 43.09 428 CYS C N 1
ATOM 10823 C CA . CYS C 1 428 ? 16.585 42.910 24.567 1.00 42.55 428 CYS C CA 1
ATOM 10824 C C . CYS C 1 428 ? 17.105 43.471 25.879 1.00 42.19 428 CYS C C 1
ATOM 10825 O O . CYS C 1 428 ? 16.617 43.132 26.951 1.00 43.00 428 CYS C O 1
ATOM 10828 N N . ILE C 1 429 ? 18.101 44.343 25.775 1.00 43.32 429 ILE C N 1
ATOM 10829 C CA . ILE C 1 429 ? 18.661 45.045 26.931 1.00 43.60 429 ILE C CA 1
ATOM 10830 C C . ILE C 1 429 ? 19.050 46.415 26.432 1.00 43.31 429 ILE C C 1
ATOM 10831 O O . ILE C 1 429 ? 19.404 46.573 25.259 1.00 42.72 429 ILE C O 1
ATOM 10836 N N . TYR C 1 430 ? 18.959 47.401 27.317 1.00 43.15 430 TYR C N 1
ATOM 10837 C CA . TYR C 1 430 ? 19.326 48.760 26.985 1.00 43.70 430 TYR C CA 1
ATOM 10838 C C . TYR C 1 430 ? 20.002 49.431 28.174 1.00 45.82 430 TYR C C 1
ATOM 10839 O O . TYR C 1 430 ? 19.754 49.084 29.334 1.00 44.36 430 TYR C O 1
ATOM 10848 N N . MET C 1 431 ? 20.887 50.377 27.873 1.00 46.77 431 MET C N 1
ATOM 10849 C CA . MET C 1 431 ? 21.624 51.086 28.903 1.00 45.31 431 MET C CA 1
ATOM 10850 C C . MET C 1 431 ? 21.902 52.518 28.492 1.00 44.67 431 MET C C 1
ATOM 10851 O O . MET C 1 431 ? 21.653 52.906 27.362 1.00 43.12 431 MET C O 1
ATOM 10856 N N . GLU C 1 432 ? 22.416 53.316 29.418 1.00 45.48 432 GLU C N 1
ATOM 10857 C CA . GLU C 1 432 ? 22.725 54.699 29.094 1.00 44.88 432 GLU C CA 1
ATOM 10858 C C . GLU C 1 432 ? 23.931 54.786 28.161 1.00 43.38 432 GLU C C 1
ATOM 10859 O O . GLU C 1 432 ? 23.931 55.555 27.200 1.00 43.64 432 GLU C O 1
ATOM 10865 N N . LYS C 1 433 ? 24.961 53.999 28.446 1.00 42.09 433 LYS C N 1
ATOM 10866 C CA . LYS C 1 433 ? 26.147 53.985 27.596 1.00 42.74 433 LYS C CA 1
ATOM 10867 C C . LYS C 1 433 ? 26.713 52.577 27.551 1.00 41.99 433 LYS C C 1
ATOM 10868 O O . LYS C 1 433 ? 26.413 51.750 28.414 1.00 41.87 433 LYS C O 1
ATOM 10874 N N . LEU C 1 434 ? 27.531 52.309 26.540 1.00 40.66 434 LEU C N 1
ATOM 10875 C CA . LEU C 1 434 ? 28.116 50.989 26.347 1.00 39.71 434 LEU C CA 1
ATOM 10876 C C . LEU C 1 434 ? 28.914 50.409 27.517 1.00 38.78 434 LEU C C 1
ATOM 10877 O O . LEU C 1 434 ? 28.811 49.215 27.810 1.00 39.69 434 LEU C O 1
ATOM 10882 N N . SER C 1 435 ? 29.711 51.233 28.184 1.00 38.48 435 SER C N 1
ATOM 10883 C CA . SER C 1 435 ? 30.502 50.728 29.303 1.00 40.13 435 SER C CA 1
ATOM 10884 C C . SER C 1 435 ? 29.616 50.139 30.402 1.00 40.03 435 SER C C 1
ATOM 10885 O O . SER C 1 435 ? 30.079 49.310 31.188 1.00 37.32 435 SER C O 1
ATOM 10888 N N . ASP C 1 436 ? 28.350 50.560 30.460 1.00 40.90 436 ASP C N 1
ATOM 10889 C CA . ASP C 1 436 ? 27.439 50.023 31.477 1.00 43.57 436 ASP C CA 1
ATOM 10890 C C . ASP C 1 436 ? 27.276 48.507 31.293 1.00 43.92 436 ASP C C 1
ATOM 10891 O O . ASP C 1 436 ? 27.194 47.752 32.267 1.00 44.43 436 ASP C O 1
ATOM 10896 N N . LEU C 1 437 ? 27.238 48.071 30.036 1.00 43.02 437 LEU C N 1
ATOM 10897 C CA . LEU C 1 437 ? 27.108 46.658 29.723 1.00 42.10 437 LEU C CA 1
ATOM 10898 C C . LEU C 1 437 ? 28.468 45.984 29.936 1.00 43.08 437 LEU C C 1
ATOM 10899 O O . LEU C 1 437 ? 28.574 44.965 30.612 1.00 41.88 437 LEU C O 1
ATOM 10904 N N . LEU C 1 438 ? 29.514 46.570 29.364 1.00 45.59 438 LEU C N 1
ATOM 10905 C CA . LEU C 1 438 ? 30.854 46.016 29.487 1.00 46.71 438 LEU C CA 1
ATOM 10906 C C . LEU C 1 438 ? 31.380 45.937 30.932 1.00 49.00 438 LEU C C 1
ATOM 10907 O O . LEU C 1 438 ? 32.368 45.261 31.204 1.00 47.63 438 LEU C O 1
ATOM 10912 N N . GLU C 1 439 ? 30.718 46.624 31.857 1.00 51.94 439 GLU C N 1
ATOM 10913 C CA . GLU C 1 439 ? 31.123 46.607 33.259 1.00 53.32 439 GLU C CA 1
ATOM 10914 C C . GLU C 1 439 ? 30.718 45.269 33.885 1.00 52.73 439 GLU C C 1
ATOM 10915 O O . GLU C 1 439 ? 31.382 44.774 34.792 1.00 54.06 439 GLU C O 1
ATOM 10921 N N . HIS C 1 440 ? 29.626 44.686 33.399 1.00 51.15 440 HIS C N 1
ATOM 10922 C CA . HIS C 1 440 ? 29.150 43.401 33.903 1.00 49.48 440 HIS C CA 1
ATOM 10923 C C . HIS C 1 440 ? 30.042 42.244 33.476 1.00 48.93 440 HIS C C 1
ATOM 10924 O O . HIS C 1 440 ? 30.798 42.334 32.516 1.00 49.40 440 HIS C O 1
ATOM 10931 N N . SER C 1 441 ? 29.920 41.137 34.190 1.00 49.70 441 SER C N 1
ATOM 10932 C CA . SER C 1 441 ? 30.689 39.949 33.883 1.00 49.55 441 SER C CA 1
ATOM 10933 C C . SER C 1 441 ? 30.315 39.402 32.516 1.00 51.17 441 SER C C 1
ATOM 10934 O O . SER C 1 441 ? 29.140 39.305 32.188 1.00 51.35 441 SER C O 1
ATOM 10937 N N . PRO C 1 442 ? 31.321 39.028 31.705 1.00 51.68 442 PRO C N 1
ATOM 10938 C CA . PRO C 1 442 ? 31.139 38.475 30.360 1.00 52.03 442 PRO C CA 1
ATOM 10939 C C . PRO C 1 442 ? 30.297 37.192 30.357 1.00 54.88 442 PRO C C 1
ATOM 10940 O O . PRO C 1 442 ? 29.878 36.709 29.294 1.00 55.82 442 PRO C O 1
ATOM 10944 N N . MET C 1 443 ? 30.060 36.622 31.536 1.00 55.80 443 MET C N 1
ATOM 10945 C CA . MET C 1 443 ? 29.248 35.414 31.612 1.00 57.35 443 MET C CA 1
ATOM 10946 C C . MET C 1 443 ? 27.971 35.648 32.404 1.00 57.74 443 MET C C 1
ATOM 10947 O O . MET C 1 443 ? 27.401 34.717 32.977 1.00 58.57 443 MET C O 1
ATOM 10952 N N . THR C 1 444 ? 27.514 36.899 32.413 1.00 57.04 444 THR C N 1
ATOM 10953 C CA . THR C 1 444 ? 26.301 37.265 33.126 1.00 55.65 444 THR C CA 1
ATOM 10954 C C . THR C 1 444 ? 25.047 36.807 32.372 1.00 55.35 444 THR C C 1
ATOM 10955 O O . THR C 1 444 ? 25.043 36.695 31.149 1.00 56.14 444 THR C O 1
ATOM 10959 N N . TYR C 1 445 ? 23.984 36.533 33.114 1.00 54.92 445 TYR C N 1
ATOM 10960 C CA . TYR C 1 445 ? 22.729 36.096 32.526 1.00 55.10 445 TYR C CA 1
ATOM 10961 C C . TYR C 1 445 ? 21.667 37.155 32.851 1.00 54.58 445 TYR C C 1
ATOM 10962 O O . TYR C 1 445 ? 21.258 37.305 34.004 1.00 55.63 445 TYR C O 1
ATOM 10971 N N . PHE C 1 446 ? 21.240 37.897 31.834 1.00 53.16 446 PHE C N 1
ATOM 10972 C CA . PHE C 1 446 ? 20.249 38.951 32.006 1.00 52.52 446 PHE C CA 1
ATOM 10973 C C . PHE C 1 446 ? 18.823 38.426 31.962 1.00 53.17 446 PHE C C 1
ATOM 10974 O O . PHE C 1 446 ? 18.420 37.786 30.992 1.00 52.83 446 PHE C O 1
ATOM 10982 N N . ARG C 1 447 ? 18.057 38.703 33.014 1.00 55.96 447 ARG C N 1
ATOM 10983 C CA . ARG C 1 447 ? 16.671 38.256 33.077 1.00 59.10 447 ARG C CA 1
ATOM 10984 C C . ARG C 1 447 ? 15.693 39.409 33.133 1.00 60.06 447 ARG C C 1
ATOM 10985 O O . ARG C 1 447 ? 15.956 40.433 33.759 1.00 59.04 447 ARG C O 1
ATOM 10993 N N . ALA C 1 448 ? 14.554 39.216 32.476 1.00 63.12 448 ALA C N 1
ATOM 10994 C CA . ALA C 1 448 ? 13.502 40.216 32.423 1.00 66.20 448 ALA C CA 1
ATOM 10995 C C . ALA C 1 448 ? 12.824 40.416 33.775 1.00 68.64 448 ALA C C 1
ATOM 10996 O O . ALA C 1 448 ? 12.422 39.465 34.435 1.00 68.97 448 ALA C O 1
ATOM 10998 N N . ASN C 1 449 ? 12.702 41.676 34.165 1.00 73.14 449 ASN C N 1
ATOM 10999 C CA . ASN C 1 449 ? 12.085 42.074 35.421 1.00 77.70 449 ASN C CA 1
ATOM 11000 C C . ASN C 1 449 ? 10.659 41.536 35.539 1.00 79.59 449 ASN C C 1
ATOM 11001 O O . ASN C 1 449 ? 10.084 41.071 34.557 1.00 79.60 449 ASN C O 1
ATOM 11006 N N . ARG C 1 450 ? 10.096 41.618 36.745 1.00 82.30 450 ARG C N 1
ATOM 11007 C CA . ARG C 1 450 ? 8.740 41.133 37.034 1.00 84.79 450 ARG C CA 1
ATOM 11008 C C . ARG C 1 450 ? 7.605 42.145 36.745 1.00 85.41 450 ARG C C 1
ATOM 11009 O O . ARG C 1 450 ? 7.332 43.035 37.557 1.00 85.22 450 ARG C O 1
ATOM 11017 N N . ARG C 1 451 ? 6.938 41.975 35.598 1.00 86.06 451 ARG C N 1
ATOM 11018 C CA . ARG C 1 451 ? 5.849 42.863 35.160 1.00 87.07 451 ARG C CA 1
ATOM 11019 C C . ARG C 1 451 ? 4.441 42.350 35.481 1.00 86.71 451 ARG C C 1
ATOM 11020 O O . ARG C 1 451 ? 4.233 41.157 35.703 1.00 88.00 451 ARG C O 1
ATOM 11028 N N . LEU C 1 452 ? 3.471 43.258 35.483 1.00 85.00 452 LEU C N 1
ATOM 11029 C CA . LEU C 1 452 ? 2.095 42.888 35.784 1.00 82.30 452 LEU C CA 1
ATOM 11030 C C . LEU C 1 452 ? 1.064 43.509 34.836 1.00 81.51 452 LEU C C 1
ATOM 11031 O O . LEU C 1 452 ? 1.218 44.644 34.373 1.00 80.13 452 LEU C O 1
ATOM 11036 N N . LEU C 1 453 ? 0.020 42.734 34.543 1.00 81.11 453 LEU C N 1
ATOM 11037 C CA . LEU C 1 453 ? -1.082 43.158 33.676 1.00 80.02 453 LEU C CA 1
ATOM 11038 C C . LEU C 1 453 ? -2.079 43.987 34.494 1.00 79.67 453 LEU C C 1
ATOM 11039 O O . LEU C 1 453 ? -2.144 43.871 35.726 1.00 79.61 453 LEU C O 1
ATOM 11044 N N . ALA C 1 454 ? -2.858 44.818 33.811 1.00 78.34 454 ALA C N 1
ATOM 11045 C CA . ALA C 1 454 ? -3.835 45.663 34.483 1.00 76.88 454 ALA C CA 1
ATOM 11046 C C . ALA C 1 454 ? -4.762 44.881 35.416 1.00 76.11 454 ALA C C 1
ATOM 11047 O O . ALA C 1 454 ? -5.260 45.436 36.393 1.00 75.35 454 ALA C O 1
ATOM 11049 N N . HIS C 1 455 ? -4.980 43.595 35.130 1.00 75.52 455 HIS C N 1
ATOM 11050 C CA . HIS C 1 455 ? -5.865 42.774 35.963 1.00 74.97 455 HIS C CA 1
ATOM 11051 C C . HIS C 1 455 ? -5.171 41.790 36.922 1.00 76.44 455 HIS C C 1
ATOM 11052 O O . HIS C 1 455 ? -5.834 40.991 37.595 1.00 75.72 455 HIS C O 1
ATOM 11059 N N . ASP C 1 456 ? -3.846 41.849 36.998 1.00 77.66 456 ASP C N 1
ATOM 11060 C CA . ASP C 1 456 ? -3.113 40.956 37.889 1.00 79.35 456 ASP C CA 1
ATOM 11061 C C . ASP C 1 456 ? -3.194 41.430 39.335 1.00 81.42 456 ASP C C 1
ATOM 11062 O O . ASP C 1 456 ? -3.607 42.558 39.611 1.00 81.17 456 ASP C O 1
ATOM 11067 N N . ILE C 1 457 ? -2.814 40.550 40.255 1.00 84.88 457 ILE C N 1
ATOM 11068 C CA . ILE C 1 457 ? -2.813 40.875 41.679 1.00 88.06 457 ILE C CA 1
ATOM 11069 C C . ILE C 1 457 ? -1.348 40.978 42.108 1.00 89.56 457 ILE C C 1
ATOM 11070 O O . ILE C 1 457 ? -0.614 39.987 42.075 1.00 90.12 457 ILE C O 1
ATOM 11075 N N . ASP C 1 458 ? -0.922 42.178 42.492 1.00 90.75 458 ASP C N 1
ATOM 11076 C CA . ASP C 1 458 ? 0.460 42.400 42.909 1.00 92.03 458 ASP C CA 1
ATOM 11077 C C . ASP C 1 458 ? 0.667 41.875 44.328 1.00 92.58 458 ASP C C 1
ATOM 11078 O O . ASP C 1 458 ? 1.572 41.031 44.528 1.00 92.71 458 ASP C O 1
ATOM 11083 N N . THR D 1 3 ? -16.768 41.541 42.560 1.00 66.79 3 THR D N 1
ATOM 11084 C CA . THR D 1 3 ? -17.070 42.952 42.930 1.00 67.79 3 THR D CA 1
ATOM 11085 C C . THR D 1 3 ? -17.030 43.889 41.727 1.00 67.75 3 THR D C 1
ATOM 11086 O O . THR D 1 3 ? -16.738 45.080 41.873 1.00 67.76 3 THR D O 1
ATOM 11090 N N . HIS D 1 4 ? -17.296 43.355 40.541 1.00 66.29 4 HIS D N 1
ATOM 11091 C CA . HIS D 1 4 ? -17.313 44.181 39.338 1.00 65.03 4 HIS D CA 1
ATOM 11092 C C . HIS D 1 4 ? -16.033 44.964 39.045 1.00 61.60 4 HIS D C 1
ATOM 11093 O O . HIS D 1 4 ? -16.088 46.183 38.885 1.00 59.84 4 HIS D O 1
ATOM 11100 N N . LYS D 1 5 ? -14.888 44.294 38.959 1.00 59.19 5 LYS D N 1
ATOM 11101 C CA . LYS D 1 5 ? -13.663 45.029 38.658 1.00 56.92 5 LYS D CA 1
ATOM 11102 C C . LYS D 1 5 ? -13.612 45.479 37.200 1.00 54.11 5 LYS D C 1
ATOM 11103 O O . LYS D 1 5 ? -13.991 44.741 36.282 1.00 52.47 5 LYS D O 1
ATOM 11109 N N . VAL D 1 6 ? -13.145 46.705 37.006 1.00 49.72 6 VAL D N 1
ATOM 11110 C CA . VAL D 1 6 ? -12.990 47.273 35.685 1.00 47.34 6 VAL D CA 1
ATOM 11111 C C . VAL D 1 6 ? -11.509 47.588 35.531 1.00 47.16 6 VAL D C 1
ATOM 11112 O O . VAL D 1 6 ? -10.951 48.343 36.319 1.00 45.64 6 VAL D O 1
ATOM 11116 N N . PHE D 1 7 ? -10.880 46.991 34.524 1.00 47.34 7 PHE D N 1
ATOM 11117 C CA . PHE D 1 7 ? -9.462 47.189 34.268 1.00 46.62 7 PHE D CA 1
ATOM 11118 C C . PHE D 1 7 ? -9.274 48.335 33.297 1.00 46.34 7 PHE D C 1
ATOM 11119 O O . PHE D 1 7 ? -9.986 48.433 32.292 1.00 47.37 7 PHE D O 1
ATOM 11127 N N . VAL D 1 8 ? -8.327 49.216 33.617 1.00 44.56 8 VAL D N 1
ATOM 11128 C CA . VAL D 1 8 ? -8.076 50.405 32.807 1.00 41.88 8 VAL D CA 1
ATOM 11129 C C . VAL D 1 8 ? -6.742 50.423 32.067 1.00 42.55 8 VAL D C 1
ATOM 11130 O O . VAL D 1 8 ? -5.684 50.298 32.683 1.00 41.10 8 VAL D O 1
ATOM 11134 N N . ASN D 1 9 ? -6.803 50.583 30.746 1.00 41.58 9 ASN D N 1
ATOM 11135 C CA . ASN D 1 9 ? -5.599 50.649 29.940 1.00 42.74 9 ASN D CA 1
ATOM 11136 C C . ASN D 1 9 ? -5.265 52.111 29.645 1.00 43.45 9 ASN D C 1
ATOM 11137 O O . ASN D 1 9 ? -4.105 52.483 29.505 1.00 42.10 9 ASN D O 1
ATOM 11142 N N . ARG D 1 10 ? -6.299 52.933 29.537 1.00 45.04 10 ARG D N 1
ATOM 11143 C CA . ARG D 1 10 ? -6.129 54.346 29.213 1.00 47.21 10 ARG D CA 1
ATOM 11144 C C . ARG D 1 10 ? -7.229 55.154 29.852 1.00 49.07 10 ARG D C 1
ATOM 11145 O O . ARG D 1 10 ? -8.365 54.684 29.994 1.00 49.83 10 ARG D O 1
ATOM 11153 N N . ILE D 1 11 ? -6.895 56.386 30.205 1.00 48.89 11 ILE D N 1
ATOM 11154 C CA . ILE D 1 11 ? -7.847 57.288 30.824 1.00 50.05 11 ILE D CA 1
ATOM 11155 C C . ILE D 1 11 ? -9.125 57.452 30.011 1.00 49.25 11 ILE D C 1
ATOM 11156 O O . ILE D 1 11 ? -9.079 57.520 28.785 1.00 49.40 11 ILE D O 1
ATOM 11161 N N . ILE D 1 12 ? -10.257 57.494 30.712 1.00 48.23 12 ILE D N 1
ATOM 11162 C CA . ILE D 1 12 ? -11.556 57.759 30.111 1.00 48.30 12 ILE D CA 1
ATOM 11163 C C . ILE D 1 12 ? -12.419 58.354 31.215 1.00 48.98 12 ILE D C 1
ATOM 11164 O O . ILE D 1 12 ? -12.668 57.736 32.246 1.00 49.54 12 ILE D O 1
ATOM 11169 N N . ASN D 1 13 ? -12.835 59.590 30.991 1.00 51.09 13 ASN D N 1
ATOM 11170 C CA . ASN D 1 13 ? -13.651 60.351 31.929 1.00 51.85 13 ASN D CA 1
ATOM 11171 C C . ASN D 1 13 ? -15.117 60.094 31.610 1.00 51.84 13 ASN D C 1
ATOM 11172 O O . ASN D 1 13 ? -15.691 60.763 30.755 1.00 50.92 13 ASN D O 1
ATOM 11177 N N . MET D 1 14 ? -15.723 59.123 32.287 1.00 53.04 14 MET D N 1
ATOM 11178 C CA . MET D 1 14 ? -17.118 58.793 32.013 1.00 54.94 14 MET D CA 1
ATOM 11179 C C . MET D 1 14 ? -18.030 60.001 32.106 1.00 56.96 14 MET D C 1
ATOM 11180 O O . MET D 1 14 ? -19.076 60.039 31.460 1.00 58.41 14 MET D O 1
ATOM 11185 N N . ARG D 1 15 ? -17.635 60.987 32.906 1.00 58.48 15 ARG D N 1
ATOM 11186 C CA . ARG D 1 15 ? -18.424 62.204 33.076 1.00 58.93 15 ARG D CA 1
ATOM 11187 C C . ARG D 1 15 ? -18.649 62.905 31.739 1.00 57.91 15 ARG D C 1
ATOM 11188 O O . ARG D 1 15 ? -19.727 63.443 31.478 1.00 58.47 15 ARG D O 1
ATOM 11196 N N . LYS D 1 16 ? -17.627 62.889 30.892 1.00 56.22 16 LYS D N 1
ATOM 11197 C CA . LYS D 1 16 ? -17.708 63.537 29.593 1.00 55.29 16 LYS D CA 1
ATOM 11198 C C . LYS D 1 16 ? -18.269 62.652 28.477 1.00 53.83 16 LYS D C 1
ATOM 11199 O O . LYS D 1 16 ? -18.239 63.032 27.302 1.00 53.85 16 LYS D O 1
ATOM 11205 N N . ILE D 1 17 ? -18.776 61.477 28.843 1.00 51.34 17 ILE D N 1
ATOM 11206 C CA . ILE D 1 17 ? -19.342 60.555 27.869 1.00 48.20 17 ILE D CA 1
ATOM 11207 C C . ILE D 1 17 ? -20.848 60.756 27.845 1.00 47.41 17 ILE D C 1
ATOM 11208 O O . ILE D 1 17 ? -21.531 60.572 28.857 1.00 46.15 17 ILE D O 1
ATOM 11213 N N . LYS D 1 18 ? -21.369 61.125 26.683 1.00 47.53 18 LYS D N 1
ATOM 11214 C CA . LYS D 1 18 ? -22.796 61.368 26.555 1.00 48.38 18 LYS D CA 1
ATOM 11215 C C . LYS D 1 18 ? -23.614 60.170 26.099 1.00 47.95 18 LYS D C 1
ATOM 11216 O O . LYS D 1 18 ? -24.730 59.955 26.582 1.00 49.14 18 LYS D O 1
ATOM 11222 N N . LEU D 1 19 ? -23.075 59.393 25.166 1.00 47.70 19 LEU D N 1
ATOM 11223 C CA . LEU D 1 19 ? -23.782 58.216 24.667 1.00 46.09 19 LEU D CA 1
ATOM 11224 C C . LEU D 1 19 ? -22.948 56.952 24.803 1.00 45.81 19 LEU D C 1
ATOM 11225 O O . LEU D 1 19 ? -21.743 56.960 24.535 1.00 45.77 19 LEU D O 1
ATOM 11230 N N . ILE D 1 20 ? -23.596 55.873 25.237 1.00 44.92 20 ILE D N 1
ATOM 11231 C CA . ILE D 1 20 ? -22.932 54.586 25.384 1.00 43.86 20 ILE D CA 1
ATOM 11232 C C . ILE D 1 20 ? -23.577 53.597 24.421 1.00 44.83 20 ILE D C 1
ATOM 11233 O O . ILE D 1 20 ? -24.745 53.227 24.572 1.00 47.16 20 ILE D O 1
ATOM 11238 N N . GLY D 1 21 ? -22.813 53.193 23.412 1.00 44.60 21 GLY D N 1
ATOM 11239 C CA . GLY D 1 21 ? -23.309 52.244 22.436 1.00 42.93 21 GLY D CA 1
ATOM 11240 C C . GLY D 1 21 ? -22.994 50.834 22.884 1.00 42.96 21 GLY D C 1
ATOM 11241 O O . GLY D 1 21 ? -21.840 50.501 23.172 1.00 42.89 21 GLY D O 1
ATOM 11242 N N . LEU D 1 22 ? -24.020 49.996 22.938 1.00 42.15 22 LEU D N 1
ATOM 11243 C CA . LEU D 1 22 ? -23.839 48.627 23.371 1.00 40.46 22 LEU D CA 1
ATOM 11244 C C . LEU D 1 22 ? -24.055 47.593 22.290 1.00 40.42 22 LEU D C 1
ATOM 11245 O O . LEU D 1 22 ? -25.055 47.616 21.581 1.00 42.70 22 LEU D O 1
ATOM 11250 N N . ASP D 1 23 ? -23.097 46.685 22.182 1.00 41.22 23 ASP D N 1
ATOM 11251 C CA . ASP D 1 23 ? -23.154 45.551 21.264 1.00 40.81 23 ASP D CA 1
ATOM 11252 C C . ASP D 1 23 ? -24.203 44.669 21.957 1.00 40.91 23 ASP D C 1
ATOM 11253 O O . ASP D 1 23 ? -24.236 44.629 23.185 1.00 41.23 23 ASP D O 1
ATOM 11258 N N . MET D 1 24 ? -25.068 43.987 21.208 1.00 40.56 24 MET D N 1
ATOM 11259 C CA . MET D 1 24 ? -26.099 43.166 21.850 1.00 39.82 24 MET D CA 1
ATOM 11260 C C . MET D 1 24 ? -25.702 41.734 22.190 1.00 39.63 24 MET D C 1
ATOM 11261 O O . MET D 1 24 ? -25.587 41.394 23.364 1.00 39.84 24 MET D O 1
ATOM 11266 N N . ASP D 1 25 ? -25.504 40.896 21.177 1.00 38.83 25 ASP D N 1
ATOM 11267 C CA . ASP D 1 25 ? -25.137 39.509 21.424 1.00 40.85 25 ASP D CA 1
ATOM 11268 C C . ASP D 1 25 ? -23.737 39.354 22.030 1.00 41.20 25 ASP D C 1
ATOM 11269 O O . ASP D 1 25 ? -22.732 39.603 21.378 1.00 42.72 25 ASP D O 1
ATOM 11274 N N . HIS D 1 26 ? -23.703 38.954 23.294 1.00 39.77 26 HIS D N 1
ATOM 11275 C CA . HIS D 1 26 ? -22.476 38.738 24.062 1.00 38.68 26 HIS D CA 1
ATOM 11276 C C . HIS D 1 26 ? -21.962 39.922 24.836 1.00 36.90 26 HIS D C 1
ATOM 11277 O O . HIS D 1 26 ? -20.990 39.790 25.571 1.00 37.58 26 HIS D O 1
ATOM 11284 N N . THR D 1 27 ? -22.581 41.082 24.674 1.00 36.14 27 THR D N 1
ATOM 11285 C CA . THR D 1 27 ? -22.160 42.226 25.470 1.00 36.36 27 THR D CA 1
ATOM 11286 C C . THR D 1 27 ? -23.322 42.584 26.399 1.00 38.62 27 THR D C 1
ATOM 11287 O O . THR D 1 27 ? -23.240 42.327 27.599 1.00 39.28 27 THR D O 1
ATOM 11291 N N . LEU D 1 28 ? -24.402 43.146 25.845 1.00 39.72 28 LEU D N 1
ATOM 11292 C CA . LEU D 1 28 ? -25.585 43.523 26.635 1.00 40.77 28 LEU D CA 1
ATOM 11293 C C . LEU D 1 28 ? -26.365 42.295 27.089 1.00 41.33 28 LEU D C 1
ATOM 11294 O O . LEU D 1 28 ? -26.899 42.264 28.186 1.00 40.37 28 LEU D O 1
ATOM 11299 N N . ILE D 1 29 ? -26.430 41.291 26.228 1.00 43.19 29 ILE D N 1
ATOM 11300 C CA . ILE D 1 29 ? -27.131 40.061 26.541 1.00 44.31 29 ILE D CA 1
ATOM 11301 C C . ILE D 1 29 ? -26.115 38.929 26.642 1.00 46.55 29 ILE D C 1
ATOM 11302 O O . ILE D 1 29 ? -25.395 38.629 25.685 1.00 47.55 29 ILE D O 1
ATOM 11307 N N . ARG D 1 30 ? -26.047 38.301 27.809 1.00 47.79 30 ARG D N 1
ATOM 11308 C CA . ARG D 1 30 ? -25.097 37.220 28.026 1.00 48.85 30 ARG D CA 1
ATOM 11309 C C . ARG D 1 30 ? -25.538 35.842 27.515 1.00 48.91 30 ARG D C 1
ATOM 11310 O O . ARG D 1 30 ? -26.702 35.461 27.600 1.00 49.45 30 ARG D O 1
ATOM 11318 N N . TYR D 1 31 ? -24.580 35.098 26.976 1.00 48.96 31 TYR D N 1
ATOM 11319 C CA . TYR D 1 31 ? -24.840 33.763 26.464 1.00 48.15 31 TYR D CA 1
ATOM 11320 C C . TYR D 1 31 ? -24.007 32.740 27.220 1.00 47.82 31 TYR D C 1
ATOM 11321 O O . TYR D 1 31 ? -22.945 33.053 27.760 1.00 46.47 31 TYR D O 1
ATOM 11330 N N . ASN D 1 32 ? -24.510 31.513 27.255 1.00 47.90 32 ASN D N 1
ATOM 11331 C CA . ASN D 1 32 ? -23.806 30.406 27.875 1.00 49.39 32 ASN D CA 1
ATOM 11332 C C . ASN D 1 32 ? -22.718 29.997 26.868 1.00 49.90 32 ASN D C 1
ATOM 11333 O O . ASN D 1 32 ? -22.989 29.283 25.897 1.00 50.39 32 ASN D O 1
ATOM 11338 N N . SER D 1 33 ? -21.491 30.455 27.104 1.00 50.60 33 SER D N 1
ATOM 11339 C CA . SER D 1 33 ? -20.370 30.189 26.201 1.00 49.35 33 SER D CA 1
ATOM 11340 C C . SER D 1 33 ? -20.195 28.764 25.699 1.00 48.59 33 SER D C 1
ATOM 11341 O O . SER D 1 33 ? -20.089 28.534 24.494 1.00 47.44 33 SER D O 1
ATOM 11344 N N . LYS D 1 34 ? -20.147 27.808 26.614 1.00 48.50 34 LYS D N 1
ATOM 11345 C CA . LYS D 1 34 ? -19.958 26.420 26.230 1.00 48.89 34 LYS D CA 1
ATOM 11346 C C . LYS D 1 34 ? -21.064 25.962 25.289 1.00 49.31 34 LYS D C 1
ATOM 11347 O O . LYS D 1 34 ? -20.801 25.460 24.186 1.00 48.55 34 LYS D O 1
ATOM 11353 N N . ASN D 1 35 ? -22.309 26.147 25.714 1.00 48.92 35 ASN D N 1
ATOM 11354 C CA . ASN D 1 35 ? -23.435 25.720 24.889 1.00 48.72 35 ASN D CA 1
ATOM 11355 C C . ASN D 1 35 ? -23.444 26.406 23.538 1.00 47.89 35 ASN D C 1
ATOM 11356 O O . ASN D 1 35 ? -23.696 25.768 22.509 1.00 45.10 35 ASN D O 1
ATOM 11361 N N . PHE D 1 36 ? -23.165 27.706 23.544 1.00 46.77 36 PHE D N 1
ATOM 11362 C CA . PHE D 1 36 ? -23.152 28.477 22.312 1.00 46.62 36 PHE D CA 1
ATOM 11363 C C . PHE D 1 36 ? -22.002 28.086 21.387 1.00 47.13 36 PHE D C 1
ATOM 11364 O O . PHE D 1 36 ? -22.188 27.978 20.173 1.00 47.08 36 PHE D O 1
ATOM 11372 N N . GLU D 1 37 ? -20.813 27.869 21.945 1.00 48.63 37 GLU D N 1
ATOM 11373 C CA . GLU D 1 37 ? -19.677 27.473 21.114 1.00 50.80 37 GLU D CA 1
ATOM 11374 C C . GLU D 1 37 ? -20.011 26.130 20.489 1.00 51.66 37 GLU D C 1
ATOM 11375 O O . GLU D 1 37 ? -19.848 25.927 19.279 1.00 52.81 37 GLU D O 1
ATOM 11381 N N . SER D 1 38 ? -20.484 25.215 21.331 1.00 52.08 38 SER D N 1
ATOM 11382 C CA . SER D 1 38 ? -20.857 23.875 20.891 1.00 50.47 38 SER D CA 1
ATOM 11383 C C . SER D 1 38 ? -21.855 23.896 19.732 1.00 48.63 38 SER D C 1
ATOM 11384 O O . SER D 1 38 ? -21.709 23.151 18.755 1.00 48.60 38 SER D O 1
ATOM 11387 N N . LEU D 1 39 ? -22.866 24.747 19.835 1.00 46.79 39 LEU D N 1
ATOM 11388 C CA . LEU D 1 39 ? -23.863 24.836 18.779 1.00 47.34 39 LEU D CA 1
ATOM 11389 C C . LEU D 1 39 ? -23.145 25.225 17.483 1.00 48.25 39 LEU D C 1
ATOM 11390 O O . LEU D 1 39 ? -23.271 24.553 16.448 1.00 47.16 39 LEU D O 1
ATOM 11395 N N . VAL D 1 40 ? -22.387 26.316 17.543 1.00 48.74 40 VAL D N 1
ATOM 11396 C CA . VAL D 1 40 ? -21.663 26.776 16.370 1.00 49.09 40 VAL D CA 1
ATOM 11397 C C . VAL D 1 40 ? -20.801 25.652 15.823 1.00 48.28 40 VAL D C 1
ATOM 11398 O O . VAL D 1 40 ? -20.745 25.426 14.617 1.00 48.07 40 VAL D O 1
ATOM 11402 N N . TYR D 1 41 ? -20.127 24.942 16.709 1.00 48.18 41 TYR D N 1
ATOM 11403 C CA . TYR D 1 41 ? -19.303 23.835 16.264 1.00 49.97 41 TYR D CA 1
ATOM 11404 C C . TYR D 1 41 ? -20.175 22.852 15.459 1.00 50.97 41 TYR D C 1
ATOM 11405 O O . TYR D 1 41 ? -19.885 22.566 14.292 1.00 50.31 41 TYR D O 1
ATOM 11414 N N . ASP D 1 42 ? -21.249 22.354 16.070 1.00 50.99 42 ASP D N 1
ATOM 11415 C CA . ASP D 1 42 ? -22.135 21.422 15.377 1.00 52.03 42 ASP D CA 1
ATOM 11416 C C . ASP D 1 42 ? -22.633 21.972 14.037 1.00 52.57 42 ASP D C 1
ATOM 11417 O O . ASP D 1 42 ? -22.381 21.388 12.983 1.00 53.13 42 ASP D O 1
ATOM 11422 N N . LEU D 1 43 ? -23.339 23.095 14.067 1.00 52.78 43 LEU D N 1
ATOM 11423 C CA . LEU D 1 43 ? -23.856 23.667 12.829 1.00 52.66 43 LEU D CA 1
ATOM 11424 C C . LEU D 1 43 ? -22.799 23.762 11.733 1.00 54.68 43 LEU D C 1
ATOM 11425 O O . LEU D 1 43 ? -23.073 23.430 10.577 1.00 54.49 43 LEU D O 1
ATOM 11430 N N . VAL D 1 44 ? -21.595 24.207 12.098 1.00 56.47 44 VAL D N 1
ATOM 11431 C CA . VAL D 1 44 ? -20.501 24.364 11.138 1.00 57.67 44 VAL D CA 1
ATOM 11432 C C . VAL D 1 44 ? -19.956 23.035 10.653 1.00 59.34 44 VAL D C 1
ATOM 11433 O O . VAL D 1 44 ? -19.637 22.879 9.475 1.00 59.03 44 VAL D O 1
ATOM 11437 N N . LYS D 1 45 ? -19.830 22.082 11.566 1.00 62.17 45 LYS D N 1
ATOM 11438 C CA . LYS D 1 45 ? -19.310 20.773 11.206 1.00 65.81 45 LYS D CA 1
ATOM 11439 C C . LYS D 1 45 ? -20.304 20.101 10.268 1.00 67.52 45 LYS D C 1
ATOM 11440 O O . LYS D 1 45 ? -19.930 19.403 9.321 1.00 67.70 45 LYS D O 1
ATOM 11446 N N . GLU D 1 46 ? -21.580 20.332 10.536 1.00 69.80 46 GLU D N 1
ATOM 11447 C CA . GLU D 1 46 ? -22.654 19.766 9.738 1.00 72.64 46 GLU D CA 1
ATOM 11448 C C . GLU D 1 46 ? -22.628 20.329 8.323 1.00 74.14 46 GLU D C 1
ATOM 11449 O O . GLU D 1 46 ? -22.581 19.577 7.345 1.00 74.70 46 GLU D O 1
ATOM 11455 N N . ARG D 1 47 ? -22.655 21.655 8.222 1.00 75.60 47 ARG D N 1
ATOM 11456 C CA . ARG D 1 47 ? -22.627 22.339 6.931 1.00 77.54 47 ARG D CA 1
ATOM 11457 C C . ARG D 1 47 ? -21.441 21.917 6.055 1.00 79.09 47 ARG D C 1
ATOM 11458 O O . ARG D 1 47 ? -21.473 22.083 4.837 1.00 79.71 47 ARG D O 1
ATOM 11466 N N . LEU D 1 48 ? -20.392 21.378 6.672 1.00 80.45 48 LEU D N 1
ATOM 11467 C CA . LEU D 1 48 ? -19.223 20.928 5.924 1.00 81.48 48 LEU D CA 1
ATOM 11468 C C . LEU D 1 48 ? -19.480 19.586 5.249 1.00 82.87 48 LEU D C 1
ATOM 11469 O O . LEU D 1 48 ? -19.216 19.415 4.056 1.00 82.84 48 LEU D O 1
ATOM 11474 N N . ALA D 1 49 ? -19.995 18.635 6.022 1.00 84.26 49 ALA D N 1
ATOM 11475 C CA . ALA D 1 49 ? -20.275 17.302 5.508 1.00 85.88 49 ALA D CA 1
ATOM 11476 C C . ALA D 1 49 ? -21.411 17.315 4.491 1.00 86.80 49 ALA D C 1
ATOM 11477 O O . ALA D 1 49 ? -21.602 16.351 3.748 1.00 87.41 49 ALA D O 1
ATOM 11479 N N . GLU D 1 50 ? -22.153 18.413 4.446 1.00 87.45 50 GLU D N 1
ATOM 11480 C CA . GLU D 1 50 ? -23.280 18.503 3.537 1.00 88.41 50 GLU D CA 1
ATOM 11481 C C . GLU D 1 50 ? -23.046 19.328 2.284 1.00 88.66 50 GLU D C 1
ATOM 11482 O O . GLU D 1 50 ? -23.082 18.789 1.177 1.00 89.60 50 GLU D O 1
ATOM 11488 N N . SER D 1 51 ? -22.807 20.627 2.442 1.00 87.89 51 SER D N 1
ATOM 11489 C CA . SER D 1 51 ? -22.592 21.480 1.277 1.00 87.61 51 SER D CA 1
ATOM 11490 C C . SER D 1 51 ? -21.167 21.444 0.734 1.00 87.05 51 SER D C 1
ATOM 11491 O O . SER D 1 51 ? -20.895 22.005 -0.324 1.00 87.03 51 SER D O 1
ATOM 11494 N N . PHE D 1 52 ? -20.258 20.784 1.448 1.00 87.09 52 PHE D N 1
ATOM 11495 C CA . PHE D 1 52 ? -18.874 20.692 0.994 1.00 86.62 52 PHE D CA 1
ATOM 11496 C C . PHE D 1 52 ? -18.396 19.275 0.727 1.00 86.64 52 PHE D C 1
ATOM 11497 O O . PHE D 1 52 ? -17.287 19.073 0.244 1.00 85.71 52 PHE D O 1
ATOM 11505 N N . HIS D 1 53 ? -19.236 18.297 1.049 1.00 87.76 53 HIS D N 1
ATOM 11506 C CA . HIS D 1 53 ? -18.910 16.898 0.788 1.00 89.15 53 HIS D CA 1
ATOM 11507 C C . HIS D 1 53 ? -17.554 16.465 1.357 1.00 88.71 53 HIS D C 1
ATOM 11508 O O . HIS D 1 53 ? -16.645 16.080 0.612 1.00 87.56 53 HIS D O 1
ATOM 11515 N N . TYR D 1 54 ? -17.433 16.534 2.680 1.00 88.68 54 TYR D N 1
ATOM 11516 C CA . TYR D 1 54 ? -16.210 16.137 3.379 1.00 88.36 54 TYR D CA 1
ATOM 11517 C C . TYR D 1 54 ? -16.395 14.707 3.886 1.00 87.83 54 TYR D C 1
ATOM 11518 O O . TYR D 1 54 ? -17.517 14.203 3.938 1.00 86.99 54 TYR D O 1
ATOM 11527 N N . PRO D 1 55 ? -15.295 14.036 4.266 1.00 87.70 55 PRO D N 1
ATOM 11528 C CA . PRO D 1 55 ? -15.388 12.662 4.763 1.00 88.36 55 PRO D CA 1
ATOM 11529 C C . PRO D 1 55 ? -16.525 12.471 5.762 1.00 88.63 55 PRO D C 1
ATOM 11530 O O . PRO D 1 55 ? -16.756 13.318 6.624 1.00 88.17 55 PRO D O 1
ATOM 11534 N N . GLU D 1 56 ? -17.242 11.360 5.626 1.00 89.32 56 GLU D N 1
ATOM 11535 C CA . GLU D 1 56 ? -18.353 11.041 6.519 1.00 90.27 56 GLU D CA 1
ATOM 11536 C C . GLU D 1 56 ? -17.834 10.897 7.945 1.00 90.05 56 GLU D C 1
ATOM 11537 O O . GLU D 1 56 ? -18.603 10.899 8.907 1.00 89.79 56 GLU D O 1
ATOM 11543 N N . GLU D 1 57 ? -16.517 10.783 8.066 1.00 89.99 57 GLU D N 1
ATOM 11544 C CA . GLU D 1 57 ? -15.868 10.617 9.355 1.00 89.86 57 GLU D CA 1
ATOM 11545 C C . GLU D 1 57 ? -15.976 11.849 10.271 1.00 89.13 57 GLU D C 1
ATOM 11546 O O . GLU D 1 57 ? -16.033 11.714 11.498 1.00 89.67 57 GLU D O 1
ATOM 11552 N N . ILE D 1 58 ? -16.023 13.044 9.686 1.00 87.57 58 ILE D N 1
ATOM 11553 C CA . ILE D 1 58 ? -16.095 14.270 10.483 1.00 85.99 58 ILE D CA 1
ATOM 11554 C C . ILE D 1 58 ? -17.317 14.350 11.390 1.00 85.79 58 ILE D C 1
ATOM 11555 O O . ILE D 1 58 ? -17.253 14.922 12.478 1.00 86.01 58 ILE D O 1
ATOM 11560 N N . LYS D 1 59 ? -18.433 13.787 10.945 1.00 85.23 59 LYS D N 1
ATOM 11561 C CA . LYS D 1 59 ? -19.652 13.818 11.747 1.00 84.35 59 LYS D CA 1
ATOM 11562 C C . LYS D 1 59 ? -19.391 13.189 13.117 1.00 82.98 59 LYS D C 1
ATOM 11563 O O . LYS D 1 59 ? -20.107 13.450 14.081 1.00 82.14 59 LYS D O 1
ATOM 11569 N N . LYS D 1 60 ? -18.354 12.363 13.189 1.00 81.35 60 LYS D N 1
ATOM 11570 C CA . LYS D 1 60 ? -17.997 11.674 14.421 1.00 79.97 60 LYS D CA 1
ATOM 11571 C C . LYS D 1 60 ? -17.195 12.559 15.383 1.00 78.40 60 LYS D C 1
ATOM 11572 O O . LYS D 1 60 ? -17.114 12.265 16.578 1.00 78.34 60 LYS D O 1
ATOM 11578 N N . PHE D 1 61 ? -16.605 13.634 14.858 1.00 75.85 61 PHE D N 1
ATOM 11579 C CA . PHE D 1 61 ? -15.801 14.559 15.667 1.00 73.32 61 PHE D CA 1
ATOM 11580 C C . PHE D 1 61 ? -16.485 14.998 16.961 1.00 72.68 61 PHE D C 1
ATOM 11581 O O . PHE D 1 61 ? -17.648 15.413 16.959 1.00 71.92 61 PHE D O 1
ATOM 11589 N N . LYS D 1 62 ? -15.750 14.905 18.065 1.00 71.49 62 LYS D N 1
ATOM 11590 C CA . LYS D 1 62 ? -16.279 15.294 19.365 1.00 70.55 62 LYS D CA 1
ATOM 11591 C C . LYS D 1 62 ? -15.773 16.673 19.754 1.00 68.26 62 LYS D C 1
ATOM 11592 O O . LYS D 1 62 ? -14.600 16.995 19.556 1.00 68.55 62 LYS D O 1
ATOM 11598 N N . PHE D 1 63 ? -16.667 17.480 20.315 1.00 65.53 63 PHE D N 1
ATOM 11599 C CA . PHE D 1 63 ? -16.329 18.836 20.738 1.00 62.88 63 PHE D CA 1
ATOM 11600 C C . PHE D 1 63 ? -15.981 18.954 22.226 1.00 60.68 63 PHE D C 1
ATOM 11601 O O . PHE D 1 63 ? -16.786 18.642 23.097 1.00 59.41 63 PHE D O 1
ATOM 11609 N N . ASN D 1 64 ? -14.767 19.409 22.502 1.00 59.42 64 ASN D N 1
ATOM 11610 C CA . ASN D 1 64 ? -14.322 19.598 23.873 1.00 58.03 64 ASN D CA 1
ATOM 11611 C C . ASN D 1 64 ? -13.857 21.037 24.047 1.00 56.73 64 ASN D C 1
ATOM 11612 O O . ASN D 1 64 ? -12.781 21.426 23.588 1.00 57.61 64 ASN D O 1
ATOM 11617 N N . PHE D 1 65 ? -14.693 21.818 24.716 1.00 54.49 65 PHE D N 1
ATOM 11618 C CA . PHE D 1 65 ? -14.449 23.229 24.953 1.00 52.29 65 PHE D CA 1
ATOM 11619 C C . PHE D 1 65 ? -13.005 23.587 25.314 1.00 52.19 65 PHE D C 1
ATOM 11620 O O . PHE D 1 65 ? -12.488 24.614 24.875 1.00 50.75 65 PHE D O 1
ATOM 11628 N N . ASP D 1 66 ? -12.347 22.746 26.100 1.00 51.92 66 ASP D N 1
ATOM 11629 C CA . ASP D 1 66 ? -10.987 23.051 26.510 1.00 52.31 66 ASP D CA 1
ATOM 11630 C C . ASP D 1 66 ? -9.869 22.724 25.525 1.00 51.76 66 ASP D C 1
ATOM 11631 O O . ASP D 1 66 ? -8.720 23.023 25.798 1.00 52.71 66 ASP D O 1
ATOM 11636 N N . ASP D 1 67 ? -10.187 22.134 24.380 1.00 52.21 67 ASP D N 1
ATOM 11637 C CA . ASP D 1 67 ? -9.141 21.809 23.409 1.00 53.24 67 ASP D CA 1
ATOM 11638 C C . ASP D 1 67 ? -8.486 23.052 22.833 1.00 52.43 67 ASP D C 1
ATOM 11639 O O . ASP D 1 67 ? -7.403 22.985 22.245 1.00 53.25 67 ASP D O 1
ATOM 11644 N N . ALA D 1 68 ? -9.151 24.189 22.995 1.00 51.90 68 ALA D N 1
ATOM 11645 C CA . ALA D 1 68 ? -8.613 25.454 22.513 1.00 50.75 68 ALA D CA 1
ATOM 11646 C C . ALA D 1 68 ? -8.896 26.584 23.505 1.00 49.32 68 ALA D C 1
ATOM 11647 O O . ALA D 1 68 ? -9.667 26.425 24.464 1.00 48.12 68 ALA D O 1
ATOM 11649 N N . ILE D 1 69 ? -8.253 27.724 23.272 1.00 48.27 69 ILE D N 1
ATOM 11650 C CA . ILE D 1 69 ? -8.409 28.877 24.149 1.00 46.66 69 ILE D CA 1
ATOM 11651 C C . ILE D 1 69 ? -8.557 30.133 23.303 1.00 45.09 69 ILE D C 1
ATOM 11652 O O . ILE D 1 69 ? -8.277 30.104 22.110 1.00 48.08 69 ILE D O 1
ATOM 11657 N N . ARG D 1 70 ? -9.010 31.229 23.892 1.00 41.55 70 ARG D N 1
ATOM 11658 C CA . ARG D 1 70 ? -9.176 32.448 23.112 1.00 40.34 70 ARG D CA 1
ATOM 11659 C C . ARG D 1 70 ? -7.842 33.118 22.747 1.00 40.84 70 ARG D C 1
ATOM 11660 O O . ARG D 1 70 ? -6.873 33.025 23.492 1.00 40.32 70 ARG D O 1
ATOM 11668 N N . GLY D 1 71 ? -7.802 33.787 21.591 1.00 40.75 71 GLY D N 1
ATOM 11669 C CA . GLY D 1 71 ? -6.604 34.496 21.176 1.00 40.31 71 GLY D CA 1
ATOM 11670 C C . GLY D 1 71 ? -5.656 33.776 20.234 1.00 40.69 71 GLY D C 1
ATOM 11671 O O . GLY D 1 71 ? -4.722 34.386 19.725 1.00 39.19 71 GLY D O 1
ATOM 11672 N N . LEU D 1 72 ? -5.898 32.494 19.984 1.00 40.85 72 LEU D N 1
ATOM 11673 C CA . LEU D 1 72 ? -5.031 31.715 19.113 1.00 40.74 72 LEU D CA 1
ATOM 11674 C C . LEU D 1 72 ? -5.047 32.187 17.673 1.00 42.42 72 LEU D C 1
ATOM 11675 O O . LEU D 1 72 ? -5.988 32.850 17.238 1.00 42.87 72 LEU D O 1
ATOM 11680 N N . VAL D 1 73 ? -3.986 31.846 16.942 1.00 44.03 73 VAL D N 1
ATOM 11681 C CA . VAL D 1 73 ? -3.843 32.227 15.538 1.00 44.31 73 VAL D CA 1
ATOM 11682 C C . VAL D 1 73 ? -3.767 30.998 14.635 1.00 46.46 73 VAL D C 1
ATOM 11683 O O . VAL D 1 73 ? -3.076 30.021 14.948 1.00 46.28 73 VAL D O 1
ATOM 11687 N N . ILE D 1 74 ? -4.476 31.044 13.514 1.00 48.43 74 ILE D N 1
ATOM 11688 C CA . ILE D 1 74 ? -4.443 29.925 12.589 1.00 51.30 74 ILE D CA 1
ATOM 11689 C C . ILE D 1 74 ? -3.533 30.162 11.385 1.00 52.99 74 ILE D C 1
ATOM 11690 O O . ILE D 1 74 ? -3.662 31.161 10.661 1.00 50.63 74 ILE D O 1
ATOM 11695 N N . ASP D 1 75 ? -2.593 29.236 11.206 1.00 54.87 75 ASP D N 1
ATOM 11696 C CA . ASP D 1 75 ? -1.661 29.275 10.085 1.00 57.44 75 ASP D CA 1
ATOM 11697 C C . ASP D 1 75 ? -2.270 28.319 9.058 1.00 56.74 75 ASP D C 1
ATOM 11698 O O . ASP D 1 75 ? -1.983 27.121 9.049 1.00 55.03 75 ASP D O 1
ATOM 11703 N N . SER D 1 76 ? -3.137 28.865 8.212 1.00 58.01 76 SER D N 1
ATOM 11704 C CA . SER D 1 76 ? -3.823 28.072 7.199 1.00 61.39 76 SER D CA 1
ATOM 11705 C C . SER D 1 76 ? -2.871 27.393 6.232 1.00 63.57 76 SER D C 1
ATOM 11706 O O . SER D 1 76 ? -3.124 26.277 5.780 1.00 64.34 76 SER D O 1
ATOM 11709 N N . LYS D 1 77 ? -1.773 28.071 5.924 1.00 65.76 77 LYS D N 1
ATOM 11710 C CA . LYS D 1 77 ? -0.777 27.536 5.016 1.00 66.42 77 LYS D CA 1
ATOM 11711 C C . LYS D 1 77 ? -0.322 26.146 5.458 1.00 66.01 77 LYS D C 1
ATOM 11712 O O . LYS D 1 77 ? -0.385 25.192 4.679 1.00 66.62 77 LYS D O 1
ATOM 11718 N N . ASN D 1 78 ? 0.102 26.019 6.713 1.00 64.95 78 ASN D N 1
ATOM 11719 C CA . ASN D 1 78 ? 0.602 24.739 7.205 1.00 63.98 78 ASN D CA 1
ATOM 11720 C C . ASN D 1 78 ? -0.304 23.964 8.147 1.00 63.36 78 ASN D C 1
ATOM 11721 O O . ASN D 1 78 ? 0.152 23.025 8.815 1.00 64.19 78 ASN D O 1
ATOM 11726 N N . GLY D 1 79 ? -1.581 24.340 8.198 1.00 61.34 79 GLY D N 1
ATOM 11727 C CA . GLY D 1 79 ? -2.516 23.651 9.075 1.00 58.83 79 GLY D CA 1
ATOM 11728 C C . GLY D 1 79 ? -2.077 23.622 10.533 1.00 57.32 79 GLY D C 1
ATOM 11729 O O . GLY D 1 79 ? -2.194 22.591 11.214 1.00 54.30 79 GLY D O 1
ATOM 11730 N N . ASN D 1 80 ? -1.573 24.759 11.014 1.00 55.92 80 ASN D N 1
ATOM 11731 C CA . ASN D 1 80 ? -1.106 24.869 12.397 1.00 55.42 80 ASN D CA 1
ATOM 11732 C C . ASN D 1 80 ? -1.867 25.932 13.200 1.00 54.31 80 ASN D C 1
ATOM 11733 O O . ASN D 1 80 ? -2.497 26.840 12.633 1.00 54.32 80 ASN D O 1
ATOM 11738 N N . ILE D 1 81 ? -1.812 25.807 14.524 1.00 52.14 81 ILE D N 1
ATOM 11739 C CA . ILE D 1 81 ? -2.462 26.764 15.415 1.00 50.16 81 ILE D CA 1
ATOM 11740 C C . ILE D 1 81 ? -1.397 27.323 16.357 1.00 48.42 81 ILE D C 1
ATOM 11741 O O . ILE D 1 81 ? -0.676 26.566 17.001 1.00 47.83 81 ILE D O 1
ATOM 11746 N N . LEU D 1 82 ? -1.316 28.649 16.444 1.00 46.79 82 LEU D N 1
ATOM 11747 C CA . LEU D 1 82 ? -0.282 29.295 17.241 1.00 45.60 82 LEU D CA 1
ATOM 11748 C C . LEU D 1 82 ? -0.712 30.179 18.410 1.00 45.47 82 LEU D C 1
ATOM 11749 O O . LEU D 1 82 ? -1.765 30.809 18.375 1.00 46.43 82 LEU D O 1
ATOM 11754 N N . LYS D 1 83 ? 0.139 30.216 19.432 1.00 45.23 83 LYS D N 1
ATOM 11755 C CA . LYS D 1 83 ? -0.037 31.044 20.630 1.00 45.08 83 LYS D CA 1
ATOM 11756 C C . LYS D 1 83 ? 1.073 32.088 20.457 1.00 46.08 83 LYS D C 1
ATOM 11757 O O . LYS D 1 83 ? 2.257 31.760 20.576 1.00 45.54 83 LYS D O 1
ATOM 11763 N N . LEU D 1 84 ? 0.702 33.331 20.171 1.00 45.24 84 LEU D N 1
ATOM 11764 C CA . LEU D 1 84 ? 1.689 34.377 19.951 1.00 45.26 84 LEU D CA 1
ATOM 11765 C C . LEU D 1 84 ? 1.863 35.366 21.096 1.00 44.67 84 LEU D C 1
ATOM 11766 O O . LEU D 1 84 ? 0.978 35.544 21.921 1.00 45.76 84 LEU D O 1
ATOM 11771 N N . SER D 1 85 ? 3.020 36.015 21.135 1.00 45.07 85 SER D N 1
ATOM 11772 C CA . SER D 1 85 ? 3.309 37.008 22.159 1.00 44.32 85 SER D CA 1
ATOM 11773 C C . SER D 1 85 ? 2.819 38.303 21.542 1.00 45.33 85 SER D C 1
ATOM 11774 O O . SER D 1 85 ? 2.439 38.321 20.371 1.00 44.67 85 SER D O 1
ATOM 11777 N N . ARG D 1 86 ? 2.843 39.391 22.300 1.00 46.64 86 ARG D N 1
ATOM 11778 C CA . ARG D 1 86 ? 2.371 40.650 21.750 1.00 49.78 86 ARG D CA 1
ATOM 11779 C C . ARG D 1 86 ? 3.131 41.109 20.503 1.00 50.61 86 ARG D C 1
ATOM 11780 O O . ARG D 1 86 ? 2.597 41.885 19.706 1.00 51.21 86 ARG D O 1
ATOM 11788 N N . TYR D 1 87 ? 4.365 40.637 20.327 1.00 51.26 87 TYR D N 1
ATOM 11789 C CA . TYR D 1 87 ? 5.149 41.029 19.157 1.00 52.03 87 TYR D CA 1
ATOM 11790 C C . TYR D 1 87 ? 5.174 39.933 18.110 1.00 52.48 87 TYR D C 1
ATOM 11791 O O . TYR D 1 87 ? 5.970 39.967 17.173 1.00 53.60 87 TYR D O 1
ATOM 11800 N N . GLY D 1 88 ? 4.295 38.955 18.275 1.00 51.85 88 GLY D N 1
ATOM 11801 C CA . GLY D 1 88 ? 4.225 37.885 17.306 1.00 53.11 88 GLY D CA 1
ATOM 11802 C C . GLY D 1 88 ? 5.217 36.762 17.505 1.00 53.70 88 GLY D C 1
ATOM 11803 O O . GLY D 1 88 ? 5.489 36.014 16.568 1.00 55.19 88 GLY D O 1
ATOM 11804 N N . ALA D 1 89 ? 5.763 36.633 18.708 1.00 53.15 89 ALA D N 1
ATOM 11805 C CA . ALA D 1 89 ? 6.713 35.564 18.977 1.00 53.29 89 ALA D CA 1
ATOM 11806 C C . ALA D 1 89 ? 5.943 34.273 19.251 1.00 54.06 89 ALA D C 1
ATOM 11807 O O . ALA D 1 89 ? 4.983 34.269 20.023 1.00 54.51 89 ALA D O 1
ATOM 11809 N N . ILE D 1 90 ? 6.358 33.179 18.620 1.00 54.10 90 ILE D N 1
ATOM 11810 C CA . ILE D 1 90 ? 5.687 31.900 18.816 1.00 53.97 90 ILE D CA 1
ATOM 11811 C C . ILE D 1 90 ? 6.027 31.296 20.168 1.00 55.24 90 ILE D C 1
ATOM 11812 O O . ILE D 1 90 ? 7.123 30.781 20.372 1.00 56.07 90 ILE D O 1
ATOM 11817 N N . ARG D 1 91 ? 5.074 31.380 21.090 1.00 56.80 91 ARG D N 1
ATOM 11818 C CA . ARG D 1 91 ? 5.229 30.844 22.434 1.00 57.75 91 ARG D CA 1
ATOM 11819 C C . ARG D 1 91 ? 5.072 29.336 22.333 1.00 57.39 91 ARG D C 1
ATOM 11820 O O . ARG D 1 91 ? 5.852 28.569 22.907 1.00 57.39 91 ARG D O 1
ATOM 11828 N N . LEU D 1 92 ? 4.046 28.911 21.612 1.00 56.55 92 LEU D N 1
ATOM 11829 C CA . LEU D 1 92 ? 3.833 27.489 21.395 1.00 57.71 92 LEU D CA 1
ATOM 11830 C C . LEU D 1 92 ? 2.929 27.229 20.196 1.00 56.19 92 LEU D C 1
ATOM 11831 O O . LEU D 1 92 ? 2.129 28.078 19.817 1.00 55.91 92 LEU D O 1
ATOM 11836 N N . SER D 1 93 ? 3.091 26.064 19.579 1.00 55.87 93 SER D N 1
ATOM 11837 C CA . SER D 1 93 ? 2.317 25.727 18.398 1.00 56.50 93 SER D CA 1
ATOM 11838 C C . SER D 1 93 ? 1.912 24.262 18.296 1.00 57.27 93 SER D C 1
ATOM 11839 O O . SER D 1 93 ? 2.532 23.383 18.892 1.00 57.05 93 SER D O 1
ATOM 11842 N N . TYR D 1 94 ? 0.855 24.019 17.526 1.00 58.64 94 TYR D N 1
ATOM 11843 C CA . TYR D 1 94 ? 0.336 22.671 17.297 1.00 59.92 94 TYR D CA 1
ATOM 11844 C C . TYR D 1 94 ? -0.024 22.488 15.821 1.00 60.75 94 TYR D C 1
ATOM 11845 O O . TYR D 1 94 ? -0.436 23.437 15.138 1.00 60.59 94 TYR D O 1
ATOM 11854 N N . HIS D 1 95 ? 0.163 21.273 15.322 1.00 60.75 95 HIS D N 1
ATOM 11855 C CA . HIS D 1 95 ? -0.222 20.964 13.954 1.00 61.42 95 HIS D CA 1
ATOM 11856 C C . HIS D 1 95 ? -1.416 20.061 14.213 1.00 62.66 95 HIS D C 1
ATOM 11857 O O . HIS D 1 95 ? -1.250 18.889 14.544 1.00 63.40 95 HIS D O 1
ATOM 11864 N N . GLY D 1 96 ? -2.617 20.612 14.089 1.00 63.48 96 GLY D N 1
ATOM 11865 C CA . GLY D 1 96 ? -3.798 19.831 14.384 1.00 64.92 96 GLY D CA 1
ATOM 11866 C C . GLY D 1 96 ? -3.874 19.691 15.891 1.00 66.14 96 GLY D C 1
ATOM 11867 O O . GLY D 1 96 ? -3.875 20.691 16.607 1.00 67.02 96 GLY D O 1
ATOM 11868 N N . THR D 1 97 ? -3.924 18.459 16.381 1.00 67.63 97 THR D N 1
ATOM 11869 C CA . THR D 1 97 ? -3.990 18.217 17.821 1.00 69.92 97 THR D CA 1
ATOM 11870 C C . THR D 1 97 ? -2.597 17.962 18.374 1.00 70.78 97 THR D C 1
ATOM 11871 O O . THR D 1 97 ? -2.337 18.156 19.559 1.00 71.08 97 THR D O 1
ATOM 11875 N N . LYS D 1 98 ? -1.707 17.518 17.498 1.00 72.59 98 LYS D N 1
ATOM 11876 C CA . LYS D 1 98 ? -0.334 17.214 17.877 1.00 73.72 98 LYS D CA 1
ATOM 11877 C C . LYS D 1 98 ? 0.468 18.493 18.105 1.00 72.71 98 LYS D C 1
ATOM 11878 O O . LYS D 1 98 ? 0.440 19.407 17.276 1.00 72.59 98 LYS D O 1
ATOM 11884 N N . GLN D 1 99 ? 1.175 18.553 19.232 1.00 71.50 99 GLN D N 1
ATOM 11885 C CA . GLN D 1 99 ? 1.994 19.718 19.547 1.00 70.58 99 GLN D CA 1
ATOM 11886 C C . GLN D 1 99 ? 3.319 19.630 18.806 1.00 70.25 99 GLN D C 1
ATOM 11887 O O . GLN D 1 99 ? 3.946 18.576 18.771 1.00 70.38 99 GLN D O 1
ATOM 11893 N N . ILE D 1 100 ? 3.738 20.735 18.204 1.00 70.46 100 ILE D N 1
ATOM 11894 C CA . ILE D 1 100 ? 5.005 20.771 17.487 1.00 71.48 100 ILE D CA 1
ATOM 11895 C C . ILE D 1 100 ? 6.128 21.007 18.502 1.00 73.87 100 ILE D C 1
ATOM 11896 O O . ILE D 1 100 ? 5.954 21.763 19.466 1.00 74.36 100 ILE D O 1
ATOM 11901 N N . SER D 1 101 ? 7.272 20.357 18.288 1.00 75.66 101 SER D N 1
ATOM 11902 C CA . SER D 1 101 ? 8.421 20.501 19.188 1.00 77.66 101 SER D CA 1
ATOM 11903 C C . SER D 1 101 ? 9.205 21.774 18.862 1.00 78.04 101 SER D C 1
ATOM 11904 O O . SER D 1 101 ? 9.131 22.293 17.739 1.00 76.24 101 SER D O 1
ATOM 11907 N N . PHE D 1 102 ? 9.960 22.265 19.846 1.00 79.19 102 PHE D N 1
ATOM 11908 C CA . PHE D 1 102 ? 10.752 23.475 19.667 1.00 80.05 102 PHE D CA 1
ATOM 11909 C C . PHE D 1 102 ? 11.627 23.343 18.426 1.00 80.43 102 PHE D C 1
ATOM 11910 O O . PHE D 1 102 ? 11.772 24.288 17.643 1.00 80.27 102 PHE D O 1
ATOM 11918 N N . SER D 1 103 ? 12.200 22.158 18.246 1.00 80.45 103 SER D N 1
ATOM 11919 C CA . SER D 1 103 ? 13.069 21.899 17.110 1.00 81.79 103 SER D CA 1
ATOM 11920 C C . SER D 1 103 ? 12.348 22.049 15.782 1.00 81.91 103 SER D C 1
ATOM 11921 O O . SER D 1 103 ? 12.759 22.832 14.921 1.00 81.73 103 SER D O 1
ATOM 11924 N N . ASP D 1 104 ? 11.269 21.294 15.619 1.00 82.46 104 ASP D N 1
ATOM 11925 C CA . ASP D 1 104 ? 10.504 21.335 14.382 1.00 83.11 104 ASP D CA 1
ATOM 11926 C C . ASP D 1 104 ? 9.873 22.696 14.131 1.00 82.32 104 ASP D C 1
ATOM 11927 O O . ASP D 1 104 ? 9.606 23.062 12.983 1.00 81.62 104 ASP D O 1
ATOM 11932 N N . GLN D 1 105 ? 9.634 23.446 15.199 1.00 81.52 105 GLN D N 1
ATOM 11933 C CA . GLN D 1 105 ? 9.044 24.765 15.050 1.00 81.49 105 GLN D CA 1
ATOM 11934 C C . GLN D 1 105 ? 10.014 25.654 14.290 1.00 81.36 105 GLN D C 1
ATOM 11935 O O . GLN D 1 105 ? 9.624 26.351 13.348 1.00 80.00 105 GLN D O 1
ATOM 11941 N N . LYS D 1 106 ? 11.281 25.625 14.703 1.00 81.95 106 LYS D N 1
ATOM 11942 C CA . LYS D 1 106 ? 12.303 26.434 14.052 1.00 81.87 106 LYS D CA 1
ATOM 11943 C C . LYS D 1 106 ? 12.524 26.000 12.615 1.00 81.39 106 LYS D C 1
ATOM 11944 O O . LYS D 1 106 ? 12.927 26.802 11.768 1.00 81.65 106 LYS D O 1
ATOM 11950 N N . LYS D 1 107 ? 12.250 24.731 12.335 1.00 80.99 107 LYS D N 1
ATOM 11951 C CA . LYS D 1 107 ? 12.402 24.214 10.983 1.00 80.12 107 LYS D CA 1
ATOM 11952 C C . LYS D 1 107 ? 11.341 24.858 10.096 1.00 79.25 107 LYS D C 1
ATOM 11953 O O . LYS D 1 107 ? 11.649 25.388 9.028 1.00 78.60 107 LYS D O 1
ATOM 11959 N N . ILE D 1 108 ? 10.094 24.823 10.566 1.00 78.30 108 ILE D N 1
ATOM 11960 C CA . ILE D 1 108 ? 8.953 25.375 9.833 1.00 76.94 108 ILE D CA 1
ATOM 11961 C C . ILE D 1 108 ? 8.904 26.899 9.657 1.00 76.10 108 ILE D C 1
ATOM 11962 O O . ILE D 1 108 ? 8.657 27.386 8.554 1.00 75.47 108 ILE D O 1
ATOM 11967 N N . TYR D 1 109 ? 9.126 27.656 10.728 1.00 75.85 109 TYR D N 1
ATOM 11968 C CA . TYR D 1 109 ? 9.038 29.111 10.622 1.00 75.64 109 TYR D CA 1
ATOM 11969 C C . TYR D 1 109 ? 10.329 29.866 10.375 1.00 77.06 109 TYR D C 1
ATOM 11970 O O . TYR D 1 109 ? 10.297 31.058 10.060 1.00 76.73 109 TYR D O 1
ATOM 11979 N N . ARG D 1 110 ? 11.458 29.174 10.510 1.00 79.15 110 ARG D N 1
ATOM 11980 C CA . ARG D 1 110 ? 12.765 29.778 10.271 1.00 80.52 110 ARG D CA 1
ATOM 11981 C C . ARG D 1 110 ? 12.824 31.159 10.922 1.00 79.95 110 ARG D C 1
ATOM 11982 O O . ARG D 1 110 ? 13.329 32.120 10.332 1.00 79.42 110 ARG D O 1
ATOM 11990 N N . SER D 1 111 ? 12.279 31.241 12.135 1.00 78.78 111 SER D N 1
ATOM 11991 C CA . SER D 1 111 ? 12.238 32.472 12.924 1.00 76.76 111 SER D CA 1
ATOM 11992 C C . SER D 1 111 ? 11.355 32.198 14.132 1.00 76.50 111 SER D C 1
ATOM 11993 O O . SER D 1 111 ? 10.742 31.135 14.233 1.00 76.64 111 SER D O 1
ATOM 11996 N N . ILE D 1 112 ? 11.305 33.145 15.059 1.00 75.92 112 ILE D N 1
ATOM 11997 C CA . ILE D 1 112 ? 10.463 32.982 16.232 1.00 75.34 112 ILE D CA 1
ATOM 11998 C C . ILE D 1 112 ? 9.249 33.897 16.056 1.00 74.56 112 ILE D C 1
ATOM 11999 O O . ILE D 1 112 ? 8.204 33.680 16.664 1.00 74.24 112 ILE D O 1
ATOM 12004 N N . TYR D 1 113 ? 9.398 34.907 15.202 1.00 73.82 113 TYR D N 1
ATOM 12005 C CA . TYR D 1 113 ? 8.329 35.863 14.932 1.00 73.79 113 TYR D CA 1
ATOM 12006 C C . TYR D 1 113 ? 7.585 35.536 13.633 1.00 73.05 113 TYR D C 1
ATOM 12007 O O . TYR D 1 113 ? 8.177 35.024 12.682 1.00 73.46 113 TYR D O 1
ATOM 12016 N N . VAL D 1 114 ? 6.288 35.842 13.602 1.00 71.35 114 VAL D N 1
ATOM 12017 C CA . VAL D 1 114 ? 5.463 35.605 12.422 1.00 69.67 114 VAL D CA 1
ATOM 12018 C C . VAL D 1 114 ? 4.852 36.934 11.996 1.00 69.42 114 VAL D C 1
ATOM 12019 O O . VAL D 1 114 ? 4.553 37.775 12.838 1.00 70.29 114 VAL D O 1
ATOM 12023 N N . ASP D 1 115 ? 4.676 37.127 10.694 1.00 69.48 115 ASP D N 1
ATOM 12024 C CA . ASP D 1 115 ? 4.102 38.367 10.183 1.00 69.05 115 ASP D CA 1
ATOM 12025 C C . ASP D 1 115 ? 2.600 38.207 10.003 1.00 68.69 115 ASP D C 1
ATOM 12026 O O . ASP D 1 115 ? 2.153 37.559 9.048 1.00 68.28 115 ASP D O 1
ATOM 12031 N N . LEU D 1 116 ? 1.824 38.790 10.916 1.00 68.39 116 LEU D N 1
ATOM 12032 C CA . LEU D 1 116 ? 0.364 38.706 10.840 1.00 68.37 116 LEU D CA 1
ATOM 12033 C C . LEU D 1 116 ? -0.126 39.423 9.587 1.00 68.61 116 LEU D C 1
ATOM 12034 O O . LEU D 1 116 ? -1.246 39.186 9.122 1.00 70.17 116 LEU D O 1
ATOM 12039 N N . GLY D 1 117 ? 0.717 40.301 9.046 1.00 67.59 117 GLY D N 1
ATOM 12040 C CA . GLY D 1 117 ? 0.364 41.027 7.841 1.00 67.76 117 GLY D CA 1
ATOM 12041 C C . GLY D 1 117 ? 0.142 40.048 6.704 1.00 68.70 117 GLY D C 1
ATOM 12042 O O . GLY D 1 117 ? -0.695 40.270 5.824 1.00 69.63 117 GLY D O 1
ATOM 12043 N N . ASP D 1 118 ? 0.901 38.958 6.725 1.00 67.93 118 ASP D N 1
ATOM 12044 C CA . ASP D 1 118 ? 0.789 37.913 5.719 1.00 68.49 118 ASP D CA 1
ATOM 12045 C C . ASP D 1 118 ? -0.630 37.331 5.792 1.00 68.64 118 ASP D C 1
ATOM 12046 O O . ASP D 1 118 ? -1.071 36.890 6.849 1.00 67.74 118 ASP D O 1
ATOM 12051 N N . PRO D 1 119 ? -1.361 37.331 4.663 1.00 69.15 119 PRO D N 1
ATOM 12052 C CA . PRO D 1 119 ? -2.727 36.804 4.611 1.00 69.09 119 PRO D CA 1
ATOM 12053 C C . PRO D 1 119 ? -2.875 35.328 4.966 1.00 68.85 119 PRO D C 1
ATOM 12054 O O . PRO D 1 119 ? -3.990 34.866 5.200 1.00 69.28 119 PRO D O 1
ATOM 12058 N N . ASN D 1 120 ? -1.765 34.591 5.002 1.00 69.26 120 ASN D N 1
ATOM 12059 C CA . ASN D 1 120 ? -1.811 33.166 5.336 1.00 69.48 120 ASN D CA 1
ATOM 12060 C C . ASN D 1 120 ? -2.292 32.920 6.763 1.00 68.91 120 ASN D C 1
ATOM 12061 O O . ASN D 1 120 ? -2.873 31.876 7.058 1.00 69.82 120 ASN D O 1
ATOM 12066 N N . TYR D 1 121 ? -2.049 33.881 7.646 1.00 67.40 121 TYR D N 1
ATOM 12067 C CA . TYR D 1 121 ? -2.463 33.747 9.035 1.00 66.09 121 TYR D CA 1
ATOM 12068 C C . TYR D 1 121 ? -3.842 34.336 9.260 1.00 65.14 121 TYR D C 1
ATOM 12069 O O . TYR D 1 121 ? -4.161 35.410 8.756 1.00 65.41 121 TYR D O 1
ATOM 12078 N N . MET D 1 122 ? -4.662 33.613 10.012 1.00 64.74 122 MET D N 1
ATOM 12079 C CA . MET D 1 122 ? -6.007 34.065 10.340 1.00 64.75 122 MET D CA 1
ATOM 12080 C C . MET D 1 122 ? -5.975 34.402 11.827 1.00 64.45 122 MET D C 1
ATOM 12081 O O . MET D 1 122 ? -5.824 33.510 12.673 1.00 63.25 122 MET D O 1
ATOM 12086 N N . ALA D 1 123 ? -6.097 35.690 12.142 1.00 63.22 123 ALA D N 1
ATOM 12087 C CA . ALA D 1 123 ? -6.042 36.131 13.532 1.00 62.46 123 ALA D CA 1
ATOM 12088 C C . ALA D 1 123 ? -7.216 36.995 13.968 1.00 62.34 123 ALA D C 1
ATOM 12089 O O . ALA D 1 123 ? -7.039 37.971 14.706 1.00 63.34 123 ALA D O 1
ATOM 12091 N N . ILE D 1 124 ? -8.416 36.635 13.531 1.00 61.40 124 ILE D N 1
ATOM 12092 C CA . ILE D 1 124 ? -9.602 37.398 13.893 1.00 60.02 124 ILE D CA 1
ATOM 12093 C C . ILE D 1 124 ? -10.275 36.914 15.173 1.00 57.98 124 ILE D C 1
ATOM 12094 O O . ILE D 1 124 ? -10.625 35.734 15.316 1.00 57.87 124 ILE D O 1
ATOM 12099 N N . ASP D 1 125 ? -10.452 37.850 16.098 1.00 55.48 125 ASP D N 1
ATOM 12100 C CA . ASP D 1 125 ? -11.092 37.588 17.380 1.00 52.79 125 ASP D CA 1
ATOM 12101 C C . ASP D 1 125 ? -12.609 37.600 17.184 1.00 51.65 125 ASP D C 1
ATOM 12102 O O . ASP D 1 125 ? -13.209 38.659 16.982 1.00 49.26 125 ASP D O 1
ATOM 12107 N N . THR D 1 126 ? -13.229 36.428 17.246 1.00 50.87 126 THR D N 1
ATOM 12108 C CA . THR D 1 126 ? -14.673 36.342 17.063 1.00 51.63 126 THR D CA 1
ATOM 12109 C C . THR D 1 126 ? -15.293 35.471 18.149 1.00 53.73 126 THR D C 1
ATOM 12110 O O . THR D 1 126 ? -14.582 34.875 18.966 1.00 54.13 126 THR D O 1
ATOM 12114 N N . SER D 1 127 ? -16.622 35.409 18.150 1.00 54.34 127 SER D N 1
ATOM 12115 C CA . SER D 1 127 ? -17.357 34.615 19.119 1.00 56.31 127 SER D CA 1
ATOM 12116 C C . SER D 1 127 ? -17.312 33.140 18.764 1.00 57.50 127 SER D C 1
ATOM 12117 O O . SER D 1 127 ? -17.770 32.308 19.540 1.00 58.68 127 SER D O 1
ATOM 12120 N N . PHE D 1 128 ? -16.769 32.820 17.592 1.00 58.65 128 PHE D N 1
ATOM 12121 C CA . PHE D 1 128 ? -16.665 31.431 17.147 1.00 59.51 128 PHE D CA 1
ATOM 12122 C C . PHE D 1 128 ? -15.220 31.005 16.877 1.00 57.81 128 PHE D C 1
ATOM 12123 O O . PHE D 1 128 ? -14.973 29.991 16.214 1.00 56.28 128 PHE D O 1
ATOM 12131 N N . SER D 1 129 ? -14.271 31.773 17.413 1.00 54.83 129 SER D N 1
ATOM 12132 C CA . SER D 1 129 ? -12.855 31.477 17.238 1.00 52.68 129 SER D CA 1
ATOM 12133 C C . SER D 1 129 ? -12.455 30.165 17.876 1.00 50.93 129 SER D C 1
ATOM 12134 O O . SER D 1 129 ? -11.734 29.361 17.276 1.00 48.64 129 SER D O 1
ATOM 12137 N N . ILE D 1 130 ? -12.919 29.946 19.098 1.00 49.67 130 ILE D N 1
ATOM 12138 C CA . ILE D 1 130 ? -12.578 28.726 19.805 1.00 49.55 130 ILE D CA 1
ATOM 12139 C C . ILE D 1 130 ? -13.098 27.500 19.077 1.00 49.64 130 ILE D C 1
ATOM 12140 O O . ILE D 1 130 ? -12.388 26.507 18.941 1.00 50.48 130 ILE D O 1
ATOM 12145 N N . ALA D 1 131 ? -14.331 27.573 18.593 1.00 49.81 131 ALA D N 1
ATOM 12146 C CA . ALA D 1 131 ? -14.899 26.456 17.858 1.00 49.51 131 ALA D CA 1
ATOM 12147 C C . ALA D 1 131 ? -14.083 26.252 16.591 1.00 49.17 131 ALA D C 1
ATOM 12148 O O . ALA D 1 131 ? -13.737 25.124 16.232 1.00 50.88 131 ALA D O 1
ATOM 12150 N N . PHE D 1 132 ? -13.763 27.353 15.925 1.00 48.83 132 PHE D N 1
ATOM 12151 C CA . PHE D 1 132 ? -12.988 27.303 14.694 1.00 49.95 132 PHE D CA 1
ATOM 12152 C C . PHE D 1 132 ? -11.685 26.531 14.910 1.00 50.78 132 PHE D C 1
ATOM 12153 O O . PHE D 1 132 ? -11.333 25.641 14.120 1.00 50.22 132 PHE D O 1
ATOM 12161 N N . CYS D 1 133 ? -10.976 26.867 15.986 1.00 50.35 133 CYS D N 1
ATOM 12162 C CA . CYS D 1 133 ? -9.704 26.218 16.294 1.00 50.28 133 CYS D CA 1
ATOM 12163 C C . CYS D 1 133 ? -9.836 24.727 16.539 1.00 49.73 133 CYS D C 1
ATOM 12164 O O . CYS D 1 133 ? -9.080 23.921 15.980 1.00 49.65 133 CYS D O 1
ATOM 12167 N N . ILE D 1 134 ? -10.795 24.357 17.378 1.00 49.02 134 ILE D N 1
ATOM 12168 C CA . ILE D 1 134 ? -10.998 22.953 17.676 1.00 48.41 134 ILE D CA 1
ATOM 12169 C C . ILE D 1 134 ? -11.307 22.191 16.402 1.00 49.17 134 ILE D C 1
ATOM 12170 O O . ILE D 1 134 ? -10.664 21.182 16.101 1.00 49.15 134 ILE D O 1
ATOM 12175 N N . LEU D 1 135 ? -12.283 22.685 15.651 1.00 49.21 135 LEU D N 1
ATOM 12176 C CA . LEU D 1 135 ? -12.666 22.031 14.418 1.00 50.52 135 LEU D CA 1
ATOM 12177 C C . LEU D 1 135 ? -11.494 21.941 13.441 1.00 52.35 135 LEU D C 1
ATOM 12178 O O . LEU D 1 135 ? -11.159 20.853 12.960 1.00 53.64 135 LEU D O 1
ATOM 12183 N N . TYR D 1 136 ? -10.868 23.079 13.152 1.00 52.41 136 TYR D N 1
ATOM 12184 C CA . TYR D 1 136 ? -9.756 23.102 12.217 1.00 51.75 136 TYR D CA 1
ATOM 12185 C C . TYR D 1 136 ? -8.689 22.115 12.644 1.00 51.89 136 TYR D C 1
ATOM 12186 O O . TYR D 1 136 ? -8.120 21.404 11.818 1.00 51.61 136 TYR D O 1
ATOM 12195 N N . GLY D 1 137 ? -8.418 22.072 13.940 1.00 51.89 137 GLY D N 1
ATOM 12196 C CA . GLY D 1 137 ? -7.410 21.154 14.427 1.00 53.64 137 GLY D CA 1
ATOM 12197 C C . GLY D 1 137 ? -7.735 19.730 14.033 1.00 54.66 137 GLY D C 1
ATOM 12198 O O . GLY D 1 137 ? -6.905 19.035 13.454 1.00 55.73 137 GLY D O 1
ATOM 12199 N N . GLN D 1 138 ? -8.952 19.296 14.344 1.00 55.61 138 GLN D N 1
ATOM 12200 C CA . GLN D 1 138 ? -9.394 17.940 14.033 1.00 56.29 138 GLN D CA 1
ATOM 12201 C C . GLN D 1 138 ? -9.409 17.676 12.535 1.00 57.19 138 GLN D C 1
ATOM 12202 O O . GLN D 1 138 ? -9.031 16.592 12.081 1.00 57.82 138 GLN D O 1
ATOM 12208 N N . LEU D 1 139 ? -9.832 18.669 11.764 1.00 58.33 139 LEU D N 1
ATOM 12209 C CA . LEU D 1 139 ? -9.876 18.514 10.320 1.00 60.58 139 LEU D CA 1
ATOM 12210 C C . LEU D 1 139 ? -8.503 18.179 9.744 1.00 62.27 139 LEU D C 1
ATOM 12211 O O . LEU D 1 139 ? -8.375 17.237 8.961 1.00 63.35 139 LEU D O 1
ATOM 12216 N N . VAL D 1 140 ? -7.473 18.930 10.130 1.00 63.95 140 VAL D N 1
ATOM 12217 C CA . VAL D 1 140 ? -6.134 18.649 9.621 1.00 64.76 140 VAL D CA 1
ATOM 12218 C C . VAL D 1 140 ? -5.662 17.277 10.117 1.00 65.86 140 VAL D C 1
ATOM 12219 O O . VAL D 1 140 ? -4.943 16.573 9.407 1.00 66.78 140 VAL D O 1
ATOM 12223 N N . ASP D 1 141 ? -6.067 16.894 11.326 1.00 66.14 141 ASP D N 1
ATOM 12224 C CA . ASP D 1 141 ? -5.692 15.590 11.864 1.00 67.44 141 ASP D CA 1
ATOM 12225 C C . ASP D 1 141 ? -6.174 14.481 10.936 1.00 69.07 141 ASP D C 1
ATOM 12226 O O . ASP D 1 141 ? -5.502 13.465 10.751 1.00 69.77 141 ASP D O 1
ATOM 12231 N N . LEU D 1 142 ? -7.352 14.697 10.361 1.00 70.83 142 LEU D N 1
ATOM 12232 C CA . LEU D 1 142 ? -7.992 13.744 9.460 1.00 72.02 142 LEU D CA 1
ATOM 12233 C C . LEU D 1 142 ? -7.384 13.846 8.065 1.00 72.84 142 LEU D C 1
ATOM 12234 O O . LEU D 1 142 ? -7.216 12.838 7.367 1.00 72.96 142 LEU D O 1
ATOM 12239 N N . LYS D 1 143 ? -7.059 15.072 7.667 1.00 73.28 143 LYS D N 1
ATOM 12240 C CA . LYS D 1 143 ? -6.446 15.331 6.368 1.00 74.74 143 LYS D CA 1
ATOM 12241 C C . LYS D 1 143 ? -5.091 14.630 6.272 1.00 76.32 143 LYS D C 1
ATOM 12242 O O . LYS D 1 143 ? -4.659 14.255 5.185 1.00 77.18 143 LYS D O 1
ATOM 12248 N N . ASP D 1 144 ? -4.426 14.450 7.413 1.00 77.53 144 ASP D N 1
ATOM 12249 C CA . ASP D 1 144 ? -3.126 13.791 7.442 1.00 78.05 144 ASP D CA 1
ATOM 12250 C C . ASP D 1 144 ? -3.249 12.278 7.305 1.00 80.12 144 ASP D C 1
ATOM 12251 O O . ASP D 1 144 ? -2.295 11.609 6.901 1.00 81.37 144 ASP D O 1
ATOM 12256 N N . THR D 1 145 ? -4.415 11.732 7.642 1.00 81.41 145 THR D N 1
ATOM 12257 C CA . THR D 1 145 ? -4.620 10.290 7.544 1.00 82.82 145 THR D CA 1
ATOM 12258 C C . THR D 1 145 ? -4.626 9.847 6.090 1.00 83.45 145 THR D C 1
ATOM 12259 O O . THR D 1 145 ? -3.891 8.941 5.702 1.00 83.89 145 THR D O 1
ATOM 12263 N N . ASN D 1 146 ? -5.464 10.495 5.292 1.00 84.19 146 ASN D N 1
ATOM 12264 C CA . ASN D 1 146 ? -5.570 10.193 3.872 1.00 85.57 146 ASN D CA 1
ATOM 12265 C C . ASN D 1 146 ? -5.562 11.522 3.122 1.00 85.90 146 ASN D C 1
ATOM 12266 O O . ASN D 1 146 ? -6.598 11.996 2.651 1.00 85.22 146 ASN D O 1
ATOM 12271 N N . PRO D 1 147 ? -4.378 12.142 3.007 1.00 86.68 147 PRO D N 1
ATOM 12272 C CA . PRO D 1 147 ? -4.171 13.427 2.332 1.00 87.12 147 PRO D CA 1
ATOM 12273 C C . PRO D 1 147 ? -4.690 13.567 0.905 1.00 87.53 147 PRO D C 1
ATOM 12274 O O . PRO D 1 147 ? -4.124 14.313 0.110 1.00 88.08 147 PRO D O 1
ATOM 12278 N N . ASP D 1 148 ? -5.766 12.861 0.580 1.00 88.18 148 ASP D N 1
ATOM 12279 C CA . ASP D 1 148 ? -6.353 12.938 -0.756 1.00 88.58 148 ASP D CA 1
ATOM 12280 C C . ASP D 1 148 ? -7.854 13.121 -0.633 1.00 88.24 148 ASP D C 1
ATOM 12281 O O . ASP D 1 148 ? -8.478 13.805 -1.444 1.00 88.11 148 ASP D O 1
ATOM 12286 N N . LYS D 1 149 ? -8.425 12.495 0.389 1.00 87.23 149 LYS D N 1
ATOM 12287 C CA . LYS D 1 149 ? -9.852 12.576 0.625 1.00 86.65 149 LYS D CA 1
ATOM 12288 C C . LYS D 1 149 ? -10.272 13.977 1.072 1.00 86.04 149 LYS D C 1
ATOM 12289 O O . LYS D 1 149 ? -11.462 14.291 1.105 1.00 86.25 149 LYS D O 1
ATOM 12295 N N . MET D 1 150 ? -9.299 14.824 1.402 1.00 84.71 150 MET D N 1
ATOM 12296 C CA . MET D 1 150 ? -9.600 16.183 1.852 1.00 82.57 150 MET D CA 1
ATOM 12297 C C . MET D 1 150 ? -8.740 17.242 1.173 1.00 81.00 150 MET D C 1
ATOM 12298 O O . MET D 1 150 ? -7.612 16.968 0.753 1.00 80.93 150 MET D O 1
ATOM 12303 N N . PRO D 1 151 ? -9.264 18.474 1.064 1.00 79.15 151 PRO D N 1
ATOM 12304 C CA . PRO D 1 151 ? -8.556 19.599 0.438 1.00 78.06 151 PRO D CA 1
ATOM 12305 C C . PRO D 1 151 ? -7.221 19.908 1.117 1.00 77.26 151 PRO D C 1
ATOM 12306 O O . PRO D 1 151 ? -6.741 19.141 1.947 1.00 78.00 151 PRO D O 1
ATOM 12310 N N . SER D 1 152 ? -6.620 21.035 0.757 1.00 76.16 152 SER D N 1
ATOM 12311 C CA . SER D 1 152 ? -5.350 21.427 1.354 1.00 75.44 152 SER D CA 1
ATOM 12312 C C . SER D 1 152 ? -5.631 22.195 2.643 1.00 74.34 152 SER D C 1
ATOM 12313 O O . SER D 1 152 ? -6.729 22.721 2.830 1.00 73.44 152 SER D O 1
ATOM 12316 N N . TYR D 1 153 ? -4.637 22.254 3.525 1.00 73.70 153 TYR D N 1
ATOM 12317 C CA . TYR D 1 153 ? -4.778 22.965 4.797 1.00 72.03 153 TYR D CA 1
ATOM 12318 C C . TYR D 1 153 ? -5.425 24.326 4.568 1.00 71.82 153 TYR D C 1
ATOM 12319 O O . TYR D 1 153 ? -6.375 24.698 5.255 1.00 71.61 153 TYR D O 1
ATOM 12328 N N . GLN D 1 154 ? -4.889 25.058 3.597 1.00 71.78 154 GLN D N 1
ATOM 12329 C CA . GLN D 1 154 ? -5.388 26.378 3.230 1.00 71.45 154 GLN D CA 1
ATOM 12330 C C . GLN D 1 154 ? -6.865 26.326 2.830 1.00 70.96 154 GLN D C 1
ATOM 12331 O O . GLN D 1 154 ? -7.671 27.153 3.266 1.00 70.09 154 GLN D O 1
ATOM 12337 N N . ALA D 1 155 ? -7.202 25.347 1.992 1.00 70.28 155 ALA D N 1
ATOM 12338 C CA . ALA D 1 155 ? -8.565 25.166 1.498 1.00 69.23 155 ALA D CA 1
ATOM 12339 C C . ALA D 1 155 ? -9.547 24.856 2.633 1.00 67.82 155 ALA D C 1
ATOM 12340 O O . ALA D 1 155 ? -10.652 25.407 2.690 1.00 65.96 155 ALA D O 1
ATOM 12342 N N . ILE D 1 156 ? -9.133 23.973 3.534 1.00 66.31 156 ILE D N 1
ATOM 12343 C CA . ILE D 1 156 ? -9.962 23.597 4.669 1.00 65.38 156 ILE D CA 1
ATOM 12344 C C . ILE D 1 156 ? -10.310 24.833 5.504 1.00 65.16 156 ILE D C 1
ATOM 12345 O O . ILE D 1 156 ? -11.483 25.092 5.787 1.00 64.67 156 ILE D O 1
ATOM 12350 N N . ALA D 1 157 ? -9.293 25.605 5.879 1.00 64.26 157 ALA D N 1
ATOM 12351 C CA . ALA D 1 157 ? -9.508 26.807 6.677 1.00 63.33 157 ALA D CA 1
ATOM 12352 C C . ALA D 1 157 ? -10.512 27.750 6.021 1.00 63.07 157 ALA D C 1
ATOM 12353 O O . ALA D 1 157 ? -11.359 28.337 6.697 1.00 61.60 157 ALA D O 1
ATOM 12355 N N . GLN D 1 158 ? -10.422 27.898 4.702 1.00 63.76 158 GLN D N 1
ATOM 12356 C CA . GLN D 1 158 ? -11.345 28.787 3.996 1.00 64.35 158 GLN D CA 1
ATOM 12357 C C . GLN D 1 158 ? -12.753 28.201 3.933 1.00 63.44 158 GLN D C 1
ATOM 12358 O O . GLN D 1 158 ? -13.748 28.933 4.057 1.00 60.85 158 GLN D O 1
ATOM 12364 N N . ASP D 1 159 ? -12.839 26.884 3.750 1.00 62.61 159 ASP D N 1
ATOM 12365 C CA . ASP D 1 159 ? -14.143 26.234 3.700 1.00 63.16 159 ASP D CA 1
ATOM 12366 C C . ASP D 1 159 ? -14.831 26.456 5.034 1.00 63.93 159 ASP D C 1
ATOM 12367 O O . ASP D 1 159 ? -15.986 26.903 5.082 1.00 64.30 159 ASP D O 1
ATOM 12372 N N . VAL D 1 160 ? -14.112 26.142 6.114 1.00 63.42 160 VAL D N 1
ATOM 12373 C CA . VAL D 1 160 ? -14.636 26.302 7.464 1.00 62.02 160 VAL D CA 1
ATOM 12374 C C . VAL D 1 160 ? -15.101 27.731 7.700 1.00 62.73 160 VAL D C 1
ATOM 12375 O O . VAL D 1 160 ? -16.177 27.947 8.256 1.00 63.64 160 VAL D O 1
ATOM 12379 N N . GLN D 1 161 ? -14.305 28.710 7.274 1.00 63.75 161 GLN D N 1
ATOM 12380 C CA . GLN D 1 161 ? -14.693 30.112 7.447 1.00 64.73 161 GLN D CA 1
ATOM 12381 C C . GLN D 1 161 ? -15.983 30.391 6.684 1.00 65.83 161 GLN D C 1
ATOM 12382 O O . GLN D 1 161 ? -16.846 31.138 7.151 1.00 65.95 161 GLN D O 1
ATOM 12388 N N . TYR D 1 162 ? -16.105 29.788 5.506 1.00 67.16 162 TYR D N 1
ATOM 12389 C CA . TYR D 1 162 ? -17.294 29.959 4.687 1.00 68.40 162 TYR D CA 1
ATOM 12390 C C . TYR D 1 162 ? -18.526 29.457 5.438 1.00 67.38 162 TYR D C 1
ATOM 12391 O O . TYR D 1 162 ? -19.555 30.131 5.483 1.00 67.39 162 TYR D O 1
ATOM 12400 N N . CYS D 1 163 ? -18.424 28.274 6.030 1.00 65.87 163 CYS D N 1
ATOM 12401 C CA . CYS D 1 163 ? -19.549 27.726 6.771 1.00 65.59 163 CYS D CA 1
ATOM 12402 C C . CYS D 1 163 ? -19.943 28.619 7.938 1.00 65.79 163 CYS D C 1
ATOM 12403 O O . CYS D 1 163 ? -21.128 28.864 8.164 1.00 65.84 163 CYS D O 1
ATOM 12406 N N . VAL D 1 164 ? -18.950 29.106 8.678 1.00 65.64 164 VAL D N 1
ATOM 12407 C CA . VAL D 1 164 ? -19.215 29.977 9.818 1.00 64.88 164 VAL D CA 1
ATOM 12408 C C . VAL D 1 164 ? -20.003 31.207 9.376 1.00 65.23 164 VAL D C 1
ATOM 12409 O O . VAL D 1 164 ? -20.978 31.589 10.025 1.00 64.09 164 VAL D O 1
ATOM 12413 N N . ASP D 1 165 ? -19.579 31.827 8.276 1.00 66.22 165 ASP D N 1
ATOM 12414 C CA . ASP D 1 165 ? -20.274 33.011 7.772 1.00 68.78 165 ASP D CA 1
ATOM 12415 C C . ASP D 1 165 ? -21.674 32.637 7.316 1.00 69.48 165 ASP D C 1
ATOM 12416 O O . ASP D 1 165 ? -22.630 33.371 7.550 1.00 68.99 165 ASP D O 1
ATOM 12421 N N . LYS D 1 166 ? -21.785 31.484 6.664 1.00 70.87 166 LYS D N 1
ATOM 12422 C CA . LYS D 1 166 ? -23.066 31.011 6.163 1.00 72.14 166 LYS D CA 1
ATOM 12423 C C . LYS D 1 166 ? -24.022 30.752 7.316 1.00 72.14 166 LYS D C 1
ATOM 12424 O O . LYS D 1 166 ? -25.123 31.290 7.345 1.00 71.15 166 LYS D O 1
ATOM 12430 N N . VAL D 1 167 ? -23.586 29.927 8.265 1.00 72.84 167 VAL D N 1
ATOM 12431 C CA . VAL D 1 167 ? -24.404 29.575 9.419 1.00 73.23 167 VAL D CA 1
ATOM 12432 C C . VAL D 1 167 ? -24.843 30.827 10.187 1.00 73.64 167 VAL D C 1
ATOM 12433 O O . VAL D 1 167 ? -25.874 30.819 10.873 1.00 73.00 167 VAL D O 1
ATOM 12437 N N . HIS D 1 168 ? -24.059 31.900 10.066 1.00 74.04 168 HIS D N 1
ATOM 12438 C CA . HIS D 1 168 ? -24.390 33.164 10.723 1.00 74.24 168 HIS D CA 1
ATOM 12439 C C . HIS D 1 168 ? -25.309 34.040 9.868 1.00 72.05 168 HIS D C 1
ATOM 12440 O O . HIS D 1 168 ? -25.727 35.109 10.296 1.00 70.42 168 HIS D O 1
ATOM 12447 N N . SER D 1 169 ? -25.627 33.572 8.666 1.00 71.52 169 SER D N 1
ATOM 12448 C CA . SER D 1 169 ? -26.501 34.297 7.746 1.00 70.80 169 SER D CA 1
ATOM 12449 C C . SER D 1 169 ? -27.743 33.474 7.444 1.00 71.06 169 SER D C 1
ATOM 12450 O O . SER D 1 169 ? -28.808 34.020 7.172 1.00 70.45 169 SER D O 1
ATOM 12453 N N . ASP D 1 170 ? -27.586 32.153 7.474 1.00 71.94 170 ASP D N 1
ATOM 12454 C CA . ASP D 1 170 ? -28.685 31.227 7.221 1.00 72.09 170 ASP D CA 1
ATOM 12455 C C . ASP D 1 170 ? -29.833 31.541 8.155 1.00 72.03 170 ASP D C 1
ATOM 12456 O O . ASP D 1 170 ? -30.998 31.505 7.770 1.00 72.38 170 ASP D O 1
ATOM 12461 N N . GLY D 1 171 ? -29.486 31.851 9.395 1.00 71.32 171 GLY D N 1
ATOM 12462 C CA . GLY D 1 171 ? -30.503 32.115 10.386 1.00 69.29 171 GLY D CA 1
ATOM 12463 C C . GLY D 1 171 ? -30.688 30.803 11.110 1.00 67.33 171 GLY D C 1
ATOM 12464 O O . GLY D 1 171 ? -31.473 30.706 12.048 1.00 68.24 171 GLY D O 1
ATOM 12465 N N . THR D 1 172 ? -29.957 29.787 10.659 1.00 65.71 172 THR D N 1
ATOM 12466 C CA . THR D 1 172 ? -30.031 28.470 11.270 1.00 65.49 172 THR D CA 1
ATOM 12467 C C . THR D 1 172 ? -29.644 28.560 12.745 1.00 63.03 172 THR D C 1
ATOM 12468 O O . THR D 1 172 ? -30.268 27.940 13.603 1.00 63.03 172 THR D O 1
ATOM 12472 N N . LEU D 1 173 ? -28.627 29.361 13.032 1.00 61.67 173 LEU D N 1
ATOM 12473 C CA . LEU D 1 173 ? -28.149 29.539 14.397 1.00 60.26 173 LEU D CA 1
ATOM 12474 C C . LEU D 1 173 ? -29.189 30.304 15.198 1.00 59.69 173 LEU D C 1
ATOM 12475 O O . LEU D 1 173 ? -29.496 29.951 16.332 1.00 59.77 173 LEU D O 1
ATOM 12480 N N . LYS D 1 174 ? -29.727 31.359 14.597 1.00 59.65 174 LYS D N 1
ATOM 12481 C CA . LYS D 1 174 ? -30.729 32.188 15.255 1.00 60.73 174 LYS D CA 1
ATOM 12482 C C . LYS D 1 174 ? -31.976 31.414 15.664 1.00 60.75 174 LYS D C 1
ATOM 12483 O O . LYS D 1 174 ? -32.424 31.518 16.805 1.00 61.44 174 LYS D O 1
ATOM 12489 N N . ASN D 1 175 ? -32.544 30.654 14.730 1.00 60.63 175 ASN D N 1
ATOM 12490 C CA . ASN D 1 175 ? -33.748 29.882 15.012 1.00 60.87 175 ASN D CA 1
ATOM 12491 C C . ASN D 1 175 ? -33.537 28.873 16.129 1.00 60.47 175 ASN D C 1
ATOM 12492 O O . ASN D 1 175 ? -34.408 28.699 16.986 1.00 61.57 175 ASN D O 1
ATOM 12497 N N . ILE D 1 176 ? -32.380 28.218 16.138 1.00 58.44 176 ILE D N 1
ATOM 12498 C CA . ILE D 1 176 ? -32.113 27.242 17.176 1.00 56.14 176 ILE D CA 1
ATOM 12499 C C . ILE D 1 176 ? -32.036 27.890 18.547 1.00 57.04 176 ILE D C 1
ATOM 12500 O O . ILE D 1 176 ? -32.592 27.355 19.507 1.00 59.93 176 ILE D O 1
ATOM 12505 N N . ILE D 1 177 ? -31.373 29.039 18.667 1.00 56.66 177 ILE D N 1
ATOM 12506 C CA . ILE D 1 177 ? -31.289 29.645 19.995 1.00 56.39 177 ILE D CA 1
ATOM 12507 C C . ILE D 1 177 ? -32.635 30.252 20.385 1.00 55.99 177 ILE D C 1
ATOM 12508 O O . ILE D 1 177 ? -32.963 30.325 21.563 1.00 56.09 177 ILE D O 1
ATOM 12513 N N . ILE D 1 178 ? -33.424 30.675 19.403 1.00 55.90 178 ILE D N 1
ATOM 12514 C CA . ILE D 1 178 ? -34.731 31.236 19.715 1.00 58.17 178 ILE D CA 1
ATOM 12515 C C . ILE D 1 178 ? -35.624 30.148 20.314 1.00 58.74 178 ILE D C 1
ATOM 12516 O O . ILE D 1 178 ? -36.338 30.381 21.284 1.00 58.85 178 ILE D O 1
ATOM 12521 N N . LYS D 1 179 ? -35.576 28.957 19.728 1.00 59.51 179 LYS D N 1
ATOM 12522 C CA . LYS D 1 179 ? -36.382 27.845 20.204 1.00 59.84 179 LYS D CA 1
ATOM 12523 C C . LYS D 1 179 ? -35.821 27.235 21.488 1.00 58.79 179 LYS D C 1
ATOM 12524 O O . LYS D 1 179 ? -36.358 26.249 21.986 1.00 59.93 179 LYS D O 1
ATOM 12530 N N . ASN D 1 180 ? -34.742 27.808 22.017 1.00 57.46 180 ASN D N 1
ATOM 12531 C CA . ASN D 1 180 ? -34.118 27.271 23.222 1.00 55.24 180 ASN D CA 1
ATOM 12532 C C . ASN D 1 180 ? -33.470 28.334 24.086 1.00 53.70 180 ASN D C 1
ATOM 12533 O O . ASN D 1 180 ? -32.463 28.084 24.743 1.00 55.49 180 ASN D O 1
ATOM 12538 N N . LEU D 1 181 ? -34.066 29.515 24.104 1.00 51.86 181 LEU D N 1
ATOM 12539 C CA . LEU D 1 181 ? -33.532 30.629 24.862 1.00 51.71 181 LEU D CA 1
ATOM 12540 C C . LEU D 1 181 ? -32.998 30.332 26.260 1.00 52.75 181 LEU D C 1
ATOM 12541 O O . LEU D 1 181 ? -31.899 30.769 26.598 1.00 53.41 181 LEU D O 1
ATOM 12546 N N . LYS D 1 182 ? -33.724 29.583 27.081 1.00 53.28 182 LYS D N 1
ATOM 12547 C CA . LYS D 1 182 ? -33.207 29.365 28.424 1.00 55.66 182 LYS D CA 1
ATOM 12548 C C . LYS D 1 182 ? -31.967 28.495 28.482 1.00 55.61 182 LYS D C 1
ATOM 12549 O O . LYS D 1 182 ? -31.307 28.414 29.524 1.00 55.69 182 LYS D O 1
ATOM 12555 N N . LYS D 1 183 ? -31.635 27.857 27.367 1.00 53.52 183 LYS D N 1
ATOM 12556 C CA . LYS D 1 183 ? -30.439 27.035 27.325 1.00 53.42 183 LYS D CA 1
ATOM 12557 C C . LYS D 1 183 ? -29.249 27.843 26.796 1.00 53.98 183 LYS D C 1
ATOM 12558 O O . LYS D 1 183 ? -28.087 27.492 27.031 1.00 53.77 183 LYS D O 1
ATOM 12564 N N . TYR D 1 184 ? -29.537 28.930 26.084 1.00 52.84 184 TYR D N 1
ATOM 12565 C CA . TYR D 1 184 ? -28.475 29.746 25.513 1.00 50.15 184 TYR D CA 1
ATOM 12566 C C . TYR D 1 184 ? -28.218 31.103 26.143 1.00 49.55 184 TYR D C 1
ATOM 12567 O O . TYR D 1 184 ? -27.065 31.453 26.355 1.00 50.40 184 TYR D O 1
ATOM 12576 N N . VAL D 1 185 ? -29.262 31.862 26.464 1.00 48.62 185 VAL D N 1
ATOM 12577 C CA . VAL D 1 185 ? -29.037 33.179 27.047 1.00 48.81 185 VAL D CA 1
ATOM 12578 C C . VAL D 1 185 ? -29.202 33.253 28.557 1.00 50.66 185 VAL D C 1
ATOM 12579 O O . VAL D 1 185 ? -30.166 32.740 29.120 1.00 52.92 185 VAL D O 1
ATOM 12583 N N . ILE D 1 186 ? -28.234 33.901 29.199 1.00 51.39 186 ILE D N 1
ATOM 12584 C CA . ILE D 1 186 ? -28.218 34.084 30.644 1.00 52.33 186 ILE D CA 1
ATOM 12585 C C . ILE D 1 186 ? -28.862 35.425 31.001 1.00 54.60 186 ILE D C 1
ATOM 12586 O O . ILE D 1 186 ? -28.543 36.458 30.402 1.00 55.89 186 ILE D O 1
ATOM 12591 N N . ARG D 1 187 ? -29.765 35.404 31.975 1.00 55.40 187 ARG D N 1
ATOM 12592 C CA . ARG D 1 187 ? -30.436 36.612 32.427 1.00 56.09 187 ARG D CA 1
ATOM 12593 C C . ARG D 1 187 ? -29.710 37.150 33.658 1.00 56.49 187 ARG D C 1
ATOM 12594 O O . ARG D 1 187 ? -29.148 36.389 34.446 1.00 55.68 187 ARG D O 1
ATOM 12602 N N . GLU D 1 188 ? -29.711 38.467 33.824 1.00 56.98 188 GLU D N 1
ATOM 12603 C CA . GLU D 1 188 ? -29.037 39.062 34.963 1.00 57.35 188 GLU D CA 1
ATOM 12604 C C . GLU D 1 188 ? -29.694 40.374 35.353 1.00 58.67 188 GLU D C 1
ATOM 12605 O O . GLU D 1 188 ? -29.609 41.358 34.623 1.00 58.57 188 GLU D O 1
ATOM 12611 N N . LYS D 1 189 ? -30.339 40.383 36.516 1.00 59.98 189 LYS D N 1
ATOM 12612 C CA . LYS D 1 189 ? -31.020 41.575 37.005 1.00 59.81 189 LYS D CA 1
ATOM 12613 C C . LYS D 1 189 ? -30.109 42.801 37.008 1.00 58.48 189 LYS D C 1
ATOM 12614 O O . LYS D 1 189 ? -30.504 43.896 36.596 1.00 58.56 189 LYS D O 1
ATOM 12620 N N . GLU D 1 190 ? -28.885 42.616 37.473 1.00 57.84 190 GLU D N 1
ATOM 12621 C CA . GLU D 1 190 ? -27.935 43.719 37.551 1.00 57.23 190 GLU D CA 1
ATOM 12622 C C . GLU D 1 190 ? -27.840 44.561 36.268 1.00 55.59 190 GLU D C 1
ATOM 12623 O O . GLU D 1 190 ? -27.752 45.789 36.332 1.00 55.64 190 GLU D O 1
ATOM 12629 N N . VAL D 1 191 ? -27.859 43.911 35.106 1.00 53.61 191 VAL D N 1
ATOM 12630 C CA . VAL D 1 191 ? -27.764 44.630 33.837 1.00 50.89 191 VAL D CA 1
ATOM 12631 C C . VAL D 1 191 ? -28.825 45.711 33.747 1.00 51.19 191 VAL D C 1
ATOM 12632 O O . VAL D 1 191 ? -28.512 46.875 33.479 1.00 49.76 191 VAL D O 1
ATOM 12636 N N . VAL D 1 192 ? -30.079 45.319 33.970 1.00 52.47 192 VAL D N 1
ATOM 12637 C CA . VAL D 1 192 ? -31.195 46.258 33.924 1.00 52.25 192 VAL D CA 1
ATOM 12638 C C . VAL D 1 192 ? -31.047 47.352 34.975 1.00 53.38 192 VAL D C 1
ATOM 12639 O O . VAL D 1 192 ? -31.230 48.536 34.666 1.00 54.56 192 VAL D O 1
ATOM 12643 N N . GLU D 1 193 ? -30.715 46.972 36.208 1.00 52.90 193 GLU D N 1
ATOM 12644 C CA . GLU D 1 193 ? -30.537 47.977 37.248 1.00 54.24 193 GLU D CA 1
ATOM 12645 C C . GLU D 1 193 ? -29.431 48.938 36.810 1.00 53.32 193 GLU D C 1
ATOM 12646 O O . GLU D 1 193 ? -29.540 50.166 36.964 1.00 51.59 193 GLU D O 1
ATOM 12652 N N . GLY D 1 194 ? -28.373 48.359 36.247 1.00 52.57 194 GLY D N 1
ATOM 12653 C CA . GLY D 1 194 ? -27.243 49.147 35.791 1.00 52.16 194 GLY D CA 1
ATOM 12654 C C . GLY D 1 194 ? -27.606 50.174 34.737 1.00 51.70 194 GLY D C 1
ATOM 12655 O O . GLY D 1 194 ? -27.195 51.338 34.817 1.00 50.75 194 GLY D O 1
ATOM 12656 N N . LEU D 1 195 ? -28.371 49.751 33.737 1.00 51.26 195 LEU D N 1
ATOM 12657 C CA . LEU D 1 195 ? -28.773 50.672 32.690 1.00 51.63 195 LEU D CA 1
ATOM 12658 C C . LEU D 1 195 ? -29.569 51.796 33.325 1.00 52.16 195 LEU D C 1
ATOM 12659 O O . LEU D 1 195 ? -29.296 52.978 33.098 1.00 53.16 195 LEU D O 1
ATOM 12664 N N . LYS D 1 196 ? -30.544 51.429 34.145 1.00 53.49 196 LYS D N 1
ATOM 12665 C CA . LYS D 1 196 ? -31.360 52.434 34.807 1.00 53.65 196 LYS D CA 1
ATOM 12666 C C . LYS D 1 196 ? -30.447 53.387 35.549 1.00 54.01 196 LYS D C 1
ATOM 12667 O O . LYS D 1 196 ? -30.572 54.608 35.430 1.00 53.76 196 LYS D O 1
ATOM 12673 N N . HIS D 1 197 ? -29.524 52.829 36.317 1.00 55.19 197 HIS D N 1
ATOM 12674 C CA . HIS D 1 197 ? -28.588 53.658 37.051 1.00 57.69 197 HIS D CA 1
ATOM 12675 C C . HIS D 1 197 ? -28.021 54.735 36.110 1.00 58.98 197 HIS D C 1
ATOM 12676 O O . HIS D 1 197 ? -28.225 55.936 36.318 1.00 58.51 197 HIS D O 1
ATOM 12683 N N . PHE D 1 198 ? -27.323 54.296 35.063 1.00 58.63 198 PHE D N 1
ATOM 12684 C CA . PHE D 1 198 ? -26.721 55.218 34.105 1.00 57.55 198 PHE D CA 1
ATOM 12685 C C . PHE D 1 198 ? -27.699 56.222 33.490 1.00 58.52 198 PHE D C 1
ATOM 12686 O O . PHE D 1 198 ? -27.392 57.416 33.388 1.00 58.13 198 PHE D O 1
ATOM 12694 N N . ILE D 1 199 ? -28.867 55.750 33.067 1.00 58.04 199 ILE D N 1
ATOM 12695 C CA . ILE D 1 199 ? -29.839 56.649 32.455 1.00 59.42 199 ILE D CA 1
ATOM 12696 C C . ILE D 1 199 ? -30.250 57.719 33.453 1.00 61.72 199 ILE D C 1
ATOM 12697 O O . ILE D 1 199 ? -30.387 58.906 33.112 1.00 62.06 199 ILE D O 1
ATOM 12702 N N . ARG D 1 200 ? -30.426 57.283 34.696 1.00 63.10 200 ARG D N 1
ATOM 12703 C CA . ARG D 1 200 ? -30.816 58.163 35.788 1.00 63.78 200 ARG D CA 1
ATOM 12704 C C . ARG D 1 200 ? -29.891 59.379 35.851 1.00 62.95 200 ARG D C 1
ATOM 12705 O O . ARG D 1 200 ? -30.335 60.478 36.157 1.00 63.39 200 ARG D O 1
ATOM 12713 N N . TYR D 1 201 ? -28.611 59.176 35.546 1.00 62.96 201 TYR D N 1
ATOM 12714 C CA . TYR D 1 201 ? -27.628 60.259 35.569 1.00 63.75 201 TYR D CA 1
ATOM 12715 C C . TYR D 1 201 ? -27.492 61.010 34.240 1.00 62.82 201 TYR D C 1
ATOM 12716 O O . TYR D 1 201 ? -26.469 61.662 33.999 1.00 62.29 201 TYR D O 1
ATOM 12725 N N . GLY D 1 202 ? -28.503 60.904 33.377 1.00 61.54 202 GLY D N 1
ATOM 12726 C CA . GLY D 1 202 ? -28.463 61.610 32.102 1.00 59.26 202 GLY D CA 1
ATOM 12727 C C . GLY D 1 202 ? -27.692 60.944 30.974 1.00 57.24 202 GLY D C 1
ATOM 12728 O O . GLY D 1 202 ? -27.416 61.562 29.941 1.00 56.57 202 GLY D O 1
ATOM 12729 N N . LYS D 1 203 ? -27.341 59.679 31.162 1.00 55.33 203 LYS D N 1
ATOM 12730 C CA . LYS D 1 203 ? -26.608 58.951 30.142 1.00 53.54 203 LYS D CA 1
ATOM 12731 C C . LYS D 1 203 ? -27.583 58.435 29.091 1.00 52.72 203 LYS D C 1
ATOM 12732 O O . LYS D 1 203 ? -28.697 58.027 29.425 1.00 54.36 203 LYS D O 1
ATOM 12738 N N . LYS D 1 204 ? -27.179 58.470 27.825 1.00 51.23 204 LYS D N 1
ATOM 12739 C CA . LYS D 1 204 ? -28.020 57.949 26.748 1.00 49.85 204 LYS D CA 1
ATOM 12740 C C . LYS D 1 204 ? -27.429 56.601 26.333 1.00 47.34 204 LYS D C 1
ATOM 12741 O O . LYS D 1 204 ? -26.228 56.472 26.123 1.00 44.35 204 LYS D O 1
ATOM 12747 N N . ILE D 1 205 ? -28.279 55.598 26.211 1.00 45.62 205 ILE D N 1
ATOM 12748 C CA . ILE D 1 205 ? -27.805 54.282 25.851 1.00 44.75 205 ILE D CA 1
ATOM 12749 C C . ILE D 1 205 ? -28.428 53.789 24.557 1.00 45.11 205 ILE D C 1
ATOM 12750 O O . ILE D 1 205 ? -29.638 53.849 24.379 1.00 46.71 205 ILE D O 1
ATOM 12755 N N . PHE D 1 206 ? -27.601 53.309 23.639 1.00 44.51 206 PHE D N 1
ATOM 12756 C CA . PHE D 1 206 ? -28.126 52.779 22.391 1.00 42.06 206 PHE D CA 1
ATOM 12757 C C . PHE D 1 206 ? -27.531 51.411 22.092 1.00 42.12 206 PHE D C 1
ATOM 12758 O O . PHE D 1 206 ? -26.434 51.089 22.538 1.00 43.75 206 PHE D O 1
ATOM 12766 N N . ILE D 1 207 ? -28.280 50.600 21.355 1.00 42.55 207 ILE D N 1
ATOM 12767 C CA . ILE D 1 207 ? -27.844 49.264 20.975 1.00 41.01 207 ILE D CA 1
ATOM 12768 C C . ILE D 1 207 ? -27.312 49.329 19.555 1.00 40.97 207 ILE D C 1
ATOM 12769 O O . ILE D 1 207 ? -27.884 50.002 18.704 1.00 43.29 207 ILE D O 1
ATOM 12774 N N . LEU D 1 208 ? -26.213 48.631 19.302 1.00 40.71 208 LEU D N 1
ATOM 12775 C CA . LEU D 1 208 ? -25.606 48.583 17.981 1.00 39.50 208 LEU D CA 1
ATOM 12776 C C . LEU D 1 208 ? -25.293 47.104 17.736 1.00 39.67 208 LEU D C 1
ATOM 12777 O O . LEU D 1 208 ? -24.233 46.616 18.098 1.00 40.28 208 LEU D O 1
ATOM 12782 N N . THR D 1 209 ? -26.236 46.394 17.128 1.00 39.92 209 THR D N 1
ATOM 12783 C CA . THR D 1 209 ? -26.086 44.965 16.876 1.00 39.62 209 THR D CA 1
ATOM 12784 C C . THR D 1 209 ? -26.030 44.550 15.408 1.00 40.85 209 THR D C 1
ATOM 12785 O O . THR D 1 209 ? -26.542 45.244 14.521 1.00 40.97 209 THR D O 1
ATOM 12789 N N . ASN D 1 210 ? -25.414 43.403 15.157 1.00 40.44 210 ASN D N 1
ATOM 12790 C CA . ASN D 1 210 ? -25.332 42.896 13.797 1.00 43.03 210 ASN D CA 1
ATOM 12791 C C . ASN D 1 210 ? -26.519 41.967 13.510 1.00 44.14 210 ASN D C 1
ATOM 12792 O O . ASN D 1 210 ? -26.672 41.477 12.394 1.00 46.12 210 ASN D O 1
ATOM 12797 N N . SER D 1 211 ? -27.356 41.733 14.524 1.00 45.64 211 SER D N 1
ATOM 12798 C CA . SER D 1 211 ? -28.547 40.879 14.389 1.00 44.89 211 SER D CA 1
ATOM 12799 C C . SER D 1 211 ? -29.662 41.732 13.841 1.00 44.90 211 SER D C 1
ATOM 12800 O O . SER D 1 211 ? -29.641 42.955 14.022 1.00 43.03 211 SER D O 1
ATOM 12803 N N . GLU D 1 212 ? -30.633 41.103 13.180 1.00 46.73 212 GLU D N 1
ATOM 12804 C CA . GLU D 1 212 ? -31.753 41.865 12.645 1.00 49.50 212 GLU D CA 1
ATOM 12805 C C . GLU D 1 212 ? -32.744 42.207 13.755 1.00 48.77 212 GLU D C 1
ATOM 12806 O O . GLU D 1 212 ? -32.712 41.623 14.841 1.00 49.75 212 GLU D O 1
ATOM 12812 N N . TYR D 1 213 ? -33.616 43.166 13.489 1.00 47.63 213 TYR D N 1
ATOM 12813 C CA . TYR D 1 213 ? -34.565 43.612 14.495 1.00 46.85 213 TYR D CA 1
ATOM 12814 C C . TYR D 1 213 ? -35.537 42.560 15.020 1.00 46.91 213 TYR D C 1
ATOM 12815 O O . TYR D 1 213 ? -35.788 42.490 16.222 1.00 45.03 213 TYR D O 1
ATOM 12824 N N . SER D 1 214 ? -36.086 41.739 14.134 1.00 47.76 214 SER D N 1
ATOM 12825 C CA . SER D 1 214 ? -37.040 40.723 14.567 1.00 48.16 214 SER D CA 1
ATOM 12826 C C . SER D 1 214 ? -36.443 39.857 15.667 1.00 48.55 214 SER D C 1
ATOM 12827 O O . SER D 1 214 ? -37.128 39.482 16.623 1.00 48.30 214 SER D O 1
ATOM 12830 N N . TYR D 1 215 ? -35.159 39.549 15.524 1.00 48.46 215 TYR D N 1
ATOM 12831 C CA . TYR D 1 215 ? -34.448 38.726 16.489 1.00 47.80 215 TYR D CA 1
ATOM 12832 C C . TYR D 1 215 ? -34.075 39.525 17.734 1.00 48.16 215 TYR D C 1
ATOM 12833 O O . TYR D 1 215 ? -34.112 38.998 18.844 1.00 49.09 215 TYR D O 1
ATOM 12842 N N . SER D 1 216 ? -33.709 40.791 17.556 1.00 46.16 216 SER D N 1
ATOM 12843 C CA . SER D 1 216 ? -33.330 41.621 18.689 1.00 47.97 216 SER D CA 1
ATOM 12844 C C . SER D 1 216 ? -34.511 41.948 19.587 1.00 49.89 216 SER D C 1
ATOM 12845 O O . SER D 1 216 ? -34.366 42.047 20.803 1.00 50.93 216 SER D O 1
ATOM 12848 N N . LYS D 1 217 ? -35.681 42.127 18.987 1.00 53.79 217 LYS D N 1
ATOM 12849 C CA . LYS D 1 217 ? -36.880 42.475 19.747 1.00 55.87 217 LYS D CA 1
ATOM 12850 C C . LYS D 1 217 ? -37.220 41.316 20.681 1.00 55.97 217 LYS D C 1
ATOM 12851 O O . LYS D 1 217 ? -37.534 41.511 21.856 1.00 55.81 217 LYS D O 1
ATOM 12857 N N . LEU D 1 218 ? -37.111 40.104 20.154 1.00 56.03 218 LEU D N 1
ATOM 12858 C CA . LEU D 1 218 ? -37.390 38.895 20.911 1.00 56.48 218 LEU D CA 1
ATOM 12859 C C . LEU D 1 218 ? -36.423 38.735 22.083 1.00 58.15 218 LEU D C 1
ATOM 12860 O O . LEU D 1 218 ? -36.836 38.652 23.243 1.00 59.66 218 LEU D O 1
ATOM 12865 N N . LEU D 1 219 ? -35.128 38.694 21.767 1.00 58.61 219 LEU D N 1
ATOM 12866 C CA . LEU D 1 219 ? -34.071 38.522 22.757 1.00 56.40 219 LEU D CA 1
ATOM 12867 C C . LEU D 1 219 ? -34.012 39.623 23.812 1.00 56.96 219 LEU D C 1
ATOM 12868 O O . LEU D 1 219 ? -33.794 39.339 24.988 1.00 58.02 219 LEU D O 1
ATOM 12873 N N . LEU D 1 220 ? -34.189 40.876 23.405 1.00 56.27 220 LEU D N 1
ATOM 12874 C CA . LEU D 1 220 ? -34.139 41.975 24.361 1.00 55.94 220 LEU D CA 1
ATOM 12875 C C . LEU D 1 220 ? -35.283 41.826 25.349 1.00 56.55 220 LEU D C 1
ATOM 12876 O O . LEU D 1 220 ? -35.125 42.030 26.560 1.00 55.47 220 LEU D O 1
ATOM 12881 N N . ASP D 1 221 ? -36.440 41.459 24.819 1.00 58.21 221 ASP D N 1
ATOM 12882 C CA . ASP D 1 221 ? -37.628 41.279 25.633 1.00 58.51 221 ASP D CA 1
ATOM 12883 C C . ASP D 1 221 ? -37.369 40.147 26.620 1.00 57.76 221 ASP D C 1
ATOM 12884 O O . ASP D 1 221 ? -37.483 40.318 27.835 1.00 58.28 221 ASP D O 1
ATOM 12889 N N . TYR D 1 222 ? -37.003 38.988 26.089 1.00 56.16 222 TYR D N 1
ATOM 12890 C CA . TYR D 1 222 ? -36.728 37.822 26.919 1.00 54.50 222 TYR D CA 1
ATOM 12891 C C . TYR D 1 222 ? -35.727 38.057 28.053 1.00 54.96 222 TYR D C 1
ATOM 12892 O O . TYR D 1 222 ? -35.925 37.571 29.167 1.00 55.45 222 TYR D O 1
ATOM 12901 N N . ALA D 1 223 ? -34.651 38.794 27.776 1.00 54.58 223 ALA D N 1
ATOM 12902 C CA . ALA D 1 223 ? -33.613 39.024 28.781 1.00 52.11 223 ALA D CA 1
ATOM 12903 C C . ALA D 1 223 ? -33.675 40.293 29.631 1.00 51.40 223 ALA D C 1
ATOM 12904 O O . ALA D 1 223 ? -32.972 40.387 30.633 1.00 51.31 223 ALA D O 1
ATOM 12906 N N . LEU D 1 224 ? -34.497 41.268 29.258 1.00 51.50 224 LEU D N 1
ATOM 12907 C CA . LEU D 1 224 ? -34.570 42.493 30.054 1.00 52.29 224 LEU D CA 1
ATOM 12908 C C . LEU D 1 224 ? -35.907 42.713 30.776 1.00 53.47 224 LEU D C 1
ATOM 12909 O O . LEU D 1 224 ? -35.940 43.066 31.960 1.00 52.18 224 LEU D O 1
ATOM 12914 N N . SER D 1 225 ? -37.002 42.499 30.055 1.00 54.71 225 SER D N 1
ATOM 12915 C CA . SER D 1 225 ? -38.337 42.703 30.601 1.00 55.45 225 SER D CA 1
ATOM 12916 C C . SER D 1 225 ? -38.519 42.135 32.003 1.00 55.84 225 SER D C 1
ATOM 12917 O O . SER D 1 225 ? -38.972 42.837 32.903 1.00 56.33 225 SER D O 1
ATOM 12920 N N . PRO D 1 226 ? -38.140 40.866 32.216 1.00 56.47 226 PRO D N 1
ATOM 12921 C CA . PRO D 1 226 ? -38.292 40.257 33.541 1.00 57.46 226 PRO D CA 1
ATOM 12922 C C . PRO D 1 226 ? -37.875 41.117 34.735 1.00 58.26 226 PRO D C 1
ATOM 12923 O O . PRO D 1 226 ? -38.281 40.843 35.860 1.00 59.91 226 PRO D O 1
ATOM 12927 N N . PHE D 1 227 ? -37.093 42.164 34.500 1.00 59.07 227 PHE D N 1
ATOM 12928 C CA . PHE D 1 227 ? -36.627 43.009 35.599 1.00 60.24 227 PHE D CA 1
ATOM 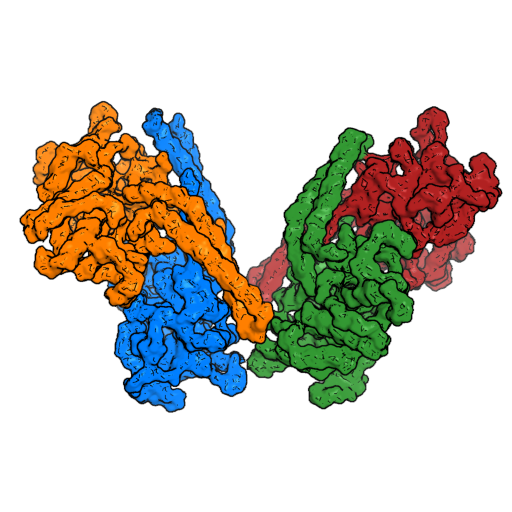12929 C C . PHE D 1 227 ? -37.094 44.448 35.516 1.00 62.19 227 PHE D C 1
ATOM 12930 O O . PHE D 1 227 ? -36.526 45.328 36.158 1.00 61.99 227 PHE D O 1
ATOM 12938 N N . LEU D 1 228 ? -38.118 44.694 34.713 1.00 65.01 228 LEU D N 1
ATOM 12939 C CA . LEU D 1 228 ? -38.658 46.040 34.564 1.00 68.74 228 LEU D CA 1
ATOM 12940 C C . LEU D 1 228 ? -39.913 46.174 35.431 1.00 71.72 228 LEU D C 1
ATOM 12941 O O . LEU D 1 228 ? -40.663 45.205 35.604 1.00 72.34 228 LEU D O 1
ATOM 12946 N N . ASP D 1 229 ? -40.141 47.363 35.984 1.00 74.49 229 ASP D N 1
ATOM 12947 C CA . ASP D 1 229 ? -41.323 47.581 36.818 1.00 77.39 229 ASP D CA 1
ATOM 12948 C C . ASP D 1 229 ? -42.596 47.401 35.992 1.00 78.05 229 ASP D C 1
ATOM 12949 O O . ASP D 1 229 ? -42.583 47.573 34.772 1.00 77.63 229 ASP D O 1
ATOM 12954 N N . LYS D 1 230 ? -43.689 47.043 36.659 1.00 78.76 230 LYS D N 1
ATOM 12955 C CA . LYS D 1 230 ? -44.959 46.843 35.973 1.00 79.56 230 LYS D CA 1
ATOM 12956 C C . LYS D 1 230 ? -45.263 48.083 35.129 1.00 78.32 230 LYS D C 1
ATOM 12957 O O . LYS D 1 230 ? -45.289 49.202 35.646 1.00 77.71 230 LYS D O 1
ATOM 12963 N N . GLY D 1 231 ? -45.471 47.883 33.830 1.00 76.95 231 GLY D N 1
ATOM 12964 C CA . GLY D 1 231 ? -45.773 49.006 32.957 1.00 75.26 231 GLY D CA 1
ATOM 12965 C C . GLY D 1 231 ? -44.615 49.479 32.097 1.00 73.99 231 GLY D C 1
ATOM 12966 O O . GLY D 1 231 ? -44.824 49.919 30.969 1.00 74.31 231 GLY D O 1
ATOM 12967 N N . GLU D 1 232 ? -43.397 49.403 32.627 1.00 72.50 232 GLU D N 1
ATOM 12968 C CA . GLU D 1 232 ? -42.212 49.828 31.887 1.00 70.78 232 GLU D CA 1
ATOM 12969 C C . GLU D 1 232 ? -42.011 48.959 30.643 1.00 69.17 232 GLU D C 1
ATOM 12970 O O . GLU D 1 232 ? -42.557 47.861 30.545 1.00 69.30 232 GLU D O 1
ATOM 12976 N N . HIS D 1 233 ? -41.230 49.465 29.695 1.00 67.01 233 HIS D N 1
ATOM 12977 C CA . HIS D 1 233 ? -40.947 48.751 28.451 1.00 64.07 233 HIS D CA 1
ATOM 12978 C C . HIS D 1 233 ? -39.450 48.805 28.205 1.00 61.93 233 HIS D C 1
ATOM 12979 O O . HIS D 1 233 ? -38.844 49.876 28.330 1.00 60.63 233 HIS D O 1
ATOM 12986 N N . TRP D 1 234 ? -38.845 47.673 27.850 1.00 59.00 234 TRP D N 1
ATOM 12987 C CA . TRP D 1 234 ? -37.401 47.666 27.620 1.00 57.75 234 TRP D CA 1
ATOM 12988 C C . TRP D 1 234 ? -36.944 48.760 26.656 1.00 56.39 234 TRP D C 1
ATOM 12989 O O . TRP D 1 234 ? -35.826 49.259 26.759 1.00 56.46 234 TRP D O 1
ATOM 13000 N N . GLN D 1 235 ? -37.822 49.145 25.737 1.00 54.76 235 GLN D N 1
ATOM 13001 C CA . GLN D 1 235 ? -37.507 50.174 24.761 1.00 52.29 235 GLN D CA 1
ATOM 13002 C C . GLN D 1 235 ? -37.186 51.526 25.382 1.00 50.98 235 GLN D C 1
ATOM 13003 O O . GLN D 1 235 ? -36.529 52.358 24.764 1.00 50.26 235 GLN D O 1
ATOM 13009 N N . GLY D 1 236 ? -37.658 51.751 26.600 1.00 51.48 236 GLY D N 1
ATOM 13010 C CA . GLY D 1 236 ? -37.406 53.025 27.254 1.00 51.01 236 GLY D CA 1
ATOM 13011 C C . GLY D 1 236 ? -35.972 53.137 27.716 1.00 51.01 236 GLY D C 1
ATOM 13012 O O . GLY D 1 236 ? -35.469 54.232 27.988 1.00 52.31 236 GLY D O 1
ATOM 13013 N N . LEU D 1 237 ? -35.316 51.985 27.806 1.00 50.17 237 LEU D N 1
ATOM 13014 C CA . LEU D 1 237 ? -33.933 51.916 28.229 1.00 49.11 237 LEU D CA 1
ATOM 13015 C C . LEU D 1 237 ? -33.007 52.422 27.137 1.00 48.92 237 LEU D C 1
ATOM 13016 O O . LEU D 1 237 ? -31.925 52.921 27.429 1.00 49.47 237 LEU D O 1
ATOM 13021 N N . PHE D 1 238 ? -33.448 52.328 25.886 1.00 49.11 238 PHE D N 1
ATOM 13022 C CA . PHE D 1 238 ? -32.606 52.729 24.758 1.00 49.57 238 PHE D CA 1
ATOM 13023 C C . PHE D 1 238 ? -33.068 53.896 23.885 1.00 49.83 238 PHE D C 1
ATOM 13024 O O . PHE D 1 238 ? -34.204 53.937 23.413 1.00 48.30 238 PHE D O 1
ATOM 13032 N N . GLU D 1 239 ? -32.154 54.841 23.677 1.00 50.81 239 GLU D N 1
ATOM 13033 C CA . GLU D 1 239 ? -32.415 56.019 22.867 1.00 52.16 239 GLU D CA 1
ATOM 13034 C C . GLU D 1 239 ? -32.563 55.565 21.412 1.00 52.75 239 GLU D C 1
ATOM 13035 O O . GLU D 1 239 ? -33.544 55.889 20.737 1.00 54.13 239 GLU D O 1
ATOM 13041 N N . PHE D 1 240 ? -31.572 54.820 20.931 1.00 51.52 240 PHE D N 1
ATOM 13042 C CA . PHE D 1 240 ? -31.592 54.291 19.571 1.00 49.67 240 PHE D CA 1
ATOM 13043 C C . PHE D 1 240 ? -31.303 52.818 19.646 1.00 47.82 240 PHE D C 1
ATOM 13044 O O . PHE D 1 240 ? -30.696 52.335 20.600 1.00 46.38 240 PHE D O 1
ATOM 13052 N N . VAL D 1 241 ? -31.736 52.102 18.628 1.00 45.71 241 VAL D N 1
ATOM 13053 C CA . VAL D 1 241 ? -31.474 50.685 18.558 1.00 46.57 241 VAL D CA 1
ATOM 13054 C C . VAL D 1 241 ? -31.208 50.425 17.077 1.00 45.71 241 VAL D C 1
ATOM 13055 O O . VAL D 1 241 ? -32.119 50.413 16.254 1.00 45.23 241 VAL D O 1
ATOM 13059 N N . ILE D 1 242 ? -29.926 50.259 16.759 1.00 44.31 242 ILE D N 1
ATOM 13060 C CA . ILE D 1 242 ? -29.458 50.043 15.395 1.00 42.85 242 ILE D CA 1
ATOM 13061 C C . ILE D 1 242 ? -29.179 48.568 15.120 1.00 42.77 242 ILE D C 1
ATOM 13062 O O . ILE D 1 242 ? -28.314 47.958 15.748 1.00 42.09 242 ILE D O 1
ATOM 13067 N N . THR D 1 243 ? -29.914 48.009 14.164 1.00 43.55 243 THR D N 1
ATOM 13068 C CA . THR D 1 243 ? -29.792 46.595 13.804 1.00 42.82 243 THR D CA 1
ATOM 13069 C C . THR D 1 243 ? -29.127 46.330 12.447 1.00 43.34 243 THR D C 1
ATOM 13070 O O . THR D 1 243 ? -29.055 47.220 11.589 1.00 43.40 243 THR D O 1
ATOM 13074 N N . LEU D 1 244 ? -28.664 45.092 12.251 1.00 44.36 244 LEU D N 1
ATOM 13075 C CA . LEU D 1 244 ? -27.940 44.715 11.034 1.00 43.55 244 LEU D CA 1
ATOM 13076 C C . LEU D 1 244 ? -26.945 45.844 10.810 1.00 42.83 244 LEU D C 1
ATOM 13077 O O . LEU D 1 244 ? -26.791 46.355 9.705 1.00 44.45 244 LEU D O 1
ATOM 13082 N N . ALA D 1 245 ? -26.282 46.223 11.896 1.00 40.93 245 ALA D N 1
ATOM 13083 C CA . ALA D 1 245 ? -25.320 47.308 11.887 1.00 40.69 245 ALA D CA 1
ATOM 13084 C C . ALA D 1 245 ? -24.206 47.096 10.882 1.00 40.70 245 ALA D C 1
ATOM 13085 O O . ALA D 1 245 ? -23.675 48.057 10.327 1.00 40.98 245 ALA D O 1
ATOM 13087 N N . ASN D 1 246 ? -23.855 45.836 10.655 1.00 41.23 246 ASN D N 1
ATOM 13088 C CA . ASN D 1 246 ? -22.801 45.487 9.708 1.00 42.13 246 ASN D CA 1
ATOM 13089 C C . ASN D 1 246 ? -21.438 46.015 10.168 1.00 43.44 246 ASN D C 1
ATOM 13090 O O . ASN D 1 246 ? -20.731 46.706 9.420 1.00 44.30 246 ASN D O 1
ATOM 13095 N N . LYS D 1 247 ? -21.089 45.706 11.415 1.00 42.45 247 LYS D N 1
ATOM 13096 C CA . LYS D 1 247 ? -19.808 46.100 11.979 1.00 39.62 247 LYS D CA 1
ATOM 13097 C C . LYS D 1 247 ? -18.801 45.094 11.418 1.00 39.36 247 LYS D C 1
ATOM 13098 O O . LYS D 1 247 ? -19.164 43.965 11.097 1.00 40.53 247 LYS D O 1
ATOM 13104 N N . PRO D 1 248 ? -17.520 45.473 11.315 1.00 37.77 248 PRO D N 1
ATOM 13105 C CA . PRO D 1 248 ? -16.919 46.762 11.682 1.00 37.51 248 PRO D CA 1
ATOM 13106 C C . PRO D 1 248 ? -17.188 47.901 10.707 1.00 38.27 248 PRO D C 1
ATOM 13107 O O . PRO D 1 248 ? -17.047 49.074 11.068 1.00 39.91 248 PRO D O 1
ATOM 13111 N N . ARG D 1 249 ? -17.562 47.564 9.475 1.00 39.57 249 ARG D N 1
ATOM 13112 C CA . ARG D 1 249 ? -17.823 48.590 8.462 1.00 40.44 249 ARG D CA 1
ATOM 13113 C C . ARG D 1 249 ? -18.733 49.724 8.924 1.00 39.41 249 ARG D C 1
ATOM 13114 O O . ARG D 1 249 ? -18.617 50.842 8.429 1.00 38.54 249 ARG D O 1
ATOM 13122 N N . PHE D 1 250 ? -19.622 49.448 9.875 1.00 37.81 250 PHE D N 1
ATOM 13123 C CA . PHE D 1 250 ? -20.491 50.507 10.377 1.00 39.21 250 PHE D CA 1
ATOM 13124 C C . PHE D 1 250 ? -19.629 51.661 10.898 1.00 40.32 250 PHE D C 1
ATOM 13125 O O . PHE D 1 250 ? -19.957 52.831 10.716 1.00 41.41 250 PHE D O 1
ATOM 13133 N N . PHE D 1 251 ? -18.525 51.314 11.548 1.00 41.45 251 PHE D N 1
ATOM 13134 C CA . PHE D 1 251 ? -17.637 52.297 12.140 1.00 41.91 251 PHE D CA 1
ATOM 13135 C C . PHE D 1 251 ? -16.840 53.135 11.153 1.00 45.18 251 PHE D C 1
ATOM 13136 O O . PHE D 1 251 ? -16.657 54.335 11.375 1.00 46.76 251 PHE D O 1
ATOM 13144 N N . TYR D 1 252 ? -16.362 52.523 10.070 1.00 45.58 252 TYR D N 1
ATOM 13145 C CA . TYR D 1 252 ? -15.536 53.265 9.119 1.00 45.77 252 TYR D CA 1
ATOM 13146 C C . TYR D 1 252 ? -16.068 53.433 7.697 1.00 47.03 252 TYR D C 1
ATOM 13147 O O . TYR D 1 252 ? -15.548 54.259 6.941 1.00 48.32 252 TYR D O 1
ATOM 13156 N N . ASP D 1 253 ? -17.082 52.661 7.321 1.00 46.19 253 ASP D N 1
ATOM 13157 C CA . ASP D 1 253 ? -17.625 52.763 5.980 1.00 43.58 253 ASP D CA 1
ATOM 13158 C C . ASP D 1 253 ? -18.674 53.861 5.888 1.00 43.89 253 ASP D C 1
ATOM 13159 O O . ASP D 1 253 ? -18.775 54.699 6.782 1.00 42.50 253 ASP D O 1
ATOM 13164 N N . ASN D 1 254 ? -19.454 53.874 4.811 1.00 44.41 254 ASN D N 1
ATOM 13165 C CA . ASN D 1 254 ? -20.474 54.913 4.652 1.00 46.66 254 ASN D CA 1
ATOM 13166 C C . ASN D 1 254 ? -21.854 54.380 4.228 1.00 45.51 254 ASN D C 1
ATOM 13167 O O . ASN D 1 254 ? -22.622 55.071 3.563 1.00 44.84 254 ASN D O 1
ATOM 13172 N N . LEU D 1 255 ? -22.151 53.147 4.613 1.00 44.99 255 LEU D N 1
ATOM 13173 C CA . LEU D 1 255 ? -23.413 52.508 4.294 1.00 43.64 255 LEU D CA 1
ATOM 13174 C C . LEU D 1 255 ? -24.529 53.345 4.888 1.00 45.05 255 LEU D C 1
ATOM 13175 O O . LEU D 1 255 ? -24.356 53.945 5.947 1.00 46.91 255 LEU D O 1
ATOM 13180 N N . ARG D 1 256 ? -25.673 53.404 4.215 1.00 47.04 256 ARG D N 1
ATOM 13181 C CA . ARG D 1 256 ? -26.769 54.232 4.708 1.00 49.71 256 ARG D CA 1
ATOM 13182 C C . ARG D 1 256 ? -27.688 53.623 5.759 1.00 47.86 256 ARG D C 1
ATOM 13183 O O . ARG D 1 256 ? -27.782 52.409 5.908 1.00 46.21 256 ARG D O 1
ATOM 13191 N N . PHE D 1 257 ? -28.351 54.506 6.499 1.00 48.50 257 PHE D N 1
ATOM 13192 C CA . PHE D 1 257 ? -29.299 54.110 7.532 1.00 48.47 257 PHE D CA 1
ATOM 13193 C C . PHE D 1 257 ? -30.637 53.816 6.866 1.00 48.88 257 PHE D C 1
ATOM 13194 O O . PHE D 1 257 ? -30.937 54.329 5.780 1.00 47.91 257 PHE D O 1
ATOM 13202 N N . LEU D 1 258 ? -31.429 52.981 7.525 1.00 49.75 258 LEU D N 1
ATOM 13203 C CA . LEU D 1 258 ? -32.767 52.635 7.063 1.00 49.53 258 LEU D CA 1
ATOM 13204 C C . LEU D 1 258 ? -33.645 52.750 8.296 1.00 49.93 258 LEU D C 1
ATOM 13205 O O . LEU D 1 258 ? -33.294 52.246 9.365 1.00 49.04 258 LEU D O 1
ATOM 13210 N N . SER D 1 259 ? -34.774 53.433 8.162 1.00 50.27 259 SER D N 1
ATOM 13211 C CA . SER D 1 259 ? -35.665 53.599 9.291 1.00 49.83 259 SER D CA 1
ATOM 13212 C C . SER D 1 259 ? -36.551 52.368 9.405 1.00 49.33 259 SER D C 1
ATOM 13213 O O . SER D 1 259 ? -37.131 51.922 8.418 1.00 48.27 259 SER D O 1
ATOM 13216 N N . VAL D 1 260 ? -36.644 51.812 10.610 1.00 50.37 260 VAL D N 1
ATOM 13217 C CA . VAL D 1 260 ? -37.457 50.621 10.827 1.00 50.89 260 VAL D CA 1
ATOM 13218 C C . VAL D 1 260 ? -38.747 50.912 11.576 1.00 52.76 260 VAL D C 1
ATOM 13219 O O . VAL D 1 260 ? -38.738 51.534 12.641 1.00 51.74 260 VAL D O 1
ATOM 13223 N N . ASN D 1 261 ? -39.856 50.455 11.007 1.00 55.19 261 ASN D N 1
ATOM 13224 C CA . ASN D 1 261 ? -41.158 50.625 11.624 1.00 57.44 261 ASN D CA 1
ATOM 13225 C C . ASN D 1 261 ? -41.131 49.592 12.746 1.00 59.25 261 ASN D C 1
ATOM 13226 O O . ASN D 1 261 ? -41.096 48.391 12.484 1.00 56.70 261 ASN D O 1
ATOM 13231 N N . PRO D 1 262 ? -41.133 50.051 14.012 1.00 62.26 262 PRO D N 1
ATOM 13232 C CA . PRO D 1 262 ? -41.099 49.178 15.193 1.00 64.09 262 PRO D CA 1
ATOM 13233 C C . PRO D 1 262 ? -42.218 48.147 15.293 1.00 66.69 262 PRO D C 1
ATOM 13234 O O . PRO D 1 262 ? -42.053 47.113 15.950 1.00 67.79 262 PRO D O 1
ATOM 13238 N N . GLU D 1 263 ? -43.351 48.415 14.648 1.00 68.72 263 GLU D N 1
ATOM 13239 C CA . GLU D 1 263 ? -44.467 47.471 14.675 1.00 70.58 263 GLU D CA 1
ATOM 13240 C C . GLU D 1 263 ? -44.260 46.310 13.695 1.00 70.87 263 GLU D C 1
ATOM 13241 O O . GLU D 1 263 ? -43.870 45.205 14.094 1.00 69.54 263 GLU D O 1
ATOM 13247 N N . ASN D 1 264 ? -44.520 46.578 12.413 1.00 71.00 264 ASN D N 1
ATOM 13248 C CA . ASN D 1 264 ? -44.415 45.580 11.349 1.00 70.10 264 ASN D CA 1
ATOM 13249 C C . ASN D 1 264 ? -42.998 45.230 10.874 1.00 69.58 264 ASN D C 1
ATOM 13250 O O . ASN D 1 264 ? -42.753 44.110 10.432 1.00 69.80 264 ASN D O 1
ATOM 13255 N N . GLY D 1 265 ? -42.064 46.174 10.950 1.00 68.68 265 GLY D N 1
ATOM 13256 C CA . GLY D 1 265 ? -40.705 45.882 10.524 1.00 64.65 265 GLY D CA 1
ATOM 13257 C C . GLY D 1 265 ? -40.281 46.461 9.183 1.00 63.24 265 GLY D C 1
ATOM 13258 O O . GLY D 1 265 ? -39.093 46.498 8.880 1.00 63.52 265 GLY D O 1
ATOM 13259 N N . THR D 1 266 ? -41.239 46.906 8.377 1.00 60.68 266 THR D N 1
ATOM 13260 C CA . THR D 1 266 ? -40.926 47.485 7.083 1.00 58.55 266 THR D CA 1
ATOM 13261 C C . THR D 1 266 ? -39.941 48.652 7.259 1.00 56.80 266 THR D C 1
ATOM 13262 O O . THR D 1 266 ? -39.848 49.240 8.338 1.00 54.70 266 THR D O 1
ATOM 13266 N N . MET D 1 267 ? -39.210 48.990 6.201 1.00 53.99 267 MET D N 1
ATOM 13267 C CA . MET D 1 267 ? -38.238 50.070 6.296 1.00 52.05 267 MET D CA 1
ATOM 13268 C C . MET D 1 267 ? -38.372 51.118 5.191 1.00 50.83 267 MET D C 1
ATOM 13269 O O . MET D 1 267 ? -38.923 50.855 4.116 1.00 46.61 267 MET D O 1
ATOM 13274 N N . THR D 1 268 ? -37.860 52.311 5.476 1.00 49.10 268 THR D N 1
ATOM 13275 C CA . THR D 1 268 ? -37.891 53.408 4.526 1.00 49.64 268 THR D CA 1
ATOM 13276 C C . THR D 1 268 ? -36.507 54.037 4.513 1.00 49.83 268 THR D C 1
ATOM 13277 O O . THR D 1 268 ? -35.813 54.024 5.532 1.00 51.27 268 THR D O 1
ATOM 13281 N N . ASN D 1 269 ? -36.095 54.582 3.372 1.00 49.62 269 ASN D N 1
ATOM 13282 C CA . ASN D 1 269 ? -34.790 55.227 3.307 1.00 49.45 269 ASN D CA 1
ATOM 13283 C C . ASN D 1 269 ? -34.859 56.450 4.205 1.00 51.59 269 ASN D C 1
ATOM 13284 O O . ASN D 1 269 ? -35.938 57.028 4.407 1.00 50.62 269 ASN D O 1
ATOM 13289 N N . VAL D 1 270 ? -33.717 56.830 4.764 1.00 52.85 270 VAL D N 1
ATOM 13290 C CA . VAL D 1 270 ? -33.670 57.987 5.637 1.00 54.27 270 VAL D CA 1
ATOM 13291 C C . VAL D 1 270 ? -33.287 59.222 4.844 1.00 56.63 270 VAL D C 1
ATOM 13292 O O . VAL D 1 270 ? -32.457 59.162 3.935 1.00 56.49 270 VAL D O 1
ATOM 13296 N N . HIS D 1 271 ? -33.921 60.335 5.188 1.00 60.56 271 HIS D N 1
ATOM 13297 C CA . HIS D 1 271 ? -33.662 61.626 4.557 1.00 63.64 271 HIS D CA 1
ATOM 13298 C C . HIS D 1 271 ? -33.595 62.609 5.723 1.00 64.39 271 HIS D C 1
ATOM 13299 O O . HIS D 1 271 ? -34.575 62.806 6.445 1.00 65.17 271 HIS D O 1
ATOM 13306 N N . GLY D 1 272 ? -32.434 63.211 5.923 1.00 64.41 272 GLY D N 1
ATOM 13307 C CA . GLY D 1 272 ? -32.296 64.133 7.030 1.00 63.52 272 GLY D CA 1
ATOM 13308 C C . GLY D 1 272 ? -31.685 63.410 8.210 1.00 62.66 272 GLY D C 1
ATOM 13309 O O . GLY D 1 272 ? -31.297 62.252 8.097 1.00 62.31 272 GLY D O 1
ATOM 13310 N N . PRO D 1 273 ? -31.594 64.064 9.367 1.00 62.83 273 PRO D N 1
ATOM 13311 C CA . PRO D 1 273 ? -31.013 63.443 10.559 1.00 62.60 273 PRO D CA 1
ATOM 13312 C C . PRO D 1 273 ? -31.859 62.315 11.141 1.00 61.64 273 PRO D C 1
ATOM 13313 O O . PRO D 1 273 ? -33.083 62.333 11.052 1.00 61.89 273 PRO D O 1
ATOM 13317 N N . ILE D 1 274 ? -31.201 61.326 11.732 1.00 61.04 274 ILE D N 1
ATOM 13318 C CA . ILE D 1 274 ? -31.921 60.218 12.354 1.00 59.58 274 ILE D CA 1
ATOM 13319 C C . ILE D 1 274 ? -32.387 60.670 13.736 1.00 58.05 274 ILE D C 1
ATOM 13320 O O . ILE D 1 274 ? -31.676 61.377 14.454 1.00 57.99 274 ILE D O 1
ATOM 13325 N N . VAL D 1 275 ? -33.590 60.268 14.102 1.00 56.34 275 VAL D N 1
ATOM 13326 C CA . VAL D 1 275 ? -34.137 60.640 15.391 1.00 55.46 275 VAL D CA 1
ATOM 13327 C C . VAL D 1 275 ? -34.374 59.380 16.212 1.00 55.53 275 VAL D C 1
ATOM 13328 O O . VAL D 1 275 ? -34.607 58.302 15.656 1.00 55.61 275 VAL D O 1
ATOM 13332 N N . PRO D 1 276 ? -34.323 59.501 17.547 1.00 54.62 276 PRO D N 1
ATOM 13333 C CA . PRO D 1 276 ? -34.533 58.336 18.415 1.00 53.72 276 PRO D CA 1
ATOM 13334 C C . PRO D 1 276 ? -35.511 57.351 17.784 1.00 52.98 276 PRO D C 1
ATOM 13335 O O . PRO D 1 276 ? -36.567 57.741 17.276 1.00 55.18 276 PRO D O 1
ATOM 13339 N N . GLY D 1 277 ? -35.141 56.077 17.794 1.00 51.50 277 GLY D N 1
ATOM 13340 C CA . GLY D 1 277 ? -35.984 55.056 17.206 1.00 48.60 277 GLY D CA 1
ATOM 13341 C C . GLY D 1 277 ? -35.170 53.847 16.776 1.00 47.43 277 GLY D C 1
ATOM 13342 O O . GLY D 1 277 ? -34.005 53.699 17.156 1.00 47.34 277 GLY D O 1
ATOM 13343 N N . VAL D 1 278 ? -35.779 52.980 15.977 1.00 45.46 278 VAL D N 1
ATOM 13344 C CA . VAL D 1 278 ? -35.101 51.781 15.510 1.00 44.25 278 VAL D CA 1
ATOM 13345 C C . VAL D 1 278 ? -34.614 51.997 14.088 1.00 43.61 278 VAL D C 1
ATOM 13346 O O . VAL D 1 278 ? -35.276 52.668 13.299 1.00 44.08 278 VAL D O 1
ATOM 13350 N N . TYR D 1 279 ? -33.453 51.433 13.767 1.00 43.79 279 TYR D N 1
ATOM 13351 C CA . TYR D 1 279 ? -32.859 51.562 12.434 1.00 42.33 279 TYR D CA 1
ATOM 13352 C C . TYR D 1 279 ? -32.121 50.302 12.005 1.00 42.42 279 TYR D C 1
ATOM 13353 O O . TYR D 1 279 ? -31.944 49.368 12.786 1.00 43.79 279 TYR D O 1
ATOM 13362 N N . GLN D 1 280 ? -31.698 50.280 10.747 1.00 42.40 280 GLN D N 1
ATOM 13363 C CA . GLN D 1 280 ? -30.946 49.154 10.198 1.00 41.57 280 GLN D CA 1
ATOM 13364 C C . GLN D 1 280 ? -29.753 49.730 9.435 1.00 41.43 280 GLN D C 1
ATOM 13365 O O . GLN D 1 280 ? -29.890 50.776 8.802 1.00 42.11 280 GLN D O 1
ATOM 13371 N N . GLY D 1 281 ? -28.596 49.061 9.513 1.00 40.54 281 GLY D N 1
ATOM 13372 C CA . GLY D 1 281 ? -27.388 49.529 8.841 1.00 40.79 281 GLY D CA 1
ATOM 13373 C C . GLY D 1 281 ? -26.800 50.811 9.439 1.00 43.45 281 GLY D C 1
ATOM 13374 O O . GLY D 1 281 ? -26.620 50.931 10.661 1.00 41.76 281 GLY D O 1
ATOM 13375 N N . GLY D 1 282 ? -26.487 51.780 8.581 1.00 43.47 282 GLY D N 1
ATOM 13376 C CA . GLY D 1 282 ? -25.946 53.037 9.075 1.00 44.42 282 GLY D CA 1
ATOM 13377 C C . GLY D 1 282 ? -24.427 53.103 9.151 1.00 44.47 282 GLY D C 1
ATOM 13378 O O . GLY D 1 282 ? -23.731 52.163 8.756 1.00 43.45 282 GLY D O 1
ATOM 13379 N N . ASN D 1 283 ? -23.915 54.225 9.655 1.00 43.44 283 ASN D N 1
ATOM 13380 C CA . ASN D 1 283 ? -22.485 54.420 9.785 1.00 43.54 283 ASN D CA 1
ATOM 13381 C C . ASN D 1 283 ? -22.237 55.423 10.896 1.00 43.78 283 ASN D C 1
ATOM 13382 O O . ASN D 1 283 ? -23.019 56.358 11.088 1.00 45.37 283 ASN D O 1
ATOM 13387 N N . ALA D 1 284 ? -21.157 55.207 11.636 1.00 43.68 284 ALA D N 1
ATOM 13388 C CA . ALA D 1 284 ? -20.794 56.056 12.764 1.00 45.12 284 ALA D CA 1
ATOM 13389 C C . ALA D 1 284 ? -20.749 57.543 12.449 1.00 45.91 284 ALA D C 1
ATOM 13390 O O . ALA D 1 284 ? -21.248 58.365 13.217 1.00 44.80 284 ALA D O 1
ATOM 13392 N N . LYS D 1 285 ? -20.133 57.875 11.321 1.00 47.60 285 LYS D N 1
ATOM 13393 C CA . LYS D 1 285 ? -19.995 59.255 10.883 1.00 49.62 285 LYS D CA 1
ATOM 13394 C C . LYS D 1 285 ? -21.325 60.002 10.946 1.00 49.44 285 LYS D C 1
ATOM 13395 O O . LYS D 1 285 ? -21.450 61.014 11.639 1.00 50.00 285 LYS D O 1
ATOM 13401 N N . LYS D 1 286 ? -22.328 59.496 10.240 1.00 48.50 286 LYS D N 1
ATOM 13402 C CA . LYS D 1 286 ? -23.621 60.158 10.238 1.00 48.26 286 LYS D CA 1
ATOM 13403 C C . LYS D 1 286 ? -24.292 60.184 11.608 1.00 49.49 286 LYS D C 1
ATOM 13404 O O . LYS D 1 286 ? -24.916 61.186 11.982 1.00 48.26 286 LYS D O 1
ATOM 13410 N N . PHE D 1 287 ? -24.155 59.085 12.351 1.00 50.61 287 PHE D N 1
ATOM 13411 C CA . PHE D 1 287 ? -24.760 58.962 13.673 1.00 51.95 287 PHE D CA 1
ATOM 13412 C C . PHE D 1 287 ? -24.244 60.035 14.604 1.00 53.24 287 PHE D C 1
ATOM 13413 O O . PHE D 1 287 ? -25.021 60.703 15.287 1.00 53.74 287 PHE D O 1
ATOM 13421 N N . THR D 1 288 ? -22.926 60.199 14.613 1.00 55.17 288 THR D N 1
ATOM 13422 C CA . THR D 1 288 ? -22.269 61.189 15.455 1.00 56.98 288 THR D CA 1
ATOM 13423 C C . THR D 1 288 ? -22.653 62.616 15.060 1.00 58.10 288 THR D C 1
ATOM 13424 O O . THR D 1 288 ? -22.877 63.478 15.919 1.00 58.64 288 THR D O 1
ATOM 13428 N N . GLU D 1 289 ? -22.737 62.862 13.759 1.00 59.74 289 GLU D N 1
ATOM 13429 C CA . GLU D 1 289 ? -23.109 64.182 13.270 1.00 61.29 289 GLU D CA 1
ATOM 13430 C C . GLU D 1 289 ? -24.546 64.528 13.656 1.00 61.56 289 GLU D C 1
ATOM 13431 O O . GLU D 1 289 ? -24.800 65.560 14.266 1.00 61.49 289 GLU D O 1
ATOM 13437 N N . ASP D 1 290 ? -25.479 63.645 13.317 1.00 62.29 290 ASP D N 1
ATOM 13438 C CA . ASP D 1 290 ? -26.884 63.872 13.613 1.00 61.80 290 ASP D CA 1
ATOM 13439 C C . ASP D 1 290 ? -27.206 64.010 15.090 1.00 61.74 290 ASP D C 1
ATOM 13440 O O . ASP D 1 290 ? -28.263 64.522 15.442 1.00 61.51 290 ASP D O 1
ATOM 13445 N N . LEU D 1 291 ? -26.316 63.545 15.961 1.00 62.57 291 LEU D N 1
ATOM 13446 C CA . LEU D 1 291 ? -26.555 63.679 17.397 1.00 62.65 291 LEU D CA 1
ATOM 13447 C C . LEU D 1 291 ? -25.848 64.926 17.903 1.00 62.37 291 LEU D C 1
ATOM 13448 O O . LEU D 1 291 ? -25.929 65.268 19.085 1.00 62.41 291 LEU D O 1
ATOM 13453 N N . GLY D 1 292 ? -25.160 65.601 16.986 1.00 61.61 292 GLY D N 1
ATOM 13454 C CA . GLY D 1 292 ? -24.448 66.820 17.318 1.00 59.79 292 GLY D CA 1
ATOM 13455 C C . GLY D 1 292 ? -23.568 66.698 18.544 1.00 60.00 292 GLY D C 1
ATOM 13456 O O . GLY D 1 292 ? -23.713 67.465 19.499 1.00 60.91 292 GLY D O 1
ATOM 13457 N N . VAL D 1 293 ? -22.667 65.719 18.539 1.00 58.30 293 VAL D N 1
ATOM 13458 C CA . VAL D 1 293 ? -21.754 65.537 19.659 1.00 57.06 293 VAL D CA 1
ATOM 13459 C C . VAL D 1 293 ? -20.397 65.167 19.112 1.00 56.05 293 VAL D C 1
ATOM 13460 O O . VAL D 1 293 ? -20.241 64.942 17.913 1.00 55.53 293 VAL D O 1
ATOM 13464 N N . GLY D 1 294 ? -19.411 65.125 19.995 1.00 55.36 294 GLY D N 1
ATOM 13465 C CA . GLY D 1 294 ? -18.079 64.758 19.576 1.00 55.60 294 GLY D CA 1
ATOM 13466 C C . GLY D 1 294 ? -17.963 63.251 19.655 1.00 55.54 294 GLY D C 1
ATOM 13467 O O . GLY D 1 294 ? -18.545 62.630 20.550 1.00 55.08 294 GLY D O 1
ATOM 13468 N N . GLY D 1 295 ? -17.223 62.669 18.716 1.00 55.71 295 GLY D N 1
ATOM 13469 C CA . GLY D 1 295 ? -17.033 61.231 18.698 1.00 55.43 295 GLY D CA 1
ATOM 13470 C C . GLY D 1 295 ? -16.489 60.708 20.014 1.00 55.08 295 GLY D C 1
ATOM 13471 O O . GLY D 1 295 ? -16.904 59.651 20.490 1.00 55.38 295 GLY D O 1
ATOM 13472 N N . ASP D 1 296 ? -15.563 61.451 20.607 1.00 55.25 296 ASP D N 1
ATOM 13473 C CA . ASP D 1 296 ? -14.964 61.047 21.870 1.00 55.45 296 ASP D CA 1
ATOM 13474 C C . ASP D 1 296 ? -15.936 61.156 23.043 1.00 54.52 296 ASP D C 1
ATOM 13475 O O . ASP D 1 296 ? -15.567 60.888 24.186 1.00 54.59 296 ASP D O 1
ATOM 13480 N N . GLU D 1 297 ? -17.174 61.552 22.755 1.00 54.07 297 GLU D N 1
ATOM 13481 C CA . GLU D 1 297 ? -18.209 61.665 23.783 1.00 54.32 297 GLU D CA 1
ATOM 13482 C C . GLU D 1 297 ? -19.093 60.417 23.744 1.00 52.89 297 GLU D C 1
ATOM 13483 O O . GLU D 1 297 ? -20.070 60.297 24.497 1.00 53.58 297 GLU D O 1
ATOM 13489 N N . ILE D 1 298 ? -18.738 59.498 22.849 1.00 49.80 298 ILE D N 1
ATOM 13490 C CA . ILE D 1 298 ? -19.459 58.241 22.672 1.00 46.89 298 ILE D CA 1
ATOM 13491 C C . ILE D 1 298 ? -18.560 57.063 23.057 1.00 46.57 298 ILE D C 1
ATOM 13492 O O . ILE D 1 298 ? -17.386 56.996 22.658 1.00 45.61 298 ILE D O 1
ATOM 13497 N N . LEU D 1 299 ? -19.115 56.140 23.835 1.00 43.66 299 LEU D N 1
ATOM 13498 C CA . LEU D 1 299 ? -18.374 54.961 24.236 1.00 41.45 299 LEU D CA 1
ATOM 13499 C C . LEU D 1 299 ? -19.100 53.760 23.676 1.00 42.25 299 LEU D C 1
ATOM 13500 O O . LEU D 1 299 ? -20.292 53.568 23.934 1.00 43.00 299 LEU D O 1
ATOM 13505 N N . TYR D 1 300 ? -18.388 52.963 22.893 1.00 40.66 300 TYR D N 1
ATOM 13506 C CA . TYR D 1 300 ? -18.973 51.759 22.330 1.00 40.65 300 TYR D CA 1
ATOM 13507 C C . TYR D 1 300 ? -18.350 50.593 23.078 1.00 40.41 300 TYR D C 1
ATOM 13508 O O . TYR D 1 300 ? -17.139 50.586 23.314 1.00 39.76 300 TYR D O 1
ATOM 13517 N N . ILE D 1 301 ? -19.181 49.630 23.476 1.00 39.10 301 ILE D N 1
ATOM 13518 C CA . ILE D 1 301 ? -18.685 48.460 24.194 1.00 37.49 301 ILE D CA 1
ATOM 13519 C C . ILE D 1 301 ? -19.019 47.182 23.436 1.00 36.60 301 ILE D C 1
ATOM 13520 O O . ILE D 1 301 ? -20.187 46.886 23.152 1.00 35.88 301 ILE D O 1
ATOM 13525 N N . GLY D 1 302 ? -17.978 46.424 23.114 1.00 35.81 302 GLY D N 1
ATOM 13526 C CA . GLY D 1 302 ? -18.165 45.183 22.382 1.00 36.80 302 GLY D CA 1
ATOM 13527 C C . GLY D 1 302 ? -17.574 44.007 23.135 1.00 36.91 302 GLY D C 1
ATOM 13528 O O . GLY D 1 302 ? -17.065 44.180 24.243 1.00 36.53 302 GLY D O 1
ATOM 13529 N N . ASP D 1 303 ? -17.636 42.824 22.533 1.00 36.75 303 ASP D N 1
ATOM 13530 C CA . ASP D 1 303 ? -17.117 41.615 23.146 1.00 38.55 303 ASP D CA 1
ATOM 13531 C C . ASP D 1 303 ? -15.946 40.999 22.399 1.00 40.11 303 ASP D C 1
ATOM 13532 O O . ASP D 1 303 ? -15.264 40.137 22.940 1.00 39.85 303 ASP D O 1
ATOM 13537 N N . HIS D 1 304 ? -15.713 41.423 21.161 1.00 43.71 304 HIS D N 1
ATOM 13538 C CA . HIS D 1 304 ? -14.578 40.897 20.389 1.00 48.48 304 HIS D CA 1
ATOM 13539 C C . HIS D 1 304 ? -13.982 41.967 19.495 1.00 52.12 304 HIS D C 1
ATOM 13540 O O . HIS D 1 304 ? -14.698 42.859 19.037 1.00 53.94 304 HIS D O 1
ATOM 13547 N N . ILE D 1 305 ? -12.671 41.892 19.265 1.00 57.13 305 ILE D N 1
ATOM 13548 C CA . ILE D 1 305 ? -11.984 42.876 18.429 1.00 61.71 305 ILE D CA 1
ATOM 13549 C C . ILE D 1 305 ? -12.328 42.725 16.953 1.00 65.55 305 ILE D C 1
ATOM 13550 O O . ILE D 1 305 ? -12.145 41.656 16.371 1.00 66.79 305 ILE D O 1
ATOM 13555 N N . TYR D 1 306 ? -12.813 43.809 16.351 1.00 69.85 306 TYR D N 1
ATOM 13556 C CA . TYR D 1 306 ? -13.186 43.822 14.932 1.00 74.16 306 TYR D CA 1
ATOM 13557 C C . TYR D 1 306 ? -11.995 43.814 13.977 1.00 75.76 306 TYR D C 1
ATOM 13558 O O . TYR D 1 306 ? -11.695 44.826 13.336 1.00 77.08 306 TYR D O 1
ATOM 13567 N N . GLY D 1 307 ? -11.323 42.672 13.880 1.00 76.22 307 GLY D N 1
ATOM 13568 C CA . GLY D 1 307 ? -10.189 42.566 12.986 1.00 76.68 307 GLY D CA 1
ATOM 13569 C C . GLY D 1 307 ? -9.145 43.651 13.169 1.00 77.12 307 GLY D C 1
ATOM 13570 O O . GLY D 1 307 ? -8.541 43.755 14.235 1.00 78.52 307 GLY D O 1
ATOM 13571 N N . ASP D 1 308 ? -8.938 44.467 12.135 1.00 76.97 308 ASP D N 1
ATOM 13572 C CA . ASP D 1 308 ? -7.936 45.530 12.180 1.00 76.03 308 ASP D CA 1
ATOM 13573 C C . ASP D 1 308 ? -8.274 46.699 13.096 1.00 75.38 308 ASP D C 1
ATOM 13574 O O . ASP D 1 308 ? -9.163 47.506 12.808 1.00 74.25 308 ASP D O 1
ATOM 13579 N N . ILE D 1 309 ? -7.528 46.785 14.194 1.00 74.41 309 ILE D N 1
ATOM 13580 C CA . ILE D 1 309 ? -7.709 47.823 15.200 1.00 73.50 309 ILE D CA 1
ATOM 13581 C C . ILE D 1 309 ? -7.340 49.205 14.666 1.00 73.30 309 ILE D C 1
ATOM 13582 O O . ILE D 1 309 ? -7.964 50.205 15.021 1.00 71.95 309 ILE D O 1
ATOM 13587 N N . LEU D 1 310 ? -6.329 49.252 13.803 1.00 73.94 310 LEU D N 1
ATOM 13588 C CA . LEU D 1 310 ? -5.852 50.512 13.236 1.00 73.84 310 LEU D CA 1
ATOM 13589 C C . LEU D 1 310 ? -6.866 51.184 12.314 1.00 73.29 310 LEU D C 1
ATOM 13590 O O . LEU D 1 310 ? -7.258 52.328 12.543 1.00 73.15 310 LEU D O 1
ATOM 13595 N N . ARG D 1 311 ? -7.288 50.477 11.272 1.00 72.78 311 ARG D N 1
ATOM 13596 C CA . ARG D 1 311 ? -8.254 51.026 10.329 1.00 72.98 311 ARG D CA 1
ATOM 13597 C C . ARG D 1 311 ? -9.528 51.503 11.033 1.00 72.56 311 ARG D C 1
ATOM 13598 O O . ARG D 1 311 ? -10.169 52.469 10.601 1.00 73.70 311 ARG D O 1
ATOM 13606 N N . LEU D 1 312 ? -9.878 50.835 12.127 1.00 70.55 312 LEU D N 1
ATOM 13607 C CA . LEU D 1 312 ? -11.073 51.168 12.889 1.00 68.36 312 LEU D CA 1
ATOM 13608 C C . LEU D 1 312 ? -10.889 52.364 13.819 1.00 67.37 312 LEU D C 1
ATOM 13609 O O . LEU D 1 312 ? -11.739 53.251 13.854 1.00 67.32 312 LEU D O 1
ATOM 13614 N N . LYS D 1 313 ? -9.800 52.395 14.582 1.00 65.87 313 LYS D N 1
ATOM 13615 C CA . LYS D 1 313 ? -9.565 53.524 15.480 1.00 65.70 313 LYS D CA 1
ATOM 13616 C C . LYS D 1 313 ? -9.100 54.754 14.688 1.00 66.48 313 LYS D C 1
ATOM 13617 O O . LYS D 1 313 ? -9.073 55.869 15.213 1.00 67.00 313 LYS D O 1
ATOM 13623 N N . LYS D 1 314 ? -8.742 54.550 13.423 1.00 67.27 314 LYS D N 1
ATOM 13624 C CA . LYS D 1 314 ? -8.273 55.644 12.574 1.00 68.46 314 LYS D CA 1
ATOM 13625 C C . LYS D 1 314 ? -9.406 56.439 11.935 1.00 68.28 314 LYS D C 1
ATOM 13626 O O . LYS D 1 314 ? -9.331 57.663 11.828 1.00 68.77 314 LYS D O 1
ATOM 13632 N N . ASP D 1 315 ? -10.456 55.747 11.509 1.00 67.15 315 ASP D N 1
ATOM 13633 C CA . ASP D 1 315 ? -11.571 56.417 10.854 1.00 65.29 315 ASP D CA 1
ATOM 13634 C C . ASP D 1 315 ? -12.795 56.591 11.725 1.00 62.82 315 ASP D C 1
ATOM 13635 O O . ASP D 1 315 ? -13.821 57.065 11.245 1.00 63.84 315 ASP D O 1
ATOM 13640 N N . CYS D 1 316 ? -12.716 56.210 12.994 1.00 60.09 316 CYS D N 1
ATOM 13641 C CA . CYS D 1 316 ? -13.887 56.363 13.836 1.00 57.61 316 CYS D CA 1
ATOM 13642 C C . CYS D 1 316 ? -13.758 57.513 14.816 1.00 57.35 316 CYS D C 1
ATOM 13643 O O . CYS D 1 316 ? -14.335 58.582 14.598 1.00 59.26 316 CYS D O 1
ATOM 13646 N N . ASN D 1 317 ? -13.010 57.279 15.890 1.00 54.03 317 ASN D N 1
ATOM 13647 C CA . ASN D 1 317 ? -12.753 58.260 16.948 1.00 52.87 317 ASN D CA 1
ATOM 13648 C C . ASN D 1 317 ? -13.676 58.179 18.167 1.00 50.50 317 ASN D C 1
ATOM 13649 O O . ASN D 1 317 ? -13.661 59.047 19.042 1.00 48.96 317 ASN D O 1
ATOM 13654 N N . TRP D 1 318 ? -14.477 57.120 18.213 1.00 49.01 318 TRP D N 1
ATOM 13655 C CA . TRP D 1 318 ? -15.369 56.860 19.346 1.00 46.53 318 TRP D CA 1
ATOM 13656 C C . TRP D 1 318 ? -14.510 56.156 20.387 1.00 43.70 318 TRP D C 1
ATOM 13657 O O . TRP D 1 318 ? -13.565 55.455 20.035 1.00 43.09 318 TRP D O 1
ATOM 13668 N N . ARG D 1 319 ? -14.832 56.321 21.660 1.00 41.98 319 ARG D N 1
ATOM 13669 C CA . ARG D 1 319 ? -14.079 55.604 22.679 1.00 40.94 319 ARG D CA 1
ATOM 13670 C C . ARG D 1 319 ? -14.585 54.159 22.625 1.00 41.51 319 ARG D C 1
ATOM 13671 O O . ARG D 1 319 ? -15.794 53.910 22.518 1.00 43.32 319 ARG D O 1
ATOM 13679 N N . THR D 1 320 ? -13.670 53.204 22.666 1.00 40.06 320 THR D N 1
ATOM 13680 C CA . THR D 1 320 ? -14.064 51.810 22.607 1.00 39.94 320 THR D CA 1
ATOM 13681 C C . THR D 1 320 ? -13.669 51.066 23.878 1.00 39.87 320 THR D C 1
ATOM 13682 O O . THR D 1 320 ? -12.553 51.208 24.376 1.00 41.45 320 THR D O 1
ATOM 13686 N N . ALA D 1 321 ? -14.604 50.284 24.402 1.00 37.96 321 ALA D N 1
ATOM 13687 C CA . ALA D 1 321 ? -14.373 49.485 25.600 1.00 37.96 321 ALA D CA 1
ATOM 13688 C C . ALA D 1 321 ? -14.643 48.027 25.242 1.00 37.21 321 ALA D C 1
ATOM 13689 O O . ALA D 1 321 ? -15.248 47.727 24.211 1.00 38.47 321 ALA D O 1
ATOM 13691 N N . LEU D 1 322 ? -14.215 47.113 26.093 1.00 36.12 322 LEU D N 1
ATOM 13692 C CA . LEU D 1 322 ? -14.381 45.712 25.776 1.00 35.46 322 LEU D CA 1
ATOM 13693 C C . LEU D 1 322 ? -14.814 44.857 26.962 1.00 36.16 322 LEU D C 1
ATOM 13694 O O . LEU D 1 322 ? -14.451 45.121 28.101 1.00 34.97 322 LEU D O 1
ATOM 13699 N N . VAL D 1 323 ? -15.602 43.832 26.665 1.00 36.36 323 VAL D N 1
ATOM 13700 C CA . VAL D 1 323 ? -16.064 42.886 27.656 1.00 37.28 323 VAL D CA 1
ATOM 13701 C C . VAL D 1 323 ? -15.389 41.576 27.239 1.00 38.58 323 VAL D C 1
ATOM 13702 O O . VAL D 1 323 ? -15.553 41.132 26.106 1.00 39.59 323 VAL D O 1
ATOM 13706 N N . VAL D 1 324 ? -14.610 40.980 28.139 1.00 39.13 324 VAL D N 1
ATOM 13707 C CA . VAL D 1 324 ? -13.930 39.731 27.843 1.00 40.07 324 VAL D CA 1
ATOM 13708 C C . VAL D 1 324 ? -14.437 38.652 28.797 1.00 42.23 324 VAL D C 1
ATOM 13709 O O . VAL D 1 324 ? -13.950 38.507 29.918 1.00 40.76 324 VAL D O 1
ATOM 13713 N N . GLU D 1 325 ? -15.425 37.899 28.326 1.00 44.35 325 GLU D N 1
ATOM 13714 C CA . GLU D 1 325 ? -16.044 36.841 29.107 1.00 47.46 325 GLU D CA 1
ATOM 13715 C C . GLU D 1 325 ? -15.052 35.907 29.803 1.00 46.40 325 GLU D C 1
ATOM 13716 O O . GLU D 1 325 ? -15.253 35.558 30.963 1.00 47.42 325 GLU D O 1
ATOM 13722 N N . GLU D 1 326 ? -13.983 35.518 29.107 1.00 45.46 326 GLU D N 1
ATOM 13723 C CA . GLU D 1 326 ? -13.000 34.585 29.667 1.00 44.25 326 GLU D CA 1
ATOM 13724 C C . GLU D 1 326 ? -12.226 35.068 30.875 1.00 45.79 326 GLU D C 1
ATOM 13725 O O . GLU D 1 326 ? -11.562 34.270 31.527 1.00 46.92 326 GLU D O 1
ATOM 13731 N N . LEU D 1 327 ? -12.304 36.363 31.177 1.00 47.74 327 LEU D N 1
ATOM 13732 C CA . LEU D 1 327 ? -11.594 36.923 32.329 1.00 49.88 327 LEU D CA 1
ATOM 13733 C C . LEU D 1 327 ? -12.119 36.364 33.649 1.00 51.34 327 LEU D C 1
ATOM 13734 O O . LEU D 1 327 ? -11.431 36.406 34.664 1.00 52.05 327 LEU D O 1
ATOM 13739 N N . GLY D 1 328 ? -13.347 35.860 33.641 1.00 52.18 328 GLY D N 1
ATOM 13740 C CA . GLY D 1 328 ? -13.902 35.297 34.855 1.00 53.07 328 GLY D CA 1
ATOM 13741 C C . GLY D 1 328 ? -13.000 34.171 35.319 1.00 53.98 328 GLY D C 1
ATOM 13742 O O . GLY D 1 328 ? -12.449 34.220 36.412 1.00 53.68 328 GLY D O 1
ATOM 13743 N N . GLU D 1 329 ? -12.834 33.155 34.480 1.00 53.96 329 GLU D N 1
ATOM 13744 C CA . GLU D 1 329 ? -11.981 32.042 34.835 1.00 54.52 329 GLU D CA 1
ATOM 13745 C C . GLU D 1 329 ? -10.503 32.440 34.966 1.00 54.46 329 GLU D C 1
ATOM 13746 O O . GLU D 1 329 ? -9.853 32.028 35.923 1.00 55.23 329 GLU D O 1
ATOM 13752 N N . GLU D 1 330 ? -9.960 33.223 34.030 1.00 53.04 330 GLU D N 1
ATOM 13753 C CA . GLU D 1 330 ? -8.556 33.627 34.151 1.00 52.30 330 GLU D CA 1
ATOM 13754 C C . GLU D 1 330 ? -8.346 34.143 35.564 1.00 51.74 330 GLU D C 1
ATOM 13755 O O . GLU D 1 330 ? -7.535 33.591 36.309 1.00 52.18 330 GLU D O 1
ATOM 13761 N N . ILE D 1 331 ? -9.081 35.199 35.924 1.00 49.80 331 ILE D N 1
ATOM 13762 C CA . ILE D 1 331 ? -8.997 35.808 37.251 1.00 48.33 331 ILE D CA 1
ATOM 13763 C C . ILE D 1 331 ? -9.185 34.745 38.329 1.00 47.97 331 ILE D C 1
ATOM 13764 O O . ILE D 1 331 ? -8.408 34.651 39.273 1.00 46.49 331 ILE D O 1
ATOM 13769 N N . ALA D 1 332 ? -10.234 33.944 38.169 1.00 49.35 332 ALA D N 1
ATOM 13770 C CA . ALA D 1 332 ? -10.563 32.879 39.107 1.00 49.25 332 ALA D CA 1
ATOM 13771 C C . ALA D 1 332 ? -9.365 31.963 39.321 1.00 50.46 332 ALA D C 1
ATOM 13772 O O . ALA D 1 332 ? -8.897 31.785 40.451 1.00 53.46 332 ALA D O 1
ATOM 13774 N N . SER D 1 333 ? -8.860 31.394 38.235 1.00 48.51 333 SER D N 1
ATOM 13775 C CA . SER D 1 333 ? -7.725 30.496 38.321 1.00 48.16 333 SER D CA 1
ATOM 13776 C C . SER D 1 333 ? -6.493 31.172 38.898 1.00 47.90 333 SER D C 1
ATOM 13777 O O . SER D 1 333 ? -5.735 30.545 39.622 1.00 48.26 333 SER D O 1
ATOM 13780 N N . GLN D 1 334 ? -6.291 32.449 38.581 1.00 49.47 334 GLN D N 1
ATOM 13781 C CA . GLN D 1 334 ? -5.132 33.178 39.094 1.00 50.36 334 GLN D CA 1
ATOM 13782 C C . GLN D 1 334 ? -5.214 33.337 40.607 1.00 51.14 334 GLN D C 1
ATOM 13783 O O . GLN D 1 334 ? -4.194 33.316 41.303 1.00 50.93 334 GLN D O 1
ATOM 13789 N N . ILE D 1 335 ? -6.430 33.498 41.117 1.00 51.48 335 ILE D N 1
ATOM 13790 C CA . ILE D 1 335 ? -6.629 33.630 42.552 1.00 52.33 335 ILE D CA 1
ATOM 13791 C C . ILE D 1 335 ? -6.323 32.287 43.194 1.00 51.44 335 ILE D C 1
ATOM 13792 O O . ILE D 1 335 ? -5.698 32.220 44.238 1.00 52.47 335 ILE D O 1
ATOM 13797 N N . ARG D 1 336 ? -6.756 31.217 42.542 1.00 52.79 336 ARG D N 1
ATOM 13798 C CA . ARG D 1 336 ? -6.541 29.865 43.042 1.00 52.66 336 ARG D CA 1
ATOM 13799 C C . ARG D 1 336 ? -5.073 29.439 43.025 1.00 52.65 336 ARG D C 1
ATOM 13800 O O . ARG D 1 336 ? -4.663 28.551 43.780 1.00 52.63 336 ARG D O 1
ATOM 13808 N N . ALA D 1 337 ? -4.274 30.084 42.185 1.00 52.21 337 ALA D N 1
ATOM 13809 C CA . ALA D 1 337 ? -2.867 29.729 42.099 1.00 52.26 337 ALA D CA 1
ATOM 13810 C C . ALA D 1 337 ? -1.977 30.697 42.860 1.00 51.95 337 ALA D C 1
ATOM 13811 O O . ALA D 1 337 ? -0.759 30.535 42.880 1.00 51.56 337 ALA D O 1
ATOM 13813 N N . LEU D 1 338 ? -2.582 31.685 43.508 1.00 52.30 338 LEU D N 1
ATOM 13814 C CA . LEU D 1 338 ? -1.817 32.684 44.236 1.00 53.73 338 LEU D CA 1
ATOM 13815 C C . LEU D 1 338 ? -0.693 32.143 45.123 1.00 54.93 338 LEU D C 1
ATOM 13816 O O . LEU D 1 338 ? 0.442 32.603 45.028 1.00 55.96 338 LEU D O 1
ATOM 13821 N N . PRO D 1 339 ? -0.979 31.145 45.984 1.00 56.07 339 PRO D N 1
ATOM 13822 C CA . PRO D 1 339 ? 0.075 30.602 46.857 1.00 55.94 339 PRO D CA 1
ATOM 13823 C C . PRO D 1 339 ? 1.261 29.953 46.127 1.00 56.07 339 PRO D C 1
ATOM 13824 O O . PRO D 1 339 ? 2.394 29.997 46.618 1.00 55.21 339 PRO D O 1
ATOM 13828 N N . ILE D 1 340 ? 0.999 29.354 44.965 1.00 55.20 340 ILE D N 1
ATOM 13829 C CA . ILE D 1 340 ? 2.061 28.746 44.176 1.00 53.73 340 ILE D CA 1
ATOM 13830 C C . ILE D 1 340 ? 2.818 29.838 43.438 1.00 53.86 340 ILE D C 1
ATOM 13831 O O . ILE D 1 340 ? 4.026 29.736 43.251 1.00 53.50 340 ILE D O 1
ATOM 13836 N N . GLU D 1 341 ? 2.116 30.884 43.013 1.00 55.21 341 GLU D N 1
ATOM 13837 C CA . GLU D 1 341 ? 2.788 31.960 42.300 1.00 56.11 341 GLU D CA 1
ATOM 13838 C C . GLU D 1 341 ? 3.791 32.612 43.238 1.00 56.47 341 GLU D C 1
ATOM 13839 O O . GLU D 1 341 ? 4.909 32.947 42.829 1.00 55.69 341 GLU D O 1
ATOM 13845 N N . LYS D 1 342 ? 3.388 32.797 44.494 1.00 55.86 342 LYS D N 1
ATOM 13846 C CA . LYS D 1 342 ? 4.275 33.397 45.482 1.00 56.59 342 LYS D CA 1
ATOM 13847 C C . LYS D 1 342 ? 5.489 32.490 45.688 1.00 56.09 342 LYS D C 1
ATOM 13848 O O . LYS D 1 342 ? 6.610 32.970 45.857 1.00 56.35 342 LYS D O 1
ATOM 13854 N N . LYS D 1 343 ? 5.263 31.178 45.675 1.00 54.99 343 LYS D N 1
ATOM 13855 C CA . LYS D 1 343 ? 6.356 30.228 45.864 1.00 54.81 343 LYS D CA 1
ATOM 13856 C C . LYS D 1 343 ? 7.399 30.411 44.764 1.00 53.75 343 LYS D C 1
ATOM 13857 O O . LYS D 1 343 ? 8.579 30.614 45.053 1.00 51.79 343 LYS D O 1
ATOM 13863 N N . ILE D 1 344 ? 6.965 30.343 43.504 1.00 54.38 344 ILE D N 1
ATOM 13864 C CA . ILE D 1 344 ? 7.895 30.500 42.392 1.00 54.82 344 ILE D CA 1
ATOM 13865 C C . ILE D 1 344 ? 8.528 31.898 42.457 1.00 54.34 344 ILE D C 1
ATOM 13866 O O . ILE D 1 344 ? 9.613 32.123 41.933 1.00 54.94 344 ILE D O 1
ATOM 13871 N N . GLY D 1 345 ? 7.861 32.831 43.123 1.00 53.57 345 GLY D N 1
ATOM 13872 C CA . GLY D 1 345 ? 8.412 34.166 43.235 1.00 53.12 345 GLY D CA 1
ATOM 13873 C C . GLY D 1 345 ? 9.669 34.160 44.081 1.00 53.56 345 GLY D C 1
ATOM 13874 O O . GLY D 1 345 ? 10.732 34.602 43.632 1.00 52.94 345 GLY D O 1
ATOM 13875 N N . GLU D 1 346 ? 9.542 33.650 45.306 1.00 54.65 346 GLU D N 1
ATOM 13876 C CA . GLU D 1 346 ? 10.658 33.571 46.250 1.00 55.58 346 GLU D CA 1
ATOM 13877 C C . GLU D 1 346 ? 11.771 32.715 45.670 1.00 55.82 346 GLU D C 1
ATOM 13878 O O . GLU D 1 346 ? 12.963 33.042 45.802 1.00 56.64 346 GLU D O 1
ATOM 13884 N N . ALA D 1 347 ? 11.378 31.619 45.025 1.00 53.48 347 ALA D N 1
ATOM 13885 C CA . ALA D 1 347 ? 12.338 30.704 44.428 1.00 52.37 347 ALA D CA 1
ATOM 13886 C C . ALA D 1 347 ? 13.177 31.406 43.379 1.00 52.50 347 ALA D C 1
ATOM 13887 O O . ALA D 1 347 ? 14.394 31.249 43.337 1.00 52.29 347 ALA D O 1
ATOM 13889 N N . MET D 1 348 ? 12.524 32.184 42.526 1.00 53.99 348 MET D N 1
ATOM 13890 C CA . MET D 1 348 ? 13.246 32.891 41.485 1.00 54.92 348 MET D CA 1
ATOM 13891 C C . MET D 1 348 ? 14.124 33.982 42.079 1.00 54.02 348 MET D C 1
ATOM 13892 O O . MET D 1 348 ? 15.206 34.250 41.565 1.00 52.02 348 MET D O 1
ATOM 13897 N N . ALA D 1 349 ? 13.666 34.602 43.163 1.00 53.57 349 ALA D N 1
ATOM 13898 C CA . ALA D 1 349 ? 14.453 35.647 43.811 1.00 53.36 349 ALA D CA 1
ATOM 13899 C C . ALA D 1 349 ? 15.711 35.012 44.374 1.00 53.23 349 ALA D C 1
ATOM 13900 O O . ALA D 1 349 ? 16.824 35.530 44.209 1.00 53.07 349 ALA D O 1
ATOM 13902 N N . ILE D 1 350 ? 15.531 33.875 45.035 1.00 53.01 350 ILE D N 1
ATOM 13903 C CA . ILE D 1 350 ? 16.669 33.182 45.615 1.00 54.19 350 ILE D CA 1
ATOM 13904 C C . ILE D 1 350 ? 17.629 32.751 44.510 1.00 54.58 350 ILE D C 1
ATOM 13905 O O . ILE D 1 350 ? 18.820 33.033 44.593 1.00 54.14 350 ILE D O 1
ATOM 13910 N N . LYS D 1 351 ? 17.110 32.096 43.470 1.00 55.79 351 LYS D N 1
ATOM 13911 C CA . LYS D 1 351 ? 17.948 31.661 42.358 1.00 56.88 351 LYS D CA 1
ATOM 13912 C C . LYS D 1 351 ? 18.797 32.823 41.851 1.00 58.88 351 LYS D C 1
ATOM 13913 O O . LYS D 1 351 ? 20.002 32.675 41.652 1.00 57.74 351 LYS D O 1
ATOM 13919 N N . LYS D 1 352 ? 18.153 33.972 41.648 1.00 61.63 352 LYS D N 1
ATOM 13920 C CA . LYS D 1 352 ? 18.818 35.188 41.175 1.00 64.66 352 LYS D CA 1
ATOM 13921 C C . LYS D 1 352 ? 20.003 35.498 42.084 1.00 65.44 352 LYS D C 1
ATOM 13922 O O . LYS D 1 352 ? 21.135 35.671 41.621 1.00 65.24 352 LYS D O 1
ATOM 13928 N N . GLU D 1 353 ? 19.734 35.552 43.383 1.00 65.02 353 GLU D N 1
ATOM 13929 C CA . GLU D 1 353 ? 20.769 35.858 44.358 1.00 65.92 353 GLU D CA 1
ATOM 13930 C C . GLU D 1 353 ? 21.918 34.868 44.333 1.00 64.59 353 GLU D C 1
ATOM 13931 O O . GLU D 1 353 ? 23.071 35.237 44.536 1.00 63.90 353 GLU D O 1
ATOM 13937 N N . LEU D 1 354 ? 21.601 33.610 44.074 1.00 64.33 354 LEU D N 1
ATOM 13938 C CA . LEU D 1 354 ? 22.622 32.587 44.012 1.00 63.36 354 LEU D CA 1
ATOM 13939 C C . LEU D 1 354 ? 23.425 32.745 42.733 1.00 63.74 354 LEU D C 1
ATOM 13940 O O . LEU D 1 354 ? 24.648 32.801 42.781 1.00 65.34 354 LEU D O 1
ATOM 13945 N N . GLU D 1 355 ? 22.744 32.824 41.591 1.00 64.49 355 GLU D N 1
ATOM 13946 C CA . GLU D 1 355 ? 23.429 32.970 40.305 1.00 64.74 355 GLU D CA 1
ATOM 13947 C C . GLU D 1 355 ? 24.333 34.194 40.270 1.00 64.27 355 GLU D C 1
ATOM 13948 O O . GLU D 1 355 ? 25.419 34.152 39.691 1.00 63.88 355 GLU D O 1
ATOM 13954 N N . GLN D 1 356 ? 23.881 35.287 40.878 1.00 63.94 356 GLN D N 1
ATOM 13955 C CA . GLN D 1 356 ? 24.672 36.510 40.909 1.00 63.48 356 GLN D CA 1
ATOM 13956 C C . GLN D 1 356 ? 25.953 36.243 41.681 1.00 62.97 356 GLN D C 1
ATOM 13957 O O . GLN D 1 356 ? 27.050 36.605 41.237 1.00 63.53 356 GLN D O 1
ATOM 13963 N N . LYS D 1 357 ? 25.801 35.596 42.836 1.00 61.83 357 LYS D N 1
ATOM 13964 C CA . LYS D 1 357 ? 26.924 35.260 43.702 1.00 60.76 357 LYS D CA 1
ATOM 13965 C C . LYS D 1 357 ? 27.848 34.328 42.936 1.00 59.94 357 LYS D C 1
ATOM 13966 O O . LYS D 1 357 ? 29.062 34.518 42.904 1.00 59.97 357 LYS D O 1
ATOM 13972 N N . TYR D 1 358 ? 27.244 33.327 42.309 1.00 59.14 358 TYR D N 1
ATOM 13973 C CA . TYR D 1 358 ? 27.957 32.337 41.523 1.00 58.32 358 TYR D CA 1
ATOM 13974 C C . TYR D 1 358 ? 28.805 32.971 40.435 1.00 58.53 358 TYR D C 1
ATOM 13975 O O . TYR D 1 358 ? 29.971 32.615 40.260 1.00 57.84 358 TYR D O 1
ATOM 13984 N N . VAL D 1 359 ? 28.213 33.909 39.701 1.00 59.52 359 VAL D N 1
ATOM 13985 C CA . VAL D 1 359 ? 28.922 34.571 38.609 1.00 59.75 359 VAL D CA 1
ATOM 13986 C C . VAL D 1 359 ? 30.043 35.454 39.114 1.00 59.05 359 VAL D C 1
ATOM 13987 O O . VAL D 1 359 ? 31.118 35.489 38.525 1.00 59.26 359 VAL D O 1
ATOM 13991 N N . ASP D 1 360 ? 29.804 36.169 40.203 1.00 59.30 360 ASP D N 1
ATOM 13992 C CA . ASP D 1 360 ? 30.854 37.013 40.736 1.00 60.01 360 ASP D CA 1
ATOM 13993 C C . ASP D 1 360 ? 32.063 36.165 41.113 1.00 59.91 360 ASP D C 1
ATOM 13994 O O . ASP D 1 360 ? 33.188 36.484 40.726 1.00 60.38 360 ASP D O 1
ATOM 13999 N N . LEU D 1 361 ? 31.838 35.083 41.857 1.00 59.34 361 LEU D N 1
ATOM 14000 C CA . LEU D 1 361 ? 32.943 34.221 42.287 1.00 59.23 361 LEU D CA 1
ATOM 14001 C C . LEU D 1 361 ? 33.642 33.505 41.147 1.00 59.25 361 LEU D C 1
ATOM 14002 O O . LEU D 1 361 ? 34.867 33.402 41.139 1.00 60.82 361 LEU D O 1
ATOM 14007 N N . CYS D 1 362 ? 32.878 33.002 40.190 1.00 58.71 362 CYS D N 1
ATOM 14008 C CA . CYS D 1 362 ? 33.483 32.315 39.066 1.00 60.38 362 CYS D CA 1
ATOM 14009 C C . CYS D 1 362 ? 34.336 33.283 38.256 1.00 63.13 362 CYS D C 1
ATOM 14010 O O . CYS D 1 362 ? 35.375 32.902 37.712 1.00 63.24 362 CYS D O 1
ATOM 14013 N N . THR D 1 363 ? 33.891 34.537 38.165 1.00 65.23 363 THR D N 1
ATOM 14014 C CA . THR D 1 363 ? 34.630 35.541 37.405 1.00 67.16 363 THR D CA 1
ATOM 14015 C C . THR D 1 363 ? 35.889 35.948 38.157 1.00 66.83 363 THR D C 1
ATOM 14016 O O . THR D 1 363 ? 36.936 36.164 37.553 1.00 66.89 363 THR D O 1
ATOM 14020 N N . ARG D 1 364 ? 35.790 36.050 39.477 1.00 67.23 364 ARG D N 1
ATOM 14021 C CA . ARG D 1 364 ? 36.961 36.388 40.271 1.00 67.79 364 ARG D CA 1
ATOM 14022 C C . ARG D 1 364 ? 37.942 35.221 40.179 1.00 66.51 364 ARG D C 1
ATOM 14023 O O . ARG D 1 364 ? 39.136 35.422 39.984 1.00 65.92 364 ARG D O 1
ATOM 14031 N N . SER D 1 365 ? 37.426 34.002 40.299 1.00 66.37 365 SER D N 1
ATOM 14032 C CA . SER D 1 365 ? 38.252 32.797 40.203 1.00 66.91 365 SER D CA 1
ATOM 14033 C C . SER D 1 365 ? 39.128 32.846 38.951 1.00 67.28 365 SER D C 1
ATOM 14034 O O . SER D 1 365 ? 40.282 32.401 38.948 1.00 65.94 365 SER D O 1
ATOM 14037 N N . ILE D 1 366 ? 38.550 33.390 37.888 1.00 67.32 366 ILE D N 1
ATOM 14038 C CA . ILE D 1 366 ? 39.222 33.507 36.612 1.00 68.22 366 ILE D CA 1
ATOM 14039 C C . ILE D 1 366 ? 40.196 34.686 36.588 1.00 68.53 366 ILE D C 1
ATOM 14040 O O . ILE D 1 366 ? 41.371 34.504 36.270 1.00 68.31 366 ILE D O 1
ATOM 14045 N N . ASP D 1 367 ? 39.717 35.875 36.951 1.00 68.73 367 ASP D N 1
ATOM 14046 C CA . ASP D 1 367 ? 40.548 37.086 36.958 1.00 68.94 367 ASP D CA 1
ATOM 14047 C C . ASP D 1 367 ? 41.768 37.048 37.894 1.00 69.35 367 ASP D C 1
ATOM 14048 O O . ASP D 1 367 ? 42.689 37.850 37.755 1.00 69.33 367 ASP D O 1
ATOM 14053 N N . GLU D 1 368 ? 41.770 36.126 38.847 1.00 70.21 368 GLU D N 1
ATOM 14054 C CA . GLU D 1 368 ? 42.873 36.005 39.789 1.00 71.11 368 GLU D CA 1
ATOM 14055 C C . GLU D 1 368 ? 43.585 34.683 39.596 1.00 72.25 368 GLU D C 1
ATOM 14056 O O . GLU D 1 368 ? 44.638 34.446 40.177 1.00 72.32 368 GLU D O 1
ATOM 14062 N N . SER D 1 369 ? 42.992 33.815 38.788 1.00 73.77 369 SER D N 1
ATOM 14063 C CA . SER D 1 369 ? 43.559 32.501 38.537 1.00 75.40 369 SER D CA 1
ATOM 14064 C C . SER D 1 369 ? 43.812 31.723 39.830 1.00 76.14 369 SER D C 1
ATOM 14065 O O . SER D 1 369 ? 44.728 30.901 39.897 1.00 76.23 369 SER D O 1
ATOM 14068 N N . SER D 1 370 ? 43.006 31.982 40.858 1.00 76.50 370 SER D N 1
ATOM 14069 C CA . SER D 1 370 ? 43.163 31.266 42.123 1.00 77.08 370 SER D CA 1
ATOM 14070 C C . SER D 1 370 ? 42.010 30.285 42.321 1.00 77.16 370 SER D C 1
ATOM 14071 O O . SER D 1 370 ? 40.911 30.487 41.793 1.00 77.30 370 SER D O 1
ATOM 14074 N N . GLN D 1 371 ? 42.272 29.214 43.067 1.00 76.66 371 GLN D N 1
ATOM 14075 C CA . GLN D 1 371 ? 41.254 28.208 43.345 1.00 76.00 371 GLN D CA 1
ATOM 14076 C C . GLN D 1 371 ? 40.688 28.368 44.753 1.00 74.93 371 GLN D C 1
ATOM 14077 O O . GLN D 1 371 ? 39.936 27.517 45.220 1.00 75.44 371 GLN D O 1
ATOM 14083 N N . GLN D 1 372 ? 41.049 29.460 45.421 1.00 73.57 372 GLN D N 1
ATOM 14084 C CA . GLN D 1 372 ? 40.588 29.719 46.782 1.00 72.17 372 GLN D CA 1
ATOM 14085 C C . GLN D 1 372 ? 39.121 30.133 46.861 1.00 70.35 372 GLN D C 1
ATOM 14086 O O . GLN D 1 372 ? 38.741 30.963 47.688 1.00 70.38 372 GLN D O 1
ATOM 14092 N N . TYR D 1 373 ? 38.304 29.548 46.000 1.00 67.68 373 TYR D N 1
ATOM 14093 C CA . TYR D 1 373 ? 36.880 29.845 45.967 1.00 66.14 373 TYR D CA 1
ATOM 14094 C C . TYR D 1 373 ? 36.134 28.588 45.534 1.00 64.43 373 TYR D C 1
ATOM 14095 O O . TYR D 1 373 ? 34.923 28.477 45.711 1.00 63.53 373 TYR D O 1
ATOM 14104 N N . ASP D 1 374 ? 36.878 27.653 44.954 1.00 63.30 374 ASP D N 1
ATOM 14105 C CA . ASP D 1 374 ? 36.331 26.407 44.429 1.00 62.38 374 ASP D CA 1
ATOM 14106 C C . ASP D 1 374 ? 35.216 25.734 45.224 1.00 61.51 374 ASP D C 1
ATOM 14107 O O . ASP D 1 374 ? 34.184 25.362 44.655 1.00 59.19 374 ASP D O 1
ATOM 14112 N N . GLN D 1 375 ? 35.415 25.584 46.531 1.00 60.62 375 GLN D N 1
ATOM 14113 C CA . GLN D 1 375 ? 34.408 24.949 47.375 1.00 59.02 375 GLN D CA 1
ATOM 14114 C C . GLN D 1 375 ? 33.103 25.732 47.382 1.00 57.63 375 GLN D C 1
ATOM 14115 O O . GLN D 1 375 ?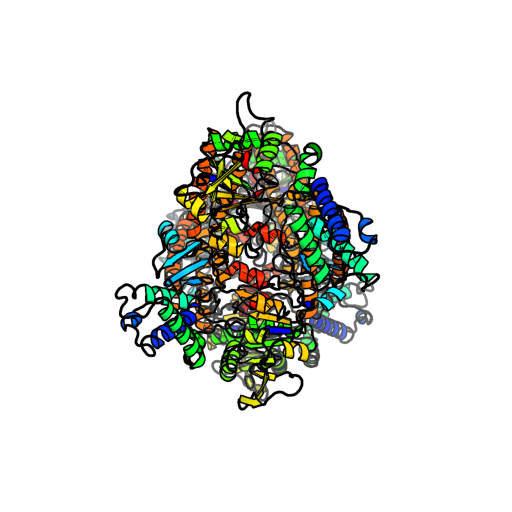 32.037 25.164 47.161 1.00 57.43 375 GLN D O 1
ATOM 14121 N N . GLU D 1 376 ? 33.184 27.036 47.624 1.00 56.07 376 GLU D N 1
ATOM 14122 C CA . GLU D 1 376 ? 31.982 27.847 47.668 1.00 56.33 376 GLU D CA 1
ATOM 14123 C C . GLU D 1 376 ? 31.228 27.882 46.345 1.00 56.38 376 GLU D C 1
ATOM 14124 O O . GLU D 1 376 ? 29.995 27.828 46.333 1.00 55.84 376 GLU D O 1
ATOM 14130 N N . ILE D 1 377 ? 31.950 27.963 45.231 1.00 56.18 377 ILE D N 1
ATOM 14131 C CA . ILE D 1 377 ? 31.280 27.999 43.934 1.00 55.68 377 ILE D CA 1
ATOM 14132 C C . ILE D 1 377 ? 30.626 26.627 43.680 1.00 54.62 377 ILE D C 1
ATOM 14133 O O . ILE D 1 377 ? 29.517 26.541 43.134 1.00 54.14 377 ILE D O 1
ATOM 14138 N N . HIS D 1 378 ? 31.313 25.561 44.089 1.00 51.76 378 HIS D N 1
ATOM 14139 C CA . HIS D 1 378 ? 30.797 24.210 43.922 1.00 50.70 378 HIS D CA 1
ATOM 14140 C C . HIS D 1 378 ? 29.522 24.026 44.762 1.00 50.93 378 HIS D C 1
ATOM 14141 O O . HIS D 1 378 ? 28.556 23.394 44.314 1.00 50.16 378 HIS D O 1
ATOM 14148 N N . ASP D 1 379 ? 29.518 24.582 45.973 1.00 49.71 379 ASP D N 1
ATOM 14149 C CA . ASP D 1 379 ? 28.345 24.490 46.833 1.00 50.01 379 ASP D CA 1
ATOM 14150 C C . ASP D 1 379 ? 27.202 25.234 46.162 1.00 50.32 379 ASP D C 1
ATOM 14151 O O . ASP D 1 379 ? 26.052 24.810 46.233 1.00 49.83 379 ASP D O 1
ATOM 14156 N N . LEU D 1 380 ? 27.534 26.353 45.518 1.00 51.29 380 LEU D N 1
ATOM 14157 C CA . LEU D 1 380 ? 26.552 27.161 44.816 1.00 51.01 380 LEU D CA 1
ATOM 14158 C C . LEU D 1 380 ? 25.928 26.372 43.689 1.00 52.32 380 LEU D C 1
ATOM 14159 O O . LEU D 1 380 ? 24.707 26.348 43.570 1.00 54.86 380 LEU D O 1
ATOM 14164 N N . GLN D 1 381 ? 26.745 25.729 42.860 1.00 52.44 381 GLN D N 1
ATOM 14165 C CA . GLN D 1 381 ? 26.194 24.932 41.763 1.00 54.37 381 GLN D CA 1
ATOM 14166 C C . GLN D 1 381 ? 25.072 24.059 42.320 1.00 53.40 381 GLN D C 1
ATOM 14167 O O . GLN D 1 381 ? 23.973 24.000 41.762 1.00 53.53 381 GLN D O 1
ATOM 14173 N N . LEU D 1 382 ? 25.364 23.394 43.435 1.00 51.84 382 LEU D N 1
ATOM 14174 C CA . LEU D 1 382 ? 24.410 22.520 44.095 1.00 48.95 382 LEU D CA 1
ATOM 14175 C C . LEU D 1 382 ? 23.162 23.299 44.519 1.00 47.88 382 LEU D C 1
ATOM 14176 O O . LEU D 1 382 ? 22.056 22.945 44.122 1.00 48.28 382 LEU D O 1
ATOM 14181 N N . GLN D 1 383 ? 23.341 24.349 45.319 1.00 46.12 383 GLN D N 1
ATOM 14182 C CA . GLN D 1 383 ? 22.221 25.173 45.784 1.00 46.33 383 GLN D CA 1
ATOM 14183 C C . GLN D 1 383 ? 21.373 25.670 44.611 1.00 48.38 383 GLN D C 1
ATOM 14184 O O . GLN D 1 383 ? 20.141 25.532 44.601 1.00 47.66 383 GLN D O 1
ATOM 14190 N N . ILE D 1 384 ? 22.045 26.258 43.625 1.00 49.87 384 ILE D N 1
ATOM 14191 C CA . ILE D 1 384 ? 21.371 26.794 42.448 1.00 50.20 384 ILE D CA 1
ATOM 14192 C C . ILE D 1 384 ? 20.617 25.698 41.720 1.00 51.49 384 ILE D C 1
ATOM 14193 O O . ILE D 1 384 ? 19.452 25.875 41.350 1.00 52.68 384 ILE D O 1
ATOM 14198 N N . SER D 1 385 ? 21.284 24.565 41.534 1.00 51.80 385 SER D N 1
ATOM 14199 C CA . SER D 1 385 ? 20.692 23.416 40.856 1.00 53.21 385 SER D CA 1
ATOM 14200 C C . SER D 1 385 ? 19.480 22.859 41.611 1.00 54.32 385 SER D C 1
ATOM 14201 O O . SER D 1 385 ? 18.499 22.422 40.997 1.00 55.17 385 SER D O 1
ATOM 14204 N N . THR D 1 386 ? 19.560 22.866 42.941 1.00 54.34 386 THR D N 1
ATOM 14205 C CA . THR D 1 386 ? 18.475 22.370 43.783 1.00 54.42 386 THR D CA 1
ATOM 14206 C C . THR D 1 386 ? 17.248 23.281 43.700 1.00 54.23 386 THR D C 1
ATOM 14207 O O . THR D 1 386 ? 16.110 22.811 43.695 1.00 54.13 386 THR D O 1
ATOM 14211 N N . VAL D 1 387 ? 17.469 24.586 43.645 1.00 54.09 387 VAL D N 1
ATOM 14212 C CA . VAL D 1 387 ? 16.342 25.499 43.552 1.00 54.42 387 VAL D CA 1
ATOM 14213 C C . VAL D 1 387 ? 15.770 25.491 42.134 1.00 54.29 387 VAL D C 1
ATOM 14214 O O . VAL D 1 387 ? 14.577 25.741 41.941 1.00 53.91 387 VAL D O 1
ATOM 14218 N N . ASP D 1 388 ? 16.621 25.188 41.154 1.00 53.16 388 ASP D N 1
ATOM 14219 C CA . ASP D 1 388 ? 16.200 25.128 39.754 1.00 52.44 388 ASP D CA 1
ATOM 14220 C C . ASP D 1 388 ? 15.112 24.074 39.634 1.00 51.94 388 ASP D C 1
ATOM 14221 O O . ASP D 1 388 ? 14.013 24.320 39.130 1.00 50.90 388 ASP D O 1
ATOM 14226 N N . LEU D 1 389 ? 15.453 22.889 40.107 1.00 51.70 389 LEU D N 1
ATOM 14227 C CA . LEU D 1 389 ? 14.555 21.759 40.101 1.00 51.87 389 LEU D CA 1
ATOM 14228 C C . LEU D 1 389 ? 13.262 22.114 40.858 1.00 52.62 389 LEU D C 1
ATOM 14229 O O . LEU D 1 389 ? 12.172 21.647 40.507 1.00 53.11 389 LEU D O 1
ATOM 14234 N N . GLN D 1 390 ? 13.385 22.943 41.894 1.00 52.30 390 GLN D N 1
ATOM 14235 C CA . GLN D 1 390 ? 12.222 23.348 42.670 1.00 52.50 390 GLN D CA 1
ATOM 14236 C C . GLN D 1 390 ? 11.328 24.206 41.773 1.00 53.23 390 GLN D C 1
ATOM 14237 O O . GLN D 1 390 ? 10.181 23.836 41.489 1.00 55.29 390 GLN D O 1
ATOM 14243 N N . ILE D 1 391 ? 11.844 25.348 41.330 1.00 51.18 391 ILE D N 1
ATOM 14244 C CA . ILE D 1 391 ? 11.074 26.215 40.439 1.00 50.96 391 ILE D CA 1
ATOM 14245 C C . ILE D 1 391 ? 10.508 25.357 39.302 1.00 51.00 391 ILE D C 1
ATOM 14246 O O . ILE D 1 391 ? 9.325 25.432 38.979 1.00 49.31 391 ILE D O 1
ATOM 14251 N N . SER D 1 392 ? 11.370 24.539 38.707 1.00 51.79 392 SER D N 1
ATOM 14252 C CA . SER D 1 392 ? 10.977 23.653 37.619 1.00 53.17 392 SER D CA 1
ATOM 14253 C C . SER D 1 392 ? 9.699 22.893 37.960 1.00 54.77 392 SER D C 1
ATOM 14254 O O . SER D 1 392 ? 8.785 22.782 37.139 1.00 54.37 392 SER D O 1
ATOM 14257 N N . ARG D 1 393 ? 9.647 22.379 39.185 1.00 56.49 393 ARG D N 1
ATOM 14258 C CA . ARG D 1 393 ? 8.509 21.614 39.663 1.00 56.62 393 ARG D CA 1
ATOM 14259 C C . ARG D 1 393 ? 7.299 22.479 39.978 1.00 55.35 393 ARG D C 1
ATOM 14260 O O . ARG D 1 393 ? 6.165 22.101 39.680 1.00 54.30 393 ARG D O 1
ATOM 14268 N N . LEU D 1 394 ? 7.534 23.630 40.602 1.00 55.23 394 LEU D N 1
ATOM 14269 C CA . LEU D 1 394 ? 6.437 24.536 40.942 1.00 55.13 394 LEU D CA 1
ATOM 14270 C C . LEU D 1 394 ? 5.703 24.983 39.680 1.00 55.55 394 LEU D C 1
ATOM 14271 O O . LEU D 1 394 ? 4.473 25.023 39.664 1.00 55.39 394 LEU D O 1
ATOM 14276 N N . LEU D 1 395 ? 6.459 25.308 38.628 1.00 55.55 395 LEU D N 1
ATOM 14277 C CA . LEU D 1 395 ? 5.881 25.747 37.356 1.00 55.67 395 LEU D CA 1
ATOM 14278 C C . LEU D 1 395 ? 4.981 24.650 36.795 1.00 56.34 395 LEU D C 1
ATOM 14279 O O . LEU D 1 395 ? 3.917 24.913 36.226 1.00 53.97 395 LEU D O 1
ATOM 14284 N N . GLN D 1 396 ? 5.424 23.413 36.965 1.00 57.26 396 GLN D N 1
ATOM 14285 C CA . GLN D 1 396 ? 4.671 22.258 36.509 1.00 58.98 396 GLN D CA 1
ATOM 14286 C C . GLN D 1 396 ? 3.338 22.171 37.246 1.00 58.79 396 GLN D C 1
ATOM 14287 O O . GLN D 1 396 ? 2.352 21.676 36.700 1.00 59.86 396 GLN D O 1
ATOM 14293 N N . GLU D 1 397 ? 3.308 22.652 38.484 1.00 57.57 397 GLU D N 1
ATOM 14294 C CA . GLU D 1 397 ? 2.074 22.648 39.254 1.00 58.25 397 GLU D CA 1
ATOM 14295 C C . GLU D 1 397 ? 1.226 23.858 38.888 1.00 57.41 397 GLU D C 1
ATOM 14296 O O . GLU D 1 397 ? -0.007 23.779 38.832 1.00 57.23 397 GLU D O 1
ATOM 14302 N N . GLN D 1 398 ? 1.887 24.988 38.655 1.00 56.80 398 GLN D N 1
ATOM 14303 C CA . GLN D 1 398 ? 1.160 26.202 38.317 1.00 57.08 398 GLN D CA 1
ATOM 14304 C C . GLN D 1 398 ? 0.338 26.025 37.052 1.00 57.16 398 GLN D C 1
ATOM 14305 O O . GLN D 1 398 ? -0.754 26.565 36.949 1.00 57.93 398 GLN D O 1
ATOM 14311 N N . ASN D 1 399 ? 0.861 25.269 36.090 1.00 56.96 399 ASN D N 1
ATOM 14312 C CA . ASN D 1 399 ? 0.144 25.043 34.840 1.00 56.50 399 ASN D CA 1
ATOM 14313 C C . ASN D 1 399 ? -1.219 24.376 35.060 1.00 55.89 399 ASN D C 1
ATOM 14314 O O . ASN D 1 399 ? -2.121 24.519 34.231 1.00 57.94 399 ASN D O 1
ATOM 14319 N N . SER D 1 400 ? -1.362 23.670 36.181 1.00 54.94 400 SER D N 1
ATOM 14320 C CA . SER D 1 400 ? -2.597 22.959 36.543 1.00 53.36 400 SER D CA 1
ATOM 14321 C C . SER D 1 400 ? -3.794 23.829 36.934 1.00 51.41 400 SER D C 1
ATOM 14322 O O . SER D 1 400 ? -4.879 23.320 37.192 1.00 51.39 400 SER D O 1
ATOM 14325 N N . PHE D 1 401 ? -3.603 25.135 37.015 1.00 50.19 401 PHE D N 1
ATOM 14326 C CA . PHE D 1 401 ? -4.712 25.998 37.367 1.00 49.23 401 PHE D CA 1
ATOM 14327 C C . PHE D 1 401 ? -5.244 26.607 36.081 1.00 47.95 401 PHE D C 1
ATOM 14328 O O . PHE D 1 401 ? -6.224 27.347 36.096 1.00 49.23 401 PHE D O 1
ATOM 14336 N N . TYR D 1 402 ? -4.607 26.259 34.966 1.00 46.31 402 TYR D N 1
ATOM 14337 C CA . TYR D 1 402 ? -4.982 26.787 33.658 1.00 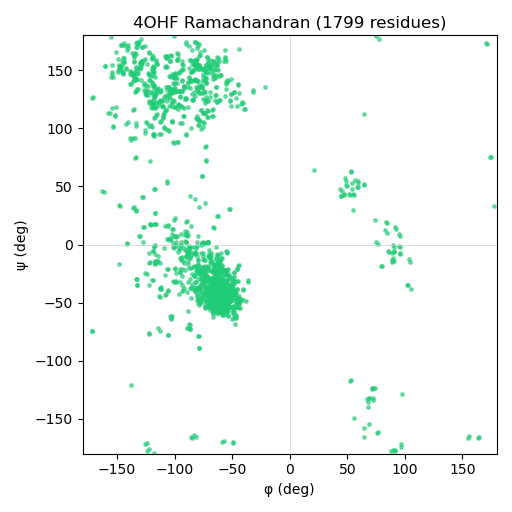46.13 402 TYR D CA 1
ATOM 14338 C C . TYR D 1 402 ? -5.190 25.735 32.579 1.00 45.18 402 TYR D C 1
ATOM 14339 O O . TYR D 1 402 ? -5.001 24.545 32.805 1.00 46.11 402 TYR D O 1
ATOM 14348 N N . ASN D 1 403 ? -5.597 26.194 31.401 1.00 44.03 403 ASN D N 1
ATOM 14349 C CA . ASN D 1 403 ? -5.823 25.300 30.287 1.00 42.99 403 ASN D CA 1
ATOM 14350 C C . ASN D 1 403 ? -4.600 24.431 30.112 1.00 44.23 403 ASN D C 1
ATOM 14351 O O . ASN D 1 403 ? -3.504 24.924 29.865 1.00 44.02 403 ASN D O 1
ATOM 14356 N N . PRO D 1 404 ? -4.772 23.115 30.245 1.00 45.81 404 PRO D N 1
ATOM 14357 C CA . PRO D 1 404 ? -3.647 22.193 30.102 1.00 46.91 404 PRO D CA 1
ATOM 14358 C C . PRO D 1 404 ? -2.941 22.267 28.753 1.00 48.01 404 PRO D C 1
ATOM 14359 O O . PRO D 1 404 ? -1.729 22.062 28.649 1.00 48.82 404 PRO D O 1
ATOM 14363 N N . LYS D 1 405 ? -3.683 22.596 27.716 1.00 46.86 405 LYS D N 1
ATOM 14364 C CA . LYS D 1 405 ? -3.082 22.632 26.407 1.00 46.87 405 LYS D CA 1
ATOM 14365 C C . LYS D 1 405 ? -2.470 23.975 26.033 1.00 47.02 405 LYS D C 1
ATOM 14366 O O . LYS D 1 405 ? -1.381 24.019 25.468 1.00 47.32 405 LYS D O 1
ATOM 14372 N N . TRP D 1 406 ? -3.144 25.071 26.372 1.00 46.69 406 TRP D N 1
ATOM 14373 C CA . TRP D 1 406 ? -2.659 26.386 25.986 1.00 46.23 406 TRP D CA 1
ATOM 14374 C C . TRP D 1 406 ? -2.262 27.404 27.071 1.00 46.94 406 TRP D C 1
ATOM 14375 O O . TRP D 1 406 ? -1.839 28.514 26.729 1.00 48.05 406 TRP D O 1
ATOM 14386 N N . GLU D 1 407 ? -2.382 27.061 28.351 1.00 46.21 407 GLU D N 1
ATOM 14387 C CA . GLU D 1 407 ? -2.053 28.016 29.426 1.00 48.10 407 GLU D CA 1
ATOM 14388 C C . GLU D 1 407 ? -3.030 29.210 29.383 1.00 46.71 407 GLU D C 1
ATOM 14389 O O . GLU D 1 407 ? -4.057 29.146 28.717 1.00 46.49 407 GLU D O 1
ATOM 14395 N N . ARG D 1 408 ? -2.694 30.291 30.083 1.00 45.69 408 ARG D N 1
ATOM 14396 C CA . ARG D 1 408 ? -3.535 31.492 30.178 1.00 44.87 408 ARG D CA 1
ATOM 14397 C C . ARG D 1 408 ? -3.806 32.311 28.920 1.00 43.94 408 ARG D C 1
ATOM 14398 O O . ARG D 1 408 ? -2.945 32.489 28.071 1.00 43.63 408 ARG D O 1
ATOM 14406 N N . VAL D 1 409 ? -5.019 32.839 28.833 1.00 44.14 409 VAL D N 1
ATOM 14407 C CA . VAL D 1 409 ? -5.411 33.654 27.693 1.00 44.27 409 VAL D CA 1
ATOM 14408 C C . VAL D 1 409 ? -4.558 34.909 27.552 1.00 43.85 409 VAL D C 1
ATOM 14409 O O . VAL D 1 409 ? -4.138 35.231 26.450 1.00 43.90 409 VAL D O 1
ATOM 14413 N N . PHE D 1 410 ? -4.281 35.598 28.659 1.00 44.94 410 PHE D N 1
ATOM 14414 C CA . PHE D 1 410 ? -3.500 36.836 28.611 1.00 45.18 410 PHE D CA 1
ATOM 14415 C C . PHE D 1 410 ? -1.978 36.740 28.639 1.00 46.26 410 PHE D C 1
ATOM 14416 O O . PHE D 1 410 ? -1.291 37.755 28.542 1.00 46.21 410 PHE D O 1
ATOM 14424 N N . ARG D 1 411 ? -1.434 35.539 28.745 1.00 48.55 411 ARG D N 1
ATOM 14425 C CA . ARG D 1 411 ? 0.013 35.419 28.805 1.00 49.69 411 ARG D CA 1
ATOM 14426 C C . ARG D 1 411 ? 0.640 34.426 27.846 1.00 50.04 411 ARG D C 1
ATOM 14427 O O . ARG D 1 411 ? 0.098 33.356 27.595 1.00 48.82 411 ARG D O 1
ATOM 14435 N N . ALA D 1 412 ? 1.791 34.813 27.306 1.00 51.69 412 ALA D N 1
ATOM 14436 C CA . ALA D 1 412 ? 2.572 33.979 26.391 1.00 53.74 412 ALA D CA 1
ATOM 14437 C C . ALA D 1 412 ? 3.881 33.844 27.152 1.00 55.13 412 ALA D C 1
ATOM 14438 O O . ALA D 1 412 ? 4.714 34.759 27.157 1.00 56.27 412 ALA D O 1
ATOM 14440 N N . GLY D 1 413 ? 4.068 32.707 27.803 1.00 55.72 413 GLY D N 1
ATOM 14441 C CA . GLY D 1 413 ? 5.261 32.566 28.602 1.00 55.82 413 GLY D CA 1
ATOM 14442 C C . GLY D 1 413 ? 5.010 33.559 29.716 1.00 56.49 413 GLY D C 1
ATOM 14443 O O . GLY D 1 413 ? 3.874 33.686 30.187 1.00 57.84 413 GLY D O 1
ATOM 14444 N N . ALA D 1 414 ? 6.037 34.287 30.130 1.00 56.85 414 ALA D N 1
ATOM 14445 C CA . ALA D 1 414 ? 5.862 35.258 31.206 1.00 57.08 414 ALA D CA 1
ATOM 14446 C C . ALA D 1 414 ? 5.583 36.609 30.597 1.00 56.58 414 ALA D C 1
ATOM 14447 O O . ALA D 1 414 ? 5.557 37.620 31.287 1.00 57.14 414 ALA D O 1
ATOM 14449 N N . GLU D 1 415 ? 5.365 36.608 29.290 1.00 57.35 415 GLU D N 1
ATOM 14450 C CA . GLU D 1 415 ? 5.120 37.833 28.545 1.00 57.88 415 GLU D CA 1
ATOM 14451 C C . GLU D 1 415 ? 3.644 37.987 28.157 1.00 56.50 415 GLU D C 1
ATOM 14452 O O . GLU D 1 415 ? 2.873 37.016 28.195 1.00 54.60 415 GLU D O 1
ATOM 14458 N N . GLU D 1 416 ? 3.247 39.208 27.802 1.00 53.92 416 GLU D N 1
ATOM 14459 C CA . GLU D 1 416 ? 1.870 39.443 27.389 1.00 52.88 416 GLU D CA 1
ATOM 14460 C C . GLU D 1 416 ? 1.593 38.599 26.147 1.00 51.58 416 GLU D C 1
ATOM 14461 O O . GLU D 1 416 ? 2.486 38.398 25.315 1.00 51.47 416 GLU D O 1
ATOM 14467 N N . SER D 1 417 ? 0.368 38.093 26.026 1.00 49.58 417 SER D N 1
ATOM 14468 C CA . SER D 1 417 ? 0.001 37.283 24.865 1.00 46.85 417 SER D CA 1
ATOM 14469 C C . SER D 1 417 ? -0.414 38.229 23.743 1.00 44.96 417 SER D C 1
ATOM 14470 O O . SER D 1 417 ? -0.628 39.430 23.973 1.00 41.07 417 SER D O 1
ATOM 14473 N N . TYR D 1 418 ? -0.536 37.694 22.533 1.00 42.60 418 TYR D N 1
ATOM 14474 C CA . TYR D 1 418 ? -0.918 38.529 21.418 1.00 41.38 418 TYR D CA 1
ATOM 14475 C C . TYR D 1 418 ? -2.284 39.118 21.704 1.00 41.67 418 TYR D C 1
ATOM 14476 O O . TYR D 1 418 ? -2.543 40.273 21.374 1.00 42.39 418 TYR D O 1
ATOM 14485 N N . PHE D 1 419 ? -3.157 38.324 22.324 1.00 40.01 419 PHE D N 1
ATOM 14486 C CA . PHE D 1 419 ? -4.503 38.787 22.626 1.00 39.09 419 PHE D CA 1
ATOM 14487 C C . PHE D 1 419 ? -4.449 39.887 23.675 1.00 40.29 419 PHE D C 1
ATOM 14488 O O . PHE D 1 419 ? -5.194 40.876 23.594 1.00 41.21 419 PHE D O 1
ATOM 14496 N N . ALA D 1 420 ? -3.577 39.720 24.663 1.00 40.43 420 ALA D N 1
ATOM 14497 C CA . ALA D 1 420 ? -3.436 40.733 25.697 1.00 41.23 420 ALA D CA 1
ATOM 14498 C C . ALA D 1 420 ? -3.140 42.043 24.982 1.00 41.90 420 ALA D C 1
ATOM 14499 O O . ALA D 1 420 ? -3.701 43.084 25.326 1.00 42.20 420 ALA D O 1
ATOM 14501 N N . TYR D 1 421 ? -2.281 41.976 23.964 1.00 43.32 421 TYR D N 1
ATOM 14502 C CA . TYR D 1 421 ? -1.927 43.159 23.182 1.00 44.47 421 TYR D CA 1
ATOM 14503 C C . TYR D 1 421 ? -3.144 43.782 22.473 1.00 43.96 421 TYR D C 1
ATOM 14504 O O . TYR D 1 421 ? -3.356 44.991 22.522 1.00 43.77 421 TYR D O 1
ATOM 14513 N N . GLN D 1 422 ? -3.936 42.960 21.796 1.00 45.22 422 GLN D N 1
ATOM 14514 C CA . GLN D 1 422 ? -5.098 43.471 21.090 1.00 45.35 422 GLN D CA 1
ATOM 14515 C C . GLN D 1 422 ? -6.035 44.190 22.040 1.00 44.00 422 GLN D C 1
ATOM 14516 O O . GLN D 1 422 ? -6.527 45.275 21.736 1.00 43.26 422 GLN D O 1
ATOM 14522 N N . VAL D 1 423 ? -6.275 43.575 23.193 1.00 44.65 423 VAL D N 1
ATOM 14523 C CA . VAL D 1 423 ? -7.158 44.154 24.201 1.00 44.08 423 VAL D CA 1
ATOM 14524 C C . VAL D 1 423 ? -6.608 45.499 24.628 1.00 43.23 423 VAL D C 1
ATOM 14525 O O . VAL D 1 423 ? -7.315 46.506 24.618 1.00 43.38 423 VAL D O 1
ATOM 14529 N N . ASP D 1 424 ? -5.337 45.505 24.994 1.00 43.16 424 ASP D N 1
ATOM 14530 C CA . ASP D 1 424 ? -4.692 46.728 25.423 1.00 46.18 424 ASP D CA 1
ATOM 14531 C C . ASP D 1 424 ? -4.847 47.853 24.392 1.00 46.79 424 ASP D C 1
ATOM 14532 O O . ASP D 1 424 ? -5.181 48.990 24.735 1.00 47.28 424 ASP D O 1
ATOM 14537 N N . ARG D 1 425 ? -4.616 47.538 23.125 1.00 46.73 425 ARG D N 1
ATOM 14538 C CA . ARG D 1 425 ? -4.718 48.557 22.097 1.00 48.21 425 ARG D CA 1
ATOM 14539 C C . ARG D 1 425 ? -6.125 49.041 21.739 1.00 47.51 425 ARG D C 1
ATOM 14540 O O . ARG D 1 425 ? -6.319 50.225 21.457 1.00 47.36 425 ARG D O 1
ATOM 14548 N N . PHE D 1 426 ? -7.101 48.138 21.747 1.00 46.60 426 PHE D N 1
ATOM 14549 C CA . PHE D 1 426 ? -8.466 48.502 21.385 1.00 44.60 426 PHE D CA 1
ATOM 14550 C C . PHE D 1 426 ? -9.310 49.074 22.520 1.00 44.39 426 PHE D C 1
ATOM 14551 O O . PHE D 1 426 ? -10.142 49.954 22.292 1.00 44.51 426 PHE D O 1
ATOM 14559 N N . ALA D 1 427 ? -9.093 48.603 23.745 1.00 42.79 427 ALA D N 1
ATOM 14560 C CA . ALA D 1 427 ? -9.917 49.058 24.862 1.00 42.16 427 ALA D CA 1
ATOM 14561 C C . ALA D 1 427 ? -9.286 50.002 25.861 1.00 42.14 427 ALA D C 1
ATOM 14562 O O . ALA D 1 427 ? -8.258 49.689 26.466 1.00 41.99 427 ALA D O 1
ATOM 14564 N N . CYS D 1 428 ? -9.925 51.153 26.043 1.00 41.77 428 CYS D N 1
ATOM 14565 C CA . CYS D 1 428 ? -9.461 52.122 27.021 1.00 42.55 428 CYS D CA 1
ATOM 14566 C C . CYS D 1 428 ? -9.750 51.440 28.362 1.00 42.08 428 CYS D C 1
ATOM 14567 O O . CYS D 1 428 ? -9.005 51.602 29.337 1.00 44.27 428 CYS D O 1
ATOM 14570 N N . ILE D 1 429 ? -10.832 50.670 28.403 1.00 38.48 429 ILE D N 1
ATOM 14571 C CA . ILE D 1 429 ? -11.166 49.911 29.603 1.00 39.89 429 ILE D CA 1
ATOM 14572 C C . ILE D 1 429 ? -11.802 48.593 29.213 1.00 38.66 429 ILE D C 1
ATOM 14573 O O . ILE D 1 429 ? -12.371 48.469 28.125 1.00 39.17 429 ILE D O 1
ATOM 14578 N N . TYR D 1 430 ? -11.685 47.607 30.089 1.00 38.69 430 TYR D N 1
ATOM 14579 C CA . TYR D 1 430 ? -12.286 46.302 29.843 1.00 41.13 430 TYR D CA 1
ATOM 14580 C C . TYR D 1 430 ? -12.699 45.622 31.138 1.00 42.20 430 TYR D C 1
ATOM 14581 O O . TYR D 1 430 ? -12.212 45.960 32.217 1.00 42.20 430 TYR D O 1
ATOM 14590 N N . MET D 1 431 ? -13.608 44.663 31.022 1.00 43.99 431 MET D N 1
ATOM 14591 C CA . MET D 1 431 ? -14.117 43.935 32.175 1.00 44.25 431 MET D CA 1
ATOM 14592 C C . MET D 1 431 ? -14.624 42.577 31.736 1.00 44.16 431 MET D C 1
ATOM 14593 O O . MET D 1 431 ? -14.596 42.253 30.550 1.00 42.79 431 MET D O 1
ATOM 14598 N N . GLU D 1 432 ? -15.087 41.784 32.697 1.00 44.55 432 GLU D N 1
ATOM 14599 C CA . GLU D 1 432 ? -15.605 40.458 32.399 1.00 44.12 432 GLU D CA 1
ATOM 14600 C C . GLU D 1 432 ? -17.000 40.547 31.789 1.00 44.25 432 GLU D C 1
ATOM 14601 O O . GLU D 1 432 ? -17.292 39.838 30.820 1.00 45.60 432 GLU D O 1
ATOM 14607 N N . LYS D 1 433 ? -17.850 41.417 32.347 1.00 43.17 433 LYS D N 1
ATOM 14608 C CA . LYS D 1 433 ? -19.235 41.589 31.876 1.00 42.85 433 LYS D CA 1
ATOM 14609 C C . LYS D 1 433 ? -19.682 43.033 32.016 1.00 41.10 433 LYS D C 1
ATOM 14610 O O . LYS D 1 433 ? -19.134 43.772 32.825 1.00 41.10 433 LYS D O 1
ATOM 14616 N N . LEU D 1 434 ? -20.688 43.426 31.240 1.00 39.96 434 LEU D N 1
ATOM 14617 C CA . LEU D 1 434 ? -21.193 44.795 31.249 1.00 40.00 434 LEU D CA 1
ATOM 14618 C C . LEU D 1 434 ? -21.634 45.347 32.602 1.00 42.70 434 LEU D C 1
ATOM 14619 O O . LEU D 1 434 ? -21.293 46.484 32.937 1.00 42.67 434 LEU D O 1
ATOM 14624 N N . SER D 1 435 ? -22.389 44.573 33.382 1.00 45.01 435 SER D N 1
ATOM 14625 C CA . SER D 1 435 ? -22.831 45.064 34.691 1.00 47.85 435 SER D CA 1
ATOM 14626 C C . SER D 1 435 ? -21.659 45.547 35.555 1.00 50.07 435 SER D C 1
ATOM 14627 O O . SER D 1 435 ? -21.834 46.395 36.442 1.00 50.47 435 SER D O 1
ATOM 14630 N N . ASP D 1 436 ? -20.465 45.017 35.295 1.00 51.50 436 ASP D N 1
ATOM 14631 C CA . ASP D 1 436 ? -19.274 45.425 36.047 1.00 53.51 436 ASP D CA 1
ATOM 14632 C C . ASP D 1 436 ? -19.081 46.930 35.926 1.00 53.54 436 ASP D C 1
ATOM 14633 O O . ASP D 1 436 ? -18.847 47.609 36.920 1.00 56.43 436 ASP D O 1
ATOM 14638 N N . LEU D 1 437 ? -19.179 47.443 34.703 1.00 53.07 437 LEU D N 1
ATOM 14639 C CA . LEU D 1 437 ? -19.030 48.868 34.434 1.00 50.81 437 LEU D CA 1
ATOM 14640 C C . LEU D 1 437 ? -20.247 49.639 34.929 1.00 52.21 437 LEU D C 1
ATOM 14641 O O . LEU D 1 437 ? -20.118 50.708 35.536 1.00 50.46 437 LEU D O 1
ATOM 14646 N N . LEU D 1 438 ? -21.429 49.088 34.663 1.00 53.56 438 LEU D N 1
ATOM 14647 C CA . LEU D 1 438 ? -22.681 49.745 35.038 1.00 56.10 438 LEU D CA 1
ATOM 14648 C C . LEU D 1 438 ? -22.932 49.965 36.526 1.00 58.15 438 LEU D C 1
ATOM 14649 O O . LEU D 1 438 ? -23.871 50.662 36.896 1.00 58.28 438 LEU D O 1
ATOM 14654 N N . GLU D 1 439 ? -22.097 49.373 37.374 1.00 60.00 439 GLU D N 1
ATOM 14655 C CA . GLU D 1 439 ? -22.249 49.544 38.807 1.00 61.23 439 GLU D CA 1
ATOM 14656 C C . GLU D 1 439 ? -21.416 50.733 39.267 1.00 60.78 439 GLU D C 1
ATOM 14657 O O . GLU D 1 439 ? -21.674 51.327 40.309 1.00 61.53 439 GLU D O 1
ATOM 14663 N N . HIS D 1 440 ? -20.415 51.087 38.480 1.00 60.07 440 HIS D N 1
ATOM 14664 C CA . HIS D 1 440 ? -19.574 52.207 38.835 1.00 58.84 440 HIS D CA 1
ATOM 14665 C C . HIS D 1 440 ? -20.323 53.496 38.593 1.00 60.07 440 HIS D C 1
ATOM 14666 O O . HIS D 1 440 ? -21.375 53.506 37.950 1.00 59.36 440 HIS D O 1
ATOM 14673 N N . SER D 1 441 ? -19.781 54.586 39.117 1.00 61.34 441 SER D N 1
ATOM 14674 C CA . SER D 1 441 ? -20.411 55.879 38.944 1.00 63.66 441 SER D CA 1
ATOM 14675 C C . SER D 1 441 ? -20.393 56.251 37.472 1.00 65.11 441 SER D C 1
ATOM 14676 O O . SER D 1 441 ? -19.338 56.272 36.844 1.00 64.57 441 SER D O 1
ATOM 14679 N N . PRO D 1 442 ? -21.564 56.538 36.895 1.00 66.49 442 PRO D N 1
ATOM 14680 C CA . PRO D 1 442 ? -21.588 56.905 35.481 1.00 67.53 442 PRO D CA 1
ATOM 14681 C C . PRO D 1 442 ? -20.903 58.236 35.247 1.00 67.79 442 PRO D C 1
ATOM 14682 O O . PRO D 1 442 ? -21.063 58.842 34.192 1.00 68.95 442 PRO D O 1
ATOM 14686 N N . MET D 1 443 ? -20.143 58.683 36.244 1.00 68.47 443 MET D N 1
ATOM 14687 C CA . MET D 1 443 ? -19.407 59.949 36.181 1.00 68.96 443 MET D CA 1
ATOM 14688 C C . MET D 1 443 ? -17.953 59.696 36.594 1.00 68.19 443 MET D C 1
ATOM 14689 O O . MET D 1 443 ? -17.160 60.633 36.750 1.00 67.71 443 MET D O 1
ATOM 14694 N N . THR D 1 444 ? -17.632 58.413 36.769 1.00 66.45 444 THR D N 1
ATOM 14695 C CA . THR D 1 444 ? -16.306 57.938 37.158 1.00 64.36 444 THR D CA 1
ATOM 14696 C C . THR D 1 444 ? -15.188 58.418 36.242 1.00 63.93 444 THR D C 1
ATOM 14697 O O . THR D 1 444 ? -15.342 58.479 35.026 1.00 64.17 444 THR D O 1
ATOM 14701 N N . TYR D 1 445 ? -14.050 58.748 36.830 1.00 62.61 445 TYR D N 1
ATOM 14702 C CA . TYR D 1 445 ? -12.918 59.167 36.033 1.00 62.57 445 TYR D CA 1
ATOM 14703 C C . TYR D 1 445 ? -11.954 57.989 36.117 1.00 62.89 445 TYR D C 1
ATOM 14704 O O . TYR D 1 445 ? -11.253 57.814 37.115 1.00 62.79 445 TYR D O 1
ATOM 14713 N N . PHE D 1 446 ? -11.952 57.158 35.081 1.00 62.85 446 PHE D N 1
ATOM 14714 C CA . PHE D 1 446 ? -11.079 55.994 35.046 1.00 62.67 446 PHE D CA 1
ATOM 14715 C C . PHE D 1 446 ? -9.658 56.422 34.708 1.00 63.73 446 PHE D C 1
ATOM 14716 O O . PHE D 1 446 ? -9.433 57.157 33.750 1.00 63.52 446 PHE D O 1
ATOM 14724 N N . ARG D 1 447 ? -8.706 55.960 35.511 1.00 65.14 447 ARG D N 1
ATOM 14725 C CA . ARG D 1 447 ? -7.300 56.302 35.335 1.00 66.52 447 ARG D CA 1
ATOM 14726 C C . ARG D 1 447 ? -6.469 55.017 35.454 1.00 67.73 447 ARG D C 1
ATOM 14727 O O . ARG D 1 447 ? -6.663 54.233 36.379 1.00 67.45 447 ARG D O 1
ATOM 14735 N N . ALA D 1 448 ? -5.563 54.795 34.507 1.00 69.60 448 ALA D N 1
ATOM 14736 C CA . ALA D 1 448 ? -4.721 53.598 34.512 1.00 71.91 448 ALA D CA 1
ATOM 14737 C C . ALA D 1 448 ? -3.636 53.734 35.562 1.00 73.75 448 ALA D C 1
ATOM 14738 O O . ALA D 1 448 ? -2.946 54.749 35.622 1.00 74.02 448 ALA D O 1
ATOM 14740 N N . ASN D 1 449 ? -3.481 52.710 36.390 1.00 76.57 449 ASN D N 1
ATOM 14741 C CA . ASN D 1 449 ? -2.466 52.751 37.431 1.00 80.66 449 ASN D CA 1
ATOM 14742 C C . ASN D 1 449 ? -1.098 52.405 36.871 1.00 82.46 449 ASN D C 1
ATOM 14743 O O . ASN D 1 449 ? -0.829 51.266 36.492 1.00 82.56 449 ASN D O 1
ATOM 14748 N N . ARG D 1 450 ? -0.246 53.422 36.824 1.00 84.86 450 ARG D N 1
ATOM 14749 C CA . ARG D 1 450 ? 1.115 53.324 36.308 1.00 87.45 450 ARG D CA 1
ATOM 14750 C C . ARG D 1 450 ? 1.763 51.942 36.268 1.00 87.00 450 ARG D C 1
ATOM 14751 O O . ARG D 1 450 ? 1.688 51.163 37.223 1.00 85.94 450 ARG D O 1
ATOM 14759 N N . ARG D 1 451 ? 2.406 51.659 35.141 1.00 86.83 451 ARG D N 1
ATOM 14760 C CA . ARG D 1 451 ? 3.139 50.417 34.960 1.00 86.13 451 ARG D CA 1
ATOM 14761 C C . ARG D 1 451 ? 4.581 50.893 35.076 1.00 84.76 451 ARG D C 1
ATOM 14762 O O . ARG D 1 451 ? 4.945 51.934 34.517 1.00 84.57 451 ARG D O 1
ATOM 14770 N N . LEU D 1 452 ? 5.403 50.168 35.816 1.00 82.29 452 LEU D N 1
ATOM 14771 C CA . LEU D 1 452 ? 6.782 50.586 35.942 1.00 80.75 452 LEU D CA 1
ATOM 14772 C C . LEU D 1 452 ? 7.613 50.027 34.788 1.00 80.14 452 LEU D C 1
ATOM 14773 O O . LEU D 1 452 ? 7.396 48.899 34.337 1.00 80.06 452 LEU D O 1
ATOM 14778 N N . LEU D 1 453 ? 8.540 50.843 34.291 1.00 78.53 453 LEU D N 1
ATOM 14779 C CA . LEU D 1 453 ? 9.423 50.437 33.203 1.00 75.88 453 LEU D CA 1
ATOM 14780 C C . LEU D 1 453 ? 10.701 49.884 33.812 1.00 74.40 453 LEU D C 1
ATOM 14781 O O . LEU D 1 453 ? 11.031 50.178 34.961 1.00 73.23 453 LEU D O 1
ATOM 14786 N N . ALA D 1 454 ? 11.414 49.074 33.039 1.00 73.29 454 ALA D N 1
ATOM 14787 C CA . ALA D 1 454 ? 12.643 48.471 33.515 1.00 71.77 454 ALA D CA 1
ATOM 14788 C C . ALA D 1 454 ? 13.490 49.488 34.274 1.00 71.89 454 ALA D C 1
ATOM 14789 O O . ALA D 1 454 ? 13.939 49.217 35.391 1.00 72.48 454 ALA D O 1
ATOM 14791 N N . HIS D 1 455 ? 13.685 50.668 33.688 1.00 71.11 455 HIS D N 1
ATOM 14792 C CA . HIS D 1 455 ? 14.489 51.697 34.334 1.00 71.13 455 HIS D CA 1
ATOM 14793 C C . HIS D 1 455 ? 13.755 52.480 35.411 1.00 73.81 455 HIS D C 1
ATOM 14794 O O . HIS D 1 455 ? 14.286 53.458 35.935 1.00 73.80 455 HIS D O 1
ATOM 14801 N N . ASP D 1 456 ? 12.540 52.053 35.742 1.00 76.94 456 ASP D N 1
ATOM 14802 C CA . ASP D 1 456 ? 11.754 52.725 36.776 1.00 80.44 456 ASP D CA 1
ATOM 14803 C C . ASP D 1 456 ? 12.000 52.097 38.146 1.00 82.99 456 ASP D C 1
ATOM 14804 O O . ASP D 1 456 ? 11.700 50.914 38.363 1.00 82.80 456 ASP D O 1
ATOM 14809 N N . ILE D 1 457 ? 12.545 52.889 39.067 1.00 85.94 457 ILE D N 1
ATOM 14810 C CA . ILE D 1 457 ? 12.808 52.402 40.416 1.00 89.76 457 ILE D CA 1
ATOM 14811 C C . ILE D 1 457 ? 11.483 52.266 41.162 1.00 91.55 457 ILE D C 1
ATOM 14812 O O . ILE D 1 457 ? 10.597 53.115 41.036 1.00 91.58 457 ILE D O 1
ATOM 14817 N N . ASP D 1 458 ? 11.361 51.192 41.936 1.00 93.82 458 ASP D N 1
ATOM 14818 C CA . ASP D 1 458 ? 10.146 50.889 42.693 1.00 96.54 458 ASP D CA 1
ATOM 14819 C C . ASP D 1 458 ? 9.929 51.732 43.963 1.00 97.44 458 ASP D C 1
ATOM 14820 O O . ASP D 1 458 ? 10.829 52.524 44.325 1.00 98.02 458 ASP D O 1
#

Organism: Legionella pneumophila subsp. pneumophila (strain Philadelphia 1 / ATCC 33152 / DSM 7513) (NCBI:txid272624)

Foldseek 3Di:
DKAFLAWAFLVLAQEEEEEQECALWNWPLVLLLVLLLQQLLVVCCPVPVADPCLNVDDDDLLLFDFQWKAQLQQQKIFFFFQQQFGQWIARQSHTQDPVNVVVVDVGRGDDVVPVSMGGFGDSNVSSLNNSSSVCRVCCVVDVPGDDGSNVVSVSSVVSSVCCVVVCVSLVVCLVPVVNIIDADLLSLVLLVQLVVVNHAYEYQYLADPVSVQSSQCVHHVVNADVPGDSLVSHQEYEYNQVPPCLQQPAWAKWAADPPPRDTDGDDAADGRHYIYHHHLVSPCVSVPHFLQNYEYEYATDGDDLCSRCVRHSHAYAHAHQCVVLLVVLCVVLVVLVVVLVVLVVVLVVLVVVLVVVVVVCVVPVCPCVSVVSVVVNVVSVVVNVVSVVVSQVSASVRQGDPQPSDPHGTSVVSCNSSRHSMYYNHNSVVSVDRSRDIDRHDCCVVVVPVVVVVD/DLLDWAFLAWAFLQLAAEEEEEPDCFLWNWDLVVLLVVLLLQLLVCCCPVVVAPPCSNVDDDDLLLDDFFWKAQLQQQKIAWAFQQQFGLFIANQSHTDDPVVVCVVPVDRHDDPVPPSMDGFGDSNVSSLNNSSSPVRVVCVVPVPSDDGSNVVSVSSVVSSVCCVVVCVSVVVCLVPVVNIIDADLLSQVLLVQLVVVNHAYEYQYLAADVSCVSSLCVRHVVNDPVPDDSLVSHQEYEYNQVPPCQQAPADFKWAADNPPGDTHGDDDADGGHYIYHHHQVRPCVSVPHDQCSYEYEEATDRPDLCSRCVRHVHAYAYAHQCVVLVVVLCVVCVVLVVVLVVLVVVLVVLVVVLVVLVVCCVVVVHCPCVVVNVVSVVVSVVSVVVNVVSVVVSQVSASVPRGDPQDSDPGGISVVSSNSSRHSMYYNHDSSVSVDNSRDTDRHDDPDDPVGDDD/DKAFLAWAFLVLAQEEEEEQECALWNWPLVLLLVLLLQQLLVVCCPVPVAPPCLNVDDDDLLLFDFQWKAQLQQQKIFFFFQQQFGQWIARQSHTQDPVNCCVVDVGRGDDVVPVSMGGFGDSNVSSLNNSSSVCRVCCVVDVPGDDGSNVSSVSSVVSSVCCVVVCVSLVVCLVPVVNIIDADLLSLVLLVQLVVVNHAYEYQYLAAPVSVQSSQCVHHVVNDDPPDDSLVSHQEYEYNQVPPCQQQPAWAKWAADNPPRDTDGDDAADGRHYIYHHHLVSPCVSVPHFLQNYEYEDATLGDDQCSRCVRHSHAYAHAHQCVVLLVVLVVVCVVLVVVLVVLVVVLVVLVVVVVVPVVSVVVNVVSVVVNVVSVVVSQVSARPRQGDPQGSRPHGTSVVSSNSSRHSMYYNHNSVVSVDRSRDIDRHDDDDDPPDDD/DLDWAFLAWAFLQLAAEEEEEPDCALWNWDLVVLLVVLLQQLLVCCCPVVVAPPCSNVDDDDLLLFDFQWKAQLQQQKIAWAFQQQFGLFIANQSHTDDPVVVCVVPVDRHDDPVPPSMDGFGDSNVSSLNNSSSPVRVVCVVPVPSDDGSNVVSVSSVVSSVCCVVVCVSVVVCLVPVVNIIDADLLSQVLLCQLVVVNHAYEYQYLAADVSCQSSLCVRHVVNDPVPDDSLVSHQEYEYNQVPPCQQAPADAKWAADNPPGDTDGDDDADGGHYIYHHHQVRPCVSVPHDQCSYEYEEATDRPDLCSRCVRHVHAYAYAHQCVVLLVVLCVVCVVLVVVLVVLVVVLVVLVVVLVVLVVVCVVVVHCVCVVVNVVSVVVNVVSVVVSVVSVVVSQVSASVVRGDPQDSPNGGISVVSSNSSRHSMYYNHDSSVSVDNSSDTDRHDDDADPPRDD